Protein 7TB0 (pdb70)

Solvent-accessible surface area: 57836 Å² total; per-residue (Å²): 117,67,8,0,11,0,91,22,72,63,98,0,78,34,70,4,161,20,30,0,2,14,50,0,0,0,3,0,0,0,0,1,0,0,2,50,113,42,89,1,28,0,47,56,0,1,34,4,44,2,0,85,20,0,1,63,0,0,89,101,0,49,4,63,6,93,32,61,76,102,138,39,44,0,42,1,32,1,53,93,135,5,99,33,82,6,16,135,115,56,0,42,98,0,48,15,0,3,2,0,1,0,0,0,2,12,43,44,15,50,0,69,4,16,87,14,20,25,20,71,2,25,83,46,80,6,82,22,4,32,49,0,0,100,31,1,48,8,134,42,54,122,43,147,56,134,13,30,0,56,6,152,105,14,82,17,72,70,3,6,0,16,47,14,23,59,20,0,0,7,0,0,0,0,0,0,0,41,3,139,41,47,0,52,0,25,8,1,0,31,23,18,8,0,50,15,0,2,71,0,0,54,100,0,32,9,69,6,103,31,27,17,63,42,59,0,108,0,42,25,32,115,128,2,78,17,22,101,18,70,4,31,26,6,31,6,2,2,0,0,1,0,0,0,0,0,1,7,81,1,53,0,24,0,5,92,16,66,12,61,44,2,98,13,0,18,15,2,0,88,54,1,32,7,97,28,64,114,71,190,34,6,3,55,0,51,6,23,158,97,8,85,48,13,72,4,64,0,20,24,64,35,3,2,22,18,32,0,0,1,0,0,0,0,1,0,3,20,0,90,12,77,0,40,0,20,5,66,40,39,126,70,9,19,56,2,0,92,18,0,108,139,0,61,10,72,14,144,59,120,68,72,46,0,60,0,49,7,98,70,109,4,62,25,21,87,0,84,1,38,6,5,3,0,0,0,0,0,0,0,0,0,5,77,2,84,36,73,0,68,0,30,56,7,93,72,3,42,24,3,7,70,49,4,33,61,19,0,61,137,3,46,7,56,0,76,57,59,121,128,115,68,7,0,13,0,88,23,71,65,99,0,76,34,68,5,159,19,30,1,2,16,49,0,0,1,3,0,0,0,0,0,0,0,2,48,117,42,90,1,26,0,50,56,0,1,33,4,45,3,0,82,25,0,1,64,0,0,88,100,0,48,4,64,7,93,32,59,76,104,138,38,43,0,44,2,34,1,53,94,142,5,99,32,86,5,16,46,54,57,0,4,68,0,48,15,0,2,2,0,0,0,0,0,2,14,48,50,15,51,0,71,5,17,18,6,13,23,19,39,2,25,66,52,67,3,59,20,4,4,49,0,0,102,31,1,46,8,137,24,55,56,49,62,4,80,2,34,0,62,6,153,98,14,79,17,71,76,4,8,0,17,48,12,23,57,20,0,0,7,0,0,0,0,0,0,0,42,2,135,41,61,0,44,0,25,6,2,0,31,22,16,8,0,51,15,0,2,71,0,0,57,100,1,32,9,72,9,93,32,28,17,62,39,58,0,97,0,42,25,34,74,129,2,76,17,22,104,17,70,5,30,26,6,31,6,2,2,0,0,1,0,0,0,0,1,1,8,81,1,52,0,23,0,6,96,15,67,14,59,42,2,97,10,0,16,14,2,0,87,55,1,32,8,97,28,65,110,69,121,34,6,3,56,0,50,8,23,155,98,8,84,48,12,67,4,64,0,19,25,58,34,2,2,22,18,33,0,0,1,0,0,0,0,0,0,2,20,0,90,12,80,0,40,0,19,5,66,39,41,126,70,9,18,57,3,0,93,18,0,107,138,0,61,9,72,13,142,60,122,67,72,47,0,58,0,50,6,98,70,112,3,62,25,22,88,0,86,1,37,5,4,4,0,0,0,0,0,0,0,0,0,4,79,3,84,38,72,0,67,0,31,58,8,94,31,2,43,24,3,7,69,48,4,33,58,19,0,75,135,3,45,7,56,1,78,59,46,121,124,117,67,8,0,13,0,86,22,71,60,100,0,75,34,69,5,162,19,30,1,2,16,49,0,0,1,4,0,0,0,0,1,0,0,2,50,117,42,90,2,27,0,49,54,0,1,34,4,43,2,0,83,21,0,2,64,0,0,90,102,0,51,4,63,6,94,33,58,78,103,136,40,44,0,43,2,31,1,53,93,134,4,101,31,83,6,16,38,46,49,0,4,79,0,48,16,0,2,2,0,0,0,0,0,2,13,46,46,14,51,1,70,5,8,15,5,9,24,19,40,3,26,67,48,65,0,59,21,4,4,49,0,0,102,32,0,47,8,138,39,57,37,44,46,1,54,2,31,0,58,6,152,100,13,88,17,70,74,4,7,0,17,47,13,23,58,19,0,0,7,0,0,0,0,0,0,0,42,3,142,42,60,0,41,0,23,7,2,0,30,21,15,7,0,52,14,0,2,71,0,0,58,99,0,30,8,70,7,89,30,27,17,62,41,58,0,99,0,42,25,34,118,131,2,75,16,23,102,17,71,4,29,26,6,29,6,3,2,0,0,1,0,0,0,0,0,1,9,84,1,54,0,23,0,7,92,15,70,20,72,44,2,74,10,0,5,11,3,0,85,55,2,32,7,98,27,64,118,68,121,34,6,3,56,0,50,8,23,155,97,8,85,50,13,72,4,64,0,20,24,57,34,3,2,20,19,32,0,0,1,0,0,0,0,1,0,3,20,0,90,12,77,0,38,0,21,5,61,40,42,124,69,10,19,57,3,0,93,20,0,106,137,0,59,10,75,13,158,60,122,68,72,46,0,76,0,50,7,99,69,111,4,63,26,21,87,0,83,1,37,5,4,4,0,0,0,0,0,0,0,0,0,5,79,3,84,37,74,0,66,0,30,59,7,94,34,2,43,24,3,6,70,49,4,30,60,19,0,75,138,3,46,6,55,0,79,61,47,120,127,116,66,8,0,5,0,89,22,74,59,95,0,76,34,63,6,167,19,30,1,2,16,49,0,0,0,3,0,0,0,0,0,0,0,1,48,112,42,91,1,27,0,49,54,0,1,34,4,44,2,0,81,24,0,2,64,0,0,89,101,0,49,5,63,7,94,33,63,78,103,127,40,32,0,42,2,32,2,53,93,138,5,103,32,86,5,15,148,121,65,0,20,118,0,49,16,0,2,2,0,0,0,0,0,2,13,47,45,15,52,0,71,4,17,137,14,22,26,20,72,2,24,168,53,83,16,83,20,4,16,50,0,0,104,32,1,48,7,135,21,56,121,51,150,74,159,21,34,0,58,6,150,96,13,77,18,70,68,4,8,0,18,43,15,24,59,20,0,0,7,0,0,0,0,0,0,0,40,2,130,31,47,0,53,0,16,8,2,0,29,22,15,8,0,53,14,0,2,71,0,0,58,99,0,32,10,69,7,109,30,27,16,62,42,60,0,115,0,51,19,31,116,126,1,79,17,22,103,16,70,4,30,26,6,29,6,2,2,0,0,1,0,0,0,0,1,1,8,90,1,54,0,23,0,6,105,16,66,13,59,41,2,100,13,0,17,14,2,0,87,56,2,31,7,98,28,64,113,70,191,33,5,2,55,0,50,7,26,72,116,8,85,48,13,68,4,65,0,19,22,60,34,3,2,20,19,31,0,0,1,0,0,0,0,1,0,2,20,0,90,12,77,0,39,0,20,5,65,40,39,104,68,8,18,59,2,0,92,19,0,108,141,0,59,9,73,14,158,59,122,66,72,46,0,77,0,50,7,99,72,110,4,63,25,22,87,0,86,1,38,5,4,4,0,0,0,0,0,0,0,0,0,5,79,4,84,37,73,0,71,0,30,56,7,96,73,3,41,24,3,7,70,49,4,31,61,20,0,74,137,4,47,6,55,1,80,60,51,120,127

InterPro domains:
  IPR001986 Enolpyruvate transferase domain [PF00275] (6-408)
  IPR005750 UDP-N-acetylglucosamine 1-carboxyvinyltransferase [MF_00111] (1-418)
  IPR005750 UDP-N-acetylglucosamine 1-carboxyvinyltransferase [PTHR43783] (2-419)
  IPR005750 UDP-N-acetylglucosamine 1-carboxyvinyltransferase [TIGR01072] (1-417)
  IPR005750 UDP-N-acetylglucosamine 1-carboxyvinyltransferase [cd01555] (12-411)
  IPR013792 RNA 3'-terminal phosphate cyclase/enolpyruvate transferase, alpha/beta [SSF55205] (1-419)
  IPR036968 Enolpyruvate transferase domain superfamily [G3DSA:3.65.10.10] (4-417)
  IPR036968 Enolpyruvate transferase domain superfamily [G3DSA:3.65.10.10] (20-232)

Secondary structure (DSSP, 8-state):
-EEEEEE-----EEEE--PBPHHHHHHHHHHGGGBSSS-EEEES----HHHHHHHHHHHTTT-EEEEETTTTEEEEE--SPPP-B--HHHHTT-SGGGGGHHHHHHHHSEEE-PPP----SS----HHHHHHHHHTT-EEE--TT--EEE-SS-B--EEE-SS--HHHHHHHHHHHTTSBSEEEEES----HHHHHHHHHHHHTT--EE-TTSSEEEEE--S-B---EEEPPB-HHHHHHHHHHHHHTT-EEEEET--GGGGHHHHHHHHHTT-EEEEETTEEEEE--SSPPP--EEB-STTSB-GGGHHHHHHHHTTSSSEEEEE--S-SS--HHHHHHGGGT-EEEEETTEEEEE-SS--B--EEE--SHHHHHHHHHHHHTSBSEEEEE-HHHHTTT-SSHHHHHHHTT-EEEEEE-/-EEEEEE-----EEEE--PBPHHHHHHHHHHGGGBSSS-EEEES----HHHHHHHHHHHTTT-EEEEETTTTEEEEE--SPPP-B--HHHHTT-SGGGGGHHHHHHHHSEEE-PPP----SS----HHHHHHHHHTT-EEE--TT--EEE-SS-B--EEE-SS--HHHHHHHHHHHTTSBSEEEEES----HHHHHHHHHHHHTT--EE-TTSSEEEEE--S-B---EEEPPB-HHHHHHHHHHHHHTT-EEEEET--GGGGHHHHHHHHHTT-EEEEETTEEEEE--SSPPP--EEB-STTSB-GGGHHHHHHHHTTSSSEEEEE--S-SS--HHHHHHGGGT-EEEEETTEEEEE-SS--B--EEE--SHHHHHHHHHHHHHSBSEEEEE-HHHHTTT-SSHHHHHHHTT-EEEEEE-/-EEEEEE-----EEEE--PBPHHHHHHHHHHGGGBSSS-EEEES----HHHHHHHHHHHTTT-EEEEETTTTEEEEE--SPPP-B--HHHHTT-SGGGGGHHHHHHHHSEEE-PPP----SS----HHHHHHHHHTT-EEE--TT--EEE-SS-B--EEE-SS--HHHHHHHHHHHTTSBSEEEEES----HHHHHHHHHHHHTT--EE-TTSSEEEEE--S-B---EEEPPB-HHHHHHHHHHHHHTT-EEEEET--GGGGHHHHHHHHHTT-EEEEETTEEEEE--SSPPP--EEB-STTSB-GGGHHHHHHHHTTSSSEEEEE--S-SS--HHHHHHGGGT-EEEEETTEEEEE-SS--B--EEE--SHHHHHHHHHHHHHSBSEEEEE-HHHHTTT-SSHHHHHHHTT-EEEEEE-/-EEEEEE-----EEEE--PBPHHHHHHHHHHGGGEEES-EEEES----HHHHHHHHHHHTTT-EEEEETTTTEEEEE--SPPP-B--HHHHTT-SGGGGGHHHHHHHHSEEE-PPP----SS----HHHHHHHHHTT-EEE--TT--EEE-SS-B--EEE-SS--HHHHHHHHHHHTTSBSEEEEES----HHHHHHHHHHHHTT--EE-TTSSEEEEE--S-EE--EEEPPB-HHHHHHHHHHHHHTT-EEEEET--GGGGHHHHHHHHHTT-EEEEETTEEEEE--SSPPP--EEB-STTSB-GGGHHHHHHHHTTSSSEEEEE--S-SS--HHHHHHGGGT-EEEEETTEEEEE-SS--B--EEE--SHHHHHHHHHHHHHSBSEEEEE-HHHHTTT-SSHHHHHHHTT-EEEEEE-

Organism: Enterococcus faecium (NCBI:txid1352)

Structure (mmCIF, N/CA/C/O backbone):
data_7TB0
#
_entry.id   7TB0
#
_cell.length_a   72.030
_cell.length_b   96.810
_cell.length_c   96.821
_cell.angle_alpha   115.06
_cell.angle_beta   99.15
_cell.angle_gamma   103.88
#
_symmetry.space_group_name_H-M   'P 1'
#
loop_
_entity.id
_entity.type
_entity.pdbx_description
1 polymer 'UDP-N-acetylglucosamine 1-carboxyvinyltransferase'
2 non-polymer URIDINE-DIPHOSPHATE-N-ACETYLGLUCOSAMINE
3 non-polymer '[(1R)-1-hydroxypropyl]phosphonic acid'
4 non-polymer 'POTASSIUM ION'
5 non-polymer 'SODIUM ION'
6 non-polymer 'CHLORIDE ION'
7 water water
#
loop_
_atom_site.group_PDB
_atom_site.id
_atom_site.type_symbol
_atom_site.label_atom_id
_atom_site.label_alt_id
_atom_site.label_comp_id
_atom_site.label_asym_id
_atom_site.label_entity_id
_atom_site.label_seq_id
_atom_site.pdbx_PDB_ins_code
_atom_site.Cartn_x
_atom_site.Cartn_y
_atom_site.Cartn_z
_atom_site.occupancy
_atom_site.B_iso_or_equiv
_atom_site.auth_seq_id
_atom_site.auth_comp_id
_atom_site.auth_asym_id
_atom_site.auth_atom_id
_atom_site.pdbx_PDB_model_num
ATOM 1 N N . MET A 1 1 ? 42.306 -10.908 23.333 1.00 57.65 1 MET A N 1
ATOM 2 C CA . MET A 1 1 ? 41.873 -10.239 22.096 1.00 54.07 1 MET A CA 1
ATOM 3 C C . MET A 1 1 ? 40.820 -9.184 22.491 1.00 35.66 1 MET A C 1
ATOM 4 O O . MET A 1 1 ? 41.039 -8.071 22.189 1.00 37.06 1 MET A O 1
ATOM 6 N N . GLU A 1 2 ? 39.750 -9.521 23.226 1.00 28.91 2 GLU A N 1
ATOM 7 C CA . GLU A 1 2 ? 38.611 -8.617 23.453 1.00 23.15 2 GLU A CA 1
ATOM 8 C C . GLU A 1 2 ? 38.366 -8.348 24.939 1.00 21.02 2 GLU A C 1
ATOM 9 O O . GLU A 1 2 ? 38.740 -9.166 25.801 1.00 24.90 2 GLU A O 1
ATOM 15 N N . GLU A 1 3 ? 37.695 -7.230 25.209 1.00 18.27 3 GLU A N 1
ATOM 16 C CA . GLU A 1 3 ? 37.280 -6.841 26.576 1.00 17.77 3 GLU A CA 1
ATOM 17 C C . GLU A 1 3 ? 35.890 -6.219 26.524 1.00 16.24 3 GLU A C 1
ATOM 18 O O . GLU A 1 3 ? 35.482 -5.660 25.488 1.00 16.53 3 GLU A O 1
ATOM 24 N N . ILE A 1 4 ? 35.174 -6.305 27.624 1.00 13.75 4 ILE A N 1
ATOM 25 C CA . ILE A 1 4 ? 33.934 -5.525 27.794 1.00 13.54 4 ILE A CA 1
ATOM 26 C C . ILE A 1 4 ? 34.285 -4.277 28.590 1.00 15.71 4 ILE A C 1
ATOM 27 O O . ILE A 1 4 ? 34.896 -4.374 29.678 1.00 17.10 4 ILE A O 1
ATOM 32 N N . ILE A 1 5 ? 33.908 -3.128 28.059 1.00 13.11 5 ILE A N 1
ATOM 33 C CA . ILE A 1 5 ? 34.176 -1.850 28.732 1.00 14.85 5 ILE A CA 1
ATOM 34 C C . ILE A 1 5 ? 32.842 -1.273 29.203 1.00 13.92 5 ILE A C 1
ATOM 35 O O . ILE A 1 5 ? 31.870 -1.197 28.418 1.00 14.76 5 ILE A O 1
ATOM 40 N N . VAL A 1 6 ? 32.795 -0.913 30.464 1.00 13.72 6 VAL A N 1
ATOM 41 C CA . VAL A 1 6 ? 31.590 -0.397 31.139 1.00 13.65 6 VAL A CA 1
ATOM 42 C C . VAL A 1 6 ? 31.906 0.991 31.681 1.00 15.19 6 VAL A C 1
ATOM 43 O O . VAL A 1 6 ? 32.985 1.199 32.261 1.00 16.25 6 VAL A O 1
ATOM 47 N N . ARG A 1 7 ? 30.978 1.904 31.513 1.00 16.47 7 ARG A N 1
ATOM 48 C CA . ARG A 1 7 ? 30.909 3.133 32.333 1.00 16.60 7 ARG A CA 1
ATOM 49 C C . ARG A 1 7 ? 29.703 3.026 33.243 1.00 16.12 7 ARG A C 1
ATOM 50 O O . ARG A 1 7 ? 28.604 2.795 32.750 1.00 18.32 7 ARG A O 1
ATOM 58 N N . GLY A 1 8 ? 29.911 3.191 34.536 1.00 16.18 8 GLY A N 1
ATOM 59 C CA . GLY A 1 8 ? 28.806 3.060 35.494 1.00 18.93 8 GLY A CA 1
ATOM 60 C C . GLY A 1 8 ? 27.937 4.291 35.563 1.00 19.91 8 GLY A C 1
ATOM 61 O O . GLY A 1 8 ? 28.298 5.340 35.053 1.00 22.16 8 GLY A O 1
ATOM 62 N N . GLY A 1 9 ? 26.816 4.158 36.270 1.00 21.91 9 GLY A N 1
ATOM 63 C CA . GLY A 1 9 ? 25.954 5.282 36.676 1.00 24.03 9 GLY A CA 1
ATOM 64 C C . GLY A 1 9 ? 24.720 5.433 35.788 1.00 22.87 9 GLY A C 1
ATOM 65 O O . GLY A 1 9 ? 24.099 6.478 35.864 1.00 27.47 9 GLY A O 1
ATOM 66 N N . ASN A 1 10 ? 24.366 4.442 34.967 1.00 20.48 10 ASN A N 1
ATOM 67 C CA . ASN A 1 10 ? 23.148 4.481 34.120 1.00 18.84 10 ASN A CA 1
ATOM 68 C C . ASN A 1 10 ? 22.078 3.588 34.727 1.00 18.78 10 ASN A C 1
ATOM 69 O O . ASN A 1 10 ? 22.414 2.527 35.226 1.00 20.38 10 ASN A O 1
ATOM 74 N N . GLN A 1 11 ? 20.834 4.034 34.700 1.00 18.66 11 GLN A N 1
ATOM 75 C CA . GLN A 1 11 ? 19.665 3.173 35.014 1.00 19.62 11 GLN A CA 1
ATOM 76 C C . GLN A 1 11 ? 19.347 2.311 33.810 1.00 18.93 11 GLN A C 1
ATOM 77 O O . GLN A 1 11 ? 19.321 2.839 32.672 1.00 25.64 11 GLN A O 1
ATOM 83 N N . LEU A 1 12 ? 19.019 1.063 34.054 1.00 16.94 12 LEU A N 1
ATOM 84 C CA . LEU A 1 12 ? 18.585 0.155 32.981 1.00 17.86 12 LEU A CA 1
ATOM 85 C C . LEU A 1 12 ? 17.061 0.211 32.868 1.00 19.91 12 LEU A C 1
ATOM 86 O O . LEU A 1 12 ? 16.365 0.099 33.893 1.00 23.88 12 LEU A O 1
ATOM 91 N N . ASN A 1 13 ? 16.562 0.336 31.648 1.00 18.98 13 ASN A N 1
ATOM 92 C CA . ASN A 1 13 ? 15.103 0.426 31.369 1.00 20.11 13 ASN A CA 1
ATOM 93 C C . ASN A 1 13 ? 14.837 -0.265 30.042 1.00 19.66 13 ASN A C 1
ATOM 94 O O . ASN A 1 13 ? 15.533 0.019 29.075 1.00 20.35 13 ASN A O 1
ATOM 99 N N . GLY A 1 14 ? 13.802 -1.073 29.999 1.00 17.26 14 GLY A N 1
ATOM 100 C CA . GLY A 1 14 ? 13.249 -1.631 28.758 1.00 19.34 14 GLY A CA 1
ATOM 101 C C . GLY A 1 14 ? 12.981 -3.111 28.902 1.00 19.70 14 GLY A C 1
ATOM 102 O O . GLY A 1 14 ? 12.725 -3.568 30.028 1.00 20.25 14 GLY A O 1
ATOM 103 N N . THR A 1 15 ? 12.997 -3.816 27.792 1.00 20.61 15 THR A N 1
ATOM 104 C CA . THR A 1 15 ? 12.647 -5.247 27.731 1.00 18.60 15 THR A CA 1
ATOM 105 C C . THR A 1 15 ? 13.861 -6.015 27.266 1.00 19.36 15 THR A C 1
ATOM 106 O O . THR A 1 15 ? 14.460 -5.610 26.279 1.00 23.77 15 THR A O 1
ATOM 110 N N . VAL A 1 16 ? 14.163 -7.130 27.924 1.00 14.92 16 VAL A N 1
ATOM 111 C CA . VAL A 1 16 ? 15.288 -7.990 27.483 1.00 15.28 16 VAL A CA 1
ATOM 112 C C . VAL A 1 16 ? 14.747 -9.377 27.146 1.00 14.63 16 VAL A C 1
ATOM 113 O O . VAL A 1 16 ? 13.872 -9.906 27.905 1.00 15.73 16 VAL A O 1
ATOM 117 N N . ARG A 1 17 ? 15.223 -9.930 26.034 1.00 15.12 17 ARG A N 1
ATOM 118 C CA . ARG A 1 17 ? 14.868 -11.298 25.549 1.00 15.97 17 ARG A CA 1
ATOM 119 C C . ARG A 1 17 ? 15.960 -12.253 25.989 1.00 15.16 17 ARG A C 1
ATOM 120 O O . ARG A 1 17 ? 17.141 -11.856 25.996 1.00 16.50 17 ARG A O 1
ATOM 128 N N . ILE A 1 18 ? 15.556 -13.442 26.416 1.00 13.19 18 ILE A N 1
ATOM 129 C CA . ILE A 1 18 ? 16.452 -14.465 27.021 1.00 13.90 18 ILE A CA 1
ATOM 130 C C . ILE A 1 18 ? 16.550 -15.678 26.101 1.00 13.16 18 ILE A C 1
ATOM 131 O O . ILE A 1 18 ? 15.539 -16.090 25.508 1.00 15.04 18 ILE A O 1
ATOM 136 N N . GLU A 1 19 ? 17.746 -16.222 25.955 1.00 13.49 19 GLU A N 1
ATOM 137 C CA . GLU A 1 19 ? 18.009 -17.380 25.089 1.00 12.04 19 GLU A CA 1
ATOM 138 C C . GLU A 1 19 ? 17.553 -18.683 25.773 1.00 12.34 19 GLU A C 1
ATOM 139 O O . GLU A 1 19 ? 17.205 -18.693 26.980 1.00 12.36 19 GLU A O 1
ATOM 145 N N . GLY A 1 20 ? 17.527 -19.751 24.997 1.00 11.70 20 GLY A N 1
ATOM 146 C CA . GLY A 1 20 ? 17.384 -21.105 25.531 1.00 10.30 20 GLY A CA 1
ATOM 147 C C . GLY A 1 20 ? 18.480 -21.390 26.540 1.00 10.59 20 GLY A C 1
ATOM 148 O O . GLY A 1 20 ? 19.597 -20.876 26.427 1.00 12.30 20 GLY A O 1
ATOM 149 N N . ALA A 1 21 ? 18.205 -22.274 27.492 1.00 11.15 21 ALA A N 1
ATOM 150 C CA . ALA A 1 21 ? 19.110 -22.524 28.615 1.00 10.56 21 ALA A CA 1
ATOM 151 C C . ALA A 1 21 ? 20.359 -23.288 28.165 1.00 10.62 21 ALA A C 1
ATOM 152 O O . ALA A 1 21 ? 20.272 -24.433 27.637 1.00 11.68 21 ALA A O 1
ATOM 154 N N . LYS A 1 22 ? 21.512 -22.723 28.490 1.00 9.39 22 LYS A N 1
ATOM 155 C CA . LYS A 1 22 ? 22.830 -23.402 28.391 1.00 8.87 22 LYS A CA 1
ATOM 156 C C . LYS A 1 22 ? 22.686 -24.789 29.016 1.00 8.76 22 LYS A C 1
ATOM 157 O O . LYS A 1 22 ? 23.084 -25.818 28.407 1.00 9.27 22 LYS A O 1
ATOM 163 N N . ASN A 1 23 ? 22.171 -24.843 30.225 1.00 8.75 23 ASN A N 1
ATOM 164 C CA . ASN A 1 23 ? 22.270 -26.097 30.982 1.00 8.38 23 ASN A CA 1
ATOM 165 C C . ASN A 1 23 ? 21.107 -27.068 30.692 1.00 9.13 23 ASN A C 1
ATOM 166 O O . ASN A 1 23 ? 21.094 -28.161 31.289 1.00 9.13 23 ASN A O 1
ATOM 171 N N . ALA A 1 24 ? 20.149 -26.717 29.833 1.00 9.31 24 ALA A N 1
ATOM 172 C CA . ALA A 1 24 ? 19.201 -27.668 29.262 1.00 9.49 24 ALA A CA 1
ATOM 173 C C . ALA A 1 24 ? 19.692 -28.156 27.900 1.00 9.42 24 ALA A C 1
ATOM 174 O O . ALA A 1 24 ? 19.607 -29.369 27.607 1.00 10.12 24 ALA A O 1
ATOM 176 N N . VAL A 1 25 ? 20.187 -27.253 27.047 1.00 9.28 25 VAL A N 1
ATOM 177 C CA . VAL A 1 25 ? 20.521 -27.680 25.674 1.00 9.89 25 VAL A CA 1
ATOM 178 C C . VAL A 1 25 ? 21.645 -28.721 25.696 1.00 9.28 25 VAL A C 1
ATOM 179 O O . VAL A 1 25 ? 21.649 -29.626 24.848 1.00 9.67 25 VAL A O 1
ATOM 183 N N . LEU A 1 26 ? 22.597 -28.611 26.618 1.00 9.61 26 LEU A N 1
ATOM 184 C CA . LEU A 1 26 ? 23.768 -29.471 26.574 1.00 8.06 26 LEU A CA 1
ATOM 185 C C . LEU A 1 26 ? 23.378 -30.908 26.893 1.00 6.80 26 LEU A C 1
ATOM 186 O O . LEU A 1 26 ? 23.695 -31.801 26.098 1.00 8.60 26 LEU A O 1
ATOM 191 N N . PRO A 1 27 ? 22.693 -31.217 28.000 1.00 7.15 27 PRO A N 1
ATOM 192 C CA . PRO A 1 27 ? 22.315 -32.613 28.224 1.00 8.32 27 PRO A CA 1
ATOM 193 C C . PRO A 1 27 ? 21.286 -33.081 27.178 1.00 9.60 27 PRO A C 1
ATOM 194 O O . PRO A 1 27 ? 21.233 -34.274 26.860 1.00 9.61 27 PRO A O 1
ATOM 198 N N . ILE A 1 28 ? 20.457 -32.178 26.631 1.00 9.31 28 ILE A N 1
ATOM 199 C CA . ILE A 1 28 ? 19.512 -32.592 25.566 1.00 9.37 28 ILE A CA 1
ATOM 200 C C . ILE A 1 28 ? 20.261 -32.942 24.261 1.00 9.23 28 ILE A C 1
ATOM 201 O O . ILE A 1 28 ? 19.855 -33.890 23.568 1.00 10.63 28 ILE A O 1
ATOM 206 N N . LEU A 1 29 ? 21.344 -32.233 23.923 1.00 10.02 29 LEU A N 1
ATOM 207 C CA . LEU A 1 29 ? 22.216 -32.664 22.800 1.00 9.10 29 LEU A CA 1
ATOM 208 C C . LEU A 1 29 ? 22.739 -34.095 23.074 1.00 9.61 29 LEU A C 1
ATOM 209 O O . LEU A 1 29 ? 22.715 -34.912 22.170 1.00 11.53 29 LEU A O 1
ATOM 214 N N . ALA A 1 30 ? 23.197 -34.389 24.285 1.00 10.09 30 ALA A N 1
ATOM 215 C CA . ALA A 1 30 ? 23.608 -35.742 24.621 1.00 9.07 30 ALA A CA 1
ATOM 216 C C . ALA A 1 30 ? 22.451 -36.719 24.429 1.00 9.72 30 ALA A C 1
ATOM 217 O O . ALA A 1 30 ? 22.660 -37.825 23.883 1.00 10.71 30 ALA A O 1
ATOM 219 N N . ALA A 1 31 ? 21.256 -36.356 24.866 1.00 9.01 31 ALA A N 1
ATOM 220 C CA . ALA A 1 31 ? 20.077 -37.232 24.747 1.00 9.31 31 ALA A CA 1
ATOM 221 C C . ALA A 1 31 ? 19.804 -37.556 23.289 1.00 9.52 31 ALA A C 1
ATOM 222 O O . ALA A 1 31 ? 19.293 -38.617 22.992 1.00 11.27 31 ALA A O 1
ATOM 224 N N . SER A 1 32 ? 20.100 -36.631 22.360 1.00 11.61 32 SER A N 1
ATOM 225 C CA . SER A 1 32 ? 19.858 -36.893 20.909 1.00 11.60 32 SER A CA 1
ATOM 226 C C . SER A 1 32 ? 20.666 -38.119 20.428 1.00 13.65 32 SER A C 1
ATOM 227 O O . SER A 1 32 ? 20.272 -38.729 19.417 1.00 13.86 32 SER A O 1
ATOM 230 N N . LEU A 1 33 ? 21.713 -38.531 21.151 1.00 12.03 33 LEU A N 1
ATOM 231 C CA . LEU A 1 33 ? 22.472 -39.763 20.822 1.00 12.81 33 LEU A CA 1
ATOM 232 C C . LEU A 1 33 ? 21.587 -41.006 20.996 1.00 13.12 33 LEU A C 1
ATOM 233 O O . LEU A 1 33 ? 21.924 -42.036 20.452 1.00 13.12 33 LEU A O 1
ATOM 238 N N . LEU A 1 34 ? 20.530 -40.910 21.771 1.00 13.04 34 LEU A N 1
ATOM 239 C CA . LEU A 1 34 ? 19.667 -42.094 22.031 1.00 12.90 34 LEU A CA 1
ATOM 240 C C . LEU A 1 34 ? 18.713 -42.364 20.872 1.00 13.23 34 LEU A C 1
ATOM 241 O O . LEU A 1 34 ? 18.164 -43.467 20.818 1.00 15.15 34 LEU A O 1
ATOM 246 N N . ALA A 1 35 ? 18.546 -41.422 19.949 1.00 12.81 35 ALA A N 1
ATOM 247 C CA . ALA A 1 35 ? 17.574 -41.560 18.827 1.00 14.14 35 ALA A CA 1
ATOM 248 C C . ALA A 1 35 ? 18.178 -42.435 17.736 1.00 14.15 35 ALA A C 1
ATOM 249 O O . ALA A 1 35 ? 18.935 -41.936 16.892 1.00 16.55 35 ALA A O 1
ATOM 251 N N . GLU A 1 36 ? 17.811 -43.716 17.754 1.00 15.79 36 GLU A N 1
ATOM 252 C CA . GLU A 1 36 ? 18.325 -44.766 16.848 1.00 18.25 36 GLU A CA 1
ATOM 253 C C . GLU A 1 36 ? 17.748 -44.593 15.437 1.00 17.20 36 GLU A C 1
ATOM 254 O O . GLU A 1 36 ? 18.292 -45.172 14.494 1.00 20.28 36 GLU A O 1
ATOM 260 N N . GLU A 1 37 ? 16.659 -43.864 15.297 1.00 18.71 37 GLU A N 1
ATOM 261 C CA . GLU A 1 37 ? 15.997 -43.621 14.001 1.00 18.93 37 GLU A CA 1
ATOM 262 C C . GLU A 1 37 ? 15.482 -42.181 14.030 1.00 19.63 37 GLU A C 1
ATOM 263 O O . GLU A 1 37 ? 15.156 -41.650 15.110 1.00 18.88 37 GLU A O 1
ATOM 269 N N . GLY A 1 38 ? 15.422 -41.585 12.851 1.00 18.63 38 GLY A N 1
ATOM 270 C CA . GLY A 1 38 ? 14.938 -40.212 12.674 1.00 19.57 38 GLY A CA 1
ATOM 271 C C . GLY A 1 38 ? 16.012 -39.181 12.919 1.00 19.20 38 GLY A C 1
ATOM 272 O O . GLY A 1 38 ? 17.165 -39.531 13.253 1.00 19.89 38 GLY A O 1
ATOM 273 N N . ILE A 1 39 ? 15.617 -37.935 12.720 1.00 17.80 39 ILE A N 1
ATOM 274 C CA . ILE A 1 39 ? 16.465 -36.725 12.868 1.00 17.95 39 ILE A CA 1
ATOM 275 C C . ILE A 1 39 ? 15.868 -35.899 13.997 1.00 16.23 39 ILE A C 1
ATOM 276 O O . ILE A 1 39 ? 14.673 -35.559 13.923 1.00 17.08 39 ILE A O 1
ATOM 281 N N . THR A 1 40 ? 16.679 -35.570 14.986 1.00 15.58 40 THR A N 1
ATOM 282 C CA . THR A 1 40 ? 16.259 -34.696 16.086 1.00 14.42 40 THR A CA 1
ATOM 283 C C . THR A 1 40 ? 16.316 -33.254 15.567 1.00 13.45 40 THR A C 1
ATOM 284 O O . THR A 1 40 ? 17.357 -32.875 15.018 1.00 14.65 40 THR A O 1
ATOM 288 N N . THR A 1 41 ? 15.306 -32.458 15.838 1.00 12.43 41 THR A N 1
ATOM 289 C CA . THR A 1 41 ? 15.384 -30.987 15.627 1.00 15.32 41 THR A CA 1
ATOM 290 C C . THR A 1 41 ? 15.173 -30.263 16.960 1.00 15.10 41 THR A C 1
ATOM 291 O O . THR A 1 41 ? 14.086 -30.388 17.575 1.00 16.46 41 THR A O 1
ATOM 295 N N . LEU A 1 42 ? 16.185 -29.538 17.410 1.00 13.69 42 LEU A N 1
ATOM 296 C CA . LEU A 1 42 ? 16.125 -28.724 18.643 1.00 12.06 42 LEU A CA 1
ATOM 297 C C . LEU A 1 42 ? 15.969 -27.273 18.233 1.00 12.71 42 LEU A C 1
ATOM 298 O O . LEU A 1 42 ? 16.772 -26.781 17.434 1.00 15.66 42 LEU A O 1
ATOM 303 N N . ASP A 1 43 ? 14.988 -26.620 18.820 1.00 13.25 43 ASP A N 1
ATOM 304 C CA . ASP A 1 43 ? 14.727 -25.183 18.630 1.00 14.88 43 ASP A CA 1
ATOM 305 C C . ASP A 1 43 ? 15.085 -24.415 19.892 1.00 12.61 43 ASP A C 1
ATOM 306 O O . ASP A 1 43 ? 15.179 -25.002 20.968 1.00 13.02 43 ASP A O 1
ATOM 311 N N . ASN A 1 44 ? 15.288 -23.113 19.745 1.00 11.00 44 ASN A N 1
ATOM 312 C CA . ASN A 1 44 ? 15.642 -22.189 20.837 1.00 11.63 44 ASN A CA 1
ATOM 313 C C . ASN A 1 44 ? 17.020 -22.576 21.384 1.00 11.15 44 ASN A C 1
ATOM 314 O O . ASN A 1 44 ? 17.229 -22.475 22.603 1.00 12.09 44 ASN A O 1
ATOM 319 N N . VAL A 1 45 ? 17.920 -22.997 20.493 1.00 12.71 45 VAL A N 1
ATOM 320 C CA . VAL A 1 45 ? 19.316 -23.323 20.837 1.00 13.20 45 VAL A CA 1
ATOM 321 C C . VAL A 1 45 ? 20.114 -22.031 20.930 1.00 13.24 45 VAL A C 1
ATOM 322 O O . VAL A 1 45 ? 20.224 -21.295 19.940 1.00 13.29 45 VAL A O 1
ATOM 326 N N . PRO A 1 46 ? 20.757 -21.756 22.074 1.00 12.15 46 PRO A N 1
ATOM 327 C CA . PRO A 1 46 ? 21.554 -20.550 22.232 1.00 12.03 46 PRO A CA 1
ATOM 328 C C . PRO A 1 46 ? 22.887 -20.660 21.500 1.00 11.20 46 PRO A C 1
ATOM 329 O O . PRO A 1 46 ? 23.477 -21.722 21.432 1.00 12.02 46 PRO A O 1
ATOM 333 N N . ILE A 1 47 ? 23.354 -19.524 20.986 1.00 10.57 47 ILE A N 1
ATOM 334 C CA . ILE A 1 47 ? 24.666 -19.456 20.287 1.00 12.06 47 ILE A CA 1
ATOM 335 C C . ILE A 1 47 ? 25.745 -19.235 21.348 1.00 12.38 47 ILE A C 1
ATOM 336 O O . ILE A 1 47 ? 26.097 -18.078 21.669 1.00 11.79 47 ILE A O 1
ATOM 341 N N . LEU A 1 48 ? 26.226 -20.349 21.920 1.00 11.34 48 LEU A N 1
ATOM 342 C CA . LEU A 1 48 ? 27.223 -20.380 23.008 1.00 10.07 48 LEU A CA 1
ATOM 343 C C . LEU A 1 48 ? 28.408 -21.237 22.611 1.00 10.99 48 LEU A C 1
ATOM 344 O O . LEU A 1 48 ? 28.213 -22.230 21.859 1.00 11.63 48 LEU A O 1
ATOM 349 N N . SER A 1 49 ? 29.596 -20.904 23.115 1.00 10.61 49 SER A N 1
ATOM 350 C CA . SER A 1 49 ? 30.781 -21.705 22.786 1.00 11.46 49 SER A CA 1
ATOM 351 C C . SER A 1 49 ? 30.540 -23.175 23.229 1.00 10.80 49 SER A C 1
ATOM 352 O O . SER A 1 49 ? 30.983 -24.102 22.510 1.00 12.55 49 SER A O 1
ATOM 355 N N . ASP A 1 50 ? 29.840 -23.402 24.326 1.00 10.72 50 ASP A N 1
ATOM 356 C CA . ASP A 1 50 ? 29.598 -24.787 24.805 1.00 10.56 50 ASP A CA 1
ATOM 357 C C . ASP A 1 50 ? 28.725 -25.574 23.821 1.00 10.75 50 ASP A C 1
ATOM 358 O O . ASP A 1 50 ? 28.877 -26.790 23.732 1.00 9.69 50 ASP A O 1
ATOM 363 N N . VAL A 1 51 ? 27.839 -24.923 23.069 1.00 10.78 51 VAL A N 1
ATOM 364 C CA . VAL A 1 51 ? 27.063 -25.629 22.041 1.00 9.82 51 VAL A CA 1
ATOM 365 C C . VAL A 1 51 ? 27.991 -26.075 20.909 1.00 9.75 51 VAL A C 1
ATOM 366 O O . VAL A 1 51 ? 27.908 -27.245 20.478 1.00 10.14 51 VAL A O 1
ATOM 370 N N . PHE A 1 52 ? 28.887 -25.205 20.439 1.00 9.33 52 PHE A N 1
ATOM 371 C CA . PHE A 1 52 ? 29.808 -25.621 19.381 1.00 10.01 52 PHE A CA 1
ATOM 372 C C . PHE A 1 52 ? 30.689 -26.759 19.912 1.00 10.62 52 PHE A C 1
ATOM 373 O O . PHE A 1 52 ? 30.977 -27.699 19.135 1.00 12.57 52 PHE A O 1
ATOM 381 N N . THR A 1 53 ? 31.161 -26.675 21.172 1.00 9.55 53 THR A N 1
ATOM 382 C CA . THR A 1 53 ? 32.047 -27.723 21.732 1.00 8.76 53 THR A CA 1
ATOM 383 C C . THR A 1 53 ? 31.293 -29.050 21.806 1.00 8.48 53 THR A C 1
ATOM 384 O O . THR A 1 53 ? 31.813 -30.071 21.353 1.00 8.39 53 THR A O 1
ATOM 388 N N . MET A 1 54 ? 30.079 -29.025 22.352 1.00 8.30 54 MET A N 1
ATOM 389 C CA . MET A 1 54 ? 29.259 -30.240 22.507 1.00 9.96 54 MET A CA 1
ATOM 390 C C . MET A 1 54 ? 28.945 -30.841 21.118 1.00 10.95 54 MET A C 1
ATOM 391 O O . MET A 1 54 ? 28.969 -32.070 20.942 1.00 9.96 54 MET A O 1
ATOM 396 N N . ASN A 1 55 ? 28.680 -30.013 20.112 1.00 10.58 55 ASN A N 1
ATOM 397 C CA . ASN A 1 55 ? 28.378 -30.533 18.766 1.00 10.83 55 ASN A CA 1
ATOM 398 C C . ASN A 1 55 ? 29.589 -31.273 18.188 1.00 11.27 55 ASN A C 1
ATOM 399 O O . ASN A 1 55 ? 29.395 -32.318 17.517 1.00 13.16 55 ASN A O 1
ATOM 404 N N . GLN A 1 56 ? 30.805 -30.804 18.477 1.00 11.44 56 GLN A N 1
ATOM 405 C CA . GLN A 1 56 ? 32.049 -31.495 18.047 1.00 11.19 56 GLN A CA 1
ATOM 406 C C . GLN A 1 56 ? 32.229 -32.809 18.834 1.00 10.76 56 GLN A C 1
ATOM 407 O O . GLN A 1 56 ? 32.642 -33.814 18.207 1.00 13.04 56 GLN A O 1
ATOM 413 N N . VAL A 1 57 ? 31.905 -32.831 20.116 1.00 10.28 57 VAL A N 1
ATOM 414 C CA . VAL A 1 57 ? 31.932 -34.087 20.895 1.00 11.11 57 VAL A CA 1
ATOM 415 C C . VAL A 1 57 ? 31.063 -35.104 20.167 1.00 10.57 57 VAL A C 1
ATOM 416 O O . VAL A 1 57 ? 31.523 -36.253 19.893 1.00 12.93 57 VAL A O 1
ATOM 420 N N . ILE A 1 58 ? 29.835 -34.718 19.874 1.00 10.80 58 ILE A N 1
ATOM 421 C CA . ILE A 1 58 ? 28.832 -35.651 19.284 1.00 11.42 58 ILE A CA 1
ATOM 422 C C . ILE A 1 58 ? 29.251 -36.048 17.857 1.00 12.16 58 ILE A C 1
ATOM 423 O O . ILE A 1 58 ? 29.129 -37.232 17.498 1.00 13.32 58 ILE A O 1
ATOM 428 N N . ARG A 1 59 ? 29.704 -35.122 17.017 1.00 12.09 59 ARG A N 1
ATOM 429 C CA . ARG A 1 59 ? 30.057 -35.479 15.636 1.00 13.19 59 ARG A CA 1
ATOM 430 C C . ARG A 1 59 ? 31.107 -36.607 15.617 1.00 14.39 59 ARG A C 1
ATOM 431 O O . ARG A 1 59 ? 31.007 -37.490 14.761 1.00 16.29 59 ARG A O 1
ATOM 439 N N . HIS A 1 60 ? 32.052 -36.582 16.553 1.00 13.45 60 HIS A N 1
ATOM 440 C CA A HIS A 1 60 ? 33.163 -37.565 16.669 0.49 14.10 60 HIS A CA 1
ATOM 441 C CA B HIS A 1 60 ? 33.156 -37.568 16.663 0.51 14.50 60 HIS A CA 1
ATOM 442 C C . HIS A 1 60 ? 32.618 -38.957 17.010 1.00 13.95 60 HIS A C 1
ATOM 443 O O . HIS A 1 60 ? 33.356 -39.909 16.844 1.00 16.19 60 HIS A O 1
ATOM 456 N N . LEU A 1 61 ? 31.370 -39.057 17.462 1.00 11.86 61 LEU A N 1
ATOM 457 C CA . LEU A 1 61 ? 30.718 -40.346 17.776 1.00 13.41 61 LEU A CA 1
ATOM 458 C C . LEU A 1 61 ? 30.013 -40.937 16.564 1.00 14.88 61 LEU A C 1
ATOM 459 O O . LEU A 1 61 ? 29.296 -41.927 16.757 1.00 14.68 61 LEU A O 1
ATOM 464 N N . ASN A 1 62 ? 30.234 -40.361 15.363 1.00 15.61 62 ASN A N 1
ATOM 465 C CA . ASN A 1 62 ? 29.669 -40.835 14.081 1.00 16.47 62 ASN A CA 1
ATOM 466 C C . ASN A 1 62 ? 28.215 -40.364 13.971 1.00 15.53 62 ASN A C 1
ATOM 467 O O . ASN A 1 62 ? 27.304 -41.156 13.700 1.00 15.26 62 ASN A O 1
ATOM 472 N N . VAL A 1 63 ? 28.047 -39.060 14.135 1.00 14.74 63 VAL A N 1
ATOM 473 C CA . VAL A 1 63 ? 26.725 -38.394 14.182 1.00 13.40 63 VAL A CA 1
ATOM 474 C C . VAL A 1 63 ? 26.812 -37.134 13.344 1.00 15.15 63 VAL A C 1
ATOM 475 O O . VAL A 1 63 ? 27.863 -36.475 13.418 1.00 16.25 63 VAL A O 1
ATOM 479 N N . ASP A 1 64 ? 25.769 -36.843 12.581 1.00 15.20 64 ASP A N 1
ATOM 480 C CA . ASP A 1 64 ? 25.701 -35.568 11.811 1.00 14.52 64 ASP A CA 1
ATOM 481 C C . ASP A 1 64 ? 24.994 -34.517 12.665 1.00 15.55 64 ASP A C 1
ATOM 482 O O . ASP A 1 64 ? 23.871 -34.768 13.146 1.00 16.36 64 ASP A O 1
ATOM 487 N N . VAL A 1 65 ? 25.616 -33.350 12.797 1.00 15.60 65 VAL A N 1
ATOM 488 C CA . VAL A 1 65 ? 25.090 -32.240 13.605 1.00 13.56 65 VAL A CA 1
ATOM 489 C C . VAL A 1 65 ? 25.200 -30.970 12.766 1.00 15.04 65 VAL A C 1
ATOM 490 O O . VAL A 1 65 ? 26.309 -30.658 12.346 1.00 14.92 65 VAL A O 1
ATOM 494 N N . ASP A 1 66 ? 24.062 -30.314 12.546 1.00 15.24 66 ASP A N 1
ATOM 495 C CA . ASP A 1 66 ? 23.982 -29.072 11.750 1.00 16.12 66 ASP A CA 1
ATOM 496 C C . ASP A 1 66 ? 23.349 -27.996 12.637 1.00 17.06 66 ASP A C 1
ATOM 497 O O . ASP A 1 66 ? 22.214 -28.195 13.105 1.00 17.31 66 ASP A O 1
ATOM 502 N N . PHE A 1 67 ? 24.073 -26.901 12.859 1.00 15.26 67 PHE A N 1
ATOM 503 C CA . PHE A 1 67 ? 23.616 -25.764 13.681 1.00 14.34 67 PHE A CA 1
ATOM 504 C C . PHE A 1 67 ? 23.314 -24.585 12.761 1.00 15.50 67 PHE A C 1
ATOM 505 O O . PHE A 1 67 ? 24.252 -23.997 12.221 1.00 17.96 67 PHE A O 1
ATOM 513 N N . ASP A 1 68 ? 22.034 -24.311 12.567 1.00 15.42 68 ASP A N 1
ATOM 514 C CA . ASP A 1 68 ? 21.581 -23.101 11.838 1.00 16.95 68 ASP A CA 1
ATOM 515 C C . ASP A 1 68 ? 21.456 -21.970 12.864 1.00 16.02 68 ASP A C 1
ATOM 516 O O . ASP A 1 68 ? 20.441 -21.900 13.571 1.00 18.60 68 ASP A O 1
ATOM 521 N N . GLU A 1 69 ? 22.463 -21.124 12.973 1.00 17.48 69 GLU A N 1
ATOM 522 C CA . GLU A 1 69 ? 22.521 -20.106 14.044 1.00 18.74 69 GLU A CA 1
ATOM 523 C C . GLU A 1 69 ? 21.424 -19.057 13.836 1.00 20.50 69 GLU A C 1
ATOM 524 O O . GLU A 1 69 ? 20.841 -18.625 14.848 1.00 20.28 69 GLU A O 1
ATOM 530 N N . GLN A 1 70 ? 21.113 -18.691 12.594 1.00 21.05 70 GLN A N 1
ATOM 531 C CA . GLN A 1 70 ? 20.047 -17.700 12.265 1.00 22.88 70 GLN A CA 1
ATOM 532 C C . GLN A 1 70 ? 18.698 -18.216 12.798 1.00 20.80 70 GLN A C 1
ATOM 533 O O . GLN A 1 70 ? 17.906 -17.399 13.259 1.00 22.52 70 GLN A O 1
ATOM 535 N N . LYS A 1 71 ? 18.444 -19.531 12.777 1.00 19.18 71 LYS A N 1
ATOM 536 C CA . LYS A 1 71 ? 17.161 -20.121 13.224 1.00 19.88 71 LYS A CA 1
ATOM 537 C C . LYS A 1 71 ? 17.253 -20.624 14.672 1.00 17.48 71 LYS A C 1
ATOM 538 O O . LYS A 1 71 ? 16.209 -21.111 15.198 1.00 17.46 71 LYS A O 1
ATOM 544 N N . ASN A 1 72 ? 18.415 -20.527 15.310 1.00 16.01 72 ASN A N 1
ATOM 545 C CA . ASN A 1 72 ? 18.642 -21.090 16.663 1.00 13.46 72 ASN A CA 1
ATOM 546 C C . ASN A 1 72 ? 18.197 -22.555 16.651 1.00 14.35 72 ASN A C 1
ATOM 547 O O . ASN A 1 72 ? 17.481 -22.979 17.584 1.00 13.31 72 ASN A O 1
ATOM 552 N N . GLN A 1 73 ? 18.629 -23.304 15.648 1.00 15.41 73 GLN A N 1
ATOM 553 C CA . GLN A 1 73 ? 18.113 -24.672 15.430 1.00 14.28 73 GLN A CA 1
ATOM 554 C C . GLN A 1 73 ? 19.266 -25.632 15.156 1.00 13.83 73 GLN A C 1
ATOM 555 O O . GLN A 1 73 ? 20.148 -25.331 14.357 1.00 15.33 73 GLN A O 1
ATOM 561 N N . VAL A 1 74 ? 19.247 -26.779 15.837 1.00 12.71 74 VAL A N 1
ATOM 562 C CA . VAL A 1 74 ? 20.226 -27.855 15.596 1.00 13.52 74 VAL A CA 1
ATOM 563 C C . VAL A 1 74 ? 19.466 -29.106 15.152 1.00 15.13 74 VAL A C 1
ATOM 564 O O . VAL A 1 74 ? 18.447 -29.460 15.759 1.00 15.98 74 VAL A O 1
ATOM 568 N N . THR A 1 75 ? 19.981 -29.752 14.120 1.00 15.92 75 THR A N 1
ATOM 569 C CA . THR A 1 75 ? 19.514 -31.064 13.638 1.00 15.61 75 THR A CA 1
ATOM 570 C C . THR A 1 75 ? 20.601 -32.079 13.938 1.00 13.49 75 THR A C 1
ATOM 571 O O . THR A 1 75 ? 21.767 -31.788 13.716 1.00 15.02 75 THR A O 1
ATOM 575 N N . ILE A 1 76 ? 20.177 -33.239 14.410 1.00 13.45 76 ILE A N 1
ATOM 576 C CA . ILE A 1 76 ? 21.084 -34.344 14.794 1.00 13.67 76 ILE A CA 1
ATOM 577 C C . ILE A 1 76 ? 20.599 -35.623 14.116 1.00 13.77 76 ILE A C 1
ATOM 578 O O . ILE A 1 76 ? 19.430 -35.975 14.285 1.00 15.70 76 ILE A O 1
ATOM 583 N N . ASP A 1 77 ? 21.498 -36.309 13.420 1.00 14.37 77 ASP A N 1
ATOM 584 C CA . ASP A 1 77 ? 21.265 -37.668 12.868 1.00 14.98 77 ASP A CA 1
ATOM 585 C C . ASP A 1 77 ? 22.247 -38.605 13.560 1.00 13.06 77 ASP A C 1
ATOM 586 O O . ASP A 1 77 ? 23.421 -38.686 13.142 1.00 13.88 77 ASP A O 1
ATOM 591 N N . ALA A 1 78 ? 21.763 -39.336 14.547 1.00 14.03 78 ALA A N 1
ATOM 592 C CA . ALA A 1 78 ? 22.524 -40.336 15.332 1.00 13.32 78 ALA A CA 1
ATOM 593 C C . ALA A 1 78 ? 22.089 -41.749 14.947 1.00 13.76 78 ALA A C 1
ATOM 594 O O . ALA A 1 78 ? 22.278 -42.670 15.754 1.00 14.99 78 ALA A O 1
ATOM 596 N N . SER A 1 79 ? 21.487 -41.935 13.763 1.00 15.61 79 SER A N 1
ATOM 597 C CA . SER A 1 79 ? 20.932 -43.243 13.330 1.00 17.44 79 SER A CA 1
ATOM 598 C C . SER A 1 79 ? 22.012 -44.235 12.894 1.00 18.81 79 SER A C 1
ATOM 599 O O . SER A 1 79 ? 21.671 -45.411 12.694 1.00 20.17 79 SER A O 1
ATOM 602 N N . ARG A 1 80 ? 23.263 -43.829 12.728 1.00 17.90 80 ARG A N 1
ATOM 603 C CA . ARG A 1 80 ? 24.333 -44.797 12.364 1.00 17.86 80 ARG A CA 1
ATOM 604 C C . ARG A 1 80 ? 24.846 -45.508 13.629 1.00 18.19 80 ARG A C 1
ATOM 605 O O . ARG A 1 80 ? 24.472 -45.124 14.769 1.00 18.71 80 ARG A O 1
ATOM 613 N N . GLN A 1 81 ? 25.674 -46.530 13.434 1.00 21.24 81 GLN A N 1
ATOM 614 C CA . GLN A 1 81 ? 26.418 -47.199 14.525 1.00 21.91 81 GLN A CA 1
ATOM 615 C C . GLN A 1 81 ? 27.349 -46.180 15.194 1.00 20.73 81 GLN A C 1
ATOM 616 O O . GLN A 1 81 ? 28.288 -45.675 14.531 1.00 20.87 81 GLN A O 1
ATOM 622 N N . LEU A 1 82 ? 27.112 -45.888 16.471 1.00 17.94 82 LEU A N 1
ATOM 623 C CA . LEU A 1 82 ? 27.924 -44.890 17.210 1.00 16.12 82 LEU A CA 1
ATOM 624 C C . LEU A 1 82 ? 29.318 -45.449 17.473 1.00 14.99 82 LEU A C 1
ATOM 625 O O . LEU A 1 82 ? 29.461 -46.677 17.705 1.00 18.54 82 LEU A O 1
ATOM 630 N N . GLU A 1 83 ? 30.297 -44.569 17.425 1.00 15.80 83 GLU A N 1
ATOM 631 C CA . GLU A 1 83 ? 31.663 -44.840 17.929 1.00 20.34 83 GLU A CA 1
ATOM 632 C C . GLU A 1 83 ? 31.574 -44.635 19.409 1.00 22.97 83 GLU A C 1
ATOM 633 O O . GLU A 1 83 ? 30.611 -43.921 19.878 1.00 28.62 83 GLU A O 1
ATOM 639 N N . ILE A 1 84 ? 32.524 -45.161 20.156 1.00 20.77 84 ILE A N 1
ATOM 640 C CA . ILE A 1 84 ? 32.289 -45.087 21.619 1.00 24.12 84 ILE A CA 1
ATOM 641 C C . ILE A 1 84 ? 33.344 -44.269 22.349 1.00 16.96 84 ILE A C 1
ATOM 642 O O . ILE A 1 84 ? 33.162 -44.131 23.561 1.00 14.72 84 ILE A O 1
ATOM 647 N N . GLU A 1 85 ? 34.331 -43.692 21.664 1.00 17.32 85 GLU A N 1
ATOM 648 C CA . GLU A 1 85 ? 35.325 -42.849 22.349 1.00 15.24 85 GLU A CA 1
ATOM 649 C C . GLU A 1 85 ? 35.038 -41.383 22.036 1.00 13.92 85 GLU A C 1
ATOM 650 O O . GLU A 1 85 ? 35.128 -40.979 20.891 1.00 16.05 85 GLU A O 1
ATOM 656 N N . ALA A 1 86 ? 34.716 -40.616 23.053 1.00 11.84 86 ALA A N 1
ATOM 657 C CA . ALA A 1 86 ? 34.525 -39.146 22.944 1.00 12.84 86 ALA A CA 1
ATOM 658 C C . ALA A 1 86 ? 35.888 -38.468 22.859 1.00 13.06 86 ALA A C 1
ATOM 659 O O . ALA A 1 86 ? 36.874 -38.922 23.434 1.00 17.90 86 ALA A O 1
ATOM 661 N N . PRO A 1 87 ? 36.005 -37.388 22.074 1.00 11.91 87 PRO A N 1
ATOM 662 C CA . PRO A 1 87 ? 37.314 -36.766 21.815 1.00 11.95 87 PRO A CA 1
ATOM 663 C C . PRO A 1 87 ? 37.796 -35.851 22.942 1.00 10.66 87 PRO A C 1
ATOM 664 O O . PRO A 1 87 ? 37.105 -34.872 23.257 1.00 10.65 87 PRO A O 1
ATOM 668 N N . TYR A 1 88 ? 38.953 -36.170 23.559 1.00 10.80 88 TYR A N 1
ATOM 669 C CA . TYR A 1 88 ? 39.463 -35.415 24.732 1.00 10.10 88 TYR A CA 1
ATOM 670 C C . TYR A 1 88 ? 39.565 -33.929 24.370 1.00 9.18 88 TYR A C 1
ATOM 671 O O . TYR A 1 88 ? 39.321 -33.072 25.228 1.00 9.20 88 TYR A O 1
ATOM 680 N N . GLU A 1 89 ? 39.977 -33.638 23.135 1.00 11.08 89 GLU A N 1
ATOM 681 C CA . GLU A 1 89 ? 40.172 -32.253 22.698 1.00 11.04 89 GLU A CA 1
ATOM 682 C C . GLU A 1 89 ? 38.961 -31.391 23.053 1.00 11.24 89 GLU A C 1
ATOM 683 O O . GLU A 1 89 ? 39.131 -30.198 23.426 1.00 12.19 89 GLU A O 1
ATOM 689 N N . TYR A 1 90 ? 37.768 -31.925 22.871 1.00 10.01 90 TYR A N 1
ATOM 690 C CA . TYR A 1 90 ? 36.524 -31.189 23.124 1.00 9.33 90 TYR A CA 1
ATOM 691 C C . TYR A 1 90 ? 35.956 -31.505 24.509 1.00 8.74 90 TYR A C 1
ATOM 692 O O . TYR A 1 90 ? 35.413 -30.637 25.154 1.00 8.06 90 TYR A O 1
ATOM 701 N N . VAL A 1 91 ? 36.025 -32.749 24.947 1.00 9.14 91 VAL A N 1
ATOM 702 C CA . VAL A 1 91 ? 35.501 -33.173 26.268 1.00 9.17 91 VAL A CA 1
ATOM 703 C C . VAL A 1 91 ? 36.123 -32.310 27.366 1.00 8.73 91 VAL A C 1
ATOM 704 O O . VAL A 1 91 ? 35.405 -31.861 28.263 1.00 7.76 91 VAL A O 1
ATOM 708 N N . SER A 1 92 ? 37.416 -32.047 27.263 1.00 10.13 92 SER A N 1
ATOM 709 C CA . SER A 1 92 ? 38.207 -31.311 28.269 1.00 10.35 92 SER A CA 1
ATOM 710 C C . SER A 1 92 ? 37.875 -29.810 28.323 1.00 11.15 92 SER A C 1
ATOM 711 O O . SER A 1 92 ? 38.394 -29.153 29.203 1.00 13.01 92 SER A O 1
ATOM 714 N N . GLN A 1 93 ? 37.072 -29.292 27.387 1.00 10.69 93 GLN A N 1
ATOM 715 C CA . GLN A 1 93 ? 36.822 -27.849 27.261 1.00 11.42 93 GLN A CA 1
ATOM 716 C C . GLN A 1 93 ? 35.445 -27.460 27.805 1.00 10.33 93 GLN A C 1
ATOM 717 O O . GLN A 1 93 ? 35.065 -26.291 27.699 1.00 12.59 93 GLN A O 1
ATOM 723 N N . MET A 1 94 ? 34.705 -28.367 28.413 1.00 9.88 94 MET A N 1
ATOM 724 C CA . MET A 1 94 ? 33.388 -28.047 28.993 1.00 8.25 94 MET A CA 1
ATOM 725 C C . MET A 1 94 ? 33.043 -29.122 30.029 1.00 7.63 94 MET A C 1
ATOM 726 O O . MET A 1 94 ? 33.718 -30.145 30.059 1.00 8.60 94 MET A O 1
ATOM 731 N N . ARG A 1 95 ? 31.989 -28.888 30.787 1.00 5.87 95 ARG A N 1
ATOM 732 C CA . ARG A 1 95 ? 31.522 -29.850 31.825 1.00 6.31 95 ARG A CA 1
ATOM 733 C C . ARG A 1 95 ? 30.603 -30.923 31.250 1.00 6.67 95 ARG A C 1
ATOM 734 O O . ARG A 1 95 ? 30.765 -32.098 31.570 1.00 7.75 95 ARG A O 1
ATOM 742 N N . ALA A 1 96 ? 29.550 -30.556 30.510 1.00 6.70 96 ALA A N 1
ATOM 743 C CA . ALA A 1 96 ? 28.448 -31.446 30.113 1.00 7.41 96 ALA A CA 1
ATOM 744 C C . ALA A 1 96 ? 28.898 -32.502 29.105 1.00 8.29 96 ALA A C 1
ATOM 745 O O . ALA A 1 96 ? 28.137 -33.416 28.801 1.00 8.86 96 ALA A O 1
ATOM 747 N N . SER A 1 97 ? 30.097 -32.413 28.554 1.00 7.90 97 SER A N 1
ATOM 748 C CA . SER A 1 97 ? 30.665 -33.425 27.663 1.00 7.62 97 SER A CA 1
ATOM 749 C C . SER A 1 97 ? 30.583 -34.792 28.339 1.00 8.59 97 SER A C 1
ATOM 750 O O . SER A 1 97 ? 30.389 -35.795 27.630 1.00 10.04 97 SER A O 1
ATOM 753 N N . ILE A 1 98 ? 30.699 -34.847 29.676 1.00 9.10 98 ILE A N 1
ATOM 754 C CA . ILE A 1 98 ? 30.696 -36.155 30.362 1.00 7.58 98 ILE A CA 1
ATOM 755 C C . ILE A 1 98 ? 29.343 -36.870 30.217 1.00 8.07 98 ILE A C 1
ATOM 756 O O . ILE A 1 98 ? 29.297 -38.073 30.368 1.00 7.90 98 ILE A O 1
ATOM 761 N N . VAL A 1 99 ? 28.260 -36.153 29.976 1.00 8.06 99 VAL A N 1
ATOM 762 C CA . VAL A 1 99 ? 26.933 -36.817 29.950 1.00 8.63 99 VAL A CA 1
ATOM 763 C C . VAL A 1 99 ? 26.632 -37.448 28.592 1.00 8.65 99 VAL A C 1
ATOM 764 O O . VAL A 1 99 ? 25.509 -37.942 28.423 1.00 10.30 99 VAL A O 1
ATOM 768 N N . VAL A 1 100 ? 27.610 -37.582 27.699 1.00 9.28 100 VAL A N 1
ATOM 769 C CA . VAL A 1 100 ? 27.509 -38.532 26.577 1.00 10.18 100 VAL A CA 1
ATOM 770 C C . VAL A 1 100 ? 27.735 -39.990 27.069 1.00 10.22 100 VAL A C 1
ATOM 771 O O . VAL A 1 100 ? 27.380 -40.902 26.347 1.00 10.68 100 VAL A O 1
ATOM 775 N N . MET A 1 101 ? 28.269 -40.190 28.262 1.00 9.52 101 MET A N 1
ATOM 776 C CA . MET A 1 101 ? 28.607 -41.550 28.745 1.00 9.81 101 MET A CA 1
ATOM 777 C C . MET A 1 101 ? 27.317 -42.374 28.846 1.00 9.47 101 MET A C 1
ATOM 778 O O . MET A 1 101 ? 27.292 -43.524 28.398 1.00 10.36 101 MET A O 1
ATOM 783 N N . GLY A 1 102 ? 26.251 -41.809 29.426 1.00 9.32 102 GLY A N 1
ATOM 784 C CA . GLY A 1 102 ? 25.010 -42.533 29.655 1.00 9.35 102 GLY A CA 1
ATOM 785 C C . GLY A 1 102 ? 24.418 -43.015 28.346 1.00 10.31 102 GLY A C 1
ATOM 786 O O . GLY A 1 102 ? 24.116 -44.220 28.169 1.00 10.72 102 GLY A O 1
ATOM 787 N N . PRO A 1 103 ? 24.199 -42.112 27.396 1.00 10.20 103 PRO A N 1
ATOM 788 C CA . PRO A 1 103 ? 23.683 -42.544 26.103 1.00 10.97 103 PRO A CA 1
ATOM 789 C C . PRO A 1 103 ? 24.565 -43.551 25.350 1.00 11.69 103 PRO A C 1
ATOM 790 O O . PRO A 1 103 ? 24.019 -44.423 24.645 1.00 12.57 103 PRO A O 1
ATOM 794 N N . LEU A 1 104 ? 25.881 -43.428 25.442 1.00 10.64 104 LEU A N 1
ATOM 795 C CA . LEU A 1 104 ? 26.773 -44.405 24.799 1.00 10.33 104 LEU A CA 1
ATOM 796 C C . LEU A 1 104 ? 26.598 -45.783 25.448 1.00 11.66 104 LEU A C 1
ATOM 797 O O . LEU A 1 104 ? 26.562 -46.786 24.710 1.00 13.15 104 LEU A O 1
ATOM 802 N N . LEU A 1 105 ? 26.442 -45.839 26.771 1.00 11.57 105 LEU A N 1
ATOM 803 C CA . LEU A 1 105 ? 26.163 -47.122 27.439 1.00 12.03 105 LEU A CA 1
ATOM 804 C C . LEU A 1 105 ? 24.809 -47.661 26.988 1.00 11.05 105 LEU A C 1
ATOM 805 O O . LEU A 1 105 ? 24.701 -48.864 26.711 1.00 12.49 105 LEU A O 1
ATOM 810 N N . ALA A 1 106 ? 23.797 -46.821 26.921 1.00 11.66 106 ALA A N 1
ATOM 811 C CA . ALA A 1 106 ? 22.458 -47.221 26.482 1.00 12.61 106 ALA A CA 1
ATOM 812 C C . ALA A 1 106 ? 22.499 -47.767 25.036 1.00 14.14 106 ALA A C 1
ATOM 813 O O . ALA A 1 106 ? 21.866 -48.812 24.768 1.00 17.10 106 ALA A O 1
ATOM 815 N N . ARG A 1 107 ? 23.207 -47.126 24.121 1.00 14.03 107 ARG A N 1
ATOM 816 C CA . ARG A 1 107 ? 23.184 -47.514 22.682 1.00 15.79 107 ARG A CA 1
ATOM 817 C C . ARG A 1 107 ? 24.112 -48.701 22.434 1.00 16.48 107 ARG A C 1
ATOM 818 O O . ARG A 1 107 ? 23.759 -49.573 21.687 1.00 20.98 107 ARG A O 1
ATOM 826 N N . ASN A 1 108 ? 25.304 -48.686 23.018 1.00 16.18 108 ASN A N 1
ATOM 827 C CA . ASN A 1 108 ? 26.424 -49.566 22.602 1.00 17.91 108 ASN A CA 1
ATOM 828 C C . ASN A 1 108 ? 26.923 -50.434 23.752 1.00 15.41 108 ASN A C 1
ATOM 829 O O . ASN A 1 108 ? 27.682 -51.374 23.440 1.00 15.97 108 ASN A O 1
ATOM 834 N N . GLY A 1 109 ? 26.517 -50.178 24.992 1.00 13.86 109 GLY A N 1
ATOM 835 C CA . GLY A 1 109 ? 27.082 -50.887 26.146 1.00 13.37 109 GLY A CA 1
ATOM 836 C C . GLY A 1 109 ? 28.558 -50.588 26.347 1.00 12.31 109 GLY A C 1
ATOM 837 O O . GLY A 1 109 ? 29.246 -51.355 26.993 1.00 14.77 109 GLY A O 1
ATOM 838 N N . HIS A 1 110 ? 29.067 -49.480 25.823 1.00 12.18 110 HIS A N 1
ATOM 839 C CA . HIS A 1 110 ? 30.508 -49.204 25.872 1.00 12.71 110 HIS A CA 1
ATOM 840 C C . HIS A 1 110 ? 30.705 -47.709 25.691 1.00 11.46 110 HIS A C 1
ATOM 841 O O . HIS A 1 110 ? 30.074 -47.110 24.780 1.00 13.61 110 HIS A O 1
ATOM 848 N N . ALA A 1 111 ? 31.506 -47.107 26.537 1.00 11.25 111 ALA A N 1
ATOM 849 C CA . ALA A 1 111 ? 31.825 -45.666 26.488 1.00 10.67 111 ALA A CA 1
ATOM 850 C C . ALA A 1 111 ? 33.261 -45.457 26.953 1.00 11.58 111 ALA A C 1
ATOM 851 O O . ALA A 1 111 ? 33.647 -46.014 27.961 1.00 15.71 111 ALA A O 1
ATOM 853 N N . LYS A 1 112 ? 33.979 -44.568 26.256 1.00 10.83 112 LYS A N 1
ATOM 854 C CA . LYS A 1 112 ? 35.301 -44.088 26.685 1.00 12.58 112 LYS A CA 1
ATOM 855 C C . LYS A 1 112 ? 35.270 -42.567 26.702 1.00 12.59 112 LYS A C 1
ATOM 856 O O . LYS A 1 112 ? 35.112 -41.986 25.611 1.00 13.50 112 LYS A O 1
ATOM 862 N N . VAL A 1 113 ? 35.381 -41.961 27.880 1.00 12.72 113 VAL A N 1
ATOM 863 C CA . VAL A 1 113 ? 35.288 -40.495 28.039 1.00 14.76 113 VAL A CA 1
ATOM 864 C C . VAL A 1 113 ? 36.303 -39.982 29.049 1.00 19.49 113 VAL A C 1
ATOM 865 O O . VAL A 1 113 ? 36.395 -40.567 30.083 1.00 31.55 113 VAL A O 1
ATOM 869 N N . ALA A 1 114 ? 36.984 -38.896 28.798 1.00 22.45 114 ALA A N 1
ATOM 870 C CA . ALA A 1 114 ? 37.973 -38.389 29.780 1.00 24.66 114 ALA A CA 1
ATOM 871 C C . ALA A 1 114 ? 37.251 -37.574 30.861 1.00 20.28 114 ALA A C 1
ATOM 872 O O . ALA A 1 114 ? 36.049 -37.263 30.701 1.00 15.79 114 ALA A O 1
ATOM 874 N N A MET A 1 115 ? 37.975 -37.216 31.951 0.58 19.58 115 MET A N 1
ATOM 875 N N B MET A 1 115 ? 37.975 -37.229 31.929 0.42 18.88 115 MET A N 1
ATOM 876 C CA A MET A 1 115 ? 37.442 -36.249 32.943 0.58 13.99 115 MET A CA 1
ATOM 877 C CA B MET A 1 115 ? 37.562 -36.189 32.885 0.42 14.02 115 MET A CA 1
ATOM 878 C C A MET A 1 115 ? 37.160 -34.953 32.163 0.58 10.88 115 MET A C 1
ATOM 879 C C B MET A 1 115 ? 37.167 -34.933 32.106 0.42 11.12 115 MET A C 1
ATOM 880 O O A MET A 1 115 ? 37.988 -34.466 31.395 0.58 12.39 115 MET A O 1
ATOM 881 O O B MET A 1 115 ? 37.940 -34.432 31.286 0.42 11.52 115 MET A O 1
ATOM 890 N N . PRO A 1 116 ? 35.964 -34.383 32.324 1.00 8.77 116 PRO A N 1
ATOM 891 C CA . PRO A 1 116 ? 35.584 -33.145 31.627 1.00 8.34 116 PRO A CA 1
ATOM 892 C C . PRO A 1 116 ? 36.235 -31.903 32.222 1.00 8.96 116 PRO A C 1
ATOM 893 O O . PRO A 1 116 ? 36.868 -31.931 33.304 1.00 8.70 116 PRO A O 1
ATOM 897 N N . GLY A 1 117 ? 36.091 -30.809 31.456 1.00 8.11 117 GLY A N 1
ATOM 898 C CA . GLY A 1 117 ? 36.460 -29.474 31.905 1.00 9.00 117 GLY A CA 1
ATOM 899 C C . GLY A 1 117 ? 35.295 -28.702 32.451 1.00 9.63 117 GLY A C 1
ATOM 900 O O . GLY A 1 117 ? 34.499 -29.223 33.187 1.00 11.28 117 GLY A O 1
ATOM 901 N N . GLY A 1 118 ? 35.220 -27.429 32.080 1.00 9.74 118 GLY A N 1
ATOM 902 C CA . GLY A 1 118 ? 34.223 -26.519 32.627 1.00 10.79 118 GLY A CA 1
ATOM 903 C C . GLY A 1 118 ? 34.769 -25.513 33.615 1.00 9.88 118 GLY A C 1
ATOM 904 O O . GLY A 1 118 ? 35.996 -25.352 33.759 1.00 10.64 118 GLY A O 1
ATOM 905 N N . CYS A 1 119 ? 33.855 -24.825 34.273 1.00 8.51 119 CYS A N 1
ATOM 906 C CA . CYS A 1 119 ? 34.148 -23.773 35.256 1.00 8.79 119 CYS A CA 1
ATOM 907 C C . CYS A 1 119 ? 35.137 -24.306 36.278 1.00 8.34 119 CYS A C 1
ATOM 908 O O . CYS A 1 119 ? 34.842 -25.319 36.920 1.00 8.32 119 CYS A O 1
ATOM 911 N N . ALA A 1 120 ? 36.260 -23.630 36.440 1.00 9.02 120 ALA A N 1
ATOM 912 C CA . ALA A 1 120 ? 37.350 -24.060 37.341 1.00 10.94 120 ALA A CA 1
ATOM 913 C C . ALA A 1 120 ? 37.076 -23.502 38.745 1.00 10.13 120 ALA A C 1
ATOM 914 O O . ALA A 1 120 ? 37.792 -22.622 39.206 1.00 12.65 120 ALA A O 1
ATOM 916 N N . ILE A 1 121 ? 36.055 -24.026 39.403 1.00 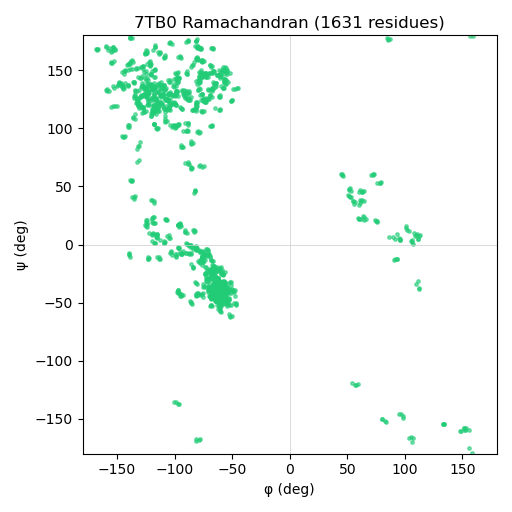10.07 121 ILE A N 1
ATOM 917 C CA . ILE A 1 121 ? 35.465 -23.475 40.628 1.00 10.55 121 ILE A CA 1
ATOM 918 C C . ILE A 1 121 ? 35.448 -24.497 41.765 1.00 13.34 121 ILE A C 1
ATOM 919 O O . ILE A 1 121 ? 34.783 -24.254 42.740 1.00 13.62 121 ILE A O 1
ATOM 924 N N . GLY A 1 122 ? 36.202 -25.567 41.611 1.00 16.90 122 GLY A N 1
ATOM 925 C CA . GLY A 1 122 ? 36.317 -26.618 42.628 1.00 19.83 122 GLY A CA 1
ATOM 926 C C . GLY A 1 122 ? 36.788 -27.904 42.038 1.00 14.35 122 GLY A C 1
ATOM 927 O O . GLY A 1 122 ? 36.955 -27.951 40.861 1.00 14.72 122 GLY A O 1
ATOM 928 N N . LYS A 1 123 ? 36.934 -28.931 42.863 1.00 19.57 123 LYS A N 1
ATOM 929 C CA . LYS A 1 123 ? 37.343 -30.290 42.438 1.00 17.18 123 LYS A CA 1
ATOM 930 C C . LYS A 1 123 ? 36.380 -30.903 41.382 1.00 19.71 123 LYS A C 1
ATOM 931 O O . LYS A 1 123 ? 36.833 -31.634 40.450 1.00 30.58 123 LYS A O 1
ATOM 933 N N . ARG A 1 124 ? 35.107 -30.727 41.522 1.00 17.39 124 ARG A N 1
ATOM 934 C CA . ARG A 1 124 ? 34.156 -31.297 40.517 1.00 11.22 124 ARG A CA 1
ATOM 935 C C . ARG A 1 124 ? 34.378 -32.752 40.097 1.00 10.61 124 ARG A C 1
ATOM 936 O O . ARG A 1 124 ? 34.495 -33.107 38.921 1.00 10.60 124 ARG A O 1
ATOM 944 N N . PRO A 1 125 ? 34.350 -33.694 41.055 1.00 10.24 125 PRO A N 1
ATOM 945 C CA . PRO A 1 125 ? 34.446 -35.106 40.717 1.00 10.64 125 PRO A CA 1
ATOM 946 C C . PRO A 1 125 ? 33.217 -35.587 39.930 1.00 10.11 125 PRO A C 1
ATOM 947 O O . PRO A 1 125 ? 32.149 -34.913 39.864 1.00 10.59 125 PRO A O 1
ATOM 951 N N . ILE A 1 126 ? 33.339 -36.797 39.396 1.00 8.66 126 ILE A N 1
ATOM 952 C CA . ILE A 1 126 ? 32.242 -37.496 38.682 1.00 8.61 126 ILE A CA 1
ATOM 953 C C . ILE A 1 126 ? 32.000 -38.872 39.315 1.00 8.41 126 ILE A C 1
ATOM 954 O O . ILE A 1 126 ? 31.324 -39.719 38.677 1.00 9.98 126 ILE A O 1
ATOM 959 N N . ASP A 1 127 ? 32.419 -39.055 40.550 1.00 8.79 127 ASP A N 1
ATOM 960 C CA . ASP A 1 127 ? 32.281 -40.365 41.239 1.00 9.68 127 ASP A CA 1
ATOM 961 C C . ASP A 1 127 ? 30.823 -40.832 41.256 1.00 9.51 127 ASP A C 1
ATOM 962 O O . ASP A 1 127 ? 30.583 -42.066 41.201 1.00 10.34 127 ASP A O 1
ATOM 967 N N . LEU A 1 128 ? 29.866 -39.914 41.426 1.00 8.80 128 LEU A N 1
ATOM 968 C CA . LEU A 1 128 ? 28.445 -40.345 41.509 1.00 9.25 128 LEU A CA 1
ATOM 969 C C . LEU A 1 128 ? 27.939 -40.838 40.167 1.00 9.11 128 LEU A C 1
ATOM 970 O O . LEU A 1 128 ? 27.056 -41.721 40.179 1.00 10.18 128 LEU A O 1
ATOM 975 N N . HIS A 1 129 ? 28.476 -40.295 39.052 1.00 7.80 129 HIS A N 1
ATOM 976 C CA . HIS A 1 129 ? 28.107 -40.828 37.728 1.00 7.10 129 HIS A CA 1
ATOM 977 C C . HIS A 1 129 ? 28.537 -42.307 37.636 1.00 8.53 129 HIS A C 1
ATOM 978 O O . HIS A 1 129 ? 27.757 -43.174 37.204 1.00 9.20 129 HIS A O 1
ATOM 985 N N . LEU A 1 130 ? 29.774 -42.552 37.982 1.00 8.61 130 LEU A N 1
ATOM 986 C CA . LEU A 1 130 ? 30.404 -43.867 37.846 1.00 10.23 130 LEU A CA 1
ATOM 987 C C . LEU A 1 130 ? 29.751 -44.855 38.805 1.00 11.13 130 LEU A C 1
ATOM 988 O O . LEU A 1 130 ? 29.495 -46.005 38.377 1.00 11.85 130 LEU A O 1
ATOM 993 N N . LYS A 1 131 ? 29.429 -44.414 40.019 1.00 11.53 131 LYS A N 1
ATOM 994 C CA . LYS A 1 131 ? 28.696 -45.271 40.987 1.00 12.71 131 LYS A CA 1
ATOM 995 C C . LYS A 1 131 ? 27.348 -45.691 40.374 1.00 11.06 131 LYS A C 1
ATOM 996 O O . LYS A 1 131 ? 26.935 -46.876 40.474 1.00 11.64 131 LYS A O 1
ATOM 1002 N N . GLY A 1 132 ? 26.651 -44.783 39.743 1.00 10.60 132 GLY A N 1
ATOM 1003 C CA . GLY A 1 132 ? 25.346 -45.120 39.150 1.00 9.80 132 GLY A CA 1
ATOM 1004 C C . GLY A 1 132 ? 25.471 -46.112 38.020 1.00 10.65 132 GLY A C 1
ATOM 1005 O O . GLY A 1 132 ? 24.681 -47.062 37.937 1.00 13.15 132 GLY A O 1
ATOM 1006 N N . PHE A 1 133 ? 26.455 -45.925 37.139 1.00 9.62 133 PHE A N 1
ATOM 1007 C CA . PHE A 1 133 ? 26.648 -46.863 36.015 1.00 9.62 133 PHE A CA 1
ATOM 1008 C C . PHE A 1 133 ? 27.025 -48.258 36.542 1.00 9.17 133 PHE A C 1
ATOM 1009 O O . PHE A 1 133 ? 26.528 -49.237 36.004 1.00 10.92 133 PHE A O 1
ATOM 1017 N N . GLN A 1 134 ? 27.892 -48.327 37.545 1.00 9.70 134 GLN A N 1
ATOM 1018 C CA . GLN A 1 134 ? 28.236 -49.598 38.222 1.00 10.73 134 GLN A CA 1
ATOM 1019 C C . GLN A 1 134 ? 26.945 -50.262 38.730 1.00 11.18 134 GLN A C 1
ATOM 1020 O O . GLN A 1 134 ? 26.825 -51.521 38.614 1.00 12.07 134 GLN A O 1
ATOM 1026 N N . ALA A 1 135 ? 26.047 -49.499 39.355 1.00 10.54 135 ALA A N 1
ATOM 1027 C CA . ALA A 1 135 ? 24.811 -50.063 39.940 1.00 11.43 135 ALA A CA 1
ATOM 1028 C C . ALA A 1 135 ? 23.934 -50.684 38.821 1.00 11.59 135 ALA A C 1
ATOM 1029 O O . ALA A 1 135 ? 23.198 -51.618 39.096 1.00 13.29 135 ALA A O 1
ATOM 1031 N N . LEU A 1 136 ? 24.011 -50.153 37.600 1.00 11.38 136 LEU A N 1
ATOM 1032 C CA . LEU A 1 136 ? 23.263 -50.660 36.431 1.00 12.30 136 LEU A CA 1
ATOM 1033 C C . LEU A 1 136 ? 23.971 -51.839 35.748 1.00 12.82 136 LEU A C 1
ATOM 1034 O O . LEU A 1 136 ? 23.411 -52.365 34.767 1.00 13.68 136 LEU A O 1
ATOM 1039 N N . GLY A 1 137 ? 25.163 -52.230 36.196 1.00 14.17 137 GLY A N 1
ATOM 1040 C CA . GLY A 1 137 ? 25.864 -53.408 35.671 1.00 15.28 137 GLY A CA 1
ATOM 1041 C C . GLY A 1 137 ? 27.110 -53.052 34.889 1.00 15.72 137 GLY A C 1
ATOM 1042 O O . GLY A 1 137 ? 27.733 -53.979 34.360 1.00 19.74 137 GLY A O 1
ATOM 1043 N N . ALA A 1 138 ? 27.526 -51.783 34.822 1.00 13.09 138 ALA A N 1
ATOM 1044 C CA . ALA A 1 138 ? 28.754 -51.438 34.073 1.00 12.12 138 ALA A CA 1
ATOM 1045 C C . ALA A 1 138 ? 29.992 -51.770 34.900 1.00 13.09 138 ALA A C 1
ATOM 1046 O O . ALA A 1 138 ? 29.993 -51.565 36.133 1.00 15.35 138 ALA A O 1
ATOM 1048 N N . LYS A 1 139 ? 31.016 -52.276 34.232 1.00 13.85 139 LYS A N 1
ATOM 1049 C CA . LYS A 1 139 ? 32.380 -52.334 34.780 1.00 14.09 139 LYS A CA 1
ATOM 1050 C C . LYS A 1 139 ? 33.063 -51.009 34.409 1.00 15.15 139 LYS A C 1
ATOM 1051 O O . LYS A 1 139 ? 32.998 -50.608 33.214 1.00 16.23 139 LYS A O 1
ATOM 1057 N N . ILE A 1 140 ? 33.679 -50.349 35.384 1.00 15.15 140 ILE A N 1
ATOM 1058 C CA . ILE A 1 140 ? 34.374 -49.050 35.205 1.00 13.73 140 ILE A CA 1
ATOM 1059 C C . ILE A 1 140 ? 35.870 -49.319 35.297 1.00 15.42 140 ILE A C 1
ATOM 1060 O O . ILE A 1 140 ? 36.327 -49.881 36.300 1.00 15.61 140 ILE A O 1
ATOM 1065 N N . ILE A 1 141 ? 36.597 -48.933 34.277 1.00 17.40 141 ILE A N 1
ATOM 1066 C CA . ILE A 1 141 ? 38.057 -49.134 34.190 1.00 19.94 141 ILE A CA 1
ATOM 1067 C C . ILE A 1 141 ? 38.687 -47.764 34.086 1.00 22.92 141 ILE A C 1
ATOM 1068 O O . ILE A 1 141 ? 38.211 -46.979 33.283 1.00 25.39 141 ILE A O 1
ATOM 1073 N N . GLN A 1 142 ? 39.736 -47.491 34.859 1.00 24.18 142 GLN A N 1
ATOM 1074 C CA . GLN A 1 142 ? 40.638 -46.409 34.433 1.00 27.44 142 GLN A CA 1
ATOM 1075 C C . GLN A 1 142 ? 42.015 -46.891 33.920 1.00 29.76 142 GLN A C 1
ATOM 1076 O O . GLN A 1 142 ? 42.828 -47.342 34.657 1.00 35.34 142 GLN A O 1
ATOM 1082 N N . LYS A 1 143 ? 42.239 -46.748 32.610 1.00 42.64 143 LYS A N 1
ATOM 1083 C CA . LYS A 1 143 ? 43.570 -47.034 32.017 1.00 45.95 143 LYS A CA 1
ATOM 1084 C C . LYS A 1 143 ? 44.262 -45.693 32.031 1.00 47.22 143 LYS A C 1
ATOM 1085 O O . LYS A 1 143 ? 43.964 -44.900 31.172 1.00 45.55 143 LYS A O 1
ATOM 1087 N N . ASN A 1 144 ? 45.095 -45.475 33.046 1.00 55.38 144 ASN A N 1
ATOM 1088 C CA . ASN A 1 144 ? 46.285 -44.572 32.977 1.00 44.99 144 ASN A CA 1
ATOM 1089 C C . ASN A 1 144 ? 45.823 -43.144 32.668 1.00 29.72 144 ASN A C 1
ATOM 1090 O O . ASN A 1 144 ? 46.439 -42.590 31.826 1.00 29.46 144 ASN A O 1
ATOM 1095 N N . GLY A 1 145 ? 44.797 -42.576 33.318 1.00 19.65 145 GLY A N 1
ATOM 1096 C CA . GLY A 1 145 ? 44.197 -41.336 32.697 1.00 29.99 145 GLY A CA 1
ATOM 1097 C C . GLY A 1 145 ? 42.790 -41.418 32.066 1.00 26.72 145 GLY A C 1
ATOM 1098 O O . GLY A 1 145 ? 42.017 -40.487 32.128 1.00 30.81 145 GLY A O 1
ATOM 1099 N N . TYR A 1 146 ? 42.416 -42.547 31.456 1.00 27.91 146 TYR A N 1
ATOM 1100 C CA . TYR A 1 146 ? 41.166 -42.681 30.683 1.00 25.55 146 TYR A CA 1
ATOM 1101 C C . TYR A 1 146 ? 40.083 -43.315 31.584 1.00 25.13 146 TYR A C 1
ATOM 1102 O O . TYR A 1 146 ? 40.410 -43.852 32.625 1.00 33.06 146 TYR A O 1
ATOM 1111 N N . ILE A 1 147 ? 38.819 -43.166 31.215 1.00 18.51 147 ILE A N 1
ATOM 1112 C CA . ILE A 1 147 ? 37.649 -43.725 31.935 1.00 19.17 147 ILE A CA 1
ATOM 1113 C C . ILE A 1 147 ? 36.810 -44.506 30.927 1.00 20.74 147 ILE A C 1
ATOM 1114 O O . ILE A 1 147 ? 36.366 -43.964 29.934 1.00 19.41 147 ILE A O 1
ATOM 1119 N N . GLU A 1 148 ? 36.694 -45.795 31.153 1.00 21.23 148 GLU A N 1
ATOM 1120 C CA . GLU A 1 148 ? 36.005 -46.709 30.221 1.00 21.25 148 GLU A CA 1
ATOM 1121 C C . GLU A 1 148 ? 34.912 -47.403 31.017 1.00 17.85 148 GLU A C 1
ATOM 1122 O O . GLU A 1 148 ? 35.164 -47.774 32.151 1.00 22.54 148 GLU A O 1
ATOM 1128 N N . ALA A 1 149 ? 33.733 -47.456 30.461 1.00 13.97 149 ALA A N 1
ATOM 1129 C CA . ALA A 1 149 ? 32.585 -48.140 31.048 1.00 13.36 149 ALA A CA 1
ATOM 1130 C C . ALA A 1 149 ? 32.106 -49.194 30.054 1.00 14.72 149 ALA A C 1
ATOM 1131 O O . ALA A 1 149 ? 31.939 -48.889 28.868 1.00 16.13 149 ALA A O 1
ATOM 1133 N N . ILE A 1 150 ? 31.914 -50.423 30.542 1.00 13.79 150 ILE A N 1
ATOM 1134 C CA . ILE A 1 150 ? 31.492 -51.562 29.693 1.00 15.13 150 ILE A CA 1
ATOM 1135 C C . ILE A 1 150 ? 30.328 -52.248 30.378 1.00 16.42 150 ILE A C 1
ATOM 1136 O O . ILE A 1 150 ? 30.511 -52.646 31.530 1.00 16.75 150 ILE A O 1
ATOM 1141 N N . ALA A 1 151 ? 29.220 -52.413 29.668 1.00 16.59 151 ALA A N 1
ATOM 1142 C CA . ALA A 1 151 ? 28.051 -53.146 30.184 1.00 17.37 151 ALA A CA 1
ATOM 1143 C C . ALA A 1 151 ? 27.531 -54.065 29.103 1.00 20.57 151 ALA A C 1
ATOM 1144 O O . ALA A 1 151 ? 26.904 -53.568 28.185 1.00 24.94 151 ALA A O 1
ATOM 1146 N N . ASP A 1 152 ? 27.726 -55.373 29.268 1.00 24.14 152 ASP A N 1
ATOM 1147 C CA . ASP A 1 152 ? 27.124 -56.377 28.361 1.00 28.00 152 ASP A CA 1
ATOM 1148 C C . ASP A 1 152 ? 25.610 -56.285 28.470 1.00 24.96 152 ASP A C 1
ATOM 1149 O O . ASP A 1 152 ? 24.960 -56.476 27.459 1.00 27.50 152 ASP A O 1
ATOM 1154 N N . GLU A 1 153 ? 25.070 -55.973 29.642 1.00 23.01 153 GLU A N 1
ATOM 1155 C CA . GLU A 1 153 ? 23.613 -55.764 29.803 1.00 24.51 153 GLU A CA 1
ATOM 1156 C C . GLU A 1 153 ? 23.372 -54.760 30.922 1.00 21.57 153 GLU A C 1
ATOM 1157 O O . GLU A 1 153 ? 23.777 -55.005 32.056 1.00 25.07 153 GLU A O 1
ATOM 1163 N N . LEU A 1 154 ? 22.744 -53.648 30.603 1.00 17.46 154 LEU A N 1
ATOM 1164 C CA . LEU A 1 154 ? 22.304 -52.704 31.660 1.00 14.07 154 LEU A CA 1
ATOM 1165 C C . LEU A 1 154 ? 21.034 -53.277 32.287 1.00 14.90 154 LEU A C 1
ATOM 1166 O O . LEU A 1 154 ? 20.087 -53.630 31.559 1.00 15.26 154 LEU A O 1
ATOM 1171 N N . ILE A 1 155 ? 21.036 -53.359 33.601 1.00 14.25 155 ILE A N 1
ATOM 1172 C CA . ILE A 1 155 ? 19.902 -53.901 34.377 1.00 13.95 155 ILE A CA 1
ATOM 1173 C C . ILE A 1 155 ? 19.494 -52.875 35.442 1.00 13.71 155 ILE A C 1
ATOM 1174 O O . ILE A 1 155 ? 20.356 -52.398 36.230 1.00 13.47 155 ILE A O 1
ATOM 1179 N N . GLY A 1 156 ? 18.213 -52.555 35.484 1.00 13.59 156 GLY A N 1
ATOM 1180 C CA . GLY A 1 156 ? 17.694 -51.591 36.446 1.00 13.33 156 GLY A CA 1
ATOM 1181 C C . GLY A 1 156 ? 18.004 -51.963 37.868 1.00 12.62 156 GLY A C 1
ATOM 1182 O O . GLY A 1 156 ? 17.977 -53.153 38.203 1.00 15.36 156 GLY A O 1
ATOM 1183 N N . ASN A 1 157 ? 18.208 -50.946 38.690 1.00 11.97 157 ASN A N 1
ATOM 1184 C CA . ASN A 1 157 ? 18.577 -51.095 40.105 1.00 12.78 157 ASN A CA 1
ATOM 1185 C C . ASN A 1 157 ? 18.060 -49.900 40.882 1.00 12.77 157 ASN A C 1
ATOM 1186 O O . ASN A 1 157 ? 17.702 -48.863 40.262 1.00 11.74 157 ASN A O 1
ATOM 1191 N N . THR A 1 158 ? 18.096 -49.980 42.196 1.00 12.88 158 THR A N 1
ATOM 1192 C CA . THR A 1 158 ? 17.865 -48.803 43.059 1.00 12.93 158 THR A CA 1
ATOM 1193 C C . THR A 1 158 ? 19.224 -48.162 43.327 1.00 13.67 158 THR A C 1
ATOM 1194 O O . THR A 1 158 ? 20.124 -48.839 43.757 1.00 16.92 158 THR A O 1
ATOM 1198 N N . ILE A 1 159 ? 19.303 -46.850 43.153 1.00 9.90 159 ILE A N 1
ATOM 1199 C CA . ILE A 1 159 ? 20.548 -46.055 43.202 1.00 10.97 159 ILE A CA 1
ATOM 1200 C C . ILE A 1 159 ? 20.292 -44.864 44.086 1.00 11.02 159 ILE A C 1
ATOM 1201 O O . ILE A 1 159 ? 19.411 -44.053 43.741 1.00 16.17 159 ILE A O 1
ATOM 1206 N N . TYR A 1 160 ? 21.017 -44.734 45.169 1.00 9.98 160 TYR A N 1
ATOM 1207 C CA . TYR A 1 160 ? 20.915 -43.574 46.080 1.00 9.94 160 TYR A CA 1
ATOM 1208 C C . TYR A 1 160 ? 22.078 -42.642 45.770 1.00 10.30 160 TYR A C 1
ATOM 1209 O O . TYR A 1 160 ? 23.264 -43.066 45.796 1.00 11.57 160 TYR A O 1
ATOM 1218 N N . LEU A 1 161 ? 21.763 -41.398 45.401 1.00 9.48 161 LEU A N 1
ATOM 1219 C CA . LEU A 1 161 ? 22.803 -40.380 45.165 1.00 9.32 161 LEU A CA 1
ATOM 1220 C C . LEU A 1 161 ? 23.131 -39.673 46.473 1.00 8.80 161 LEU A C 1
ATOM 1221 O O . LEU A 1 161 ? 22.241 -39.090 47.067 1.00 10.91 161 LEU A O 1
ATOM 1226 N N . ASP A 1 162 ? 24.403 -39.670 46.858 1.00 8.95 162 ASP A N 1
ATOM 1227 C CA . ASP A 1 162 ? 24.817 -39.027 48.124 1.00 9.91 162 ASP A CA 1
ATOM 1228 C C . ASP A 1 162 ? 24.592 -37.516 48.080 1.00 10.24 162 ASP A C 1
ATOM 1229 O O . ASP A 1 162 ? 24.344 -36.901 49.110 1.00 10.87 162 ASP A O 1
ATOM 1234 N N . PHE A 1 163 ? 24.720 -36.937 46.909 1.00 8.99 163 PHE A N 1
ATOM 1235 C CA . PHE A 1 163 ? 24.430 -35.514 46.671 1.00 8.95 163 PHE A CA 1
ATOM 1236 C C . PHE A 1 163 ? 23.510 -35.468 45.448 1.00 9.49 163 PHE A C 1
ATOM 1237 O O . PHE A 1 163 ? 23.706 -36.250 44.529 1.00 9.20 163 PHE A O 1
ATOM 1245 N N . PRO A 1 164 ? 22.523 -34.544 45.417 1.00 9.29 164 PRO A N 1
ATOM 1246 C CA . PRO A 1 164 ? 21.611 -34.440 44.282 1.00 8.85 164 PRO A CA 1
ATOM 1247 C C . PRO A 1 164 ? 22.288 -33.788 43.069 1.00 7.71 164 PRO A C 1
ATOM 1248 O O . PRO A 1 164 ? 21.971 -32.648 42.656 1.00 9.77 164 PRO A O 1
ATOM 1252 N N . SER A 1 165 ? 23.251 -34.505 42.518 1.00 7.60 165 SER A N 1
ATOM 1253 C CA . SER A 1 165 ? 24.115 -34.015 41.429 1.00 7.55 165 SER A CA 1
ATOM 1254 C C . SER A 1 165 ? 23.319 -33.873 40.162 1.00 7.22 165 SER A C 1
ATOM 1255 O O . SER A 1 165 ? 22.689 -34.830 39.694 1.00 7.63 165 SER A O 1
ATOM 1258 N N . VAL A 1 166 ? 23.411 -32.682 39.546 1.00 7.24 166 VAL A N 1
ATOM 1259 C CA . VAL A 1 166 ? 22.737 -32.441 38.254 1.00 7.43 166 VAL A CA 1
ATOM 1260 C C . VAL A 1 166 ? 23.279 -33.365 37.178 1.00 6.16 166 VAL A C 1
ATOM 1261 O O . VAL A 1 166 ? 22.509 -34.119 36.566 1.00 7.38 166 VAL A O 1
ATOM 1265 N N . GLY A 1 167 ? 24.603 -33.354 36.940 1.00 6.03 167 GLY A N 1
ATOM 1266 C CA . GLY A 1 167 ? 25.167 -34.188 35.877 1.00 7.92 167 GLY A CA 1
ATOM 1267 C C . GLY A 1 167 ? 24.969 -35.674 36.132 1.00 7.27 167 GLY A C 1
ATOM 1268 O O . GLY A 1 167 ? 24.737 -36.420 35.181 1.00 7.04 167 GLY A O 1
ATOM 1269 N N . ALA A 1 168 ? 25.158 -36.119 37.378 1.00 8.01 168 ALA A N 1
ATOM 1270 C CA . ALA A 1 168 ? 25.001 -37.560 37.641 1.00 7.37 168 ALA A CA 1
ATOM 1271 C C . ALA A 1 168 ? 23.565 -37.973 37.381 1.00 6.65 168 ALA A C 1
ATOM 1272 O O . ALA A 1 168 ? 23.336 -39.043 36.815 1.00 8.46 168 ALA A O 1
ATOM 1274 N N . THR A 1 169 ? 22.601 -37.186 37.813 1.00 7.00 169 THR A N 1
ATOM 1275 C CA . THR A 1 169 ? 21.189 -37.475 37.582 1.00 7.30 169 THR A CA 1
ATOM 1276 C C . THR A 1 169 ? 20.965 -37.634 36.074 1.00 7.06 169 THR A C 1
ATOM 1277 O O . THR A 1 169 ? 20.331 -38.591 35.617 1.00 7.66 169 THR A O 1
ATOM 1281 N N . GLN A 1 170 ? 21.448 -36.674 35.284 1.00 7.53 170 GLN A N 1
ATOM 1282 C CA . GLN A 1 170 ? 21.291 -36.719 33.823 1.00 7.84 170 GLN A CA 1
ATOM 1283 C C . GLN A 1 170 ? 21.962 -37.958 33.220 1.00 8.14 170 GLN A C 1
ATOM 1284 O O . GLN A 1 170 ? 21.361 -38.614 32.341 1.00 9.16 170 GLN A O 1
ATOM 1290 N N . ASN A 1 171 ? 23.207 -38.246 33.608 1.00 8.14 171 ASN A N 1
ATOM 1291 C CA . ASN A 1 171 ? 23.973 -39.347 33.002 1.00 8.09 171 ASN A CA 1
ATOM 1292 C C . ASN A 1 171 ? 23.276 -40.674 33.333 1.00 9.75 171 ASN A C 1
ATOM 1293 O O . ASN A 1 171 ? 23.104 -41.510 32.450 1.00 9.06 171 ASN A O 1
ATOM 1298 N N . ILE A 1 172 ? 22.891 -40.865 34.591 1.00 9.34 172 ILE A N 1
ATOM 1299 C CA . ILE A 1 172 ? 22.254 -42.117 35.040 1.00 7.99 172 ILE A CA 1
ATOM 1300 C C . ILE A 1 172 ? 20.891 -42.277 34.356 1.00 8.70 172 ILE A C 1
ATOM 1301 O O . ILE A 1 172 ? 20.594 -43.398 33.884 1.00 11.30 172 ILE A O 1
ATOM 1306 N N . MET A 1 173 ? 20.107 -41.201 34.259 1.00 8.54 173 MET A N 1
ATOM 1307 C CA . MET A 1 173 ? 18.773 -41.213 33.606 1.00 11.32 173 MET A CA 1
ATOM 1308 C C . MET A 1 173 ? 18.942 -41.760 32.182 1.00 11.50 173 MET A C 1
ATOM 1309 O O . MET A 1 173 ? 18.114 -42.595 31.708 1.00 10.93 173 MET A O 1
ATOM 1314 N N . MET A 1 174 ? 19.942 -41.233 31.459 1.00 11.18 174 MET A N 1
ATOM 1315 C CA . MET A 1 174 ? 20.093 -41.533 30.028 1.00 11.65 174 MET A CA 1
ATOM 1316 C C . MET A 1 174 ? 20.620 -42.965 29.802 1.00 11.72 174 MET A C 1
ATOM 1317 O O . MET A 1 174 ? 20.367 -43.498 28.730 1.00 14.55 174 MET A O 1
ATOM 1322 N N . ALA A 1 175 ? 21.340 -43.573 30.763 1.00 10.24 175 ALA A N 1
ATOM 1323 C CA . ALA A 1 175 ? 21.634 -45.003 30.666 1.00 11.16 175 ALA A CA 1
ATOM 1324 C C . ALA A 1 175 ? 20.382 -45.843 31.005 1.00 11.93 175 ALA A C 1
ATOM 1325 O O . ALA A 1 175 ? 20.076 -46.864 30.294 1.00 12.95 175 ALA A O 1
ATOM 1327 N N . ALA A 1 176 ? 19.654 -45.436 32.026 1.00 9.56 176 ALA A N 1
ATOM 1328 C CA . ALA A 1 176 ? 18.576 -46.243 32.614 1.00 9.70 176 ALA A CA 1
ATOM 1329 C C . ALA A 1 176 ? 17.409 -46.365 31.627 1.00 10.85 176 ALA A C 1
ATOM 1330 O O . ALA A 1 176 ? 16.663 -47.350 31.679 1.00 11.19 176 ALA A O 1
ATOM 1332 N N . VAL A 1 177 ? 17.232 -45.426 30.724 1.00 11.64 177 VAL A N 1
ATOM 1333 C CA . VAL A 1 177 ? 16.067 -45.465 29.786 1.00 11.71 177 VAL A CA 1
ATOM 1334 C C . VAL A 1 177 ? 16.121 -46.726 28.913 1.00 10.04 177 VAL A C 1
ATOM 1335 O O . VAL A 1 177 ? 15.077 -47.097 28.391 1.00 12.61 177 VAL A O 1
ATOM 1339 N N . LYS A 1 178 ? 17.291 -47.350 28.765 1.00 12.12 178 LYS A N 1
ATOM 1340 C CA . LYS A 1 178 ? 17.433 -48.590 27.998 1.00 14.52 178 LYS A CA 1
ATOM 1341 C C . LYS A 1 178 ? 17.948 -49.747 28.870 1.00 14.96 178 LYS A C 1
ATOM 1342 O O . LYS A 1 178 ? 18.362 -50.782 28.314 1.00 18.58 178 LYS A O 1
ATOM 1348 N N . ALA A 1 179 ? 17.831 -49.644 30.181 1.00 13.67 179 ALA A N 1
ATOM 1349 C CA . ALA A 1 179 ? 18.198 -50.754 31.071 1.00 13.62 179 ALA A CA 1
ATOM 1350 C C . ALA A 1 179 ? 17.005 -51.705 31.176 1.00 15.94 179 ALA A C 1
ATOM 1351 O O . ALA A 1 179 ? 15.865 -51.305 30.994 1.00 19.89 179 ALA A O 1
ATOM 1353 N N . LYS A 1 180 ? 17.267 -52.964 31.469 1.00 15.64 180 LYS A N 1
ATOM 1354 C CA . LYS A 1 180 ? 16.186 -53.948 31.606 1.00 18.49 180 LYS A CA 1
ATOM 1355 C C . LYS A 1 180 ? 15.479 -53.701 32.949 1.00 16.79 180 LYS A C 1
ATOM 1356 O O . LYS A 1 180 ? 16.125 -53.672 34.012 1.00 17.82 180 LYS A O 1
ATOM 1362 N N . GLY A 1 181 ? 14.168 -53.508 32.894 1.00 15.87 181 GLY A N 1
ATOM 1363 C CA . GLY A 1 181 ? 13.319 -53.355 34.082 1.00 17.03 181 GLY A CA 1
ATOM 1364 C C . GLY A 1 181 ? 13.378 -51.966 34.665 1.00 14.61 181 GLY A C 1
ATOM 1365 O O . GLY A 1 181 ? 13.548 -50.969 33.927 1.00 14.85 181 GLY A O 1
ATOM 1366 N N . THR A 1 182 ? 13.195 -51.894 35.961 1.00 13.67 182 THR A N 1
ATOM 1367 C CA . THR A 1 182 ? 12.944 -50.635 36.691 1.00 14.74 182 THR A CA 1
ATOM 1368 C C . THR A 1 182 ? 14.228 -50.120 37.333 1.00 13.09 182 THR A C 1
ATOM 1369 O O . THR A 1 182 ? 14.892 -50.874 38.046 1.00 13.20 182 THR A O 1
ATOM 1373 N N . THR A 1 183 ? 14.512 -48.839 37.138 1.00 11.42 183 THR A N 1
ATOM 1374 C CA . THR A 1 183 ? 15.550 -48.125 37.903 1.00 11.32 183 THR A CA 1
ATOM 1375 C C . THR A 1 183 ? 14.854 -47.110 38.812 1.00 12.15 183 THR A C 1
ATOM 1376 O O . THR A 1 183 ? 13.912 -46.408 38.360 1.00 12.12 183 THR A O 1
ATOM 1380 N N . ILE A 1 184 ? 15.258 -47.071 40.073 1.00 11.25 184 ILE A N 1
ATOM 1381 C CA . ILE A 1 184 ? 14.810 -46.042 41.025 1.00 11.94 184 ILE A CA 1
ATOM 1382 C C . ILE A 1 184 ? 16.037 -45.237 41.421 1.00 11.42 184 ILE A C 1
ATOM 1383 O O . ILE A 1 184 ? 16.987 -45.806 41.927 1.00 13.37 184 ILE A O 1
ATOM 1388 N N . ILE A 1 185 ? 16.025 -43.938 41.157 1.00 10.03 185 ILE A N 1
ATOM 1389 C CA . ILE A 1 185 ? 17.125 -43.038 41.555 1.00 9.06 185 ILE A CA 1
ATOM 1390 C C . ILE A 1 185 ? 16.611 -42.167 42.690 1.00 8.97 185 ILE A C 1
ATOM 1391 O O . ILE A 1 185 ? 15.659 -41.406 42.496 1.00 11.25 185 ILE A O 1
ATOM 1396 N N . GLU A 1 186 ? 17.238 -42.322 43.854 1.00 9.95 186 GLU A N 1
ATOM 1397 C CA . GLU A 1 186 ? 16.844 -41.590 45.076 1.00 10.91 186 GLU A CA 1
ATOM 1398 C C . GLU A 1 186 ? 17.764 -40.389 45.278 1.00 10.11 186 GLU A C 1
ATOM 1399 O O . GLU A 1 186 ? 18.972 -40.489 44.996 1.00 10.52 186 GLU A O 1
ATOM 1405 N N . ASN A 1 187 ? 17.211 -39.288 45.755 1.00 9.92 187 ASN A N 1
ATOM 1406 C CA . ASN A 1 187 ? 17.927 -38.037 46.053 1.00 10.28 187 ASN A CA 1
ATOM 1407 C C . ASN A 1 187 ? 18.497 -37.443 44.743 1.00 9.83 187 ASN A C 1
ATOM 1408 O O . ASN A 1 187 ? 19.660 -36.990 44.712 1.00 10.97 187 ASN A O 1
ATOM 1413 N N . VAL A 1 188 ? 17.680 -37.406 43.718 1.00 8.61 188 VAL A N 1
ATOM 1414 C CA . VAL A 1 188 ? 18.078 -36.820 42.393 1.00 8.14 188 VAL A CA 1
ATOM 1415 C C . VAL A 1 188 ? 18.069 -35.285 42.463 1.00 7.93 188 VAL A C 1
ATOM 1416 O O . VAL A 1 188 ? 17.371 -34.656 43.296 1.00 8.71 188 VAL A O 1
ATOM 1420 N N . ALA A 1 189 ? 18.824 -34.695 41.553 1.00 8.19 189 ALA A N 1
ATOM 1421 C CA . ALA A 1 189 ? 18.691 -33.267 41.247 1.00 7.44 189 ALA A CA 1
ATOM 1422 C C . ALA A 1 189 ? 17.239 -32.943 40.856 1.00 8.51 189 ALA A C 1
ATOM 1423 O O . ALA A 1 189 ? 16.641 -33.671 40.043 1.00 9.95 189 ALA A O 1
ATOM 1425 N N . ARG A 1 190 ? 16.735 -31.815 41.369 1.00 9.80 190 ARG A N 1
ATOM 1426 C CA . ARG A 1 190 ? 15.347 -31.370 41.100 1.00 10.42 190 ARG A CA 1
ATOM 1427 C C . ARG A 1 190 ? 15.315 -30.133 40.186 1.00 10.83 190 ARG A C 1
ATOM 1428 O O . ARG A 1 190 ? 14.216 -29.640 39.931 1.00 10.95 190 ARG A O 1
ATOM 1436 N N . GLU A 1 191 ? 16.472 -29.683 39.720 1.00 9.75 191 GLU A N 1
ATOM 1437 C CA . GLU A 1 191 ? 16.577 -28.471 38.855 1.00 9.72 191 GLU A CA 1
ATOM 1438 C C . GLU A 1 191 ? 15.663 -28.625 37.628 1.00 9.66 191 GLU A C 1
ATOM 1439 O O . GLU A 1 191 ? 15.443 -29.725 37.110 1.00 11.15 191 GLU A O 1
ATOM 1445 N N . PRO A 1 192 ? 15.132 -27.518 37.083 1.00 9.77 192 PRO A N 1
ATOM 1446 C CA . PRO A 1 192 ? 14.180 -27.616 35.980 1.00 10.63 192 PRO A CA 1
ATOM 1447 C C . PRO A 1 192 ? 14.772 -28.143 34.674 1.00 9.88 192 PRO A C 1
ATOM 1448 O O . PRO A 1 192 ? 14.002 -28.623 33.841 1.00 11.85 192 PRO A O 1
ATOM 1452 N N . GLU A 1 193 ? 16.099 -28.130 34.527 1.00 9.44 193 GLU A N 1
ATOM 1453 C CA . GLU A 1 193 ? 16.718 -28.772 33.344 1.00 9.55 193 GLU A CA 1
ATOM 1454 C C . GLU A 1 193 ? 16.525 -30.291 33.398 1.00 9.16 193 GLU A C 1
ATOM 1455 O O . GLU A 1 193 ? 16.503 -30.899 32.341 1.00 10.41 193 GLU A O 1
ATOM 1461 N N . ILE A 1 194 ? 16.418 -30.875 34.602 1.00 9.79 194 ILE A N 1
ATOM 1462 C CA . ILE A 1 194 ? 16.135 -32.323 34.725 1.00 9.95 194 ILE A CA 1
ATOM 1463 C C . ILE A 1 194 ? 14.751 -32.600 34.148 1.00 10.45 194 ILE A C 1
ATOM 1464 O O . ILE A 1 194 ? 14.558 -33.630 33.459 1.00 11.89 194 ILE A O 1
ATOM 1469 N N . VAL A 1 195 ? 13.801 -31.699 34.390 1.00 10.30 195 VAL A N 1
ATOM 1470 C CA . VAL A 1 195 ? 12.429 -31.835 33.875 1.00 10.18 195 VAL A CA 1
ATOM 1471 C C . VAL A 1 195 ? 12.455 -31.704 32.346 1.00 10.78 195 VAL A C 1
ATOM 1472 O O . VAL A 1 195 ? 11.807 -32.483 31.647 1.00 11.25 195 VAL A O 1
ATOM 1476 N N . ASP A 1 196 ? 13.169 -30.721 31.818 1.00 10.79 196 ASP A N 1
ATOM 1477 C CA . ASP A 1 196 ? 13.235 -30.538 30.343 1.00 10.43 196 ASP A CA 1
ATOM 1478 C C . ASP A 1 196 ? 13.831 -31.810 29.699 1.00 10.06 196 ASP A C 1
ATOM 1479 O O . ASP A 1 196 ? 13.310 -32.273 28.670 1.00 10.00 196 ASP A O 1
ATOM 1484 N N . LEU A 1 197 ? 14.875 -32.356 30.295 1.00 10.49 197 LEU A N 1
ATOM 1485 C CA . LEU A 1 197 ? 15.498 -33.589 29.799 1.00 10.42 197 LEU A CA 1
ATOM 1486 C C . LEU A 1 197 ? 14.500 -34.750 29.839 1.00 9.99 197 LEU A C 1
ATOM 1487 O O . LEU A 1 197 ? 14.353 -35.493 28.860 1.00 9.79 197 LEU A O 1
ATOM 1492 N N . ALA A 1 198 ? 13.849 -34.964 30.966 1.00 10.43 198 ALA A N 1
ATOM 1493 C CA . ALA A 1 198 ? 12.877 -36.045 31.099 1.00 11.38 198 ALA A CA 1
ATOM 1494 C C . ALA A 1 198 ? 11.774 -35.871 30.044 1.00 10.83 198 ALA A C 1
ATOM 1495 O O . ALA A 1 198 ? 11.301 -36.864 29.470 1.00 11.80 198 ALA A O 1
ATOM 1497 N N . ASN A 1 199 ? 11.345 -34.640 29.801 1.00 10.06 199 ASN A N 1
ATOM 1498 C CA . ASN A 1 199 ? 10.253 -34.405 28.853 1.00 12.24 199 ASN A CA 1
ATOM 1499 C C . ASN A 1 199 ? 10.679 -34.817 27.448 1.00 11.45 199 ASN A C 1
ATOM 1500 O O . ASN A 1 199 ? 9.890 -35.474 26.785 1.00 11.75 199 ASN A O 1
ATOM 1505 N N . ILE A 1 200 ? 11.885 -34.495 27.000 1.00 10.52 200 ILE A N 1
ATOM 1506 C CA . ILE A 1 200 ? 12.317 -34.919 25.654 1.00 10.97 200 ILE A CA 1
ATOM 1507 C C . ILE A 1 200 ? 12.479 -36.439 25.639 1.00 11.61 200 ILE A C 1
ATOM 1508 O O . ILE A 1 200 ? 12.058 -37.078 24.672 1.00 12.45 200 ILE A O 1
ATOM 1513 N N . LEU A 1 201 ? 13.039 -37.026 26.694 1.00 11.50 201 LEU A N 1
ATOM 1514 C CA . LEU A 1 201 ? 13.211 -38.497 26.716 1.00 11.24 201 LEU A CA 1
ATOM 1515 C C . LEU A 1 201 ? 11.870 -39.188 26.551 1.00 10.61 201 LEU A C 1
ATOM 1516 O O . LEU A 1 201 ? 11.784 -40.150 25.786 1.00 13.03 201 LEU A O 1
ATOM 1521 N N . ASN A 1 202 ? 10.862 -38.734 27.274 1.00 10.16 202 ASN A N 1
ATOM 1522 C CA . ASN A 1 202 ? 9.531 -39.330 27.223 1.00 9.79 202 ASN A CA 1
ATOM 1523 C C . ASN A 1 202 ? 8.961 -39.162 25.799 1.00 10.77 202 ASN A C 1
ATOM 1524 O O . ASN A 1 202 ? 8.335 -40.069 25.291 1.00 12.13 202 ASN A O 1
ATOM 1529 N N . LYS A 1 203 ? 9.131 -37.982 25.183 1.00 11.85 203 LYS A N 1
ATOM 1530 C CA . LYS A 1 203 ? 8.657 -37.786 23.801 1.00 12.96 203 LYS A CA 1
ATOM 1531 C C . LYS A 1 203 ? 9.349 -38.792 22.864 1.00 13.74 203 LYS A C 1
ATOM 1532 O O . LYS A 1 203 ? 8.683 -39.267 21.897 1.00 14.39 203 LYS A O 1
ATOM 1538 N N . MET A 1 204 ? 10.607 -39.135 23.142 1.00 10.32 204 MET A N 1
ATOM 1539 C CA . MET A 1 204 ? 11.423 -40.030 22.306 1.00 11.95 204 MET A CA 1
ATOM 1540 C C . MET A 1 204 ? 11.043 -41.500 22.546 1.00 12.71 204 MET A C 1
ATOM 1541 O O . MET A 1 204 ? 11.596 -42.366 21.858 1.00 14.58 204 MET A O 1
ATOM 1546 N N . GLY A 1 205 ? 10.142 -41.787 23.495 1.00 12.75 205 GLY A N 1
ATOM 1547 C CA . GLY A 1 205 ? 9.671 -43.157 23.765 1.00 12.91 205 GLY A CA 1
ATOM 1548 C C . GLY A 1 205 ? 10.126 -43.711 25.091 1.00 13.29 205 GLY A C 1
ATOM 1549 O O . GLY A 1 205 ? 9.786 -44.892 25.375 1.00 13.64 205 GLY A O 1
ATOM 1550 N N . ALA A 1 206 ? 10.812 -42.896 25.913 1.00 14.46 206 ALA A N 1
ATOM 1551 C CA . ALA A 1 206 ? 11.264 -43.390 27.215 1.00 11.94 206 ALA A CA 1
ATOM 1552 C C . ALA A 1 206 ? 10.115 -43.331 28.217 1.00 10.71 206 ALA A C 1
ATOM 1553 O O . ALA A 1 206 ? 8.984 -42.913 27.885 1.00 12.06 206 ALA A O 1
ATOM 1555 N N . GLN A 1 207 ? 10.394 -43.859 29.410 1.00 12.69 207 GLN A N 1
ATOM 1556 C CA . GLN A 1 207 ? 9.425 -43.926 30.534 1.00 11.31 207 GLN A CA 1
ATOM 1557 C C . GLN A 1 207 ? 10.173 -43.424 31.763 1.00 10.91 207 GLN A C 1
ATOM 1558 O O . GLN A 1 207 ? 10.639 -44.253 32.599 1.00 11.95 207 GLN A O 1
ATOM 1564 N N . VAL A 1 208 ? 10.243 -42.116 31.903 1.00 10.00 208 VAL A N 1
ATOM 1565 C CA . VAL A 1 208 ? 10.946 -41.428 32.986 1.00 9.28 208 VAL A CA 1
ATOM 1566 C C . VAL A 1 208 ? 9.935 -40.688 33.857 1.00 9.79 208 VAL A C 1
ATOM 1567 O O . VAL A 1 208 ? 9.299 -39.714 33.397 1.00 12.05 208 VAL A O 1
ATOM 1571 N N . TYR A 1 209 ? 9.802 -41.109 35.116 1.00 9.52 209 TYR A N 1
ATOM 1572 C CA . TYR A 1 209 ? 8.758 -40.620 36.025 1.00 9.51 209 TYR A CA 1
ATOM 1573 C C . TYR A 1 209 ? 9.379 -39.930 37.227 1.00 10.45 209 TYR A C 1
ATOM 1574 O O . TYR A 1 209 ? 10.383 -40.421 37.754 1.00 12.84 209 TYR A O 1
ATOM 1583 N N . GLY A 1 210 ? 8.785 -38.815 37.640 1.00 10.84 210 GLY A N 1
ATOM 1584 C CA . GLY A 1 210 ? 9.179 -38.128 38.875 1.00 11.55 210 GLY A CA 1
ATOM 1585 C C . GLY A 1 210 ? 10.198 -37.027 38.700 1.00 10.32 210 GLY A C 1
ATOM 1586 O O . GLY A 1 210 ? 10.650 -36.497 39.716 1.00 11.03 210 GLY A O 1
ATOM 1587 N N . ALA A 1 211 ? 10.525 -36.638 37.452 1.00 9.93 211 ALA A N 1
ATOM 1588 C CA . ALA A 1 211 ? 11.456 -35.515 37.246 1.00 10.12 211 ALA A CA 1
ATOM 1589 C C . ALA A 1 211 ? 10.912 -34.257 37.931 1.00 9.82 211 ALA A C 1
ATOM 1590 O O . ALA A 1 211 ? 9.702 -33.946 37.804 1.00 11.51 211 ALA A O 1
ATOM 1592 N N . GLY A 1 212 ? 11.800 -33.559 38.655 1.00 10.74 212 GLY A N 1
ATOM 1593 C CA . GLY A 1 212 ? 11.449 -32.394 39.475 1.00 10.55 212 GLY A CA 1
ATOM 1594 C C . GLY A 1 212 ? 11.147 -32.761 40.916 1.00 10.59 212 GLY A C 1
ATOM 1595 O O . GLY A 1 212 ? 11.124 -31.848 41.754 1.00 11.70 212 GLY A O 1
ATOM 1596 N N . THR A 1 213 ? 10.976 -34.065 41.198 1.00 10.82 213 THR A N 1
ATOM 1597 C CA . THR A 1 213 ? 10.846 -34.555 42.590 1.00 11.30 213 THR A CA 1
ATOM 1598 C C . THR A 1 213 ? 12.164 -35.206 43.013 1.00 11.65 213 THR A C 1
ATOM 1599 O O . THR A 1 213 ? 13.077 -35.393 42.187 1.00 11.21 213 THR A O 1
ATOM 1603 N N . GLU A 1 214 ? 12.235 -35.596 44.285 1.00 11.47 214 GLU A N 1
ATOM 1604 C CA . GLU A 1 214 ? 13.474 -36.180 44.836 1.00 13.57 214 GLU A CA 1
ATOM 1605 C C . GLU A 1 214 ? 13.687 -37.634 44.405 1.00 11.86 214 GLU A C 1
ATOM 1606 O O . GLU A 1 214 ? 14.761 -38.164 44.695 1.00 12.66 214 GLU A O 1
ATOM 1612 N N . THR A 1 215 ? 12.711 -38.285 43.791 1.00 11.33 215 THR A N 1
ATOM 1613 C CA . THR A 1 215 ? 12.797 -39.723 43.419 1.00 11.50 215 THR A CA 1
ATOM 1614 C C . THR A 1 215 ? 12.349 -39.916 41.967 1.00 11.58 215 THR A C 1
ATOM 1615 O O . THR A 1 215 ? 11.242 -39.486 41.586 1.00 12.30 215 THR A O 1
ATOM 1619 N N . MET A 1 216 ? 13.217 -40.506 41.161 1.00 10.77 216 MET A N 1
ATOM 1620 C CA . MET A 1 216 ? 12.916 -40.803 39.762 1.00 11.78 216 MET A CA 1
ATOM 1621 C C . MET A 1 216 ? 12.754 -42.309 39.581 1.00 12.35 216 MET A C 1
ATOM 1622 O O . MET A 1 216 ? 13.509 -43.104 40.151 1.00 11.99 216 MET A O 1
ATOM 1627 N N . ARG A 1 217 ? 11.759 -42.684 38.817 1.00 11.49 217 ARG A N 1
ATOM 1628 C CA . ARG A 1 217 ? 11.479 -44.068 38.429 1.00 10.97 217 ARG A CA 1
ATOM 1629 C C . ARG A 1 217 ? 11.582 -44.139 36.918 1.00 10.37 217 ARG A C 1
ATOM 1630 O O . ARG A 1 217 ? 10.854 -43.399 36.233 1.00 12.35 217 ARG A O 1
ATOM 1638 N N . ILE A 1 218 ? 12.423 -45.022 36.405 1.00 10.38 218 ILE A N 1
ATOM 1639 C CA . ILE A 1 218 ? 12.599 -45.240 34.964 1.00 10.25 218 ILE A CA 1
ATOM 1640 C C . ILE A 1 218 ? 12.301 -46.704 34.617 1.00 11.10 218 ILE A C 1
ATOM 1641 O O . ILE A 1 218 ? 12.856 -47.597 35.237 1.00 12.97 218 ILE A O 1
ATOM 1646 N N . GLU A 1 219 ? 11.419 -46.917 33.674 1.00 11.27 219 GLU A N 1
ATOM 1647 C CA . GLU A 1 219 ? 11.124 -48.265 33.136 1.00 12.46 219 GLU A CA 1
ATOM 1648 C C . GLU A 1 219 ? 11.797 -48.392 31.781 1.00 11.97 219 GLU A C 1
ATOM 1649 O O . GLU A 1 219 ? 11.482 -47.637 30.860 1.00 13.71 219 GLU A O 1
ATOM 1655 N N . GLY A 1 220 ? 12.756 -49.294 31.667 1.00 13.18 220 GLY A N 1
ATOM 1656 C CA . GLY A 1 220 ? 13.566 -49.428 30.442 1.00 13.42 220 GLY A CA 1
ATOM 1657 C C . GLY A 1 220 ? 12.697 -49.784 29.251 1.00 13.86 220 GLY A C 1
ATOM 1658 O O . GLY A 1 220 ? 11.670 -50.530 29.398 1.00 14.86 220 GLY A O 1
ATOM 1659 N N . VAL A 1 221 ? 13.076 -49.263 28.095 1.00 13.47 221 VAL A N 1
ATOM 1660 C CA . VAL A 1 221 ? 12.447 -49.552 26.797 1.00 16.23 221 VAL A CA 1
ATOM 1661 C C . VAL A 1 221 ? 13.493 -50.067 25.798 1.00 17.65 221 VAL A C 1
ATOM 1662 O O . VAL A 1 221 ? 14.695 -49.916 26.024 1.00 18.40 221 VAL A O 1
ATOM 1666 N N . ASP A 1 222 ? 13.018 -50.632 24.678 1.00 21.63 222 ASP A N 1
ATOM 1667 C CA . ASP A 1 222 ? 13.917 -51.295 23.694 1.00 24.61 222 ASP A CA 1
ATOM 1668 C C . ASP A 1 222 ? 14.537 -50.274 22.738 1.00 20.88 222 ASP A C 1
ATOM 1669 O O . ASP A 1 222 ? 15.632 -50.513 22.291 1.00 23.76 222 ASP A O 1
ATOM 1674 N N A HIS A 1 223 ? 13.836 -49.185 22.430 0.56 20.36 223 HIS A N 1
ATOM 1675 N N B HIS A 1 223 ? 13.842 -49.174 22.448 0.44 21.18 223 HIS A N 1
ATOM 1676 C CA A HIS A 1 223 ? 14.188 -48.277 21.303 0.56 23.07 223 HIS A CA 1
ATOM 1677 C CA B HIS A 1 223 ? 14.135 -48.289 21.291 0.44 24.42 223 HIS A CA 1
ATOM 1678 C C A HIS A 1 223 ? 13.691 -46.867 21.623 0.56 19.80 223 HIS A C 1
ATOM 1679 C C B HIS A 1 223 ? 13.679 -46.866 21.619 0.44 20.40 223 HIS A C 1
ATOM 1680 O O A HIS A 1 223 ? 12.557 -46.716 22.093 0.56 19.68 223 HIS A O 1
ATOM 1681 O O B HIS A 1 223 ? 12.548 -46.708 22.101 0.44 20.38 223 HIS A O 1
ATOM 1694 N N . LEU A 1 224 ? 14.518 -45.862 21.351 1.00 20.02 224 LEU A N 1
ATOM 1695 C CA . LEU A 1 224 ? 14.077 -44.445 21.351 1.00 18.18 224 LEU A CA 1
ATOM 1696 C C . LEU A 1 224 ? 14.173 -43.916 19.919 1.00 16.68 224 LEU A C 1
ATOM 1697 O O . LEU A 1 224 ? 15.008 -44.390 19.144 1.00 18.27 224 LEU A O 1
ATOM 1702 N N . HIS A 1 225 ? 13.344 -42.936 19.616 1.00 14.22 225 HIS A N 1
ATOM 1703 C CA . HIS A 1 225 ? 13.305 -42.304 18.280 1.00 14.46 225 HIS A CA 1
ATOM 1704 C C . HIS A 1 225 ? 13.465 -40.788 18.425 1.00 14.44 225 HIS A C 1
ATOM 1705 O O . HIS A 1 225 ? 13.278 -40.260 19.516 1.00 15.43 225 HIS A O 1
ATOM 1712 N N . ALA A 1 226 ? 13.765 -40.130 17.312 1.00 14.63 226 ALA A N 1
ATOM 1713 C CA . ALA A 1 226 ? 14.032 -38.685 17.272 1.00 14.47 226 ALA A CA 1
ATOM 1714 C C . ALA A 1 226 ? 12.733 -37.897 17.354 1.00 14.73 226 ALA A C 1
ATOM 1715 O O . ALA A 1 226 ? 11.697 -38.312 16.748 1.00 17.43 226 ALA A O 1
ATOM 1717 N N . VAL A 1 227 ? 12.801 -36.723 17.956 1.00 13.71 227 VAL A N 1
ATOM 1718 C CA . VAL A 1 227 ? 11.635 -35.806 18.041 1.00 13.42 227 VAL A CA 1
ATOM 1719 C C . VAL A 1 227 ? 12.111 -34.375 17.793 1.00 13.97 227 VAL A C 1
ATOM 1720 O O . VAL A 1 227 ? 13.325 -34.105 17.621 1.00 15.58 227 VAL A O 1
ATOM 1724 N N . ASN A 1 228 ? 11.166 -33.475 17.806 1.00 15.00 228 ASN A N 1
ATOM 1725 C CA . ASN A 1 228 ? 11.365 -32.023 17.821 1.00 16.63 228 ASN A CA 1
ATOM 1726 C C . ASN A 1 228 ? 11.144 -31.534 19.245 1.00 15.31 228 ASN A C 1
ATOM 1727 O O . ASN A 1 228 ? 10.200 -32.006 19.918 1.00 17.31 228 ASN A O 1
ATOM 1732 N N . HIS A 1 229 ? 12.016 -30.657 19.712 1.00 13.17 229 HIS A N 1
ATOM 1733 C CA . HIS A 1 229 ? 11.954 -30.077 21.069 1.00 13.27 229 HIS A CA 1
ATOM 1734 C C . HIS A 1 229 ? 12.504 -28.649 21.079 1.00 13.67 229 HIS A C 1
ATOM 1735 O O . HIS A 1 229 ? 13.506 -28.398 20.428 1.00 15.04 229 HIS A O 1
ATOM 1742 N N . SER A 1 230 ? 11.829 -27.799 21.834 1.00 12.70 230 SER A N 1
ATOM 1743 C CA A SER A 1 230 ? 12.213 -26.393 22.093 0.51 13.29 230 SER A CA 1
ATOM 1744 C CA B SER A 1 230 ? 12.216 -26.393 22.096 0.49 12.93 230 SER A CA 1
ATOM 1745 C C . SER A 1 230 ? 12.823 -26.267 23.485 1.00 12.24 230 SER A C 1
ATOM 1746 O O . SER A 1 230 ? 12.154 -26.610 24.454 1.00 15.04 230 SER A O 1
ATOM 1751 N N . ILE A 1 231 ? 14.069 -25.814 23.574 1.00 12.00 231 ILE A N 1
ATOM 1752 C CA . ILE A 1 231 ? 14.790 -25.719 24.873 1.00 11.04 231 ILE A CA 1
ATOM 1753 C C . ILE A 1 231 ? 14.088 -24.704 25.775 1.00 11.59 231 ILE A C 1
ATOM 1754 O O . ILE A 1 231 ? 13.734 -23.569 25.299 1.00 12.86 231 ILE A O 1
ATOM 1759 N N . VAL A 1 232 ? 13.935 -25.047 27.044 1.00 11.46 232 VAL A N 1
ATOM 1760 C CA . VAL A 1 232 ? 13.423 -24.099 28.072 1.00 12.06 232 VAL A CA 1
ATOM 1761 C C . VAL A 1 232 ? 14.301 -22.828 28.137 1.00 12.09 232 VAL A C 1
ATOM 1762 O O . VAL A 1 232 ? 15.550 -22.899 27.896 1.00 12.05 232 VAL A O 1
ATOM 1766 N N . GLN A 1 233 ? 13.671 -21.704 28.491 1.00 11.30 233 GLN A N 1
ATOM 1767 C CA . GLN A 1 233 ? 14.391 -20.434 28.705 1.00 12.17 233 GLN A CA 1
ATOM 1768 C C . GLN A 1 233 ? 15.481 -20.569 29.774 1.00 10.26 233 GLN A C 1
ATOM 1769 O O . GLN A 1 233 ? 15.332 -21.324 30.770 1.00 11.41 233 GLN A O 1
ATOM 1775 N N . ASP A 1 234 ? 16.605 -19.904 29.554 1.00 9.25 234 ASP A N 1
ATOM 1776 C CA . ASP A 1 234 ? 17.774 -19.823 30.468 1.00 9.06 234 ASP A CA 1
ATOM 1777 C C . ASP A 1 234 ? 17.422 -19.033 31.734 1.00 9.06 234 ASP A C 1
ATOM 1778 O O . ASP A 1 234 ? 17.450 -17.782 31.732 1.00 11.26 234 ASP A O 1
ATOM 1783 N N . ARG A 1 235 ? 17.180 -19.744 32.850 1.00 8.99 235 ARG A N 1
ATOM 1784 C CA . ARG A 1 235 ? 16.846 -19.070 34.104 1.00 9.45 235 ARG A CA 1
ATOM 1785 C C . ARG A 1 235 ? 18.019 -18.272 34.676 1.00 9.48 235 ARG A C 1
ATOM 1786 O O . ARG A 1 235 ? 17.789 -17.346 35.447 1.00 10.09 235 ARG A O 1
ATOM 1794 N N . ILE A 1 236 ? 19.250 -18.660 34.371 1.00 8.55 236 ILE A N 1
ATOM 1795 C CA . ILE A 1 236 ? 20.429 -17.964 34.933 1.00 9.18 236 ILE A CA 1
ATOM 1796 C C . ILE A 1 236 ? 20.659 -16.676 34.132 1.00 9.79 236 ILE A C 1
ATOM 1797 O O . ILE A 1 236 ? 20.959 -15.619 34.750 1.00 12.45 236 ILE A O 1
ATOM 1802 N N . GLU A 1 237 ? 20.533 -16.720 32.821 1.00 9.76 237 GLU A N 1
ATOM 1803 C CA . GLU A 1 237 ? 20.616 -15.453 32.049 1.00 9.63 237 GLU A CA 1
ATOM 1804 C C . GLU A 1 237 ? 19.476 -14.544 32.523 1.00 9.67 237 GLU A C 1
ATOM 1805 O O . GLU A 1 237 ? 19.697 -13.355 32.765 1.00 10.67 237 GLU A O 1
ATOM 1811 N N . ALA A 1 238 ? 18.263 -15.053 32.635 1.00 10.19 238 ALA A N 1
ATOM 1812 C CA . ALA A 1 238 ? 17.118 -14.286 33.158 1.00 10.77 238 ALA A CA 1
ATOM 1813 C C . ALA A 1 238 ? 17.499 -13.655 34.490 1.00 11.40 238 ALA A C 1
ATOM 1814 O O . ALA A 1 238 ? 17.283 -12.433 34.695 1.00 11.46 238 ALA A O 1
ATOM 1816 N N . GLY A 1 239 ? 18.004 -14.455 35.422 1.00 9.71 239 GLY A N 1
ATOM 1817 C CA . GLY A 1 239 ? 18.342 -13.952 36.752 1.00 9.57 239 GLY A CA 1
ATOM 1818 C C . GLY A 1 239 ? 19.432 -12.875 36.720 1.00 10.17 239 GLY A C 1
ATOM 1819 O O . GLY A 1 239 ? 19.398 -11.933 37.536 1.00 10.64 239 GLY A O 1
ATOM 1820 N N . THR A 1 240 ? 20.421 -13.029 35.855 1.00 9.74 240 THR A N 1
ATOM 1821 C CA . THR A 1 240 ? 21.505 -12.051 35.699 1.00 9.93 240 THR A CA 1
ATOM 1822 C C . THR A 1 240 ? 20.882 -10.686 35.361 1.00 10.56 240 THR A C 1
ATOM 1823 O O . THR A 1 240 ? 21.317 -9.659 35.930 1.00 11.06 240 THR A O 1
ATOM 1827 N N . PHE A 1 241 ? 19.906 -10.642 34.462 1.00 10.74 241 PHE A N 1
ATOM 1828 C CA . PHE A 1 241 ? 19.265 -9.348 34.111 1.00 12.38 241 PHE A CA 1
ATOM 1829 C C . PHE A 1 241 ? 18.369 -8.858 35.241 1.00 11.52 241 PHE A C 1
ATOM 1830 O O . PHE A 1 241 ? 18.245 -7.645 35.461 1.00 11.40 241 PHE A O 1
ATOM 1838 N N . MET A 1 242 ? 17.753 -9.751 36.021 1.00 11.95 242 MET A N 1
ATOM 1839 C CA . MET A 1 242 ? 17.009 -9.324 37.213 1.00 11.41 242 MET A CA 1
ATOM 1840 C C . MET A 1 242 ? 17.955 -8.575 38.180 1.00 12.20 242 MET A C 1
ATOM 1841 O O . MET A 1 242 ? 17.565 -7.533 38.707 1.00 12.63 242 MET A O 1
ATOM 1846 N N . VAL A 1 243 ? 19.147 -9.122 38.417 1.00 10.04 243 VAL A N 1
ATOM 1847 C CA . VAL A 1 243 ? 20.117 -8.494 39.331 1.00 10.62 243 VAL A CA 1
ATOM 1848 C C . VAL A 1 243 ? 20.521 -7.124 38.737 1.00 12.68 243 VAL A C 1
ATOM 1849 O O . VAL A 1 243 ? 20.561 -6.111 39.484 1.00 13.22 243 VAL A O 1
ATOM 1853 N N . ALA A 1 244 ? 20.808 -7.081 37.434 1.00 12.05 244 ALA A N 1
ATOM 1854 C CA . ALA A 1 244 ? 21.249 -5.841 36.773 1.00 13.09 244 ALA A CA 1
ATOM 1855 C C . ALA A 1 244 ? 20.197 -4.735 36.992 1.00 13.79 244 ALA A C 1
ATOM 1856 O O . ALA A 1 244 ? 20.559 -3.587 37.292 1.00 15.45 244 ALA A O 1
ATOM 1858 N N . ALA A 1 245 ? 18.937 -5.062 36.773 1.00 12.68 245 ALA A N 1
ATOM 1859 C CA . ALA A 1 245 ? 17.815 -4.132 36.980 1.00 13.94 245 ALA A CA 1
ATOM 1860 C C . ALA A 1 245 ? 17.734 -3.700 38.446 1.00 14.29 245 ALA A C 1
ATOM 1861 O O . ALA A 1 245 ? 17.584 -2.494 38.740 1.00 16.31 245 ALA A O 1
ATOM 1863 N N . ALA A 1 246 ? 17.811 -4.653 39.362 1.00 14.59 246 ALA A N 1
ATOM 1864 C CA . ALA A 1 246 ? 17.658 -4.387 40.796 1.00 14.47 246 ALA A CA 1
ATOM 1865 C C . ALA A 1 246 ? 18.768 -3.460 41.302 1.00 16.08 246 ALA A C 1
ATOM 1866 O O . ALA A 1 246 ? 18.495 -2.713 42.253 1.00 15.69 246 ALA A O 1
ATOM 1868 N N . MET A 1 247 ? 19.969 -3.501 40.704 1.00 13.80 247 MET A N 1
ATOM 1869 C CA . MET A 1 247 ? 21.124 -2.771 41.268 1.00 16.12 247 MET A CA 1
ATOM 1870 C C . MET A 1 247 ? 21.293 -1.375 40.653 1.00 15.12 247 MET A C 1
ATOM 1871 O O . MET A 1 247 ? 22.124 -0.623 41.160 1.00 16.20 247 MET A O 1
ATOM 1876 N N . THR A 1 248 ? 20.539 -1.044 39.611 1.00 14.98 248 THR A N 1
ATOM 1877 C CA . THR A 1 248 ? 20.717 0.205 38.841 1.00 15.41 248 THR A CA 1
ATOM 1878 C C . THR A 1 248 ? 19.475 1.088 38.916 1.00 17.00 248 THR A C 1
ATOM 1879 O O . THR A 1 248 ? 19.292 1.914 38.000 1.00 19.05 248 THR A O 1
ATOM 1883 N N . GLN A 1 249 ? 18.641 0.949 39.947 1.00 17.68 249 GLN A N 1
ATOM 1884 C CA . GLN A 1 249 ? 17.362 1.685 40.020 1.00 19.37 249 GLN A CA 1
ATOM 1885 C C . GLN A 1 249 ? 16.604 1.495 38.700 1.00 18.00 249 GLN A C 1
ATOM 1886 O O . GLN A 1 249 ? 15.974 2.435 38.191 1.00 20.43 249 GLN A O 1
ATOM 1892 N N . GLY A 1 250 ? 16.614 0.279 38.191 1.00 17.64 250 GLY A N 1
ATOM 1893 C CA . GLY A 1 250 ? 16.112 -0.003 36.837 1.00 17.67 250 GLY A CA 1
ATOM 1894 C C . GLY A 1 250 ? 14.641 -0.340 36.811 1.00 16.87 250 GLY A C 1
ATOM 1895 O O . GLY A 1 250 ? 13.997 -0.405 37.870 1.00 16.86 250 GLY A O 1
ATOM 1896 N N . ASN A 1 251 ? 14.122 -0.480 35.598 1.00 17.50 251 ASN A N 1
ATOM 1897 C CA . ASN A 1 251 ? 12.751 -0.940 35.322 1.00 17.84 251 ASN A CA 1
ATOM 1898 C C . ASN A 1 251 ? 12.822 -1.801 34.078 1.00 18.39 251 ASN A C 1
ATOM 1899 O O . ASN A 1 251 ? 12.778 -1.252 32.969 1.00 18.01 251 ASN A O 1
ATOM 1904 N N . VAL A 1 252 ? 12.971 -3.107 34.268 1.00 15.98 252 VAL A N 1
ATOM 1905 C CA . VAL A 1 252 ? 13.280 -4.042 33.169 1.00 15.48 252 VAL A CA 1
ATOM 1906 C C . VAL A 1 252 ? 12.256 -5.161 33.172 1.00 15.76 252 VAL A C 1
ATOM 1907 O O . VAL A 1 252 ? 12.052 -5.801 34.248 1.00 16.63 252 VAL A O 1
ATOM 1911 N N . LEU A 1 253 ? 11.680 -5.402 32.007 1.00 15.39 253 LEU A N 1
ATOM 1912 C CA . LEU A 1 253 ? 10.811 -6.548 31.773 1.00 17.14 253 LEU A CA 1
ATOM 1913 C C . LEU A 1 253 ? 11.683 -7.665 31.182 1.00 17.21 253 LEU A C 1
ATOM 1914 O O . LEU A 1 253 ? 12.257 -7.489 30.091 1.00 15.71 253 LEU A O 1
ATOM 1919 N N . ILE A 1 254 ? 11.781 -8.782 31.917 1.00 16.61 254 ILE A N 1
ATOM 1920 C CA . ILE A 1 254 ? 12.467 -9.993 31.409 1.00 15.25 254 ILE A CA 1
ATOM 1921 C C . ILE A 1 254 ? 11.406 -10.790 30.672 1.00 15.54 254 ILE A C 1
ATOM 1922 O O . ILE A 1 254 ? 10.514 -11.356 31.327 1.00 17.92 254 ILE A O 1
ATOM 1927 N N . ALA A 1 255 ? 11.459 -10.749 29.348 1.00 14.78 255 ALA A N 1
ATOM 1928 C CA . ALA A 1 255 ? 10.399 -11.255 28.468 1.00 14.98 255 ALA A CA 1
ATOM 1929 C C . ALA A 1 255 ? 10.214 -12.762 28.691 1.00 15.07 255 ALA A C 1
ATOM 1930 O O . ALA A 1 255 ? 11.191 -13.512 28.608 1.00 14.87 255 ALA A O 1
ATOM 1932 N N . ASP A 1 256 ? 8.973 -13.149 28.964 1.00 15.86 256 ASP A N 1
ATOM 1933 C CA . ASP A 1 256 ? 8.523 -14.552 29.077 1.00 16.84 256 ASP A CA 1
ATOM 1934 C C . ASP A 1 256 ? 9.288 -15.268 30.197 1.00 16.43 256 ASP A C 1
ATOM 1935 O O . ASP A 1 256 ? 9.327 -16.527 30.193 1.00 16.30 256 ASP A O 1
ATOM 1940 N N . ALA A 1 257 ? 9.849 -14.543 31.161 1.00 15.15 257 ALA A N 1
ATOM 1941 C CA . ALA A 1 257 ? 10.578 -15.194 32.273 1.00 16.09 257 ALA A CA 1
ATOM 1942 C C . ALA A 1 257 ? 9.628 -16.138 33.035 1.00 16.45 257 ALA A C 1
ATOM 1943 O O . ALA A 1 257 ? 8.384 -15.866 33.130 1.00 17.02 257 ALA A O 1
ATOM 1945 N N . ILE A 1 258 ? 10.187 -17.235 33.516 1.00 14.38 258 ILE A N 1
ATOM 1946 C CA . ILE A 1 258 ? 9.454 -18.236 34.305 1.00 14.47 258 ILE A CA 1
ATOM 1947 C C . ILE A 1 258 ? 9.745 -17.976 35.792 1.00 13.82 258 ILE A C 1
ATOM 1948 O O . ILE A 1 258 ? 10.813 -18.316 36.256 1.00 13.78 258 ILE A O 1
ATOM 1953 N N . SER A 1 259 ? 8.817 -17.344 36.495 1.00 14.19 259 SER A N 1
ATOM 1954 C CA . SER A 1 259 ? 9.038 -16.944 37.901 1.00 16.22 259 SER A CA 1
ATOM 1955 C C . SER A 1 259 ? 9.267 -18.191 38.753 1.00 15.65 259 SER A C 1
ATOM 1956 O O . SER A 1 259 ? 10.072 -18.106 39.698 1.00 15.89 259 SER A O 1
ATOM 1959 N N . GLU A 1 260 ? 8.621 -19.321 38.424 1.00 14.75 260 GLU A N 1
ATOM 1960 C CA . GLU A 1 260 ? 8.759 -20.618 39.184 1.00 15.00 260 GLU A CA 1
ATOM 1961 C C . GLU A 1 260 ? 10.237 -21.026 39.178 1.00 13.27 260 GLU A C 1
ATOM 1962 O O . GLU A 1 260 ? 10.665 -21.824 40.102 1.00 12.89 260 GLU A O 1
ATOM 1964 N N . HIS A 1 261 ? 11.025 -20.608 38.189 1.00 12.31 261 HIS A N 1
ATOM 1965 C CA . HIS A 1 261 ? 12.440 -21.045 38.073 1.00 10.26 261 HIS A CA 1
ATOM 1966 C C . HIS A 1 261 ? 13.383 -20.141 38.861 1.00 10.07 261 HIS A C 1
ATOM 1967 O O . HIS A 1 261 ? 14.590 -20.439 38.885 1.00 12.08 261 HIS A O 1
ATOM 1974 N N . ASN A 1 262 ? 12.898 -19.033 39.408 1.00 10.53 262 ASN A N 1
ATOM 1975 C CA . ASN A 1 262 ? 13.775 -18.078 40.160 1.00 10.13 262 ASN A CA 1
ATOM 1976 C C . ASN A 1 262 ? 13.090 -17.657 41.470 1.00 12.08 262 ASN A C 1
ATOM 1977 O O . ASN A 1 262 ? 13.241 -16.502 41.885 1.00 13.76 262 ASN A O 1
ATOM 1982 N N . ARG A 1 263 ? 12.454 -18.583 42.185 1.00 12.98 263 ARG A N 1
ATOM 1983 C CA . ARG A 1 263 ? 11.762 -18.197 43.446 1.00 14.12 263 ARG A CA 1
ATOM 1984 C C . ARG A 1 263 ? 12.781 -17.681 44.475 1.00 12.62 263 ARG A C 1
ATOM 1985 O O . ARG A 1 263 ? 12.546 -16.640 45.092 1.00 12.61 263 ARG A O 1
ATOM 1993 N N . PRO A 1 264 ? 13.943 -18.327 44.714 1.00 10.17 264 PRO A N 1
ATOM 1994 C CA . PRO A 1 264 ? 14.879 -17.793 45.695 1.00 11.08 264 PRO A CA 1
ATOM 1995 C C . PRO A 1 264 ? 15.434 -16.421 45.319 1.00 12.19 264 PRO A C 1
ATOM 1996 O O . PRO A 1 264 ? 15.451 -15.514 46.160 1.00 12.33 264 PRO A O 1
ATOM 2000 N N . LEU A 1 265 ? 15.834 -16.280 44.063 1.00 12.65 265 LEU A N 1
ATOM 2001 C CA . LEU A 1 265 ? 16.408 -15.009 43.593 1.00 11.81 265 LEU A CA 1
ATOM 2002 C C . LEU A 1 265 ? 15.366 -13.907 43.754 1.00 12.29 265 LEU A C 1
ATOM 2003 O O . LEU A 1 265 ? 15.708 -12.801 44.213 1.00 12.95 265 LEU A O 1
ATOM 2008 N N . ILE A 1 266 ? 14.151 -14.145 43.302 1.00 12.32 266 ILE A N 1
ATOM 2009 C CA . ILE A 1 266 ? 13.086 -13.127 43.404 1.00 13.91 266 ILE A CA 1
ATOM 2010 C C . ILE A 1 266 ? 12.893 -12.751 44.872 1.00 14.11 266 ILE A C 1
ATOM 2011 O O . ILE A 1 266 ? 12.793 -11.546 45.194 1.00 14.88 266 ILE A O 1
ATOM 2016 N N . SER A 1 267 ? 12.798 -13.736 45.755 1.00 13.80 267 SER A N 1
ATOM 2017 C CA . SER A 1 267 ? 12.610 -13.444 47.183 1.00 14.16 267 SER A CA 1
ATOM 2018 C C . SER A 1 267 ? 13.777 -12.602 47.728 1.00 13.92 267 SER A C 1
ATOM 2019 O O . SER A 1 267 ? 13.532 -11.660 48.534 1.00 15.81 267 SER A O 1
ATOM 2022 N N . LYS A 1 268 ? 15.008 -12.933 47.354 1.00 12.50 268 LYS A N 1
ATOM 2023 C CA . LYS A 1 268 ? 16.175 -12.240 47.921 1.00 13.16 268 LYS A CA 1
ATOM 2024 C C . LYS A 1 268 ? 16.221 -10.816 47.371 1.00 13.93 268 LYS A C 1
ATOM 2025 O O . LYS A 1 268 ? 16.603 -9.886 48.117 1.00 14.93 268 LYS A O 1
ATOM 2031 N N . LEU A 1 269 ? 15.907 -10.628 46.100 1.00 13.25 269 LEU A N 1
ATOM 2032 C CA . LEU A 1 269 ? 15.944 -9.259 45.536 1.00 14.52 269 LEU A CA 1
ATOM 2033 C C . LEU A 1 269 ? 14.847 -8.399 46.164 1.00 13.49 269 LEU A C 1
ATOM 2034 O O . LEU A 1 269 ? 15.093 -7.212 46.438 1.00 16.11 269 LEU A O 1
ATOM 2039 N N . ILE A 1 270 ? 13.682 -8.977 46.456 1.00 14.24 270 ILE A N 1
ATOM 2040 C CA . ILE A 1 270 ? 12.655 -8.252 47.246 1.00 15.69 270 ILE A CA 1
ATOM 2041 C C . ILE A 1 270 ? 13.209 -7.887 48.628 1.00 16.43 270 ILE A C 1
ATOM 2042 O O . ILE A 1 270 ? 12.980 -6.765 49.066 1.00 17.40 270 ILE A O 1
ATOM 2047 N N . GLU A 1 271 ? 13.938 -8.776 49.307 1.00 16.75 271 GLU A N 1
ATOM 2048 C CA . GLU A 1 271 ? 14.547 -8.418 50.620 1.00 17.35 271 GLU A CA 1
ATOM 2049 C C . GLU A 1 271 ? 15.465 -7.195 50.457 1.00 17.45 271 GLU A C 1
ATOM 2050 O O . GLU A 1 271 ? 15.588 -6.420 51.405 1.00 19.31 271 GLU A O 1
ATOM 2056 N N . MET A 1 272 ? 16.116 -7.064 49.308 1.00 17.76 272 MET A N 1
ATOM 2057 C CA . MET A 1 272 ? 17.049 -5.940 49.032 1.00 17.66 272 MET A CA 1
ATOM 2058 C C . MET A 1 272 ? 16.288 -4.677 48.613 1.00 18.99 272 MET A C 1
ATOM 2059 O O . MET A 1 272 ? 16.945 -3.624 48.465 1.00 20.45 272 MET A O 1
ATOM 2064 N N . GLY A 1 273 ? 14.970 -4.762 48.454 1.00 18.42 273 GLY A N 1
ATOM 2065 C CA . GLY A 1 273 ? 14.096 -3.606 48.178 1.00 20.92 273 GLY A CA 1
ATOM 2066 C C . GLY A 1 273 ? 13.593 -3.556 46.732 1.00 17.94 273 GLY A C 1
ATOM 2067 O O . GLY A 1 273 ? 12.855 -2.618 46.379 1.00 20.49 273 GLY A O 1
ATOM 2068 N N . ALA A 1 274 ? 13.901 -4.539 45.904 1.00 17.11 274 ALA A N 1
ATOM 2069 C CA . ALA A 1 274 ? 13.344 -4.592 44.542 1.00 17.51 274 ALA A CA 1
ATOM 2070 C C . ALA A 1 274 ? 11.847 -4.811 44.613 1.00 17.99 274 ALA A C 1
ATOM 2071 O O . ALA A 1 274 ? 11.344 -5.443 45.569 1.00 17.33 274 ALA A O 1
ATOM 2073 N N . GLU A 1 275 ? 11.137 -4.264 43.652 1.00 18.05 275 GLU A N 1
ATOM 2074 C CA . GLU A 1 275 ? 9.705 -4.547 43.396 1.00 18.82 275 GLU A CA 1
ATOM 2075 C C . GLU A 1 275 ? 9.677 -5.452 42.168 1.00 17.85 275 GLU A C 1
ATOM 2076 O O . GLU A 1 275 ? 10.239 -5.057 41.119 1.00 18.84 275 GLU A O 1
ATOM 2082 N N . ILE A 1 276 ? 9.123 -6.649 42.307 1.00 16.35 276 ILE A N 1
ATOM 2083 C CA . ILE A 1 276 ? 9.123 -7.670 41.228 1.00 17.45 276 ILE A CA 1
ATOM 2084 C C . ILE A 1 276 ? 7.677 -8.052 40.942 1.00 18.61 276 ILE A C 1
ATOM 2085 O O . ILE A 1 276 ? 6.954 -8.478 41.844 1.00 20.84 276 ILE A O 1
ATOM 2090 N N . ILE A 1 277 ? 7.268 -7.898 39.703 1.00 18.30 277 ILE A N 1
ATOM 2091 C CA . ILE A 1 277 ? 5.852 -8.041 39.281 1.00 20.20 277 ILE A CA 1
ATOM 2092 C C . ILE A 1 277 ? 5.779 -9.087 38.160 1.00 18.53 277 ILE A C 1
ATOM 2093 O O . ILE A 1 277 ? 6.506 -8.982 37.164 1.00 20.56 277 ILE A O 1
ATOM 2098 N N . GLU A 1 278 ? 4.907 -10.054 38.321 1.00 20.78 278 GLU A N 1
ATOM 2099 C CA . GLU A 1 278 ? 4.585 -11.061 37.287 1.00 21.83 278 GLU A CA 1
ATOM 2100 C C . GLU A 1 278 ? 3.539 -10.409 36.383 1.00 21.13 278 GLU A C 1
ATOM 2101 O O . GLU A 1 278 ? 2.451 -10.087 36.868 1.00 25.45 278 GLU A O 1
ATOM 2107 N N . GLU A 1 279 ? 3.892 -10.190 35.126 1.00 23.75 279 GLU A N 1
ATOM 2108 C CA . GLU A 1 279 ? 3.032 -9.562 34.113 1.00 24.16 279 GLU A CA 1
ATOM 2109 C C . GLU A 1 279 ? 2.752 -10.538 32.976 1.00 21.05 279 GLU A C 1
ATOM 2110 O O . GLU A 1 279 ? 3.406 -11.575 32.886 1.00 22.03 279 GLU A O 1
ATOM 2116 N N . GLU A 1 280 ? 1.843 -10.155 32.084 1.00 23.66 280 GLU A N 1
ATOM 2117 C CA . GLU A 1 280 ? 1.496 -10.973 30.902 1.00 24.90 280 GLU A CA 1
ATOM 2118 C C . GLU A 1 280 ? 2.737 -11.200 30.057 1.00 22.30 280 GLU A C 1
ATOM 2119 O O . GLU A 1 280 ? 2.851 -12.294 29.514 1.00 24.46 280 GLU A O 1
ATOM 2125 N N . GLY A 1 281 ? 3.647 -10.230 29.971 1.00 20.58 281 GLY A N 1
ATOM 2126 C CA . GLY A 1 281 ? 4.784 -10.310 29.040 1.00 21.52 281 GLY A CA 1
ATOM 2127 C C . GLY A 1 281 ? 6.035 -10.852 29.675 1.00 19.27 281 GLY A C 1
ATOM 2128 O O . GLY A 1 281 ? 7.047 -11.004 28.942 1.00 20.48 281 GLY A O 1
ATOM 2129 N N . GLY A 1 282 ? 6.034 -11.074 30.978 1.00 19.88 282 GLY A N 1
ATOM 2130 C CA . GLY A 1 282 ? 7.249 -11.508 31.669 1.00 20.05 282 GLY A CA 1
ATOM 2131 C C . GLY A 1 282 ? 7.294 -11.096 33.130 1.00 18.71 282 GLY A C 1
ATOM 2132 O O . GLY A 1 282 ? 6.262 -10.802 33.732 1.00 23.67 282 GLY A O 1
ATOM 2133 N N . VAL A 1 283 ? 8.486 -11.080 33.671 1.00 15.34 283 VAL A N 1
ATOM 2134 C CA . VAL A 1 283 ? 8.735 -10.623 35.060 1.00 15.20 283 VAL A CA 1
ATOM 2135 C C . VAL A 1 283 ? 9.395 -9.249 34.985 1.00 15.78 283 VAL A C 1
ATOM 2136 O O . VAL A 1 283 ? 10.466 -9.125 34.342 1.00 15.26 283 VAL A O 1
ATOM 2140 N N . ARG A 1 284 ? 8.783 -8.274 35.648 1.00 15.28 284 ARG A N 1
ATOM 2141 C CA . ARG A 1 284 ? 9.337 -6.904 35.715 1.00 15.99 284 ARG A CA 1
ATOM 2142 C C . ARG A 1 284 ? 10.069 -6.720 37.037 1.00 16.03 284 ARG A C 1
ATOM 2143 O O . ARG A 1 284 ? 9.532 -7.093 38.096 1.00 17.52 284 ARG A O 1
ATOM 2151 N N . VAL A 1 285 ? 11.268 -6.190 36.965 1.00 15.48 285 VAL A N 1
ATOM 2152 C CA . VAL A 1 285 ? 12.093 -5.859 38.147 1.00 15.47 285 VAL A CA 1
ATOM 2153 C C . VAL A 1 285 ? 12.308 -4.350 38.178 1.00 17.60 285 VAL A C 1
ATOM 2154 O O . VAL A 1 285 ? 12.820 -3.788 37.177 1.00 15.82 285 VAL A O 1
ATOM 2158 N N . ILE A 1 286 ? 11.963 -3.746 39.320 1.00 17.38 286 ILE A N 1
ATOM 2159 C CA . ILE A 1 286 ? 12.136 -2.298 39.597 1.00 18.15 286 ILE A CA 1
ATOM 2160 C C . ILE A 1 286 ? 13.130 -2.182 40.751 1.00 19.19 286 ILE A C 1
ATOM 2161 O O . ILE A 1 286 ? 12.817 -2.611 41.864 1.00 19.93 286 ILE A O 1
ATOM 2166 N N . GLY A 1 287 ? 14.308 -1.653 40.471 1.00 17.89 287 GLY A N 1
ATOM 2167 C CA . GLY A 1 287 ? 15.340 -1.501 41.503 1.00 19.66 287 GLY A CA 1
ATOM 2168 C C . GLY A 1 287 ? 15.041 -0.343 42.444 1.00 18.64 287 GLY A C 1
ATOM 2169 O O . GLY A 1 287 ? 14.524 0.706 42.054 1.00 20.36 287 GLY A O 1
ATOM 2170 N N . PRO A 1 288 ? 15.390 -0.479 43.731 1.00 19.53 288 PRO A N 1
ATOM 2171 C CA . PRO A 1 288 ? 15.112 0.572 44.697 1.00 20.77 288 PRO A CA 1
ATOM 2172 C C . PRO A 1 288 ? 16.136 1.724 44.654 1.00 20.56 288 PRO A C 1
ATOM 2173 O O . PRO A 1 288 ? 17.250 1.541 44.218 1.00 21.32 288 PRO A O 1
ATOM 2177 N N . LYS A 1 289 ? 15.741 2.871 45.175 1.00 22.32 289 LYS A N 1
ATOM 2178 C CA . LYS A 1 289 ? 16.671 3.995 45.421 1.00 24.55 289 LYS A CA 1
ATOM 2179 C C . LYS A 1 289 ? 17.700 3.551 46.477 1.00 24.24 289 LYS A C 1
ATOM 2180 O O . LYS A 1 289 ? 18.857 3.919 46.350 1.00 26.40 289 LYS A O 1
ATOM 2186 N N . HIS A 1 290 ? 17.284 2.790 47.494 1.00 22.38 290 HIS A N 1
ATOM 2187 C CA . HIS A 1 290 ? 18.154 2.354 48.603 1.00 23.01 290 HIS A CA 1
ATOM 2188 C C . HIS A 1 290 ? 18.204 0.826 48.570 1.00 22.04 290 HIS A C 1
ATOM 2189 O O . HIS A 1 290 ? 17.193 0.155 48.926 1.00 22.73 290 HIS A O 1
ATOM 2196 N N . ILE A 1 291 ? 19.312 0.283 48.078 1.00 21.09 291 ILE A N 1
ATOM 2197 C CA . ILE A 1 291 ? 19.548 -1.180 48.062 1.00 19.68 291 ILE A CA 1
ATOM 2198 C C . ILE A 1 291 ? 19.850 -1.630 49.494 1.00 20.08 291 ILE A C 1
ATOM 2199 O O . ILE A 1 291 ? 20.814 -1.134 50.069 1.00 20.35 291 ILE A O 1
ATOM 2204 N N . LEU A 1 292 ? 19.066 -2.580 50.016 1.00 18.49 292 LEU A N 1
ATOM 2205 C CA . LEU A 1 292 ? 19.223 -3.056 51.421 1.00 19.37 292 LEU A CA 1
ATOM 2206 C C . LEU A 1 292 ? 20.059 -4.329 51.431 1.00 19.04 292 LEU A C 1
ATOM 2207 O O . LEU A 1 292 ? 19.951 -5.168 50.537 1.00 17.41 292 LEU A O 1
ATOM 2212 N N . PRO A 1 293 ? 20.912 -4.513 52.465 1.00 19.56 293 PRO A N 1
ATOM 2213 C CA . PRO A 1 293 ? 21.765 -5.699 52.519 1.00 19.87 293 PRO A CA 1
ATOM 2214 C C . PRO A 1 293 ? 20.941 -6.958 52.761 1.00 18.92 293 PRO A C 1
ATOM 2215 O O . PRO A 1 293 ? 19.870 -6.879 53.318 1.00 19.66 293 PRO A O 1
ATOM 2219 N N . THR A 1 294 ? 21.461 -8.095 52.322 1.00 18.57 294 THR A N 1
ATOM 2220 C CA . THR A 1 294 ? 20.845 -9.408 52.624 1.00 17.70 294 THR A CA 1
ATOM 2221 C C . THR A 1 294 ? 21.920 -10.483 52.538 1.00 18.22 294 THR A C 1
ATOM 2222 O O . THR A 1 294 ? 22.962 -10.279 51.856 1.00 21.00 294 THR A O 1
ATOM 2226 N N . ASP A 1 295 ? 21.655 -11.587 53.219 1.00 16.90 295 ASP A N 1
ATOM 2227 C CA . ASP A 1 295 ? 22.573 -12.743 53.265 1.00 18.29 295 ASP A CA 1
ATOM 2228 C C . ASP A 1 295 ? 22.077 -13.795 52.269 1.00 18.76 295 ASP A C 1
ATOM 2229 O O . ASP A 1 295 ? 20.860 -13.922 52.055 1.00 21.84 295 ASP A O 1
ATOM 2234 N N . VAL A 1 296 ? 23.019 -14.512 51.693 1.00 15.85 296 VAL A N 1
ATOM 2235 C CA . VAL A 1 296 ? 22.753 -15.565 50.675 1.00 16.45 296 VAL A CA 1
ATOM 2236 C C . VAL A 1 296 ? 23.453 -16.828 51.129 1.00 14.53 296 VAL A C 1
ATOM 2237 O O . VAL A 1 296 ? 24.644 -16.759 51.535 1.00 16.67 296 VAL A O 1
ATOM 2241 N N . LYS A 1 297 ? 22.758 -17.946 50.992 1.00 12.71 297 LYS A N 1
ATOM 2242 C CA . LYS A 1 297 ? 23.364 -19.279 51.182 1.00 12.05 297 LYS A CA 1
ATOM 2243 C C . LYS A 1 297 ? 23.033 -20.114 49.936 1.00 10.28 297 LYS A C 1
ATOM 2244 O O . LYS A 1 297 ? 21.854 -20.353 49.652 1.00 11.62 297 LYS A O 1
ATOM 2250 N N . THR A 1 298 ? 24.033 -20.554 49.205 1.00 10.96 298 THR A N 1
ATOM 2251 C CA . THR A 1 298 ? 23.779 -21.388 48.028 1.00 10.97 298 THR A CA 1
ATOM 2252 C C . THR A 1 298 ? 23.443 -22.791 48.515 1.00 11.92 298 THR A C 1
ATOM 2253 O O . THR A 1 298 ? 23.977 -23.234 49.545 1.00 11.68 298 THR A O 1
ATOM 2257 N N A MET A 1 299 ? 22.572 -23.445 47.768 0.54 11.88 299 MET A N 1
ATOM 2258 N N B MET A 1 299 ? 22.564 -23.445 47.778 0.46 11.94 299 MET A N 1
ATOM 2259 C CA A MET A 1 299 ? 22.081 -24.801 48.053 0.54 12.08 299 MET A CA 1
ATOM 2260 C CA B MET A 1 299 ? 22.068 -24.801 48.068 0.46 12.25 299 MET A CA 1
ATOM 2261 C C A MET A 1 299 ? 21.630 -25.417 46.737 0.54 10.56 299 MET A C 1
ATOM 2262 C C B MET A 1 299 ? 21.625 -25.416 46.747 0.46 10.69 299 MET A C 1
ATOM 2263 O O A MET A 1 299 ? 21.244 -24.702 45.798 0.54 11.06 299 MET A O 1
ATOM 2264 O O B MET A 1 299 ? 21.238 -24.702 45.808 0.46 11.18 299 MET A O 1
ATOM 2273 N N . PRO A 1 300 ? 21.559 -26.753 46.685 1.00 10.04 300 PRO A N 1
ATOM 2274 C CA . PRO A 1 300 ? 20.845 -27.403 45.601 1.00 9.98 300 PRO A CA 1
ATOM 2275 C C . PRO A 1 300 ? 19.383 -26.968 45.608 1.00 10.56 300 PRO A C 1
ATOM 2276 O O . PRO A 1 300 ? 18.858 -26.542 46.636 1.00 11.45 300 PRO A O 1
ATOM 2280 N N . HIS A 1 301 ? 18.728 -27.095 44.447 1.00 10.54 301 HIS A N 1
ATOM 2281 C CA . HIS A 1 301 ? 17.285 -26.839 44.343 1.00 12.35 301 HIS A CA 1
ATOM 2282 C C . HIS A 1 301 ? 16.640 -27.532 45.534 1.00 14.89 301 HIS A C 1
ATOM 2283 O O . HIS A 1 301 ? 16.902 -28.736 45.747 1.00 16.23 301 HIS A O 1
ATOM 2290 N N . PRO A 1 302 ? 15.709 -26.920 46.282 1.00 14.02 302 PRO A N 1
ATOM 2291 C CA . PRO A 1 302 ? 15.029 -25.663 45.970 1.00 13.47 302 PRO A CA 1
ATOM 2292 C C . PRO A 1 302 ? 15.572 -24.379 46.606 1.00 13.52 302 PRO A C 1
ATOM 2293 O O . PRO A 1 302 ? 14.881 -23.353 46.607 1.00 16.30 302 PRO A O 1
ATOM 2297 N N . GLY A 1 303 ? 16.789 -24.441 47.110 1.00 12.82 303 GLY A N 1
ATOM 2298 C CA . GLY A 1 303 ? 17.450 -23.284 47.702 1.00 11.28 303 GLY A CA 1
ATOM 2299 C C . GLY A 1 303 ? 18.061 -22.391 46.626 1.00 11.85 303 GLY A C 1
ATOM 2300 O O . GLY A 1 303 ? 17.809 -22.571 45.418 1.00 12.71 303 GLY A O 1
ATOM 2301 N N . PHE A 1 304 ? 18.896 -21.470 47.073 1.00 11.39 304 PHE A N 1
ATOM 2302 C CA . PHE A 1 304 ? 19.430 -20.408 46.218 1.00 10.20 304 PHE A CA 1
ATOM 2303 C C . PHE A 1 304 ? 20.506 -20.994 45.308 1.00 10.38 304 PHE A C 1
ATOM 2304 O O . PHE A 1 304 ? 21.476 -21.596 45.776 1.00 9.61 304 PHE A O 1
ATOM 2312 N N . PRO A 1 305 ? 20.389 -20.833 43.970 1.00 10.45 305 PRO A N 1
ATOM 2313 C CA . PRO A 1 305 ? 21.308 -21.481 43.040 1.00 10.09 305 PRO A CA 1
ATOM 2314 C C . PRO A 1 305 ? 22.725 -20.928 43.080 1.00 9.30 305 PRO A C 1
ATOM 2315 O O . PRO A 1 305 ? 22.946 -19.684 43.052 1.00 9.63 305 PRO A O 1
ATOM 2319 N N . THR A 1 306 ? 23.700 -21.819 43.137 1.00 7.67 306 THR A N 1
ATOM 2320 C CA . THR A 1 306 ? 25.119 -21.391 43.036 1.00 9.25 306 THR A CA 1
ATOM 2321 C C . THR A 1 306 ? 25.361 -20.603 41.746 1.00 8.15 306 THR A C 1
ATOM 2322 O O . THR A 1 306 ? 26.203 -19.685 41.777 1.00 9.16 306 THR A O 1
ATOM 2326 N N . ASP A 1 307 ? 24.657 -20.916 40.664 1.00 7.23 307 ASP A N 1
ATOM 2327 C CA . ASP A 1 307 ? 24.888 -20.168 39.393 1.00 8.91 307 ASP A CA 1
ATOM 2328 C C . ASP A 1 307 ? 24.374 -18.737 39.453 1.00 8.86 307 ASP A C 1
ATOM 2329 O O . ASP A 1 307 ? 24.688 -18.019 38.485 1.00 8.14 307 ASP A O 1
ATOM 2334 N N . MET A 1 308 ? 23.707 -18.307 40.519 1.00 8.90 308 MET A N 1
ATOM 2335 C CA . MET A 1 308 ? 23.344 -16.875 40.702 1.00 9.10 308 MET A CA 1
ATOM 2336 C C . MET A 1 308 ? 24.264 -16.206 41.719 1.00 9.55 308 MET A C 1
ATOM 2337 O O . MET A 1 308 ? 24.121 -14.979 41.906 1.00 11.01 308 MET A O 1
ATOM 2342 N N . GLN A 1 309 ? 25.151 -16.934 42.385 1.00 9.44 309 GLN A N 1
ATOM 2343 C CA . GLN A 1 309 ? 25.919 -16.405 43.541 1.00 10.13 309 GLN A CA 1
ATOM 2344 C C . GLN A 1 309 ? 26.797 -15.214 43.158 1.00 10.58 309 GLN A C 1
ATOM 2345 O O . GLN A 1 309 ? 26.760 -14.186 43.836 1.00 11.51 309 GLN A O 1
ATOM 2351 N N . ALA A 1 310 ? 27.602 -15.358 42.131 1.00 8.53 310 ALA A N 1
ATOM 2352 C CA . ALA A 1 310 ? 28.599 -14.342 41.783 1.00 8.91 310 ALA A CA 1
ATOM 2353 C C . ALA A 1 310 ? 27.834 -13.065 41.464 1.00 9.45 310 ALA A C 1
ATOM 2354 O O . ALA A 1 310 ? 28.219 -11.946 41.921 1.00 11.44 310 ALA A O 1
ATOM 2356 N N . GLN A 1 311 ? 26.824 -13.189 40.623 1.00 9.89 311 GLN A N 1
ATOM 2357 C CA . GLN A 1 311 ? 26.021 -12.039 40.211 1.00 11.42 311 GLN A CA 1
ATOM 2358 C C . GLN A 1 311 ? 25.417 -11.370 41.436 1.00 11.24 311 GLN A C 1
ATOM 2359 O O . GLN A 1 311 ? 25.388 -10.138 41.555 1.00 10.47 311 GLN A O 1
ATOM 2365 N N . MET A 1 312 ? 24.903 -12.164 42.363 1.00 11.80 312 MET A N 1
ATOM 2366 C CA . MET A 1 312 ? 24.288 -11.640 43.585 1.00 12.19 312 MET A CA 1
ATOM 2367 C C . MET A 1 312 ? 25.341 -10.873 44.442 1.00 11.66 312 MET A C 1
ATOM 2368 O O . MET A 1 312 ? 24.984 -9.873 45.071 1.00 12.94 312 MET A O 1
ATOM 2373 N N . THR A 1 313 ? 26.604 -11.275 44.448 1.00 11.62 313 THR A N 1
ATOM 2374 C CA . THR A 1 313 ? 27.616 -10.561 45.249 1.00 11.34 313 THR A CA 1
ATOM 2375 C C . THR A 1 313 ? 27.791 -9.157 44.672 1.00 13.02 313 THR A C 1
ATOM 2376 O O . THR A 1 313 ? 28.133 -8.255 45.437 1.00 14.78 313 THR A O 1
ATOM 2380 N N . ALA A 1 314 ? 27.584 -8.964 43.371 1.00 13.65 314 ALA A N 1
ATOM 2381 C CA . ALA A 1 314 ? 27.713 -7.607 42.777 1.00 13.39 314 ALA A CA 1
ATOM 2382 C C . ALA A 1 314 ? 26.668 -6.671 43.388 1.00 14.03 314 ALA A C 1
ATOM 2383 O O . ALA A 1 314 ? 26.996 -5.488 43.692 1.00 15.09 314 ALA A O 1
ATOM 2385 N N . ILE A 1 315 ? 25.428 -7.110 43.557 1.00 12.24 315 ILE A N 1
ATOM 2386 C CA . ILE A 1 315 ? 24.419 -6.217 44.184 1.00 12.48 315 ILE A CA 1
ATOM 2387 C C . ILE A 1 315 ? 24.671 -6.151 45.694 1.00 13.56 315 ILE A C 1
ATOM 2388 O O . ILE A 1 315 ? 24.523 -5.078 46.283 1.00 14.28 315 ILE A O 1
ATOM 2393 N N . GLN A 1 316 ? 25.086 -7.239 46.339 1.00 13.27 316 GLN A N 1
ATOM 2394 C CA . GLN A 1 316 ? 25.424 -7.174 47.782 1.00 13.70 316 GLN A CA 1
ATOM 2395 C C . GLN A 1 316 ? 26.517 -6.121 48.013 1.00 16.02 316 GLN A C 1
ATOM 2396 O O . GLN A 1 316 ? 26.452 -5.411 49.035 1.00 17.10 316 GLN A O 1
ATOM 2402 N N . LEU A 1 317 ? 27.489 -6.023 47.113 1.00 16.11 317 LEU A N 1
ATOM 2403 C CA . LEU A 1 317 ? 28.635 -5.127 47.336 1.00 15.66 317 LEU A CA 1
ATOM 2404 C C . LEU A 1 317 ? 28.261 -3.654 47.124 1.00 17.41 317 LEU A C 1
ATOM 2405 O O . LEU A 1 317 ? 29.119 -2.811 47.411 1.00 19.13 317 LEU A O 1
ATOM 2410 N N . VAL A 1 318 ? 27.045 -3.356 46.663 1.00 16.66 318 VAL A N 1
ATOM 2411 C CA . VAL A 1 318 ? 26.585 -1.940 46.562 1.00 17.72 318 VAL A CA 1
ATOM 2412 C C . VAL A 1 318 ? 25.367 -1.691 47.458 1.00 18.11 318 VAL A C 1
ATOM 2413 O O . VAL A 1 318 ? 24.812 -0.579 47.426 1.00 20.53 318 VAL A O 1
ATOM 2417 N N . ALA A 1 319 ? 24.999 -2.645 48.304 1.00 17.56 319 ALA A N 1
ATOM 2418 C CA . ALA A 1 319 ? 23.901 -2.470 49.282 1.00 17.74 319 ALA A CA 1
ATOM 2419 C C . ALA A 1 319 ? 24.359 -1.602 50.454 1.00 19.41 319 ALA A C 1
ATOM 2420 O O . ALA A 1 319 ? 25.579 -1.508 50.720 1.00 21.15 319 ALA A O 1
ATOM 2422 N N . GLU A 1 320 ? 23.399 -0.998 51.144 1.00 20.41 320 GLU A N 1
ATOM 2423 C CA . GLU A 1 320 ? 23.634 0.007 52.216 1.00 23.20 320 GLU A CA 1
ATOM 2424 C C . GLU A 1 320 ? 23.851 -0.720 53.537 1.00 23.30 320 GLU A C 1
ATOM 2425 O O . GLU A 1 320 ? 23.079 -0.529 54.457 1.00 27.37 320 GLU A O 1
ATOM 2431 N N . GLY A 1 321 ? 24.947 -1.454 53.627 1.00 22.29 321 GLY A N 1
ATOM 2432 C CA . GLY A 1 321 ? 25.314 -2.198 54.843 1.00 21.27 321 GLY A CA 1
ATOM 2433 C C . GLY A 1 321 ? 26.133 -3.421 54.548 1.00 20.80 321 GLY A C 1
ATOM 2434 O O . GLY A 1 321 ? 26.791 -3.494 53.502 1.00 21.90 321 GLY A O 1
ATOM 2435 N N . THR A 1 322 ? 26.109 -4.358 55.487 1.00 19.82 322 THR A N 1
ATOM 2436 C CA . THR A 1 322 ? 26.954 -5.554 55.420 1.00 20.46 322 THR A CA 1
ATOM 2437 C C . THR A 1 322 ? 26.101 -6.758 55.021 1.00 21.44 322 THR A C 1
ATOM 2438 O O . THR A 1 322 ? 25.069 -6.993 55.639 1.00 22.15 322 THR A O 1
ATOM 2442 N N . SER A 1 323 ? 26.570 -7.495 54.028 1.00 19.18 323 SER A N 1
ATOM 2443 C CA . SER A 1 323 ? 25.942 -8.734 53.520 1.00 18.08 323 SER A CA 1
ATOM 2444 C C . SER A 1 323 ? 26.925 -9.893 53.649 1.00 17.68 323 SER A C 1
ATOM 2445 O O . SER A 1 323 ? 28.126 -9.682 53.558 1.00 20.27 323 SER A O 1
ATOM 2448 N N . VAL A 1 324 ? 26.374 -11.086 53.733 1.00 17.48 324 VAL A N 1
ATOM 2449 C CA . VAL A 1 324 ? 27.163 -12.327 53.850 1.00 17.65 324 VAL A CA 1
ATOM 2450 C C . VAL A 1 324 ? 26.732 -13.246 52.722 1.00 16.65 324 VAL A C 1
ATOM 2451 O O . VAL A 1 324 ? 25.531 -13.348 52.446 1.00 18.31 324 VAL A O 1
ATOM 2455 N N . VAL A 1 325 ? 27.676 -13.957 52.143 1.00 12.92 325 VAL A N 1
ATOM 2456 C CA . VAL A 1 325 ? 27.378 -15.085 51.237 1.00 13.70 325 VAL A CA 1
ATOM 2457 C C . VAL A 1 325 ? 28.097 -16.321 51.766 1.00 14.23 325 VAL A C 1
ATOM 2458 O O . VAL A 1 325 ? 29.317 -16.234 52.140 1.00 14.60 325 VAL A O 1
ATOM 2462 N N . THR A 1 326 ? 27.372 -17.433 51.767 1.00 13.19 326 THR A N 1
ATOM 2463 C CA . THR A 1 326 ? 27.925 -18.769 52.082 1.00 14.09 326 THR A CA 1
ATOM 2464 C C . THR A 1 326 ? 27.734 -19.653 50.853 1.00 12.44 326 THR A C 1
ATOM 2465 O O . THR A 1 326 ? 26.593 -19.826 50.417 1.00 13.32 326 THR A O 1
ATOM 2469 N N . GLU A 1 327 ? 28.824 -20.136 50.304 1.00 12.29 327 GLU A N 1
ATOM 2470 C CA . GLU A 1 327 ? 28.865 -20.952 49.086 1.00 12.17 327 GLU A CA 1
ATOM 2471 C C . GLU A 1 327 ? 29.052 -22.394 49.533 1.00 13.39 327 GLU A C 1
ATOM 2472 O O . GLU A 1 327 ? 30.187 -22.777 49.883 1.00 14.08 327 GLU A O 1
ATOM 2478 N N . THR A 1 328 ? 27.984 -23.165 49.545 1.00 11.35 328 THR A N 1
ATOM 2479 C CA . THR A 1 328 ? 28.050 -24.558 50.052 1.00 12.46 328 THR A CA 1
ATOM 2480 C C . THR A 1 328 ? 28.199 -25.590 48.937 1.00 11.60 328 THR A C 1
ATOM 2481 O O . THR A 1 328 ? 28.443 -26.798 49.287 1.00 13.47 328 THR A O 1
ATOM 2485 N N . VAL A 1 329 ? 28.088 -25.220 47.672 1.00 10.71 329 VAL A N 1
ATOM 2486 C CA . VAL A 1 329 ? 28.039 -26.214 46.579 1.00 9.72 329 VAL A CA 1
ATOM 2487 C C . VAL A 1 329 ? 29.432 -26.437 45.994 1.00 11.12 329 VAL A C 1
ATOM 2488 O O . VAL A 1 329 ? 29.768 -27.604 45.753 1.00 13.53 329 VAL A O 1
ATOM 2492 N N . PHE A 1 330 ? 30.186 -25.365 45.755 1.00 10.49 330 PHE A N 1
ATOM 2493 C CA . PHE A 1 330 ? 31.531 -25.446 45.129 1.00 10.60 330 PHE A CA 1
ATOM 2494 C C . PHE A 1 330 ? 32.572 -24.843 46.084 1.00 12.86 330 PHE A C 1
ATOM 2495 O O . PHE A 1 330 ? 32.252 -23.886 46.791 1.00 15.92 330 PHE A O 1
ATOM 2503 N N . GLU A 1 331 ? 33.795 -25.369 46.078 1.00 13.70 331 GLU A N 1
ATOM 2504 C CA . GLU A 1 331 ? 34.858 -25.019 47.041 1.00 15.92 331 GLU A CA 1
ATOM 2505 C C . GLU A 1 331 ? 35.626 -23.759 46.651 1.00 13.66 331 GLU A C 1
ATOM 2506 O O . GLU A 1 331 ? 36.267 -23.203 47.498 1.00 17.72 331 GLU A O 1
ATOM 2512 N N . ASN A 1 332 ? 35.597 -23.347 45.395 1.00 13.12 332 ASN A N 1
ATOM 2513 C CA . ASN A 1 332 ? 36.489 -22.300 44.867 1.00 13.26 332 ASN A CA 1
ATOM 2514 C C . ASN A 1 332 ? 35.693 -21.362 43.965 1.00 10.94 332 ASN A C 1
ATOM 2515 O O . ASN A 1 332 ? 36.101 -21.166 42.823 1.00 12.77 332 ASN A O 1
ATOM 2520 N N . ARG A 1 333 ? 34.607 -20.787 44.473 1.00 9.83 333 ARG A N 1
ATOM 2521 C CA . ARG A 1 333 ? 33.741 -19.924 43.654 1.00 10.07 333 ARG A CA 1
ATOM 2522 C C . ARG A 1 333 ? 33.695 -18.494 44.210 1.00 10.50 333 ARG A C 1
ATOM 2523 O O . ARG A 1 333 ? 32.646 -17.836 44.087 1.00 12.40 333 ARG A O 1
ATOM 2531 N N . PHE A 1 334 ? 34.798 -18.000 44.753 1.00 10.50 334 PHE A N 1
ATOM 2532 C CA . PHE A 1 334 ? 34.887 -16.594 45.221 1.00 13.14 334 PHE A CA 1
ATOM 2533 C C . PHE A 1 334 ? 35.964 -15.774 44.484 1.00 14.18 334 PHE A C 1
ATOM 2534 O O . PHE A 1 334 ? 36.226 -14.647 44.927 1.00 14.32 334 PHE A O 1
ATOM 2542 N N . GLN A 1 335 ? 36.562 -16.268 43.404 1.00 14.08 335 GLN A N 1
ATOM 2543 C CA . GLN A 1 335 ? 37.691 -15.514 42.812 1.00 15.51 335 GLN A CA 1
ATOM 2544 C C . GLN A 1 335 ? 37.243 -14.161 42.241 1.00 15.10 335 GLN A C 1
ATOM 2545 O O . GLN A 1 335 ? 38.074 -13.235 42.202 1.00 17.65 335 GLN A O 1
ATOM 2551 N N . HIS A 1 336 ? 35.991 -14.014 41.852 1.00 13.89 336 HIS A N 1
ATOM 2552 C CA . HIS A 1 336 ? 35.494 -12.696 41.373 1.00 12.53 336 HIS A CA 1
ATOM 2553 C C . HIS A 1 336 ? 35.574 -11.674 42.502 1.00 13.46 336 HIS A C 1
ATOM 2554 O O . HIS A 1 336 ? 35.708 -10.452 42.198 1.00 14.29 336 HIS A O 1
ATOM 2561 N N . LEU A 1 337 ? 35.418 -12.098 43.776 1.00 13.32 337 LEU A N 1
ATOM 2562 C CA . LEU A 1 337 ? 35.484 -11.119 44.910 1.00 13.72 337 LEU A CA 1
ATOM 2563 C C . LEU A 1 337 ? 36.902 -10.589 45.024 1.00 15.43 337 LEU A C 1
ATOM 2564 O O . LEU A 1 337 ? 37.050 -9.393 45.358 1.00 16.98 337 LEU A O 1
ATOM 2569 N N . GLU A 1 338 ? 37.900 -11.436 44.780 1.00 16.57 338 GLU A N 1
ATOM 2570 C CA . GLU A 1 338 ? 39.321 -10.993 44.804 1.00 21.06 338 GLU A CA 1
ATOM 2571 C C . GLU A 1 338 ? 39.504 -9.934 43.707 1.00 21.34 338 GLU A C 1
ATOM 2572 O O . GLU A 1 338 ? 40.184 -8.905 43.957 1.00 22.81 338 GLU A O 1
ATOM 2578 N N . GLU A 1 339 ? 38.933 -10.155 42.529 1.00 19.77 339 GLU A N 1
ATOM 2579 C CA . GLU A 1 339 ? 39.046 -9.168 41.437 1.00 19.89 339 GLU A CA 1
ATOM 2580 C C . GLU A 1 339 ? 38.314 -7.875 41.793 1.00 20.61 339 GLU A C 1
ATOM 2581 O O . GLU A 1 339 ? 38.842 -6.793 41.470 1.00 22.01 339 GLU A O 1
ATOM 2587 N N . MET A 1 340 ? 37.141 -7.969 42.415 1.00 15.83 340 MET A N 1
ATOM 2588 C CA . MET A 1 340 ? 36.375 -6.773 42.783 1.00 16.56 340 MET A CA 1
ATOM 2589 C C . MET A 1 340 ? 37.146 -5.937 43.828 1.00 17.23 340 MET A C 1
ATOM 2590 O O . MET A 1 340 ? 36.886 -4.717 43.920 1.00 18.18 340 MET A O 1
ATOM 2595 N N . ARG A 1 341 ? 38.088 -6.515 44.587 1.00 18.62 341 ARG A N 1
ATOM 2596 C CA . ARG A 1 341 ? 38.947 -5.686 45.461 1.00 21.58 341 ARG A CA 1
ATOM 2597 C C . ARG A 1 341 ? 39.662 -4.613 44.641 1.00 22.27 341 ARG A C 1
ATOM 2598 O O . ARG A 1 341 ? 39.917 -3.531 45.182 1.00 22.88 341 ARG A O 1
ATOM 2606 N N . ARG A 1 342 ? 40.027 -4.904 43.384 1.00 22.00 342 ARG A N 1
ATOM 2607 C CA . ARG A 1 342 ? 40.720 -3.924 42.507 1.00 24.86 342 ARG A CA 1
ATOM 2608 C C . ARG A 1 342 ? 39.776 -2.752 42.256 1.00 20.96 342 ARG A C 1
ATOM 2609 O O . ARG A 1 342 ? 40.258 -1.672 41.886 1.00 22.90 342 ARG A O 1
ATOM 2617 N N . MET A 1 343 ? 38.470 -2.959 42.394 1.00 19.22 343 MET A N 1
ATOM 2618 C CA . MET A 1 343 ? 37.409 -1.945 42.181 1.00 20.42 343 MET A CA 1
ATOM 2619 C C . MET A 1 343 ? 36.992 -1.310 43.518 1.00 21.86 343 MET A C 1
ATOM 2620 O O . MET A 1 343 ? 35.937 -0.678 43.570 1.00 22.12 343 MET A O 1
ATOM 2625 N N . ASN A 1 344 ? 37.810 -1.451 44.558 1.00 21.97 344 ASN A N 1
ATOM 2626 C CA . ASN A 1 344 ? 37.587 -0.879 45.908 1.00 23.61 344 ASN A CA 1
ATOM 2627 C C . ASN A 1 344 ? 36.510 -1.666 46.670 1.00 22.53 344 ASN A C 1
ATOM 2628 O O . ASN A 1 344 ? 35.965 -1.106 47.641 1.00 24.91 344 ASN A O 1
ATOM 2633 N N . ALA A 1 345 ? 36.202 -2.912 46.290 1.00 20.07 345 ALA A N 1
ATOM 2634 C CA . ALA A 1 345 ? 35.257 -3.731 47.076 1.00 19.95 345 ALA A CA 1
ATOM 2635 C C . ALA A 1 345 ? 35.881 -4.066 48.431 1.00 21.69 345 ALA A C 1
ATOM 2636 O O . ALA A 1 345 ? 37.064 -4.434 48.478 1.00 22.42 345 ALA A O 1
ATOM 2638 N N . HIS A 1 346 ? 35.101 -3.922 49.495 1.00 22.46 346 HIS A N 1
ATOM 2639 C CA . HIS A 1 346 ? 35.500 -4.257 50.885 1.00 23.75 346 HIS A CA 1
ATOM 2640 C C . HIS A 1 346 ? 34.902 -5.607 51.244 1.00 23.35 346 HIS A C 1
ATOM 2641 O O . HIS A 1 346 ? 33.688 -5.670 51.484 1.00 23.23 346 HIS A O 1
ATOM 2648 N N . VAL A 1 347 ? 35.716 -6.664 51.204 1.00 21.14 347 VAL A N 1
ATOM 2649 C CA . VAL A 1 347 ? 35.184 -8.035 51.403 1.00 21.23 347 VAL A CA 1
ATOM 2650 C C . VAL A 1 347 ? 36.201 -8.881 52.166 1.00 23.98 347 VAL A C 1
ATOM 2651 O O . VAL A 1 347 ? 37.397 -8.809 51.850 1.00 23.24 347 VAL A O 1
ATOM 2655 N N . LYS A 1 348 ? 35.734 -9.622 53.167 1.00 21.61 348 LYS A N 1
ATOM 2656 C CA . LYS A 1 348 ? 36.574 -10.531 53.978 1.00 24.24 348 LYS A CA 1
ATOM 2657 C C . LYS A 1 348 ? 36.133 -11.951 53.637 1.00 22.35 348 LYS A C 1
ATOM 2658 O O . LYS A 1 348 ? 34.946 -12.206 53.616 1.00 23.75 348 LYS A O 1
ATOM 2664 N N . ILE A 1 349 ? 37.070 -12.801 53.288 1.00 21.98 349 ILE A N 1
ATOM 2665 C CA . ILE A 1 349 ? 36.776 -14.202 52.899 1.00 21.99 349 ILE A CA 1
ATOM 2666 C C . ILE A 1 349 ? 37.398 -15.113 53.946 1.00 24.48 349 ILE A C 1
ATOM 2667 O O . ILE A 1 349 ? 38.569 -14.946 54.261 1.00 26.67 349 ILE A O 1
ATOM 2672 N N . ASP A 1 350 ? 36.621 -16.057 54.444 1.00 23.84 350 ASP A N 1
ATOM 2673 C CA . ASP A 1 350 ? 37.080 -17.082 55.416 1.00 26.37 350 ASP A CA 1
ATOM 2674 C C . ASP A 1 350 ? 36.431 -18.406 54.999 1.00 23.25 350 ASP A C 1
ATOM 2675 O O . ASP A 1 350 ? 35.223 -18.573 55.218 1.00 23.87 350 ASP A O 1
ATOM 2680 N N . GLY A 1 351 ? 37.193 -19.291 54.351 1.00 24.79 351 GLY A N 1
ATOM 2681 C CA . GLY A 1 351 ? 36.637 -20.562 53.827 1.00 25.62 351 GLY A CA 1
ATOM 2682 C C . GLY A 1 351 ? 35.470 -20.305 52.883 1.00 21.44 351 GLY A C 1
ATOM 2683 O O . GLY A 1 351 ? 35.627 -19.532 51.910 1.00 19.37 351 GLY A O 1
ATOM 2684 N N . ASN A 1 352 ? 34.304 -20.832 53.203 1.00 18.40 352 ASN A N 1
ATOM 2685 C CA . ASN A 1 352 ? 33.151 -20.744 52.275 1.00 17.57 352 ASN A CA 1
ATOM 2686 C C . ASN A 1 352 ? 32.239 -19.550 52.598 1.00 15.91 352 ASN A C 1
ATOM 2687 O O . ASN A 1 352 ? 31.134 -19.507 52.043 1.00 14.24 352 ASN A O 1
ATOM 2692 N N . VAL A 1 353 ? 32.728 -18.574 53.375 1.00 15.16 353 VAL A N 1
ATOM 2693 C CA . VAL A 1 353 ? 31.907 -17.397 53.784 1.00 15.31 353 VAL A CA 1
ATOM 2694 C C . VAL A 1 353 ? 32.629 -16.124 53.374 1.00 14.98 353 VAL A C 1
ATOM 2695 O O . VAL A 1 353 ? 33.843 -16.001 53.626 1.00 17.60 353 VAL A O 1
ATOM 2699 N N . ALA A 1 354 ? 31.927 -15.235 52.720 1.00 13.24 354 ALA A N 1
ATOM 2700 C CA . ALA A 1 354 ? 32.429 -13.881 52.390 1.00 16.22 354 ALA A CA 1
ATOM 2701 C C . ALA A 1 354 ? 31.521 -12.843 53.048 1.00 16.62 354 ALA A C 1
ATOM 2702 O O . ALA A 1 354 ? 30.297 -12.956 52.972 1.00 16.41 354 ALA A O 1
ATOM 2704 N N . ILE A 1 355 ? 32.144 -11.854 53.683 1.00 17.62 355 ILE A N 1
ATOM 2705 C CA . ILE A 1 355 ? 31.443 -10.724 54.344 1.00 18.49 355 ILE A CA 1
ATOM 2706 C C . ILE A 1 355 ? 31.756 -9.464 53.538 1.00 18.76 355 ILE A C 1
ATOM 2707 O O . ILE A 1 355 ? 32.937 -9.113 53.388 1.00 20.55 355 ILE A O 1
ATOM 2712 N N . MET A 1 356 ? 30.711 -8.826 53.054 1.00 18.66 356 MET A N 1
ATOM 2713 C CA . MET A 1 356 ? 30.800 -7.690 52.096 1.00 18.11 356 MET A CA 1
ATOM 2714 C C . MET A 1 356 ? 30.277 -6.420 52.766 1.00 20.60 356 MET A C 1
ATOM 2715 O O . MET A 1 356 ? 29.131 -6.404 53.264 1.00 23.71 356 MET A O 1
ATOM 2720 N N . ASP A 1 357 ? 31.120 -5.406 52.818 1.00 21.53 357 ASP A N 1
ATOM 2721 C CA . ASP A 1 357 ? 30.739 -4.061 53.314 1.00 23.36 357 ASP A CA 1
ATOM 2722 C C . ASP A 1 357 ? 30.406 -3.218 52.089 1.00 21.83 357 ASP A C 1
ATOM 2723 O O . ASP A 1 357 ? 31.337 -2.729 51.415 1.00 20.97 357 ASP A O 1
ATOM 2728 N N . GLY A 1 358 ? 29.113 -3.014 51.840 1.00 23.75 358 GLY A N 1
ATOM 2729 C CA . GLY A 1 358 ? 28.625 -2.251 50.678 1.00 23.67 358 GLY A CA 1
ATOM 2730 C C . GLY A 1 358 ? 28.664 -0.747 50.849 1.00 23.86 358 GLY A C 1
ATOM 2731 O O . GLY A 1 358 ? 28.381 -0.065 49.843 1.00 26.00 358 GLY A O 1
ATOM 2732 N N . ASN A 1 359 ? 29.060 -0.220 52.015 1.00 26.21 359 ASN A N 1
ATOM 2733 C CA . ASN A 1 359 ? 29.101 1.251 52.264 1.00 32.24 359 ASN A CA 1
ATOM 2734 C C . ASN A 1 359 ? 30.375 1.895 51.711 1.00 30.81 359 ASN A C 1
ATOM 2735 O O . ASN A 1 359 ? 31.014 2.724 52.403 1.00 34.08 359 ASN A O 1
ATOM 2740 N N . HIS A 1 360 ? 30.734 1.550 50.486 1.00 29.09 360 HIS A N 1
ATOM 2741 C CA . HIS A 1 360 ? 31.912 2.103 49.785 1.00 28.81 360 HIS A CA 1
ATOM 2742 C C . HIS A 1 360 ? 31.530 2.246 48.315 1.00 26.80 360 HIS A C 1
ATOM 2743 O O . HIS A 1 360 ? 30.705 1.472 47.845 1.00 29.80 360 HIS A O 1
ATOM 2750 N N . GLU A 1 361 ? 32.086 3.211 47.615 1.00 27.12 361 GLU A N 1
ATOM 2751 C CA . GLU A 1 361 ? 31.822 3.410 46.179 1.00 27.17 361 GLU A CA 1
ATOM 2752 C C . GLU A 1 361 ? 32.804 2.526 45.401 1.00 24.56 361 GLU A C 1
ATOM 2753 O O . GLU A 1 361 ? 34.019 2.641 45.583 1.00 26.99 361 GLU A O 1
ATOM 2759 N N . LEU A 1 362 ? 32.318 1.674 44.542 1.00 22.91 362 LEU A N 1
ATOM 2760 C CA . LEU A 1 362 ? 33.188 0.901 43.627 1.00 21.56 362 LEU A CA 1
ATOM 2761 C C . LEU A 1 362 ? 33.813 1.844 42.617 1.00 22.74 362 LEU A C 1
ATOM 2762 O O . LEU A 1 362 ? 33.167 2.855 42.253 1.00 22.19 362 LEU A O 1
ATOM 2767 N N . GLN A 1 363 ? 35.026 1.515 42.205 1.00 23.49 363 GLN A N 1
ATOM 2768 C CA . GLN A 1 363 ? 35.824 2.335 41.252 1.00 21.08 363 GLN A CA 1
ATOM 2769 C C . GLN A 1 363 ? 36.163 1.455 40.059 1.00 19.71 363 GLN A C 1
ATOM 2770 O O . GLN A 1 363 ? 36.559 0.298 40.251 1.00 23.25 363 GLN A O 1
ATOM 2776 N N . GLY A 1 364 ? 36.047 1.992 38.861 1.00 21.17 364 GLY A N 1
ATOM 2777 C CA . GLY A 1 364 ? 36.420 1.263 37.640 1.00 19.43 364 GLY A CA 1
ATOM 2778 C C . GLY A 1 364 ? 37.840 0.738 37.712 1.00 17.19 364 GLY A C 1
ATOM 2779 O O . GLY A 1 364 ? 38.734 1.423 38.174 1.00 20.24 364 GLY A O 1
ATOM 2780 N N . ALA A 1 365 ? 38.058 -0.468 37.229 1.00 16.02 365 ALA A N 1
ATOM 2781 C CA . ALA A 1 365 ? 39.392 -1.080 37.139 1.00 17.83 365 ALA A CA 1
ATOM 2782 C C . ALA A 1 365 ? 39.391 -2.105 36.023 1.00 18.51 365 ALA A C 1
ATOM 2783 O O . ALA A 1 365 ? 38.311 -2.438 35.511 1.00 18.16 365 ALA A O 1
ATOM 2785 N N . GLU A 1 366 ? 40.583 -2.536 35.640 1.00 17.59 366 GLU A N 1
ATOM 2786 C CA . GLU A 1 366 ? 40.805 -3.666 34.734 1.00 17.54 366 GLU A CA 1
ATOM 2787 C C . GLU A 1 366 ? 40.707 -4.939 35.566 1.00 16.00 366 GLU A C 1
ATOM 2788 O O . GLU A 1 366 ? 41.522 -5.112 36.510 1.00 18.97 366 GLU A O 1
ATOM 2794 N N . VAL A 1 367 ? 39.722 -5.775 35.263 1.00 15.31 367 VAL A N 1
ATOM 2795 C CA . VAL A 1 367 ? 39.472 -7.014 36.054 1.00 15.54 367 VAL A CA 1
ATOM 2796 C C . VAL A 1 367 ? 39.411 -8.213 35.113 1.00 15.45 367 VAL A C 1
ATOM 2797 O O . VAL A 1 367 ? 39.085 -8.086 33.920 1.00 16.16 367 VAL A O 1
ATOM 2801 N N . TYR A 1 368 ? 39.732 -9.372 35.651 1.00 14.46 368 TYR A N 1
ATOM 2802 C CA . TYR A 1 368 ? 39.990 -10.615 34.895 1.00 14.41 368 TYR A CA 1
ATOM 2803 C C . TYR A 1 368 ? 39.007 -11.662 35.355 1.00 13.65 368 TYR A C 1
ATOM 2804 O O . TYR A 1 368 ? 39.115 -12.079 36.491 1.00 15.24 368 TYR A O 1
ATOM 2813 N N . ALA A 1 369 ? 38.062 -12.041 34.505 1.00 12.17 369 ALA A N 1
ATOM 2814 C CA . ALA A 1 369 ? 37.168 -13.187 34.798 1.00 12.25 369 ALA A CA 1
ATOM 2815 C C . ALA A 1 369 ? 37.986 -14.455 34.942 1.00 11.23 369 ALA A C 1
ATOM 2816 O O . ALA A 1 369 ? 38.965 -14.661 34.213 1.00 13.15 369 ALA A O 1
ATOM 2818 N N . THR A 1 370 ? 37.533 -15.329 35.825 1.00 11.78 370 THR A N 1
ATOM 2819 C CA . THR A 1 370 ? 38.134 -16.661 36.018 1.00 12.00 370 THR A CA 1
ATOM 2820 C C . THR A 1 370 ? 37.188 -17.778 35.576 1.00 10.41 370 THR A C 1
ATOM 2821 O O . THR A 1 370 ? 37.626 -18.940 35.462 1.00 9.34 370 THR A O 1
ATOM 2825 N N . ASP A 1 371 ? 35.932 -17.469 35.340 1.00 10.81 371 ASP A N 1
ATOM 2826 C CA . ASP A 1 371 ? 34.895 -18.461 35.020 1.00 9.44 371 ASP A CA 1
ATOM 2827 C C . ASP A 1 371 ? 33.657 -17.718 34.516 1.00 9.74 371 ASP A C 1
ATOM 2828 O O . ASP A 1 371 ? 33.579 -16.467 34.654 1.00 10.24 371 ASP A O 1
ATOM 2833 N N . LEU A 1 372 ? 32.720 -18.462 33.956 1.00 9.87 372 LEU A N 1
ATOM 2834 C CA . LEU A 1 372 ? 31.522 -17.931 33.248 1.00 10.01 372 LEU A CA 1
ATOM 2835 C C . LEU A 1 372 ? 30.759 -16.911 34.126 1.00 9.46 372 LEU A C 1
ATOM 2836 O O . LEU A 1 372 ? 30.539 -15.766 33.683 1.00 10.50 372 LEU A O 1
ATOM 2841 N N . ARG A 1 373 ? 30.227 -17.303 35.270 1.00 8.91 373 ARG A N 1
ATOM 2842 C CA . ARG A 1 373 ? 29.379 -16.375 36.063 1.00 8.85 373 ARG A CA 1
ATOM 2843 C C . ARG A 1 373 ? 30.206 -15.236 36.674 1.00 8.33 373 ARG A C 1
ATOM 2844 O O . ARG A 1 373 ? 29.654 -14.153 36.908 1.00 10.82 373 ARG A O 1
ATOM 2852 N N . ALA A 1 374 ? 31.490 -15.461 36.959 1.00 8.71 374 ALA A N 1
ATOM 2853 C CA . ALA A 1 374 ? 32.382 -14.398 37.460 1.00 9.42 374 ALA A CA 1
ATOM 2854 C C . ALA A 1 374 ? 32.431 -13.291 36.393 1.00 11.53 374 ALA A C 1
ATOM 2855 O O . ALA A 1 374 ? 32.395 -12.099 36.758 1.00 11.94 374 ALA A O 1
ATOM 2857 N N . ALA A 1 375 ? 32.545 -13.660 35.123 1.00 11.10 375 ALA A N 1
ATOM 2858 C CA . ALA A 1 375 ? 32.586 -12.649 34.035 1.00 10.94 375 ALA A CA 1
ATOM 2859 C C . ALA A 1 375 ? 31.330 -11.769 34.099 1.00 11.66 375 ALA A C 1
ATO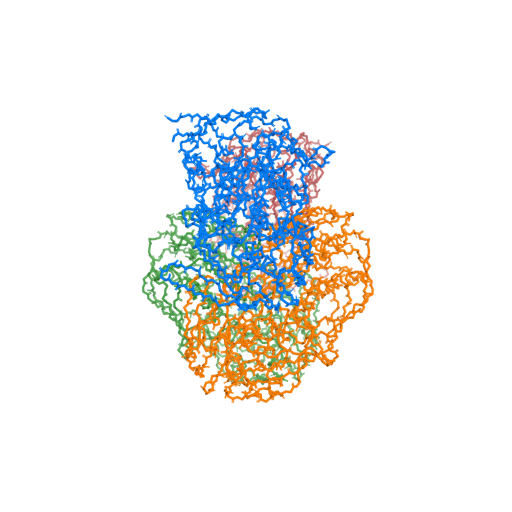M 2860 O O . ALA A 1 375 ? 31.412 -10.501 33.996 1.00 11.51 375 ALA A O 1
ATOM 2862 N N . ALA A 1 376 ? 30.165 -12.382 34.171 1.00 10.97 376 ALA A N 1
ATOM 2863 C CA . ALA A 1 376 ? 28.893 -11.632 34.237 1.00 10.48 376 ALA A CA 1
ATOM 2864 C C . ALA A 1 376 ? 28.867 -10.754 35.489 1.00 10.39 376 ALA A C 1
ATOM 2865 O O . ALA A 1 376 ? 28.421 -9.582 35.426 1.00 12.33 376 ALA A O 1
ATOM 2867 N N . ALA A 1 377 ? 29.334 -11.286 36.618 1.00 9.59 377 ALA A N 1
ATOM 2868 C CA . ALA A 1 377 ? 29.341 -10.544 37.889 1.00 9.78 377 ALA A CA 1
ATOM 2869 C C . ALA A 1 377 ? 30.233 -9.291 37.782 1.00 10.60 377 ALA A C 1
ATOM 2870 O O . ALA A 1 377 ? 29.854 -8.249 38.364 1.00 11.84 377 ALA A O 1
ATOM 2872 N N . LEU A 1 378 ? 31.371 -9.394 37.100 1.00 11.07 378 LEU A N 1
ATOM 2873 C CA . LEU A 1 378 ? 32.273 -8.243 36.972 1.00 11.82 378 LEU A CA 1
ATOM 2874 C C . LEU A 1 378 ? 31.621 -7.185 36.092 1.00 12.60 378 LEU A C 1
ATOM 2875 O O . LEU A 1 378 ? 31.780 -5.959 36.414 1.00 13.63 378 LEU A O 1
ATOM 2880 N N . VAL A 1 379 ? 30.907 -7.590 35.052 1.00 11.41 379 VAL A N 1
ATOM 2881 C CA . VAL A 1 379 ? 30.222 -6.587 34.180 1.00 11.02 379 VAL A CA 1
ATOM 2882 C C . VAL A 1 379 ? 29.157 -5.885 35.031 1.00 11.36 379 VAL A C 1
ATOM 2883 O O . VAL A 1 379 ? 29.034 -4.647 34.982 1.00 11.99 379 VAL A O 1
ATOM 2887 N N . LEU A 1 380 ? 28.398 -6.641 35.826 1.00 11.52 380 LEU A N 1
ATOM 2888 C CA . LEU A 1 380 ? 27.365 -6.047 36.707 1.00 12.12 380 LEU A CA 1
ATOM 2889 C C . LEU A 1 380 ? 28.005 -5.070 37.692 1.00 13.22 380 LEU A C 1
ATOM 2890 O O . LEU A 1 380 ? 27.483 -3.962 37.858 1.00 13.33 380 LEU A O 1
ATOM 2895 N N . ALA A 1 381 ? 29.125 -5.434 38.317 1.00 12.34 381 ALA A N 1
ATOM 2896 C CA . ALA A 1 381 ? 29.798 -4.502 39.245 1.00 13.50 381 ALA A CA 1
ATOM 2897 C C . ALA A 1 381 ? 30.161 -3.221 38.481 1.00 13.77 381 ALA A C 1
ATOM 2898 O O . ALA A 1 381 ? 30.002 -2.101 39.036 1.00 14.56 381 ALA A O 1
ATOM 2900 N N . GLY A 1 382 ? 30.618 -3.368 37.242 1.00 14.07 382 GLY A N 1
ATOM 2901 C CA . GLY A 1 382 ? 30.909 -2.201 36.393 1.00 14.71 382 GLY A CA 1
ATOM 2902 C C . GLY A 1 382 ? 29.750 -1.241 36.266 1.00 13.80 382 GLY A C 1
ATOM 2903 O O . GLY A 1 382 ? 29.981 0.023 36.118 1.00 15.73 382 GLY A O 1
ATOM 2904 N N . LEU A 1 383 ? 28.546 -1.755 36.184 1.00 13.51 383 LEU A N 1
ATOM 2905 C CA . LEU A 1 383 ? 27.318 -0.910 36.045 1.00 14.30 383 LEU A CA 1
ATOM 2906 C C . LEU A 1 383 ? 27.186 0.086 37.216 1.00 16.08 383 LEU A C 1
ATOM 2907 O O . LEU A 1 383 ? 26.538 1.119 37.029 1.00 17.29 383 LEU A O 1
ATOM 2912 N N . LYS A 1 384 ? 27.769 -0.214 38.383 1.00 14.42 384 LYS A N 1
ATOM 2913 C CA . LYS A 1 384 ? 27.671 0.621 39.576 1.00 15.64 384 LYS A CA 1
ATOM 2914 C C . LYS A 1 384 ? 29.013 1.262 39.966 1.00 18.61 384 LYS A C 1
ATOM 2915 O O . LYS A 1 384 ? 29.064 1.939 40.994 1.00 24.45 384 LYS A O 1
ATOM 2921 N N . ALA A 1 385 ? 30.055 1.089 39.202 1.00 18.00 385 ALA A N 1
ATOM 2922 C CA . ALA A 1 385 ? 31.394 1.602 39.552 1.00 16.85 385 ALA A CA 1
ATOM 2923 C C . ALA A 1 385 ? 31.545 3.016 38.993 1.00 19.65 385 ALA A C 1
ATOM 2924 O O . ALA A 1 385 ? 30.983 3.315 37.907 1.00 20.30 385 ALA A O 1
ATOM 2926 N N . ASN A 1 386 ? 32.277 3.844 39.708 1.00 18.41 386 ASN A N 1
ATOM 2927 C CA . ASN A 1 386 ? 32.653 5.198 39.276 1.00 21.05 386 ASN A CA 1
ATOM 2928 C C . ASN A 1 386 ? 33.740 5.055 38.198 1.00 22.92 386 ASN A C 1
ATOM 2929 O O . ASN A 1 386 ? 34.833 4.547 38.502 1.00 29.98 386 ASN A O 1
ATOM 2934 N N . GLY A 1 387 ? 33.430 5.459 36.963 1.00 23.37 387 GLY A N 1
ATOM 2935 C CA . GLY A 1 387 ? 34.396 5.446 35.864 1.00 22.97 387 GLY A CA 1
ATOM 2936 C C . GLY A 1 387 ? 34.338 4.204 35.002 1.00 21.19 387 GLY A C 1
ATOM 2937 O O . GLY A 1 387 ? 33.259 3.636 34.832 1.00 21.63 387 GLY A O 1
ATOM 2938 N N . ILE A 1 388 ? 35.490 3.782 34.510 1.00 20.43 388 ILE A N 1
ATOM 2939 C CA . ILE A 1 388 ? 35.612 2.786 33.435 1.00 19.33 388 ILE A CA 1
ATOM 2940 C C . ILE A 1 388 ? 36.079 1.459 34.037 1.00 17.04 388 ILE A C 1
ATOM 2941 O O . ILE A 1 388 ? 37.155 1.416 34.626 1.00 18.18 388 ILE A O 1
ATOM 2946 N N . THR A 1 389 ? 35.294 0.417 33.810 1.00 14.59 389 THR A N 1
ATOM 2947 C CA . THR A 1 389 ? 35.633 -0.985 34.154 1.00 16.82 389 THR A CA 1
ATOM 2948 C C . THR A 1 389 ? 35.912 -1.725 32.857 1.00 15.83 389 THR A C 1
ATOM 2949 O O . THR A 1 389 ? 35.134 -1.575 31.885 1.00 18.10 389 THR A O 1
ATOM 2953 N N . ARG A 1 390 ? 36.991 -2.472 32.823 1.00 15.34 390 ARG A N 1
ATOM 2954 C CA . ARG A 1 390 ? 37.361 -3.292 31.650 1.00 15.48 390 ARG A CA 1
ATOM 2955 C C . ARG A 1 390 ? 37.383 -4.743 32.142 1.00 14.52 390 ARG A C 1
ATOM 2956 O O . ARG A 1 390 ? 38.236 -5.061 32.979 1.00 16.04 390 ARG A O 1
ATOM 2964 N N . VAL A 1 391 ? 36.466 -5.539 31.631 1.00 13.37 391 VAL A N 1
ATOM 2965 C CA . VAL A 1 391 ? 36.351 -6.979 31.977 1.00 13.07 391 VAL A CA 1
ATOM 2966 C C . VAL A 1 391 ? 37.015 -7.823 30.901 1.00 14.11 391 VAL A C 1
ATOM 2967 O O . VAL A 1 391 ? 36.614 -7.765 29.729 1.00 14.04 391 VAL A O 1
ATOM 2971 N N . ARG A 1 392 ? 38.021 -8.599 31.302 1.00 14.51 392 ARG A N 1
ATOM 2972 C CA . ARG A 1 392 ? 38.840 -9.416 30.395 1.00 14.36 392 ARG A CA 1
ATOM 2973 C C . ARG A 1 392 ? 38.594 -10.911 30.641 1.00 13.63 392 ARG A C 1
ATOM 2974 O O . ARG A 1 392 ? 38.002 -11.278 31.674 1.00 13.55 392 ARG A O 1
ATOM 2982 N N . ASN A 1 393 ? 39.061 -11.709 29.680 1.00 12.28 393 ASN A N 1
ATOM 2983 C CA . ASN A 1 393 ? 38.878 -13.168 29.589 1.00 12.06 393 ASN A CA 1
ATOM 2984 C C . ASN A 1 393 ? 37.426 -13.479 29.247 1.00 12.32 393 ASN A C 1
ATOM 2985 O O . ASN A 1 393 ? 36.745 -14.227 29.973 1.00 12.43 393 ASN A O 1
ATOM 2990 N N . LEU A 1 394 ? 36.970 -12.988 28.102 1.00 13.01 394 LEU A N 1
ATOM 2991 C CA . LEU A 1 394 ? 35.578 -13.163 27.668 1.00 12.64 394 LEU A CA 1
ATOM 2992 C C . LEU A 1 394 ? 35.333 -14.590 27.146 1.00 11.92 394 LEU A C 1
ATOM 2993 O O . LEU A 1 394 ? 34.158 -14.937 26.932 1.00 13.13 394 LEU A O 1
ATOM 2998 N N . ASN A 1 395 ? 36.377 -15.377 26.886 1.00 11.93 395 ASN A N 1
ATOM 2999 C CA . ASN A 1 395 ? 36.208 -16.828 26.591 1.00 11.67 395 ASN A CA 1
ATOM 3000 C C . ASN A 1 395 ? 35.282 -17.445 27.644 1.00 11.38 395 ASN A C 1
ATOM 3001 O O . ASN A 1 395 ? 34.455 -18.316 27.288 1.00 11.77 395 ASN A O 1
ATOM 3006 N N . TYR A 1 396 ? 35.398 -17.049 28.903 1.00 10.30 396 TYR A N 1
ATOM 3007 C CA . TYR A 1 396 ? 34.565 -17.668 29.958 1.00 10.00 396 TYR A CA 1
ATOM 3008 C C . TYR A 1 396 ? 33.102 -17.250 29.758 1.00 10.66 396 TYR A C 1
ATOM 3009 O O . TYR A 1 396 ? 32.186 -18.060 29.870 1.00 10.67 396 TYR A O 1
ATOM 3018 N N . LEU A 1 397 ? 32.881 -15.949 29.473 1.00 9.07 397 LEU A N 1
ATOM 3019 C CA . LEU A 1 397 ? 31.526 -15.383 29.306 1.00 9.68 397 LEU A CA 1
ATOM 3020 C C . LEU A 1 397 ? 30.809 -16.100 28.162 1.00 10.30 397 LEU A C 1
ATOM 3021 O O . LEU A 1 397 ? 29.584 -16.346 28.272 1.00 9.86 397 LEU A O 1
ATOM 3026 N N . ASP A 1 398 ? 31.518 -16.349 27.063 1.00 10.53 398 ASP A N 1
ATOM 3027 C CA . ASP A 1 398 ? 30.944 -16.830 25.797 1.00 10.71 398 ASP A CA 1
ATOM 3028 C C . ASP A 1 398 ? 30.420 -18.275 25.962 1.00 11.22 398 ASP A C 1
ATOM 3029 O O . ASP A 1 398 ? 29.661 -18.727 25.114 1.00 12.30 398 ASP A O 1
ATOM 3034 N N . ARG A 1 399 ? 30.773 -18.962 27.053 1.00 10.53 399 ARG A N 1
ATOM 3035 C CA . ARG A 1 399 ? 30.235 -20.304 27.326 1.00 9.85 399 ARG A CA 1
ATOM 3036 C C . ARG A 1 399 ? 28.751 -20.259 27.696 1.00 10.67 399 ARG A C 1
ATOM 3037 O O . ARG A 1 399 ? 28.077 -21.290 27.542 1.00 11.94 399 ARG A O 1
ATOM 3045 N N . GLY A 1 400 ? 28.235 -19.114 28.167 1.00 9.41 400 GLY A N 1
ATOM 3046 C CA . GLY A 1 400 ? 26.891 -19.063 28.713 1.00 9.52 400 GLY A CA 1
ATOM 3047 C C . GLY A 1 400 ? 26.067 -17.865 28.375 1.00 9.85 400 GLY A C 1
ATOM 3048 O O . GLY A 1 400 ? 24.887 -17.903 28.734 1.00 11.31 400 GLY A O 1
ATOM 3049 N N . TYR A 1 401 ? 26.631 -16.818 27.751 1.00 9.97 401 TYR A N 1
ATOM 3050 C CA . TYR A 1 401 ? 25.857 -15.620 27.373 1.00 11.17 401 TYR A CA 1
ATOM 3051 C C . TYR A 1 401 ? 26.064 -15.357 25.886 1.00 11.64 401 TYR A C 1
ATOM 3052 O O . TYR A 1 401 ? 27.209 -15.385 25.406 1.00 12.23 401 TYR A O 1
ATOM 3061 N N . TYR A 1 402 ? 24.972 -15.079 25.190 1.00 12.38 402 TYR A N 1
ATOM 3062 C CA . TYR A 1 402 ? 24.978 -14.571 23.806 1.00 12.90 402 TYR A CA 1
ATOM 3063 C C . TYR A 1 402 ? 24.620 -13.095 23.829 1.00 12.99 402 TYR A C 1
ATOM 3064 O O . TYR A 1 402 ? 23.593 -12.716 24.367 1.00 12.79 402 TYR A O 1
ATOM 3073 N N . ASN A 1 403 ? 25.448 -12.280 23.150 1.00 12.13 403 ASN A N 1
ATOM 3074 C CA . ASN A 1 403 ? 25.164 -10.850 22.922 1.00 13.83 403 ASN A CA 1
ATOM 3075 C C . ASN A 1 403 ? 24.918 -10.111 24.234 1.00 12.14 403 ASN A C 1
ATOM 3076 O O . ASN A 1 403 ? 24.088 -9.198 24.251 1.00 14.01 403 ASN A O 1
ATOM 3081 N N . PHE A 1 404 ? 25.606 -10.485 25.329 1.00 12.69 404 PHE A N 1
ATOM 3082 C CA . PHE A 1 404 ? 25.424 -9.860 26.630 1.00 11.94 404 PHE A CA 1
ATOM 3083 C C . PHE A 1 404 ? 25.570 -8.339 26.551 1.00 12.05 404 PHE A C 1
ATOM 3084 O O . PHE A 1 404 ? 24.727 -7.624 27.131 1.00 13.00 404 PHE A O 1
ATOM 3092 N N . HIS A 1 405 ? 26.598 -7.855 25.872 1.00 12.55 405 HIS A N 1
ATOM 3093 C CA . HIS A 1 405 ? 26.862 -6.395 25.775 1.00 13.91 405 HIS A CA 1
ATOM 3094 C C . HIS A 1 405 ? 25.748 -5.696 24.988 1.00 14.59 405 HIS A C 1
ATOM 3095 O O . HIS A 1 405 ? 25.364 -4.565 25.372 1.00 15.38 405 HIS A O 1
ATOM 3102 N N . ILE A 1 406 ? 25.221 -6.348 23.960 1.00 13.52 406 ILE A N 1
ATOM 3103 C CA . ILE A 1 406 ? 24.148 -5.740 23.125 1.00 13.94 406 ILE A CA 1
ATOM 3104 C C . ILE A 1 406 ? 22.865 -5.660 23.956 1.00 12.90 406 ILE A C 1
ATOM 3105 O O . ILE A 1 406 ? 22.169 -4.650 23.911 1.00 15.75 406 ILE A O 1
ATOM 3110 N N . LYS A 1 407 ? 22.534 -6.708 24.681 1.00 13.65 407 LYS A N 1
ATOM 3111 C CA . LYS A 1 407 ? 21.292 -6.722 25.479 1.00 12.72 407 LYS A CA 1
ATOM 3112 C C . LYS A 1 407 ? 21.374 -5.631 26.549 1.00 13.33 407 LYS A C 1
ATOM 3113 O O . LYS A 1 407 ? 20.362 -4.948 26.800 1.00 14.63 407 LYS A O 1
ATOM 3119 N N . LEU A 1 408 ? 22.537 -5.442 27.169 1.00 13.57 408 LEU A N 1
ATOM 3120 C CA . LEU A 1 408 ? 22.708 -4.401 28.192 1.00 14.23 408 LEU A CA 1
ATOM 3121 C C . LEU A 1 408 ? 22.601 -3.026 27.539 1.00 15.30 408 LEU A C 1
ATOM 3122 O O . LEU A 1 408 ? 21.921 -2.143 28.111 1.00 14.27 408 LEU A O 1
ATOM 3127 N N . GLN A 1 409 ? 23.224 -2.848 26.384 1.00 14.96 409 GLN A N 1
ATOM 3128 C CA . GLN A 1 409 ? 23.201 -1.548 25.644 1.00 16.68 409 GLN A CA 1
ATOM 3129 C C . GLN A 1 409 ? 21.744 -1.169 25.375 1.00 16.65 409 GLN A C 1
ATOM 3130 O O . GLN A 1 409 ? 21.374 0.049 25.502 1.00 18.16 409 GLN A O 1
ATOM 3136 N N . GLN A 1 410 ? 20.947 -2.147 24.950 1.00 16.25 410 GLN A N 1
ATOM 3137 C CA . GLN A 1 410 ? 19.528 -1.925 24.589 1.00 18.37 410 GLN A CA 1
ATOM 3138 C C . GLN A 1 410 ? 18.690 -1.508 25.802 1.00 17.54 410 GLN A C 1
ATOM 3139 O O . GLN A 1 410 ? 17.647 -0.882 25.575 1.00 22.09 410 GLN A O 1
ATOM 3145 N N . LEU A 1 411 ? 19.152 -1.788 27.024 1.00 15.85 411 LEU A N 1
ATOM 3146 C CA . LEU A 1 411 ? 18.482 -1.352 28.269 1.00 16.29 411 LEU A CA 1
ATOM 3147 C C . LEU A 1 411 ? 19.014 0.019 28.717 1.00 17.82 411 LEU A C 1
ATOM 3148 O O . LEU A 1 411 ? 18.614 0.488 29.797 1.00 21.16 411 LEU A O 1
ATOM 3153 N N . GLY A 1 412 ? 19.930 0.627 27.969 1.00 17.97 412 GLY A N 1
ATOM 3154 C CA . GLY A 1 412 ? 20.516 1.914 28.332 1.00 18.06 412 GLY A CA 1
ATOM 3155 C C . GLY A 1 412 ? 21.847 1.840 29.070 1.00 16.81 412 GLY A C 1
ATOM 3156 O O . GLY A 1 412 ? 22.365 2.929 29.464 1.00 18.88 412 GLY A O 1
ATOM 3157 N N . ALA A 1 413 ? 22.418 0.652 29.271 1.00 15.78 413 ALA A N 1
ATOM 3158 C CA . ALA A 1 413 ? 23.714 0.514 29.955 1.00 16.48 413 ALA A CA 1
ATOM 3159 C C . ALA A 1 413 ? 24.794 0.993 28.967 1.00 17.21 413 ALA A C 1
ATOM 3160 O O . ALA A 1 413 ? 24.651 0.797 27.754 1.00 20.12 413 ALA A O 1
ATOM 3162 N N . ASP A 1 414 ? 25.852 1.574 29.503 1.00 16.59 414 ASP A N 1
ATOM 3163 C CA . ASP A 1 414 ? 27.012 1.993 28.707 1.00 16.19 414 ASP A CA 1
ATOM 3164 C C . ASP A 1 414 ? 28.014 0.843 28.754 1.00 15.34 414 ASP A C 1
ATOM 3165 O O . ASP A 1 414 ? 28.899 0.858 29.610 1.00 16.53 414 ASP A O 1
ATOM 3170 N N . VAL A 1 415 ? 27.808 -0.124 27.857 1.00 15.89 415 VAL A N 1
ATOM 3171 C CA . VAL A 1 415 ? 28.577 -1.391 27.796 1.00 17.01 415 VAL A CA 1
ATOM 3172 C C . VAL A 1 415 ? 28.961 -1.642 26.349 1.00 17.44 415 VAL A C 1
ATOM 3173 O O . VAL A 1 415 ? 28.076 -1.614 25.489 1.00 20.72 415 VAL A O 1
ATOM 3177 N N A GLU A 1 416 ? 30.244 -1.881 26.085 0.46 16.39 416 GLU A N 1
ATOM 3178 N N B GLU A 1 416 ? 30.241 -1.891 26.091 0.54 16.06 416 GLU A N 1
ATOM 3179 C CA A GLU A 1 416 ? 30.743 -2.145 24.716 0.46 17.61 416 GLU A CA 1
ATOM 3180 C CA B GLU A 1 416 ? 30.752 -2.136 24.725 0.54 17.31 416 GLU A CA 1
ATOM 3181 C C A GLU A 1 416 ? 31.660 -3.362 24.780 0.46 15.39 416 GLU A C 1
ATOM 3182 C C B GLU A 1 416 ? 31.655 -3.366 24.782 0.54 14.96 416 GLU A C 1
ATOM 3183 O O A GLU A 1 416 ? 32.267 -3.607 25.817 0.46 16.99 416 GLU A O 1
ATOM 3184 O O B GLU A 1 416 ? 32.261 -3.616 25.819 0.54 16.52 416 GLU A O 1
ATOM 3195 N N . ARG A 1 417 ? 31.734 -4.098 23.684 1.00 14.89 417 ARG A N 1
ATOM 3196 C CA . ARG A 1 417 ? 32.708 -5.183 23.520 1.00 15.49 417 ARG A CA 1
ATOM 3197 C C . ARG A 1 417 ? 33.672 -4.772 22.417 1.00 16.87 417 ARG A C 1
ATOM 3198 O O . ARG A 1 417 ? 33.207 -4.517 21.298 1.00 18.38 417 ARG A O 1
ATOM 3206 N N . VAL A 1 418 ? 34.955 -4.649 22.738 1.00 17.36 418 VAL A N 1
ATOM 3207 C CA . VAL A 1 418 ? 35.966 -4.085 21.808 1.00 19.67 418 VAL A CA 1
ATOM 3208 C C . VAL A 1 418 ? 37.247 -4.889 21.849 1.00 20.61 418 VAL A C 1
ATOM 3209 O O . VAL A 1 418 ? 37.507 -5.563 22.835 1.00 22.52 418 VAL A O 1
ATOM 3213 N N . ASP A 1 419 ? 38.030 -4.779 20.787 1.00 25.93 419 ASP A N 1
ATOM 3214 C CA . ASP A 1 419 ? 39.377 -5.400 20.733 1.00 31.22 419 ASP A CA 1
ATOM 3215 C C . ASP A 1 419 ? 40.264 -4.686 21.760 1.00 33.73 419 ASP A C 1
ATOM 3216 O O . ASP A 1 419 ? 40.153 -3.476 21.914 1.00 33.40 419 ASP A O 1
ATOM 3221 N N . MET A 1 420 ? 41.103 -5.416 22.476 1.00 35.87 420 MET A N 1
ATOM 3222 C CA . MET A 1 420 ? 42.274 -4.822 23.168 1.00 42.38 420 MET A CA 1
ATOM 3223 C C . MET A 1 420 ? 43.367 -4.619 22.118 1.00 43.87 420 MET A C 1
ATOM 3224 O O . MET A 1 420 ? 44.072 -3.685 22.395 1.00 52.37 420 MET A O 1
ATOM 3229 N N . MET B 1 1 ? 28.745 -40.353 87.475 1.00 49.31 1 MET B N 1
ATOM 3230 C CA . MET B 1 1 ? 27.957 -41.270 88.310 1.00 45.07 1 MET B CA 1
ATOM 3231 C C . MET B 1 1 ? 27.795 -42.591 87.545 1.00 37.24 1 MET B C 1
ATOM 3232 O O . MET B 1 1 ? 28.202 -43.570 88.088 1.00 39.54 1 MET B O 1
ATOM 3234 N N . GLU B 1 2 ? 27.313 -42.614 86.294 1.00 30.90 2 GLU B N 1
ATOM 3235 C CA . GLU B 1 2 ? 27.020 -43.887 85.585 1.00 26.57 2 GLU B CA 1
ATOM 3236 C C . GLU B 1 2 ? 27.804 -44.014 84.270 1.00 22.59 2 GLU B C 1
ATOM 3237 O O . GLU B 1 2 ? 28.178 -43.010 83.666 1.00 26.11 2 GLU B O 1
ATOM 3243 N N . GLU B 1 3 ? 27.981 -45.254 83.830 1.00 19.06 3 GLU B N 1
ATOM 3244 C CA . GLU B 1 3 ? 28.603 -45.597 82.543 1.00 16.37 3 GLU B CA 1
ATOM 3245 C C . GLU B 1 3 ? 27.858 -46.769 81.909 1.00 15.80 3 GLU B C 1
ATOM 3246 O O . GLU B 1 3 ? 27.232 -47.593 82.612 1.00 19.50 3 GLU B O 1
ATOM 3252 N N . ILE B 1 4 ? 27.948 -46.855 80.603 1.00 16.09 4 ILE B N 1
ATOM 3253 C CA . ILE B 1 4 ? 27.455 -48.059 79.892 1.00 15.31 4 ILE B CA 1
ATOM 3254 C C . ILE B 1 4 ? 28.681 -48.905 79.601 1.00 16.97 4 ILE B C 1
ATOM 3255 O O . ILE B 1 4 ? 29.668 -48.391 79.027 1.00 18.54 4 ILE B O 1
ATOM 3260 N N . ILE B 1 5 ? 28.613 -50.167 79.986 1.00 17.17 5 ILE B N 1
ATOM 3261 C CA . ILE B 1 5 ? 29.720 -51.113 79.780 1.00 18.02 5 ILE B CA 1
ATOM 3262 C C . ILE B 1 5 ? 29.280 -52.109 78.713 1.00 16.60 5 ILE B C 1
ATOM 3263 O O . ILE B 1 5 ? 28.195 -52.680 78.819 1.00 16.87 5 ILE B O 1
ATOM 3268 N N . VAL B 1 6 ? 30.136 -52.290 77.721 1.00 16.51 6 VAL B N 1
ATOM 3269 C CA . VAL B 1 6 ? 29.868 -53.166 76.570 1.00 16.93 6 VAL B CA 1
ATOM 3270 C C . VAL B 1 6 ? 30.996 -54.183 76.485 1.00 18.43 6 VAL B C 1
ATOM 3271 O O . VAL B 1 6 ? 32.178 -53.808 76.647 1.00 19.82 6 VAL B O 1
ATOM 3275 N N . ARG B 1 7 ? 30.642 -55.420 76.195 1.00 18.42 7 ARG B N 1
ATOM 3276 C CA . ARG B 1 7 ? 31.601 -56.415 75.677 1.00 18.10 7 ARG B CA 1
ATOM 3277 C C . ARG B 1 7 ? 31.189 -56.696 74.238 1.00 20.12 7 ARG B C 1
ATOM 3278 O O . ARG B 1 7 ? 29.990 -57.003 73.979 1.00 23.77 7 ARG B O 1
ATOM 3286 N N . GLY B 1 8 ? 32.142 -56.617 73.328 1.00 21.02 8 GLY B N 1
ATOM 3287 C CA . GLY B 1 8 ? 31.850 -56.832 71.914 1.00 23.61 8 GLY B CA 1
ATOM 3288 C C . GLY B 1 8 ? 31.740 -58.295 71.547 1.00 22.69 8 GLY B C 1
ATOM 3289 O O . GLY B 1 8 ? 32.140 -59.166 72.328 1.00 26.64 8 GLY B O 1
ATOM 3290 N N . GLY B 1 9 ? 31.267 -58.570 70.343 1.00 25.64 9 GLY B N 1
ATOM 3291 C CA . GLY B 1 9 ? 31.366 -59.909 69.720 1.00 29.89 9 GLY B CA 1
ATOM 3292 C C . GLY B 1 9 ? 30.076 -60.718 69.770 1.00 28.59 9 GLY B C 1
ATOM 3293 O O . GLY B 1 9 ? 30.153 -61.899 69.516 1.00 30.10 9 GLY B O 1
ATOM 3294 N N . ASN B 1 10 ? 28.936 -60.137 70.108 1.00 26.94 10 ASN B N 1
ATOM 3295 C CA . ASN B 1 10 ? 27.612 -60.818 70.145 1.00 27.36 10 ASN B CA 1
ATOM 3296 C C . ASN B 1 10 ? 26.797 -60.363 68.919 1.00 23.97 10 ASN B C 1
ATOM 3297 O O . ASN B 1 10 ? 26.836 -59.176 68.573 1.00 22.84 10 ASN B O 1
ATOM 3302 N N . GLN B 1 11 ? 26.086 -61.292 68.298 1.00 25.05 11 GLN B N 1
ATOM 3303 C CA . GLN B 1 11 ? 25.071 -60.990 67.265 1.00 23.68 11 GLN B CA 1
ATOM 3304 C C . GLN B 1 11 ? 23.796 -60.513 67.931 1.00 24.81 11 GLN B C 1
ATOM 3305 O O . GLN B 1 11 ? 23.346 -61.149 68.893 1.00 30.37 11 GLN B O 1
ATOM 3311 N N . LEU B 1 12 ? 23.165 -59.508 67.347 1.00 23.45 12 LEU B N 1
ATOM 3312 C CA . LEU B 1 12 ? 21.871 -59.014 67.863 1.00 21.88 12 LEU B CA 1
ATOM 3313 C C . LEU B 1 12 ? 20.753 -59.712 67.120 1.00 23.85 12 LEU B C 1
ATOM 3314 O O . LEU B 1 12 ? 20.806 -59.783 65.871 1.00 27.79 12 LEU B O 1
ATOM 3319 N N . ASN B 1 13 ? 19.775 -60.217 67.850 1.00 23.44 13 ASN B N 1
ATOM 3320 C CA . ASN B 1 13 ? 18.633 -60.959 67.264 1.00 26.30 13 ASN B CA 1
ATOM 3321 C C . ASN B 1 13 ? 17.409 -60.657 68.100 1.00 24.55 13 ASN B C 1
ATOM 3322 O O . ASN B 1 13 ? 17.495 -60.733 69.323 1.00 25.37 13 ASN B O 1
ATOM 3327 N N . GLY B 1 14 ? 16.293 -60.416 67.430 1.00 25.58 14 GLY B N 1
ATOM 3328 C CA . GLY B 1 14 ? 14.978 -60.321 68.084 1.00 24.25 14 GLY B CA 1
ATOM 3329 C C . GLY B 1 14 ? 14.229 -59.106 67.575 1.00 25.74 14 GLY B C 1
ATOM 3330 O O . GLY B 1 14 ? 14.484 -58.652 66.434 1.00 26.25 14 GLY B O 1
ATOM 3331 N N . THR B 1 15 ? 13.326 -58.607 68.397 1.00 26.79 15 THR B N 1
ATOM 3332 C CA . THR B 1 15 ? 12.423 -57.510 68.043 1.00 26.38 15 THR B CA 1
ATOM 3333 C C . THR B 1 15 ? 12.693 -56.359 68.992 1.00 25.97 15 THR B C 1
ATOM 3334 O O . THR B 1 15 ? 12.733 -56.582 70.155 1.00 37.44 15 THR B O 1
ATOM 3338 N N . VAL B 1 16 ? 12.803 -55.144 68.470 1.00 21.49 16 VAL B N 1
ATOM 3339 C CA . VAL B 1 16 ? 12.967 -53.940 69.328 1.00 21.61 16 VAL B CA 1
ATOM 3340 C C . VAL B 1 16 ? 11.796 -52.985 69.101 1.00 20.67 16 VAL B C 1
ATOM 3341 O O . VAL B 1 16 ? 11.364 -52.819 67.931 1.00 20.69 16 VAL B O 1
ATOM 3345 N N . ARG B 1 17 ? 11.275 -52.437 70.200 1.00 20.24 17 ARG B N 1
ATOM 3346 C CA . ARG B 1 17 ? 10.183 -51.427 70.186 1.00 21.97 17 ARG B CA 1
ATOM 3347 C C . ARG B 1 17 ? 10.807 -50.053 70.319 1.00 18.91 17 ARG B C 1
ATOM 3348 O O . ARG B 1 17 ? 11.819 -49.912 71.023 1.00 21.08 17 ARG B O 1
ATOM 3356 N N . ILE B 1 18 ? 10.279 -49.104 69.554 1.00 17.35 18 ILE B N 1
ATOM 3357 C CA . ILE B 1 18 ? 10.807 -47.733 69.433 1.00 17.39 18 ILE B CA 1
ATOM 3358 C C . ILE B 1 18 ? 9.823 -46.758 70.072 1.00 16.80 18 ILE B C 1
ATOM 3359 O O . ILE B 1 18 ? 8.610 -46.901 69.901 1.00 19.08 18 ILE B O 1
ATOM 3364 N N . GLU B 1 19 ? 10.353 -45.768 70.776 1.00 16.96 19 GLU B N 1
ATOM 3365 C CA . GLU B 1 19 ? 9.546 -44.739 71.460 1.00 16.43 19 GLU B CA 1
ATOM 3366 C C . GLU B 1 19 ? 9.047 -43.699 70.441 1.00 16.25 19 GLU B C 1
ATOM 3367 O O . GLU B 1 19 ? 9.473 -43.683 69.298 1.00 16.22 19 GLU B O 1
ATOM 3373 N N . GLY B 1 20 ? 8.139 -42.858 70.888 1.00 16.60 20 GLY B N 1
ATOM 3374 C CA . GLY B 1 20 ? 7.762 -41.635 70.176 1.00 16.85 20 GLY B CA 1
ATOM 3375 C C . GLY B 1 20 ? 8.982 -40.758 69.962 1.00 15.18 20 GLY B C 1
ATOM 3376 O O . GLY B 1 20 ? 9.903 -40.748 70.786 1.00 16.21 20 GLY B O 1
ATOM 3377 N N . ALA B 1 21 ? 8.945 -39.958 68.907 1.00 15.50 21 ALA B N 1
ATOM 3378 C CA . ALA B 1 21 ? 10.100 -39.176 68.462 1.00 14.83 21 ALA B CA 1
ATOM 3379 C C . ALA B 1 21 ? 10.394 -38.016 69.430 1.00 16.51 21 ALA B C 1
ATOM 3380 O O . ALA B 1 21 ? 9.538 -37.125 69.651 1.00 15.47 21 ALA B O 1
ATOM 3382 N N . LYS B 1 22 ? 11.638 -37.974 69.907 1.00 12.60 22 LYS B N 1
ATOM 3383 C CA . LYS B 1 22 ? 12.203 -36.815 70.623 1.00 11.60 22 LYS B CA 1
ATOM 3384 C C . LYS B 1 22 ? 11.875 -35.548 69.851 1.00 11.48 22 LYS B C 1
ATOM 3385 O O . LYS B 1 22 ? 11.351 -34.553 70.414 1.00 13.97 22 LYS B O 1
ATOM 3391 N N . ASN B 1 23 ? 12.171 -35.546 68.580 1.00 10.52 23 ASN B N 1
ATOM 3392 C CA . ASN B 1 23 ? 12.118 -34.279 67.809 1.00 11.05 23 ASN B CA 1
ATOM 3393 C C . ASN B 1 23 ? 10.729 -33.984 67.250 1.00 12.84 23 ASN B C 1
ATOM 3394 O O . ASN B 1 23 ? 10.599 -32.926 66.590 1.00 11.91 23 ASN B O 1
ATOM 3399 N N . ALA B 1 24 ? 9.727 -34.832 67.476 1.00 12.66 24 ALA B N 1
ATOM 3400 C CA . ALA B 1 24 ? 8.320 -34.466 67.241 1.00 13.16 24 ALA B CA 1
ATOM 3401 C C . ALA B 1 24 ? 7.670 -34.046 68.552 1.00 13.17 24 ALA B C 1
ATOM 3402 O O . ALA B 1 24 ? 6.913 -33.053 68.572 1.00 16.23 24 ALA B O 1
ATOM 3404 N N . VAL B 1 25 ? 7.943 -34.734 69.663 1.00 11.57 25 VAL B N 1
ATOM 3405 C CA . VAL B 1 25 ? 7.198 -34.412 70.908 1.00 13.63 25 VAL B CA 1
ATOM 3406 C C . VAL B 1 25 ? 7.548 -32.984 71.368 1.00 13.59 25 VAL B C 1
ATOM 3407 O O . VAL B 1 25 ? 6.689 -32.303 71.901 1.00 14.37 25 VAL B O 1
ATOM 3411 N N . LEU B 1 26 ? 8.787 -32.548 71.182 1.00 12.95 26 LEU B N 1
ATOM 3412 C CA . LEU B 1 26 ? 9.225 -31.256 71.753 1.00 11.65 26 LEU B CA 1
ATOM 3413 C C . LEU B 1 26 ? 8.495 -30.102 71.061 1.00 12.39 26 LEU B C 1
ATOM 3414 O O . LEU B 1 26 ? 7.874 -29.285 71.755 1.00 13.67 26 LEU B O 1
ATOM 3419 N N . PRO B 1 27 ? 8.499 -29.992 69.711 1.00 11.93 27 PRO B N 1
ATOM 3420 C CA . PRO B 1 27 ? 7.725 -28.903 69.117 1.00 12.03 27 PRO B CA 1
ATOM 3421 C C . PRO B 1 27 ? 6.215 -29.081 69.322 1.00 14.14 27 PRO B C 1
ATOM 3422 O O . PRO B 1 27 ? 5.489 -28.097 69.360 1.00 14.20 27 PRO B O 1
ATOM 3426 N N . ILE B 1 28 ? 5.727 -30.312 69.443 1.00 12.74 28 ILE B N 1
ATOM 3427 C CA . ILE B 1 28 ? 4.277 -30.522 69.684 1.00 14.55 28 ILE B CA 1
ATOM 3428 C C . ILE B 1 28 ? 3.904 -30.078 71.125 1.00 15.49 28 ILE B C 1
ATOM 3429 O O . ILE B 1 28 ? 2.821 -29.511 71.313 1.00 17.76 28 ILE B O 1
ATOM 3434 N N . LEU B 1 29 ? 4.777 -30.271 72.119 1.00 15.21 29 LEU B N 1
ATOM 3435 C CA . LEU B 1 29 ? 4.574 -29.666 73.453 1.00 15.43 29 LEU B CA 1
ATOM 3436 C C . LEU B 1 29 ? 4.482 -28.133 73.323 1.00 16.08 29 LEU B C 1
ATOM 3437 O O . LEU B 1 29 ? 3.627 -27.548 73.948 1.00 17.38 29 LEU B O 1
ATOM 3442 N N . ALA B 1 30 ? 5.360 -27.514 72.565 1.00 16.47 30 ALA B N 1
ATOM 3443 C CA . ALA B 1 30 ? 5.259 -26.059 72.312 1.00 14.16 30 ALA B CA 1
ATOM 3444 C C . ALA B 1 30 ? 3.914 -25.737 71.666 1.00 16.90 30 ALA B C 1
ATOM 3445 O O . ALA B 1 30 ? 3.284 -24.734 72.077 1.00 18.20 30 ALA B O 1
ATOM 3447 N N . ALA B 1 31 ? 3.477 -26.536 70.686 1.00 15.37 31 ALA B N 1
ATOM 3448 C CA . ALA B 1 31 ? 2.207 -26.292 69.982 1.00 15.82 31 ALA B CA 1
ATOM 3449 C C . ALA B 1 31 ? 1.063 -26.319 70.975 1.00 16.91 31 ALA B C 1
ATOM 3450 O O . ALA B 1 31 ? 0.046 -25.637 70.739 1.00 20.20 31 ALA B O 1
ATOM 3452 N N . SER B 1 32 ? 1.143 -27.127 72.031 1.00 17.31 32 SER B N 1
ATOM 3453 C CA . SER B 1 32 ? 0.051 -27.203 73.030 1.00 18.54 32 SER B CA 1
ATOM 3454 C C . SER B 1 32 ? -0.199 -25.828 73.669 1.00 19.07 32 SER B C 1
ATOM 3455 O O . SER B 1 32 ? -1.301 -25.623 74.162 1.00 22.33 32 SER B O 1
ATOM 3458 N N . LEU B 1 33 ? 0.767 -24.907 73.646 1.00 19.03 33 LEU B N 1
ATOM 3459 C CA . LEU B 1 33 ? 0.581 -23.529 74.146 1.00 19.36 33 LEU B CA 1
ATOM 3460 C C . LEU B 1 33 ? -0.472 -22.790 73.320 1.00 20.09 33 LEU B C 1
ATOM 3461 O O . LEU B 1 33 ? -0.995 -21.791 73.814 1.00 19.15 33 LEU B O 1
ATOM 3466 N N . LEU B 1 34 ? -0.754 -23.224 72.096 1.00 20.52 34 LEU B N 1
ATOM 3467 C CA . LEU B 1 34 ? -1.718 -22.508 71.237 1.00 21.38 34 LEU B CA 1
ATOM 3468 C C . LEU B 1 34 ? -3.160 -22.831 71.641 1.00 23.34 34 LEU B C 1
ATOM 3469 O O . LEU B 1 34 ? -4.064 -22.080 71.198 1.00 25.96 34 LEU B O 1
ATOM 3474 N N . ALA B 1 35 ? -3.394 -23.878 72.447 1.00 20.56 35 ALA B N 1
ATOM 3475 C CA . ALA B 1 35 ? -4.757 -24.335 72.761 1.00 24.99 35 ALA B CA 1
ATOM 3476 C C . ALA B 1 35 ? -5.366 -23.451 73.852 1.00 28.87 35 ALA B C 1
ATOM 3477 O O . ALA B 1 35 ? -5.119 -23.697 75.050 1.00 29.17 35 ALA B O 1
ATOM 3479 N N . GLU B 1 36 ? -6.157 -22.464 73.426 1.00 29.73 36 GLU B N 1
ATOM 3480 C CA . GLU B 1 36 ? -6.788 -21.453 74.305 1.00 33.43 36 GLU B CA 1
ATOM 3481 C C . GLU B 1 36 ? -7.922 -22.089 75.126 1.00 33.84 36 GLU B C 1
ATOM 3482 O O . GLU B 1 36 ? -8.315 -21.502 76.152 1.00 37.96 36 GLU B O 1
ATOM 3488 N N . GLU B 1 37 ? -8.487 -23.198 74.652 1.00 31.96 37 GLU B N 1
ATOM 3489 C CA . GLU B 1 37 ? -9.550 -23.922 75.394 1.00 37.41 37 GLU B CA 1
ATOM 3490 C C . GLU B 1 37 ? -9.288 -25.424 75.271 1.00 34.84 37 GLU B C 1
ATOM 3491 O O . GLU B 1 37 ? -8.663 -25.869 74.282 1.00 35.01 37 GLU B O 1
ATOM 3497 N N . GLY B 1 38 ? -9.715 -26.169 76.273 1.00 32.96 38 GLY B N 1
ATOM 3498 C CA . GLY B 1 38 ? -9.528 -27.626 76.342 1.00 36.33 38 GLY B CA 1
ATOM 3499 C C . GLY B 1 38 ? -8.185 -28.016 76.917 1.00 31.49 38 GLY B C 1
ATOM 3500 O O . GLY B 1 38 ? -7.342 -27.161 77.219 1.00 32.66 38 GLY B O 1
ATOM 3501 N N . ILE B 1 39 ? -8.017 -29.313 77.053 1.00 34.15 39 ILE B N 1
ATOM 3502 C CA . ILE B 1 39 ? -6.821 -29.994 77.619 1.00 33.04 39 ILE B CA 1
ATOM 3503 C C . ILE B 1 39 ? -6.215 -30.829 76.508 1.00 30.13 39 ILE B C 1
ATOM 3504 O O . ILE B 1 39 ? -6.936 -31.662 75.935 1.00 30.36 39 ILE B O 1
ATOM 3509 N N . THR B 1 40 ? -4.943 -30.614 76.227 1.00 24.72 40 THR B N 1
ATOM 3510 C CA . THR B 1 40 ? -4.220 -31.419 75.212 1.00 22.80 40 THR B CA 1
ATOM 3511 C C . THR B 1 40 ? -3.842 -32.742 75.879 1.00 23.60 40 THR B C 1
ATOM 3512 O O . THR B 1 40 ? -3.292 -32.702 76.986 1.00 24.05 40 THR B O 1
ATOM 3516 N N . THR B 1 41 ? -4.081 -33.861 75.212 1.00 22.88 41 THR B N 1
ATOM 3517 C CA . THR B 1 41 ? -3.518 -35.160 75.633 1.00 24.45 41 THR B CA 1
ATOM 3518 C C . THR B 1 41 ? -2.587 -35.689 74.542 1.00 21.30 41 THR B C 1
ATOM 3519 O O . THR B 1 41 ? -3.055 -35.976 73.438 1.00 23.08 41 THR B O 1
ATOM 3523 N N . LEU B 1 42 ? -1.300 -35.805 74.870 1.00 19.86 42 LEU B N 1
ATOM 3524 C CA . LEU B 1 42 ? -0.279 -36.394 73.976 1.00 19.48 42 LEU B CA 1
ATOM 3525 C C . LEU B 1 42 ? -0.013 -37.822 74.432 1.00 21.04 42 LEU B C 1
ATOM 3526 O O . LEU B 1 42 ? 0.272 -38.041 75.632 1.00 21.96 42 LEU B O 1
ATOM 3531 N N . ASP B 1 43 ? -0.092 -38.751 73.495 1.00 23.02 43 ASP B N 1
ATOM 3532 C CA . ASP B 1 43 ? 0.253 -40.165 73.720 1.00 23.39 43 ASP B CA 1
ATOM 3533 C C . ASP B 1 43 ? 1.541 -40.510 72.993 1.00 22.06 43 ASP B C 1
ATOM 3534 O O . ASP B 1 43 ? 1.966 -39.773 72.099 1.00 19.94 43 ASP B O 1
ATOM 3539 N N . ASN B 1 44 ? 2.152 -41.606 73.404 1.00 19.24 44 ASN B N 1
ATOM 3540 C CA . ASN B 1 44 ? 3.434 -42.117 72.878 1.00 18.80 44 ASN B CA 1
ATOM 3541 C C . ASN B 1 44 ? 4.550 -41.093 73.151 1.00 19.15 44 ASN B C 1
ATOM 3542 O O . ASN B 1 44 ? 5.453 -40.919 72.296 1.00 18.85 44 ASN B O 1
ATOM 3547 N N . VAL B 1 45 ? 4.493 -40.458 74.320 1.00 18.66 45 VAL B N 1
ATOM 3548 C CA . VAL B 1 45 ? 5.538 -39.510 74.779 1.00 18.77 45 VAL B CA 1
ATOM 3549 C C . VAL B 1 45 ? 6.706 -40.294 75.355 1.00 17.86 45 VAL B C 1
ATOM 3550 O O . VAL B 1 45 ? 6.550 -41.060 76.314 1.00 19.47 45 VAL B O 1
ATOM 3554 N N . PRO B 1 46 ? 7.928 -40.123 74.817 1.00 16.89 46 PRO B N 1
ATOM 3555 C CA . PRO B 1 46 ? 9.089 -40.853 75.325 1.00 16.61 46 PRO B CA 1
ATOM 3556 C C . PRO B 1 46 ? 9.580 -40.256 76.658 1.00 16.76 46 PRO B C 1
ATOM 3557 O O . PRO B 1 46 ? 9.507 -39.044 76.903 1.00 15.62 46 PRO B O 1
ATOM 3561 N N . ILE B 1 47 ? 10.082 -41.125 77.527 1.00 16.36 47 ILE B N 1
ATOM 3562 C CA . ILE B 1 47 ? 10.660 -40.701 78.840 1.00 14.99 47 ILE B CA 1
ATOM 3563 C C . ILE B 1 47 ? 12.116 -40.281 78.603 1.00 14.98 47 ILE B C 1
ATOM 3564 O O . ILE B 1 47 ? 13.029 -41.095 78.675 1.00 17.22 47 ILE B O 1
ATOM 3569 N N . LEU B 1 48 ? 12.276 -38.996 78.257 1.00 13.94 48 LEU B N 1
ATOM 3570 C CA . LEU B 1 48 ? 13.564 -38.366 77.890 1.00 13.04 48 LEU B CA 1
ATOM 3571 C C . LEU B 1 48 ? 13.818 -37.145 78.769 1.00 14.45 48 LEU B C 1
ATOM 3572 O O . LEU B 1 48 ? 12.855 -36.465 79.138 1.00 16.20 48 LEU B O 1
ATOM 3577 N N . SER B 1 49 ? 15.084 -36.864 79.083 1.00 14.91 49 SER B N 1
ATOM 3578 C CA . SER B 1 49 ? 15.387 -35.659 79.906 1.00 15.66 49 SER B CA 1
ATOM 3579 C C . SER B 1 49 ? 14.850 -34.399 79.191 1.00 14.66 49 SER B C 1
ATOM 3580 O O . SER B 1 49 ? 14.323 -33.513 79.884 1.00 16.99 49 SER B O 1
ATOM 3583 N N . ASP B 1 50 ? 14.870 -34.351 77.851 1.00 13.73 50 ASP B N 1
ATOM 3584 C CA . ASP B 1 50 ? 14.358 -33.165 77.134 1.00 13.25 50 ASP B CA 1
ATOM 3585 C C . ASP B 1 50 ? 12.852 -32.978 77.347 1.00 13.95 50 ASP B C 1
ATOM 3586 O O . ASP B 1 50 ? 12.389 -31.854 77.333 1.00 14.66 50 ASP B O 1
ATOM 3591 N N . VAL B 1 51 ? 12.087 -34.047 77.548 1.00 14.54 51 VAL B N 1
ATOM 3592 C CA . VAL B 1 51 ? 10.648 -33.892 77.839 1.00 15.27 51 VAL B CA 1
ATOM 3593 C C . VAL B 1 51 ? 10.480 -33.261 79.217 1.00 15.06 51 VAL B C 1
ATOM 3594 O O . VAL B 1 51 ? 9.684 -32.334 79.351 1.00 17.05 51 VAL B O 1
ATOM 3598 N N . PHE B 1 52 ? 11.210 -33.738 80.232 1.00 16.89 52 PHE B N 1
ATOM 3599 C CA . PHE B 1 52 ? 11.126 -33.113 81.574 1.00 16.07 52 PHE B CA 1
ATOM 3600 C C . PHE B 1 52 ? 11.528 -31.643 81.490 1.00 15.60 52 PHE B C 1
ATOM 3601 O O . PHE B 1 52 ? 10.892 -30.822 82.131 1.00 17.13 52 PHE B O 1
ATOM 3609 N N . THR B 1 53 ? 12.591 -31.334 80.730 1.00 15.72 53 THR B N 1
ATOM 3610 C CA . THR B 1 53 ? 13.088 -29.946 80.614 1.00 15.58 53 THR B CA 1
ATOM 3611 C C . THR B 1 53 ? 12.032 -29.078 79.932 1.00 15.17 53 THR B C 1
ATOM 3612 O O . THR B 1 53 ? 11.706 -27.968 80.439 1.00 14.75 53 THR B O 1
ATOM 3616 N N . MET B 1 54 ? 11.499 -29.543 78.817 1.00 15.32 54 MET B N 1
ATOM 3617 C CA . MET B 1 54 ? 10.481 -28.796 78.038 1.00 15.08 54 MET B CA 1
ATOM 3618 C C . MET B 1 54 ? 9.236 -28.572 78.907 1.00 15.60 54 MET B C 1
ATOM 3619 O O . MET B 1 54 ? 8.627 -27.489 78.878 1.00 15.27 54 MET B O 1
ATOM 3624 N N . ASN B 1 55 ? 8.828 -29.579 79.678 1.00 14.65 55 ASN B N 1
ATOM 3625 C CA . ASN B 1 55 ? 7.644 -29.436 80.546 1.00 17.59 55 ASN B CA 1
ATOM 3626 C C . ASN B 1 55 ? 7.852 -28.333 81.602 1.00 15.96 55 ASN B C 1
ATOM 3627 O O . ASN B 1 55 ? 6.909 -27.612 81.886 1.00 17.90 55 ASN B O 1
ATOM 3632 N N . GLN B 1 56 ? 9.070 -28.169 82.118 1.00 16.45 56 GLN B N 1
ATOM 3633 C CA . GLN B 1 56 ? 9.401 -27.098 83.077 1.00 18.12 56 GLN B CA 1
ATOM 3634 C C . GLN B 1 56 ? 9.399 -25.733 82.361 1.00 16.42 56 GLN B C 1
ATOM 3635 O O . GLN B 1 56 ? 8.891 -24.764 82.953 1.00 20.39 56 GLN B O 1
ATOM 3641 N N . VAL B 1 57 ? 9.898 -25.650 81.126 1.00 13.90 57 VAL B N 1
ATOM 3642 C CA . VAL B 1 57 ? 9.800 -24.386 80.342 1.00 15.11 57 VAL B CA 1
ATOM 3643 C C . VAL B 1 57 ? 8.329 -23.996 80.280 1.00 15.95 57 VAL B C 1
ATOM 3644 O O . VAL B 1 57 ? 7.987 -22.836 80.570 1.00 18.09 57 VAL B O 1
ATOM 3648 N N . ILE B 1 58 ? 7.472 -24.924 79.904 1.00 17.22 58 ILE B N 1
ATOM 3649 C CA . ILE B 1 58 ? 6.036 -24.640 79.657 1.00 18.12 58 ILE B CA 1
ATOM 3650 C C . ILE B 1 58 ? 5.332 -24.318 80.980 1.00 19.09 58 ILE B C 1
ATOM 3651 O O . ILE B 1 58 ? 4.528 -23.358 81.021 1.00 19.13 58 ILE B O 1
ATOM 3656 N N . ARG B 1 59 ? 5.577 -25.065 82.056 1.00 18.11 59 ARG B N 1
ATOM 3657 C CA . ARG B 1 59 ? 4.878 -24.761 83.321 1.00 18.48 59 ARG B CA 1
ATOM 3658 C C . ARG B 1 59 ? 5.135 -23.313 83.755 1.00 19.67 59 ARG B C 1
ATOM 3659 O O . ARG B 1 59 ? 4.199 -22.692 84.283 1.00 22.00 59 ARG B O 1
ATOM 3667 N N . HIS B 1 60 ? 6.351 -22.795 83.525 1.00 19.35 60 HIS B N 1
ATOM 3668 C CA A HIS B 1 60 ? 6.767 -21.421 83.930 0.45 23.73 60 HIS B CA 1
ATOM 3669 C CA B HIS B 1 60 ? 6.752 -21.424 83.934 0.55 23.11 60 HIS B CA 1
ATOM 3670 C C . HIS B 1 60 ? 5.979 -20.378 83.132 1.00 24.70 60 HIS B C 1
ATOM 3671 O O . HIS B 1 60 ? 6.009 -19.222 83.539 1.00 27.14 60 HIS B O 1
ATOM 3684 N N . LEU B 1 61 ? 5.294 -20.781 82.052 1.00 20.73 61 LEU B N 1
ATOM 3685 C CA . LEU B 1 61 ? 4.464 -19.861 81.235 1.00 23.44 61 LEU B CA 1
ATOM 3686 C C . LEU B 1 61 ? 3.022 -19.826 81.728 1.00 24.93 61 LEU B C 1
ATOM 3687 O O . LEU B 1 61 ? 2.192 -19.237 81.002 1.00 27.76 61 LEU B O 1
ATOM 3692 N N . ASN B 1 62 ? 2.744 -20.376 82.918 1.00 25.26 62 ASN B N 1
ATOM 3693 C CA . ASN B 1 62 ? 1.405 -20.409 83.560 1.00 25.03 62 ASN B CA 1
ATOM 3694 C C . ASN B 1 62 ? 0.537 -21.473 82.886 1.00 26.06 62 ASN B C 1
ATOM 3695 O O . ASN B 1 62 ? -0.612 -21.195 82.484 1.00 27.33 62 ASN B O 1
ATOM 3700 N N . VAL B 1 63 ? 1.068 -22.677 82.819 1.00 25.03 63 VAL B N 1
ATOM 3701 C CA . VAL B 1 63 ? 0.450 -23.830 82.127 1.00 23.84 63 VAL B CA 1
ATOM 3702 C C . VAL B 1 63 ? 0.589 -25.038 83.049 1.00 23.59 63 VAL B C 1
ATOM 3703 O O . VAL B 1 63 ? 1.654 -25.178 83.693 1.00 25.50 63 VAL B O 1
ATOM 3707 N N . ASP B 1 64 ? -0.444 -25.856 83.125 1.00 24.73 64 ASP B N 1
ATOM 3708 C CA . ASP B 1 64 ? -0.390 -27.124 83.897 1.00 23.72 64 ASP B CA 1
ATOM 3709 C C . ASP B 1 64 ? 0.058 -28.248 82.969 1.00 24.02 64 ASP B C 1
ATOM 3710 O O . ASP B 1 64 ? -0.544 -28.415 81.894 1.00 23.86 64 ASP B O 1
ATOM 3715 N N . VAL B 1 65 ? 1.084 -28.987 83.393 1.00 21.99 65 VAL B N 1
ATOM 3716 C CA . VAL B 1 65 ? 1.663 -30.096 82.602 1.00 21.58 65 VAL B CA 1
ATOM 3717 C C . VAL B 1 65 ? 1.805 -31.298 83.506 1.00 23.72 65 VAL B C 1
ATOM 3718 O O . VAL B 1 65 ? 2.499 -31.169 84.540 1.00 23.91 65 VAL B O 1
ATOM 3722 N N . ASP B 1 66 ? 1.149 -32.404 83.152 1.00 24.55 66 ASP B N 1
ATOM 3723 C CA . ASP B 1 66 ? 1.183 -33.652 83.958 1.00 27.21 66 ASP B CA 1
ATOM 3724 C C . ASP B 1 66 ? 1.697 -34.767 83.044 1.00 26.62 66 ASP B C 1
ATOM 3725 O O . ASP B 1 66 ? 1.088 -35.014 81.989 1.00 29.04 66 ASP B O 1
ATOM 3730 N N . PHE B 1 67 ? 2.807 -35.385 83.436 1.00 25.48 67 PHE B N 1
ATOM 3731 C CA . PHE B 1 67 ? 3.451 -36.474 82.665 1.00 22.39 67 PHE B CA 1
ATOM 3732 C C . PHE B 1 67 ? 3.228 -37.787 83.415 1.00 24.12 67 PHE B C 1
ATOM 3733 O O . PHE B 1 67 ? 3.847 -37.997 84.500 1.00 25.80 67 PHE B O 1
ATOM 3741 N N . ASP B 1 68 ? 2.327 -38.623 82.891 1.00 23.20 68 ASP B N 1
ATOM 3742 C CA . ASP B 1 68 ? 2.113 -39.987 83.430 1.00 25.07 68 ASP B CA 1
ATOM 3743 C C . ASP B 1 68 ? 3.084 -40.916 82.692 1.00 26.08 68 ASP B C 1
ATOM 3744 O O . ASP B 1 68 ? 2.788 -41.317 81.539 1.00 26.90 68 ASP B O 1
ATOM 3749 N N . GLU B 1 69 ? 4.227 -41.210 83.296 1.00 26.16 69 GLU B N 1
ATOM 3750 C CA . GLU B 1 69 ? 5.306 -41.959 82.596 1.00 28.32 69 GLU B CA 1
ATOM 3751 C C . GLU B 1 69 ? 4.862 -43.394 82.292 1.00 26.91 69 GLU B C 1
ATOM 3752 O O . GLU B 1 69 ? 5.222 -43.892 81.232 1.00 27.19 69 GLU B O 1
ATOM 3758 N N . GLN B 1 70 ? 4.090 -44.018 83.172 1.00 31.03 70 GLN B N 1
ATOM 3759 C CA . GLN B 1 70 ? 3.596 -45.420 82.996 1.00 32.36 70 GLN B CA 1
ATOM 3760 C C . GLN B 1 70 ? 2.737 -45.475 81.715 1.00 32.26 70 GLN B C 1
ATOM 3761 O O . GLN B 1 70 ? 2.801 -46.477 80.994 1.00 32.05 70 GLN B O 1
ATOM 3763 N N . LYS B 1 71 ? 1.986 -44.422 81.399 1.00 29.56 71 LYS B N 1
ATOM 3764 C CA . LYS B 1 71 ? 1.092 -44.382 80.217 1.00 29.96 71 LYS B CA 1
ATOM 3765 C C . LYS B 1 71 ? 1.764 -43.694 79.017 1.00 25.92 71 LYS B C 1
ATOM 3766 O O . LYS B 1 71 ? 1.127 -43.620 77.956 1.00 25.50 71 LYS B O 1
ATOM 3772 N N . ASN B 1 72 ? 2.978 -43.179 79.172 1.00 26.41 72 ASN B N 1
ATOM 3773 C CA . ASN B 1 72 ? 3.676 -42.375 78.131 1.00 23.03 72 ASN B CA 1
ATOM 3774 C C . ASN B 1 72 ? 2.729 -41.265 77.684 1.00 23.58 72 ASN B C 1
ATOM 3775 O O . ASN B 1 72 ? 2.569 -41.051 76.442 1.00 21.64 72 ASN B O 1
ATOM 3780 N N . GLN B 1 73 ? 2.111 -40.586 78.650 1.00 22.85 73 GLN B N 1
ATOM 3781 C CA . GLN B 1 73 ? 1.050 -39.607 78.322 1.00 24.32 73 GLN B CA 1
ATOM 3782 C C . GLN B 1 73 ? 1.298 -38.273 79.032 1.00 24.07 73 GLN B C 1
ATOM 3783 O O . GLN B 1 73 ? 1.609 -38.252 80.226 1.00 25.70 73 GLN B O 1
ATOM 3789 N N . VAL B 1 74 ? 1.184 -37.180 78.285 1.00 21.58 74 VAL B N 1
ATOM 3790 C CA . VAL B 1 74 ? 1.245 -35.813 78.866 1.00 21.12 74 VAL B CA 1
ATOM 3791 C C . VAL B 1 74 ? -0.106 -35.121 78.648 1.00 23.58 74 VAL B C 1
ATOM 3792 O O . VAL B 1 74 ? -0.634 -35.193 77.533 1.00 24.52 74 VAL B O 1
ATOM 3796 N N . THR B 1 75 ? -0.610 -34.464 79.681 1.00 22.95 75 THR B N 1
ATOM 3797 C CA . THR B 1 75 ? -1.803 -33.589 79.610 1.00 24.02 75 THR B CA 1
ATOM 3798 C C . THR B 1 75 ? -1.326 -32.156 79.833 1.00 24.74 75 THR B C 1
ATOM 3799 O O . THR B 1 75 ? -0.484 -31.920 80.724 1.00 25.38 75 THR B O 1
ATOM 3803 N N . ILE B 1 76 ? -1.836 -31.236 79.025 1.00 24.94 76 ILE B N 1
ATOM 3804 C CA . ILE B 1 76 ? -1.452 -29.803 79.084 1.00 24.26 76 ILE B CA 1
ATOM 3805 C C . ILE B 1 76 ? -2.724 -28.969 79.171 1.00 25.47 76 ILE B C 1
ATOM 3806 O O . ILE B 1 76 ? -3.621 -29.135 78.292 1.00 26.75 76 ILE B O 1
ATOM 3811 N N . ASP B 1 77 ? -2.780 -28.087 80.167 1.00 25.99 77 ASP B N 1
ATOM 3812 C CA . ASP B 1 77 ? -3.837 -27.041 80.261 1.00 25.60 77 ASP B CA 1
ATOM 3813 C C . ASP B 1 77 ? -3.175 -25.675 80.109 1.00 26.83 77 ASP B C 1
ATOM 3814 O O . ASP B 1 77 ? -2.593 -25.166 81.088 1.00 26.57 77 ASP B O 1
ATOM 3819 N N . ALA B 1 78 ? -3.270 -25.105 78.911 1.00 26.28 78 ALA B N 1
ATOM 3820 C CA . ALA B 1 78 ? -2.722 -23.776 78.559 1.00 26.84 78 ALA B CA 1
ATOM 3821 C C . ALA B 1 78 ? -3.838 -22.754 78.417 1.00 25.86 78 ALA B C 1
ATOM 3822 O O . ALA B 1 78 ? -3.632 -21.752 77.697 1.00 27.34 78 ALA B O 1
ATOM 3824 N N . SER B 1 79 ? -5.001 -22.990 79.006 1.00 28.30 79 SER B N 1
ATOM 3825 C CA . SER B 1 79 ? -6.198 -22.121 78.835 1.00 31.27 79 SER B CA 1
ATOM 3826 C C . SER B 1 79 ? -6.094 -20.816 79.633 1.00 29.47 79 SER B C 1
ATOM 3827 O O . SER B 1 79 ? -6.906 -19.952 79.396 1.00 34.18 79 SER B O 1
ATOM 3830 N N . ARG B 1 80 ? -5.152 -20.676 80.556 1.00 30.04 80 ARG B N 1
ATOM 3831 C CA . ARG B 1 80 ? -5.006 -19.422 81.329 1.00 32.75 80 ARG B CA 1
ATOM 3832 C C . ARG B 1 80 ? -4.236 -18.385 80.502 1.00 34.36 80 ARG B C 1
ATOM 3833 O O . ARG B 1 80 ? -3.698 -18.734 79.438 1.00 33.70 80 ARG B O 1
ATOM 3841 N N . GLN B 1 81 ? -4.214 -17.135 80.976 1.00 34.57 81 GLN B N 1
ATOM 3842 C CA . GLN B 1 81 ? -3.352 -16.062 80.429 1.00 36.15 81 GLN B CA 1
ATOM 3843 C C . GLN B 1 81 ? -1.885 -16.489 80.572 1.00 34.51 81 GLN B C 1
ATOM 3844 O O . GLN B 1 81 ? -1.394 -16.640 81.711 1.00 37.67 81 GLN B O 1
ATOM 3850 N N . LEU B 1 82 ? -1.190 -16.667 79.445 1.00 30.99 82 LEU B N 1
ATOM 3851 C CA . LEU B 1 82 ? 0.217 -17.121 79.459 1.00 29.84 82 LEU B CA 1
ATOM 3852 C C . LEU B 1 82 ? 1.104 -15.979 79.939 1.00 30.60 82 LEU B C 1
ATOM 3853 O O . LEU B 1 82 ? 0.824 -14.800 79.632 1.00 27.46 82 LEU B O 1
ATOM 3858 N N . GLU B 1 83 ? 2.139 -16.348 80.678 1.00 30.91 83 GLU B N 1
ATOM 3859 C CA . GLU B 1 83 ? 3.269 -15.453 81.005 1.00 33.80 83 GLU B CA 1
ATOM 3860 C C . GLU B 1 83 ? 4.140 -15.463 79.768 1.00 34.12 83 GLU B C 1
ATOM 3861 O O . GLU B 1 83 ? 4.044 -16.443 78.975 1.00 41.97 83 GLU B O 1
ATOM 3867 N N . ILE B 1 84 ? 4.987 -14.469 79.607 1.00 27.99 84 ILE B N 1
ATOM 3868 C CA . ILE B 1 84 ? 5.716 -14.435 78.325 1.00 29.70 84 ILE B CA 1
ATOM 3869 C C . ILE B 1 84 ? 7.228 -14.592 78.462 1.00 24.92 84 ILE B C 1
ATOM 3870 O O . ILE B 1 84 ? 7.862 -14.601 77.423 1.00 24.68 84 ILE B O 1
ATOM 3875 N N . GLU B 1 85 ? 7.772 -14.763 79.655 1.00 24.25 85 GLU B N 1
ATOM 3876 C CA . GLU B 1 85 ? 9.225 -14.992 79.792 1.00 21.35 85 GLU B CA 1
ATOM 3877 C C . GLU B 1 85 ? 9.491 -16.464 80.107 1.00 20.84 85 GLU B C 1
ATOM 3878 O O . GLU B 1 85 ? 9.078 -16.950 81.161 1.00 22.96 85 GLU B O 1
ATOM 3884 N N . ALA B 1 86 ? 10.201 -17.145 79.217 1.00 16.97 86 ALA B N 1
ATOM 3885 C CA . ALA B 1 86 ? 10.627 -18.551 79.441 1.00 17.39 86 ALA B CA 1
ATOM 3886 C C . ALA B 1 86 ? 11.847 -18.553 80.371 1.00 17.62 86 ALA B C 1
ATOM 3887 O O . ALA B 1 86 ? 12.662 -17.627 80.384 1.00 22.27 86 ALA B O 1
ATOM 3889 N N . PRO B 1 87 ? 11.969 -19.552 81.250 1.00 16.55 87 PRO B N 1
ATOM 3890 C CA . PRO B 1 87 ? 13.018 -19.554 82.287 1.00 18.13 87 PRO B CA 1
ATOM 3891 C C . PRO B 1 87 ? 14.380 -20.038 81.751 1.00 15.67 87 PRO B C 1
ATOM 3892 O O . PRO B 1 87 ? 14.514 -21.177 81.275 1.00 15.25 87 PRO B O 1
ATOM 3896 N N . TYR B 1 88 ? 15.383 -19.191 81.818 1.00 14.64 88 TYR B N 1
ATOM 3897 C CA . TYR B 1 88 ? 16.753 -19.453 81.306 1.00 15.12 88 TYR B CA 1
ATOM 3898 C C . TYR B 1 88 ? 17.275 -20.797 81.833 1.00 14.42 88 TYR B C 1
ATOM 3899 O O . TYR B 1 88 ? 17.961 -21.527 81.112 1.00 13.58 88 TYR B O 1
ATOM 3908 N N . GLU B 1 89 ? 17.023 -21.081 83.093 1.00 15.83 89 GLU B N 1
ATOM 3909 C CA . GLU B 1 89 ? 17.572 -22.288 83.743 1.00 15.27 89 GLU B CA 1
ATOM 3910 C C . GLU B 1 89 ? 17.245 -23.525 82.902 1.00 14.15 89 GLU B C 1
ATOM 3911 O O . GLU B 1 89 ? 18.030 -24.509 82.894 1.00 16.79 89 GLU B O 1
ATOM 3917 N N . TYR B 1 90 ? 16.056 -23.571 82.320 1.00 12.78 90 TYR B N 1
ATOM 3918 C CA . TYR B 1 90 ? 15.612 -24.718 81.519 1.00 12.58 90 TYR B CA 1
ATOM 3919 C C . TYR B 1 90 ? 15.854 -24.464 80.019 1.00 11.28 90 TYR B C 1
ATOM 3920 O O . TYR B 1 90 ? 16.260 -25.373 79.309 1.00 12.21 90 TYR B O 1
ATOM 3929 N N . VAL B 1 91 ? 15.584 -23.251 79.532 1.00 12.52 91 VAL B N 1
ATOM 3930 C CA . VAL B 1 91 ? 15.748 -22.938 78.104 1.00 9.98 91 VAL B CA 1
ATOM 3931 C C . VAL B 1 91 ? 17.181 -23.259 77.655 1.00 11.44 91 VAL B C 1
ATOM 3932 O O . VAL B 1 91 ? 17.368 -23.842 76.565 1.00 11.84 91 VAL B O 1
ATOM 3936 N N . SER B 1 92 ? 18.176 -22.948 78.506 1.00 13.09 92 SER B N 1
ATOM 3937 C CA . SER B 1 92 ? 19.608 -23.053 78.176 1.00 12.01 92 SER B CA 1
ATOM 3938 C C . SER B 1 92 ? 20.085 -24.507 78.129 1.00 14.12 92 SER B C 1
ATOM 3939 O O . SER B 1 92 ? 21.234 -24.715 77.729 1.00 16.28 92 SER B O 1
ATOM 3942 N N . GLN B 1 93 ? 19.264 -25.472 78.544 1.00 13.80 93 GLN B N 1
ATOM 3943 C CA . GLN B 1 93 ? 19.710 -26.873 78.721 1.00 15.46 93 GLN B CA 1
ATOM 3944 C C . GLN B 1 93 ? 19.149 -27.749 77.587 1.00 13.20 93 GLN B C 1
ATOM 3945 O O . GLN B 1 93 ? 19.316 -28.951 77.640 1.00 16.18 93 GLN B O 1
ATOM 3951 N N . MET B 1 94 ? 18.509 -27.191 76.559 1.00 11.36 94 MET B N 1
ATOM 3952 C CA . MET B 1 94 ? 18.017 -27.997 75.421 1.00 11.95 94 MET B CA 1
ATOM 3953 C C . MET B 1 94 ? 17.865 -27.066 74.212 1.00 10.34 94 MET B C 1
ATOM 3954 O O . MET B 1 94 ? 17.904 -25.855 74.389 1.00 13.04 94 MET B O 1
ATOM 3959 N N . ARG B 1 95 ? 17.643 -27.630 73.045 1.00 9.10 95 ARG B N 1
ATOM 3960 C CA . ARG B 1 95 ? 17.484 -26.827 71.793 1.00 9.21 95 ARG B CA 1
ATOM 3961 C C . ARG B 1 95 ? 16.039 -26.364 71.569 1.00 10.60 95 ARG B C 1
ATOM 3962 O O . ARG B 1 95 ? 15.826 -25.176 71.247 1.00 10.89 95 ARG B O 1
ATOM 3970 N N . ALA B 1 96 ? 15.057 -27.251 71.684 1.00 10.49 96 ALA B N 1
ATOM 3971 C CA . ALA B 1 96 ? 13.676 -26.995 71.239 1.00 10.79 96 ALA B CA 1
ATOM 3972 C C . ALA B 1 96 ? 12.978 -25.995 72.162 1.00 11.78 96 ALA B C 1
ATOM 3973 O O . ALA B 1 96 ? 11.852 -25.588 71.855 1.00 12.65 96 ALA B O 1
ATOM 3975 N N . SER B 1 97 ? 13.560 -25.641 73.314 1.00 11.11 97 SER B N 1
ATOM 3976 C CA . SER B 1 97 ? 13.004 -24.607 74.193 1.00 11.04 97 SER B CA 1
ATOM 3977 C C . SER B 1 97 ? 12.713 -23.334 73.388 1.00 11.71 97 SER B C 1
ATOM 3978 O O . SER B 1 97 ? 11.767 -22.599 73.733 1.00 12.39 97 SER B O 1
ATOM 3981 N N . ILE B 1 98 ? 13.508 -23.050 72.363 1.00 12.54 98 ILE B N 1
ATOM 3982 C CA . ILE B 1 98 ? 13.324 -21.772 71.619 1.00 11.22 98 ILE B CA 1
ATOM 3983 C C . ILE B 1 98 ? 11.996 -21.772 70.858 1.00 11.45 98 ILE B C 1
ATOM 3984 O O . ILE B 1 98 ? 11.526 -20.682 70.505 1.00 12.82 98 ILE B O 1
ATOM 3989 N N . VAL B 1 99 ? 11.403 -22.919 70.558 1.00 10.58 99 VAL B N 1
ATOM 3990 C CA . VAL B 1 99 ? 10.169 -22.934 69.748 1.00 12.24 99 VAL B CA 1
ATOM 3991 C C . VAL B 1 99 ? 8.925 -22.669 70.590 1.00 11.65 99 VAL B C 1
ATOM 3992 O O . VAL B 1 99 ? 7.821 -22.766 70.021 1.00 13.15 99 VAL B O 1
ATOM 3996 N N . VAL B 1 100 ? 9.067 -22.224 71.844 1.00 13.94 100 VAL B N 1
ATOM 3997 C CA . VAL B 1 100 ? 7.918 -21.604 72.552 1.00 14.90 100 VAL B CA 1
ATOM 3998 C C . VAL B 1 100 ? 7.729 -20.151 72.064 1.00 15.90 100 VAL B C 1
ATOM 3999 O O . VAL B 1 100 ? 6.663 -19.593 72.332 1.00 17.27 100 VAL B O 1
ATOM 4003 N N . MET B 1 101 ? 8.705 -19.575 71.346 1.00 14.35 101 MET B N 1
ATOM 4004 C CA . MET B 1 101 ? 8.604 -18.146 70.941 1.00 14.12 101 MET B CA 1
ATOM 4005 C C . MET B 1 101 ? 7.408 -17.980 70.007 1.00 14.35 101 MET B C 1
ATOM 4006 O O . MET B 1 101 ? 6.629 -17.009 70.190 1.00 15.87 101 MET B O 1
ATOM 4011 N N . GLY B 1 102 ? 7.228 -18.879 69.043 1.00 14.25 102 GLY B N 1
ATOM 4012 C CA . GLY B 1 102 ? 6.162 -18.709 68.034 1.00 14.72 102 GLY B CA 1
ATOM 4013 C C . GLY B 1 102 ? 4.798 -18.730 68.686 1.00 14.85 102 GLY B C 1
ATOM 4014 O O . GLY B 1 102 ? 3.982 -17.831 68.498 1.00 15.04 102 GLY B O 1
ATOM 4015 N N . PRO B 1 103 ? 4.502 -19.769 69.498 1.00 16.58 103 PRO B N 1
ATOM 4016 C CA . PRO B 1 103 ? 3.225 -19.791 70.190 1.00 17.13 103 PRO B CA 1
ATOM 4017 C C . PRO B 1 103 ? 2.964 -18.610 71.129 1.00 18.75 103 PRO B C 1
ATOM 4018 O O . PRO B 1 103 ? 1.810 -18.173 71.239 1.00 20.19 103 PRO B O 1
ATOM 4022 N N . LEU B 1 104 ? 3.987 -18.138 71.821 1.00 19.22 104 LEU B N 1
ATOM 4023 C CA . LEU B 1 104 ? 3.830 -16.968 72.721 1.00 19.07 104 LEU B CA 1
ATOM 4024 C C . LEU B 1 104 ? 3.493 -15.738 71.883 1.00 18.45 104 LEU B C 1
ATOM 4025 O O . LEU B 1 104 ? 2.636 -14.952 72.296 1.00 19.02 104 LEU B O 1
ATOM 4030 N N . LEU B 1 105 ? 4.121 -15.573 70.729 1.00 16.63 105 LEU B N 1
ATOM 4031 C CA . LEU B 1 105 ? 3.742 -14.456 69.823 1.00 17.16 105 LEU B CA 1
ATOM 4032 C C . LEU B 1 105 ? 2.301 -14.628 69.344 1.00 17.62 105 LEU B C 1
ATOM 4033 O O . LEU B 1 105 ? 1.570 -13.632 69.296 1.00 20.95 105 LEU B O 1
ATOM 4038 N N . ALA B 1 106 ? 1.911 -15.825 68.955 1.00 17.52 106 ALA B N 1
ATOM 4039 C CA . ALA B 1 106 ? 0.540 -16.100 68.492 1.00 18.96 106 ALA B CA 1
ATOM 4040 C C . ALA B 1 106 ? -0.473 -15.788 69.603 1.00 21.11 106 ALA B C 1
ATOM 4041 O O . ALA B 1 106 ? -1.515 -15.195 69.316 1.00 23.29 106 ALA B O 1
ATOM 4043 N N . ARG B 1 107 ? -0.214 -16.172 70.839 1.00 23.26 107 ARG B N 1
ATOM 4044 C CA . ARG B 1 107 ? -1.204 -16.053 71.948 1.00 23.68 107 ARG B CA 1
ATOM 4045 C C . ARG B 1 107 ? -1.195 -14.631 72.500 1.00 24.07 107 ARG B C 1
ATOM 4046 O O . ARG B 1 107 ? -2.249 -14.084 72.755 1.00 27.33 107 ARG B O 1
ATOM 4054 N N . ASN B 1 108 ? -0.020 -14.058 72.702 1.00 23.77 108 ASN B N 1
ATOM 4055 C CA . ASN B 1 108 ? 0.146 -12.835 73.527 1.00 26.33 108 ASN B CA 1
ATOM 4056 C C . ASN B 1 108 ? 0.808 -11.695 72.756 1.00 23.26 108 ASN B C 1
ATOM 4057 O O . ASN B 1 108 ? 0.778 -10.600 73.285 1.00 25.24 108 ASN B O 1
ATOM 4062 N N . GLY B 1 109 ? 1.358 -11.930 71.563 1.00 23.97 109 GLY B N 1
ATOM 4063 C CA . GLY B 1 109 ? 2.119 -10.881 70.855 1.00 20.23 109 GLY B CA 1
ATOM 4064 C C . GLY B 1 109 ? 3.378 -10.463 71.602 1.00 19.11 109 GLY B C 1
ATOM 4065 O O . GLY B 1 109 ? 3.919 -9.387 71.354 1.00 20.49 109 GLY B O 1
ATOM 4066 N N . HIS B 1 110 ? 3.909 -11.321 72.464 1.00 20.48 110 HIS B N 1
ATOM 4067 C CA . HIS B 1 110 ? 5.091 -10.957 73.291 1.00 22.15 110 HIS B CA 1
ATOM 4068 C C . HIS B 1 110 ? 5.779 -12.231 73.715 1.00 20.04 110 HIS B C 1
ATOM 4069 O O . HIS B 1 110 ? 5.072 -13.158 74.152 1.00 21.17 110 HIS B O 1
ATOM 4076 N N . ALA B 1 111 ? 7.097 -12.289 73.561 1.00 19.23 111 ALA B N 1
ATOM 4077 C CA . ALA B 1 111 ? 7.908 -13.445 73.998 1.00 17.01 111 ALA B CA 1
ATOM 4078 C C . ALA B 1 111 ? 9.275 -12.948 74.469 1.00 17.85 111 ALA B C 1
ATOM 4079 O O . ALA B 1 111 ? 9.873 -12.133 73.775 1.00 20.02 111 ALA B O 1
ATOM 4081 N N . LYS B 1 112 ? 9.767 -13.494 75.575 1.00 18.96 112 LYS B N 1
ATOM 4082 C CA . LYS B 1 112 ? 11.148 -13.272 76.059 1.00 18.80 112 LYS B CA 1
ATOM 4083 C C . LYS B 1 112 ? 11.782 -14.642 76.260 1.00 17.32 112 LYS B C 1
ATOM 4084 O O . LYS B 1 112 ? 11.299 -15.390 77.156 1.00 19.41 112 LYS B O 1
ATOM 4090 N N . VAL B 1 113 ? 12.810 -14.976 75.464 1.00 14.97 113 VAL B N 1
ATOM 4091 C CA . VAL B 1 113 ? 13.425 -16.323 75.528 1.00 17.77 113 VAL B CA 1
ATOM 4092 C C . VAL B 1 113 ? 14.941 -16.226 75.384 1.00 20.02 113 VAL B C 1
ATOM 4093 O O . VAL B 1 113 ? 15.387 -15.591 74.471 1.00 29.95 113 VAL B O 1
ATOM 4097 N N . ALA B 1 114 ? 15.694 -16.945 76.183 1.00 21.89 114 ALA B N 1
ATOM 4098 C CA . ALA B 1 114 ? 17.168 -16.887 76.074 1.00 22.99 114 ALA B CA 1
ATOM 4099 C C . ALA B 1 114 ? 17.646 -17.704 74.852 1.00 19.10 114 ALA B C 1
ATOM 4100 O O . ALA B 1 114 ? 16.847 -18.487 74.270 1.00 18.85 114 ALA B O 1
ATOM 4102 N N A MET B 1 115 ? 18.919 -17.561 74.508 0.50 19.60 115 MET B N 1
ATOM 4103 N N B MET B 1 115 ? 18.925 -17.557 74.463 0.50 21.31 115 MET B N 1
ATOM 4104 C CA A MET B 1 115 ? 19.584 -18.450 73.520 0.50 15.18 115 MET B CA 1
ATOM 4105 C CA B MET B 1 115 ? 19.526 -18.448 73.407 0.50 17.81 115 MET B CA 1
ATOM 4106 C C A MET B 1 115 ? 19.439 -19.868 74.050 0.50 13.02 115 MET B C 1
ATOM 4107 C C B MET B 1 115 ? 19.459 -19.851 74.001 0.50 13.52 115 MET B C 1
ATOM 4108 O O A MET B 1 115 ? 19.734 -20.118 75.214 0.50 13.62 115 MET B O 1
ATOM 4109 O O B MET B 1 115 ? 19.770 -20.067 75.161 0.50 14.45 115 MET B O 1
ATOM 4118 N N . PRO B 1 116 ? 18.936 -20.818 73.252 1.00 11.45 116 PRO B N 1
ATOM 4119 C CA . PRO B 1 116 ? 18.816 -22.194 73.737 1.00 11.38 116 PRO B CA 1
ATOM 4120 C C . PRO B 1 116 ? 20.139 -22.933 73.771 1.00 10.30 116 PRO B C 1
ATOM 4121 O O . PRO B 1 116 ? 21.159 -22.489 73.262 1.00 10.19 116 PRO B O 1
ATOM 4125 N N . GLY B 1 117 ? 20.105 -24.055 74.469 1.00 10.70 117 GLY B N 1
ATOM 4126 C CA . GLY B 1 117 ? 21.224 -24.993 74.479 1.00 11.21 117 GLY B CA 1
ATOM 4127 C C . GLY B 1 117 ? 21.024 -26.144 73.536 1.00 11.51 117 GLY B C 1
ATOM 4128 O O . GLY B 1 117 ? 20.628 -25.953 72.402 1.00 12.68 117 GLY B O 1
ATOM 4129 N N . GLY B 1 118 ? 21.320 -27.331 74.012 1.00 11.91 118 GLY B N 1
ATOM 4130 C CA . GLY B 1 118 ? 21.301 -28.541 73.204 1.00 11.50 118 GLY B CA 1
ATOM 4131 C C . GLY B 1 118 ? 22.674 -29.049 72.802 1.00 11.31 118 GLY B C 1
ATOM 4132 O O . GLY B 1 118 ? 23.719 -28.629 73.360 1.00 10.82 118 GLY B O 1
ATOM 4133 N N . CYS B 1 119 ? 22.669 -29.962 71.846 1.00 10.34 119 CYS B N 1
ATOM 4134 C CA . CYS B 1 119 ? 23.880 -30.638 71.341 1.00 10.32 119 CYS B CA 1
ATOM 4135 C C . CYS B 1 119 ? 24.931 -29.578 71.000 1.00 10.78 119 CYS B C 1
ATOM 4136 O O . CYS B 1 119 ? 24.646 -28.695 70.154 1.00 10.43 119 CYS B O 1
ATOM 4139 N N . ALA B 1 120 ? 26.120 -29.683 71.574 1.00 9.18 120 ALA B N 1
ATOM 4140 C CA . ALA B 1 120 ? 27.212 -28.705 71.383 1.00 10.93 120 ALA B CA 1
ATOM 4141 C C . ALA B 1 120 ? 28.030 -29.120 70.156 1.00 12.26 120 ALA B C 1
ATOM 4142 O O . ALA B 1 120 ? 29.196 -29.563 70.303 1.00 15.54 120 ALA B O 1
ATOM 4144 N N . ILE B 1 121 ? 27.432 -29.001 68.970 1.00 10.45 121 ILE B N 1
ATOM 4145 C CA . ILE B 1 121 ? 27.978 -29.579 67.720 1.00 11.03 121 ILE B CA 1
ATOM 4146 C C . ILE B 1 121 ? 28.143 -28.502 66.650 1.00 12.75 121 ILE B C 1
ATOM 4147 O O . ILE B 1 121 ? 28.313 -28.834 65.473 1.00 13.71 121 ILE B O 1
ATOM 4152 N N . GLY B 1 122 ? 28.114 -27.257 67.053 1.00 16.64 122 GLY B N 1
ATOM 4153 C CA . GLY B 1 122 ? 28.320 -26.132 66.130 1.00 19.23 122 GLY B CA 1
ATOM 4154 C C . GLY B 1 122 ? 27.742 -24.856 66.674 1.00 14.97 122 GLY B C 1
ATOM 4155 O O . GLY B 1 122 ? 27.176 -24.900 67.736 1.00 15.13 122 GLY B O 1
ATOM 4156 N N . LYS B 1 123 ? 27.849 -23.767 65.919 1.00 19.16 123 LYS B N 1
ATOM 4157 C CA . LYS B 1 123 ? 27.338 -22.433 66.316 1.00 19.10 123 LYS B CA 1
ATOM 4158 C C . LYS B 1 123 ? 25.807 -22.439 66.576 1.00 19.61 123 LYS B C 1
ATOM 4159 O O . LYS B 1 123 ? 25.291 -21.719 67.462 1.00 28.51 123 LYS B O 1
ATOM 4161 N N . ARG B 1 124 ? 25.058 -23.144 65.809 1.00 16.65 124 ARG B N 1
ATOM 4162 C CA . ARG B 1 124 ? 23.569 -23.217 65.975 1.00 12.41 124 ARG B CA 1
ATOM 4163 C C . ARG B 1 124 ? 22.883 -21.868 66.226 1.00 11.42 124 ARG B C 1
ATOM 4164 O O . ARG B 1 124 ? 22.128 -21.676 67.178 1.00 11.84 124 ARG B O 1
ATOM 4172 N N . PRO B 1 125 ? 22.995 -20.911 65.289 1.00 11.55 125 PRO B N 1
ATOM 4173 C CA . PRO B 1 125 ? 22.253 -19.658 65.412 1.00 12.28 125 PRO B CA 1
ATOM 4174 C C . PRO B 1 125 ? 20.742 -19.848 65.272 1.00 12.41 125 PRO B C 1
ATOM 4175 O O . PRO B 1 125 ? 20.257 -20.921 64.848 1.00 12.13 125 PRO B O 1
ATOM 4179 N N . ILE B 1 126 ? 20.000 -18.785 65.601 1.00 10.81 126 ILE B N 1
ATOM 4180 C CA . ILE B 1 126 ? 18.523 -18.753 65.492 1.00 11.34 126 ILE B CA 1
ATOM 4181 C C . ILE B 1 126 ? 18.093 -17.554 64.623 1.00 10.90 126 ILE B C 1
ATOM 4182 O O . ILE B 1 126 ? 16.926 -17.146 64.676 1.00 13.10 126 ILE B O 1
ATOM 4187 N N . ASP B 1 127 ? 19.013 -17.035 63.822 1.00 12.32 127 ASP B N 1
ATOM 4188 C CA . ASP B 1 127 ? 18.754 -15.817 62.999 1.00 13.65 127 ASP B CA 1
ATOM 4189 C C . ASP B 1 127 ? 17.519 -16.043 62.121 1.00 12.44 127 ASP B C 1
ATOM 4190 O O . ASP B 1 127 ? 16.779 -15.068 61.855 1.00 14.55 127 ASP B O 1
ATOM 4195 N N . LEU B 1 128 ? 17.322 -17.246 61.583 1.00 11.51 128 LEU B N 1
ATOM 4196 C CA . LEU B 1 128 ? 16.194 -17.473 60.658 1.00 11.51 128 LEU B CA 1
ATOM 4197 C C . LEU B 1 128 ? 14.869 -17.457 61.397 1.00 10.41 128 LEU B C 1
ATOM 4198 O O . LEU B 1 128 ? 13.844 -17.070 60.769 1.00 11.68 128 LEU B O 1
ATOM 4203 N N . HIS B 1 129 ? 14.839 -17.852 62.665 1.00 9.94 129 HIS B N 1
ATOM 4204 C CA . HIS B 1 129 ? 13.610 -17.738 63.473 1.00 9.87 129 HIS B CA 1
ATOM 4205 C C . HIS B 1 129 ? 13.245 -16.249 63.589 1.00 11.36 129 HIS B C 1
ATOM 4206 O O . HIS B 1 129 ? 12.094 -15.862 63.376 1.00 13.23 129 HIS B O 1
ATOM 4213 N N . LEU B 1 130 ? 14.219 -15.427 63.964 1.00 11.93 130 LEU B N 1
ATOM 4214 C CA . LEU B 1 130 ? 14.002 -13.976 64.204 1.00 12.96 130 LEU B CA 1
ATOM 4215 C C . LEU B 1 130 ? 13.647 -13.289 62.893 1.00 13.46 130 LEU B C 1
ATOM 4216 O O . LEU B 1 130 ? 12.741 -12.471 62.915 1.00 14.82 130 LEU B O 1
ATOM 4221 N N . LYS B 1 131 ? 14.276 -13.674 61.778 1.00 13.98 131 LYS B N 1
ATOM 4222 C CA . LYS B 1 131 ? 13.932 -13.123 60.445 1.00 14.68 131 LYS B CA 1
ATOM 4223 C C . LYS B 1 131 ? 12.456 -13.410 60.141 1.00 13.27 131 LYS B C 1
ATOM 4224 O O . LYS B 1 131 ? 11.724 -12.520 59.670 1.00 14.17 131 LYS B O 1
ATOM 4230 N N . GLY B 1 132 ? 11.995 -14.621 60.406 1.00 13.87 132 GLY B N 1
ATOM 4231 C CA . GLY B 1 132 ? 10.603 -14.947 60.115 1.00 13.53 132 GLY B CA 1
ATOM 4232 C C . GLY B 1 132 ? 9.635 -14.183 60.986 1.00 13.09 132 GLY B C 1
ATOM 4233 O O . GLY B 1 132 ? 8.609 -13.694 60.473 1.00 14.35 132 GLY B O 1
ATOM 4234 N N . PHE B 1 133 ? 9.931 -14.024 62.267 1.00 13.18 133 PHE B N 1
ATOM 4235 C CA . PHE B 1 133 ? 9.027 -13.273 63.163 1.00 13.61 133 PHE B CA 1
ATOM 4236 C C . PHE B 1 133 ? 8.991 -11.802 62.756 1.00 15.08 133 PHE B C 1
ATOM 4237 O O . PHE B 1 133 ? 7.917 -11.215 62.771 1.00 15.37 133 PHE B O 1
ATOM 4245 N N . GLN B 1 134 ? 10.134 -11.220 62.412 1.00 14.07 134 GLN B N 1
ATOM 4246 C CA . GLN B 1 134 ? 10.193 -9.843 61.880 1.00 15.07 134 GLN B CA 1
ATOM 4247 C C . GLN B 1 134 ? 9.302 -9.736 60.631 1.00 15.84 134 GLN B C 1
ATOM 4248 O O . GLN B 1 134 ? 8.595 -8.690 60.482 1.00 17.76 134 GLN B O 1
ATOM 4254 N N . ALA B 1 135 ? 9.329 -10.732 59.742 1.00 15.72 135 ALA B N 1
ATOM 4255 C CA . ALA B 1 135 ? 8.536 -10.685 58.487 1.00 17.35 135 ALA B CA 1
ATOM 4256 C C . ALA B 1 135 ? 7.036 -10.677 58.824 1.00 15.92 135 ALA B C 1
ATOM 4257 O O . ALA B 1 135 ? 6.270 -10.112 58.040 1.00 16.86 135 ALA B O 1
ATOM 4259 N N . LEU B 1 136 ? 6.639 -11.280 59.955 1.00 16.44 136 LEU B N 1
ATOM 4260 C CA . LEU B 1 136 ? 5.227 -11.347 60.392 1.00 17.62 136 LEU B CA 1
ATOM 4261 C C . LEU B 1 136 ? 4.838 -10.076 61.172 1.00 19.82 136 LEU B C 1
ATOM 4262 O O . LEU B 1 136 ? 3.670 -9.994 61.594 1.00 21.57 136 LEU B O 1
ATOM 4267 N N . GLY B 1 137 ? 5.764 -9.146 61.395 1.00 21.18 137 GLY B N 1
ATOM 4268 C CA . GLY B 1 137 ? 5.483 -7.866 62.057 1.00 20.81 137 GLY B CA 1
ATOM 4269 C C . GLY B 1 137 ? 6.047 -7.752 63.457 1.00 21.11 137 GLY B C 1
ATOM 4270 O O . GLY B 1 137 ? 5.754 -6.767 64.108 1.00 23.89 137 GLY B O 1
ATOM 4271 N N . ALA B 1 138 ? 6.845 -8.698 63.929 1.00 18.70 138 ALA B N 1
ATOM 4272 C CA . ALA B 1 138 ? 7.459 -8.577 65.264 1.00 18.12 138 ALA B CA 1
ATOM 4273 C C . ALA B 1 138 ? 8.655 -7.607 65.223 1.00 19.63 138 ALA B C 1
ATOM 4274 O O . ALA B 1 138 ? 9.436 -7.615 64.265 1.00 21.79 138 ALA B O 1
ATOM 4276 N N . LYS B 1 139 ? 8.786 -6.822 66.279 1.00 18.83 139 LYS B N 1
ATOM 4277 C CA . LYS B 1 139 ? 10.037 -6.118 66.607 1.00 22.15 139 LYS B CA 1
ATOM 4278 C C . LYS B 1 139 ? 10.880 -7.075 67.455 1.00 20.84 139 LYS B C 1
ATOM 4279 O O . LYS B 1 139 ? 10.359 -7.621 68.421 1.00 21.03 139 LYS B O 1
ATOM 4285 N N . ILE B 1 140 ? 12.145 -7.241 67.080 1.00 22.60 140 ILE B N 1
ATOM 4286 C CA . ILE B 1 140 ? 13.124 -8.091 67.789 1.00 22.33 140 ILE B CA 1
ATOM 4287 C C . ILE B 1 140 ? 14.079 -7.177 68.536 1.00 20.01 140 ILE B C 1
ATOM 4288 O O . ILE B 1 140 ? 14.713 -6.324 67.917 1.00 21.02 140 ILE B O 1
ATOM 4293 N N . ILE B 1 141 ? 14.216 -7.391 69.828 1.00 20.66 141 ILE B N 1
ATOM 4294 C CA . ILE B 1 141 ? 15.131 -6.599 70.684 1.00 24.00 141 ILE B CA 1
ATOM 4295 C C . ILE B 1 141 ? 16.138 -7.562 71.262 1.00 27.86 141 ILE B C 1
ATOM 4296 O O . ILE B 1 141 ? 15.715 -8.583 71.794 1.00 31.40 141 ILE B O 1
ATOM 4301 N N . GLN B 1 142 ? 17.415 -7.251 71.097 1.00 31.19 142 GLN B N 1
ATOM 4302 C CA . GLN B 1 142 ? 18.533 -8.174 71.451 1.00 36.00 142 GLN B CA 1
ATOM 4303 C C . GLN B 1 142 ? 19.479 -7.317 72.262 1.00 44.16 142 GLN B C 1
ATOM 4304 O O . GLN B 1 142 ? 20.446 -6.792 71.620 1.00 52.03 142 GLN B O 1
ATOM 4310 N N . LYS B 1 143 ? 19.100 -6.997 73.503 1.00 48.45 143 LYS B N 1
ATOM 4311 C CA . LYS B 1 143 ? 19.818 -6.022 74.367 1.00 57.92 143 LYS B CA 1
ATOM 4312 C C . LYS B 1 143 ? 20.550 -6.808 75.479 1.00 56.03 143 LYS B C 1
ATOM 4313 O O . LYS B 1 143 ? 19.868 -7.614 76.256 1.00 39.36 143 LYS B O 1
ATOM 4315 N N . ASN B 1 144 ? 21.898 -6.673 75.485 1.00 40.71 144 ASN B N 1
ATOM 4316 C CA . ASN B 1 144 ? 22.752 -7.081 76.623 1.00 34.07 144 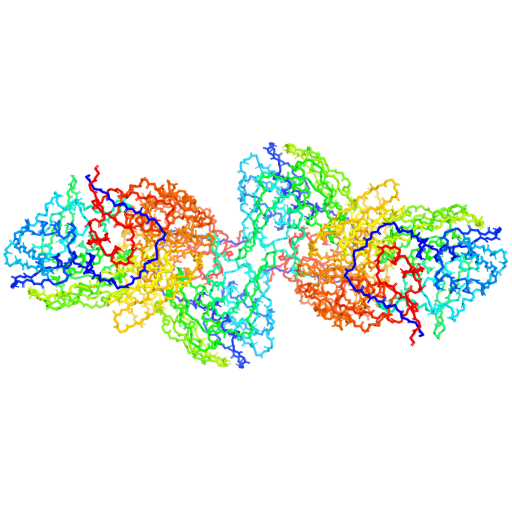ASN B CA 1
ATOM 4317 C C . ASN B 1 144 ? 22.609 -8.600 76.905 1.00 27.90 144 ASN B C 1
ATOM 4318 O O . ASN B 1 144 ? 22.626 -8.917 78.105 1.00 30.07 144 ASN B O 1
ATOM 4323 N N . GLY B 1 145 ? 22.412 -9.510 75.932 1.00 21.22 145 GLY B N 1
ATOM 4324 C CA . GLY B 1 145 ? 22.184 -10.934 76.344 1.00 28.88 145 GLY B CA 1
ATOM 4325 C C . GLY B 1 145 ? 20.789 -11.538 76.125 1.00 27.49 145 GLY B C 1
ATOM 4326 O O . GLY B 1 145 ? 20.650 -12.734 75.939 1.00 31.00 145 GLY B O 1
ATOM 4327 N N . TYR B 1 146 ? 19.724 -10.754 76.206 1.00 32.57 146 TYR B N 1
ATOM 4328 C CA . TYR B 1 146 ? 18.332 -11.240 76.180 1.00 30.49 146 TYR B CA 1
ATOM 4329 C C . TYR B 1 146 ? 17.792 -11.153 74.744 1.00 30.06 146 TYR B C 1
ATOM 4330 O O . TYR B 1 146 ? 18.419 -10.436 73.882 1.00 37.44 146 TYR B O 1
ATOM 4339 N N . ILE B 1 147 ? 16.713 -11.885 74.466 1.00 25.73 147 ILE B N 1
ATOM 4340 C CA . ILE B 1 147 ? 16.004 -11.874 73.155 1.00 27.48 147 ILE B CA 1
ATOM 4341 C C . ILE B 1 147 ? 14.511 -11.677 73.411 1.00 25.77 147 ILE B C 1
ATOM 4342 O O . ILE B 1 147 ? 13.872 -12.493 74.096 1.00 25.53 147 ILE B O 1
ATOM 4347 N N . GLU B 1 148 ? 13.966 -10.596 72.891 1.00 26.41 148 GLU B N 1
ATOM 4348 C CA . GLU B 1 148 ? 12.557 -10.220 73.135 1.00 25.79 148 GLU B CA 1
ATOM 4349 C C . GLU B 1 148 ? 11.917 -9.977 71.777 1.00 24.14 148 GLU B C 1
ATOM 4350 O O . GLU B 1 148 ? 12.564 -9.376 70.911 1.00 28.36 148 GLU B O 1
ATOM 4356 N N . ALA B 1 149 ? 10.716 -10.482 71.584 1.00 21.20 149 ALA B N 1
ATOM 4357 C CA . ALA B 1 149 ? 9.929 -10.290 70.356 1.00 20.01 149 ALA B CA 1
ATOM 4358 C C . ALA B 1 149 ? 8.581 -9.691 70.752 1.00 21.16 149 ALA B C 1
ATOM 4359 O O . ALA B 1 149 ? 7.952 -10.193 71.663 1.00 19.65 149 ALA B O 1
ATOM 4361 N N . ILE B 1 150 ? 8.178 -8.621 70.089 1.00 21.83 150 ILE B N 1
ATOM 4362 C CA . ILE B 1 150 ? 6.903 -7.906 70.358 1.00 23.38 150 ILE B CA 1
ATOM 4363 C C . ILE B 1 150 ? 6.186 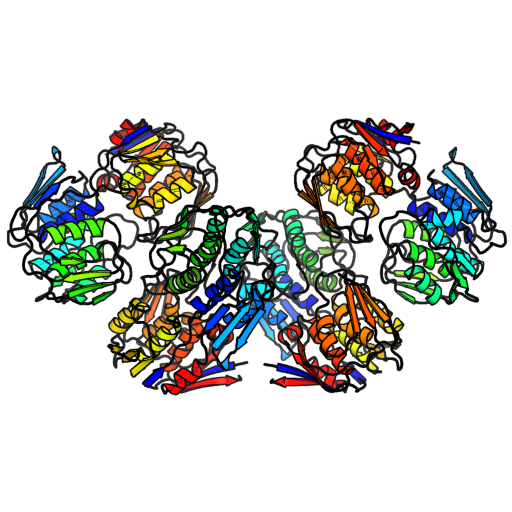-7.721 69.039 1.00 23.09 150 ILE B C 1
ATOM 4364 O O . ILE B 1 150 ? 6.773 -7.097 68.149 1.00 22.63 150 ILE B O 1
ATOM 4369 N N . ALA B 1 151 ? 4.931 -8.142 68.951 1.00 24.78 151 ALA B N 1
ATOM 4370 C CA . ALA B 1 151 ? 4.091 -7.935 67.755 1.00 25.32 151 ALA B CA 1
ATOM 4371 C C . ALA B 1 151 ? 2.717 -7.447 68.189 1.00 29.45 151 ALA B C 1
ATOM 4372 O O . ALA B 1 151 ? 1.975 -8.267 68.734 1.00 30.01 151 ALA B O 1
ATOM 4374 N N . ASP B 1 152 ? 2.379 -6.191 67.874 1.00 31.60 152 ASP B N 1
ATOM 4375 C CA . ASP B 1 152 ? 1.015 -5.656 68.117 1.00 37.58 152 ASP B CA 1
ATOM 4376 C C . ASP B 1 152 ? 0.010 -6.477 67.307 1.00 33.65 152 ASP B C 1
ATOM 4377 O O . ASP B 1 152 ? -1.072 -6.731 67.784 1.00 33.76 152 ASP B O 1
ATOM 4382 N N . GLU B 1 153 ? 0.386 -6.894 66.107 1.00 31.15 153 GLU B N 1
ATOM 4383 C CA . GLU B 1 153 ? -0.493 -7.666 65.213 1.00 32.57 153 GLU B CA 1
ATOM 4384 C C . GLU B 1 153 ? 0.386 -8.470 64.264 1.00 29.36 153 GLU B C 1
ATOM 4385 O O . GLU B 1 153 ? 1.184 -7.886 63.539 1.00 34.58 153 GLU B O 1
ATOM 4391 N N . LEU B 1 154 ? 0.269 -9.794 64.334 1.00 24.39 154 LEU B N 1
ATOM 4392 C CA . LEU B 1 154 ? 0.956 -10.668 63.377 1.00 21.43 154 LEU B CA 1
ATOM 4393 C C . LEU B 1 154 ? 0.198 -10.616 62.057 1.00 20.84 154 LEU B C 1
ATOM 4394 O O . LEU B 1 154 ? -1.028 -10.803 62.048 1.00 22.32 154 LEU B O 1
ATOM 4399 N N . ILE B 1 155 ? 0.921 -10.372 60.981 1.00 22.16 155 ILE B N 1
ATOM 4400 C CA . ILE B 1 155 ? 0.323 -10.238 59.626 1.00 22.83 155 ILE B CA 1
ATOM 4401 C C . ILE B 1 155 ? 1.086 -11.160 58.670 1.00 21.95 155 ILE B C 1
ATOM 4402 O O . ILE B 1 155 ? 2.342 -11.115 58.605 1.00 21.78 155 ILE B O 1
ATOM 4407 N N . GLY B 1 156 ? 0.342 -11.989 57.946 1.00 20.59 156 GLY B N 1
ATOM 4408 C CA . GLY B 1 156 ? 0.959 -12.966 57.042 1.00 19.84 156 GLY B CA 1
ATOM 4409 C C . GLY B 1 156 ? 1.823 -12.269 56.013 1.00 19.50 156 GLY B C 1
ATOM 4410 O O . GLY B 1 156 ? 1.470 -11.184 55.558 1.00 20.81 156 GLY B O 1
ATOM 4411 N N . ASN B 1 157 ? 2.858 -12.974 55.579 1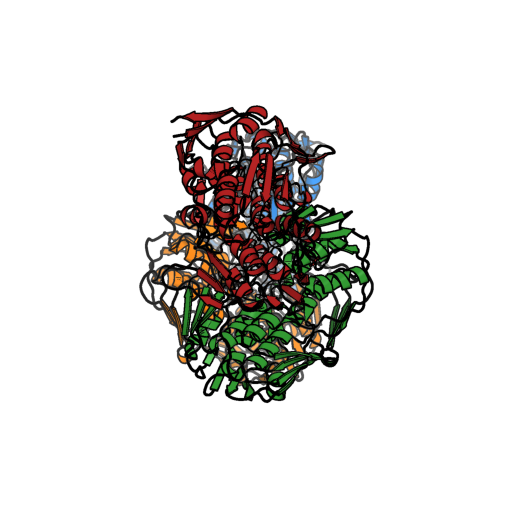.00 20.83 157 ASN B N 1
ATOM 4412 C CA . ASN B 1 157 ? 3.836 -12.468 54.618 1.00 20.22 157 ASN B CA 1
ATOM 4413 C C . ASN B 1 157 ? 4.436 -13.667 53.877 1.00 19.30 157 ASN B C 1
ATOM 4414 O O . ASN B 1 157 ? 4.275 -14.818 54.298 1.00 16.24 157 ASN B O 1
ATOM 4419 N N . THR B 1 158 ? 5.177 -13.400 52.832 1.00 18.43 158 THR B N 1
ATOM 4420 C CA . THR B 1 158 ? 6.008 -14.407 52.153 1.00 18.76 158 THR B CA 1
ATOM 4421 C C . THR B 1 158 ? 7.391 -14.327 52.793 1.00 17.16 158 THR B C 1
ATOM 4422 O O . THR B 1 158 ? 7.969 -13.257 52.854 1.00 22.44 158 THR B O 1
ATOM 4426 N N . ILE B 1 159 ? 7.921 -15.462 53.200 1.00 14.53 159 ILE B N 1
ATOM 4427 C CA . ILE B 1 159 ? 9.180 -15.582 53.977 1.00 15.54 159 ILE B CA 1
ATOM 4428 C C . ILE B 1 159 ? 10.029 -16.634 53.269 1.00 13.93 159 ILE B C 1
ATOM 4429 O O . ILE B 1 159 ? 9.577 -17.773 53.139 1.00 16.88 159 ILE B O 1
ATOM 4434 N N . TYR B 1 160 ? 11.207 -16.272 52.859 1.00 11.88 160 TYR B N 1
ATOM 4435 C CA . TYR B 1 160 ? 12.176 -17.208 52.252 1.00 11.78 160 TYR B CA 1
ATOM 4436 C C . TYR B 1 160 ? 13.210 -17.579 53.309 1.00 11.42 160 TYR B C 1
ATOM 4437 O O . TYR B 1 160 ? 13.857 -16.715 53.874 1.00 11.99 160 TYR B O 1
ATOM 4446 N N . LEU B 1 161 ? 13.333 -18.869 53.592 1.00 9.69 161 LEU B N 1
ATOM 4447 C CA . LEU B 1 161 ? 14.377 -19.368 54.517 1.00 10.33 161 LEU B CA 1
ATOM 4448 C C . LEU B 1 161 ? 15.650 -19.676 53.735 1.00 10.93 161 LEU B C 1
ATOM 4449 O O . LEU B 1 161 ? 15.624 -20.490 52.816 1.00 13.46 161 LEU B O 1
ATOM 4454 N N . ASP B 1 162 ? 16.766 -19.084 54.146 1.00 12.13 162 ASP B N 1
ATOM 4455 C CA . ASP B 1 162 ? 18.057 -19.266 53.448 1.00 10.50 162 ASP B CA 1
ATOM 4456 C C . ASP B 1 162 ? 18.523 -20.711 53.571 1.00 11.63 162 ASP B C 1
ATOM 4457 O O . ASP B 1 162 ? 19.182 -21.224 52.664 1.00 13.91 162 ASP B O 1
ATOM 4462 N N . PHE B 1 163 ? 18.198 -21.337 54.690 1.00 11.12 163 PHE B N 1
ATOM 4463 C CA . PHE B 1 163 ? 18.465 -22.773 54.935 1.00 9.09 163 PHE B CA 1
ATOM 4464 C C . PHE B 1 163 ? 17.148 -23.385 55.388 1.00 9.21 163 PHE B C 1
ATOM 4465 O O . PHE B 1 163 ? 16.417 -22.734 56.135 1.00 10.57 163 PHE B O 1
ATOM 4473 N N . PRO B 1 164 ? 16.854 -24.653 55.014 1.00 9.61 164 PRO B N 1
ATOM 4474 C CA . PRO B 1 164 ? 15.615 -25.291 55.421 1.00 9.54 164 PRO B CA 1
ATOM 4475 C C . PRO B 1 164 ? 15.679 -25.778 56.887 1.00 9.55 164 PRO B C 1
ATOM 4476 O O . PRO B 1 164 ? 15.723 -26.980 57.223 1.00 10.66 164 PRO B O 1
ATOM 4480 N N . SER B 1 165 ? 15.721 -24.822 57.784 1.00 9.73 165 SER B N 1
ATOM 4481 C CA . SER B 1 165 ? 15.914 -25.027 59.226 1.00 10.18 165 SER B CA 1
ATOM 4482 C C . SER B 1 165 ? 14.686 -25.690 59.831 1.00 9.91 165 SER B C 1
ATOM 4483 O O . SER B 1 165 ? 13.558 -25.158 59.707 1.00 10.10 165 SER B O 1
ATOM 4486 N N . VAL B 1 166 ? 14.914 -26.782 60.550 1.00 9.77 166 VAL B N 1
ATOM 4487 C CA . VAL B 1 166 ? 13.826 -27.477 61.271 1.00 9.36 166 VAL B CA 1
ATOM 4488 C C . VAL B 1 166 ? 13.179 -26.567 62.307 1.00 9.85 166 VAL B C 1
ATOM 4489 O O . VAL B 1 166 ? 11.965 -26.317 62.235 1.00 9.66 166 VAL B O 1
ATOM 4493 N N . GLY B 1 167 ? 13.952 -26.047 63.234 1.00 10.09 167 GLY B N 1
ATOM 4494 C CA . GLY B 1 167 ? 13.412 -25.183 64.288 1.00 10.63 167 GLY B CA 1
ATOM 4495 C C . GLY B 1 167 ? 12.790 -23.911 63.751 1.00 10.07 167 GLY B C 1
ATOM 4496 O O . GLY B 1 167 ? 11.737 -23.479 64.258 1.00 10.18 167 GLY B O 1
ATOM 4497 N N . ALA B 1 168 ? 13.409 -23.291 62.768 1.00 10.46 168 ALA B N 1
ATOM 4498 C CA . ALA B 1 168 ? 12.849 -22.017 62.246 1.00 10.13 168 ALA B CA 1
ATOM 4499 C C . ALA B 1 168 ? 11.502 -22.316 61.577 1.00 9.77 168 ALA B C 1
ATOM 4500 O O . ALA B 1 168 ? 10.536 -21.519 61.756 1.00 10.34 168 ALA B O 1
ATOM 4502 N N . THR B 1 169 ? 11.393 -23.413 60.838 1.00 9.17 169 THR B N 1
ATOM 4503 C CA . THR B 1 169 ? 10.134 -23.787 60.173 1.00 9.38 169 THR B CA 1
ATOM 4504 C C . THR B 1 169 ? 9.071 -23.945 61.246 1.00 9.99 169 THR B C 1
ATOM 4505 O O . THR B 1 169 ? 7.963 -23.424 61.112 1.00 11.27 169 THR B O 1
ATOM 4509 N N . GLN B 1 170 ? 9.386 -24.700 62.320 1.00 10.31 170 GLN B N 1
ATOM 4510 C CA . GLN B 1 170 ? 8.439 -24.945 63.408 1.00 10.44 170 GLN B CA 1
ATOM 4511 C C . GLN B 1 170 ? 8.030 -23.635 64.091 1.00 11.52 170 GLN B C 1
ATOM 4512 O O . GLN B 1 170 ? 6.819 -23.412 64.339 1.00 12.41 170 GLN B O 1
ATOM 4518 N N . ASN B 1 171 ? 8.992 -22.802 64.455 1.00 10.31 171 ASN B N 1
ATOM 4519 C CA . ASN B 1 171 ? 8.731 -21.551 65.184 1.00 10.90 171 ASN B CA 1
ATOM 4520 C C . ASN B 1 171 ? 7.857 -20.638 64.335 1.00 13.56 171 ASN B C 1
ATOM 4521 O O . ASN B 1 171 ? 6.842 -20.095 64.863 1.00 14.31 171 ASN B O 1
ATOM 4526 N N . ILE B 1 172 ? 8.209 -20.475 63.055 1.00 12.04 172 ILE B N 1
ATOM 4527 C CA . ILE B 1 172 ? 7.452 -19.546 62.173 1.00 12.68 172 ILE B CA 1
ATOM 4528 C C . ILE B 1 172 ? 6.050 -20.097 61.922 1.00 14.43 172 ILE B C 1
ATOM 4529 O O . ILE B 1 172 ? 5.089 -19.294 62.004 1.00 16.44 172 ILE B O 1
ATOM 4534 N N . MET B 1 173 ? 5.906 -21.415 61.699 1.00 12.80 173 MET B N 1
ATOM 4535 C CA . MET B 1 173 ? 4.581 -22.068 61.491 1.00 14.41 173 MET B CA 1
ATOM 4536 C C . MET B 1 173 ? 3.668 -21.705 62.661 1.00 14.64 173 MET B C 1
ATOM 4537 O O . MET B 1 173 ? 2.481 -21.411 62.466 1.00 15.38 173 MET B O 1
ATOM 4542 N N . MET B 1 174 ? 4.180 -21.847 63.885 1.00 15.38 174 MET B N 1
ATOM 4543 C CA . MET B 1 174 ? 3.377 -21.716 65.097 1.00 15.97 174 MET B CA 1
ATOM 4544 C C . MET B 1 174 ? 2.990 -20.255 65.379 1.00 16.76 174 MET B C 1
ATOM 4545 O O . MET B 1 174 ? 1.970 -20.064 66.031 1.00 18.90 174 MET B O 1
ATOM 4550 N N . ALA B 1 175 ? 3.760 -19.257 64.903 1.00 16.38 175 ALA B N 1
ATOM 4551 C CA . ALA B 1 175 ? 3.258 -17.868 64.934 1.00 17.20 175 ALA B CA 1
ATOM 4552 C C . ALA B 1 175 ? 2.229 -17.666 63.798 1.00 18.22 175 ALA B C 1
ATOM 4553 O O . ALA B 1 175 ? 1.184 -17.017 64.015 1.00 18.94 175 ALA B O 1
ATOM 4555 N N . ALA B 1 176 ? 2.511 -18.187 62.608 1.00 16.97 176 ALA B N 1
ATOM 4556 C CA . ALA B 1 176 ? 1.730 -17.871 61.390 1.00 17.57 176 ALA B CA 1
ATOM 4557 C C . ALA B 1 176 ? 0.307 -18.414 61.483 1.00 17.61 176 ALA B C 1
ATOM 4558 O O . ALA B 1 176 ? -0.589 -17.826 60.872 1.00 18.95 176 ALA B O 1
ATOM 4560 N N . VAL B 1 177 ? 0.065 -19.484 62.247 1.00 18.51 177 VAL B N 1
ATOM 4561 C CA . VAL B 1 177 ? -1.300 -20.071 62.301 1.00 18.21 177 VAL B CA 1
ATOM 4562 C C . VAL B 1 177 ? -2.291 -19.062 62.888 1.00 19.28 177 VAL B C 1
ATOM 4563 O O . VAL B 1 177 ? -3.503 -19.239 62.655 1.00 22.76 177 VAL B O 1
ATOM 4567 N N . LYS B 1 178 ? -1.815 -18.041 63.597 1.00 22.03 178 LYS B N 1
ATOM 4568 C CA . LYS B 1 178 ? -2.687 -16.967 64.131 1.00 23.95 178 LYS B CA 1
ATOM 4569 C C . LYS B 1 178 ? -2.343 -15.597 63.557 1.00 22.88 178 LYS B C 1
ATOM 4570 O O . LYS B 1 178 ? -2.818 -14.595 64.105 1.00 27.15 178 LYS B O 1
ATOM 4576 N N . ALA B 1 179 ? -1.633 -15.536 62.451 1.00 21.94 179 ALA B N 1
ATOM 4577 C CA . ALA B 1 179 ? -1.381 -14.252 61.781 1.00 21.80 179 ALA B CA 1
ATOM 4578 C C . ALA B 1 179 ? -2.569 -13.925 60.878 1.00 23.51 179 ALA B C 1
ATOM 4579 O O . ALA B 1 179 ? -3.284 -14.833 60.409 1.00 26.99 179 ALA B O 1
ATOM 4581 N N . LYS B 1 180 ? -2.765 -12.658 60.625 1.00 20.64 180 LYS B N 1
ATOM 4582 C CA . LYS B 1 180 ? -3.869 -12.217 59.748 1.00 24.73 180 LYS B CA 1
ATOM 4583 C C . LYS B 1 180 ? -3.496 -12.545 58.292 1.00 24.94 180 LYS B C 1
ATOM 4584 O O . LYS B 1 180 ? -2.453 -12.080 57.808 1.00 25.14 180 LYS B O 1
ATOM 4590 N N . GLY B 1 181 ? -4.347 -13.308 57.607 1.00 21.93 181 GLY B N 1
ATOM 4591 C CA . GLY B 1 181 ? -4.154 -13.615 56.196 1.00 22.69 181 GLY B CA 1
ATOM 4592 C C . GLY B 1 181 ? -3.204 -14.763 55.953 1.00 21.24 181 GLY B C 1
ATOM 4593 O O . GLY B 1 181 ? -3.081 -15.694 56.789 1.00 22.90 181 GLY B O 1
ATOM 4594 N N . THR B 1 182 ? -2.563 -14.721 54.798 1.00 22.66 182 THR B N 1
ATOM 4595 C CA . THR B 1 182 ? -1.810 -15.838 54.224 1.00 18.60 182 THR B CA 1
ATOM 4596 C C . THR B 1 182 ? -0.330 -15.659 54.525 1.00 16.52 182 THR B C 1
ATOM 4597 O O . THR B 1 182 ? 0.225 -14.582 54.243 1.00 19.55 182 THR B O 1
ATOM 4601 N N . THR B 1 183 ? 0.298 -16.711 55.024 1.00 15.53 183 THR B N 1
ATOM 4602 C CA . THR B 1 183 ? 1.764 -16.767 55.105 1.00 16.24 183 THR B CA 1
ATOM 4603 C C . THR B 1 183 ? 2.247 -17.846 54.129 1.00 17.29 183 THR B C 1
ATOM 4604 O O . THR B 1 183 ? 1.638 -18.962 54.060 1.00 18.96 183 THR B O 1
ATOM 4608 N N . ILE B 1 184 ? 3.273 -17.527 53.370 1.00 15.27 184 ILE B N 1
ATOM 4609 C CA . ILE B 1 184 ? 3.982 -18.501 52.508 1.00 15.95 184 ILE B CA 1
ATOM 4610 C C . ILE B 1 184 ? 5.396 -18.590 53.021 1.00 14.43 184 ILE B C 1
ATOM 4611 O O . ILE B 1 184 ? 6.072 -17.578 53.083 1.00 14.99 184 ILE B O 1
ATOM 4616 N N . ILE B 1 185 ? 5.802 -19.794 53.435 1.00 12.82 185 ILE B N 1
ATOM 4617 C CA . ILE B 1 185 ? 7.191 -20.021 53.866 1.00 13.32 185 ILE B CA 1
ATOM 4618 C C . ILE B 1 185 ? 7.866 -20.871 52.793 1.00 11.78 185 ILE B C 1
ATOM 4619 O O . ILE B 1 185 ? 7.433 -22.003 52.518 1.00 13.66 185 ILE B O 1
ATOM 4624 N N . GLU B 1 186 ? 8.885 -20.311 52.180 1.00 11.98 186 GLU B N 1
ATOM 4625 C CA . GLU B 1 186 ? 9.617 -20.934 51.060 1.00 12.00 186 GLU B CA 1
ATOM 4626 C C . GLU B 1 186 ? 10.918 -21.548 51.589 1.00 10.97 186 GLU B C 1
ATOM 4627 O O . GLU B 1 186 ? 11.532 -20.986 52.515 1.00 12.63 186 GLU B O 1
ATOM 4633 N N . ASN B 1 187 ? 11.282 -22.698 51.034 1.00 11.57 187 ASN B N 1
ATOM 4634 C CA . ASN B 1 187 ? 12.487 -23.473 51.389 1.00 10.55 187 ASN B CA 1
ATOM 4635 C C . ASN B 1 187 ? 12.413 -23.939 52.852 1.00 10.64 187 ASN B C 1
ATOM 4636 O O . ASN B 1 187 ? 13.413 -23.831 53.603 1.00 11.31 187 ASN B O 1
ATOM 4641 N N . VAL B 1 188 ? 11.276 -24.468 53.248 1.00 11.74 188 VAL B N 1
ATOM 4642 C CA . VAL B 1 188 ? 11.062 -25.005 54.625 1.00 11.00 188 VAL B CA 1
ATOM 4643 C C . VAL B 1 188 ? 11.751 -26.370 54.786 1.00 11.00 188 VAL B C 1
ATOM 4644 O O . VAL B 1 188 ? 11.984 -27.091 53.801 1.00 12.02 188 VAL B O 1
ATOM 4648 N N . ALA B 1 189 ? 12.002 -26.709 56.057 1.00 9.67 189 ALA B N 1
ATOM 4649 C CA . ALA B 1 189 ? 12.368 -28.084 56.401 1.00 9.20 189 ALA B CA 1
ATOM 4650 C C . ALA B 1 189 ? 11.270 -29.050 55.936 1.00 10.56 189 ALA B C 1
ATOM 4651 O O . ALA B 1 189 ? 10.088 -28.790 56.175 1.00 12.87 189 ALA B O 1
ATOM 4653 N N . ARG B 1 190 ? 11.689 -30.198 55.411 1.00 11.45 190 ARG B N 1
ATOM 4654 C CA . ARG B 1 190 ? 10.768 -31.250 54.900 1.00 11.99 190 ARG B CA 1
ATOM 4655 C C . ARG B 1 190 ? 10.752 -32.471 55.810 1.00 13.44 190 ARG B C 1
ATOM 4656 O O . ARG B 1 190 ? 9.980 -33.400 55.500 1.00 14.35 190 ARG B O 1
ATOM 4664 N N . GLU B 1 191 ? 11.501 -32.445 56.920 1.00 12.74 191 GLU B N 1
ATOM 4665 C CA . GLU B 1 191 ? 11.573 -33.551 57.893 1.00 12.24 191 GLU B CA 1
ATOM 4666 C C . GLU B 1 191 ? 10.177 -33.981 58.332 1.00 11.98 191 GLU B C 1
ATOM 4667 O O . GLU B 1 191 ? 9.264 -33.183 58.457 1.00 13.99 191 GLU B O 1
ATOM 4673 N N . PRO B 1 192 ? 9.975 -35.288 58.638 1.00 12.12 192 PRO B N 1
ATOM 4674 C CA . PRO B 1 192 ? 8.649 -35.778 58.974 1.00 14.75 192 PRO B CA 1
ATOM 4675 C C . PRO B 1 192 ? 8.088 -35.225 60.291 1.00 15.63 192 PRO B C 1
ATOM 4676 O O . PRO B 1 192 ? 6.876 -35.294 60.491 1.00 16.99 192 PRO B O 1
ATOM 4680 N N . GLU B 1 193 ? 8.936 -34.685 61.161 1.00 13.77 193 GLU B N 1
ATOM 4681 C CA . GLU B 1 193 ? 8.450 -33.993 62.368 1.00 13.91 193 GLU B CA 1
ATOM 4682 C C . GLU B 1 193 ? 7.677 -32.738 61.999 1.00 13.75 193 GLU B C 1
ATOM 4683 O O . GLU B 1 193 ? 6.744 -32.365 62.767 1.00 15.29 193 GLU B O 1
ATOM 4689 N N . ILE B 1 194 ? 8.035 -32.114 60.889 1.00 12.70 194 ILE B N 1
ATOM 4690 C CA . ILE B 1 194 ? 7.264 -30.935 60.385 1.00 13.22 194 ILE B CA 1
ATOM 4691 C C . ILE B 1 194 ? 5.836 -31.400 60.032 1.00 12.84 194 ILE B C 1
ATOM 4692 O O . ILE B 1 194 ? 4.880 -30.695 60.345 1.00 14.70 194 ILE B O 1
ATOM 4697 N N . VAL B 1 195 ? 5.701 -32.580 59.430 1.00 13.48 195 VAL B N 1
ATOM 4698 C CA . VAL B 1 195 ? 4.395 -33.159 59.048 1.00 15.07 195 VAL B CA 1
ATOM 4699 C C . VAL B 1 195 ? 3.596 -33.472 60.319 1.00 15.80 195 VAL B C 1
ATOM 4700 O O . VAL B 1 195 ? 2.395 -33.136 60.378 1.00 16.45 195 VAL B O 1
ATOM 4704 N N . ASP B 1 196 ? 4.232 -34.080 61.337 1.00 14.88 196 ASP B N 1
ATOM 4705 C CA . ASP B 1 196 ? 3.494 -34.424 62.574 1.00 15.74 196 ASP B CA 1
ATOM 4706 C C . ASP B 1 196 ? 3.001 -33.137 63.249 1.00 15.61 196 ASP B C 1
ATOM 4707 O O . ASP B 1 196 ? 1.862 -33.098 63.718 1.00 16.51 196 ASP B O 1
ATOM 4712 N N . LEU B 1 197 ? 3.825 -32.093 63.268 1.00 15.47 197 LEU B N 1
ATOM 4713 C CA . LEU B 1 197 ? 3.445 -30.795 63.860 1.00 12.85 197 LEU B CA 1
ATOM 4714 C C . LEU B 1 197 ? 2.291 -30.198 63.057 1.00 13.34 197 LEU B C 1
ATOM 4715 O O . LEU B 1 197 ? 1.296 -29.739 63.657 1.00 14.90 197 LEU B O 1
ATOM 4720 N N . ALA B 1 198 ? 2.393 -30.153 61.728 1.00 11.68 198 ALA B N 1
ATOM 4721 C CA . ALA B 1 198 ? 1.287 -29.604 60.914 1.00 14.20 198 ALA B CA 1
ATOM 4722 C C . ALA B 1 198 ? 0.000 -30.376 61.177 1.00 16.16 198 ALA B C 1
ATOM 4723 O O . ALA B 1 198 ? -1.094 -29.777 61.235 1.00 18.84 198 ALA B O 1
ATOM 4725 N N . ASN B 1 199 ? 0.103 -31.689 61.315 1.00 16.42 199 ASN B N 1
ATOM 4726 C CA . ASN B 1 199 ? -1.096 -32.521 61.500 1.00 18.82 199 ASN B CA 1
ATOM 4727 C C . ASN B 1 199 ? -1.763 -32.156 62.828 1.00 17.51 199 ASN B C 1
ATOM 4728 O O . ASN B 1 199 ? -2.991 -32.041 62.824 1.00 19.37 199 ASN B O 1
ATOM 4733 N N . ILE B 1 200 ? -1.024 -31.961 63.922 1.00 18.08 200 ILE B N 1
ATOM 4734 C CA . ILE B 1 200 ? -1.682 -31.595 65.200 1.00 18.77 200 ILE B CA 1
ATOM 4735 C C . ILE B 1 200 ? -2.246 -30.173 65.062 1.00 21.05 200 ILE B C 1
ATOM 4736 O O . ILE B 1 200 ? -3.373 -29.935 65.498 1.00 21.88 200 ILE B O 1
ATOM 4741 N N . LEU B 1 201 ? -1.528 -29.261 64.429 1.00 19.53 201 LEU B N 1
ATOM 4742 C CA . LEU B 1 201 ? -2.035 -27.875 64.305 1.00 17.60 201 LEU B CA 1
ATOM 4743 C C . LEU B 1 201 ? -3.361 -27.884 63.543 1.00 18.02 201 LEU B C 1
ATOM 4744 O O . LEU B 1 201 ? -4.284 -27.175 63.948 1.00 22.80 201 LEU B O 1
ATOM 4749 N N . ASN B 1 202 ? -3.451 -28.648 62.465 1.00 19.33 202 ASN B N 1
ATOM 4750 C CA . ASN B 1 202 ? -4.695 -28.723 61.651 1.00 21.57 202 ASN B CA 1
ATOM 4751 C C . ASN B 1 202 ? -5.809 -29.332 62.524 1.00 22.31 202 ASN B C 1
ATOM 4752 O O . ASN B 1 202 ? -6.951 -28.882 62.461 1.00 22.90 202 ASN B O 1
ATOM 4757 N N . LYS B 1 203 ? -5.500 -30.368 63.317 1.00 20.36 203 LYS B N 1
ATOM 4758 C CA . LYS B 1 203 ? -6.536 -30.938 64.215 1.00 23.37 203 LYS B CA 1
ATOM 4759 C C . LYS B 1 203 ? -7.028 -29.865 65.201 1.00 22.75 203 LYS B C 1
ATOM 4760 O O . LYS B 1 203 ? -8.213 -29.854 65.539 1.00 23.17 203 LYS B O 1
ATOM 4766 N N . MET B 1 204 ? -6.146 -28.976 65.630 1.00 20.80 204 MET B N 1
ATOM 4767 C CA . MET B 1 204 ? -6.432 -27.922 66.626 1.00 21.48 204 MET B CA 1
ATOM 4768 C C . MET B 1 204 ? -7.210 -26.761 65.994 1.00 23.23 204 MET B C 1
ATOM 4769 O O . MET B 1 204 ? -7.619 -25.868 66.751 1.00 26.18 204 MET B O 1
ATOM 4774 N N . GLY B 1 205 ? -7.427 -26.771 64.661 1.00 23.75 205 GLY B N 1
ATOM 4775 C CA . GLY B 1 205 ? -8.235 -25.764 63.943 1.00 23.66 205 GLY B CA 1
ATOM 4776 C C . GLY B 1 205 ? -7.404 -24.869 63.047 1.00 22.40 205 GLY B C 1
ATOM 4777 O O . GLY B 1 205 ? -7.962 -23.916 62.455 1.00 24.80 205 GLY B O 1
ATOM 4778 N N . ALA B 1 206 ? -6.127 -25.181 62.849 1.00 21.45 206 ALA B N 1
ATOM 4779 C CA . ALA B 1 206 ? -5.280 -24.347 61.967 1.00 21.30 206 ALA B CA 1
ATOM 4780 C C . ALA B 1 206 ? -5.523 -24.743 60.507 1.00 20.84 206 ALA B C 1
ATOM 4781 O O . ALA B 1 206 ? -6.278 -25.710 60.225 1.00 22.56 206 ALA B O 1
ATOM 4783 N N . GLN B 1 207 ? -4.895 -23.995 59.615 1.00 20.58 207 GLN B N 1
ATOM 4784 C CA . GLN B 1 207 ? -4.946 -24.235 58.148 1.00 22.43 207 GLN B CA 1
ATOM 4785 C C . GLN B 1 207 ? -3.520 -24.204 57.621 1.00 20.50 207 GLN B C 1
ATOM 4786 O O . GLN B 1 207 ? -3.059 -23.154 57.141 1.00 22.11 207 GLN B O 1
ATOM 4792 N N . VAL B 1 208 ? -2.857 -25.353 57.717 1.00 19.48 208 VAL B N 1
ATOM 4793 C CA . VAL B 1 208 ? -1.463 -25.534 57.289 1.00 17.22 208 VAL B CA 1
ATOM 4794 C C . VAL B 1 208 ? -1.398 -26.482 56.110 1.00 18.60 208 VAL B C 1
ATOM 4795 O O . VAL B 1 208 ? -1.786 -27.659 56.261 1.00 18.56 208 VAL B O 1
ATOM 4799 N N . TYR B 1 209 ? -0.894 -25.983 54.978 1.00 18.49 209 TYR B N 1
ATOM 4800 C CA . TYR B 1 209 ? -0.801 -26.750 53.723 1.00 18.73 209 TYR B CA 1
ATOM 4801 C C . TYR B 1 209 ? 0.658 -26.904 53.319 1.00 18.73 209 TYR B C 1
ATOM 4802 O O . TYR B 1 209 ? 1.460 -25.951 53.484 1.00 19.42 209 TYR B O 1
ATOM 4811 N N . GLY B 1 210 ? 1.004 -28.054 52.752 1.00 18.52 210 GLY B N 1
ATOM 4812 C CA . GLY B 1 210 ? 2.336 -28.246 52.128 1.00 16.90 210 GLY B CA 1
ATOM 4813 C C . GLY B 1 210 ? 3.384 -28.810 53.070 1.00 15.31 210 GLY B C 1
ATOM 4814 O O . GLY B 1 210 ? 4.548 -28.894 52.652 1.00 16.50 210 GLY B O 1
ATOM 4815 N N . ALA B 1 211 ? 3.045 -29.172 54.305 1.00 15.30 211 ALA B N 1
ATOM 4816 C CA . ALA B 1 211 ? 4.044 -29.779 55.211 1.00 14.74 211 ALA B CA 1
ATOM 4817 C C . ALA B 1 211 ? 4.619 -31.045 54.549 1.00 15.70 211 ALA B C 1
ATOM 4818 O O . ALA B 1 211 ? 3.871 -31.875 54.015 1.00 15.52 211 ALA B O 1
ATOM 4820 N N . GLY B 1 212 ? 5.933 -31.176 54.616 1.00 14.23 212 GLY B N 1
ATOM 4821 C CA . GLY B 1 212 ? 6.704 -32.217 53.946 1.00 14.26 212 GLY B CA 1
ATOM 4822 C C . GLY B 1 212 ? 7.185 -31.823 52.576 1.00 14.85 212 GLY B C 1
ATOM 4823 O O . GLY B 1 212 ? 8.032 -32.531 52.037 1.00 14.92 212 GLY B O 1
ATOM 4824 N N . THR B 1 213 ? 6.663 -30.732 52.025 1.00 15.10 213 THR B N 1
ATOM 4825 C CA . THR B 1 213 ? 7.154 -30.147 50.769 1.00 15.62 213 THR B CA 1
ATOM 4826 C C . THR B 1 213 ? 8.024 -28.922 51.070 1.00 14.92 213 THR B C 1
ATOM 4827 O O . THR B 1 213 ? 8.088 -28.467 52.200 1.00 12.94 213 THR B O 1
ATOM 4831 N N . GLU B 1 214 ? 8.643 -28.394 50.031 1.00 14.49 214 GLU B N 1
ATOM 4832 C CA . GLU B 1 214 ? 9.549 -27.241 50.151 1.00 15.68 214 GLU B CA 1
ATOM 4833 C C . GLU B 1 214 ? 8.808 -25.932 50.387 1.00 13.93 214 GLU B C 1
ATOM 4834 O O . GLU B 1 214 ? 9.493 -24.951 50.712 1.00 14.74 214 GLU B O 1
ATOM 4840 N N . THR B 1 215 ? 7.483 -25.887 50.266 1.00 13.39 215 THR B N 1
ATOM 4841 C CA . THR B 1 215 ? 6.713 -24.635 50.417 1.00 14.18 215 THR B CA 1
ATOM 4842 C C . THR B 1 215 ? 5.484 -24.877 51.279 1.00 14.24 215 THR B C 1
ATOM 4843 O O . THR B 1 215 ? 4.717 -25.778 50.985 1.00 17.09 215 THR B O 1
ATOM 4847 N N . MET B 1 216 ? 5.344 -24.083 52.328 1.00 14.61 216 MET B N 1
ATOM 4848 C CA . MET B 1 216 ? 4.219 -24.188 53.260 1.00 15.11 216 MET B CA 1
ATOM 4849 C C . MET B 1 216 ? 3.340 -22.959 53.088 1.00 16.87 216 MET B C 1
ATOM 4850 O O . MET B 1 216 ? 3.862 -21.814 52.973 1.00 17.50 216 MET B O 1
ATOM 4855 N N . ARG B 1 217 ? 2.037 -23.196 53.056 1.00 17.29 217 ARG B N 1
ATOM 4856 C CA . ARG B 1 217 ? 1.049 -22.114 53.002 1.00 16.91 217 ARG B CA 1
ATOM 4857 C C . ARG B 1 217 ? 0.205 -22.211 54.272 1.00 19.53 217 ARG B C 1
ATOM 4858 O O . ARG B 1 217 ? -0.334 -23.296 54.539 1.00 18.85 217 ARG B O 1
ATOM 4866 N N . ILE B 1 218 ? 0.069 -21.093 54.980 1.00 18.48 218 ILE B N 1
ATOM 4867 C CA . ILE B 1 218 ? -0.724 -21.042 56.230 1.00 17.03 218 ILE B CA 1
ATOM 4868 C C . ILE B 1 218 ? -1.784 -19.953 56.080 1.00 18.49 218 ILE B C 1
ATOM 4869 O O . ILE B 1 218 ? -1.417 -18.807 55.779 1.00 20.45 218 ILE B O 1
ATOM 4874 N N . GLU B 1 219 ? -3.035 -20.302 56.351 1.00 19.52 219 GLU B N 1
ATOM 4875 C CA . GLU B 1 219 ? -4.116 -19.291 56.389 1.00 23.21 219 GLU B CA 1
ATOM 4876 C C . GLU B 1 219 ? -4.483 -19.069 57.858 1.00 23.06 219 GLU B C 1
ATOM 4877 O O . GLU B 1 219 ? -4.914 -20.013 58.531 1.00 20.88 219 GLU B O 1
ATOM 4883 N N . GLY B 1 220 ? -4.261 -17.860 58.353 1.00 23.88 220 GLY B N 1
ATOM 4884 C CA . GLY B 1 220 ? -4.416 -17.579 59.785 1.00 22.95 220 GLY B CA 1
ATOM 4885 C C . GLY B 1 220 ? -5.850 -17.775 60.221 1.00 23.43 220 GLY B C 1
ATOM 4886 O O . GLY B 1 220 ? -6.819 -17.506 59.418 1.00 25.13 220 GLY B O 1
ATOM 4887 N N . VAL B 1 221 ? -6.007 -18.236 61.456 1.00 22.82 221 VAL B N 1
ATOM 4888 C CA . VAL B 1 221 ? -7.330 -18.421 62.112 1.00 25.44 221 VAL B CA 1
ATOM 4889 C C . VAL B 1 221 ? -7.358 -17.658 63.437 1.00 27.71 221 VAL B C 1
ATOM 4890 O O . VAL B 1 221 ? -6.281 -17.261 63.971 1.00 28.56 221 VAL B O 1
ATOM 4894 N N . ASP B 1 222 ? -8.558 -17.482 63.971 1.00 30.92 222 ASP B N 1
ATOM 4895 C CA . ASP B 1 222 ? -8.822 -16.662 65.173 1.00 35.72 222 ASP B CA 1
ATOM 4896 C C . ASP B 1 222 ? -8.486 -17.453 66.441 1.00 33.62 222 ASP B C 1
ATOM 4897 O O . ASP B 1 222 ? -8.062 -16.821 67.382 1.00 34.41 222 ASP B O 1
ATOM 4899 N N . HIS B 1 223 ? -8.691 -18.769 66.469 1.00 32.83 223 HIS B N 1
ATOM 4900 C CA . HIS B 1 223 ? -8.729 -19.569 67.728 1.00 35.73 223 HIS B CA 1
ATOM 4901 C C . HIS B 1 223 ? -8.306 -21.012 67.439 1.00 32.24 223 HIS B C 1
ATOM 4902 O O . HIS B 1 223 ? -8.742 -21.565 66.432 1.00 30.88 223 HIS B O 1
ATOM 4909 N N . LEU B 1 224 ? -7.445 -21.572 68.272 1.00 33.00 224 LEU B N 1
ATOM 4910 C CA . LEU B 1 224 ? -7.099 -22.999 68.229 1.00 28.44 224 LEU B CA 1
ATOM 4911 C C . LEU B 1 224 ? -7.543 -23.636 69.545 1.00 31.57 224 LEU B C 1
ATOM 4912 O O . LEU B 1 224 ? -7.578 -22.941 70.589 1.00 31.32 224 LEU B O 1
ATOM 4917 N N . HIS B 1 225 ? -7.871 -24.922 69.485 1.00 30.13 225 HIS B N 1
ATOM 4918 C CA . HIS B 1 225 ? -8.370 -25.680 70.638 1.00 31.01 225 HIS B CA 1
ATOM 4919 C C . HIS B 1 225 ? -7.510 -26.931 70.831 1.00 26.44 225 HIS B C 1
ATOM 4920 O O . HIS B 1 225 ? -6.801 -27.349 69.917 1.00 27.28 225 HIS B O 1
ATOM 4927 N N . ALA B 1 226 ? -7.638 -27.540 71.999 1.00 24.93 226 ALA B N 1
ATOM 4928 C CA . ALA B 1 226 ? -6.841 -28.713 72.398 1.00 23.84 226 ALA B CA 1
ATOM 4929 C C . ALA B 1 226 ? -7.408 -29.965 71.733 1.00 24.03 226 ALA B C 1
ATOM 4930 O O . ALA B 1 226 ? -8.645 -30.100 71.563 1.00 27.66 226 ALA B O 1
ATOM 4932 N N . VAL B 1 227 ? -6.533 -30.901 71.442 1.00 24.19 227 VAL B N 1
ATOM 4933 C CA . VAL B 1 227 ? -6.903 -32.207 70.845 1.00 26.27 227 VAL B CA 1
ATOM 4934 C C . VAL B 1 227 ? -6.085 -33.307 71.524 1.00 24.63 227 VAL B C 1
ATOM 4935 O O . VAL B 1 227 ? -5.219 -33.028 72.383 1.00 27.64 227 VAL B O 1
ATOM 4939 N N . ASN B 1 228 ? -6.353 -34.529 71.111 1.00 25.09 228 ASN B N 1
ATOM 4940 C CA . ASN B 1 228 ? -5.550 -35.722 71.437 1.00 24.96 228 ASN B CA 1
ATOM 4941 C C . ASN B 1 228 ? -4.673 -36.022 70.229 1.00 23.55 228 ASN B C 1
ATOM 4942 O O . ASN B 1 228 ? -5.155 -35.906 69.066 1.00 23.91 228 ASN B O 1
ATOM 4947 N N . HIS B 1 229 ? -3.418 -36.360 70.485 1.00 23.24 229 HIS B N 1
ATOM 4948 C CA . HIS B 1 229 ? -2.433 -36.675 69.437 1.00 22.06 229 HIS B CA 1
ATOM 4949 C C . HIS B 1 229 ? -1.439 -37.709 69.948 1.00 22.19 229 HIS B C 1
ATOM 4950 O O . HIS B 1 229 ? -0.980 -37.578 71.089 1.00 23.45 229 HIS B O 1
ATOM 4957 N N . SER B 1 230 ? -1.111 -38.644 69.069 1.00 21.89 230 SER B N 1
ATOM 4958 C CA A SER B 1 230 ? -0.086 -39.689 69.285 0.54 21.80 230 SER B CA 1
ATOM 4959 C CA B SER B 1 230 ? -0.085 -39.693 69.278 0.46 21.86 230 SER B CA 1
ATOM 4960 C C . SER B 1 230 ? 1.185 -39.316 68.519 1.00 20.83 230 SER B C 1
ATOM 4961 O O . SER B 1 230 ? 1.114 -39.154 67.283 1.00 22.62 230 SER B O 1
ATOM 4966 N N . ILE B 1 231 ? 2.292 -39.186 69.222 1.00 19.49 231 ILE B N 1
ATOM 4967 C CA . ILE B 1 231 ? 3.572 -38.756 68.605 1.00 17.44 231 ILE B CA 1
ATOM 4968 C C . ILE B 1 231 ? 4.025 -39.855 67.634 1.00 16.04 231 ILE B C 1
ATOM 4969 O O . ILE B 1 231 ? 3.982 -41.063 67.962 1.00 16.95 231 ILE B O 1
ATOM 4974 N N . VAL B 1 232 ? 4.518 -39.439 66.474 1.00 16.10 232 VAL B N 1
ATOM 4975 C CA . VAL B 1 232 ? 5.098 -40.363 65.468 1.00 14.92 232 VAL B CA 1
ATOM 4976 C C . VAL B 1 232 ? 6.314 -41.073 66.086 1.00 16.30 232 VAL B C 1
ATOM 4977 O O . VAL B 1 232 ? 7.027 -40.500 66.974 1.00 17.03 232 VAL B O 1
ATOM 4981 N N . GLN B 1 233 ? 6.554 -42.300 65.629 1.00 17.48 233 GLN B N 1
ATOM 4982 C CA . GLN B 1 233 ? 7.739 -43.087 66.038 1.00 16.62 233 GLN B CA 1
ATOM 4983 C C . GLN B 1 233 ? 9.038 -42.322 65.757 1.00 13.20 233 GLN B C 1
ATOM 4984 O O . GLN B 1 233 ? 9.153 -41.600 64.728 1.00 13.99 233 GLN B O 1
ATOM 4990 N N . ASP B 1 234 ? 9.990 -42.462 66.664 1.00 12.76 234 ASP B N 1
ATOM 4991 C CA . ASP B 1 234 ? 11.356 -41.901 66.587 1.00 12.79 234 ASP B CA 1
ATOM 4992 C C . ASP B 1 234 ? 12.160 -42.593 65.464 1.00 12.46 234 ASP B C 1
ATOM 4993 O O . ASP B 1 234 ? 12.723 -43.701 65.671 1.00 13.03 234 ASP B O 1
ATOM 4998 N N . ARG B 1 235 ? 12.307 -41.925 64.319 1.00 11.41 235 ARG B N 1
ATOM 4999 C CA . ARG B 1 235 ? 13.064 -42.518 63.199 1.00 11.56 235 ARG B CA 1
ATOM 5000 C C . ARG B 1 235 ? 14.564 -42.597 63.519 1.00 11.81 235 ARG B C 1
ATOM 5001 O O . ARG B 1 235 ? 15.270 -43.416 62.890 1.00 13.13 235 ARG B O 1
ATOM 5009 N N . ILE B 1 236 ? 15.082 -41.780 64.413 1.00 12.46 236 ILE B N 1
ATOM 5010 C CA . ILE B 1 236 ? 16.540 -41.803 64.716 1.00 12.58 236 ILE B CA 1
ATOM 5011 C C . ILE B 1 236 ? 16.814 -42.957 65.686 1.00 11.55 236 ILE B C 1
ATOM 5012 O O . ILE B 1 236 ? 17.827 -43.668 65.512 1.00 11.95 236 ILE B O 1
ATOM 5017 N N . GLU B 1 237 ? 15.964 -43.157 66.677 1.00 11.90 237 GLU B N 1
ATOM 5018 C CA . GLU B 1 237 ? 16.119 -44.364 67.532 1.00 12.52 237 GLU B CA 1
ATOM 5019 C C . GLU B 1 237 ? 15.969 -45.596 66.640 1.00 13.77 237 GLU B C 1
ATOM 5020 O O . GLU B 1 237 ? 16.775 -46.536 66.750 1.00 15.08 237 GLU B O 1
ATOM 5026 N N . ALA B 1 238 ? 14.964 -45.644 65.778 1.00 14.47 238 ALA B N 1
ATOM 5027 C CA . ALA B 1 238 ? 14.789 -46.769 64.841 1.00 14.46 238 ALA B CA 1
ATOM 5028 C C . ALA B 1 238 ? 16.084 -46.974 64.065 1.00 14.78 238 ALA B C 1
ATOM 5029 O O . ALA B 1 238 ? 16.571 -48.114 63.942 1.00 17.05 238 ALA B O 1
ATOM 5031 N N . GLY B 1 239 ? 16.599 -45.901 63.470 1.00 13.16 239 GLY B N 1
ATOM 5032 C CA . GLY B 1 239 ? 17.814 -46.006 62.648 1.00 12.46 239 GLY B CA 1
ATOM 5033 C C . GLY B 1 239 ? 19.017 -46.512 63.447 1.00 11.41 239 GLY B C 1
ATOM 5034 O O . GLY B 1 239 ? 19.874 -47.226 62.897 1.00 12.06 239 GLY B O 1
ATOM 5035 N N . THR B 1 240 ? 19.136 -46.095 64.702 1.00 12.65 240 THR B N 1
ATOM 5036 C CA . THR B 1 240 ? 20.235 -46.539 65.586 1.00 13.00 240 THR B CA 1
ATOM 5037 C C . THR B 1 240 ? 20.221 -48.067 65.684 1.00 13.52 240 THR B C 1
ATOM 5038 O O . THR B 1 240 ? 21.273 -48.710 65.579 1.00 14.06 240 THR B O 1
ATOM 5042 N N . PHE B 1 241 ? 19.070 -48.649 65.884 1.00 14.32 241 PHE B N 1
ATOM 5043 C CA . PHE B 1 241 ? 18.945 -50.128 65.965 1.00 14.95 241 PHE B CA 1
ATOM 5044 C C . PHE B 1 241 ? 19.156 -50.786 64.601 1.00 15.45 241 PHE B C 1
ATOM 5045 O O . PHE B 1 241 ? 19.711 -51.901 64.555 1.00 16.51 241 PHE B O 1
ATOM 5053 N N . MET B 1 242 ? 18.808 -50.123 63.504 1.00 15.79 242 MET B N 1
ATOM 5054 C CA . MET B 1 242 ? 19.123 -50.640 62.160 1.00 15.75 242 MET B CA 1
ATOM 5055 C C . MET B 1 242 ? 20.637 -50.777 62.010 1.00 15.83 242 MET B C 1
ATOM 5056 O O . MET B 1 242 ? 21.105 -51.829 61.527 1.00 17.90 242 MET B O 1
ATOM 5061 N N . VAL B 1 243 ? 21.383 -49.749 62.412 1.00 14.27 243 VAL B N 1
ATOM 5062 C CA . VAL B 1 243 ? 22.861 -49.777 62.310 1.00 14.16 243 VAL B CA 1
ATOM 5063 C C . VAL B 1 243 ? 23.385 -50.901 63.211 1.00 14.92 243 VAL B C 1
ATOM 5064 O O . VAL B 1 243 ? 24.293 -51.664 62.766 1.00 16.29 243 VAL B O 1
ATOM 5068 N N . ALA B 1 244 ? 22.862 -51.006 64.432 1.00 14.52 244 ALA B N 1
ATOM 5069 C CA . ALA B 1 244 ? 23.351 -52.009 65.399 1.00 15.83 244 ALA B CA 1
ATOM 5070 C C . ALA B 1 244 ? 23.201 -53.425 64.802 1.00 16.53 244 ALA B C 1
ATOM 5071 O O . ALA B 1 244 ? 24.105 -54.251 64.928 1.00 17.78 244 ALA B O 1
ATOM 5073 N N . ALA B 1 245 ? 22.049 -53.719 64.230 1.00 16.97 245 ALA B N 1
ATOM 5074 C CA . ALA B 1 245 ? 21.766 -55.014 63.583 1.00 18.45 245 ALA B CA 1
ATOM 5075 C C . ALA B 1 245 ? 22.714 -55.215 62.387 1.00 19.05 245 ALA B C 1
ATOM 5076 O O . ALA B 1 245 ? 23.297 -56.320 62.241 1.00 21.32 245 ALA B O 1
ATOM 5078 N N . ALA B 1 246 ? 22.880 -54.197 61.553 1.00 17.81 246 ALA B N 1
ATOM 5079 C CA . ALA B 1 246 ? 23.690 -54.318 60.341 1.00 16.00 246 ALA B CA 1
ATOM 5080 C C . ALA B 1 246 ? 25.160 -54.566 60.686 1.00 18.57 246 ALA B C 1
ATOM 5081 O O . ALA B 1 246 ? 25.848 -55.200 59.855 1.00 21.78 246 ALA B O 1
ATOM 5083 N N . MET B 1 247 ? 25.647 -54.099 61.837 1.00 18.62 247 MET B N 1
ATOM 5084 C CA . MET B 1 247 ? 27.112 -54.179 62.126 1.00 18.00 247 MET B CA 1
ATOM 5085 C C . MET B 1 247 ? 27.462 -55.436 62.927 1.00 19.27 247 MET B C 1
ATOM 5086 O O . MET B 1 247 ? 28.680 -55.686 63.095 1.00 21.91 247 MET B O 1
ATOM 5091 N N . THR B 1 248 ? 26.472 -56.194 63.399 1.00 17.64 248 THR B N 1
ATOM 5092 C CA . THR B 1 248 ? 26.715 -57.348 64.317 1.00 20.34 248 THR B CA 1
ATOM 5093 C C . THR B 1 248 ? 26.247 -58.661 63.684 1.00 21.49 248 THR B C 1
ATOM 5094 O O . THR B 1 248 ? 25.941 -59.603 64.433 1.00 22.34 248 THR B O 1
ATOM 5098 N N . GLN B 1 249 ? 26.158 -58.745 62.353 1.00 20.73 249 GLN B N 1
ATOM 5099 C CA . GLN B 1 249 ? 25.603 -59.969 61.699 1.00 23.76 249 GLN B CA 1
ATOM 5100 C C . GLN B 1 249 ? 24.261 -60.299 62.340 1.00 22.50 249 GLN B C 1
ATOM 5101 O O . GLN B 1 249 ? 23.935 -61.480 62.555 1.00 24.89 249 GLN B O 1
ATOM 5107 N N . GLY B 1 250 ? 23.463 -59.269 62.581 1.00 22.23 250 GLY B N 1
ATOM 5108 C CA . GLY B 1 250 ? 22.219 -59.418 63.343 1.00 23.20 250 GLY B CA 1
ATOM 5109 C C . GLY B 1 250 ? 21.039 -59.775 62.476 1.00 23.41 250 GLY B C 1
ATOM 5110 O O . GLY B 1 250 ? 21.168 -59.862 61.225 1.00 25.08 250 GLY B O 1
ATOM 5111 N N . ASN B 1 251 ? 19.924 -59.993 63.145 1.00 23.05 251 ASN B N 1
ATOM 5112 C CA . ASN B 1 251 ? 18.618 -60.220 62.512 1.00 23.96 251 ASN B CA 1
ATOM 5113 C C . ASN B 1 251 ? 17.597 -59.598 63.445 1.00 22.42 251 ASN B C 1
ATOM 5114 O O . ASN B 1 251 ? 17.179 -60.243 64.399 1.00 22.80 251 ASN B O 1
ATOM 5119 N N . VAL B 1 252 ? 17.249 -58.342 63.186 1.00 22.61 252 VAL B N 1
ATOM 5120 C CA . VAL B 1 252 ? 16.439 -57.537 64.118 1.00 20.99 252 VAL B CA 1
ATOM 5121 C C . VAL B 1 252 ? 15.235 -56.995 63.373 1.00 20.88 252 VAL B C 1
ATOM 5122 O O . VAL B 1 252 ? 15.410 -56.388 62.286 1.00 23.03 252 VAL B O 1
ATOM 5126 N N . LEU B 1 253 ? 14.076 -57.189 63.973 1.00 21.15 253 LEU B N 1
ATOM 5127 C CA . LEU B 1 253 ? 12.826 -56.561 63.539 1.00 21.21 253 LEU B CA 1
ATOM 5128 C C . LEU B 1 253 ? 12.654 -55.278 64.343 1.00 21.46 253 LEU B C 1
ATOM 5129 O O . LEU B 1 253 ? 12.531 -55.337 65.569 1.00 23.26 253 LEU B O 1
ATOM 5134 N N . ILE B 1 254 ? 12.663 -54.142 63.645 1.00 20.14 254 ILE B N 1
ATOM 5135 C CA . ILE B 1 254 ? 12.346 -52.831 64.273 1.00 21.02 254 ILE B CA 1
ATOM 5136 C C . ILE B 1 254 ? 10.833 -52.682 64.146 1.00 22.27 254 ILE B C 1
ATOM 5137 O O . ILE B 1 254 ? 10.350 -52.468 63.021 1.00 22.36 254 ILE B O 1
ATOM 5142 N N . ALA B 1 255 ? 10.129 -52.888 65.260 1.00 21.82 255 ALA B N 1
ATOM 5143 C CA . ALA B 1 255 ? 8.660 -53.003 65.282 1.00 23.36 255 ALA B CA 1
ATOM 5144 C C . ALA B 1 255 ? 8.034 -51.707 64.762 1.00 23.98 255 ALA B C 1
ATOM 5145 O O . ALA B 1 255 ? 8.382 -50.630 65.254 1.00 22.57 255 ALA B O 1
ATOM 5147 N N . ASP B 1 256 ? 7.129 -51.844 63.801 1.00 23.89 256 ASP B N 1
ATOM 5148 C CA . ASP B 1 256 ? 6.275 -50.769 63.269 1.00 23.98 256 ASP B CA 1
ATOM 5149 C C . ASP B 1 256 ? 7.138 -49.629 62.692 1.00 21.86 256 ASP B C 1
ATOM 5150 O O . ASP B 1 256 ? 6.627 -48.518 62.537 1.00 24.40 256 ASP B O 1
ATOM 5155 N N . ALA B 1 257 ? 8.385 -49.896 62.304 1.00 20.96 257 ALA B N 1
ATOM 5156 C CA . ALA B 1 257 ? 9.252 -48.864 61.716 1.00 20.41 257 ALA B CA 1
ATOM 5157 C C . ALA B 1 257 ? 8.615 -48.324 60.435 1.00 20.32 257 ALA B C 1
ATOM 5158 O O . ALA B 1 257 ? 7.919 -49.088 59.711 1.00 23.11 257 ALA B O 1
ATOM 5160 N N . ILE B 1 258 ? 8.819 -47.029 60.190 1.00 19.26 258 ILE B N 1
ATOM 5161 C CA . ILE B 1 258 ? 8.299 -46.360 58.985 1.00 19.71 258 ILE B CA 1
ATOM 5162 C C . ILE B 1 258 ? 9.447 -46.258 57.982 1.00 20.16 258 ILE B C 1
ATOM 5163 O O . ILE B 1 258 ? 10.331 -45.434 58.140 1.00 19.62 258 ILE B O 1
ATOM 5168 N N . SER B 1 259 ? 9.454 -47.127 56.986 1.00 19.47 259 SER B N 1
ATOM 5169 C CA . SER B 1 259 ? 10.590 -47.199 56.025 1.00 20.71 259 SER B CA 1
ATOM 5170 C C . SER B 1 259 ? 10.704 -45.871 55.272 1.00 18.91 259 SER B C 1
ATOM 5171 O O . SER B 1 259 ? 11.842 -45.488 54.977 1.00 19.18 259 SER B O 1
ATOM 5174 N N . GLU B 1 260 ? 9.593 -45.178 55.016 1.00 18.55 260 GLU B N 1
ATOM 5175 C CA . GLU B 1 260 ? 9.609 -43.857 54.281 1.00 18.30 260 GLU B CA 1
ATOM 5176 C C . GLU B 1 260 ? 10.440 -42.841 55.072 1.00 16.00 260 GLU B C 1
ATOM 5177 O O . GLU B 1 260 ? 10.933 -41.835 54.454 1.00 18.44 260 GLU B O 1
ATOM 5179 N N . HIS B 1 261 ? 10.612 -43.025 56.380 1.00 15.46 261 HIS B N 1
ATOM 5180 C CA . HIS B 1 261 ? 11.351 -42.055 57.231 1.00 13.86 261 HIS B CA 1
ATOM 5181 C C . HIS B 1 261 ? 12.842 -42.344 57.238 1.00 13.17 261 HIS B C 1
ATOM 5182 O O . HIS B 1 261 ? 13.568 -41.543 57.821 1.00 15.91 261 HIS B O 1
ATOM 5189 N N . ASN B 1 262 ? 13.277 -43.464 56.664 1.00 13.47 262 ASN B N 1
ATOM 5190 C CA . ASN B 1 262 ? 14.709 -43.849 56.689 1.00 13.34 262 ASN B CA 1
ATOM 5191 C C . ASN B 1 262 ? 15.170 -44.327 55.307 1.00 14.21 262 ASN B C 1
ATOM 5192 O O . ASN B 1 262 ? 16.008 -45.238 55.238 1.00 12.77 262 ASN B O 1
ATOM 5197 N N . ARG B 1 263 ? 14.754 -43.667 54.226 1.00 15.80 263 ARG B N 1
ATOM 5198 C CA . ARG B 1 263 ? 15.139 -44.165 52.878 1.00 15.56 263 ARG B CA 1
ATOM 5199 C C . ARG B 1 263 ? 16.643 -44.041 52.694 1.00 15.02 263 ARG B C 1
ATOM 5200 O O . ARG B 1 263 ? 17.279 -44.990 52.222 1.00 16.99 263 ARG B O 1
ATOM 5208 N N . PRO B 1 264 ? 17.298 -42.918 53.050 1.00 13.76 264 PRO B N 1
ATOM 5209 C CA . PRO B 1 264 ? 18.749 -42.843 52.873 1.00 13.78 264 PRO B CA 1
ATOM 5210 C C . PRO B 1 264 ? 19.503 -43.901 53.679 1.00 13.09 264 PRO B C 1
ATOM 5211 O O . PRO B 1 264 ? 20.380 -44.573 53.138 1.00 13.73 264 PRO B O 1
ATOM 5215 N N . LEU B 1 265 ? 19.150 -44.028 54.943 1.00 12.08 265 LEU B N 1
ATOM 5216 C CA . LEU B 1 265 ? 19.846 -44.976 55.831 1.00 12.94 265 LEU B CA 1
ATOM 5217 C C . LEU B 1 265 ? 19.678 -46.399 55.298 1.00 14.69 265 LEU B C 1
ATOM 5218 O O . LEU B 1 265 ? 20.657 -47.149 55.243 1.00 14.96 265 LEU B O 1
ATOM 5223 N N . ILE B 1 266 ? 18.450 -46.781 54.954 1.00 14.19 266 ILE B N 1
ATOM 5224 C CA . ILE B 1 266 ? 18.186 -48.131 54.406 1.00 15.81 266 ILE B CA 1
ATOM 5225 C C . ILE B 1 266 ? 19.047 -48.343 53.158 1.00 15.79 266 ILE B C 1
ATOM 5226 O O . ILE B 1 266 ? 19.682 -49.410 53.010 1.00 15.71 266 ILE B O 1
ATOM 5231 N N . SER B 1 267 ? 19.060 -47.380 52.244 1.00 14.46 267 SER B N 1
ATOM 5232 C CA . SER B 1 267 ? 19.846 -47.532 51.012 1.00 14.55 267 SER B CA 1
ATOM 5233 C C . SER B 1 267 ? 21.326 -47.700 51.336 1.00 15.84 267 SER B C 1
ATOM 5234 O O . SER B 1 267 ? 22.024 -48.527 50.665 1.00 16.69 267 SER B O 1
ATOM 5237 N N . LYS B 1 268 ? 21.846 -46.899 52.263 1.00 15.91 268 LYS B N 1
ATOM 5238 C CA . LYS B 1 268 ? 23.296 -46.937 52.556 1.00 14.98 268 LYS B CA 1
ATOM 5239 C C . LYS B 1 268 ? 23.620 -48.267 53.240 1.00 15.99 268 LYS B C 1
ATOM 5240 O O . LYS B 1 268 ? 24.716 -48.830 52.947 1.00 19.01 268 LYS B O 1
ATOM 5246 N N . LEU B 1 269 ? 22.762 -48.751 54.127 1.00 14.89 269 LEU B N 1
ATOM 5247 C CA . LEU B 1 269 ? 23.077 -50.032 54.808 1.00 16.80 269 LEU B CA 1
ATOM 5248 C C . LEU B 1 269 ? 23.048 -51.177 53.795 1.00 20.34 269 LEU B C 1
ATOM 5249 O O . LEU B 1 269 ? 23.884 -52.098 53.909 1.00 20.59 269 LEU B O 1
ATOM 5254 N N . ILE B 1 270 ? 22.136 -51.129 52.805 1.00 19.86 270 ILE B N 1
ATOM 5255 C CA . ILE B 1 270 ? 22.148 -52.113 51.698 1.00 20.01 270 ILE B CA 1
ATOM 5256 C C . ILE B 1 270 ? 23.470 -52.006 50.924 1.00 20.18 270 ILE B C 1
ATOM 5257 O O . ILE B 1 270 ? 24.037 -53.044 50.581 1.00 20.47 270 ILE B O 1
ATOM 5262 N N . GLU B 1 271 ? 23.993 -50.806 50.656 1.00 19.85 271 GLU B N 1
ATOM 5263 C CA . GLU B 1 271 ? 25.321 -50.680 49.975 1.00 20.65 271 GLU B CA 1
ATOM 5264 C C . GLU B 1 271 ? 26.388 -51.406 50.813 1.00 20.76 271 GLU B C 1
ATOM 5265 O O . GLU B 1 271 ? 27.362 -51.909 50.212 1.00 23.69 271 GLU B O 1
ATOM 5271 N N . MET B 1 272 ? 26.258 -51.398 52.140 1.00 19.68 272 MET B N 1
ATOM 5272 C CA . MET B 1 272 ? 27.252 -52.039 53.033 1.00 19.70 272 MET B CA 1
ATOM 5273 C C . MET B 1 272 ? 27.012 -53.552 53.133 1.00 22.14 272 MET B C 1
ATOM 5274 O O . MET B 1 272 ? 27.834 -54.246 53.809 1.00 22.58 272 MET B O 1
ATOM 5279 N N . GLY B 1 273 ? 2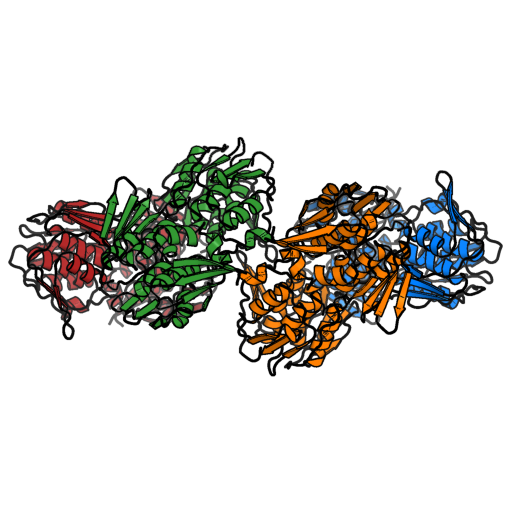5.953 -54.072 52.498 1.00 20.80 273 GLY B N 1
ATOM 5280 C CA . GLY B 1 273 ? 25.672 -55.516 52.442 1.00 21.82 273 GLY B CA 1
ATOM 5281 C C . GLY B 1 273 ? 24.519 -55.960 53.325 1.00 21.38 273 GLY B C 1
ATOM 5282 O O . GLY B 1 273 ? 24.227 -57.163 53.336 1.00 25.74 273 GLY B O 1
ATOM 5283 N N . ALA B 1 274 ? 23.845 -55.069 54.023 1.00 21.04 274 ALA B N 1
ATOM 5284 C CA . ALA B 1 274 ? 22.660 -55.460 54.818 1.00 21.77 274 ALA B CA 1
ATOM 5285 C C . ALA B 1 274 ? 21.553 -55.916 53.875 1.00 21.73 274 ALA B C 1
ATOM 5286 O O . ALA B 1 274 ? 21.459 -55.434 52.726 1.00 22.86 274 ALA B O 1
ATOM 5288 N N . GLU B 1 275 ? 20.742 -56.837 54.355 1.00 23.66 275 GLU B N 1
ATOM 5289 C CA . GLU B 1 275 ? 19.458 -57.231 53.731 1.00 25.60 275 GLU B CA 1
ATOM 5290 C C . GLU B 1 275 ? 18.362 -56.594 54.578 1.00 24.69 275 GLU B C 1
ATOM 5291 O O . GLU B 1 275 ? 18.335 -56.835 55.797 1.00 24.80 275 GLU B O 1
ATOM 5297 N N . ILE B 1 276 ? 17.524 -55.765 53.968 1.00 26.36 276 ILE B N 1
ATOM 5298 C CA . ILE B 1 276 ? 16.470 -55.017 54.698 1.00 24.11 276 ILE B CA 1
ATOM 5299 C C . ILE B 1 276 ? 15.120 -55.353 54.077 1.00 25.64 276 ILE B C 1
ATOM 5300 O O . ILE B 1 276 ? 14.931 -55.172 52.856 1.00 29.75 276 ILE B O 1
ATOM 5305 N N . ILE B 1 277 ? 14.195 -55.814 54.907 1.00 25.62 277 ILE B N 1
ATOM 5306 C CA . ILE B 1 277 ? 12.889 -56.354 54.438 1.00 26.89 277 ILE B CA 1
ATOM 5307 C C . ILE B 1 277 ? 11.758 -55.610 55.137 1.00 26.27 277 ILE B C 1
ATOM 5308 O O . ILE B 1 277 ? 11.772 -55.516 56.361 1.00 26.89 277 ILE B O 1
ATOM 5313 N N . GLU B 1 278 ? 10.824 -55.076 54.358 1.00 28.79 278 GLU B N 1
ATOM 5314 C CA . GLU B 1 278 ? 9.588 -54.448 54.888 1.00 31.73 278 GLU B CA 1
ATOM 5315 C C . GLU B 1 278 ? 8.593 -55.565 55.121 1.00 31.00 278 GLU B C 1
ATOM 5316 O O . GLU B 1 278 ? 8.223 -56.229 54.144 1.00 33.07 278 GLU B O 1
ATOM 5322 N N . GLU B 1 279 ? 8.217 -55.780 56.380 1.00 33.24 279 GLU B N 1
ATOM 5323 C CA . GLU B 1 279 ? 7.294 -56.859 56.784 1.00 34.62 279 GLU B CA 1
ATOM 5324 C C . GLU B 1 279 ? 6.033 -56.252 57.389 1.00 32.46 279 GLU B C 1
ATOM 5325 O O . GLU B 1 279 ? 6.036 -55.079 57.697 1.00 31.36 279 GLU B O 1
ATOM 5331 N N . GLU B 1 280 ? 5.020 -57.084 57.618 1.00 34.03 280 GLU B N 1
ATOM 5332 C CA . GLU B 1 280 ? 3.767 -56.696 58.321 1.00 35.83 280 GLU B CA 1
ATOM 5333 C C . GLU B 1 280 ? 4.124 -56.048 59.664 1.00 38.63 280 GLU B C 1
ATOM 5334 O O . GLU B 1 280 ? 3.484 -55.057 60.001 1.00 41.74 280 GLU B O 1
ATOM 5336 N N . GLY B 1 281 ? 5.100 -56.592 60.401 1.00 34.62 281 GLY B N 1
ATOM 5337 C CA . GLY B 1 281 ? 5.379 -56.207 61.797 1.00 34.11 281 GLY B CA 1
ATOM 5338 C C . GLY B 1 281 ? 6.394 -55.068 61.920 1.00 30.99 281 GLY B C 1
ATOM 5339 O O . GLY B 1 281 ? 6.619 -54.587 63.048 1.00 29.74 281 GLY B O 1
ATOM 5340 N N . GLY B 1 282 ? 7.024 -54.652 60.815 1.00 29.08 282 GLY B N 1
ATOM 5341 C CA . GLY B 1 282 ? 8.097 -53.658 60.870 1.00 29.29 282 GLY B CA 1
ATOM 5342 C C . GLY B 1 282 ? 9.136 -53.844 59.787 1.00 25.56 282 GLY B C 1
ATOM 5343 O O . GLY B 1 282 ? 8.870 -54.481 58.779 1.00 29.65 282 GLY B O 1
ATOM 5344 N N . VAL B 1 283 ? 10.299 -53.268 60.011 1.00 23.31 283 VAL B N 1
ATOM 5345 C CA . VAL B 1 283 ? 11.446 -53.375 59.089 1.00 22.76 283 VAL B CA 1
ATOM 5346 C C . VAL B 1 283 ? 12.468 -54.307 59.721 1.00 24.61 283 VAL B C 1
ATOM 5347 O O . VAL B 1 283 ? 12.899 -54.056 60.872 1.00 23.34 283 VAL B O 1
ATOM 5351 N N . ARG B 1 284 ? 12.843 -55.341 58.982 1.00 22.16 284 ARG B N 1
ATOM 5352 C CA . ARG B 1 284 ? 13.849 -56.314 59.405 1.00 23.33 284 ARG B CA 1
ATOM 5353 C C . ARG B 1 284 ? 15.191 -55.961 58.785 1.00 21.73 284 ARG B C 1
ATOM 5354 O O . ARG B 1 284 ? 15.255 -55.735 57.582 1.00 21.65 284 ARG B O 1
ATOM 5362 N N . VAL B 1 285 ? 16.228 -55.943 59.604 1.00 20.90 285 VAL B N 1
ATOM 5363 C CA . VAL B 1 285 ? 17.617 -55.716 59.149 1.00 19.94 285 VAL B CA 1
ATOM 5364 C C . VAL B 1 285 ? 18.431 -56.962 59.457 1.00 22.31 285 VAL B C 1
ATOM 5365 O O . VAL B 1 285 ? 18.486 -57.360 60.650 1.00 24.45 285 VAL B O 1
ATOM 5369 N N . ILE B 1 286 ? 19.085 -57.501 58.429 1.00 22.23 286 ILE B N 1
ATOM 5370 C CA . ILE B 1 286 ? 19.999 -58.666 58.527 1.00 21.75 286 ILE B CA 1
ATOM 5371 C C . ILE B 1 286 ? 21.401 -58.189 58.163 1.00 22.11 286 ILE B C 1
ATOM 5372 O O . ILE B 1 286 ? 21.619 -57.774 57.011 1.00 22.80 286 ILE B O 1
ATOM 5377 N N . GLY B 1 287 ? 22.318 -58.241 59.127 1.00 22.21 287 GLY B N 1
ATOM 5378 C CA . GLY B 1 287 ? 23.695 -57.787 58.901 1.00 22.67 287 GLY B CA 1
ATOM 5379 C C . GLY B 1 287 ? 24.492 -58.798 58.103 1.00 22.97 287 GLY B C 1
ATOM 5380 O O . GLY B 1 287 ? 24.360 -60.002 58.290 1.00 24.52 287 GLY B O 1
ATOM 5381 N N . PRO B 1 288 ? 25.397 -58.342 57.219 1.00 22.96 288 PRO B N 1
ATOM 5382 C CA . PRO B 1 288 ? 26.195 -59.276 56.424 1.00 24.72 288 PRO B CA 1
ATOM 5383 C C . PRO B 1 288 ? 27.377 -59.868 57.204 1.00 26.51 288 PRO B C 1
ATOM 5384 O O . PRO B 1 288 ? 27.845 -59.272 58.177 1.00 26.11 288 PRO B O 1
ATOM 5388 N N . LYS B 1 289 ? 27.878 -61.014 56.733 1.00 28.11 289 LYS B N 1
ATOM 5389 C CA . LYS B 1 289 ? 29.155 -61.571 57.190 1.00 30.20 289 LYS B CA 1
ATOM 5390 C C . LYS B 1 289 ? 30.282 -60.587 56.870 1.00 31.04 289 LYS B C 1
ATOM 5391 O O . LYS B 1 289 ? 31.199 -60.464 57.683 1.00 30.67 289 LYS B O 1
ATOM 5397 N N . HIS B 1 290 ? 30.246 -59.942 55.708 1.00 28.10 290 HIS B N 1
ATOM 5398 C CA . HIS B 1 290 ? 31.303 -59.021 55.238 1.00 27.78 290 HIS B CA 1
ATOM 5399 C C . HIS B 1 290 ? 30.694 -57.628 55.079 1.00 28.07 290 HIS B C 1
ATOM 5400 O O . HIS B 1 290 ? 29.899 -57.424 54.132 1.00 27.28 290 HIS B O 1
ATOM 5407 N N . ILE B 1 291 ? 30.975 -56.740 56.020 1.00 25.88 291 ILE B N 1
ATOM 5408 C CA . ILE B 1 291 ? 30.501 -55.323 55.945 1.00 22.79 291 ILE B CA 1
ATOM 5409 C C . ILE B 1 291 ? 31.328 -54.591 54.904 1.00 21.18 291 ILE B C 1
ATOM 5410 O O . ILE B 1 291 ? 32.565 -54.542 55.065 1.00 23.55 291 ILE B O 1
ATOM 5415 N N . LEU B 1 292 ? 30.661 -54.008 53.900 1.00 20.16 292 LEU B N 1
ATOM 5416 C CA . LEU B 1 292 ? 31.344 -53.308 52.782 1.00 20.62 292 LEU B CA 1
ATOM 5417 C C . LEU B 1 292 ? 31.401 -51.817 53.044 1.00 21.92 292 LEU B C 1
ATOM 5418 O O . LEU B 1 292 ? 30.465 -51.243 53.587 1.00 21.38 292 LEU B O 1
ATOM 5423 N N . PRO B 1 293 ? 32.506 -51.138 52.664 1.00 22.33 293 PRO B N 1
ATOM 5424 C CA . PRO B 1 293 ? 32.620 -49.710 52.921 1.00 22.71 293 PRO B CA 1
ATOM 5425 C C . PRO B 1 293 ? 31.624 -48.913 52.081 1.00 22.12 293 PRO B C 1
ATOM 5426 O O . PRO B 1 293 ? 31.237 -49.361 50.999 1.00 23.68 293 PRO B O 1
ATOM 5430 N N . THR B 1 294 ? 31.223 -47.745 52.588 1.00 22.12 294 THR B N 1
ATOM 5431 C CA . THR B 1 294 ? 30.427 -46.795 51.795 1.00 21.44 294 THR B CA 1
ATOM 5432 C C . THR B 1 294 ? 30.687 -45.385 52.302 1.00 21.05 294 THR B C 1
ATOM 5433 O O . THR B 1 294 ? 31.103 -45.213 53.467 1.00 24.47 294 THR B O 1
ATOM 5437 N N . ASP B 1 295 ? 30.418 -44.422 51.426 1.00 20.55 295 ASP B N 1
ATOM 5438 C CA . ASP B 1 295 ? 30.575 -42.989 51.755 1.00 21.95 295 ASP B CA 1
ATOM 5439 C C . ASP B 1 295 ? 29.215 -42.407 52.164 1.00 20.40 295 ASP B C 1
ATOM 5440 O O . ASP B 1 295 ? 28.169 -42.836 51.634 1.00 24.88 295 ASP B O 1
ATOM 5445 N N . VAL B 1 296 ? 29.244 -41.437 53.054 1.00 18.36 296 VAL B N 1
ATOM 5446 C CA . VAL B 1 296 ? 28.040 -40.737 53.578 1.00 17.80 296 VAL B CA 1
ATOM 5447 C C . VAL B 1 296 ? 28.259 -39.246 53.422 1.00 16.21 296 VAL B C 1
ATOM 5448 O O . VAL B 1 296 ? 29.382 -38.742 53.737 1.00 18.35 296 VAL B O 1
ATOM 5452 N N . LYS B 1 297 ? 27.216 -38.561 52.957 1.00 12.90 297 LYS B N 1
ATOM 5453 C CA . LYS B 1 297 ? 27.184 -37.094 52.960 1.00 12.32 297 LYS B CA 1
ATOM 5454 C C . LYS B 1 297 ? 25.890 -36.652 53.646 1.00 12.20 297 LYS B C 1
ATOM 5455 O O . LYS B 1 297 ? 24.797 -36.958 53.151 1.00 13.23 297 LYS B O 1
ATOM 5461 N N . THR B 1 298 ? 25.995 -35.948 54.757 1.00 11.54 298 THR B N 1
ATOM 5462 C CA . THR B 1 298 ? 24.789 -35.448 55.450 1.00 10.07 298 THR B CA 1
ATOM 5463 C C . THR B 1 298 ? 24.213 -34.281 54.654 1.00 10.71 298 THR B C 1
ATOM 5464 O O . THR B 1 298 ? 24.972 -33.521 54.049 1.00 12.42 298 THR B O 1
ATOM 5468 N N A MET B 1 299 ? 22.892 -34.189 54.673 0.65 10.73 299 MET B N 1
ATOM 5469 N N B MET B 1 299 ? 22.890 -34.187 54.664 0.35 10.76 299 MET B N 1
ATOM 5470 C CA A MET B 1 299 ? 22.122 -33.148 53.957 0.65 11.82 299 MET B CA 1
ATOM 5471 C CA B MET B 1 299 ? 22.123 -33.153 53.932 0.35 11.07 299 MET B CA 1
ATOM 5472 C C A MET B 1 299 ? 20.792 -32.981 54.659 0.65 10.91 299 MET B C 1
ATOM 5473 C C B MET B 1 299 ? 20.796 -32.983 54.647 0.35 10.92 299 MET B C 1
ATOM 5474 O O A MET B 1 299 ? 20.303 -33.921 55.302 0.65 11.88 299 MET B O 1
ATOM 5475 O O B MET B 1 299 ? 20.308 -33.920 55.286 0.35 11.47 299 MET B O 1
ATOM 5484 N N . PRO B 1 300 ? 20.148 -31.818 54.506 1.00 11.01 300 PRO B N 1
ATOM 5485 C CA . PRO B 1 300 ? 18.743 -31.699 54.883 1.00 10.86 300 PRO B CA 1
ATOM 5486 C C . PRO B 1 300 ? 17.894 -32.730 54.141 1.00 11.77 300 PRO B C 1
ATOM 5487 O O . PRO B 1 300 ? 18.282 -33.188 53.087 1.00 11.38 300 PRO B O 1
ATOM 5491 N N . HIS B 1 301 ? 16.744 -33.059 54.706 1.00 11.24 301 HIS B N 1
ATOM 5492 C CA . HIS B 1 301 ? 15.795 -33.961 54.047 1.00 14.47 301 HIS B CA 1
ATOM 5493 C C . HIS B 1 301 ? 15.630 -33.441 52.629 1.00 16.50 301 HIS B C 1
ATOM 5494 O O . HIS B 1 301 ? 15.382 -32.250 52.456 1.00 19.20 301 HIS B O 1
ATOM 5501 N N . PRO B 1 302 ? 15.671 -34.270 51.570 1.00 15.92 302 PRO B N 1
ATOM 5502 C CA . PRO B 1 302 ? 15.613 -35.745 51.614 1.00 16.94 302 PRO B CA 1
ATOM 5503 C C . PRO B 1 302 ? 16.928 -36.528 51.571 1.00 15.49 302 PRO B C 1
ATOM 5504 O O . PRO B 1 302 ? 16.910 -37.736 51.307 1.00 18.28 302 PRO B O 1
ATOM 5508 N N . GLY B 1 303 ? 18.038 -35.847 51.807 1.00 13.48 303 GLY B N 1
ATOM 5509 C CA . GLY B 1 303 ? 19.339 -36.513 51.862 1.00 13.68 303 GLY B CA 1
ATOM 5510 C C . GLY B 1 303 ? 19.553 -37.235 53.202 1.00 12.45 303 GLY B C 1
ATOM 5511 O O . GLY B 1 303 ? 18.628 -37.326 54.032 1.00 13.91 303 GLY B O 1
ATOM 5512 N N . PHE B 1 304 ? 20.781 -37.641 53.436 1.00 11.88 304 PHE B N 1
ATOM 5513 C CA . PHE B 1 304 ? 21.125 -38.483 54.612 1.00 10.77 304 PHE B CA 1
ATOM 5514 C C . PHE B 1 304 ? 21.110 -37.616 55.867 1.00 10.80 304 PHE B C 1
ATOM 5515 O O . PHE B 1 304 ? 21.791 -36.577 55.958 1.00 10.60 304 PHE B O 1
ATOM 5523 N N . PRO B 1 305 ? 20.357 -38.009 56.910 1.00 9.91 305 PRO B N 1
ATOM 5524 C CA . PRO B 1 305 ? 20.194 -37.160 58.094 1.00 10.48 305 PRO B CA 1
ATOM 5525 C C . PRO B 1 305 ? 21.476 -37.059 58.939 1.00 10.23 305 PRO B C 1
ATOM 5526 O O . PRO B 1 305 ? 22.137 -38.053 59.254 1.00 10.07 305 PRO B O 1
ATOM 5530 N N . THR B 1 306 ? 21.806 -35.846 59.325 1.00 8.97 306 THR B N 1
ATOM 5531 C CA . THR B 1 306 ? 22.927 -35.590 60.246 1.00 9.79 306 THR B CA 1
ATOM 5532 C C . THR B 1 306 ? 22.718 -36.386 61.562 1.00 9.52 306 THR B C 1
ATOM 5533 O O . THR B 1 306 ? 23.711 -36.837 62.126 1.00 9.92 306 THR B O 1
ATOM 5537 N N . ASP B 1 307 ? 21.493 -36.564 62.003 1.00 9.09 307 ASP B N 1
ATOM 5538 C CA . ASP B 1 307 ? 21.250 -37.278 63.279 1.00 10.12 307 ASP B CA 1
ATOM 5539 C C . ASP B 1 307 ? 21.512 -38.779 63.140 1.00 9.63 307 ASP B C 1
ATOM 5540 O O . ASP B 1 307 ? 21.510 -39.421 64.207 1.00 11.74 307 ASP B O 1
ATOM 5545 N N . MET B 1 308 ? 21.825 -39.316 61.974 1.00 9.64 308 MET B N 1
ATOM 5546 C CA . MET B 1 308 ? 22.303 -40.709 61.828 1.00 10.52 308 MET B CA 1
ATOM 5547 C C . MET B 1 308 ? 23.808 -40.774 61.599 1.00 10.49 308 MET B C 1
ATOM 5548 O O . MET B 1 308 ? 24.349 -41.891 61.535 1.00 11.93 308 MET B O 1
ATOM 5553 N N . GLN B 1 309 ? 24.482 -39.655 61.422 1.00 11.33 309 GLN B N 1
ATOM 5554 C CA . GLN B 1 309 ? 25.905 -39.618 61.003 1.00 11.24 309 GLN B CA 1
ATOM 5555 C C . GLN B 1 309 ? 26.812 -40.346 61.996 1.00 12.15 309 GLN B C 1
ATOM 5556 O O . GLN B 1 309 ? 27.660 -41.158 61.537 1.00 12.82 309 GLN B O 1
ATOM 5562 N N . ALA B 1 310 ? 26.722 -39.996 63.280 1.00 11.67 310 ALA B N 1
ATOM 5563 C CA . ALA B 1 310 ? 27.683 -40.529 64.261 1.00 10.84 310 ALA B CA 1
ATOM 5564 C C . ALA B 1 310 ? 27.520 -42.063 64.289 1.00 11.11 310 ALA B C 1
ATOM 5565 O O . ALA B 1 310 ? 28.516 -42.812 64.263 1.00 12.86 310 ALA B O 1
ATOM 5567 N N . GLN B 1 311 ? 26.285 -42.505 64.341 1.00 10.18 311 GLN B N 1
ATOM 5568 C CA . GLN B 1 311 ? 25.984 -43.939 64.430 1.00 11.37 311 GLN B CA 1
ATOM 5569 C C . GLN B 1 311 ? 26.542 -44.621 63.181 1.00 11.31 311 GLN B C 1
ATOM 5570 O O . GLN B 1 311 ? 27.138 -45.722 63.261 1.00 12.99 311 GLN B O 1
ATOM 5576 N N . MET B 1 312 ? 26.380 -44.008 62.014 1.00 12.88 312 MET B N 1
ATOM 5577 C CA . MET B 1 312 ? 26.866 -44.589 60.765 1.00 13.09 312 MET B CA 1
ATOM 5578 C C . MET B 1 312 ? 28.395 -44.677 60.763 1.00 14.00 312 MET B C 1
ATOM 5579 O O . MET B 1 312 ? 28.939 -45.650 60.200 1.00 15.60 312 MET B O 1
ATOM 5584 N N . THR B 1 313 ? 29.115 -43.744 61.368 1.00 13.01 313 THR B N 1
ATOM 5585 C CA . THR B 1 313 ? 30.596 -43.872 61.419 1.00 12.73 313 THR B CA 1
ATOM 5586 C C . THR B 1 313 ? 30.991 -45.125 62.194 1.00 13.97 313 THR B C 1
ATOM 5587 O O . THR B 1 313 ? 32.069 -45.687 61.885 1.00 15.46 313 THR B O 1
ATOM 5591 N N . ALA B 1 314 ? 30.197 -45.577 63.147 1.00 14.06 314 ALA B N 1
ATOM 5592 C CA . ALA B 1 314 ? 30.557 -46.798 63.893 1.00 14.88 314 ALA B CA 1
ATOM 5593 C C . ALA B 1 314 ? 30.569 -48.003 62.949 1.00 16.00 314 ALA B C 1
ATOM 5594 O O . ALA B 1 314 ? 31.488 -48.843 63.049 1.00 17.30 314 ALA B O 1
ATOM 5596 N N . ILE B 1 315 ? 29.582 -48.132 62.060 1.00 14.45 315 ILE B N 1
ATOM 5597 C CA . ILE B 1 315 ? 29.619 -49.266 61.096 1.00 15.89 315 ILE B CA 1
ATOM 5598 C C . ILE B 1 315 ? 30.672 -49.008 60.002 1.00 15.48 315 ILE B C 1
ATOM 5599 O O . ILE B 1 315 ? 31.361 -49.922 59.595 1.00 16.56 315 ILE B O 1
ATOM 5604 N N . GLN B 1 316 ? 30.859 -47.754 59.573 1.00 15.59 316 GLN B N 1
ATOM 5605 C CA . GLN B 1 316 ? 31.918 -47.466 58.589 1.00 17.22 316 GLN B CA 1
ATOM 5606 C C . GLN B 1 316 ? 33.277 -47.902 59.167 1.00 17.32 316 GLN B C 1
ATOM 5607 O O . GLN B 1 316 ? 34.118 -48.416 58.409 1.00 17.88 316 GLN B O 1
ATOM 5613 N N . LEU B 1 317 ? 33.508 -47.697 60.456 1.00 17.88 317 LEU B N 1
ATOM 5614 C CA . LEU B 1 317 ? 34.841 -47.991 61.050 1.00 17.73 317 LEU B CA 1
ATOM 5615 C C . LEU B 1 317 ? 35.082 -49.485 61.227 1.00 18.62 317 LEU B C 1
ATOM 5616 O O . LEU B 1 317 ? 36.237 -49.844 61.579 1.00 21.07 317 LEU B O 1
ATOM 5621 N N . VAL B 1 318 ? 34.091 -50.335 60.997 1.00 17.71 318 VAL B N 1
ATOM 5622 C CA . VAL B 1 318 ? 34.330 -51.809 60.999 1.00 20.29 318 VAL B CA 1
ATOM 5623 C C . VAL B 1 318 ? 34.087 -52.427 59.620 1.00 20.74 318 VAL B C 1
ATOM 5624 O O . VAL B 1 318 ? 34.157 -53.672 59.514 1.00 24.21 318 VAL B O 1
ATOM 5628 N N . ALA B 1 319 ? 33.883 -51.605 58.580 1.00 20.85 319 ALA B N 1
ATOM 5629 C CA . ALA B 1 319 ? 33.712 -52.102 57.204 1.00 21.08 319 ALA B CA 1
ATOM 5630 C C . ALA B 1 319 ? 35.080 -52.513 56.629 1.00 21.77 319 ALA B C 1
ATOM 5631 O O . ALA B 1 319 ? 36.102 -52.019 57.085 1.00 24.20 319 ALA B O 1
ATOM 5633 N N . GLU B 1 320 ? 35.062 -53.380 55.627 1.00 23.89 320 GLU B N 1
ATOM 5634 C CA . GLU B 1 320 ? 36.261 -54.018 55.025 1.00 25.29 320 GLU B CA 1
ATOM 5635 C C . GLU B 1 320 ? 36.827 -53.098 53.946 1.00 25.30 320 GLU B C 1
ATOM 5636 O O . GLU B 1 320 ? 36.881 -53.488 52.805 1.00 30.11 320 GLU B O 1
ATOM 5642 N N . GLY B 1 321 ? 37.317 -51.940 54.357 1.00 26.28 321 GLY B N 1
ATOM 5643 C CA . GLY B 1 321 ? 37.918 -50.952 53.450 1.00 25.58 321 GLY B CA 1
ATOM 5644 C C . GLY B 1 321 ? 37.813 -49.547 53.971 1.00 26.52 321 GLY B C 1
ATOM 5645 O O . GLY B 1 321 ? 37.662 -49.352 55.194 1.00 27.27 321 GLY B O 1
ATOM 5646 N N . THR B 1 322 ? 37.904 -48.589 53.055 1.00 25.04 322 THR B N 1
ATOM 5647 C CA . THR B 1 322 ? 37.957 -47.161 53.393 1.00 23.12 322 THR B CA 1
ATOM 5648 C C . THR B 1 322 ? 36.605 -46.524 53.071 1.00 22.54 322 THR B C 1
ATOM 5649 O O . THR B 1 322 ? 36.113 -46.655 51.970 1.00 24.87 322 THR B O 1
ATOM 5653 N N . SER B 1 323 ? 36.067 -45.805 54.028 1.00 23.54 323 SER B N 1
ATOM 5654 C CA . SER B 1 323 ? 34.796 -45.047 53.946 1.00 20.63 323 SER B CA 1
ATOM 5655 C C . SER B 1 323 ? 35.076 -43.580 54.240 1.00 21.68 323 SER B C 1
ATOM 5656 O O . SER B 1 323 ? 35.992 -43.260 55.008 1.00 22.49 323 SER B O 1
ATOM 5659 N N . VAL B 1 324 ? 34.218 -42.732 53.703 1.00 18.17 324 VAL B N 1
ATOM 5660 C CA . VAL B 1 324 ? 34.337 -41.267 53.890 1.00 16.93 324 VAL B CA 1
ATOM 5661 C C . VAL B 1 324 ? 33.004 -40.778 54.441 1.00 17.20 324 VAL B C 1
ATOM 5662 O O . VAL B 1 324 ? 31.951 -41.266 54.006 1.00 18.58 324 VAL B O 1
ATOM 5666 N N . VAL B 1 325 ? 33.063 -39.807 55.332 1.00 14.75 325 VAL B N 1
ATOM 5667 C CA . VAL B 1 325 ? 31.850 -39.075 55.773 1.00 14.20 325 VAL B CA 1
ATOM 5668 C C . VAL B 1 325 ? 32.126 -37.590 55.575 1.00 15.23 325 VAL B C 1
ATOM 5669 O O . VAL B 1 325 ? 33.219 -37.094 55.952 1.00 14.44 325 VAL B O 1
ATOM 5673 N N . THR B 1 326 ? 31.144 -36.904 54.995 1.00 11.66 326 THR B N 1
ATOM 5674 C CA . THR B 1 326 ? 31.138 -35.443 54.847 1.00 11.91 326 THR B CA 1
ATOM 5675 C C . THR B 1 326 ? 29.940 -34.906 55.618 1.00 11.82 326 THR B C 1
ATOM 5676 O O . THR B 1 326 ? 28.806 -35.312 55.308 1.00 14.80 326 THR B O 1
ATOM 5680 N N . GLU B 1 327 ? 30.201 -34.073 56.613 1.00 11.78 327 GLU B N 1
ATOM 5681 C CA . GLU B 1 327 ? 29.156 -33.489 57.492 1.00 11.77 327 GLU B CA 1
ATOM 5682 C C . GLU B 1 327 ? 28.915 -32.074 57.019 1.00 12.59 327 GLU B C 1
ATOM 5683 O O . GLU B 1 327 ? 29.733 -31.216 57.338 1.00 14.05 327 GLU B O 1
ATOM 5689 N N . THR B 1 328 ? 27.825 -31.840 56.291 1.00 11.91 328 THR B N 1
ATOM 5690 C CA . THR B 1 328 ? 27.570 -30.493 55.711 1.00 11.26 328 THR B CA 1
ATOM 5691 C C . THR B 1 328 ? 26.592 -29.661 56.564 1.00 10.99 328 THR B C 1
ATOM 5692 O O . THR B 1 328 ? 26.453 -28.476 56.265 1.00 12.91 328 THR B O 1
ATOM 5696 N N . VAL B 1 329 ? 25.927 -30.246 57.571 1.00 11.81 329 VAL B N 1
ATOM 5697 C CA . VAL B 1 329 ? 24.856 -29.552 58.305 1.00 10.28 329 VAL B CA 1
ATOM 5698 C C . VAL B 1 329 ? 25.379 -28.832 59.539 1.00 10.51 329 VAL B C 1
ATOM 5699 O O . VAL B 1 329 ? 25.001 -27.683 59.759 1.00 13.91 329 VAL B O 1
ATOM 5703 N N . PHE B 1 330 ? 26.252 -29.469 60.310 1.00 12.14 330 PHE B N 1
ATOM 5704 C CA . PHE B 1 330 ? 26.837 -28.918 61.554 1.00 11.71 330 PHE B CA 1
ATOM 5705 C C . PHE B 1 330 ? 28.361 -28.864 61.421 1.00 14.28 330 PHE B C 1
ATOM 5706 O O . PHE B 1 330 ? 28.954 -29.715 60.772 1.00 14.63 330 PHE B O 1
ATOM 5714 N N . GLU B 1 331 ? 28.996 -27.850 62.025 1.00 14.90 331 GLU B N 1
ATOM 5715 C CA . GLU B 1 331 ? 30.437 -27.586 61.878 1.00 16.34 331 GLU B CA 1
ATOM 5716 C C . GLU B 1 331 ? 31.296 -28.422 62.830 1.00 15.09 331 GLU B C 1
ATOM 5717 O O . GLU B 1 331 ? 32.483 -28.501 62.597 1.00 19.31 331 GLU B O 1
ATOM 5723 N N . ASN B 1 332 ? 30.743 -28.969 63.902 1.00 12.43 332 ASN B N 1
ATOM 5724 C CA . ASN B 1 332 ? 31.552 -29.573 64.989 1.00 13.13 332 ASN B CA 1
ATOM 5725 C C . ASN B 1 332 ? 30.908 -30.887 65.418 1.00 11.73 332 ASN B C 1
ATOM 5726 O O . ASN B 1 332 ? 30.643 -31.049 66.607 1.00 15.26 332 ASN B O 1
ATOM 5731 N N . ARG B 1 333 ? 30.693 -31.809 64.494 1.00 11.52 333 ARG B N 1
ATOM 5732 C CA . ARG B 1 333 ? 30.011 -33.077 64.798 1.00 11.00 333 ARG B CA 1
ATOM 5733 C C . ARG B 1 333 ? 30.896 -34.271 64.480 1.00 11.82 333 ARG B C 1
ATOM 5734 O O . ARG B 1 333 ? 30.343 -35.347 64.103 1.00 12.48 333 ARG B O 1
ATOM 5742 N N . PHE B 1 334 ? 32.191 -34.174 64.755 1.00 10.92 334 PHE B N 1
ATOM 5743 C CA . PHE B 1 334 ? 33.122 -35.323 64.641 1.00 14.01 334 PHE B CA 1
ATOM 5744 C C . PHE B 1 334 ? 33.797 -35.686 65.971 1.00 15.02 334 PHE B C 1
ATOM 5745 O O . PHE B 1 334 ? 34.741 -36.505 65.915 1.00 15.59 334 PHE B O 1
ATOM 5753 N N . GLN B 1 335 ? 33.412 -35.126 67.111 1.00 15.76 335 GLN B N 1
ATOM 5754 C CA . GLN B 1 335 ? 34.190 -35.420 68.359 1.00 15.22 335 GLN B CA 1
ATOM 5755 C C . GLN B 1 335 ? 34.152 -36.897 68.723 1.00 16.25 335 GLN B C 1
ATOM 5756 O O . GLN B 1 335 ? 35.129 -37.362 69.350 1.00 17.43 335 GLN B O 1
ATOM 5762 N N . HIS B 1 336 ? 33.103 -37.626 68.381 1.00 12.80 336 HIS B N 1
ATOM 5763 C CA . HIS B 1 336 ? 33.046 -39.071 68.649 1.00 13.81 336 HIS B CA 1
ATOM 5764 C C . HIS B 1 336 ? 34.193 -39.786 67.929 1.00 14.74 336 HIS B C 1
ATOM 5765 O O . HIS B 1 336 ? 34.633 -40.843 68.414 1.00 16.04 336 HIS B O 1
ATOM 5772 N N . LEU B 1 337 ? 34.608 -39.307 66.755 1.00 15.84 337 LEU B N 1
ATOM 5773 C CA . LEU B 1 337 ? 35.706 -39.959 66.000 1.00 15.00 337 LEU B CA 1
ATOM 5774 C C . LEU B 1 337 ? 37.009 -39.798 66.768 1.00 17.18 337 LEU B C 1
ATOM 5775 O O . LEU B 1 337 ? 37.818 -40.756 66.732 1.00 18.24 337 LEU B O 1
ATOM 5780 N N . GLU B 1 338 ? 37.224 -38.641 67.406 1.00 18.55 338 GLU B N 1
ATOM 5781 C CA . GLU B 1 338 ? 38.436 -38.434 68.238 1.00 21.45 338 GLU B CA 1
ATOM 5782 C C . GLU B 1 338 ? 38.404 -39.444 69.390 1.00 22.15 338 GLU B C 1
ATOM 5783 O O . GLU B 1 338 ? 39.462 -40.036 69.693 1.00 22.46 338 GLU B O 1
ATOM 5789 N N . GLU B 1 339 ? 37.238 -39.660 70.000 1.00 18.61 339 GLU B N 1
ATOM 5790 C CA . GLU B 1 339 ? 37.123 -40.650 71.087 1.00 19.24 339 GLU B CA 1
ATOM 5791 C C . GLU B 1 339 ? 37.381 -42.065 70.566 1.00 19.52 339 GLU B C 1
ATOM 5792 O O . GLU B 1 339 ? 38.031 -42.850 71.272 1.00 22.01 339 GLU B O 1
ATOM 5798 N N . MET B 1 340 ? 36.878 -42.395 69.389 1.00 18.91 340 MET B N 1
ATOM 5799 C CA . MET B 1 340 ? 37.035 -43.751 68.833 1.00 19.50 340 MET B CA 1
ATOM 5800 C C . MET B 1 340 ? 38.514 -44.015 68.519 1.00 20.37 340 MET B C 1
ATOM 5801 O O . MET B 1 340 ? 38.904 -45.210 68.478 1.00 21.52 340 MET B O 1
ATOM 5806 N N . ARG B 1 341 ? 39.346 -42.982 68.342 1.00 19.46 341 ARG B N 1
ATOM 5807 C CA . ARG B 1 341 ? 40.805 -43.235 68.220 1.00 21.98 341 ARG B CA 1
ATOM 5808 C C . ARG B 1 341 ? 41.324 -43.984 69.456 1.00 22.52 341 ARG B C 1
ATOM 5809 O O . ARG B 1 341 ? 42.280 -44.766 69.304 1.00 24.09 341 ARG B O 1
ATOM 5817 N N . ARG B 1 342 ? 40.755 -43.747 70.640 1.00 20.55 342 ARG B N 1
ATOM 5818 C CA . ARG B 1 342 ? 41.187 -44.454 71.879 1.00 22.39 342 ARG B CA 1
ATOM 5819 C C . ARG B 1 342 ? 40.882 -45.946 71.738 1.00 21.16 342 ARG B C 1
ATOM 5820 O O . ARG B 1 342 ? 41.494 -46.745 72.478 1.00 19.93 342 ARG B O 1
ATOM 5828 N N . MET B 1 343 ? 39.937 -46.310 70.876 1.00 21.57 343 MET B N 1
ATOM 5829 C CA . MET B 1 343 ? 39.520 -47.698 70.599 1.00 21.17 343 MET B CA 1
ATOM 5830 C C . MET B 1 343 ? 40.250 -48.247 69.354 1.00 23.12 343 MET B C 1
ATOM 5831 O O . MET B 1 343 ? 39.806 -49.262 68.789 1.00 25.20 343 MET B O 1
ATOM 5836 N N . ASN B 1 344 ? 41.344 -47.614 68.947 1.00 23.19 344 ASN B N 1
ATOM 5837 C CA . ASN B 1 344 ? 42.194 -48.035 67.805 1.00 24.36 344 ASN B CA 1
ATOM 5838 C C . ASN B 1 344 ? 41.520 -47.685 66.462 1.00 24.83 344 ASN B C 1
ATOM 5839 O O . ASN B 1 344 ? 41.933 -48.273 65.442 1.00 27.10 344 ASN B O 1
ATOM 5844 N N . ALA B 1 345 ? 40.546 -46.770 66.419 1.00 22.46 345 ALA B N 1
ATOM 5845 C CA . ALA B 1 345 ? 39.963 -46.324 65.132 1.00 21.25 345 ALA B CA 1
ATOM 5846 C C . ALA B 1 345 ? 41.019 -45.572 64.338 1.00 21.06 345 ALA B C 1
ATOM 5847 O O . ALA B 1 345 ? 41.717 -44.736 64.912 1.00 26.90 345 ALA B O 1
ATOM 5849 N N . HIS B 1 346 ? 41.136 -45.901 63.067 1.00 22.92 346 HIS B N 1
ATOM 5850 C CA . HIS B 1 346 ? 42.061 -45.253 62.101 1.00 24.36 346 HIS B CA 1
ATOM 5851 C C . HIS B 1 346 ? 41.237 -44.278 61.270 1.00 23.62 346 HIS B C 1
ATOM 5852 O O . HIS B 1 346 ? 40.486 -44.719 60.381 1.00 26.06 346 HIS B O 1
ATOM 5859 N N . VAL B 1 347 ? 41.338 -42.999 61.597 1.00 23.00 347 VAL B N 1
ATOM 5860 C CA . VAL B 1 347 ? 40.500 -41.965 60.940 1.00 22.95 347 VAL B CA 1
ATOM 5861 C C . VAL B 1 347 ? 41.304 -40.675 60.804 1.00 25.34 347 VAL B C 1
ATOM 5862 O O . VAL B 1 347 ? 42.024 -40.304 61.738 1.00 26.63 347 VAL B O 1
ATOM 5866 N N . LYS B 1 348 ? 41.198 -40.041 59.638 1.00 21.63 348 LYS B N 1
ATOM 5867 C CA . LYS B 1 348 ? 41.863 -38.771 59.290 1.00 25.09 348 LYS B CA 1
ATOM 5868 C C . LYS B 1 348 ? 40.741 -37.746 59.152 1.00 24.46 348 LYS B C 1
ATOM 5869 O O . LYS B 1 348 ? 39.754 -38.034 58.459 1.00 26.28 348 LYS B O 1
ATOM 5875 N N . ILE B 1 349 ? 40.856 -36.618 59.833 1.00 25.04 349 ILE B N 1
ATOM 5876 C CA . ILE B 1 349 ? 39.813 -35.562 59.771 1.00 23.79 349 ILE B CA 1
ATOM 5877 C C . ILE B 1 349 ? 40.427 -34.335 59.127 1.00 24.03 349 ILE B C 1
ATOM 5878 O O . ILE B 1 349 ? 41.537 -33.946 59.535 1.00 25.95 349 ILE B O 1
ATOM 5883 N N . ASP B 1 350 ? 39.750 -33.762 58.144 1.00 21.78 350 ASP B N 1
ATOM 5884 C CA . ASP B 1 350 ? 40.197 -32.507 57.465 1.00 24.37 350 ASP B CA 1
ATOM 5885 C C . ASP B 1 350 ? 38.926 -31.664 57.232 1.00 23.13 350 ASP B C 1
ATO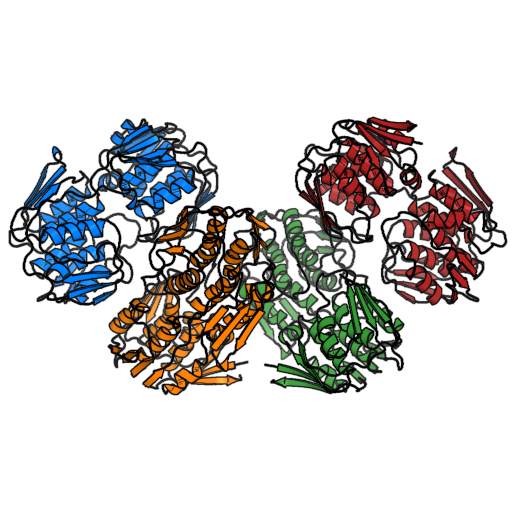M 5886 O O . ASP B 1 350 ? 38.126 -32.012 56.349 1.00 21.20 350 ASP B O 1
ATOM 5891 N N . GLY B 1 351 ? 38.719 -30.640 58.060 1.00 25.06 351 GLY B N 1
ATOM 5892 C CA . GLY B 1 351 ? 37.492 -29.831 58.050 1.00 24.90 351 GLY B CA 1
ATOM 5893 C C . GLY B 1 351 ? 36.254 -30.708 58.191 1.00 21.82 351 GLY B C 1
ATOM 5894 O O . GLY B 1 351 ? 36.148 -31.402 59.187 1.00 23.55 351 GLY B O 1
ATOM 5895 N N . ASN B 1 352 ? 35.371 -30.695 57.204 1.00 17.80 352 ASN B N 1
ATOM 5896 C CA . ASN B 1 352 ? 34.079 -31.398 57.322 1.00 16.46 352 ASN B CA 1
ATOM 5897 C C . ASN B 1 352 ? 34.129 -32.808 56.722 1.00 14.74 352 ASN B C 1
ATOM 5898 O O . ASN B 1 352 ? 33.052 -33.402 56.558 1.00 15.68 352 ASN B O 1
ATOM 5903 N N . VAL B 1 353 ? 35.316 -33.358 56.471 1.00 16.32 353 VAL B N 1
ATOM 5904 C CA . VAL B 1 353 ? 35.471 -34.704 55.858 1.00 15.69 353 VAL B CA 1
ATOM 5905 C C . VAL B 1 353 ? 36.305 -35.574 56.783 1.00 16.32 353 VAL B C 1
ATOM 5906 O O . VAL B 1 353 ? 37.385 -35.121 57.225 1.00 19.14 353 VAL B O 1
ATOM 5910 N N . ALA B 1 354 ? 35.822 -36.772 57.054 1.00 14.83 354 ALA B N 1
ATOM 5911 C CA . ALA B 1 354 ? 36.582 -37.807 57.766 1.00 15.89 354 ALA B CA 1
ATOM 5912 C C . ALA B 1 354 ? 36.761 -39.027 56.870 1.00 16.27 354 ALA B C 1
ATOM 5913 O O . ALA B 1 354 ? 35.795 -39.494 56.284 1.00 15.44 354 ALA B O 1
ATOM 5915 N N . ILE B 1 355 ? 37.989 -39.555 56.838 1.00 18.67 355 ILE B N 1
ATOM 5916 C CA . ILE B 1 355 ? 38.325 -40.793 56.085 1.00 20.43 355 ILE B CA 1
ATOM 5917 C C . ILE B 1 355 ? 38.639 -41.884 57.087 1.00 20.49 355 ILE B C 1
ATOM 5918 O O . ILE B 1 355 ? 39.566 -41.707 57.906 1.00 23.43 355 ILE B O 1
ATOM 5923 N N . MET B 1 356 ? 37.872 -42.959 57.004 1.00 19.28 356 MET B N 1
ATOM 5924 C CA . MET B 1 356 ? 37.918 -44.072 57.976 1.00 19.02 356 MET B CA 1
ATOM 5925 C C . MET B 1 356 ? 38.472 -45.340 57.300 1.00 20.74 356 MET B C 1
ATOM 5926 O O . MET B 1 356 ? 37.942 -45.778 56.262 1.00 23.35 356 MET B O 1
ATOM 5931 N N . ASP B 1 357 ? 39.545 -45.876 57.877 1.00 23.43 357 ASP B N 1
ATOM 5932 C CA . ASP B 1 357 ? 40.117 -47.175 57.447 1.00 23.98 357 ASP B CA 1
ATOM 5933 C C . ASP B 1 357 ? 39.570 -48.252 58.382 1.00 23.90 357 ASP B C 1
ATOM 5934 O O . ASP B 1 357 ? 40.051 -48.375 59.529 1.00 26.14 357 ASP B O 1
ATOM 5939 N N . GLY B 1 358 ? 38.603 -49.026 57.918 1.00 23.74 358 GLY B N 1
ATOM 5940 C CA . GLY B 1 358 ? 37.940 -50.070 58.721 1.00 24.55 358 GLY B CA 1
ATOM 5941 C C . GLY B 1 358 ? 38.701 -51.383 58.803 1.00 25.47 358 GLY B C 1
ATOM 5942 O O . GLY B 1 358 ? 38.222 -52.267 59.539 1.00 29.37 358 GLY B O 1
ATOM 5943 N N . ASN B 1 359 ? 39.863 -51.514 58.155 1.00 28.09 359 ASN B N 1
ATOM 5944 C CA . ASN B 1 359 ? 40.664 -52.782 58.161 1.00 31.50 359 ASN B CA 1
ATOM 5945 C C . ASN B 1 359 ? 41.542 -52.891 59.425 1.00 33.75 359 ASN B C 1
ATOM 5946 O O . ASN B 1 359 ? 42.738 -53.239 59.345 1.00 39.40 359 ASN B O 1
ATOM 5951 N N . HIS B 1 360 ? 40.965 -52.576 60.556 1.00 30.38 360 HIS B N 1
ATOM 5952 C CA . HIS B 1 360 ? 41.635 -52.640 61.872 1.00 33.22 360 HIS B CA 1
ATOM 5953 C C . HIS B 1 360 ? 40.578 -53.083 62.871 1.00 31.68 360 HIS B C 1
ATOM 5954 O O . HIS B 1 360 ? 39.421 -52.737 62.691 1.00 34.69 360 HIS B O 1
ATOM 5961 N N . GLU B 1 361 ? 40.975 -53.832 63.878 1.00 31.70 361 GLU B N 1
ATOM 5962 C CA . GLU B 1 361 ? 40.053 -54.314 64.924 1.00 33.66 361 GLU B CA 1
ATOM 5963 C C . GLU B 1 361 ? 39.942 -53.209 65.984 1.00 27.50 361 GLU B C 1
ATOM 5964 O O . GLU B 1 361 ? 40.970 -52.736 66.516 1.00 30.14 361 GLU B O 1
ATOM 5970 N N . LEU B 1 362 ? 38.743 -52.799 66.301 1.00 25.50 362 LEU B N 1
ATOM 5971 C CA . LEU B 1 362 ? 38.531 -51.854 67.419 1.00 24.10 362 LEU B CA 1
ATOM 5972 C C . LEU B 1 362 ? 38.833 -52.563 68.730 1.00 24.26 362 LEU B C 1
ATOM 5973 O O . LEU B 1 362 ? 38.595 -53.784 68.812 1.00 25.80 362 LEU B O 1
ATOM 5978 N N . GLN B 1 363 ? 39.342 -51.806 69.699 1.00 23.83 363 GLN B N 1
ATOM 5979 C CA . GLN B 1 363 ? 39.724 -52.314 71.037 1.00 23.97 363 GLN B CA 1
ATOM 5980 C C . GLN B 1 363 ? 38.916 -51.568 72.089 1.00 22.36 363 GLN B C 1
ATOM 5981 O O . GLN B 1 363 ? 38.808 -50.355 72.010 1.00 23.12 363 GLN B O 1
ATOM 5987 N N . GLY B 1 364 ? 38.418 -52.284 73.099 1.00 21.15 364 GLY B N 1
ATOM 5988 C CA . GLY B 1 364 ? 37.657 -51.636 74.176 1.00 20.46 364 GLY B CA 1
ATOM 5989 C C . GLY B 1 364 ? 38.477 -50.552 74.860 1.00 20.08 364 GLY B C 1
ATOM 5990 O O . GLY B 1 364 ? 39.699 -50.740 75.083 1.00 21.14 364 GLY B O 1
ATOM 5991 N N . ALA B 1 365 ? 37.839 -49.436 75.196 1.00 18.25 365 ALA B N 1
ATOM 5992 C CA . ALA B 1 365 ? 38.478 -48.335 75.929 1.00 17.82 365 ALA B CA 1
ATOM 5993 C C . ALA B 1 365 ? 37.410 -47.567 76.709 1.00 18.75 365 ALA B C 1
ATOM 5994 O O . ALA B 1 365 ? 36.214 -47.797 76.491 1.00 19.06 365 ALA B O 1
ATOM 5996 N N . GLU B 1 366 ? 37.870 -46.710 77.609 1.00 18.67 366 GLU B N 1
ATOM 5997 C CA . GLU B 1 366 ? 37.044 -45.717 78.320 1.00 19.28 366 GLU B CA 1
ATOM 5998 C C . GLU B 1 366 ? 36.882 -44.529 77.382 1.00 17.69 366 GLU B C 1
ATOM 5999 O O . GLU B 1 366 ? 37.882 -43.930 77.035 1.00 19.69 366 GLU B O 1
ATOM 6005 N N . VAL B 1 367 ? 35.646 -44.243 76.981 1.00 14.49 367 VAL B N 1
ATOM 6006 C CA . VAL B 1 367 ? 35.360 -43.163 76.003 1.00 15.02 367 VAL B CA 1
ATOM 6007 C C . VAL B 1 367 ? 34.260 -42.260 76.568 1.00 15.85 367 VAL B C 1
ATOM 6008 O O . VAL B 1 367 ? 33.433 -42.682 77.387 1.00 15.51 367 VAL B O 1
ATOM 6012 N N . TYR B 1 368 ? 34.284 -41.001 76.144 1.00 15.73 368 TYR B N 1
ATOM 6013 C CA . TYR B 1 368 ? 33.493 -39.906 76.736 1.00 14.62 368 TYR B CA 1
ATOM 6014 C C . TYR B 1 368 ? 32.607 -39.352 75.636 1.00 14.49 368 TYR B C 1
ATOM 6015 O O . TYR B 1 368 ? 33.121 -38.738 74.700 1.00 18.23 368 TYR B O 1
ATOM 6024 N N . ALA B 1 369 ? 31.310 -39.530 75.775 1.00 13.58 369 ALA B N 1
ATOM 6025 C CA . ALA B 1 369 ? 30.331 -38.880 74.891 1.00 12.55 369 ALA B CA 1
ATOM 6026 C C . ALA B 1 369 ? 30.438 -37.374 75.056 1.00 11.86 369 ALA B C 1
ATOM 6027 O O . ALA B 1 369 ? 30.594 -36.871 76.164 1.00 12.68 369 ALA B O 1
ATOM 6029 N N . THR B 1 370 ? 30.209 -36.668 73.946 1.00 12.09 370 THR B N 1
ATOM 6030 C CA . THR B 1 370 ? 30.186 -35.191 73.951 1.00 13.15 370 THR B CA 1
ATOM 6031 C C . THR B 1 370 ? 28.803 -34.662 73.613 1.00 12.72 370 THR B C 1
ATOM 6032 O O . THR B 1 370 ? 28.587 -33.444 73.788 1.00 13.50 370 THR B O 1
ATOM 6036 N N . ASP B 1 371 ? 27.909 -35.520 73.156 1.00 11.89 371 ASP B N 1
ATOM 6037 C CA . ASP B 1 371 ? 26.571 -35.128 72.691 1.00 11.59 371 ASP B CA 1
ATOM 6038 C C . ASP B 1 371 ? 25.740 -36.399 72.529 1.00 12.10 371 ASP B C 1
ATOM 6039 O O . ASP B 1 371 ? 26.291 -37.523 72.567 1.00 13.33 371 ASP B O 1
ATOM 6044 N N . LEU B 1 372 ? 24.445 -36.207 72.347 1.00 11.34 372 LEU B N 1
ATOM 6045 C CA . LEU B 1 372 ? 23.433 -37.296 72.321 1.00 12.13 372 LEU B CA 1
ATOM 6046 C C . LEU B 1 372 ? 23.816 -38.423 71.344 1.00 12.15 372 LEU B C 1
ATOM 6047 O O . LEU B 1 372 ? 23.902 -39.594 71.764 1.00 13.34 372 LEU B O 1
ATOM 6052 N N . ARG B 1 373 ? 23.951 -38.151 70.059 1.00 11.66 373 ARG B N 1
ATOM 6053 C CA . ARG B 1 373 ? 24.170 -39.206 69.057 1.00 11.26 373 ARG B CA 1
ATOM 6054 C C . ARG B 1 373 ? 25.581 -39.781 69.184 1.00 11.16 373 ARG B C 1
ATOM 6055 O O . ARG B 1 373 ? 25.783 -40.959 68.818 1.00 12.24 373 ARG B O 1
ATOM 6063 N N . ALA B 1 374 ? 26.547 -38.989 69.636 1.00 11.04 374 ALA B N 1
ATOM 6064 C CA . ALA B 1 374 ? 27.909 -39.476 69.886 1.00 10.54 374 ALA B CA 1
ATOM 6065 C C . ALA B 1 374 ? 27.828 -40.599 70.943 1.00 11.06 374 ALA B C 1
ATOM 6066 O O . ALA B 1 374 ? 28.549 -41.608 70.796 1.00 12.34 374 ALA B O 1
ATOM 6068 N N . ALA B 1 375 ? 27.019 -40.426 71.979 1.00 10.84 375 ALA B N 1
ATOM 6069 C CA . ALA B 1 375 ? 26.900 -41.432 73.043 1.00 10.80 375 ALA B CA 1
ATOM 6070 C C . ALA B 1 375 ? 26.435 -42.760 72.428 1.00 11.86 375 ALA B C 1
ATOM 6071 O O . ALA B 1 375 ? 27.027 -43.824 72.708 1.00 13.76 375 ALA B O 1
ATOM 6073 N N . ALA B 1 376 ? 25.389 -42.716 71.626 1.00 13.71 376 ALA B N 1
ATOM 6074 C CA . ALA B 1 376 ? 24.850 -43.924 70.963 1.00 13.07 376 ALA B CA 1
ATOM 6075 C C . ALA B 1 376 ? 25.912 -44.531 70.046 1.00 11.99 376 ALA B C 1
ATOM 6076 O O . ALA B 1 376 ? 26.070 -45.759 69.997 1.00 13.66 376 ALA B O 1
ATOM 6078 N N . ALA B 1 377 ? 26.642 -43.700 69.310 1.00 11.78 377 ALA B N 1
ATOM 6079 C CA . ALA B 1 377 ? 27.683 -44.176 68.385 1.00 12.07 377 ALA B CA 1
ATOM 6080 C C . ALA B 1 377 ? 28.798 -44.905 69.135 1.00 12.79 377 ALA B C 1
ATOM 6081 O O . ALA B 1 377 ? 29.300 -45.922 68.594 1.00 14.25 377 ALA B O 1
ATOM 6083 N N . LEU B 1 378 ? 29.171 -44.422 70.298 1.00 12.69 378 LEU B N 1
ATOM 6084 C CA . LEU B 1 378 ? 30.251 -45.075 71.073 1.00 13.66 378 LEU B CA 1
ATOM 6085 C C . LEU B 1 378 ? 29.756 -46.436 71.584 1.00 14.29 378 LEU B C 1
ATOM 6086 O O . LEU B 1 378 ? 30.568 -47.395 71.591 1.00 14.11 378 LEU B O 1
ATOM 6091 N N . VAL B 1 379 ? 28.491 -46.525 71.985 1.00 13.23 379 VAL B N 1
ATOM 6092 C CA . VAL B 1 379 ? 27.920 -47.806 72.441 1.00 13.49 379 VAL B CA 1
ATOM 6093 C C . VAL B 1 379 ? 27.957 -48.779 71.263 1.00 14.10 379 VAL B C 1
ATOM 6094 O O . VAL B 1 379 ? 28.355 -49.960 71.432 1.00 14.77 379 VAL B O 1
ATOM 6098 N N . LEU B 1 380 ? 27.528 -48.334 70.088 1.00 15.22 380 LEU B N 1
ATOM 6099 C CA . LEU B 1 380 ? 27.533 -49.186 68.866 1.00 14.56 380 LEU B CA 1
ATOM 6100 C C . LEU B 1 380 ? 28.958 -49.639 68.549 1.00 14.05 380 LEU B C 1
ATOM 6101 O O . LEU B 1 380 ? 29.156 -50.828 68.270 1.00 15.89 380 LEU B O 1
ATOM 6106 N N . ALA B 1 381 ? 29.948 -48.751 68.616 1.00 13.54 381 ALA B N 1
ATOM 6107 C CA . ALA B 1 381 ? 31.362 -49.148 68.377 1.00 14.40 381 ALA B CA 1
ATOM 6108 C C . ALA B 1 381 ? 31.735 -50.241 69.377 1.00 15.04 381 ALA B C 1
ATOM 6109 O O . ALA B 1 381 ? 32.425 -51.221 68.976 1.00 16.92 381 ALA B O 1
ATOM 6111 N N . GLY B 1 382 ? 31.290 -50.107 70.618 1.00 14.75 382 GLY B N 1
ATOM 6112 C CA . GLY B 1 382 ? 31.571 -51.130 71.644 1.00 16.15 382 GLY B CA 1
ATOM 6113 C C . GLY B 1 382 ? 31.065 -52.506 71.242 1.00 15.29 382 GLY B C 1
ATOM 6114 O O . GLY B 1 382 ? 31.688 -53.525 71.637 1.00 16.69 382 GLY B O 1
ATOM 6115 N N . LEU B 1 383 ? 29.944 -52.588 70.550 1.00 15.70 383 LEU B N 1
ATOM 6116 C CA . LEU B 1 383 ? 29.361 -53.860 70.087 1.00 16.98 383 LEU B CA 1
ATOM 6117 C C . LEU B 1 383 ? 30.347 -54.636 69.199 1.00 17.93 383 LEU B C 1
ATOM 6118 O O . LEU B 1 383 ? 30.214 -55.873 69.123 1.00 19.89 383 LEU B O 1
ATOM 6123 N N . LYS B 1 384 ? 31.293 -53.965 68.545 1.00 18.41 384 LYS B N 1
ATOM 6124 C CA . LYS B 1 384 ? 32.251 -54.606 67.638 1.00 18.02 384 LYS B CA 1
ATOM 6125 C C . LYS B 1 384 ? 33.686 -54.500 68.146 1.00 20.51 384 LYS B C 1
ATOM 6126 O O . LYS B 1 384 ? 34.594 -54.956 67.439 1.00 28.06 384 LYS B O 1
ATOM 6132 N N . ALA B 1 385 ? 33.927 -53.999 69.332 1.00 19.10 385 ALA B N 1
ATOM 6133 C CA . ALA B 1 385 ? 35.301 -53.838 69.849 1.00 21.27 385 ALA B CA 1
ATOM 6134 C C . ALA B 1 385 ? 35.702 -55.106 70.591 1.00 20.79 385 ALA B C 1
ATOM 6135 O O . ALA B 1 385 ? 34.838 -55.775 71.192 1.00 24.14 385 ALA B O 1
ATOM 6137 N N . ASN B 1 386 ? 36.984 -55.420 70.521 1.00 22.75 386 ASN B N 1
ATOM 6138 C CA . ASN B 1 386 ? 37.590 -56.537 71.267 1.00 23.23 386 ASN B CA 1
ATOM 6139 C C . ASN B 1 386 ? 37.730 -56.081 72.724 1.00 23.05 386 ASN B C 1
ATOM 6140 O O . ASN B 1 386 ? 38.445 -55.125 72.997 1.00 28.67 386 ASN B O 1
ATOM 6145 N N . GLY B 1 387 ? 37.027 -56.704 73.636 1.00 23.78 387 GLY B N 1
ATOM 6146 C CA . GLY B 1 387 ? 37.146 -56.404 75.068 1.00 24.27 387 GLY B CA 1
ATOM 6147 C C . GLY B 1 387 ? 36.041 -55.476 75.548 1.00 22.62 387 GLY B C 1
ATOM 6148 O O . GLY B 1 387 ? 34.895 -55.522 75.015 1.00 24.93 387 GLY B O 1
ATOM 6149 N N . ILE B 1 388 ? 36.375 -54.672 76.547 1.00 19.74 388 ILE B N 1
ATOM 6150 C CA . ILE B 1 388 ? 35.386 -53.941 77.349 1.00 17.95 388 ILE B CA 1
ATOM 6151 C C . ILE B 1 388 ? 35.464 -52.464 76.968 1.00 16.97 388 ILE B C 1
ATOM 6152 O O . ILE B 1 388 ? 36.559 -51.854 77.106 1.00 19.29 388 ILE B O 1
ATOM 6157 N N . THR B 1 389 ? 34.333 -51.917 76.564 1.00 16.45 389 THR B N 1
ATOM 6158 C CA . THR B 1 389 ? 34.178 -50.465 76.289 1.00 16.73 389 THR B CA 1
ATOM 6159 C C . THR B 1 389 ? 33.307 -49.861 77.379 1.00 15.00 389 THR B C 1
ATOM 6160 O O . THR B 1 389 ? 32.254 -50.447 77.743 1.00 15.99 389 THR B O 1
ATOM 6164 N N . ARG B 1 390 ? 33.740 -48.741 77.924 1.00 14.95 390 ARG B N 1
ATOM 6165 C CA . ARG B 1 390 ? 32.989 -47.994 78.955 1.00 15.14 390 ARG B CA 1
ATOM 6166 C C . ARG B 1 390 ? 32.681 -46.625 78.376 1.00 14.83 390 ARG B C 1
ATOM 6167 O O . ARG B 1 390 ? 33.612 -45.860 78.115 1.00 18.51 390 ARG B O 1
ATOM 6175 N N . VAL B 1 391 ? 31.410 -46.383 78.169 1.00 13.86 391 VAL B N 1
ATOM 6176 C CA . VAL B 1 391 ? 30.898 -45.105 77.603 1.00 14.48 391 VAL B CA 1
ATOM 6177 C C . VAL B 1 391 ? 30.388 -44.232 78.743 1.00 13.56 391 VAL B C 1
ATOM 6178 O O . VAL B 1 391 ? 29.483 -44.626 79.482 1.00 15.02 391 VAL B O 1
ATOM 6182 N N . ARG B 1 392 ? 30.958 -43.052 78.856 1.00 14.02 392 ARG B N 1
ATOM 6183 C CA . ARG B 1 392 ? 30.692 -42.090 79.914 1.00 15.24 392 ARG B CA 1
ATOM 6184 C C . ARG B 1 392 ? 30.011 -40.841 79.384 1.00 14.48 392 ARG B C 1
ATOM 6185 O O . ARG B 1 392 ? 29.991 -40.632 78.164 1.00 14.65 392 ARG B O 1
ATOM 6193 N N . ASN B 1 393 ? 29.446 -40.084 80.324 1.00 16.84 393 ASN B N 1
ATOM 6194 C CA . ASN B 1 393 ? 28.633 -38.861 80.100 1.00 15.59 393 ASN B CA 1
ATOM 6195 C C . ASN B 1 393 ? 27.274 -39.261 79.542 1.00 15.23 393 ASN B C 1
ATOM 6196 O O . ASN B 1 393 ? 26.872 -38.807 78.449 1.00 15.20 393 ASN B O 1
ATOM 6201 N N . LEU B 1 394 ? 26.536 -40.051 80.304 1.00 14.25 394 LEU B N 1
ATOM 6202 C CA . LEU B 1 394 ? 25.218 -40.551 79.851 1.00 14.99 394 LEU B CA 1
ATOM 6203 C C . LEU B 1 394 ? 24.132 -39.460 79.939 1.00 15.53 394 LEU B C 1
ATOM 6204 O O . LEU B 1 394 ? 23.023 -39.697 79.415 1.00 15.15 394 LEU B O 1
ATOM 6209 N N . ASN B 1 395 ? 24.406 -38.336 80.606 1.00 15.52 395 ASN B N 1
ATOM 6210 C CA . ASN B 1 395 ? 23.483 -37.165 80.566 1.00 15.81 395 ASN B CA 1
ATOM 6211 C C . ASN B 1 395 ? 23.140 -36.870 79.089 1.00 13.47 395 ASN B C 1
ATOM 6212 O O . ASN B 1 395 ? 21.981 -36.531 78.784 1.00 15.63 395 ASN B O 1
ATOM 6217 N N . TYR B 1 396 ? 24.113 -36.974 78.182 1.00 12.63 396 TYR B N 1
ATOM 6218 C CA . TYR B 1 396 ? 23.848 -36.667 76.762 1.00 11.72 396 TYR B CA 1
ATOM 6219 C C . TYR B 1 396 ? 22.875 -37.707 76.181 1.00 11.68 396 TYR B C 1
ATOM 6220 O O . TYR B 1 396 ? 21.931 -37.352 75.451 1.00 12.76 396 TYR B O 1
ATOM 6229 N N . LEU B 1 397 ? 23.124 -38.997 76.463 1.00 11.19 397 LEU B N 1
ATOM 6230 C CA . LEU B 1 397 ? 22.297 -40.097 75.903 1.00 12.61 397 LEU B CA 1
ATOM 6231 C C . LEU B 1 397 ? 20.844 -39.956 76.359 1.00 13.77 397 LEU B C 1
ATOM 6232 O O . LEU B 1 397 ? 19.922 -40.236 75.550 1.00 14.66 397 LEU B O 1
ATOM 6237 N N . ASP B 1 398 ? 20.631 -39.578 77.609 1.00 13.93 398 ASP B N 1
ATOM 6238 C CA . ASP B 1 398 ? 19.295 -39.553 78.254 1.00 14.91 398 ASP B CA 1
ATOM 6239 C C . ASP B 1 398 ? 18.397 -38.468 77.605 1.00 14.16 398 ASP B C 1
ATOM 6240 O O . ASP B 1 398 ? 17.186 -38.483 77.828 1.00 13.73 398 ASP B O 1
ATOM 6245 N N . ARG B 1 399 ? 18.960 -37.556 76.835 1.00 12.71 399 ARG B N 1
ATOM 6246 C CA . ARG B 1 399 ? 18.164 -36.546 76.118 1.00 12.93 399 ARG B CA 1
ATOM 6247 C C . ARG B 1 399 ? 17.343 -37.179 74.983 1.00 14.99 399 ARG B C 1
ATOM 6248 O O . ARG B 1 399 ? 16.315 -36.565 74.575 1.00 15.93 399 ARG B O 1
ATOM 6256 N N . GLY B 1 400 ? 17.756 -38.348 74.467 1.00 12.73 400 GLY B N 1
ATOM 6257 C CA . GLY B 1 400 ? 17.122 -38.907 73.279 1.00 10.86 400 GLY B CA 1
ATOM 6258 C C . GLY B 1 400 ? 16.872 -40.367 73.239 1.00 12.83 400 GLY B C 1
ATOM 6259 O O . GLY B 1 400 ? 16.201 -40.764 72.296 1.00 14.40 400 GLY B O 1
ATOM 6260 N N . TYR B 1 401 ? 17.361 -41.150 74.214 1.00 13.47 401 TYR B N 1
ATOM 6261 C CA . TYR B 1 401 ? 17.116 -42.606 74.234 1.00 14.21 401 TYR B CA 1
ATOM 6262 C C . TYR B 1 401 ? 16.527 -42.971 75.589 1.00 16.37 401 TYR B C 1
ATOM 6263 O O . TYR B 1 401 ? 17.059 -42.530 76.654 1.00 17.25 401 TYR B O 1
ATOM 6272 N N . TYR B 1 402 ? 15.477 -43.792 75.575 1.00 15.64 402 TYR B N 1
ATOM 6273 C CA . TYR B 1 402 ? 14.937 -44.398 76.798 1.00 17.11 402 TYR B CA 1
ATOM 6274 C C . TYR B 1 402 ? 15.340 -45.878 76.834 1.00 18.13 402 TYR B C 1
ATOM 6275 O O . TYR B 1 402 ? 15.093 -46.593 75.875 1.00 16.96 402 TYR B O 1
ATOM 6284 N N . ASN B 1 403 ? 15.910 -46.328 77.958 1.00 17.77 403 ASN B N 1
ATOM 6285 C CA . ASN B 1 403 ? 16.190 -47.759 78.203 1.00 19.12 403 ASN B CA 1
ATOM 6286 C C . ASN B 1 403 ? 17.072 -48.344 77.094 1.00 18.40 403 ASN B C 1
ATOM 6287 O O . ASN B 1 403 ? 16.896 -49.515 76.730 1.00 18.87 403 ASN B O 1
ATOM 6292 N N . PHE B 1 404 ? 18.022 -47.571 76.579 1.00 16.08 404 PHE B N 1
ATOM 6293 C CA . PHE B 1 404 ? 18.883 -48.011 75.460 1.00 16.20 404 PHE B CA 1
ATOM 6294 C C . PHE B 1 404 ? 19.567 -49.340 75.794 1.00 15.74 404 PHE B C 1
ATOM 6295 O O . PHE B 1 404 ? 19.580 -50.228 74.963 1.00 17.75 404 PHE B O 1
ATOM 6303 N N . HIS B 1 405 ? 20.136 -49.444 77.007 1.00 17.34 405 HIS B N 1
ATOM 6304 C CA . HIS B 1 405 ? 20.934 -50.621 77.438 1.00 16.85 405 HIS B CA 1
ATOM 6305 C C . HIS B 1 405 ? 20.002 -51.829 77.570 1.00 17.57 405 HIS B C 1
ATOM 6306 O O . HIS B 1 405 ? 20.415 -52.932 77.196 1.00 19.11 405 HIS B O 1
ATOM 6313 N N . ILE B 1 406 ? 18.772 -51.615 78.024 1.00 17.09 406 ILE B N 1
ATOM 6314 C CA . ILE B 1 406 ? 17.790 -52.715 78.185 1.00 19.66 406 ILE B CA 1
ATOM 6315 C C . ILE B 1 406 ? 17.384 -53.234 76.809 1.00 19.63 406 ILE B C 1
ATOM 6316 O O . ILE B 1 406 ? 17.320 -54.444 76.615 1.00 20.98 406 ILE B O 1
ATOM 6321 N N . LYS B 1 407 ? 17.073 -52.338 75.867 1.00 18.02 407 LYS B N 1
ATOM 6322 C CA . LYS B 1 407 ? 16.644 -52.784 74.536 1.00 17.68 407 LYS B CA 1
ATOM 6323 C C . LYS B 1 407 ? 17.791 -53.556 73.873 1.00 17.39 407 LYS B C 1
ATOM 6324 O O . LYS B 1 407 ? 17.519 -54.563 73.202 1.00 18.95 407 LYS B O 1
ATOM 6330 N N . LEU B 1 408 ? 19.037 -53.107 74.027 1.00 16.78 408 LEU B N 1
ATOM 6331 C CA . LEU B 1 408 ? 20.204 -53.835 73.448 1.00 17.56 408 LEU B CA 1
ATOM 6332 C C . LEU B 1 408 ? 20.345 -55.203 74.106 1.00 18.33 408 LEU B C 1
ATOM 6333 O O . LEU B 1 408 ? 20.575 -56.182 73.392 1.00 19.28 408 LEU B O 1
ATOM 6338 N N . GLN B 1 409 ? 20.207 -55.265 75.424 1.00 19.73 409 GLN B N 1
ATOM 6339 C CA . GLN B 1 409 ? 20.353 -56.530 76.190 1.00 20.81 409 GLN B CA 1
ATOM 6340 C C . GLN B 1 409 ? 19.332 -57.530 75.664 1.00 21.96 409 GLN B C 1
ATOM 6341 O O . GLN B 1 409 ? 19.657 -58.737 75.540 1.00 24.93 409 GLN B O 1
ATOM 6347 N N . GLN B 1 410 ? 18.099 -57.067 75.425 1.00 21.76 410 GLN B N 1
ATOM 6348 C CA . GLN B 1 410 ? 16.992 -57.951 74.974 1.00 24.19 410 GLN B CA 1
ATOM 6349 C C . GLN B 1 410 ? 17.259 -58.499 73.565 1.00 19.88 410 GLN B C 1
ATOM 6350 O O . GLN B 1 410 ? 16.672 -59.545 73.236 1.00 24.34 410 GLN B O 1
ATOM 6356 N N . LEU B 1 411 ? 18.133 -57.863 72.790 1.00 20.40 411 LEU B N 1
ATOM 6357 C CA . LEU B 1 411 ? 18.568 -58.366 71.469 1.00 21.21 411 LEU B CA 1
ATOM 6358 C C . LEU B 1 411 ? 19.777 -59.301 71.588 1.00 20.39 411 LEU B C 1
ATOM 6359 O O . LEU B 1 411 ? 20.275 -59.755 70.553 1.00 23.97 411 LEU B O 1
ATOM 6364 N N . GLY B 1 412 ? 20.271 -59.528 72.797 1.00 22.00 412 GLY B N 1
ATOM 6365 C CA . GLY B 1 412 ? 21.433 -60.396 73.060 1.00 21.43 412 GLY B CA 1
ATOM 6366 C C . GLY B 1 412 ? 22.750 -59.642 73.154 1.00 22.47 412 GLY B C 1
ATOM 6367 O O . GLY B 1 412 ? 23.788 -60.307 73.194 1.00 22.09 412 GLY B O 1
ATOM 6368 N N . ALA B 1 413 ? 22.753 -58.299 73.120 1.00 20.76 413 ALA B N 1
ATOM 6369 C CA . ALA B 1 413 ? 24.006 -57.529 73.294 1.00 17.70 413 ALA B CA 1
ATOM 6370 C C . ALA B 1 413 ? 24.435 -57.627 74.751 1.00 17.25 413 ALA B C 1
ATOM 6371 O O . ALA B 1 413 ? 23.571 -57.665 75.626 1.00 20.92 413 ALA B O 1
ATOM 6373 N N . ASP B 1 414 ? 25.738 -57.631 74.982 1.00 16.92 414 ASP B N 1
ATOM 6374 C CA . ASP B 1 414 ? 26.302 -57.591 76.345 1.00 19.00 414 ASP B CA 1
ATOM 6375 C C . ASP B 1 414 ? 26.561 -56.130 76.695 1.00 18.73 414 ASP B C 1
ATOM 6376 O O . ASP B 1 414 ? 27.683 -55.658 76.527 1.00 19.04 414 ASP B O 1
ATOM 6381 N N . VAL B 1 415 ? 25.508 -55.470 77.165 1.00 19.15 415 VAL B N 1
ATOM 6382 C CA . VAL B 1 415 ? 25.482 -54.028 77.478 1.00 19.27 415 VAL B CA 1
ATOM 6383 C C . VAL B 1 415 ? 24.808 -53.864 78.836 1.00 20.67 415 VAL B C 1
ATOM 6384 O O . VAL B 1 415 ? 23.698 -54.381 79.038 1.00 25.14 415 VAL B O 1
ATOM 6388 N N . GLU B 1 416 ? 25.452 -53.130 79.728 1.00 18.92 416 GLU B N 1
ATOM 6389 C CA . GLU B 1 416 ? 24.943 -52.884 81.096 1.00 20.47 416 GLU B CA 1
ATOM 6390 C C . GLU B 1 416 ? 25.089 -51.385 81.371 1.00 17.31 416 GLU B C 1
ATOM 6391 O O . GLU B 1 416 ? 25.979 -50.749 80.833 1.00 18.51 416 GLU B O 1
ATOM 6397 N N . ARG B 1 417 ? 24.227 -50.851 82.212 1.00 18.57 417 ARG B N 1
ATOM 6398 C CA . ARG B 1 417 ? 24.360 -49.484 82.730 1.00 17.06 417 ARG B CA 1
ATOM 6399 C C . ARG B 1 417 ? 24.607 -49.580 84.231 1.00 17.90 417 ARG B C 1
ATOM 6400 O O . ARG B 1 417 ? 23.760 -50.183 84.945 1.00 20.15 417 ARG B O 1
ATOM 6408 N N . VAL B 1 418 ? 25.768 -49.111 84.688 1.00 18.85 418 VAL B N 1
ATOM 6409 C CA . VAL B 1 418 ? 26.204 -49.321 86.095 1.00 23.68 418 VAL B CA 1
ATOM 6410 C C . VAL B 1 418 ? 26.792 -48.042 86.674 1.00 25.92 418 VAL B C 1
ATOM 6411 O O . VAL B 1 418 ? 27.226 -47.147 85.925 1.00 25.29 418 VAL B O 1
ATOM 6415 N N . ASP B 1 419 ? 26.765 -47.965 87.991 1.00 30.16 419 ASP B N 1
ATOM 6416 C CA . ASP B 1 419 ? 27.433 -46.874 88.737 1.00 36.22 419 ASP B CA 1
ATOM 6417 C C . ASP B 1 419 ? 28.941 -46.968 88.501 1.00 37.02 419 ASP B C 1
ATOM 6418 O O . ASP B 1 419 ? 29.470 -48.086 88.463 1.00 38.16 419 ASP B O 1
ATOM 6423 N N . MET B 1 420 ? 29.603 -45.832 88.309 1.00 39.99 420 MET B N 1
ATOM 6424 C CA . MET B 1 420 ? 31.075 -45.757 88.431 1.00 50.96 420 MET B CA 1
ATOM 6425 C C . MET B 1 420 ? 31.424 -45.684 89.927 1.00 52.84 420 MET B C 1
ATOM 6426 O O . MET B 1 420 ? 32.508 -46.135 90.145 1.00 55.72 420 MET B O 1
ATOM 6431 N N . MET C 1 1 ? 18.039 -38.206 92.146 1.00 54.67 1 MET C N 1
ATOM 6432 C CA . MET C 1 1 ? 18.919 -39.298 92.575 1.00 46.96 1 MET C CA 1
ATOM 6433 C C . MET C 1 1 ? 19.070 -39.209 94.105 1.00 34.96 1 MET C C 1
ATOM 6434 O O . MET C 1 1 ? 18.733 -40.150 94.728 1.00 36.48 1 MET C O 1
ATOM 6436 N N . GLU C 1 2 ? 19.507 -38.096 94.693 1.00 27.77 2 GLU C N 1
ATOM 6437 C CA . GLU C 1 2 ? 19.887 -38.034 96.120 1.00 24.17 2 GLU C CA 1
ATOM 6438 C C . GLU C 1 2 ? 19.062 -36.988 96.888 1.00 20.96 2 GLU C C 1
ATOM 6439 O O . GLU C 1 2 ? 18.579 -36.004 96.299 1.00 24.53 2 GLU C O 1
ATOM 6445 N N . GLU C 1 3 ? 18.979 -37.193 98.198 1.00 17.85 3 GLU C N 1
ATOM 6446 C CA . GLU C 1 3 ? 18.347 -36.248 99.148 1.00 17.02 3 GLU C CA 1
ATOM 6447 C C . GLU C 1 3 ? 19.184 -36.171 100.428 1.00 17.16 3 GLU C C 1
ATOM 6448 O O . GLU C 1 3 ? 19.922 -37.118 100.768 1.00 18.00 3 GLU C O 1
ATOM 6454 N N . ILE C 1 4 ? 19.062 -35.062 101.126 1.00 15.24 4 ILE C N 1
ATOM 6455 C CA . ILE C 1 4 ? 19.609 -34.955 102.494 1.00 15.36 4 ILE C CA 1
ATOM 6456 C C . ILE C 1 4 ? 18.448 -35.195 103.448 1.00 15.76 4 ILE C C 1
ATOM 6457 O O . ILE C 1 4 ? 17.382 -34.531 103.333 1.00 18.34 4 ILE C O 1
ATOM 6462 N N . ILE C 1 5 ? 18.653 -36.113 104.385 1.00 14.31 5 ILE C N 1
ATOM 6463 C CA . ILE C 1 5 ? 17.622 -36.468 105.370 1.00 15.59 5 ILE C CA 1
ATOM 6464 C C . ILE C 1 5 ? 18.085 -35.966 106.726 1.00 13.84 5 ILE C C 1
ATOM 6465 O O . ILE C 1 5 ? 19.244 -36.245 107.137 1.00 16.82 5 ILE C O 1
ATOM 6470 N N . VAL C 1 6 ? 17.211 -35.237 107.390 1.00 13.18 6 VAL C N 1
ATOM 6471 C CA . VAL C 1 6 ? 17.517 -34.616 108.685 1.00 14.30 6 VAL C CA 1
ATOM 6472 C C . VAL C 1 6 ? 16.490 -35.104 109.696 1.00 15.93 6 VAL C C 1
ATOM 6473 O O . VAL C 1 6 ? 15.283 -35.171 109.376 1.00 17.57 6 VAL C O 1
ATOM 6477 N N . ARG C 1 7 ? 16.959 -35.420 110.892 1.00 15.92 7 ARG C N 1
ATOM 6478 C CA . ARG C 1 7 ? 16.071 -35.496 112.073 1.00 16.42 7 ARG C CA 1
ATOM 6479 C C . ARG C 1 7 ? 16.425 -34.319 112.966 1.00 17.03 7 ARG C C 1
ATOM 6480 O O . ARG C 1 7 ? 17.610 -34.143 113.297 1.00 19.50 7 ARG C O 1
ATOM 6488 N N . GLY C 1 8 ? 15.420 -33.569 113.367 1.00 18.45 8 GLY C N 1
ATOM 6489 C CA . GLY C 1 8 ? 15.643 -32.395 114.215 1.00 20.79 8 GLY C CA 1
ATOM 6490 C C . GLY C 1 8 ? 15.876 -32.744 115.672 1.00 20.11 8 GLY C C 1
ATOM 6491 O O . GLY C 1 8 ? 15.596 -33.841 116.098 1.00 23.07 8 GLY C O 1
ATOM 6492 N N . GLY C 1 9 ? 16.324 -31.759 116.438 1.00 22.31 9 GLY C N 1
ATOM 6493 C CA . GLY C 1 9 ? 16.326 -31.764 117.905 1.00 25.48 9 GLY C CA 1
ATOM 6494 C C . GLY C 1 9 ? 17.686 -32.088 118.508 1.00 24.78 9 GLY C C 1
ATOM 6495 O O . GLY C 1 9 ? 17.709 -32.384 119.700 1.00 28.51 9 GLY C O 1
ATOM 6496 N N . ASN C 1 10 ? 18.788 -32.024 117.756 1.00 21.10 10 ASN C N 1
ATOM 6497 C CA . ASN C 1 10 ? 20.153 -32.256 118.294 1.00 19.58 10 ASN C CA 1
ATOM 6498 C C . ASN C 1 10 ? 20.884 -30.932 118.452 1.00 18.34 10 ASN C C 1
ATOM 6499 O O . ASN C 1 10 ? 20.709 -30.062 117.606 1.00 20.20 10 ASN C O 1
ATOM 6504 N N . GLN C 1 11 ? 21.655 -30.795 119.517 1.00 20.31 11 GLN C N 1
ATOM 6505 C CA . GLN C 1 11 ? 22.607 -29.656 119.664 1.00 21.41 11 GLN C CA 1
ATOM 6506 C C . GLN C 1 11 ? 23.852 -29.924 118.832 1.00 21.36 11 GLN C C 1
ATOM 6507 O O . GLN C 1 11 ? 24.376 -31.052 118.877 1.00 27.68 11 GLN C O 1
ATOM 6513 N N . LEU C 1 12 ? 24.368 -28.890 118.184 1.00 19.19 12 LEU C N 1
ATOM 6514 C CA . LEU C 1 12 ? 25.625 -29.026 117.436 1.00 19.15 12 LEU C CA 1
ATOM 6515 C C . LEU C 1 12 ? 26.774 -28.604 118.345 1.00 20.83 12 LEU C C 1
ATOM 6516 O O . LEU C 1 12 ? 26.687 -27.551 118.991 1.00 23.83 12 LEU C O 1
ATOM 6521 N N . ASN C 1 13 ? 27.818 -29.410 118.390 1.00 20.61 13 ASN C N 1
ATOM 6522 C CA . ASN C 1 13 ? 29.007 -29.155 119.247 1.00 22.07 13 ASN C CA 1
ATOM 6523 C C . ASN C 1 13 ? 30.234 -29.652 118.503 1.00 21.09 13 ASN C C 1
ATOM 6524 O O . ASN C 1 13 ? 30.218 -30.791 118.016 1.00 23.06 13 ASN C O 1
ATOM 6529 N N . GLY C 1 14 ? 31.280 -28.851 118.519 1.00 20.29 14 GLY C N 1
ATOM 6530 C CA . GLY C 1 14 ? 32.624 -29.250 118.079 1.00 23.04 14 GLY C CA 1
ATOM 6531 C C . GLY C 1 14 ? 33.225 -28.202 117.165 1.00 21.37 14 GLY C C 1
ATOM 6532 O O . GLY C 1 14 ? 32.896 -27.019 117.321 1.00 21.83 14 GLY C O 1
ATOM 6533 N N . THR C 1 15 ? 34.139 -28.624 116.311 1.00 21.77 15 THR C N 1
ATOM 6534 C CA . THR C 1 15 ? 34.914 -27.716 115.449 1.00 22.17 15 THR C CA 1
ATOM 6535 C C . THR C 1 15 ? 34.598 -28.052 114.010 1.00 21.67 15 THR C C 1
ATOM 6536 O O . THR C 1 15 ? 34.638 -29.213 113.679 1.00 24.49 15 THR C O 1
ATOM 6540 N N . VAL C 1 16 ? 34.333 -27.041 113.194 1.00 17.31 16 VAL C N 1
ATOM 6541 C CA . VAL C 1 16 ? 34.080 -27.267 111.745 1.00 18.04 16 VAL C CA 1
ATOM 6542 C C . VAL C 1 16 ? 35.130 -26.528 110.921 1.00 17.26 16 VAL C C 1
ATOM 6543 O O . VAL C 1 16 ? 35.496 -25.367 111.279 1.00 18.98 16 VAL C O 1
ATOM 6547 N N . ARG C 1 17 ? 35.648 -27.207 109.900 1.00 18.01 17 ARG C N 1
ATOM 6548 C CA . ARG C 1 17 ? 36.642 -26.648 108.947 1.00 18.76 17 ARG C CA 1
ATOM 6549 C C . ARG C 1 17 ? 35.893 -26.167 107.717 1.00 17.26 17 ARG C C 1
ATOM 6550 O O . ARG C 1 17 ? 34.899 -26.805 107.316 1.00 16.06 17 ARG C O 1
ATOM 6558 N N . ILE C 1 18 ? 36.328 -25.039 107.195 1.00 16.32 18 ILE C N 1
ATOM 6559 C CA . ILE C 1 18 ? 35.672 -24.302 106.090 1.00 16.61 18 ILE C CA 1
ATOM 6560 C C . ILE C 1 18 ? 36.578 -24.317 104.859 1.00 16.14 18 ILE C C 1
ATOM 6561 O O . ILE C 1 18 ? 37.799 -24.159 104.999 1.00 17.57 18 ILE C O 1
ATOM 6566 N N . GLU C 1 19 ? 35.990 -24.521 103.692 1.00 15.92 19 GLU C N 1
ATOM 6567 C CA . GLU C 1 19 ? 36.719 -24.585 102.417 1.00 14.37 19 GLU C CA 1
ATOM 6568 C C . GLU C 1 19 ? 37.082 -23.170 101.946 1.00 13.54 19 GLU C C 1
ATOM 6569 O O . GLU C 1 19 ? 36.607 -22.178 102.486 1.00 13.89 19 GLU C O 1
ATOM 6575 N N . GLY C 1 20 ? 37.925 -23.106 100.941 1.00 13.80 20 GLY C N 1
ATOM 6576 C CA . GLY C 1 20 ? 38.141 -21.884 100.158 1.00 13.05 20 GLY C CA 1
ATOM 6577 C C . GLY C 1 20 ? 36.838 -21.371 99.595 1.00 13.53 20 GLY C C 1
ATOM 6578 O O . GLY C 1 20 ? 35.950 -22.161 99.263 1.00 14.73 20 GLY C O 1
ATOM 6579 N N . ALA C 1 21 ? 36.777 -20.066 99.392 1.00 12.39 21 ALA C N 1
ATOM 6580 C CA . ALA C 1 21 ? 35.538 -19.392 98.977 1.00 12.93 21 ALA C CA 1
ATOM 6581 C C . ALA C 1 21 ? 35.164 -19.724 97.526 1.00 13.64 21 ALA C C 1
ATOM 6582 O O . ALA C 1 21 ? 35.960 -19.480 96.570 1.00 14.00 21 ALA C O 1
ATOM 6584 N N . LYS C 1 22 ? 33.941 -20.215 97.343 1.00 11.99 22 LYS C N 1
ATOM 6585 C CA . LYS C 1 22 ? 33.318 -20.385 96.019 1.00 11.01 22 LYS C CA 1
ATOM 6586 C C . LYS C 1 22 ? 33.505 -19.084 95.241 1.00 10.25 22 LYS C C 1
ATOM 6587 O O . LYS C 1 22 ? 33.974 -19.078 94.075 1.00 11.24 22 LYS C O 1
ATOM 6593 N N . ASN C 1 23 ? 33.159 -17.978 95.870 1.00 9.72 23 ASN C N 1
ATOM 6594 C CA . ASN C 1 23 ? 33.060 -16.728 95.105 1.00 9.79 23 ASN C CA 1
ATOM 6595 C C . ASN C 1 23 ? 34.393 -15.991 95.020 1.00 11.37 23 ASN C C 1
ATOM 6596 O O . ASN C 1 23 ? 34.400 -14.910 94.391 1.00 12.56 23 ASN C O 1
ATOM 6601 N N . ALA C 1 24 ? 35.480 -16.487 95.599 1.00 11.48 24 ALA C N 1
ATOM 6602 C CA . ALA C 1 24 ? 36.832 -16.009 95.283 1.00 11.16 24 ALA C CA 1
ATOM 6603 C C . ALA C 1 24 ? 37.490 -16.914 94.250 1.00 11.99 24 ALA C C 1
ATOM 6604 O O . ALA C 1 24 ? 38.160 -16.397 93.327 1.00 12.36 24 ALA C O 1
ATOM 6606 N N . VAL C 1 25 ? 37.350 -18.231 94.361 1.00 12.41 25 VAL C N 1
ATOM 6607 C CA . VAL C 1 25 ? 38.098 -19.123 93.447 1.00 12.59 25 VAL C CA 1
ATOM 6608 C C . VAL C 1 25 ? 37.635 -18.911 91.994 1.00 11.98 25 VAL C C 1
ATOM 6609 O O . VAL C 1 25 ? 38.459 -19.010 91.094 1.00 12.57 25 VAL C O 1
ATOM 6613 N N . LEU C 1 26 ? 36.353 -18.630 91.772 1.00 12.23 26 LEU C N 1
ATOM 6614 C CA . LEU C 1 26 ? 35.835 -18.563 90.402 1.00 11.08 26 LEU C CA 1
ATOM 6615 C C . LEU C 1 26 ? 36.417 -17.353 89.678 1.00 10.62 26 LEU C C 1
ATOM 6616 O O . LEU C 1 26 ? 36.988 -17.525 88.596 1.00 11.99 26 LEU C O 1
ATOM 6621 N N . PRO C 1 27 ? 36.359 -16.129 90.219 1.00 11.05 27 PRO C N 1
ATOM 6622 C CA . PRO C 1 27 ? 36.976 -15.002 89.487 1.00 11.28 27 PRO C CA 1
ATOM 6623 C C . PRO C 1 27 ? 38.502 -15.156 89.448 1.00 12.77 27 PRO C C 1
ATOM 6624 O O . PRO C 1 27 ? 39.134 -14.691 88.496 1.00 12.52 27 PRO C O 1
ATOM 6628 N N . ILE C 1 28 ? 39.111 -15.813 90.458 1.00 11.84 28 ILE C N 1
ATOM 6629 C CA . ILE C 1 28 ? 40.583 -16.017 90.419 1.00 12.81 28 ILE C CA 1
ATOM 6630 C C . ILE C 1 28 ? 40.964 -17.022 89.315 1.00 13.56 28 ILE C C 1
ATOM 6631 O O . ILE C 1 28 ? 41.998 -16.834 88.657 1.00 13.99 28 ILE C O 1
ATOM 6636 N N . LEU C 1 29 ? 40.166 -18.065 89.085 1.00 13.67 29 LEU C N 1
ATOM 6637 C CA . LEU C 1 29 ? 40.368 -18.950 87.918 1.00 13.36 29 LEU C CA 1
ATOM 6638 C C . LEU C 1 29 ? 40.312 -18.106 86.619 1.00 14.17 29 LEU C C 1
ATOM 6639 O O . LEU C 1 29 ? 41.174 -18.294 85.746 1.00 16.66 29 LEU C O 1
ATOM 6644 N N . ALA C 1 30 ? 39.340 -17.214 86.488 1.00 11.86 30 ALA C N 1
ATOM 6645 C CA . ALA C 1 30 ? 39.334 -16.311 85.311 1.00 12.20 30 ALA C CA 1
ATOM 6646 C C . ALA C 1 30 ? 40.624 -15.483 85.258 1.00 14.07 30 ALA C C 1
ATOM 6647 O O . ALA C 1 30 ? 41.198 -15.325 84.146 1.00 14.71 30 ALA C O 1
ATOM 6649 N N . ALA C 1 31 ? 41.073 -14.939 86.391 1.00 14.70 31 ALA C N 1
ATOM 6650 C CA . ALA C 1 31 ? 42.300 -14.117 86.431 1.00 15.26 31 ALA C CA 1
ATOM 6651 C C . ALA C 1 31 ? 43.491 -14.920 85.916 1.00 15.64 31 ALA C C 1
ATOM 6652 O O . ALA C 1 31 ? 44.441 -14.319 85.368 1.00 15.96 31 ALA C O 1
ATOM 6654 N N . SER C 1 32 ? 43.512 -16.234 86.116 1.00 15.05 32 SER C N 1
ATOM 6655 C CA . SER C 1 32 ? 44.665 -17.064 85.664 1.00 16.93 32 SER C CA 1
ATOM 6656 C C . SER C 1 32 ? 44.817 -16.987 84.136 1.00 16.71 32 SER C C 1
ATOM 6657 O O . SER C 1 32 ? 45.911 -17.253 83.653 1.00 19.15 32 SER C O 1
ATOM 6660 N N . LEU C 1 33 ? 43.773 -16.611 83.391 1.00 16.25 33 LEU C N 1
ATOM 6661 C CA . LEU C 1 33 ? 43.837 -16.378 81.933 1.00 15.93 33 LEU C CA 1
ATOM 6662 C C . LEU C 1 33 ? 44.790 -15.225 81.614 1.00 16.77 33 LEU C C 1
ATOM 6663 O O . LEU C 1 33 ? 45.252 -15.174 80.454 1.00 18.90 33 LEU C O 1
ATOM 6668 N N . LEU C 1 34 ? 45.055 -14.330 82.558 1.00 16.20 34 LEU C N 1
ATOM 6669 C CA . LEU C 1 34 ? 45.928 -13.162 82.277 1.00 15.99 34 LEU C CA 1
ATOM 6670 C C . LEU C 1 34 ? 47.407 -13.551 82.270 1.00 18.36 34 LEU C C 1
ATOM 6671 O O . LEU C 1 34 ? 48.225 -12.743 81.784 1.00 20.62 34 LEU C O 1
ATOM 6676 N N . ALA C 1 35 ? 47.756 -14.717 82.802 1.00 17.74 35 ALA C N 1
ATOM 6677 C CA . ALA C 1 35 ? 49.176 -15.129 82.975 1.00 19.78 35 ALA C CA 1
ATOM 6678 C C . ALA C 1 35 ? 49.759 -15.616 81.647 1.00 21.60 35 ALA C C 1
ATOM 6679 O O . ALA C 1 35 ? 49.570 -16.788 81.303 1.00 23.16 35 ALA C O 1
ATOM 6681 N N . GLU C 1 36 ? 50.440 -14.709 80.935 1.00 22.14 36 GLU C N 1
ATOM 6682 C CA . GLU C 1 36 ? 51.022 -14.965 79.598 1.00 27.40 36 GLU C CA 1
ATOM 6683 C C . GLU C 1 36 ? 52.238 -15.886 79.701 1.00 27.70 36 GLU C C 1
ATOM 6684 O O . GLU C 1 36 ? 52.617 -16.459 78.670 1.00 30.55 36 GLU C O 1
ATOM 6690 N N . GLU C 1 37 ? 52.882 -15.954 80.874 1.00 28.56 37 GLU C N 1
ATOM 6691 C CA . GLU C 1 37 ? 54.018 -16.876 81.092 1.00 30.62 37 GLU C CA 1
ATOM 6692 C C . GLU C 1 37 ? 53.846 -17.521 82.474 1.00 27.04 37 GLU C C 1
ATOM 6693 O O . GLU C 1 37 ? 53.248 -16.906 83.376 1.00 30.18 37 GLU C O 1
ATOM 6699 N N . GLY C 1 38 ? 54.354 -18.729 82.617 1.00 26.98 38 GLY C N 1
ATOM 6700 C CA . GLY C 1 38 ? 54.342 -19.462 83.887 1.00 26.30 38 GLY C CA 1
ATOM 6701 C C . GLY C 1 38 ? 53.072 -20.252 84.068 1.00 24.83 38 GLY C C 1
ATOM 6702 O O . GLY C 1 38 ? 52.160 -20.183 83.224 1.00 25.38 38 GLY C O 1
ATOM 6703 N N . ILE C 1 39 ? 53.038 -20.993 85.166 1.00 24.85 39 ILE C N 1
ATOM 6704 C CA . ILE C 1 39 ? 51.924 -21.886 85.563 1.00 24.69 39 ILE C CA 1
ATOM 6705 C C . ILE C 1 39 ? 51.361 -21.350 86.865 1.00 21.09 39 ILE C C 1
ATOM 6706 O O . ILE C 1 39 ? 52.127 -21.172 87.827 1.00 22.03 39 ILE C O 1
ATOM 6711 N N . THR C 1 40 ? 50.072 -21.077 86.887 1.00 18.36 40 THR C N 1
ATOM 6712 C CA . THR C 1 40 ? 49.382 -20.635 88.110 1.00 18.14 40 THR C CA 1
ATOM 6713 C C . THR C 1 40 ? 49.146 -21.884 88.971 1.00 19.70 40 THR C C 1
ATOM 6714 O O . THR C 1 40 ? 48.631 -22.878 88.452 1.00 19.71 40 THR C O 1
ATOM 6718 N N . THR C 1 41 ? 49.437 -21.806 90.258 1.00 18.95 41 THR C N 1
ATOM 6719 C CA . THR C 1 41 ? 48.996 -22.834 91.232 1.00 21.20 41 THR C CA 1
ATOM 6720 C C . THR C 1 41 ? 48.093 -22.170 92.270 1.00 19.48 41 THR C C 1
ATOM 6721 O O . THR C 1 41 ? 48.550 -21.273 93.016 1.00 20.23 41 THR C O 1
ATOM 6725 N N . LEU C 1 42 ? 46.846 -22.595 92.311 1.00 17.84 42 LEU C N 1
ATOM 6726 C CA . LEU C 1 42 ? 45.851 -22.162 93.313 1.00 17.62 42 LEU C CA 1
ATOM 6727 C C . LEU C 1 42 ? 45.711 -23.264 94.362 1.00 18.05 42 LEU C C 1
ATOM 6728 O O . LEU C 1 42 ? 45.501 -24.434 94.010 1.00 20.63 42 LEU C O 1
ATOM 6733 N N . ASP C 1 43 ? 45.833 -22.882 95.610 1.00 18.04 43 ASP C N 1
ATOM 6734 C CA . ASP C 1 43 ? 45.647 -23.761 96.784 1.00 18.54 43 ASP C CA 1
ATOM 6735 C C . ASP C 1 43 ? 44.355 -23.388 97.492 1.00 15.57 43 ASP C C 1
ATOM 6736 O O . ASP C 1 43 ? 43.830 -22.295 97.290 1.00 17.59 43 ASP C O 1
ATOM 6741 N N . ASN C 1 44 ? 43.868 -24.312 98.318 1.00 15.18 44 ASN C N 1
ATOM 6742 C CA . ASN C 1 44 ? 42.603 -24.167 99.077 1.00 16.15 44 ASN C CA 1
ATOM 6743 C C . ASN C 1 44 ? 41.426 -24.026 98.116 1.00 17.07 44 ASN C C 1
ATOM 6744 O O . ASN C 1 44 ? 40.477 -23.247 98.419 1.00 16.47 44 ASN C O 1
ATOM 6749 N N . VAL C 1 45 ? 41.463 -24.748 97.005 1.00 16.91 45 VAL C N 1
ATOM 6750 C CA . VAL C 1 45 ? 40.360 -24.774 96.008 1.00 16.65 45 VAL C CA 1
ATOM 6751 C C . VAL C 1 45 ? 39.280 -25.736 96.489 1.00 14.79 45 VAL C C 1
ATOM 6752 O O . VAL C 1 45 ? 39.541 -26.937 96.678 1.00 16.22 45 VAL C O 1
ATOM 6756 N N . PRO C 1 46 ? 38.030 -25.254 96.661 1.00 13.88 46 PRO C N 1
ATOM 6757 C CA . PRO C 1 46 ? 36.955 -26.119 97.121 1.00 15.29 46 PRO C CA 1
ATOM 6758 C C . PRO C 1 46 ? 36.466 -27.059 96.014 1.00 14.58 46 PRO C C 1
ATOM 6759 O O . PRO C 1 46 ? 36.472 -26.721 94.822 1.00 16.36 46 PRO C O 1
ATOM 6763 N N . ILE C 1 47 ? 36.057 -28.254 96.424 1.00 13.55 47 ILE C N 1
ATOM 6764 C CA . ILE C 1 47 ? 35.524 -29.264 95.484 1.00 15.21 47 ILE C CA 1
ATOM 6765 C C . ILE C 1 47 ? 34.034 -28.986 95.304 1.00 16.12 47 ILE C C 1
ATOM 6766 O O . ILE C 1 47 ? 33.206 -29.544 96.027 1.00 16.46 47 ILE C O 1
ATOM 6771 N N . LEU C 1 48 ? 33.722 -28.127 94.326 1.00 12.71 48 LEU C N 1
ATOM 6772 C CA . LEU C 1 48 ? 32.360 -27.631 94.033 1.00 12.99 48 LEU C CA 1
ATOM 6773 C C . LEU C 1 48 ? 32.048 -27.855 92.561 1.00 13.43 48 LEU C C 1
ATOM 6774 O O . LEU C 1 48 ? 32.992 -27.737 91.719 1.00 14.40 48 LEU C O 1
ATOM 6779 N N . SER C 1 49 ? 30.773 -28.032 92.238 1.00 13.24 49 SER C N 1
ATOM 6780 C CA . SER C 1 49 ? 30.411 -28.246 90.811 1.00 13.98 49 SER C CA 1
ATOM 6781 C C . SER C 1 49 ? 30.817 -26.981 90.007 1.00 14.44 49 SER C C 1
ATOM 6782 O O . SER C 1 49 ? 31.300 -27.122 88.848 1.00 15.50 49 SER C O 1
ATOM 6785 N N . ASP C 1 50 ? 30.718 -25.798 90.589 1.00 13.53 50 ASP C N 1
ATOM 6786 C CA . ASP C 1 50 ? 31.100 -24.556 89.852 1.00 12.08 50 ASP C CA 1
ATOM 6787 C C . ASP C 1 50 ? 32.586 -24.540 89.503 1.00 11.64 50 ASP C C 1
ATOM 6788 O O . ASP C 1 50 ? 32.945 -23.960 88.483 1.00 12.29 50 ASP C O 1
ATOM 6793 N N . VAL C 1 51 ? 33.449 -25.153 90.308 1.00 12.61 51 VAL C N 1
ATOM 6794 C CA . VAL C 1 51 ? 34.892 -25.216 89.939 1.00 12.60 51 VAL C CA 1
ATOM 6795 C C . VAL C 1 51 ? 35.057 -26.130 88.716 1.00 13.69 51 VAL C C 1
ATOM 6796 O O . VAL C 1 51 ? 35.772 -25.767 87.789 1.00 13.58 51 VAL C O 1
ATOM 6800 N N . PHE C 1 52 ? 34.419 -27.304 88.686 1.00 12.81 52 PHE C N 1
ATOM 6801 C CA . PHE C 1 52 ? 34.501 -28.178 87.502 1.00 13.16 52 PHE C CA 1
ATOM 6802 C C . PHE C 1 52 ? 33.950 -27.435 86.282 1.00 14.21 52 PHE C C 1
ATOM 6803 O O . PHE C 1 52 ? 34.525 -27.559 85.204 1.00 16.15 52 PHE C O 1
ATOM 6811 N N . THR C 1 53 ? 32.829 -26.716 86.423 1.00 12.73 53 THR C N 1
ATOM 6812 C CA . THR C 1 53 ? 32.211 -26.007 85.270 1.00 12.66 53 THR C CA 1
ATOM 6813 C C . THR C 1 53 ? 33.158 -24.913 84.778 1.00 12.14 53 THR C C 1
ATOM 6814 O O . THR C 1 53 ? 33.398 -24.823 83.577 1.00 12.31 53 THR C O 1
ATOM 6818 N N . MET C 1 54 ? 33.690 -24.111 85.691 1.00 13.61 54 MET C N 1
ATOM 6819 C CA . MET C 1 54 ? 34.614 -23.000 85.350 1.00 13.47 54 MET C CA 1
ATOM 6820 C C . MET C 1 54 ? 35.873 -23.583 84.673 1.00 13.19 54 MET C C 1
ATOM 6821 O O . MET C 1 54 ? 36.393 -22.998 83.686 1.00 13.57 54 MET C O 1
ATOM 6826 N N . ASN C 1 55 ? 36.392 -24.704 85.162 1.00 12.46 55 ASN C N 1
ATOM 6827 C CA . ASN C 1 55 ? 37.588 -25.311 84.550 1.00 14.05 55 ASN C CA 1
ATOM 6828 C C . ASN C 1 55 ? 37.317 -25.731 83.095 1.00 15.91 55 ASN C C 1
ATOM 6829 O O . ASN C 1 55 ? 38.215 -25.570 82.265 1.00 17.41 55 ASN C O 1
ATOM 6834 N N . GLN C 1 56 ? 36.113 -26.216 82.795 1.00 15.30 56 GLN C N 1
ATOM 6835 C CA . GLN C 1 56 ? 35.700 -26.562 81.414 1.00 16.11 56 GLN C CA 1
ATOM 6836 C C . GLN C 1 56 ? 35.561 -25.288 80.560 1.00 16.22 56 GLN C C 1
ATOM 6837 O O . GLN C 1 56 ? 36.019 -25.324 79.390 1.00 18.64 56 GLN C O 1
ATOM 6843 N N . VAL C 1 57 ? 35.012 -24.205 81.101 1.00 15.09 57 VAL C N 1
ATOM 6844 C CA . VAL C 1 57 ? 34.967 -22.919 80.363 1.00 14.80 57 VAL C CA 1
ATOM 6845 C C . VAL C 1 57 ? 36.392 -22.560 79.948 1.00 15.77 57 VAL C C 1
ATOM 6846 O O . VAL C 1 57 ? 36.623 -22.262 78.760 1.00 17.80 57 VAL C O 1
ATOM 6850 N N . ILE C 1 58 ? 37.318 -22.585 80.895 1.00 14.58 58 ILE C N 1
ATOM 6851 C CA . ILE C 1 58 ? 38.717 -22.141 80.652 1.00 15.13 58 ILE C CA 1
ATOM 6852 C C . ILE C 1 58 ? 39.438 -23.097 79.699 1.00 15.70 58 ILE C C 1
ATOM 6853 O O . ILE C 1 58 ? 40.151 -22.624 78.790 1.00 16.77 58 ILE C O 1
ATOM 6858 N N . ARG C 1 59 ? 39.292 -24.397 79.858 1.00 15.73 59 ARG C N 1
ATOM 6859 C CA . ARG C 1 59 ? 40.013 -25.337 78.946 1.00 17.45 59 ARG C CA 1
ATOM 6860 C C . ARG C 1 59 ? 39.655 -25.055 77.482 1.00 17.58 59 ARG C C 1
ATOM 6861 O O . ARG C 1 59 ? 40.548 -25.159 76.643 1.00 19.94 59 ARG C O 1
ATOM 6869 N N . HIS C 1 60 ? 38.395 -24.672 77.208 1.00 17.55 60 HIS C N 1
ATOM 6870 C CA A HIS C 1 60 ? 37.867 -24.422 75.841 0.46 19.02 60 HIS C CA 1
ATOM 6871 C CA B HIS C 1 60 ? 37.891 -24.439 75.833 0.54 18.72 60 HIS C CA 1
ATOM 6872 C C . HIS C 1 60 ? 38.540 -23.182 75.253 1.00 18.73 60 HIS C C 1
ATOM 6873 O O . HIS C 1 60 ? 38.434 -23.005 74.051 1.00 21.03 60 HIS C O 1
ATOM 6886 N N . LEU C 1 61 ? 39.214 -22.374 76.069 1.00 16.81 61 LEU C N 1
ATOM 6887 C CA . LEU C 1 61 ? 39.934 -21.160 75.619 1.00 19.01 61 LEU C CA 1
ATOM 6888 C C . LEU C 1 61 ? 41.386 -21.468 75.259 1.00 19.77 61 LEU C C 1
ATOM 6889 O O . LEU C 1 61 ? 42.146 -20.495 75.034 1.00 21.14 61 LEU C O 1
ATOM 6894 N N . ASN C 1 62 ? 41.764 -22.747 75.175 1.00 21.49 62 ASN C N 1
ATOM 6895 C CA . ASN C 1 62 ? 43.118 -23.231 74.810 1.00 20.90 62 ASN C CA 1
ATOM 6896 C C . ASN C 1 62 ? 44.049 -23.094 76.014 1.00 21.59 62 ASN C C 1
ATOM 6897 O O . ASN C 1 62 ? 45.141 -22.531 75.903 1.00 20.68 62 ASN C O 1
ATOM 6902 N N . VAL C 1 63 ? 43.601 -23.651 77.141 1.00 21.47 63 VAL C N 1
ATOM 6903 C CA . VAL C 1 63 ? 44.291 -23.540 78.447 1.00 19.08 63 VAL C CA 1
ATOM 6904 C C . VAL C 1 63 ? 44.295 -24.920 79.082 1.00 20.95 63 VAL C C 1
ATOM 6905 O O . VAL C 1 63 ? 43.283 -25.605 78.964 1.00 22.12 63 VAL C O 1
ATOM 6909 N N . ASP C 1 64 ? 45.406 -25.293 79.695 1.00 21.33 64 ASP C N 1
ATOM 6910 C CA . ASP C 1 64 ? 45.502 -26.562 80.451 1.00 21.27 64 ASP C CA 1
ATOM 6911 C C . ASP C 1 64 ? 45.130 -26.299 81.903 1.00 21.44 64 ASP C C 1
ATOM 6912 O O . ASP C 1 64 ? 45.726 -25.397 82.539 1.00 21.89 64 ASP C O 1
ATOM 6917 N N . VAL C 1 65 ? 44.177 -27.069 82.415 1.00 19.24 65 VAL C N 1
ATOM 6918 C CA . VAL C 1 65 ? 43.683 -26.940 83.802 1.00 17.68 65 VAL C CA 1
ATOM 6919 C C . VAL C 1 65 ? 43.690 -28.336 84.430 1.00 19.99 65 VAL C C 1
ATOM 6920 O O . VAL C 1 65 ? 43.037 -29.245 83.869 1.00 21.90 65 VAL C O 1
ATOM 6924 N N . ASP C 1 66 ? 44.437 -28.486 85.523 1.00 19.88 66 ASP C N 1
ATOM 6925 C CA . ASP C 1 66 ? 44.549 -29.777 86.255 1.00 21.82 66 ASP C CA 1
ATOM 6926 C C . ASP C 1 66 ? 44.094 -29.528 87.694 1.00 20.74 66 ASP C C 1
ATOM 6927 O O . ASP C 1 66 ? 44.683 -28.669 88.363 1.00 24.17 66 ASP C O 1
ATOM 6932 N N . PHE C 1 67 ? 43.059 -30.238 88.129 1.00 19.51 67 PHE C N 1
ATOM 6933 C CA . PHE C 1 67 ? 42.513 -30.132 89.497 1.00 19.53 67 PHE C CA 1
ATOM 6934 C C . PHE C 1 67 ? 42.879 -31.394 90.271 1.00 20.14 67 PHE C C 1
ATOM 6935 O O . PHE C 1 67 ? 42.338 -32.480 89.985 1.00 21.20 67 PHE C O 1
ATOM 6943 N N . ASP C 1 68 ? 43.804 -31.250 91.209 1.00 20.37 68 ASP C N 1
ATOM 6944 C CA . ASP C 1 68 ? 44.157 -32.347 92.144 1.00 23.16 68 ASP C CA 1
ATOM 6945 C C . ASP C 1 68 ? 43.241 -32.198 93.358 1.00 22.47 68 ASP C C 1
ATOM 6946 O O . ASP C 1 68 ? 43.513 -31.353 94.239 1.00 21.35 68 ASP C O 1
ATOM 6951 N N . GLU C 1 69 ? 42.157 -32.966 93.392 1.00 23.45 69 GLU C N 1
ATOM 6952 C CA . GLU C 1 69 ? 41.104 -32.793 94.422 1.00 22.33 69 GLU C CA 1
ATOM 6953 C C . GLU C 1 69 ? 41.654 -33.154 95.806 1.00 22.56 69 GLU C C 1
ATOM 6954 O O . GLU C 1 69 ? 41.305 -32.450 96.763 1.00 24.40 69 GLU C O 1
ATOM 6960 N N . GLN C 1 70 ? 42.512 -34.169 95.905 1.00 23.84 70 GLN C N 1
ATOM 6961 C CA . GLN C 1 70 ? 43.108 -34.620 97.199 1.00 26.38 70 GLN C CA 1
ATOM 6962 C C . GLN C 1 70 ? 43.922 -33.457 97.795 1.00 24.94 70 GLN C C 1
ATOM 6963 O O . GLN C 1 70 ? 43.924 -33.315 99.007 1.00 26.79 70 GLN C O 1
ATOM 6965 N N . LYS C 1 71 ? 44.565 -32.626 96.980 1.00 25.13 71 LYS C N 1
ATOM 6966 C CA . LYS C 1 71 ? 45.414 -31.514 97.455 1.00 24.23 71 LYS C CA 1
ATOM 6967 C C . LYS C 1 71 ? 44.644 -30.180 97.456 1.00 21.81 71 LYS C C 1
ATOM 6968 O O . LYS C 1 71 ? 45.220 -29.172 97.894 1.00 22.26 71 LYS C O 1
ATOM 6974 N N . ASN C 1 72 ? 43.389 -30.158 96.988 1.00 19.04 72 ASN C N 1
ATOM 6975 C CA . ASN C 1 72 ? 42.610 -28.914 96.845 1.00 17.93 72 ASN C CA 1
ATOM 6976 C C . ASN C 1 72 ? 43.443 -27.923 96.030 1.00 18.50 72 ASN C C 1
ATOM 6977 O O . ASN C 1 72 ? 43.529 -26.744 96.415 1.00 17.03 72 ASN C O 1
ATOM 6982 N N . GLN C 1 73 ? 44.019 -28.388 94.933 1.00 19.18 73 GLN C N 1
ATOM 6983 C CA . GLN C 1 73 ? 44.979 -27.586 94.161 1.00 20.50 73 GLN C CA 1
ATOM 6984 C C . GLN C 1 73 ? 44.669 -27.627 92.670 1.00 20.80 73 GLN C C 1
ATOM 6985 O O . GLN C 1 73 ? 44.419 -28.696 92.117 1.00 23.51 73 GLN C O 1
ATOM 6991 N N . VAL C 1 74 ? 44.665 -26.448 92.049 1.00 19.37 74 VAL C N 1
ATOM 6992 C CA . VAL C 1 74 ? 44.491 -26.320 90.574 1.00 17.58 74 VAL C CA 1
ATOM 6993 C C . VAL C 1 74 ? 45.739 -25.692 89.979 1.00 19.62 74 VAL C C 1
ATOM 6994 O O . VAL C 1 74 ? 46.205 -24.663 90.521 1.00 21.12 74 VAL C O 1
ATOM 6998 N N . THR C 1 75 ? 46.228 -26.273 88.896 1.00 20.20 75 THR C N 1
ATOM 6999 C CA . THR C 1 75 ? 47.302 -25.696 88.064 1.00 20.15 75 THR C CA 1
ATOM 7000 C C . THR C 1 75 ? 46.688 -25.257 86.732 1.00 19.35 75 THR C C 1
ATOM 7001 O O . THR C 1 75 ? 45.867 -25.980 86.161 1.00 20.12 75 THR C O 1
ATOM 7005 N N . ILE C 1 76 ? 47.097 -24.086 86.283 1.00 19.05 76 ILE C N 1
ATOM 7006 C CA . ILE C 1 76 ? 46.612 -23.478 85.031 1.00 19.99 76 ILE C CA 1
ATOM 7007 C C . ILE C 1 76 ? 47.815 -23.067 84.187 1.00 19.90 76 ILE C C 1
ATOM 7008 O O . ILE C 1 76 ? 48.681 -22.343 84.702 1.00 22.21 76 ILE C O 1
ATOM 7013 N N . ASP C 1 77 ? 47.825 -23.512 82.932 1.00 21.34 77 ASP C N 1
ATOM 7014 C CA . ASP C 1 77 ? 48.793 -23.057 81.909 1.00 22.30 77 ASP C CA 1
ATOM 7015 C C . ASP C 1 77 ? 48.005 -22.318 80.815 1.00 21.93 77 ASP C C 1
ATOM 7016 O O . ASP C 1 77 ? 47.413 -22.987 79.908 1.00 22.11 77 ASP C O 1
ATOM 7021 N N . ALA C 1 78 ? 48.021 -20.990 80.870 1.00 23.45 78 ALA C N 1
ATOM 7022 C CA . ALA C 1 78 ? 47.339 -20.119 79.878 1.00 21.72 78 ALA C CA 1
ATOM 7023 C C . ALA C 1 78 ? 48.368 -19.423 78.978 1.00 21.83 78 ALA C C 1
ATOM 7024 O O . ALA C 1 78 ? 48.042 -18.342 78.421 1.00 22.47 78 ALA C O 1
ATOM 7026 N N . SER C 1 79 ? 49.583 -19.960 78.852 1.00 23.59 79 SER C N 1
ATOM 7027 C CA . SER C 1 79 ? 50.691 -19.306 78.100 1.00 26.01 79 SER C CA 1
ATOM 7028 C C . SER C 1 79 ? 50.517 -19.418 76.582 1.00 27.08 79 SER C C 1
ATOM 7029 O O . SER C 1 79 ? 51.266 -18.732 75.876 1.00 29.91 79 SER C O 1
ATOM 7032 N N . ARG C 1 80 ? 49.608 -20.245 76.076 1.00 28.03 80 ARG C N 1
ATOM 7033 C CA . ARG C 1 80 ? 49.374 -20.353 74.612 1.00 27.98 80 ARG C CA 1
ATOM 7034 C C . ARG C 1 80 ? 48.480 -19.193 74.143 1.00 29.22 80 ARG C C 1
ATOM 7035 O O . ARG C 1 80 ? 47.948 -18.439 74.976 1.00 28.35 80 ARG C O 1
ATOM 7043 N N . GLN C 1 81 ? 48.347 -19.041 72.829 1.00 30.47 81 GLN C N 1
ATOM 7044 C CA . GLN C 1 81 ? 47.377 -18.118 72.195 1.00 32.68 81 GLN C CA 1
ATOM 7045 C C . GLN C 1 81 ? 45.955 -18.527 72.606 1.00 27.81 81 GLN C C 1
ATOM 7046 O O . GLN C 1 81 ? 45.505 -19.641 72.234 1.00 28.21 81 GLN C O 1
ATOM 7052 N N . LEU C 1 82 ? 45.246 -17.661 73.321 1.00 26.93 82 LEU C N 1
ATOM 7053 C CA . LEU C 1 82 ? 43.883 -17.990 73.786 1.00 25.15 82 LEU C CA 1
ATOM 7054 C C . LEU C 1 82 ? 42.920 -17.954 72.604 1.00 25.47 82 LEU C C 1
ATOM 7055 O O . LEU C 1 82 ? 43.085 -17.118 71.691 1.00 25.99 82 LEU C O 1
ATOM 7060 N N . GLU C 1 83 ? 41.949 -18.857 72.641 1.00 26.89 83 GLU C N 1
ATOM 7061 C CA . GLU C 1 83 ? 40.752 -18.818 71.777 1.00 29.49 83 GLU C CA 1
ATOM 7062 C C . GLU C 1 83 ? 39.836 -17.829 72.453 1.00 27.70 83 GLU C C 1
ATOM 7063 O O . GLU C 1 83 ? 40.008 -17.574 73.676 1.00 34.47 83 GLU C O 1
ATOM 7069 N N . ILE C 1 84 ? 38.877 -17.289 71.736 1.00 26.62 84 ILE C N 1
ATOM 7070 C CA . ILE C 1 84 ? 38.127 -16.183 72.378 1.00 29.72 84 ILE C CA 1
ATOM 7071 C C . ILE C 1 84 ? 36.638 -16.474 72.537 1.00 23.98 84 ILE C C 1
ATOM 7072 O O . ILE C 1 84 ? 35.963 -15.600 73.066 1.00 21.41 84 ILE C O 1
ATOM 7077 N N . GLU C 1 85 ? 36.164 -17.658 72.170 1.00 22.74 85 GLU C N 1
ATOM 7078 C CA . GLU C 1 85 ? 34.741 -17.990 72.368 1.00 19.95 85 GLU C CA 1
ATOM 7079 C C . GLU C 1 85 ? 34.604 -18.955 73.532 1.00 19.62 85 GLU C C 1
ATOM 7080 O O . GLU C 1 85 ? 35.100 -20.087 73.444 1.00 20.23 85 GLU C O 1
ATOM 7086 N N . ALA C 1 86 ? 33.915 -18.531 74.572 1.00 15.68 86 ALA C N 1
ATOM 7087 C CA . ALA C 1 86 ? 33.605 -19.409 75.723 1.00 14.71 86 ALA C CA 1
ATOM 7088 C C . ALA C 1 86 ? 32.427 -20.323 75.357 1.00 16.59 86 ALA C C 1
ATOM 7089 O O . ALA C 1 86 ? 31.529 -19.955 74.586 1.00 19.55 86 ALA C O 1
ATOM 7091 N N . PRO C 1 87 ? 32.428 -21.572 75.827 1.00 14.10 87 PRO C N 1
ATOM 7092 C CA . PRO C 1 87 ? 31.418 -22.567 75.394 1.00 15.44 87 PRO C CA 1
ATOM 7093 C C . PRO C 1 87 ? 30.065 -22.449 76.144 1.00 14.51 87 PRO C C 1
ATOM 7094 O O . PRO C 1 87 ? 30.017 -22.557 77.378 1.00 13.81 87 PRO C O 1
ATOM 7098 N N . TYR C 1 88 ? 28.981 -22.209 75.423 1.00 14.07 88 TYR C N 1
ATOM 7099 C CA . TYR C 1 88 ? 27.640 -21.963 76.008 1.00 14.34 88 TYR C CA 1
ATOM 7100 C C . TYR C 1 88 ? 27.256 -23.098 76.945 1.00 11.95 88 TYR C C 1
ATOM 7101 O O . TYR C 1 88 ? 26.618 -22.845 77.985 1.00 13.02 88 TYR C O 1
ATOM 7110 N N . GLU C 1 89 ? 27.611 -24.335 76.569 1.00 14.14 89 GLU C N 1
ATOM 7111 C CA . GLU C 1 89 ? 27.218 -25.513 77.351 1.00 14.84 89 GLU C CA 1
ATOM 7112 C C . GLU C 1 89 ? 27.610 -25.330 78.820 1.00 14.05 89 GLU C C 1
ATOM 7113 O O . GLU C 1 89 ? 26.858 -25.797 79.739 1.00 15.13 89 GLU C O 1
ATOM 7119 N N . TYR C 1 90 ? 28.761 -24.744 79.066 1.00 12.25 90 TYR C N 1
ATOM 7120 C CA . TYR C 1 90 ? 29.282 -24.543 80.430 1.00 11.00 90 TYR C CA 1
ATOM 7121 C C . TYR C 1 90 ? 28.970 -23.134 80.936 1.00 9.92 90 TYR C C 1
ATOM 7122 O O . TYR C 1 90 ? 28.657 -22.976 82.114 1.00 11.09 90 TYR C O 1
ATOM 7131 N N . VAL C 1 91 ? 29.085 -22.113 80.094 1.00 11.54 91 VAL C N 1
ATOM 7132 C CA . VAL C 1 91 ? 28.794 -20.725 80.505 1.00 10.88 91 VAL C CA 1
ATOM 7133 C C . VAL C 1 91 ? 27.395 -20.621 81.103 1.00 11.00 91 VAL C C 1
ATOM 7134 O O . VAL C 1 91 ? 27.221 -19.965 82.119 1.00 9.92 91 VAL C O 1
ATOM 7138 N N . SER C 1 92 ? 26.417 -21.291 80.497 1.00 12.30 92 SER C N 1
ATOM 7139 C CA . SER C 1 92 ? 24.992 -21.245 80.877 1.00 12.69 92 SER C CA 1
ATOM 7140 C C . SER C 1 92 ? 24.712 -21.953 82.199 1.00 13.77 92 SER C C 1
ATOM 7141 O O . SER C 1 92 ? 23.596 -21.855 82.650 1.00 16.78 92 SER C O 1
ATOM 7144 N N . GLN C 1 93 ? 25.668 -22.652 82.776 1.00 14.84 93 GLN C N 1
ATOM 7145 C CA . GLN C 1 93 ? 25.405 -23.526 83.963 1.00 15.97 93 GLN C CA 1
ATOM 7146 C C . GLN C 1 93 ? 25.945 -22.851 85.240 1.00 14.30 93 GLN C C 1
ATOM 7147 O O . GLN C 1 93 ? 25.851 -23.454 86.305 1.00 15.92 93 GLN C O 1
ATOM 7153 N N . MET C 1 94 ? 26.439 -21.606 85.183 1.00 10.51 94 MET C N 1
ATOM 7154 C CA . MET C 1 94 ? 26.944 -20.918 86.380 1.00 9.94 94 MET C CA 1
ATOM 7155 C C . MET C 1 94 ? 26.944 -19.418 86.099 1.00 8.65 94 MET C C 1
ATOM 7156 O O . MET C 1 94 ? 26.782 -19.028 84.940 1.00 12.45 94 MET C O 1
ATOM 7161 N N . ARG C 1 95 ? 27.167 -18.624 87.122 1.00 8.39 95 ARG C N 1
ATOM 7162 C CA . ARG C 1 95 ? 27.197 -17.144 87.010 1.00 7.99 95 ARG C CA 1
ATOM 7163 C C . ARG C 1 95 ? 28.584 -16.641 86.603 1.00 8.95 95 ARG C C 1
ATOM 7164 O O . ARG C 1 95 ? 28.668 -15.766 85.722 1.00 10.71 95 ARG C O 1
ATOM 7172 N N . ALA C 1 96 ? 29.640 -17.060 87.277 1.00 10.20 96 ALA C N 1
ATOM 7173 C CA . ALA C 1 96 ? 30.974 -16.444 87.152 1.00 10.22 96 ALA C CA 1
ATOM 7174 C C . ALA C 1 96 ? 31.632 -16.731 85.806 1.00 11.74 96 ALA C C 1
ATOM 7175 O O . ALA C 1 96 ? 32.697 -16.181 85.526 1.00 10.93 96 ALA C O 1
ATOM 7177 N N . SER C 1 97 ? 31.068 -17.598 84.985 1.00 12.30 97 SER C N 1
ATOM 7178 C CA . SER C 1 97 ? 31.548 -17.865 83.626 1.00 11.47 97 SER C CA 1
ATOM 7179 C C . SER C 1 97 ? 31.713 -16.549 82.863 1.00 11.13 97 SER C C 1
ATOM 7180 O O . SER C 1 97 ? 32.642 -16.432 82.047 1.00 12.60 97 SER C O 1
ATOM 7183 N N . ILE C 1 98 ? 30.844 -15.587 83.128 1.00 9.94 98 ILE C N 1
ATOM 7184 C CA . ILE C 1 98 ? 30.905 -14.304 82.388 1.00 10.39 98 ILE C CA 1
ATOM 7185 C C . ILE C 1 98 ? 32.197 -13.537 82.661 1.00 10.18 98 ILE C C 1
ATOM 7186 O O . ILE C 1 98 ? 32.539 -12.662 81.837 1.00 10.47 98 ILE C O 1
ATOM 7191 N N . VAL C 1 99 ? 32.881 -13.764 83.770 1.00 10.79 99 VAL C N 1
ATOM 7192 C CA . VAL C 1 99 ? 34.080 -12.952 84.094 1.00 12.31 99 VAL C CA 1
ATOM 7193 C C . VAL C 1 99 ? 35.317 -13.485 83.392 1.00 11.90 99 VAL C C 1
ATOM 7194 O O . VAL C 1 99 ? 36.417 -12.934 83.660 1.00 13.12 99 VAL C O 1
ATOM 7198 N N . VAL C 1 100 ? 35.187 -14.391 82.414 1.00 12.75 100 VAL C N 1
ATOM 7199 C CA . VAL C 1 100 ? 36.291 -14.621 81.455 1.00 13.42 100 VAL C CA 1
ATOM 7200 C C . VAL C 1 100 ? 36.331 -13.493 80.421 1.00 12.36 100 VAL C C 1
ATOM 7201 O O . VAL C 1 100 ? 37.358 -13.381 79.750 1.00 14.79 100 VAL C O 1
ATOM 7205 N N . MET C 1 101 ? 35.278 -12.679 80.298 1.00 11.97 101 MET C N 1
ATOM 7206 C CA . MET C 1 101 ? 35.243 -11.637 79.224 1.00 13.22 101 MET C CA 1
ATOM 7207 C C . MET C 1 101 ? 36.399 -10.656 79.455 1.00 12.94 101 MET C C 1
ATOM 7208 O O . MET C 1 101 ? 37.082 -10.284 78.479 1.00 13.43 101 MET C O 1
ATOM 7213 N N . GLY C 1 102 ? 36.618 -10.212 80.694 1.00 12.03 102 GLY C N 1
ATOM 7214 C CA . GLY C 1 102 ? 37.620 -9.170 80.979 1.00 12.70 102 GLY C CA 1
ATOM 7215 C C . GLY C 1 102 ? 39.005 -9.650 80.582 1.00 14.43 102 GLY C C 1
ATOM 7216 O O . GLY C 1 102 ? 39.749 -8.993 79.844 1.00 15.31 102 GLY C O 1
ATOM 7217 N N . PRO C 1 103 ? 39.423 -10.813 81.086 1.00 14.66 103 PRO C N 1
ATOM 7218 C CA . PRO C 1 103 ? 40.732 -11.333 80.705 1.00 15.24 103 PRO C CA 1
ATOM 7219 C C . PRO C 1 103 ? 40.902 -11.599 79.211 1.00 17.35 103 PRO C C 1
ATOM 7220 O O . PRO C 1 103 ? 42.008 -11.409 78.691 1.00 18.47 103 PRO C O 1
ATOM 7224 N N . LEU C 1 104 ? 39.863 -12.069 78.538 1.00 16.45 104 LEU C N 1
ATOM 7225 C CA . LEU C 1 104 ? 39.946 -12.273 77.067 1.00 15.72 104 LEU C CA 1
ATOM 7226 C C . LEU C 1 104 ? 40.148 -10.936 76.365 1.00 16.15 104 LEU C C 1
ATOM 7227 O O . LEU C 1 104 ? 40.978 -10.872 75.439 1.00 16.48 104 LEU C O 1
ATOM 7232 N N . LEU C 1 105 ? 39.459 -9.884 76.802 1.00 15.30 105 LEU C N 1
ATOM 7233 C CA . LEU C 1 105 ? 39.710 -8.523 76.244 1.00 16.64 105 LEU C CA 1
ATOM 7234 C C . LEU C 1 105 ? 41.142 -8.091 76.526 1.00 15.24 105 LEU C C 1
ATOM 7235 O O . LEU C 1 105 ? 41.795 -7.557 75.618 1.00 18.47 105 LEU C O 1
ATOM 7240 N N . ALA C 1 106 ? 41.621 -8.296 77.733 1.00 16.96 106 ALA C N 1
ATOM 7241 C CA . ALA C 1 106 ? 42.992 -7.918 78.119 1.00 16.15 106 ALA C CA 1
ATOM 7242 C C . ALA C 1 106 ? 44.019 -8.658 77.254 1.00 17.69 106 ALA C C 1
ATOM 7243 O O . ALA C 1 106 ? 44.986 -8.012 76.793 1.00 20.00 106 ALA C O 1
ATOM 7245 N N . ARG C 1 107 ? 43.849 -9.963 77.027 1.00 18.07 107 ARG C N 1
ATOM 7246 C CA . ARG C 1 107 ? 44.878 -10.789 76.350 1.00 20.87 107 ARG C CA 1
ATOM 7247 C C . ARG C 1 107 ? 44.785 -10.614 74.840 1.00 21.65 107 ARG C C 1
ATOM 7248 O O . ARG C 1 107 ? 45.813 -10.556 74.195 1.00 26.44 107 ARG C O 1
ATOM 7256 N N . ASN C 1 108 ? 43.571 -10.602 74.301 1.00 20.20 108 ASN C N 1
ATOM 7257 C CA . ASN C 1 108 ? 43.330 -10.776 72.856 1.00 22.42 108 ASN C CA 1
ATOM 7258 C C . ASN C 1 108 ? 42.557 -9.607 72.256 1.00 19.94 108 ASN C C 1
ATOM 7259 O O . ASN C 1 108 ? 42.499 -9.564 71.025 1.00 22.40 108 ASN C O 1
ATOM 7264 N N . GLY C 1 109 ? 41.977 -8.713 73.062 1.00 19.96 109 GLY C N 1
ATOM 7265 C CA . GLY C 1 109 ? 41.117 -7.648 72.522 1.00 19.75 109 GLY C CA 1
ATOM 7266 C C . GLY C 1 109 ? 39.844 -8.192 71.906 1.00 19.74 109 GLY C C 1
ATOM 7267 O O . GLY C 1 109 ? 39.226 -7.501 71.085 1.00 20.00 109 GLY C O 1
ATOM 7268 N N . HIS C 1 110 ? 39.414 -9.386 72.283 1.00 17.61 110 HIS C N 1
ATOM 7269 C CA . HIS C 1 110 ? 38.253 -10.034 71.635 1.00 18.26 110 HIS C CA 1
ATOM 7270 C C . HIS C 1 110 ? 37.688 -11.078 72.580 1.00 17.90 110 HIS C C 1
ATOM 7271 O O . HIS C 1 110 ? 38.480 -11.832 73.151 1.00 18.93 110 HIS C O 1
ATOM 7278 N N . ALA C 1 111 ? 36.377 -11.110 72.746 1.00 16.38 111 ALA C N 1
ATOM 7279 C CA . ALA C 1 111 ? 35.678 -12.085 73.611 1.00 14.68 111 ALA C CA 1
ATOM 7280 C C . ALA C 1 111 ? 34.290 -12.349 73.040 1.00 16.51 111 ALA C C 1
ATOM 7281 O O . ALA C 1 111 ? 33.607 -11.404 72.652 1.00 17.74 111 ALA C O 1
ATOM 7283 N N . LYS C 1 112 ? 33.892 -13.610 73.015 1.00 17.21 112 LYS C N 1
ATOM 7284 C CA . LYS C 1 112 ? 32.521 -14.054 72.669 1.00 17.72 112 LYS C CA 1
ATOM 7285 C C . LYS C 1 112 ? 32.008 -14.898 73.821 1.00 16.41 112 LYS C C 1
ATOM 7286 O O . LYS C 1 112 ? 32.565 -15.990 74.023 1.00 16.82 112 LYS C O 1
ATOM 7292 N N . VAL C 1 113 ? 30.967 -14.443 74.517 1.00 15.57 113 VAL C N 1
ATOM 7293 C CA . VAL C 1 113 ? 30.433 -15.139 75.718 1.00 17.53 113 VAL C CA 1
ATOM 7294 C C . VAL C 1 113 ? 28.913 -15.032 75.771 1.00 20.00 113 VAL C C 1
ATOM 7295 O O . VAL C 1 113 ? 28.427 -13.975 75.506 1.00 32.49 113 VAL C O 1
ATOM 7299 N N . ALA C 1 114 ? 28.198 -16.057 76.129 1.00 23.85 114 ALA C N 1
ATOM 7300 C CA . ALA C 1 114 ? 26.724 -15.948 76.203 1.00 27.37 114 ALA C CA 1
ATOM 7301 C C . ALA C 1 114 ? 26.312 -15.356 77.563 1.00 23.94 114 ALA C C 1
ATOM 7302 O O . ALA C 1 114 ? 27.158 -15.261 78.482 1.00 18.10 114 ALA C O 1
ATOM 7304 N N A MET C 1 115 ? 25.025 -14.992 77.705 0.54 20.74 115 MET C N 1
ATOM 7305 N N B MET C 1 115 ? 25.031 -15.012 77.690 0.46 21.45 115 MET C N 1
ATOM 7306 C CA A MET C 1 115 ? 24.458 -14.659 79.042 0.54 16.08 115 MET C CA 1
ATOM 7307 C CA B MET C 1 115 ? 24.363 -14.785 78.988 0.46 17.75 115 MET C CA 1
ATOM 7308 C C A MET C 1 115 ? 24.670 -15.880 79.942 0.54 13.91 115 MET C C 1
ATOM 7309 C C B MET C 1 115 ? 24.693 -15.934 79.937 0.46 14.71 115 MET C C 1
ATOM 7310 O O A MET C 1 115 ? 24.408 -17.017 79.577 0.54 16.25 115 MET C O 1
ATOM 7311 O O B MET C 1 115 ? 24.481 -17.091 79.596 0.46 16.15 115 MET C O 1
ATOM 7320 N N . PRO C 1 116 ? 25.263 -15.680 81.132 1.00 11.59 116 PRO C N 1
ATOM 7321 C CA . PRO C 1 116 ? 25.525 -16.778 82.052 1.00 10.54 116 PRO C CA 1
ATOM 7322 C C . PRO C 1 116 ? 24.274 -17.262 82.773 1.00 10.71 116 PRO C C 1
ATOM 7323 O O . PRO C 1 116 ? 23.197 -16.633 82.712 1.00 11.10 116 PRO C O 1
ATOM 7327 N N . GLY C 1 117 ? 24.455 -18.414 83.438 1.00 12.23 117 GLY C N 1
ATOM 7328 C CA . GLY C 1 117 ? 23.450 -18.965 84.333 1.00 13.14 117 GLY C CA 1
ATOM 7329 C C . GLY C 1 117 ? 23.697 -18.627 85.775 1.00 12.97 117 GLY C C 1
ATOM 7330 O O . GLY C 1 117 ? 24.036 -17.497 86.111 1.00 12.42 117 GLY C O 1
ATOM 7331 N N . GLY C 1 118 ? 23.508 -19.625 86.628 1.00 11.42 118 GLY C N 1
ATOM 7332 C CA . GLY C 1 118 ? 23.609 -19.481 88.074 1.00 12.31 118 GLY C CA 1
ATOM 7333 C C . GLY C 1 118 ? 22.277 -19.471 88.795 1.00 11.38 118 GLY C C 1
ATOM 7334 O O . GLY C 1 118 ? 21.207 -19.825 88.195 1.00 11.55 118 GLY C O 1
ATOM 7335 N N . CYS C 1 119 ? 22.326 -19.042 90.048 1.00 9.24 119 CYS C N 1
ATOM 7336 C CA . CYS C 1 119 ? 21.156 -19.004 90.946 1.00 10.14 119 CYS C CA 1
ATOM 7337 C C . CYS C 1 119 ? 19.994 -18.294 90.261 1.00 8.85 119 CYS C C 1
ATOM 7338 O O . CYS C 1 119 ? 20.151 -17.096 89.873 1.00 9.91 119 CYS C O 1
ATOM 7341 N N . ALA C 1 120 ? 18.860 -18.950 90.155 1.00 9.42 120 ALA C N 1
ATOM 7342 C CA . ALA C 1 120 ? 17.671 -18.420 89.458 1.00 11.95 120 ALA C CA 1
ATOM 7343 C C . ALA C 1 120 ? 16.847 -17.611 90.465 1.00 11.18 120 ALA C C 1
ATOM 7344 O O . ALA C 1 120 ? 15.760 -18.039 90.842 1.00 14.71 120 ALA C O 1
ATOM 7346 N N . ILE C 1 121 ? 17.362 -16.446 90.860 1.00 10.95 121 ILE C N 1
ATOM 7347 C CA . ILE C 1 121 ? 16.823 -15.650 91.992 1.00 10.98 121 ILE C CA 1
ATOM 7348 C C . ILE C 1 121 ? 16.504 -14.227 91.562 1.00 12.70 121 ILE C C 1
ATOM 7349 O O . ILE C 1 121 ? 16.332 -13.381 92.414 1.00 13.25 121 ILE C O 1
ATOM 7354 N N . GLY C 1 122 ? 16.418 -13.998 90.269 1.00 15.21 122 GLY C N 1
ATOM 7355 C CA . GLY C 1 122 ? 16.046 -12.685 89.718 1.00 19.54 122 GLY C CA 1
ATOM 7356 C C . GLY C 1 122 ? 16.575 -12.506 88.315 1.00 16.62 122 GLY C C 1
ATOM 7357 O O . GLY C 1 122 ? 17.194 -13.404 87.839 1.00 16.14 122 GLY C O 1
ATOM 7358 N N . LYS C 1 123 ? 16.391 -11.324 87.750 1.00 21.52 123 LYS C N 1
ATOM 7359 C CA . LYS C 1 123 ? 16.779 -10.978 86.371 1.00 19.11 123 LYS C CA 1
ATOM 7360 C C . LYS C 1 123 ? 18.300 -11.129 86.138 1.00 21.36 123 LYS C C 1
ATOM 7361 O O . LYS C 1 123 ? 18.755 -11.539 85.035 1.00 31.88 123 LYS C O 1
ATOM 7363 N N . ARG C 1 124 ? 19.093 -10.722 87.057 1.00 17.55 124 ARG C N 1
ATOM 7364 C CA . ARG C 1 124 ? 20.593 -10.807 86.920 1.00 13.18 124 ARG C CA 1
ATOM 7365 C C . ARG C 1 124 ? 21.156 -10.349 85.575 1.00 12.95 124 ARG C C 1
ATOM 7366 O O . ARG C 1 124 ? 21.910 -11.056 84.913 1.00 11.35 124 ARG C O 1
ATOM 7374 N N . PRO C 1 125 ? 20.928 -9.079 85.186 1.00 12.95 125 PRO C N 1
ATOM 7375 C CA . PRO C 1 125 ? 21.545 -8.551 83.981 1.00 13.86 125 PRO C CA 1
ATOM 7376 C C . PRO C 1 125 ? 23.064 -8.430 84.108 1.00 12.37 125 PRO C C 1
ATOM 7377 O O . PRO C 1 125 ? 23.631 -8.487 85.235 1.00 12.61 125 PRO C O 1
ATOM 7381 N N . ILE C 1 126 ? 23.709 -8.184 82.974 1.00 10.27 126 ILE C N 1
ATOM 7382 C CA . ILE C 1 126 ? 25.181 -7.936 82.923 1.00 11.74 126 ILE C CA 1
ATOM 7383 C C . ILE C 1 126 ? 25.449 -6.571 82.251 1.00 10.93 126 ILE C C 1
ATOM 7384 O O . ILE C 1 126 ? 26.602 -6.322 81.822 1.00 12.68 126 ILE C O 1
ATOM 7389 N N . ASP C 1 127 ? 24.475 -5.695 82.234 1.00 11.40 127 ASP C N 1
ATOM 7390 C CA . ASP C 1 127 ? 24.612 -4.383 81.558 1.00 13.24 127 ASP C CA 1
ATOM 7391 C C . ASP C 1 127 ? 25.805 -3.607 82.112 1.00 11.65 127 ASP C C 1
ATOM 7392 O O . ASP C 1 127 ? 26.462 -2.834 81.322 1.00 11.76 127 ASP C O 1
ATOM 7397 N N . LEU C 1 128 ? 26.069 -3.672 83.404 1.00 10.59 128 LEU C N 1
ATOM 7398 C CA . LEU C 1 128 ? 27.178 -2.861 83.966 1.00 11.05 128 LEU C CA 1
ATOM 7399 C C . LEU C 1 128 ? 28.540 -3.414 83.525 1.00 11.48 128 LEU C C 1
ATOM 7400 O O . LEU C 1 128 ? 29.480 -2.602 83.415 1.00 11.97 128 LEU C O 1
ATOM 7405 N N . HIS C 1 129 ? 28.644 -4.726 83.259 1.00 10.69 129 HIS C N 1
ATOM 7406 C CA . HIS C 1 129 ? 29.885 -5.290 82.699 1.00 10.36 129 HIS C CA 1
ATOM 7407 C C . HIS C 1 129 ? 30.139 -4.646 81.328 1.00 11.50 129 HIS C C 1
ATOM 7408 O O . HIS C 1 129 ? 31.261 -4.173 81.046 1.00 11.93 129 HIS C O 1
ATOM 7415 N N . LEU C 1 130 ? 29.109 -4.678 80.480 1.00 12.18 130 LEU C N 1
ATOM 7416 C CA . LEU C 1 130 ? 29.222 -4.211 79.076 1.00 12.02 130 LEU C CA 1
ATOM 7417 C C . LEU C 1 130 ? 29.440 -2.702 79.073 1.00 12.69 130 LEU C C 1
ATOM 7418 O O . LEU C 1 130 ? 30.269 -2.249 78.247 1.00 14.25 130 LEU C O 1
ATOM 7423 N N . LYS C 1 131 ? 28.797 -1.950 79.978 1.00 14.04 131 LYS C N 1
ATOM 7424 C CA . LYS C 1 131 ? 29.037 -0.476 80.076 1.00 17.25 131 LYS C CA 1
ATOM 7425 C C . LYS C 1 131 ? 30.521 -0.236 80.365 1.00 13.96 131 LYS C C 1
ATOM 7426 O O . LYS C 1 131 ? 31.154 0.661 79.747 1.00 14.04 131 LYS C O 1
ATOM 7432 N N . GLY C 1 132 ? 31.097 -0.990 81.302 1.00 13.23 132 GLY C N 1
ATOM 7433 C CA . GLY C 1 132 ? 32.499 -0.744 81.646 1.00 13.80 132 GLY C CA 1
ATOM 7434 C C . GLY C 1 132 ? 33.433 -1.077 80.493 1.00 11.62 132 GLY C C 1
ATOM 7435 O O . GLY C 1 132 ? 34.398 -0.337 80.247 1.00 14.75 132 GLY C O 1
ATOM 7436 N N . PHE C 1 133 ? 33.203 -2.166 79.777 1.00 11.60 133 PHE C N 1
ATOM 7437 C CA . PHE C 1 133 ? 34.076 -2.534 78.649 1.00 11.70 133 PHE C CA 1
ATOM 7438 C C . PHE C 1 133 ? 33.949 -1.485 77.533 1.00 12.86 133 PHE C C 1
ATOM 7439 O O . PHE C 1 133 ? 34.975 -1.131 76.945 1.00 14.76 133 PHE C O 1
ATOM 7447 N N . GLN C 1 134 ? 32.739 -1.013 77.247 1.00 14.08 134 GLN C N 1
ATOM 7448 C CA . GLN C 1 134 ? 32.533 0.095 76.284 1.00 14.84 134 GLN C CA 1
ATOM 7449 C C . GLN C 1 134 ? 33.366 1.319 76.724 1.00 13.97 134 GLN C C 1
ATOM 7450 O O . GLN C 1 134 ? 33.995 1.986 75.843 1.00 16.23 134 GLN C O 1
ATOM 7456 N N . ALA C 1 135 ? 33.395 1.638 78.012 1.00 14.96 135 ALA C N 1
ATOM 7457 C CA . ALA C 1 135 ? 34.119 2.816 78.530 1.00 14.55 135 ALA C CA 1
ATOM 7458 C C . ALA C 1 135 ? 35.623 2.646 78.300 1.00 15.11 135 ALA C C 1
ATOM 7459 O O . ALA C 1 135 ? 36.298 3.654 78.150 1.00 16.47 135 ALA C O 1
ATOM 7461 N N . LEU C 1 136 ? 36.128 1.410 78.289 1.00 14.40 136 LEU C N 1
ATOM 7462 C CA . LEU C 1 136 ? 37.567 1.117 78.043 1.00 14.45 136 LEU C CA 1
ATOM 7463 C C . LEU C 1 136 ? 37.873 1.025 76.542 1.00 15.73 136 LEU C C 1
ATOM 7464 O O . LEU C 1 136 ? 39.052 0.808 76.179 1.00 17.02 136 LEU C O 1
ATOM 7469 N N . GLY C 1 137 ? 36.885 1.192 75.668 1.00 17.76 137 GLY C N 1
ATOM 7470 C CA . GLY C 1 137 ? 37.106 1.249 74.207 1.00 20.90 137 GLY C CA 1
ATOM 7471 C C . GLY C 1 137 ? 36.585 0.019 73.479 1.00 20.36 137 GLY C C 1
ATOM 7472 O O . GLY C 1 137 ? 36.836 -0.077 72.290 1.00 22.54 137 GLY C O 1
ATOM 7473 N N . ALA C 1 138 ? 35.862 -0.896 74.133 1.00 17.71 138 ALA C N 1
ATOM 7474 C CA . ALA C 1 138 ? 35.314 -2.074 73.434 1.00 16.53 138 ALA C CA 1
ATOM 7475 C C . ALA C 1 138 ? 34.048 -1.694 72.664 1.00 16.71 138 ALA C C 1
ATOM 7476 O O . ALA C 1 138 ? 33.213 -0.904 73.149 1.00 19.26 138 ALA C O 1
ATOM 7478 N N . LYS C 1 139 ? 33.910 -2.266 71.499 1.00 17.05 139 LYS C N 1
ATOM 7479 C CA . LYS C 1 139 ? 32.617 -2.303 70.774 1.00 19.99 139 LYS C CA 1
ATOM 7480 C C . LYS C 1 139 ? 31.893 -3.576 71.232 1.00 19.93 139 LYS C C 1
ATOM 7481 O O . LYS C 1 139 ? 32.519 -4.654 71.204 1.00 20.28 139 LYS C O 1
ATOM 7487 N N . ILE C 1 140 ? 30.629 -3.430 71.625 1.00 18.48 140 ILE C N 1
ATOM 7488 C CA . ILE C 1 140 ? 29.770 -4.548 72.084 1.00 19.01 140 ILE C CA 1
ATOM 7489 C C . ILE C 1 140 ? 28.749 -4.833 70.994 1.00 19.29 140 ILE C C 1
ATOM 7490 O O . ILE C 1 140 ? 28.033 -3.926 70.607 1.00 18.99 140 ILE C O 1
ATOM 7495 N N . ILE C 1 141 ? 28.686 -6.068 70.554 1.00 21.54 141 ILE C N 1
ATOM 7496 C CA . ILE C 1 141 ? 27.799 -6.502 69.456 1.00 26.06 141 ILE C CA 1
ATOM 7497 C C . ILE C 1 141 ? 26.957 -7.623 70.012 1.00 29.37 141 ILE C C 1
ATOM 7498 O O . ILE C 1 141 ? 27.499 -8.521 70.623 1.00 32.15 141 ILE C O 1
ATOM 7503 N N A GLN C 1 142 ? 25.646 -7.603 69.785 0.50 32.23 142 GLN C N 1
ATOM 7504 N N B GLN C 1 142 ? 25.663 -7.603 69.756 0.50 32.16 142 GLN C N 1
ATOM 7505 C CA A GLN C 1 142 ? 24.858 -8.843 69.956 0.50 35.26 142 GLN C CA 1
ATOM 7506 C CA B GLN C 1 142 ? 24.894 -8.842 69.951 0.50 34.57 142 GLN C CA 1
ATOM 7507 C C A GLN C 1 142 ? 24.368 -9.443 68.623 0.50 39.58 142 GLN C C 1
ATOM 7508 C C B GLN C 1 142 ? 24.398 -9.426 68.622 0.50 39.39 142 GLN C C 1
ATOM 7509 O O A GLN C 1 142 ? 23.466 -8.896 68.002 0.50 43.66 142 GLN C O 1
ATOM 7510 O O B GLN C 1 142 ? 23.547 -8.802 67.985 0.50 44.69 142 GLN C O 1
ATOM 7521 N N . LYS C 1 143 ? 24.916 -10.609 68.260 1.00 43.51 143 LYS C N 1
ATOM 7522 C CA . LYS C 1 143 ? 24.443 -11.368 67.074 1.00 47.27 143 LYS C CA 1
ATOM 7523 C C . LYS C 1 143 ? 23.459 -12.367 67.645 1.00 48.29 143 LYS C C 1
ATOM 7524 O O . LYS C 1 143 ? 23.895 -13.351 68.198 1.00 42.57 143 LYS C O 1
ATOM 7526 N N . ASN C 1 144 ? 22.187 -11.997 67.594 1.00 61.01 144 ASN C N 1
ATOM 7527 C CA . ASN C 1 144 ? 21.021 -12.932 67.539 1.00 54.95 144 ASN C CA 1
ATOM 7528 C C . ASN C 1 144 ? 21.011 -13.820 68.792 1.00 33.03 144 ASN C C 1
ATOM 7529 O O . ASN C 1 144 ? 20.766 -14.963 68.600 1.00 42.52 144 ASN C O 1
ATOM 7534 N N . GLY C 1 145 ? 21.212 -13.310 70.031 1.00 29.43 145 GLY C N 1
ATOM 7535 C CA . GLY C 1 145 ? 21.561 -14.262 71.131 1.00 34.13 145 GLY C CA 1
ATOM 7536 C C . GLY C 1 145 ? 22.978 -14.174 71.726 1.00 34.87 145 GLY C C 1
ATOM 7537 O O . GLY C 1 145 ? 23.147 -14.322 72.934 1.00 38.64 145 GLY C O 1
ATOM 7538 N N . TYR C 1 146 ? 24.020 -13.936 70.923 1.00 35.05 146 TYR C N 1
ATOM 7539 C CA . TYR C 1 146 ? 25.429 -13.995 71.384 1.00 30.84 146 TYR C CA 1
ATOM 7540 C C . TYR C 1 146 ? 25.912 -12.584 71.773 1.00 28.65 146 TYR C C 1
ATOM 7541 O O . TYR C 1 146 ? 25.270 -11.623 71.420 1.00 35.98 146 TYR C O 1
ATOM 7550 N N . ILE C 1 147 ? 26.995 -12.487 72.532 1.00 24.06 147 ILE C N 1
ATOM 7551 C CA . ILE C 1 147 ? 27.593 -11.212 73.011 1.00 24.34 147 ILE C CA 1
ATOM 7552 C C . ILE C 1 147 ? 29.074 -11.201 72.652 1.00 24.17 147 ILE C C 1
ATOM 7553 O O . ILE C 1 147 ? 29.812 -12.074 73.078 1.00 23.83 147 ILE C O 1
ATOM 7558 N N . GLU C 1 148 ? 29.458 -10.237 71.833 1.00 26.95 148 GLU C N 1
ATOM 7559 C CA . GLU C 1 148 ? 30.829 -10.141 71.319 1.00 24.79 148 GLU C CA 1
ATOM 7560 C C . GLU C 1 148 ? 31.359 -8.774 71.722 1.00 23.71 148 GLU C C 1
ATOM 7561 O O . GLU C 1 148 ? 30.630 -7.794 71.629 1.00 27.79 148 GLU C O 1
ATOM 7567 N N . ALA C 1 149 ? 32.564 -8.755 72.239 1.00 20.31 149 ALA C N 1
ATOM 7568 C CA . ALA C 1 149 ? 33.266 -7.535 72.624 1.00 17.52 149 ALA C CA 1
ATOM 7569 C C . ALA C 1 149 ? 34.584 -7.511 71.853 1.00 18.18 149 ALA C C 1
ATOM 7570 O O . ALA C 1 149 ? 35.289 -8.514 71.825 1.00 19.39 149 ALA C O 1
ATOM 7572 N N . ILE C 1 150 ? 34.878 -6.377 71.231 1.00 18.77 150 ILE C N 1
ATOM 7573 C CA . ILE C 1 150 ? 36.091 -6.198 70.389 1.00 21.17 150 ILE C CA 1
ATOM 7574 C C . ILE C 1 150 ? 36.729 -4.879 70.793 1.00 22.04 150 ILE C C 1
ATOM 7575 O O . ILE C 1 150 ? 36.033 -3.866 70.730 1.00 22.83 150 ILE C O 1
ATOM 7580 N N . ALA C 1 151 ? 38.011 -4.904 71.139 1.00 23.35 151 ALA C N 1
ATOM 7581 C CA . ALA C 1 151 ? 38.779 -3.690 71.479 1.00 23.28 151 ALA C CA 1
ATOM 7582 C C . ALA C 1 151 ? 40.129 -3.772 70.791 1.00 27.26 151 ALA C C 1
ATOM 7583 O O . ALA C 1 151 ? 40.954 -4.558 71.221 1.00 28.76 151 ALA C O 1
ATOM 7585 N N . ASP C 1 152 ? 40.356 -2.946 69.781 1.00 29.04 152 ASP C N 1
ATOM 7586 C CA . ASP C 1 152 ? 41.678 -2.814 69.123 1.00 35.05 152 ASP C CA 1
ATOM 7587 C C . ASP C 1 152 ? 42.690 -2.341 70.166 1.00 31.56 152 ASP C C 1
ATOM 7588 O O . ASP C 1 152 ? 43.833 -2.751 70.090 1.00 33.82 152 ASP C O 1
ATOM 7593 N N . GLU C 1 153 ? 42.280 -1.482 71.091 1.00 30.92 153 GLU C N 1
ATOM 7594 C CA . GLU C 1 153 ? 43.160 -0.988 72.174 1.00 31.43 153 GLU C CA 1
ATOM 7595 C C . GLU C 1 153 ? 42.298 -0.631 73.375 1.00 27.16 153 GLU C C 1
ATOM 7596 O O . GLU C 1 153 ? 41.399 0.192 73.253 1.00 29.17 153 GLU C O 1
ATOM 7602 N N . LEU C 1 154 ? 42.527 -1.285 74.497 1.00 22.70 154 LEU C N 1
ATOM 7603 C CA . LEU C 1 154 ? 41.882 -0.892 75.755 1.00 19.27 154 LEU C CA 1
ATOM 7604 C C . LEU C 1 154 ? 42.586 0.354 76.277 1.00 17.79 154 LEU C C 1
ATOM 7605 O O . LEU C 1 154 ? 43.859 0.378 76.353 1.00 17.92 154 LEU C O 1
ATOM 7610 N N . ILE C 1 155 ? 41.805 1.366 76.613 1.00 18.73 155 ILE C N 1
ATOM 7611 C CA . ILE C 1 155 ? 42.339 2.661 77.113 1.00 19.45 155 ILE C CA 1
ATOM 7612 C C . ILE C 1 155 ? 41.630 2.992 78.428 1.00 16.42 155 ILE C C 1
ATOM 7613 O O . ILE C 1 155 ? 40.379 2.996 78.474 1.00 17.77 155 ILE C O 1
ATOM 7618 N N . GLY C 1 156 ? 42.411 3.303 79.461 1.00 16.94 156 GLY C N 1
ATOM 7619 C CA . GLY C 1 156 ? 41.856 3.577 80.792 1.00 16.61 156 GLY C CA 1
ATOM 7620 C C . GLY C 1 156 ? 40.913 4.755 80.733 1.00 18.06 156 GLY C C 1
ATOM 7621 O O . GLY C 1 156 ? 41.138 5.695 79.958 1.00 21.49 156 GLY C O 1
ATOM 7622 N N . ASN C 1 157 ? 39.910 4.715 81.596 1.00 16.05 157 ASN C N 1
ATOM 7623 C CA . ASN C 1 157 ? 38.849 5.728 81.635 1.00 18.07 157 ASN C CA 1
ATOM 7624 C C . ASN C 1 157 ? 38.304 5.767 83.069 1.00 16.71 157 ASN C C 1
ATOM 7625 O O . ASN C 1 157 ? 38.597 4.869 83.896 1.00 15.82 157 ASN C O 1
ATOM 7630 N N . THR C 1 158 ? 37.503 6.777 83.351 1.00 17.25 158 THR C N 1
ATOM 7631 C CA . THR C 1 158 ? 36.740 6.847 84.604 1.00 17.28 158 THR C CA 1
ATOM 7632 C C . THR C 1 158 ? 35.386 6.214 84.346 1.00 16.83 158 THR C C 1
ATOM 7633 O O . THR C 1 158 ? 34.698 6.636 83.426 1.00 21.99 158 THR C O 1
ATOM 7637 N N . ILE C 1 159 ? 34.984 5.285 85.207 1.00 13.39 159 ILE C N 1
ATOM 7638 C CA . ILE C 1 159 ? 33.779 4.453 85.024 1.00 13.58 159 ILE C CA 1
ATOM 7639 C C . ILE C 1 159 ? 33.010 4.490 86.334 1.00 15.04 159 ILE C C 1
ATOM 7640 O O . ILE C 1 159 ? 33.559 4.091 87.361 1.00 17.88 159 ILE C O 1
ATOM 7645 N N . TYR C 1 160 ? 31.786 4.949 86.299 1.00 11.83 160 TYR C N 1
ATOM 7646 C CA . TYR C 1 160 ? 30.885 4.953 87.469 1.00 10.56 160 TYR C CA 1
ATOM 7647 C C . TYR C 1 160 ? 29.935 3.786 87.341 1.00 11.63 160 TYR C C 1
ATOM 7648 O O . TYR C 1 160 ? 29.216 3.673 86.339 1.00 13.55 160 TYR C O 1
ATOM 7657 N N . LEU C 1 161 ? 29.930 2.919 88.353 1.00 11.14 161 LEU C N 1
ATOM 7658 C CA . LEU C 1 161 ? 28.978 1.803 88.413 1.00 11.42 161 LEU C CA 1
ATOM 7659 C C . LEU C 1 161 ? 27.705 2.261 89.127 1.00 11.14 161 LEU C C 1
ATOM 7660 O O . LEU C 1 161 ? 27.762 2.693 90.265 1.00 11.19 161 LEU C O 1
ATOM 7665 N N . ASP C 1 162 ? 26.560 2.081 88.472 1.00 11.04 162 ASP C N 1
ATOM 7666 C CA . ASP C 1 162 ? 25.270 2.500 89.049 1.00 10.97 162 ASP C CA 1
ATOM 7667 C C . ASP C 1 162 ? 24.939 1.692 90.303 1.00 10.34 162 ASP C C 1
ATOM 7668 O O . ASP C 1 162 ? 24.243 2.187 91.193 1.00 11.41 162 ASP C O 1
ATOM 7673 N N . PHE C 1 163 ? 25.367 0.442 90.315 1.00 10.09 163 PHE C N 1
ATOM 7674 C CA . PHE C 1 163 ? 25.221 -0.486 91.453 1.00 9.48 163 PHE C CA 1
ATOM 7675 C C . PHE C 1 163 ? 26.604 -1.056 91.687 1.00 9.07 163 PHE C C 1
ATOM 7676 O O . PHE C 1 163 ? 27.300 -1.342 90.714 1.00 9.68 163 PHE C O 1
ATOM 7684 N N . PRO C 1 164 ? 27.004 -1.301 92.969 1.00 10.05 164 PRO C N 1
ATOM 7685 C CA . PRO C 1 164 ? 28.333 -1.831 93.238 1.00 11.02 164 PRO C CA 1
ATOM 7686 C C . PRO C 1 164 ? 28.357 -3.361 92.958 1.00 10.05 164 PRO C C 1
ATOM 7687 O O . PRO C 1 164 ? 28.437 -4.217 93.870 1.00 9.99 164 PRO C O 1
ATOM 7691 N N . SER C 1 165 ? 28.222 -3.705 91.691 1.00 9.84 165 SER C N 1
ATOM 7692 C CA . SER C 1 165 ? 28.114 -5.085 91.211 1.00 9.41 165 SER C CA 1
ATOM 7693 C C . SER C 1 165 ? 29.416 -5.836 91.429 1.00 8.55 165 SER C C 1
ATOM 7694 O O . SER C 1 165 ? 30.479 -5.402 90.982 1.00 9.25 165 SER C O 1
ATOM 7697 N N . VAL C 1 166 ? 29.315 -6.995 92.084 1.00 8.39 166 VAL C N 1
ATOM 7698 C CA . VAL C 1 166 ? 30.487 -7.868 92.287 1.00 8.74 166 VAL C CA 1
ATOM 7699 C C . VAL C 1 166 ? 31.091 -8.315 90.969 1.00 9.47 166 VAL C C 1
ATOM 7700 O O . VAL C 1 166 ? 32.301 -8.063 90.724 1.00 8.96 166 VAL C O 1
ATOM 7704 N N . GLY C 1 167 ? 30.301 -8.953 90.109 1.00 9.72 167 GLY C N 1
ATOM 7705 C CA . GLY C 1 167 ? 30.819 -9.449 88.832 1.00 10.01 167 GLY C CA 1
ATOM 7706 C C . GLY C 1 167 ? 31.319 -8.339 87.943 1.00 9.32 167 GLY C C 1
ATOM 7707 O O . GLY C 1 167 ? 32.333 -8.518 87.249 1.00 9.28 167 GLY C O 1
ATOM 7708 N N . ALA C 1 168 ? 30.593 -7.234 87.883 1.00 8.54 168 ALA C N 1
ATOM 7709 C CA . ALA C 1 168 ? 31.015 -6.139 86.969 1.00 9.06 168 ALA C CA 1
ATOM 7710 C C . ALA C 1 168 ? 32.349 -5.581 87.460 1.00 8.62 168 ALA C C 1
ATOM 7711 O O . ALA C 1 168 ? 33.240 -5.290 86.622 1.00 10.09 168 ALA C O 1
ATOM 7713 N N . THR C 1 169 ? 32.515 -5.425 88.772 1.00 9.70 169 THR C N 1
ATOM 7714 C CA . THR C 1 169 ? 33.782 -4.917 89.335 1.00 9.55 169 THR C CA 1
ATOM 7715 C C . THR C 1 169 ? 34.903 -5.860 88.892 1.00 10.25 169 THR C C 1
ATOM 7716 O O . THR C 1 169 ? 35.968 -5.424 88.428 1.00 11.36 169 THR C O 1
ATOM 7720 N N . GLN C 1 170 ? 34.704 -7.162 89.058 1.00 10.17 170 GLN C N 1
ATOM 7721 C CA . GLN C 1 170 ? 35.711 -8.176 88.724 1.00 10.43 170 GLN C CA 1
ATOM 7722 C C . GLN C 1 170 ? 36.033 -8.150 87.222 1.00 10.94 170 GLN C C 1
ATOM 7723 O O . GLN C 1 170 ? 37.233 -8.166 86.845 1.00 11.99 170 GLN C O 1
ATOM 7729 N N . ASN C 1 171 ? 35.006 -8.121 86.375 1.00 11.05 171 ASN C N 1
ATOM 7730 C CA . ASN C 1 171 ? 35.192 -8.179 84.913 1.00 10.19 171 ASN C CA 1
ATOM 7731 C C . ASN C 1 171 ? 35.953 -6.936 84.483 1.00 10.05 171 ASN C C 1
ATOM 7732 O O . ASN C 1 171 ? 36.916 -7.062 83.683 1.00 11.41 171 ASN C O 1
ATOM 7737 N N . ILE C 1 172 ? 35.535 -5.763 84.944 1.00 10.76 172 ILE C N 1
ATOM 7738 C CA . ILE C 1 172 ? 36.159 -4.486 84.487 1.00 11.79 172 ILE C CA 1
ATOM 7739 C C . ILE C 1 172 ? 37.608 -4.428 84.991 1.00 12.76 172 ILE C C 1
ATOM 7740 O O . ILE C 1 172 ? 38.482 -4.065 84.171 1.00 13.89 172 ILE C O 1
ATOM 7745 N N . MET C 1 173 ? 37.867 -4.807 86.257 1.00 12.97 173 MET C N 1
ATOM 7746 C CA . MET C 1 173 ? 39.224 -4.833 86.853 1.00 14.95 173 MET C CA 1
ATOM 7747 C C . MET C 1 173 ? 40.149 -5.647 85.945 1.00 13.95 173 MET C C 1
ATOM 7748 O O . MET C 1 173 ? 41.313 -5.226 85.697 1.00 14.22 173 MET C O 1
ATOM 7753 N N . MET C 1 174 ? 39.686 -6.817 85.509 1.00 14.07 174 MET C N 1
ATOM 7754 C CA . MET C 1 174 ? 40.531 -7.771 84.784 1.00 14.44 174 MET C CA 1
ATOM 7755 C C . MET C 1 174 ? 40.812 -7.318 83.348 1.00 15.71 174 MET C C 1
ATOM 7756 O O . MET C 1 174 ? 41.863 -7.707 82.836 1.00 19.03 174 MET C O 1
ATOM 7761 N N . ALA C 1 175 ? 39.962 -6.490 82.740 1.00 15.19 175 ALA C N 1
ATOM 7762 C CA . ALA C 1 175 ? 40.332 -5.833 81.478 1.00 13.68 175 ALA C CA 1
ATOM 7763 C C . ALA C 1 175 ? 41.294 -4.674 81.760 1.00 13.95 175 ALA C C 1
ATOM 7764 O O . ALA C 1 175 ? 42.295 -4.488 81.033 1.00 16.64 175 ALA C O 1
ATOM 7766 N N . ALA C 1 176 ? 41.004 -3.882 82.781 1.00 13.90 176 ALA C N 1
ATOM 7767 C CA . ALA C 1 176 ? 41.688 -2.595 83.021 1.00 14.28 176 ALA C CA 1
ATOM 7768 C C . ALA C 1 176 ? 43.163 -2.812 83.400 1.00 14.38 176 ALA C C 1
ATOM 7769 O O . ALA C 1 176 ? 43.977 -1.956 83.134 1.00 15.67 176 ALA C O 1
ATOM 7771 N N . VAL C 1 177 ? 43.523 -3.954 83.990 1.00 14.64 177 VAL C N 1
ATOM 7772 C CA . VAL C 1 177 ? 44.945 -4.199 84.366 1.00 15.02 177 VAL C CA 1
ATOM 7773 C C . VAL C 1 177 ? 45.859 -4.171 83.144 1.00 15.45 177 VAL C C 1
ATOM 7774 O O . VAL C 1 177 ? 47.073 -3.945 83.332 1.00 17.73 177 VAL C O 1
ATOM 7778 N N . LYS C 1 178 ? 45.329 -4.356 81.941 1.00 17.37 178 LYS C N 1
ATOM 7779 C CA . LYS C 1 178 ? 46.133 -4.251 80.700 1.00 21.09 178 LYS C CA 1
ATOM 7780 C C . LYS C 1 178 ? 45.649 -3.117 79.788 1.00 20.15 178 LYS C C 1
ATOM 7781 O O . LYS C 1 178 ? 46.066 -3.082 78.619 1.00 23.15 178 LYS C O 1
ATOM 7787 N N . ALA C 1 179 ? 44.887 -2.167 80.304 1.00 16.67 179 ALA C N 1
ATOM 7788 C CA . ALA C 1 179 ? 44.503 -0.998 79.493 1.00 16.83 179 ALA C CA 1
ATOM 7789 C C . ALA C 1 179 ? 45.636 0.035 79.543 1.00 19.26 179 ALA C C 1
ATOM 7790 O O . ALA C 1 179 ? 46.418 0.073 80.521 1.00 23.31 179 ALA C O 1
ATOM 7792 N N . LYS C 1 180 ? 45.685 0.894 78.554 1.00 21.50 180 LYS C N 1
ATOM 7793 C CA . LYS C 1 180 ? 46.680 1.978 78.532 1.00 22.78 180 LYS C CA 1
ATOM 7794 C C . LYS C 1 180 ? 46.290 3.038 79.560 1.00 20.93 180 LYS C C 1
ATOM 7795 O O . LYS C 1 180 ? 45.169 3.560 79.503 1.00 24.44 180 LYS C O 1
ATOM 7801 N N . GLY C 1 181 ? 47.206 3.333 80.485 1.00 19.84 181 GLY C N 1
ATOM 7802 C CA . GLY C 1 181 ? 47.030 4.434 81.452 1.00 19.74 181 GLY C CA 1
ATOM 7803 C C . GLY C 1 181 ? 46.145 4.045 82.620 1.00 15.98 181 GLY C C 1
ATOM 7804 O O . GLY C 1 181 ? 46.097 2.877 83.011 1.00 19.05 181 GLY C O 1
ATOM 7805 N N . THR C 1 182 ? 45.450 5.017 83.161 1.00 18.77 182 THR C N 1
ATOM 7806 C CA . THR C 1 182 ? 44.763 4.942 84.465 1.00 17.91 182 THR C CA 1
ATOM 7807 C C . THR C 1 182 ? 43.277 4.647 84.251 1.00 16.51 182 THR C C 1
ATOM 7808 O O . THR C 1 182 ? 42.615 5.360 83.464 1.00 15.62 182 THR C O 1
ATOM 7812 N N . THR C 1 183 ? 42.774 3.663 84.972 1.00 15.13 183 THR C N 1
ATOM 7813 C CA . THR C 1 183 ? 41.329 3.433 85.087 1.00 14.21 183 THR C CA 1
ATOM 7814 C C . THR C 1 183 ? 40.892 3.780 86.511 1.00 14.32 183 THR C C 1
ATOM 7815 O O . THR C 1 183 ? 41.579 3.375 87.454 1.00 16.08 183 THR C O 1
ATOM 7819 N N . ILE C 1 184 ? 39.789 4.504 86.647 1.00 12.13 184 ILE C N 1
ATOM 7820 C CA . ILE C 1 184 ? 39.151 4.768 87.951 1.00 13.29 184 ILE C CA 1
ATOM 7821 C C . ILE C 1 184 ? 37.775 4.160 87.880 1.00 13.31 184 ILE C C 1
ATOM 7822 O O . ILE C 1 184 ? 37.007 4.543 86.994 1.00 15.06 184 ILE C O 1
ATOM 7827 N N . ILE C 1 185 ? 37.487 3.206 88.773 1.00 11.85 185 ILE C N 1
ATOM 7828 C CA . ILE C 1 185 ? 36.139 2.637 88.841 1.00 12.16 185 ILE C CA 1
ATOM 7829 C C . ILE C 1 185 ? 35.517 3.133 90.143 1.00 11.82 185 ILE C C 1
ATOM 7830 O O . ILE C 1 185 ? 36.026 2.842 91.250 1.00 12.96 185 ILE C O 1
ATOM 7835 N N . GLU C 1 186 ? 34.440 3.867 90.012 1.00 12.14 186 GLU C N 1
ATOM 7836 C CA . GLU C 1 186 ? 33.700 4.485 91.129 1.00 13.30 186 GLU C CA 1
ATOM 7837 C C . GLU C 1 186 ? 32.511 3.607 91.500 1.00 11.50 186 GLU C C 1
ATOM 7838 O O . GLU C 1 186 ? 31.872 3.041 90.610 1.00 11.66 186 GLU C O 1
ATOM 7844 N N . ASN C 1 187 ? 32.217 3.532 92.795 1.00 12.02 187 ASN C N 1
ATOM 7845 C CA . ASN C 1 187 ? 31.098 2.782 93.372 1.00 11.06 187 ASN C CA 1
ATOM 7846 C C . ASN C 1 187 ? 31.279 1.285 93.078 1.00 10.51 187 ASN C C 1
ATOM 7847 O O . ASN C 1 187 ? 30.312 0.602 92.696 1.00 11.80 187 ASN C O 1
ATOM 7852 N N . VAL C 1 188 ? 32.495 0.776 93.280 1.00 9.29 188 VAL C N 1
ATOM 7853 C CA . VAL C 1 188 ? 32.788 -0.673 93.084 1.00 9.43 188 VAL C CA 1
ATOM 7854 C C . VAL C 1 188 ? 32.234 -1.491 94.274 1.00 9.09 188 VAL C C 1
ATOM 7855 O O . VAL C 1 188 ? 32.035 -0.997 95.378 1.00 11.19 188 VAL C O 1
ATOM 7859 N N . ALA C 1 189 ? 32.043 -2.780 93.981 1.00 9.01 189 ALA C N 1
ATOM 7860 C CA . ALA C 1 189 ? 31.826 -3.775 95.025 1.00 8.63 189 ALA C CA 1
ATOM 7861 C C . ALA C 1 189 ? 32.985 -3.745 96.016 1.00 10.38 189 ALA C C 1
ATOM 7862 O O . ALA C 1 189 ? 34.169 -3.732 95.597 1.00 12.19 189 ALA C O 1
ATOM 7864 N N . ARG C 1 190 ? 32.659 -3.842 97.294 1.00 10.25 190 ARG C N 1
ATOM 7865 C CA . ARG C 1 190 ? 33.650 -3.789 98.393 1.00 10.45 190 ARG C CA 1
ATOM 7866 C C . ARG C 1 190 ? 33.824 -5.172 99.047 1.00 11.18 190 ARG C C 1
ATOM 7867 O O . ARG C 1 190 ? 34.605 -5.261 99.990 1.00 11.33 190 ARG C O 1
ATOM 7875 N N . GLU C 1 191 ? 33.126 -6.190 98.562 1.00 10.86 191 GLU C N 1
ATOM 7876 C CA . GLU C 1 191 ? 33.173 -7.559 99.130 1.00 10.61 191 GLU C CA 1
ATOM 7877 C C . GLU C 1 191 ? 34.619 -8.061 99.199 1.00 10.88 191 GLU C C 1
ATOM 7878 O O . GLU C 1 191 ? 35.474 -7.723 98.388 1.00 12.74 191 GLU C O 1
ATOM 7884 N N . PRO C 1 192 ? 34.945 -8.918 100.194 1.00 11.42 192 PRO C N 1
ATOM 7885 C CA . PRO C 1 192 ? 36.313 -9.366 100.358 1.00 11.63 192 PRO C CA 1
ATOM 7886 C C . PRO C 1 192 ? 36.851 -10.231 99.216 1.00 13.14 192 PRO C C 1
ATOM 7887 O O . PRO C 1 192 ? 38.064 -10.352 99.091 1.00 14.95 192 PRO C O 1
ATOM 7891 N N . GLU C 1 193 ? 35.973 -10.804 98.390 1.00 11.63 193 GLU C N 1
ATOM 7892 C CA . GLU C 1 193 ? 36.466 -11.515 97.203 1.00 11.92 193 GLU C CA 1
ATOM 7893 C C . GLU C 1 193 ? 37.110 -10.537 96.201 1.00 11.92 193 GLU C C 1
ATOM 7894 O O . GLU C 1 193 ? 38.028 -10.968 95.444 1.00 13.74 193 GLU C O 1
ATOM 7900 N N . ILE C 1 194 ? 36.678 -9.289 96.201 1.00 11.73 194 ILE C N 1
ATOM 7901 C CA . ILE C 1 194 ? 37.307 -8.250 95.367 1.00 11.59 194 ILE C CA 1
ATOM 7902 C C . ILE C 1 194 ? 38.758 -8.050 95.829 1.00 11.53 194 ILE C C 1
ATOM 7903 O O . ILE C 1 194 ? 39.663 -7.928 94.982 1.00 13.33 194 ILE C O 1
ATOM 7908 N N . VAL C 1 195 ? 38.982 -8.054 97.133 1.00 11.11 195 VAL C N 1
ATOM 7909 C CA . VAL C 1 195 ? 40.316 -7.882 97.736 1.00 12.28 195 VAL C CA 1
ATOM 7910 C C . VAL C 1 195 ? 41.177 -9.102 97.382 1.00 13.57 195 VAL C C 1
ATOM 7911 O O . VAL C 1 195 ? 42.364 -8.922 96.990 1.00 14.33 195 VAL C O 1
ATOM 7915 N N . ASP C 1 196 ? 40.638 -10.328 97.485 1.00 12.13 196 ASP C N 1
ATOM 7916 C CA . ASP C 1 196 ? 41.449 -11.517 97.163 1.00 12.62 196 ASP C CA 1
ATOM 7917 C C . ASP C 1 196 ? 41.863 -11.477 95.682 1.00 12.79 196 ASP C C 1
ATOM 7918 O O . ASP C 1 196 ? 43.032 -11.781 95.359 1.00 13.90 196 ASP C O 1
ATOM 7923 N N . LEU C 1 197 ? 40.946 -11.080 94.798 1.00 12.09 197 LEU C N 1
ATOM 7924 C CA . LEU C 1 197 ? 41.244 -10.972 93.356 1.00 12.49 197 LEU C CA 1
ATOM 7925 C C . LEU C 1 197 ? 42.301 -9.900 93.146 1.00 12.54 197 LEU C C 1
ATOM 7926 O O . LEU C 1 197 ? 43.280 -10.150 92.383 1.00 13.15 197 LEU C O 1
ATOM 7931 N N . ALA C 1 198 ? 42.134 -8.719 93.733 1.00 11.45 198 ALA C N 1
ATOM 7932 C CA . ALA C 1 198 ? 43.146 -7.654 93.551 1.00 13.08 198 ALA C CA 1
ATOM 7933 C C . ALA C 1 198 ? 44.515 -8.142 94.040 1.00 14.08 198 ALA C C 1
ATOM 7934 O O . ALA C 1 198 ? 45.554 -7.820 93.439 1.00 16.32 198 ALA C O 1
ATOM 7936 N N . ASN C 1 199 ? 44.536 -8.889 95.138 1.00 14.19 199 ASN C N 1
ATOM 7937 C CA . ASN C 1 199 ? 45.814 -9.358 95.710 1.00 16.44 199 ASN C CA 1
ATOM 7938 C C . ASN C 1 199 ? 46.505 -10.289 94.713 1.00 14.99 199 ASN C C 1
ATOM 7939 O O . ASN C 1 199 ? 47.698 -10.143 94.546 1.00 16.18 199 ASN C O 1
ATOM 7944 N N . ILE C 1 200 ? 45.800 -11.246 94.094 1.00 13.17 200 ILE C N 1
ATOM 7945 C CA . ILE C 1 200 ? 46.487 -12.134 93.123 1.00 14.71 200 ILE C CA 1
ATOM 7946 C C . ILE C 1 200 ? 46.904 -11.290 91.900 1.00 15.03 200 ILE C C 1
ATOM 7947 O O . ILE C 1 200 ? 48.012 -11.457 91.402 1.00 16.42 200 ILE C O 1
ATOM 7952 N N . LEU C 1 201 ? 46.073 -10.377 91.448 1.00 13.00 201 LEU C N 1
ATOM 7953 C CA . LEU C 1 201 ? 46.449 -9.571 90.253 1.00 14.68 201 LEU C CA 1
ATOM 7954 C C . LEU C 1 201 ? 47.744 -8.805 90.550 1.00 14.39 201 LEU C C 1
ATOM 7955 O O . LEU C 1 201 ? 48.607 -8.757 89.677 1.00 15.45 201 LEU C O 1
ATOM 7960 N N . ASN C 1 202 ? 47.854 -8.188 91.704 1.00 13.33 202 ASN C N 1
ATOM 7961 C CA . ASN C 1 202 ? 49.068 -7.432 92.089 1.00 14.62 202 ASN C CA 1
ATOM 7962 C C . ASN C 1 202 ? 50.280 -8.376 92.133 1.00 16.33 202 ASN C C 1
ATOM 7963 O O . ASN C 1 202 ? 51.352 -8.003 91.681 1.00 18.67 202 ASN C O 1
ATOM 7968 N N . LYS C 1 203 ? 50.119 -9.558 92.680 1.00 16.64 203 LYS C N 1
ATOM 7969 C CA . LYS C 1 203 ? 51.205 -10.559 92.705 1.00 18.43 203 LYS C CA 1
ATOM 7970 C C . LYS C 1 203 ? 51.634 -10.887 91.269 1.00 20.24 203 LYS C C 1
ATOM 7971 O O . LYS C 1 203 ? 52.840 -11.063 91.035 1.00 21.00 203 LYS C O 1
ATOM 7977 N N . MET C 1 204 ? 50.687 -10.914 90.334 1.00 16.86 204 MET C N 1
ATOM 7978 C CA . MET C 1 204 ? 50.915 -11.285 88.925 1.00 17.92 204 MET C CA 1
ATOM 7979 C C . MET C 1 204 ? 51.558 -10.122 88.155 1.00 19.47 204 MET C C 1
ATOM 7980 O O . MET C 1 204 ? 51.924 -10.334 86.993 1.00 22.16 204 MET C O 1
ATOM 7985 N N . GLY C 1 205 ? 51.705 -8.942 88.766 1.00 19.25 205 GLY C N 1
ATOM 7986 C CA . GLY C 1 205 ? 52.383 -7.791 88.151 1.00 20.63 205 GLY C CA 1
ATOM 7987 C C . GLY C 1 205 ? 51.455 -6.639 87.858 1.00 19.37 205 GLY C C 1
ATOM 7988 O O . GLY C 1 205 ? 51.930 -5.627 87.263 1.00 20.84 205 GLY C O 1
ATOM 7989 N N . ALA C 1 206 ? 50.206 -6.708 88.316 1.00 18.88 206 ALA C N 1
ATOM 7990 C CA . ALA C 1 206 ? 49.249 -5.618 88.065 1.00 18.62 206 ALA C CA 1
ATOM 7991 C C . ALA C 1 206 ? 49.475 -4.501 89.074 1.00 17.90 206 ALA C C 1
ATOM 7992 O O . ALA C 1 206 ? 50.340 -4.626 89.980 1.00 19.23 206 ALA C O 1
ATOM 7994 N N . GLN C 1 207 ? 48.730 -3.418 88.873 1.00 15.90 207 GLN C N 1
ATOM 7995 C CA . GLN C 1 207 ? 48.754 -2.232 89.769 1.00 15.67 207 GLN C CA 1
ATOM 7996 C C . GLN C 1 207 ? 47.304 -1.870 90.082 1.00 14.88 207 GLN C C 1
ATOM 7997 O O . GLN C 1 207 ? 46.721 -1.015 89.398 1.00 16.16 207 GLN C O 1
ATOM 8003 N N . VAL C 1 208 ? 46.752 -2.535 91.092 1.00 14.12 208 VAL C N 1
ATOM 8004 C CA . VAL C 1 208 ? 45.357 -2.365 91.512 1.00 13.70 208 VAL C CA 1
ATOM 8005 C C . VAL C 1 208 ? 45.311 -1.774 92.912 1.00 14.51 208 VAL C C 1
ATOM 8006 O O . VAL C 1 208 ? 45.756 -2.436 93.876 1.00 15.99 208 VAL C O 1
ATOM 8010 N N . TYR C 1 209 ? 44.722 -0.581 93.030 1.00 14.62 209 TYR C N 1
ATOM 8011 C CA . TYR C 1 209 ? 44.667 0.156 94.305 1.00 15.24 209 TYR C CA 1
ATOM 8012 C C . TYR C 1 209 ? 43.215 0.344 94.719 1.00 15.36 209 TYR C C 1
ATOM 8013 O O . TYR C 1 209 ? 42.333 0.592 93.847 1.00 15.33 209 TYR C O 1
ATOM 8022 N N . GLY C 1 210 ? 42.971 0.285 96.036 1.00 13.79 210 GLY C N 1
ATOM 8023 C CA . GLY C 1 210 ? 41.655 0.645 96.579 1.00 14.66 210 GLY C CA 1
ATOM 8024 C C . GLY C 1 210 ? 40.682 -0.518 96.671 1.00 13.16 210 GLY C C 1
ATOM 8025 O O . GLY C 1 210 ? 39.527 -0.267 97.023 1.00 14.38 210 GLY C O 1
ATOM 8026 N N . ALA C 1 211 ? 41.097 -1.759 96.391 1.00 12.96 211 ALA C N 1
ATOM 8027 C CA . ALA C 1 211 ? 40.193 -2.902 96.569 1.00 13.61 211 ALA C CA 1
ATOM 8028 C C . ALA C 1 211 ? 39.705 -2.948 98.016 1.00 12.93 211 ALA C C 1
ATOM 8029 O O . ALA C 1 211 ? 40.518 -2.817 98.951 1.00 13.73 211 ALA C O 1
ATOM 8031 N N . GLY C 1 212 ? 38.397 -3.154 98.181 1.00 13.44 212 GLY C N 1
ATOM 8032 C CA . GLY C 1 212 ? 37.742 -3.129 99.489 1.00 14.94 212 GLY C CA 1
ATOM 8033 C C . GLY C 1 212 ? 37.189 -1.757 99.829 1.00 16.09 212 GLY C C 1
ATOM 8034 O O . GLY C 1 212 ? 36.379 -1.673 100.779 1.00 14.24 212 GLY C O 1
ATOM 8035 N N . THR C 1 213 ? 37.575 -0.724 99.069 1.00 13.53 213 THR C N 1
ATOM 8036 C CA . THR C 1 213 ? 37.036 0.630 99.217 1.00 14.58 213 THR C CA 1
ATOM 8037 C C . THR C 1 213 ? 36.056 0.887 98.061 1.00 13.21 213 THR C C 1
ATOM 8038 O O . THR C 1 213 ? 35.981 0.077 97.104 1.00 13.73 213 THR C O 1
ATOM 8042 N N . GLU C 1 214 ? 35.368 2.016 98.119 1.00 13.71 214 GLU C N 1
ATOM 8043 C CA . GLU C 1 214 ? 34.351 2.339 97.106 1.00 13.48 214 GLU C CA 1
ATOM 8044 C C . GLU C 1 214 ? 34.965 2.796 95.775 1.00 12.91 214 GLU C C 1
ATOM 8045 O O . GLU C 1 214 ? 34.208 2.917 94.813 1.00 13.33 214 GLU C O 1
ATOM 8051 N N . THR C 1 215 ? 36.257 3.047 95.704 1.00 12.89 215 THR C N 1
ATOM 8052 C CA . THR C 1 215 ? 36.920 3.542 94.491 1.00 12.57 215 THR C CA 1
ATOM 8053 C C . THR C 1 215 ? 38.186 2.746 94.196 1.00 14.18 215 THR C C 1
ATOM 8054 O O . THR C 1 215 ? 39.055 2.630 95.064 1.00 15.08 215 THR C O 1
ATOM 8058 N N . MET C 1 216 ? 38.276 2.207 92.991 1.00 13.69 216 MET C N 1
ATOM 8059 C CA . MET C 1 216 ? 39.446 1.435 92.560 1.00 13.91 216 MET C CA 1
ATOM 8060 C C . MET C 1 216 ? 40.192 2.232 91.510 1.00 14.79 216 MET C C 1
ATOM 8061 O O . MET C 1 216 ? 39.580 2.808 90.603 1.00 15.72 216 MET C O 1
ATOM 8066 N N . ARG C 1 217 ? 41.492 2.243 91.646 1.00 13.62 217 ARG C N 1
ATOM 8067 C CA . ARG C 1 217 ? 42.392 2.836 90.652 1.00 13.50 217 ARG C CA 1
ATOM 8068 C C . ARG C 1 217 ? 43.273 1.731 90.109 1.00 14.37 217 ARG C C 1
ATOM 8069 O O . ARG C 1 217 ? 43.919 1.021 90.932 1.00 16.18 217 ARG C O 1
ATOM 8077 N N . ILE C 1 218 ? 43.345 1.631 88.797 1.00 14.66 218 ILE C N 1
ATOM 8078 C CA . ILE C 1 218 ? 44.192 0.645 88.101 1.00 13.76 218 ILE C CA 1
ATOM 8079 C C . ILE C 1 218 ? 45.151 1.358 87.161 1.00 15.89 218 ILE C C 1
ATOM 8080 O O . ILE C 1 218 ? 44.691 2.156 86.343 1.00 16.91 218 ILE C O 1
ATOM 8085 N N . GLU C 1 219 ? 46.435 1.032 87.250 1.00 16.36 219 GLU C N 1
ATOM 8086 C CA . GLU C 1 219 ? 47.419 1.573 86.304 1.00 17.75 219 GLU C CA 1
ATOM 8087 C C . GLU C 1 219 ? 47.827 0.419 85.395 1.00 18.11 219 GLU C C 1
ATOM 8088 O O . GLU C 1 219 ? 48.390 -0.560 85.880 1.00 19.04 219 GLU C O 1
ATOM 8094 N N . GLY C 1 220 ? 47.498 0.518 84.126 1.00 19.07 220 GLY C N 1
ATOM 8095 C CA . GLY C 1 220 ? 47.703 -0.597 83.186 1.00 19.63 220 GLY C CA 1
ATOM 8096 C C . GLY C 1 220 ? 49.171 -0.960 83.068 1.00 19.74 220 GLY C C 1
ATOM 8097 O O . GLY C 1 220 ? 50.027 -0.069 83.155 1.00 20.56 220 GLY C O 1
ATOM 8098 N N . VAL C 1 221 ? 49.432 -2.244 82.884 1.00 19.71 221 VAL C N 1
ATOM 8099 C CA . VAL C 1 221 ? 50.800 -2.796 82.654 1.00 21.40 221 VAL C CA 1
ATOM 8100 C C . VAL C 1 221 ? 50.828 -3.604 81.358 1.00 21.91 221 VAL C C 1
ATOM 8101 O O . VAL C 1 221 ? 49.765 -3.972 80.822 1.00 25.43 221 VAL C O 1
ATOM 8105 N N . ASP C 1 222 ? 52.031 -3.922 80.911 1.00 26.19 222 ASP C N 1
ATOM 8106 C CA . ASP C 1 222 ? 52.270 -4.562 79.594 1.00 30.94 222 ASP C CA 1
ATOM 8107 C C . ASP C 1 222 ? 52.041 -6.073 79.687 1.00 30.84 222 ASP C C 1
ATOM 8108 O O . ASP C 1 222 ? 51.608 -6.649 78.686 1.00 32.26 222 ASP C O 1
ATOM 8113 N N . HIS C 1 223 ? 52.333 -6.698 80.831 1.00 28.84 223 HIS C N 1
ATOM 8114 C CA . HIS C 1 223 ? 52.499 -8.173 80.938 1.00 31.83 223 HIS C CA 1
ATOM 8115 C C . HIS C 1 223 ? 52.167 -8.609 82.366 1.00 27.99 223 HIS C C 1
ATOM 8116 O O . HIS C 1 223 ? 52.601 -7.956 83.324 1.00 29.17 223 HIS C O 1
ATOM 8123 N N . LEU C 1 224 ? 51.425 -9.694 82.507 1.00 27.87 224 LEU C N 1
ATOM 8124 C CA . LEU C 1 224 ? 51.190 -10.350 83.810 1.00 24.30 224 LEU C CA 1
ATOM 8125 C C . LEU C 1 224 ? 51.778 -11.747 83.716 1.00 23.50 224 LEU C C 1
ATOM 8126 O O . LEU C 1 224 ? 51.801 -12.322 82.611 1.00 21.67 224 LEU C O 1
ATOM 8131 N N . HIS C 1 225 ? 52.238 -12.263 84.854 1.00 23.06 225 HIS C N 1
ATOM 8132 C CA . HIS C 1 225 ? 52.836 -13.601 84.944 1.00 22.49 225 HIS C CA 1
ATOM 8133 C C . HIS C 1 225 ? 52.089 -14.416 86.006 1.00 21.29 225 HIS C C 1
ATOM 8134 O O . HIS C 1 225 ? 51.393 -13.846 86.851 1.00 22.75 225 HIS C O 1
ATOM 8141 N N . ALA C 1 226 ? 52.297 -15.722 85.977 1.00 19.38 226 ALA C N 1
ATOM 8142 C CA . ALA C 1 226 ? 51.628 -16.672 86.869 1.00 18.36 226 ALA C CA 1
ATOM 8143 C C . ALA C 1 226 ? 52.269 -16.648 88.258 1.00 19.24 226 ALA C C 1
ATOM 8144 O O . ALA C 1 226 ? 53.503 -16.497 88.390 1.00 22.23 226 ALA C O 1
ATOM 8146 N N . VAL C 1 227 ? 51.454 -16.883 89.267 1.00 20.96 227 VAL C N 1
ATOM 8147 C CA . VAL C 1 227 ? 51.925 -16.958 90.675 1.00 19.54 227 VAL C CA 1
ATOM 8148 C C . VAL C 1 227 ? 51.254 -18.139 91.377 1.00 20.74 227 VAL C C 1
ATOM 8149 O O . VAL C 1 227 ? 50.375 -18.819 90.786 1.00 21.61 227 VAL C O 1
ATOM 8153 N N . ASN C 1 228 ? 51.639 -18.334 92.627 1.00 19.81 228 ASN C N 1
ATOM 8154 C CA . ASN C 1 228 ? 50.942 -19.228 93.579 1.00 21.23 228 ASN C CA 1
ATOM 8155 C C . ASN C 1 228 ? 50.049 -18.361 94.462 1.00 19.85 228 ASN C C 1
ATOM 8156 O O . ASN C 1 228 ? 50.481 -17.251 94.892 1.00 20.82 228 ASN C O 1
ATOM 8161 N N . HIS C 1 229 ? 48.836 -18.815 94.695 1.00 19.31 229 HIS C N 1
ATOM 8162 C CA . HIS C 1 229 ? 47.836 -18.138 95.538 1.00 17.77 229 HIS C CA 1
ATOM 8163 C C . HIS C 1 229 ? 46.957 -19.159 96.249 1.00 17.61 229 HIS C C 1
ATOM 8164 O O . HIS C 1 229 ? 46.534 -20.117 95.637 1.00 20.10 229 HIS C O 1
ATOM 8171 N N . SER C 1 230 ? 46.678 -18.860 97.507 1.00 18.19 230 SER C N 1
ATOM 8172 C CA A SER C 1 230 ? 45.766 -19.623 98.392 0.53 18.28 230 SER C CA 1
ATOM 8173 C CA B SER C 1 230 ? 45.759 -19.620 98.390 0.47 17.94 230 SER C CA 1
ATOM 8174 C C . SER C 1 230 ? 44.442 -18.860 98.511 1.00 15.80 230 SER C C 1
ATOM 8175 O O . SER C 1 230 ? 44.468 -17.701 98.971 1.00 19.68 230 SER C O 1
ATOM 8180 N N . ILE C 1 231 ? 43.348 -19.499 98.145 1.00 13.85 231 ILE C N 1
ATOM 8181 C CA . ILE C 1 231 ? 42.024 -18.855 98.143 1.00 12.70 231 ILE C CA 1
ATOM 8182 C C . ILE C 1 231 ? 41.630 -18.524 99.574 1.00 13.62 231 ILE C C 1
ATOM 8183 O O . ILE C 1 231 ? 41.809 -19.359 100.499 1.00 15.61 231 ILE C O 1
ATOM 8188 N N . VAL C 1 232 ? 41.065 -17.334 99.777 1.00 15.28 232 VAL C N 1
ATOM 8189 C CA . VAL C 1 232 ? 40.495 -16.929 101.090 1.00 14.17 232 VAL C CA 1
ATOM 8190 C C . VAL C 1 232 ? 39.380 -17.915 101.496 1.00 14.48 232 VAL C C 1
ATOM 8191 O O . VAL C 1 232 ? 38.675 -18.469 100.635 1.00 14.32 232 VAL C O 1
ATOM 8195 N N . GLN C 1 233 ? 39.225 -18.111 102.800 1.00 15.02 233 GLN C N 1
ATOM 8196 C CA . GLN C 1 233 ? 38.144 -18.909 103.394 1.00 13.56 233 GLN C CA 1
ATOM 8197 C C . GLN C 1 233 ? 36.779 -18.411 102.934 1.00 12.31 233 GLN C C 1
ATOM 8198 O O . GLN C 1 233 ? 36.561 -17.188 102.796 1.00 13.61 233 GLN C O 1
ATOM 8204 N N . ASP C 1 234 ? 35.861 -19.349 102.701 1.00 11.81 234 ASP C N 1
ATOM 8205 C CA . ASP C 1 234 ? 34.447 -19.114 102.334 1.00 10.66 234 ASP C CA 1
ATOM 8206 C C . ASP C 1 234 ? 33.672 -18.517 103.502 1.00 10.63 234 ASP C C 1
ATOM 8207 O O . ASP C 1 234 ? 33.223 -19.259 104.408 1.00 11.86 234 ASP C O 1
ATOM 8212 N N . ARG C 1 235 ? 33.429 -17.207 103.470 1.00 10.26 235 ARG C N 1
ATOM 8213 C CA . ARG C 1 235 ? 32.683 -16.546 104.557 1.00 9.97 235 ARG C CA 1
ATOM 8214 C C . ARG C 1 235 ? 31.215 -16.981 104.582 1.00 10.23 235 ARG C C 1
ATOM 8215 O O . ARG C 1 235 ? 30.575 -16.888 105.646 1.00 10.91 235 ARG C O 1
ATOM 8223 N N . ILE C 1 236 ? 30.653 -17.419 103.473 1.00 10.70 236 ILE C N 1
ATOM 8224 C CA . ILE C 1 236 ? 29.219 -17.822 103.440 1.00 10.62 236 ILE C CA 1
ATOM 8225 C C . ILE C 1 236 ? 29.099 -19.231 104.040 1.00 10.78 236 ILE C C 1
ATOM 8226 O O . ILE C 1 236 ? 28.141 -19.474 104.800 1.00 12.89 236 ILE C O 1
ATOM 8231 N N . GLU C 1 237 ? 29.995 -20.142 103.711 1.00 11.19 237 GLU C N 1
ATOM 8232 C CA . GLU C 1 237 ? 29.970 -21.476 104.367 1.00 10.99 237 GLU C CA 1
ATOM 8233 C C . GLU C 1 237 ? 30.202 -21.254 105.868 1.00 11.92 237 GLU C C 1
ATOM 8234 O O . GLU C 1 237 ? 29.509 -21.829 106.675 1.00 13.53 237 GLU C O 1
ATOM 8240 N N . ALA C 1 238 ? 31.180 -20.428 106.250 1.00 12.01 238 ALA C N 1
ATOM 8241 C CA . ALA C 1 238 ? 31.442 -20.124 107.652 1.00 11.44 238 ALA C CA 1
ATOM 8242 C C . ALA C 1 238 ? 30.149 -19.605 108.294 1.00 13.02 238 ALA C C 1
ATOM 8243 O O . ALA C 1 238 ? 29.768 -20.089 109.394 1.00 14.22 238 ALA C O 1
ATOM 8245 N N . GLY C 1 239 ? 29.512 -18.633 107.665 1.00 10.49 239 GLY C N 1
ATOM 8246 C CA . GLY C 1 239 ? 28.273 -18.060 108.210 1.00 11.12 239 GLY C CA 1
ATOM 8247 C C . GLY C 1 239 ? 27.149 -19.087 108.348 1.00 11.72 239 GLY C C 1
ATOM 8248 O O . GLY C 1 239 ? 26.327 -18.997 109.287 1.00 11.47 239 GLY C O 1
ATOM 8249 N N . THR C 1 240 ? 27.035 -19.988 107.397 1.00 10.56 240 THR C N 1
ATOM 8250 C CA . THR C 1 240 ? 26.017 -21.065 107.436 1.00 11.42 240 THR C CA 1
ATOM 8251 C C . THR C 1 240 ? 26.175 -21.871 108.722 1.00 12.35 240 THR C C 1
ATOM 8252 O O . THR C 1 240 ? 25.176 -22.169 109.402 1.00 11.52 240 THR C O 1
ATOM 8256 N N . PHE C 1 241 ? 27.408 -22.206 109.086 1.00 13.01 241 PHE C N 1
ATOM 8257 C CA . PHE C 1 241 ? 27.635 -22.968 110.330 1.00 12.89 241 PHE C CA 1
ATOM 8258 C C . PHE C 1 241 ? 27.396 -22.099 111.554 1.00 13.11 241 PHE C C 1
ATOM 8259 O O . PHE C 1 241 ? 26.962 -22.619 112.584 1.00 13.06 241 PHE C O 1
ATOM 8267 N N . MET C 1 242 ? 27.677 -20.792 111.494 1.00 12.92 242 MET C N 1
ATOM 8268 C CA . MET C 1 242 ? 27.362 -19.893 112.605 1.00 13.88 242 MET C CA 1
ATOM 8269 C C . MET C 1 242 ? 25.845 -19.931 112.866 1.00 14.68 242 MET C C 1
ATOM 8270 O O . MET C 1 242 ? 25.433 -20.018 114.040 1.00 13.77 242 MET C O 1
ATOM 8275 N N . VAL C 1 243 ? 25.028 -19.853 111.823 1.00 11.82 243 VAL C N 1
ATOM 8276 C CA . VAL C 1 243 ? 23.565 -19.900 111.982 1.00 11.91 243 VAL C CA 1
ATOM 8277 C C . VAL C 1 243 ? 23.184 -21.273 112.574 1.00 13.46 243 VAL C C 1
ATOM 8278 O O . VAL C 1 243 ? 22.352 -21.313 113.515 1.00 14.07 243 VAL C O 1
ATOM 8282 N N . ALA C 1 244 ? 23.746 -22.361 112.036 1.00 12.87 244 ALA C N 1
ATOM 8283 C CA . ALA C 1 244 ? 23.415 -23.718 112.526 1.00 14.13 244 ALA C CA 1
ATOM 8284 C C . ALA C 1 244 ? 23.653 -23.815 114.040 1.00 14.24 244 ALA C C 1
ATOM 8285 O O . ALA C 1 244 ? 22.827 -24.378 114.756 1.00 15.44 244 ALA C O 1
ATOM 8287 N N . ALA C 1 245 ? 24.801 -23.351 114.501 1.00 15.50 245 ALA C N 1
ATOM 8288 C CA . ALA C 1 245 ? 25.175 -23.353 115.925 1.00 14.29 245 ALA C CA 1
ATOM 8289 C C . ALA C 1 245 ? 24.205 -22.478 116.724 1.00 15.24 245 ALA C C 1
ATOM 8290 O O . ALA C 1 245 ? 23.740 -22.893 117.785 1.00 17.56 245 ALA C O 1
ATOM 8292 N N . ALA C 1 246 ? 23.899 -21.278 116.220 1.00 15.39 246 ALA C N 1
ATOM 8293 C CA . ALA C 1 246 ? 23.067 -20.333 116.954 1.00 13.74 246 ALA C CA 1
ATOM 8294 C C . ALA C 1 246 ? 21.650 -20.877 117.120 1.00 15.36 246 ALA C C 1
ATOM 8295 O O . ALA C 1 246 ? 21.004 -20.482 118.121 1.00 15.95 246 ALA C O 1
ATOM 8297 N N . MET C 1 247 ? 21.164 -21.707 116.184 1.00 16.67 247 MET C N 1
ATOM 8298 C CA . MET C 1 247 ? 19.735 -22.113 116.206 1.00 16.55 247 MET C CA 1
ATOM 8299 C C . MET C 1 247 ? 19.518 -23.438 116.968 1.00 17.81 247 MET C C 1
ATOM 8300 O O . MET C 1 247 ? 18.364 -23.783 117.178 1.00 18.54 247 MET C O 1
ATOM 8305 N N . THR C 1 248 ? 20.587 -24.123 117.366 1.00 15.93 248 THR C N 1
ATOM 8306 C CA . THR C 1 248 ? 20.505 -25.488 117.956 1.00 17.98 248 THR C CA 1
ATOM 8307 C C . THR C 1 248 ? 21.067 -25.503 119.376 1.00 18.15 248 THR C C 1
ATOM 8308 O O . THR C 1 248 ? 21.474 -26.600 119.838 1.00 18.42 248 THR C O 1
ATOM 8312 N N . GLN C 1 249 ? 21.127 -24.361 120.066 1.00 19.23 249 GLN C N 1
ATOM 8313 C CA . GLN C 1 249 ? 21.761 -24.313 121.417 1.00 20.01 249 GLN C CA 1
ATOM 8314 C C . GLN C 1 249 ? 23.161 -24.912 121.321 1.00 18.50 249 GLN C C 1
ATOM 8315 O O . GLN C 1 249 ? 23.600 -25.632 122.224 1.00 23.16 249 GLN C O 1
ATOM 8321 N N . GLY C 1 250 ? 23.859 -24.581 120.250 1.00 17.75 250 GLY C N 1
ATOM 8322 C CA . GLY C 1 250 ? 25.144 -25.238 119.942 1.00 17.43 250 GLY C CA 1
ATOM 8323 C C . GLY C 1 250 ? 26.320 -24.555 120.583 1.00 18.42 250 GLY C C 1
ATOM 8324 O O . GLY C 1 250 ? 26.155 -23.503 121.257 1.00 21.62 250 GLY C O 1
ATOM 8325 N N . ASN C 1 251 ? 27.477 -25.175 120.420 1.00 19.13 251 ASN C N 1
ATOM 8326 C CA . ASN C 1 251 ? 28.780 -24.631 120.830 1.00 21.09 251 ASN C CA 1
ATOM 8327 C C . ASN C 1 251 ? 29.768 -25.081 119.771 1.00 19.93 251 ASN C C 1
ATOM 8328 O O . ASN C 1 251 ? 30.275 -26.182 119.875 1.00 19.86 251 ASN C O 1
ATOM 8333 N N . VAL C 1 252 ? 29.972 -24.243 118.755 1.00 18.78 252 VAL C N 1
ATOM 8334 C CA . VAL C 1 252 ? 30.742 -24.615 117.559 1.00 17.10 252 VAL C CA 1
ATOM 8335 C C . VAL C 1 252 ? 31.870 -23.600 117.361 1.00 18.81 252 VAL C C 1
ATOM 8336 O O . VAL C 1 252 ? 31.597 -22.372 117.334 1.00 18.86 252 VAL C O 1
ATOM 8340 N N . LEU C 1 253 ? 33.060 -24.128 117.154 1.00 17.86 253 LEU C N 1
ATOM 8341 C CA . LEU C 1 253 ? 34.224 -23.349 116.738 1.00 19.61 253 LEU C CA 1
ATOM 8342 C C . LEU C 1 253 ? 34.320 -23.446 115.225 1.00 18.57 253 LEU C C 1
ATOM 8343 O O . LEU C 1 253 ? 34.504 -24.550 114.696 1.00 20.08 253 LEU C O 1
ATOM 8348 N N . ILE C 1 254 ? 34.207 -22.295 114.549 1.00 18.44 254 ILE C N 1
ATOM 8349 C CA . ILE C 1 254 ? 34.403 -22.223 113.078 1.00 16.89 254 ILE C CA 1
ATOM 8350 C C . ILE C 1 254 ? 35.882 -21.928 112.901 1.00 17.05 254 ILE C C 1
ATOM 8351 O O . ILE C 1 254 ? 36.323 -20.811 113.223 1.00 17.86 254 ILE C O 1
ATOM 8356 N N . ALA C 1 255 ? 36.638 -22.947 112.512 1.00 16.39 255 ALA C N 1
ATOM 8357 C CA . ALA C 1 255 ? 38.112 -22.931 112.537 1.00 17.00 255 ALA C CA 1
ATOM 8358 C C . ALA C 1 255 ? 38.615 -21.828 111.611 1.00 17.66 255 ALA C C 1
ATOM 8359 O O . ALA C 1 255 ? 38.198 -21.771 110.427 1.00 18.14 255 ALA C O 1
ATOM 8361 N N . ASP C 1 256 ? 39.473 -20.977 112.139 1.00 19.43 256 ASP C N 1
ATOM 8362 C CA . ASP C 1 256 ? 40.211 -19.935 111.392 1.00 18.83 256 ASP C CA 1
ATOM 8363 C C . ASP C 1 256 ? 39.238 -18.954 110.716 1.00 17.66 256 ASP C C 1
ATOM 8364 O O . ASP C 1 256 ? 39.647 -18.262 109.750 1.00 19.52 256 ASP C O 1
ATOM 8369 N N . ALA C 1 257 ? 38.003 -18.842 111.201 1.00 17.72 257 ALA C N 1
ATOM 8370 C CA . ALA C 1 257 ? 37.034 -17.900 110.629 1.00 15.68 257 ALA C CA 1
ATOM 8371 C C . ALA C 1 257 ? 37.577 -16.471 110.721 1.00 16.04 257 ALA C C 1
ATOM 8372 O O . ALA C 1 257 ? 38.280 -16.122 111.680 1.00 19.19 257 ALA C O 1
ATOM 8374 N N . ILE C 1 258 ? 37.252 -15.664 109.702 1.00 14.52 258 ILE C N 1
ATOM 8375 C CA . ILE C 1 258 ? 37.642 -14.244 109.649 1.00 17.10 258 ILE C CA 1
ATOM 8376 C C . ILE C 1 258 ? 36.435 -13.411 110.100 1.00 16.21 258 ILE C C 1
ATOM 8377 O O . ILE C 1 258 ? 35.483 -13.237 109.327 1.00 15.50 258 ILE C O 1
ATOM 8382 N N . SER C 1 259 ? 36.433 -12.969 111.335 1.00 16.80 259 SER C N 1
ATOM 8383 C CA . SER C 1 259 ? 35.282 -12.230 111.912 1.00 19.84 259 SER C CA 1
ATOM 8384 C C . SER C 1 259 ? 35.018 -10.953 111.102 1.00 17.94 259 SER C C 1
ATOM 8385 O O . SER C 1 259 ? 33.844 -10.594 110.980 1.00 18.32 259 SER C O 1
ATOM 8388 N N . GLU C 1 260 ? 36.054 -10.309 110.551 1.00 16.20 260 GLU C N 1
ATOM 8389 C CA . GLU C 1 260 ? 35.898 -9.047 109.740 1.00 16.45 260 GLU C CA 1
ATOM 8390 C C . GLU C 1 260 ? 34.984 -9.329 108.512 1.00 14.41 260 GLU C C 1
ATOM 8391 O O . GLU C 1 260 ? 34.372 -8.370 107.980 1.00 17.19 260 GLU C O 1
ATOM 8393 N N . HIS C 1 261 ? 34.902 -10.579 108.060 1.00 12.69 261 HIS C N 1
ATOM 8394 C CA . HIS C 1 261 ? 34.111 -10.951 106.865 1.00 11.35 261 HIS C CA 1
ATOM 8395 C C . HIS C 1 261 ? 32.647 -11.213 107.207 1.00 12.73 261 HIS C C 1
ATOM 8396 O O . HIS C 1 261 ? 31.876 -11.444 106.271 1.00 13.93 261 HIS C O 1
ATOM 8403 N N . ASN C 1 262 ? 32.288 -11.254 108.494 1.00 11.99 262 ASN C N 1
ATOM 8404 C CA . ASN C 1 262 ? 30.900 -11.568 108.909 1.00 11.61 262 ASN C CA 1
ATOM 8405 C C . ASN C 1 262 ? 30.438 -10.597 109.997 1.00 12.40 262 ASN C C 1
ATOM 8406 O O . ASN C 1 262 ? 29.686 -11.023 110.896 1.00 12.69 262 ASN C O 1
ATOM 8411 N N . ARG C 1 263 ? 30.781 -9.312 109.917 1.00 14.02 263 ARG C N 1
ATOM 8412 C CA . ARG C 1 263 ? 30.376 -8.356 110.967 1.00 14.41 263 ARG C CA 1
ATOM 8413 C C . ARG C 1 263 ? 28.855 -8.265 111.044 1.00 13.99 263 ARG C C 1
ATOM 8414 O O . ARG C 1 263 ? 28.300 -8.340 112.146 1.00 15.70 263 ARG C O 1
ATOM 8422 N N . PRO C 1 264 ? 28.102 -8.117 109.943 1.00 12.23 264 PRO C N 1
ATOM 8423 C CA . PRO C 1 264 ? 26.636 -8.039 110.071 1.00 12.72 264 PRO C CA 1
ATOM 8424 C C . PRO C 1 264 ? 26.019 -9.296 110.667 1.00 12.96 264 PRO C C 1
ATOM 8425 O O . PRO C 1 264 ? 25.181 -9.192 111.575 1.00 12.45 264 PRO C O 1
ATOM 8429 N N . LEU C 1 265 ? 26.430 -10.440 110.162 1.00 13.62 265 LEU C N 1
ATOM 8430 C CA . LEU C 1 265 ? 25.866 -11.726 110.622 1.00 12.46 265 LEU C CA 1
ATOM 8431 C C . LEU C 1 265 ? 26.137 -11.879 112.111 1.00 13.24 265 LEU C C 1
ATOM 8432 O O . LEU C 1 265 ? 25.229 -12.279 112.858 1.00 13.21 265 LEU C O 1
ATOM 8437 N N . ILE C 1 266 ? 27.373 -11.658 112.522 1.00 12.54 266 ILE C N 1
ATOM 8438 C CA . ILE C 1 266 ? 27.746 -11.812 113.950 1.00 14.01 266 ILE C CA 1
ATOM 8439 C C . ILE C 1 266 ? 26.887 -10.863 114.798 1.00 12.78 266 ILE C C 1
ATOM 8440 O O . ILE C 1 266 ? 26.359 -11.288 115.837 1.00 14.95 266 ILE C O 1
ATOM 8445 N N . SER C 1 267 ? 26.748 -9.611 114.379 1.00 12.53 267 SER C N 1
ATOM 8446 C CA . SER C 1 267 ? 25.938 -8.641 115.112 1.00 13.35 267 SER C CA 1
ATOM 8447 C C . SER C 1 267 ? 24.478 -9.113 115.197 1.00 14.08 267 SER C C 1
ATOM 8448 O O . SER C 1 267 ? 23.844 -8.983 116.292 1.00 14.34 267 SER C O 1
ATOM 8451 N N . LYS C 1 268 ? 23.921 -9.617 114.108 1.00 14.10 268 LYS C N 1
ATOM 8452 C CA . LYS C 1 268 ? 22.491 -10.008 114.096 1.00 14.95 268 LYS C CA 1
ATOM 8453 C C . LYS C 1 268 ? 22.317 -11.256 114.964 1.00 14.27 268 LYS C C 1
ATOM 8454 O O . LYS C 1 268 ? 21.291 -11.360 115.655 1.00 15.99 268 LYS C O 1
ATOM 8460 N N . LEU C 1 269 ? 23.247 -12.191 114.931 1.00 12.33 269 LEU C N 1
ATOM 8461 C CA . LEU C 1 269 ? 23.061 -13.410 115.759 1.00 14.35 269 LEU C CA 1
ATOM 8462 C C . LEU C 1 269 ? 23.199 -13.055 117.245 1.00 15.50 269 LEU C C 1
ATOM 8463 O O . LEU C 1 269 ? 22.474 -13.620 118.048 1.00 15.75 269 LEU C O 1
ATOM 8468 N N . ILE C 1 270 ? 24.061 -12.098 117.607 1.00 15.08 270 ILE C N 1
ATOM 8469 C CA . ILE C 1 270 ? 24.098 -11.564 118.983 1.00 17.74 270 ILE C CA 1
ATOM 8470 C C . ILE C 1 270 ? 22.743 -10.931 119.337 1.00 16.06 270 ILE C C 1
ATOM 8471 O O . ILE C 1 270 ? 22.264 -11.160 120.446 1.00 16.95 270 ILE C O 1
ATOM 8476 N N . GLU C 1 271 ? 22.112 -10.188 118.439 1.00 16.77 271 GLU C N 1
ATOM 8477 C CA . GLU C 1 271 ? 20.750 -9.628 118.724 1.00 16.69 271 GLU C CA 1
ATOM 8478 C C . GLU C 1 271 ? 19.772 -10.781 119.031 1.00 17.67 271 GLU C C 1
ATOM 8479 O O . GLU C 1 271 ? 18.830 -10.569 119.815 1.00 17.11 271 GLU C O 1
ATOM 8485 N N . MET C 1 272 ? 19.957 -11.930 118.394 1.00 17.06 272 MET C N 1
ATOM 8486 C CA . MET C 1 272 ? 19.070 -13.104 118.586 1.00 18.00 272 MET C CA 1
ATOM 8487 C C . MET C 1 272 ? 19.436 -13.871 119.865 1.00 18.36 272 MET C C 1
ATOM 8488 O O . MET C 1 272 ? 18.704 -14.859 120.196 1.00 18.89 272 MET C O 1
ATOM 8493 N N . GLY C 1 273 ? 20.510 -13.470 120.551 1.00 17.64 273 GLY C N 1
ATOM 8494 C CA . GLY C 1 273 ? 20.910 -14.073 121.833 1.00 19.78 273 GLY C CA 1
ATOM 8495 C C . GLY C 1 273 ? 22.131 -14.956 121.753 1.00 18.56 273 GLY C C 1
ATOM 8496 O O . GLY C 1 273 ? 22.537 -15.498 122.806 1.00 21.57 273 GLY C O 1
ATOM 8497 N N . ALA C 1 274 ? 22.750 -15.116 120.588 1.00 17.89 274 ALA C N 1
ATOM 8498 C CA . ALA C 1 274 ? 23.992 -15.923 120.504 1.00 17.63 274 ALA C CA 1
ATOM 8499 C C . ALA C 1 274 ? 25.109 -15.225 121.268 1.00 18.78 274 ALA C C 1
ATOM 8500 O O . ALA C 1 274 ? 25.111 -13.986 121.386 1.00 20.34 274 ALA C O 1
ATOM 8502 N N . GLU C 1 275 ? 26.016 -16.007 121.814 1.00 19.66 275 GLU C N 1
ATOM 8503 C CA . GLU C 1 275 ? 27.308 -15.546 122.357 1.00 21.95 275 GLU C CA 1
ATOM 8504 C C . GLU C 1 275 ? 28.380 -15.911 121.336 1.00 21.25 275 GLU C C 1
ATOM 8505 O O . GLU C 1 275 ? 28.472 -17.097 120.972 1.00 19.67 275 GLU C O 1
ATOM 8511 N N . ILE C 1 276 ? 29.100 -14.903 120.823 1.00 20.00 276 ILE C N 1
ATOM 8512 C CA . ILE C 1 276 ? 30.106 -15.101 119.761 1.00 18.94 276 ILE C CA 1
ATOM 8513 C C . ILE C 1 276 ? 31.457 -14.611 120.250 1.00 21.98 276 ILE C C 1
ATOM 8514 O O . ILE C 1 276 ? 31.580 -13.446 120.643 1.00 23.92 276 ILE C O 1
ATOM 8519 N N . ILE C 1 277 ? 32.447 -15.486 120.227 1.00 20.48 277 ILE C N 1
ATOM 8520 C CA . ILE C 1 277 ? 33.777 -15.235 120.844 1.00 23.99 277 ILE C CA 1
ATOM 8521 C C . ILE C 1 277 ? 34.859 -15.437 119.787 1.00 22.04 277 ILE C C 1
ATOM 8522 O O . ILE C 1 277 ? 34.887 -16.462 119.144 1.00 23.03 277 ILE C O 1
ATOM 8527 N N . GLU C 1 278 ? 35.730 -14.450 119.631 1.00 24.76 278 GLU C N 1
ATOM 8528 C CA . GLU C 1 278 ? 36.920 -14.527 118.756 1.00 26.22 278 GLU C CA 1
ATOM 8529 C C . GLU C 1 278 ? 38.014 -15.183 119.578 1.00 25.42 278 GLU C C 1
ATOM 8530 O O . GLU C 1 278 ? 38.398 -14.621 120.606 1.00 29.70 278 GLU C O 1
ATOM 8536 N N . GLU C 1 279 ? 38.454 -16.366 119.161 1.00 24.80 279 GLU C N 1
ATOM 8537 C CA . GLU C 1 279 ? 39.493 -17.156 119.859 1.00 27.99 279 GLU C CA 1
ATOM 8538 C C . GLU C 1 279 ? 40.715 -17.309 118.963 1.00 25.34 279 GLU C C 1
ATOM 8539 O O . GLU C 1 279 ? 40.609 -17.047 117.797 1.00 23.86 279 GLU C O 1
ATOM 8545 N N . GLU C 1 280 ? 41.808 -17.819 119.506 1.00 29.73 280 GLU C N 1
ATOM 8546 C CA . GLU C 1 280 ? 43.047 -18.122 118.734 1.00 31.11 280 GLU C CA 1
ATOM 8547 C C . GLU C 1 280 ? 42.688 -19.045 117.559 1.00 31.49 280 GLU C C 1
ATOM 8548 O O . GLU C 1 280 ? 43.233 -18.843 116.484 1.00 31.16 280 GLU C O 1
ATOM 8550 N N . GLY C 1 281 ? 41.807 -20.025 117.763 1.00 28.43 281 GLY C N 1
ATOM 8551 C CA . GLY C 1 281 ? 41.523 -21.087 116.783 1.00 28.65 281 GLY C CA 1
ATOM 8552 C C . GLY C 1 281 ? 40.406 -20.747 115.809 1.00 27.59 281 GLY C C 1
ATOM 8553 O O . GLY C 1 281 ? 40.173 -21.559 114.891 1.00 25.98 281 GLY C O 1
ATOM 8554 N N . GLY C 1 282 ? 39.701 -19.626 115.998 1.00 25.15 282 GLY C N 1
ATOM 8555 C CA . GLY C 1 282 ? 38.546 -19.286 115.153 1.00 22.43 282 GLY C CA 1
ATOM 8556 C C . GLY C 1 282 ? 37.479 -18.522 115.894 1.00 21.62 282 GLY C C 1
ATOM 8557 O O . GLY C 1 282 ? 37.772 -17.897 116.924 1.00 25.45 282 GLY C O 1
ATOM 8558 N N . VAL C 1 283 ? 36.284 -18.529 115.345 1.00 17.11 283 VAL C N 1
ATOM 8559 C CA . VAL C 1 283 ? 35.124 -17.851 115.951 1.00 17.61 283 VAL C CA 1
ATOM 8560 C C . VAL C 1 283 ? 34.208 -18.913 116.549 1.00 18.86 283 VAL C C 1
ATOM 8561 O O . VAL C 1 283 ? 33.773 -19.836 115.791 1.00 19.33 283 VAL C O 1
ATOM 8565 N N . ARG C 1 284 ? 33.917 -18.776 117.841 1.00 19.68 284 ARG C N 1
ATOM 8566 C CA . ARG C 1 284 ? 33.016 -19.686 118.551 1.00 18.31 284 ARG C CA 1
ATOM 8567 C C . ARG C 1 284 ? 31.623 -19.074 118.628 1.00 17.19 284 ARG C C 1
ATOM 8568 O O . ARG C 1 284 ? 31.489 -17.900 118.983 1.00 20.02 284 ARG C O 1
ATOM 8576 N N . VAL C 1 285 ? 30.624 -19.858 118.294 1.00 16.02 285 VAL C N 1
ATOM 8577 C CA . VAL C 1 285 ? 29.203 -19.463 118.388 1.00 17.32 285 VAL C CA 1
ATOM 8578 C C . VAL C 1 285 ? 28.515 -20.391 119.378 1.00 18.72 285 VAL C C 1
ATOM 8579 O O . VAL C 1 285 ? 28.568 -21.644 119.183 1.00 20.28 285 VAL C O 1
ATOM 8583 N N . ILE C 1 286 ? 27.846 -19.782 120.355 1.00 16.88 286 ILE C N 1
ATOM 8584 C CA . ILE C 1 286 ? 27.079 -20.482 121.415 1.00 18.88 286 ILE C CA 1
ATOM 8585 C C . ILE C 1 286 ? 25.621 -20.049 121.269 1.00 19.19 286 ILE C C 1
ATOM 8586 O O . ILE C 1 286 ? 25.321 -18.863 121.477 1.00 19.43 286 ILE C O 1
ATOM 8591 N N . GLY C 1 287 ? 24.754 -20.987 120.916 1.00 18.03 287 GLY C N 1
ATOM 8592 C CA . GLY C 1 287 ? 23.331 -20.683 120.701 1.00 19.30 287 GLY C CA 1
ATOM 8593 C C . GLY C 1 287 ? 22.590 -20.542 122.020 1.00 19.16 287 GLY C C 1
ATOM 8594 O O . GLY C 1 287 ? 22.849 -21.243 123.001 1.00 20.73 287 GLY C O 1
ATOM 8595 N N . PRO C 1 288 ? 21.611 -19.631 122.099 1.00 20.96 288 PRO C N 1
ATOM 8596 C CA . PRO C 1 288 ? 20.875 -19.421 123.340 1.00 21.70 288 PRO C CA 1
ATOM 8597 C C . PRO C 1 288 ? 19.760 -20.450 123.558 1.00 23.20 288 PRO C C 1
ATOM 8598 O O . PRO C 1 288 ? 19.260 -21.058 122.607 1.00 22.42 288 PRO C O 1
ATOM 8602 N N . LYS C 1 289 ? 19.347 -20.592 124.814 1.00 24.60 289 LYS C N 1
ATOM 8603 C CA . LYS C 1 289 ? 18.138 -21.360 125.167 1.00 25.79 289 LYS C CA 1
ATOM 8604 C C . LYS C 1 289 ? 16.919 -20.691 124.528 1.00 27.12 289 LYS C C 1
ATOM 8605 O O . LYS C 1 289 ? 16.017 -21.425 124.096 1.00 26.51 289 LYS C O 1
ATOM 8611 N N . HIS C 1 290 ? 16.877 -19.353 124.494 1.00 25.35 290 HIS C N 1
ATOM 8612 C CA . HIS C 1 290 ? 15.733 -18.591 123.975 1.00 22.43 290 HIS C CA 1
ATOM 8613 C C . HIS C 1 290 ? 16.212 -17.770 122.781 1.00 21.56 290 HIS C C 1
ATOM 8614 O O . HIS C 1 290 ? 16.957 -16.776 122.981 1.00 24.54 290 HIS C O 1
ATOM 8621 N N . ILE C 1 291 ? 15.881 -18.217 121.579 1.00 19.71 291 ILE C N 1
ATOM 8622 C CA . ILE C 1 291 ? 16.216 -17.464 120.332 1.00 18.99 291 ILE C CA 1
ATOM 8623 C C . ILE C 1 291 ? 15.291 -16.258 120.240 1.00 19.86 291 ILE C C 1
ATOM 8624 O O . ILE C 1 291 ? 14.089 -16.464 120.192 1.00 19.84 291 ILE C O 1
ATOM 8629 N N . LEU C 1 292 ? 15.860 -15.051 120.159 1.00 19.42 292 LEU C N 1
ATOM 8630 C CA . LEU C 1 292 ? 15.069 -13.787 120.112 1.00 18.61 292 LEU C CA 1
ATOM 8631 C C . LEU C 1 292 ? 14.892 -13.333 118.674 1.00 17.57 292 LEU C C 1
ATOM 8632 O O . LEU C 1 292 ? 15.798 -13.462 117.857 1.00 18.62 292 LEU C O 1
ATOM 8637 N N . PRO C 1 293 ? 13.717 -12.761 118.332 1.00 18.06 293 PRO C N 1
ATOM 8638 C CA . PRO C 1 293 ? 13.473 -12.346 116.960 1.00 18.10 293 PRO C CA 1
ATOM 8639 C C . PRO C 1 293 ? 14.350 -11.151 116.595 1.00 17.57 293 PRO C C 1
ATOM 8640 O O . PRO C 1 293 ? 14.767 -10.398 117.466 1.00 17.92 293 PRO C O 1
ATOM 8644 N N . THR C 1 294 ? 14.628 -11.011 115.298 1.00 16.63 294 THR C N 1
ATOM 8645 C CA . THR C 1 294 ? 15.351 -9.826 114.798 1.00 16.85 294 THR C CA 1
ATOM 8646 C C . THR C 1 294 ? 14.976 -9.625 113.335 1.00 19.01 294 THR C C 1
ATOM 8647 O O . THR C 1 294 ? 14.573 -10.618 112.656 1.00 19.92 294 THR C O 1
ATOM 8651 N N . ASP C 1 295 ? 15.128 -8.388 112.894 1.00 18.41 295 ASP C N 1
ATOM 8652 C CA . ASP C 1 295 ? 14.839 -8.010 111.488 1.00 19.98 295 ASP C CA 1
ATOM 8653 C C . ASP C 1 295 ? 16.149 -7.954 110.697 1.00 18.57 295 ASP C C 1
ATOM 8654 O O . ASP C 1 295 ? 17.184 -7.584 111.258 1.00 22.98 295 ASP C O 1
ATOM 8659 N N . VAL C 1 296 ? 16.069 -8.300 109.424 1.00 16.30 296 VAL C N 1
ATOM 8660 C CA . VAL C 1 296 ? 17.240 -8.352 108.509 1.00 14.70 296 VAL C CA 1
ATOM 8661 C C . VAL C 1 296 ? 16.903 -7.546 107.274 1.00 12.82 296 VAL C C 1
ATOM 8662 O O . VAL C 1 296 ? 15.771 -7.675 106.735 1.00 16.42 296 VAL C O 1
ATOM 8666 N N . LYS C 1 297 ? 17.867 -6.753 106.835 1.00 11.46 297 LYS C N 1
ATOM 8667 C CA . LYS C 1 297 ? 17.780 -6.072 105.532 1.00 12.16 297 LYS C CA 1
ATOM 8668 C C . LYS C 1 297 ? 19.050 -6.383 104.734 1.00 11.47 297 LYS C C 1
ATOM 8669 O O . LYS C 1 297 ? 20.134 -6.031 105.167 1.00 11.95 297 LYS C O 1
ATOM 8675 N N . THR C 1 298 ? 18.922 -7.021 103.596 1.00 10.66 298 THR C N 1
ATOM 8676 C CA . THR C 1 298 ? 20.094 -7.314 102.756 1.00 10.27 298 THR C CA 1
ATOM 8677 C C . THR C 1 298 ? 20.524 -6.028 102.065 1.00 10.71 298 THR C C 1
ATOM 8678 O O . THR C 1 298 ? 19.680 -5.187 101.717 1.00 11.99 298 THR C O 1
ATOM 8682 N N A MET C 1 299 ? 21.829 -5.891 101.895 0.47 11.07 299 MET C N 1
ATOM 8683 N N B MET C 1 299 ? 21.823 -5.909 101.877 0.53 10.19 299 MET C N 1
ATOM 8684 C CA A MET C 1 299 ? 22.469 -4.709 101.278 0.47 11.86 299 MET C CA 1
ATOM 8685 C CA B MET C 1 299 ? 22.455 -4.728 101.255 0.53 10.66 299 MET C CA 1
ATOM 8686 C C A MET C 1 299 ? 23.794 -5.170 100.698 0.47 10.60 299 MET C C 1
ATOM 8687 C C B MET C 1 299 ? 23.785 -5.176 100.684 0.53 10.14 299 MET C C 1
ATOM 8688 O O A MET C 1 299 ? 24.373 -6.150 101.162 0.47 10.66 299 MET C O 1
ATOM 8689 O O B MET C 1 299 ? 24.363 -6.149 101.158 0.53 10.03 299 MET C O 1
ATOM 8698 N N . PRO C 1 300 ? 24.337 -4.435 99.714 1.00 10.80 300 PRO C N 1
ATOM 8699 C CA . PRO C 1 300 ? 25.735 -4.630 99.337 1.00 11.66 300 PRO C CA 1
ATOM 8700 C C . PRO C 1 300 ? 26.645 -4.393 100.542 1.00 11.69 300 PRO C C 1
ATOM 8701 O O . PRO C 1 300 ? 26.256 -3.703 101.476 1.00 12.09 300 PRO C O 1
ATOM 8705 N N . HIS C 1 301 ? 27.849 -4.960 100.503 1.00 11.16 301 HIS C N 1
ATOM 8706 C CA . HIS C 1 301 ? 28.855 -4.715 101.548 1.00 13.53 301 HIS C CA 1
ATOM 8707 C C . HIS C 1 301 ? 28.898 -3.208 101.753 1.00 14.85 301 HIS C C 1
ATOM 8708 O O . HIS C 1 301 ? 29.020 -2.466 100.762 1.00 15.56 301 HIS C O 1
ATOM 8715 N N . PRO C 1 302 ? 28.896 -2.671 102.984 1.00 15.35 302 PRO C N 1
ATOM 8716 C CA . PRO C 1 302 ? 29.113 -3.395 104.252 1.00 16.16 302 PRO C CA 1
ATOM 8717 C C . PRO C 1 302 ? 27.881 -3.824 105.047 1.00 14.24 302 PRO C C 1
ATOM 8718 O O . PRO C 1 302 ? 27.997 -4.170 106.214 1.00 15.57 302 PRO C O 1
ATOM 8722 N N . GLY C 1 303 ? 26.725 -3.820 104.401 1.00 12.77 303 GLY C N 1
ATOM 8723 C CA . GLY C 1 303 ? 25.487 -4.250 105.031 1.00 10.93 303 GLY C CA 1
ATOM 8724 C C . GLY C 1 303 ? 25.366 -5.776 105.007 1.00 10.80 303 GLY C C 1
ATOM 8725 O O . GLY C 1 303 ? 26.338 -6.489 104.641 1.00 11.78 303 GLY C O 1
ATOM 8726 N N . PHE C 1 304 ? 24.192 -6.252 105.345 1.00 11.88 304 PHE C N 1
ATOM 8727 C CA . PHE C 1 304 ? 23.966 -7.698 105.582 1.00 10.81 304 PHE C CA 1
ATOM 8728 C C . PHE C 1 304 ? 23.934 -8.427 104.228 1.00 11.00 304 PHE C C 1
ATOM 8729 O O . PHE C 1 304 ? 23.175 -8.075 103.327 1.00 10.13 304 PHE C O 1
ATOM 8737 N N . PRO C 1 305 ? 24.776 -9.457 104.027 1.00 10.12 305 PRO C N 1
ATOM 8738 C CA . PRO C 1 305 ? 24.933 -10.075 102.707 1.00 10.24 305 PRO C CA 1
ATOM 8739 C C . PRO C 1 305 ? 23.705 -10.882 102.279 1.00 10.52 305 PRO C C 1
ATOM 8740 O O . PRO C 1 305 ? 23.131 -11.695 103.078 1.00 9.58 305 PRO C O 1
ATOM 8744 N N . THR C 1 306 ? 23.271 -10.667 101.043 1.00 8.84 306 THR C N 1
ATOM 8745 C CA . THR C 1 306 ? 22.156 -11.464 100.490 1.00 9.98 306 THR C CA 1
ATOM 8746 C C . THR C 1 306 ? 22.485 -12.970 100.550 1.00 9.51 306 THR C C 1
ATOM 8747 O O . THR C 1 306 ? 21.548 -13.772 100.732 1.00 10.42 306 THR C O 1
ATOM 8751 N N . ASP C 1 307 ? 23.755 -13.350 100.429 1.00 8.32 307 ASP C N 1
ATOM 8752 C CA . ASP C 1 307 ? 24.093 -14.796 100.432 1.00 9.11 307 ASP C CA 1
ATOM 8753 C C . ASP C 1 307 ? 23.930 -15.407 101.833 1.00 9.65 307 ASP C C 1
ATOM 8754 O O . ASP C 1 307 ? 24.034 -16.656 101.893 1.00 9.99 307 ASP C O 1
ATOM 8759 N N . MET C 1 308 ? 23.612 -14.644 102.877 1.00 9.66 308 MET C N 1
ATOM 8760 C CA . MET C 1 308 ? 23.280 -15.210 104.207 1.00 10.63 308 MET C CA 1
ATOM 8761 C C . MET C 1 308 ? 21.778 -15.163 104.466 1.00 9.98 308 MET C C 1
ATOM 8762 O O . MET C 1 308 ? 21.351 -15.659 105.526 1.00 10.83 308 MET C O 1
ATOM 8767 N N . GLN C 1 309 ? 20.993 -14.528 103.599 1.00 9.10 309 GLN C N 1
ATOM 8768 C CA . GLN C 1 309 ? 19.557 -14.248 103.872 1.00 10.24 309 GLN C CA 1
ATOM 8769 C C . GLN C 1 309 ? 18.752 -15.550 104.093 1.00 10.85 309 GLN C C 1
ATOM 8770 O O . GLN C 1 309 ? 18.004 -15.620 105.070 1.00 11.08 309 GLN C O 1
ATOM 8776 N N . ALA C 1 310 ? 18.858 -16.502 103.177 1.00 10.27 310 ALA C N 1
ATOM 8777 C CA . ALA C 1 310 ? 17.996 -17.708 103.236 1.00 11.18 310 ALA C CA 1
ATOM 8778 C C . ALA C 1 310 ? 18.308 -18.418 104.564 1.00 11.71 310 ALA C C 1
ATOM 8779 O O . ALA C 1 310 ? 17.382 -18.831 105.306 1.00 11.21 310 ALA C O 1
ATOM 8781 N N . GLN C 1 311 ? 19.586 -18.580 104.840 1.00 12.10 311 GLN C N 1
ATOM 8782 C CA . GLN C 1 311 ? 20.036 -19.288 106.057 1.00 11.96 311 GLN C CA 1
ATOM 8783 C C . GLN C 1 311 ? 19.497 -18.559 107.288 1.00 11.78 311 GLN C C 1
ATOM 8784 O O . GLN C 1 311 ? 19.030 -19.161 108.238 1.00 12.84 311 GLN C O 1
ATOM 8790 N N . MET C 1 312 ? 19.531 -17.243 107.269 1.00 12.01 312 MET C N 1
ATOM 8791 C CA . MET C 1 312 ? 19.079 -16.427 108.413 1.00 10.58 312 MET C CA 1
ATOM 8792 C C . MET C 1 312 ? 17.562 -16.595 108.592 1.00 10.64 312 MET C C 1
ATOM 8793 O O . MET C 1 312 ? 17.090 -16.591 109.737 1.00 12.98 312 MET C O 1
ATOM 8798 N N . THR C 1 313 ? 16.786 -16.764 107.526 1.00 11.05 313 THR C N 1
ATOM 8799 C CA . THR C 1 313 ? 15.334 -16.949 107.700 1.00 11.59 313 THR C CA 1
ATOM 8800 C C . THR C 1 313 ? 15.064 -18.254 108.456 1.00 12.74 313 THR C C 1
ATOM 8801 O O . THR C 1 313 ? 14.039 -18.312 109.150 1.00 14.36 313 THR C O 1
ATOM 8805 N N . ALA C 1 314 ? 15.936 -19.250 108.340 1.00 12.52 314 ALA C N 1
ATOM 8806 C CA . ALA C 1 314 ? 15.740 -20.508 109.084 1.00 12.89 314 ALA C CA 1
ATOM 8807 C C . ALA C 1 314 ? 15.799 -20.240 110.591 1.00 14.36 314 ALA C C 1
ATOM 8808 O O . ALA C 1 314 ? 14.967 -20.817 111.349 1.00 16.78 314 ALA C O 1
ATOM 8810 N N . ILE C 1 315 ? 16.755 -19.430 111.063 1.00 12.48 315 ILE C N 1
ATOM 8811 C CA . ILE C 1 315 ? 16.778 -19.131 112.519 1.00 13.09 315 ILE C CA 1
ATOM 8812 C C . ILE C 1 315 ? 15.664 -18.130 112.878 1.00 13.33 315 ILE C C 1
ATOM 8813 O O . ILE C 1 315 ? 15.052 -18.253 113.957 1.00 14.78 315 ILE C O 1
ATOM 8818 N N . GLN C 1 316 ? 15.329 -17.199 112.016 1.00 12.53 316 GLN C N 1
ATOM 8819 C CA . GLN C 1 316 ? 14.213 -16.266 112.287 1.00 12.95 316 GLN C CA 1
ATOM 8820 C C . GLN C 1 316 ? 12.919 -17.072 112.462 1.00 14.20 316 GLN C C 1
ATOM 8821 O O . GLN C 1 316 ? 12.117 -16.707 113.327 1.00 15.22 316 GLN C O 1
ATOM 8827 N N . LEU C 1 317 ? 12.727 -18.129 111.688 1.00 15.08 317 LEU C N 1
ATOM 8828 C CA . LEU C 1 317 ? 11.463 -18.908 111.745 1.00 16.52 317 LEU C CA 1
ATOM 8829 C C . LEU C 1 317 ? 11.373 -19.768 113.007 1.00 18.50 317 LEU C C 1
ATOM 8830 O O . LEU C 1 317 ? 10.296 -20.358 113.226 1.00 19.66 317 LEU C O 1
ATOM 8835 N N . VAL C 1 318 ? 12.432 -19.867 113.798 1.00 17.26 318 VAL C N 1
ATOM 8836 C CA . VAL C 1 318 ? 12.343 -20.573 115.113 1.00 18.72 318 VAL C CA 1
ATOM 8837 C C . VAL C 1 318 ? 12.571 -19.621 116.292 1.00 18.77 318 VAL C C 1
ATOM 8838 O O . VAL C 1 318 ? 12.628 -20.108 117.445 1.00 21.29 318 VAL C O 1
ATOM 8842 N N . ALA C 1 319 ? 12.625 -18.306 116.043 1.00 17.49 319 ALA C N 1
ATOM 8843 C CA . ALA C 1 319 ? 12.792 -17.312 117.114 1.00 16.94 319 ALA C CA 1
ATOM 8844 C C . ALA C 1 319 ? 11.456 -17.128 117.842 1.00 18.87 319 ALA C C 1
ATOM 8845 O O . ALA C 1 319 ? 10.392 -17.395 117.246 1.00 21.91 319 ALA C O 1
ATOM 8847 N N . GLU C 1 320 ? 11.517 -16.644 119.084 1.00 19.29 320 GLU C N 1
ATOM 8848 C CA . GLU C 1 320 ? 10.353 -16.518 119.999 1.00 21.79 320 GLU C CA 1
ATOM 8849 C C . GLU C 1 320 ? 9.648 -15.194 119.721 1.00 23.09 320 GLU C C 1
ATOM 8850 O O . GLU C 1 320 ? 9.597 -14.343 120.598 1.00 26.26 320 GLU C O 1
ATOM 8856 N N . GLY C 1 321 ? 9.078 -15.056 118.528 1.00 22.65 321 GLY C N 1
ATOM 8857 C CA . GLY C 1 321 ? 8.358 -13.831 118.146 1.00 21.72 321 GLY C CA 1
ATOM 8858 C C . GLY C 1 321 ? 8.316 -13.627 116.660 1.00 20.39 321 GLY C C 1
ATOM 8859 O O . GLY C 1 321 ? 8.511 -14.605 115.897 1.00 22.26 321 GLY C O 1
ATOM 8860 N N . THR C 1 322 ? 8.083 -12.384 116.251 1.00 21.45 322 THR C N 1
ATOM 8861 C CA . THR C 1 322 ? 7.936 -12.047 114.833 1.00 21.61 322 THR C CA 1
ATOM 8862 C C . THR C 1 322 ? 9.213 -11.364 114.344 1.00 20.43 322 THR C C 1
ATOM 8863 O O . THR C 1 322 ? 9.649 -10.377 114.964 1.00 20.76 322 THR C O 1
ATOM 8867 N N . SER C 1 323 ? 9.722 -11.829 113.223 1.00 19.34 323 SER C N 1
ATOM 8868 C CA . SER C 1 323 ? 10.909 -11.295 112.519 1.00 17.62 323 SER C CA 1
ATOM 8869 C C . SER C 1 323 ? 10.515 -10.880 111.108 1.00 17.92 323 SER C C 1
ATOM 8870 O O . SER C 1 323 ? 9.643 -11.481 110.504 1.00 18.64 323 SER C O 1
ATOM 8873 N N . VAL C 1 324 ? 11.277 -9.950 110.571 1.00 20.28 324 VAL C N 1
ATOM 8874 C CA . VAL C 1 324 ? 11.072 -9.420 109.202 1.00 16.95 324 VAL C CA 1
ATOM 8875 C C . VAL C 1 324 ? 12.363 -9.599 108.443 1.00 15.39 324 VAL C C 1
ATOM 8876 O O . VAL C 1 324 ? 13.423 -9.345 109.015 1.00 17.28 324 VAL C O 1
ATOM 8880 N N . VAL C 1 325 ? 12.267 -9.921 107.169 1.00 13.15 325 VAL C N 1
ATOM 8881 C CA . VAL C 1 325 ? 13.427 -9.829 106.245 1.00 13.69 325 VAL C CA 1
ATOM 8882 C C . VAL C 1 325 ? 13.001 -8.974 105.055 1.00 12.30 325 VAL C C 1
ATOM 8883 O O . VAL C 1 325 ? 11.863 -9.159 104.495 1.00 12.27 325 VAL C O 1
ATOM 8887 N N . THR C 1 326 ? 13.887 -8.068 104.677 1.00 11.87 326 THR C N 1
ATOM 8888 C CA . THR C 1 326 ? 13.758 -7.250 103.455 1.00 12.69 326 THR C CA 1
ATOM 8889 C C . THR C 1 326 ? 14.940 -7.599 102.546 1.00 12.07 326 THR C C 1
ATOM 8890 O O . THR C 1 326 ? 16.078 -7.440 102.961 1.00 13.71 326 THR C O 1
ATOM 8894 N N . GLU C 1 327 ? 14.642 -8.094 101.360 1.00 12.35 327 GLU C N 1
ATOM 8895 C CA . GLU C 1 327 ? 15.646 -8.543 100.376 1.00 11.98 327 GLU C CA 1
ATOM 8896 C C . GLU C 1 327 ? 15.722 -7.458 99.323 1.00 12.69 327 GLU C C 1
ATOM 8897 O O . GLU C 1 327 ? 14.835 -7.403 98.458 1.00 13.87 327 GLU C O 1
ATOM 8903 N N . THR C 1 328 ? 16.751 -6.632 99.373 1.00 11.88 328 THR C N 1
ATOM 8904 C CA . THR C 1 328 ? 16.882 -5.478 98.448 1.00 12.49 328 THR C CA 1
ATOM 8905 C C . THR C 1 328 ? 17.803 -5.773 97.262 1.00 11.67 328 THR C C 1
ATOM 8906 O O . THR C 1 328 ? 17.874 -4.918 96.331 1.00 13.25 328 THR C O 1
ATOM 8910 N N . VAL C 1 329 ? 18.547 -6.882 97.253 1.00 11.09 329 VAL C N 1
ATOM 8911 C CA . VAL C 1 329 ? 19.595 -7.100 96.225 1.00 10.95 329 VAL C CA 1
ATOM 8912 C C . VAL C 1 329 ? 19.046 -7.910 95.052 1.00 11.00 329 VAL C C 1
ATOM 8913 O O . VAL C 1 329 ? 19.310 -7.530 93.910 1.00 14.26 329 VAL C O 1
ATOM 8917 N N . PHE C 1 330 ? 18.264 -8.953 95.300 1.00 11.59 330 PHE C N 1
ATOM 8918 C CA . PHE C 1 330 ? 17.678 -9.824 94.255 1.00 10.99 330 PHE C CA 1
ATOM 8919 C C . PHE C 1 330 ? 16.149 -9.803 94.347 1.00 12.89 330 PHE C C 1
ATOM 8920 O O . PHE C 1 330 ? 15.618 -9.679 95.463 1.00 15.66 330 PHE C O 1
ATOM 8928 N N . GLU C 1 331 ? 15.454 -9.919 93.212 1.00 14.18 331 GLU C N 1
ATOM 8929 C CA . GLU C 1 331 ? 13.979 -9.777 93.143 1.00 15.68 331 GLU C CA 1
ATOM 8930 C C . GLU C 1 331 ? 13.232 -11.064 93.488 1.00 15.10 331 GLU C C 1
ATOM 8931 O O . GLU C 1 331 ? 12.049 -10.969 93.752 1.00 18.10 331 GLU C O 1
ATOM 8937 N N . ASN C 1 332 ? 13.867 -12.223 93.431 1.00 13.78 332 ASN C N 1
ATOM 8938 C CA . ASN C 1 332 ? 13.145 -13.516 93.505 1.00 13.92 332 ASN C CA 1
ATOM 8939 C C . ASN C 1 332 ? 13.924 -14.468 94.426 1.00 12.92 332 ASN C C 1
ATOM 8940 O O . ASN C 1 332 ? 14.259 -15.549 94.001 1.00 13.12 332 ASN C O 1
ATOM 8945 N N . ARG C 1 333 ? 14.208 -14.046 95.645 1.00 11.61 333 ARG C N 1
ATOM 8946 C CA . ARG C 1 333 ? 15.018 -14.850 96.575 1.00 10.65 333 ARG C CA 1
ATOM 8947 C C . ARG C 1 333 ? 14.240 -15.238 97.828 1.00 11.20 333 ARG C C 1
ATOM 8948 O O . ARG C 1 333 ? 14.857 -15.360 98.897 1.00 13.25 333 ARG C O 1
ATOM 8956 N N . PHE C 1 334 ? 12.960 -15.530 97.688 1.00 11.73 334 PHE C N 1
ATOM 8957 C CA . PHE C 1 334 ? 12.125 -16.015 98.811 1.00 13.19 334 PHE C CA 1
ATOM 8958 C C . PHE C 1 334 ? 11.530 -17.409 98.565 1.00 13.22 334 PHE C C 1
ATOM 8959 O O . PHE C 1 334 ? 10.668 -17.827 99.356 1.00 13.67 334 PHE C O 1
ATOM 8967 N N . GLN C 1 335 ? 11.912 -18.111 97.516 1.00 15.55 335 GLN C N 1
ATOM 8968 C CA . GLN C 1 335 ? 11.221 -19.404 97.212 1.00 15.02 335 GLN C CA 1
ATOM 8969 C C . GLN C 1 335 ? 11.411 -20.415 98.342 1.00 13.14 335 GLN C C 1
ATOM 8970 O O . GLN C 1 335 ? 10.526 -21.278 98.514 1.00 16.77 335 GLN C O 1
ATOM 8976 N N . HIS C 1 336 ? 12.512 -20.348 99.074 1.00 11.46 336 HIS C N 1
ATOM 8977 C CA . HIS C 1 336 ? 12.720 -21.294 100.200 1.00 12.55 336 HIS C CA 1
ATOM 8978 C C . HIS C 1 336 ? 11.628 -21.101 101.258 1.00 13.56 336 HIS C C 1
ATOM 8979 O O . HIS C 1 336 ? 11.300 -22.079 101.968 1.00 14.81 336 HIS C O 1
ATOM 8986 N N . LEU C 1 337 ? 11.109 -19.883 101.419 1.00 13.87 337 LEU C N 1
ATOM 8987 C CA . LEU C 1 337 ? 10.052 -19.618 102.426 1.00 14.61 337 LEU C CA 1
ATOM 8988 C C . LEU C 1 337 ? 8.772 -20.326 102.010 1.00 15.76 337 LEU C C 1
ATOM 8989 O O . LEU C 1 337 ? 8.062 -20.819 102.909 1.00 16.36 337 LEU C O 1
ATOM 8994 N N . GLU C 1 338 ? 8.470 -20.364 100.709 1.00 17.09 338 GLU C N 1
ATOM 8995 C CA . GLU C 1 338 ? 7.276 -21.088 100.207 1.00 18.81 338 GLU C CA 1
ATOM 8996 C C . GLU C 1 338 ? 7.464 -22.575 100.545 1.00 19.15 338 GLU C C 1
ATOM 8997 O O . GLU C 1 338 ? 6.483 -23.206 100.990 1.00 22.48 338 GLU C O 1
ATOM 9003 N N . GLU C 1 339 ? 8.666 -23.112 100.361 1.00 17.61 339 GLU C N 1
ATOM 9004 C CA . GLU C 1 339 ? 8.904 -24.530 100.707 1.00 18.50 339 GLU C CA 1
ATOM 9005 C C . GLU C 1 339 ? 8.773 -24.752 102.210 1.00 19.91 339 GLU C C 1
ATOM 9006 O O . GLU C 1 339 ? 8.213 -25.816 102.614 1.00 21.44 339 GLU C O 1
ATOM 9012 N N . MET C 1 340 ? 9.277 -23.833 103.020 1.00 17.63 340 MET C N 1
ATOM 9013 C CA . MET C 1 340 ? 9.222 -24.011 104.488 1.00 17.86 340 MET C CA 1
ATOM 9014 C C . MET C 1 340 ? 7.754 -23.979 104.968 1.00 18.05 340 MET C C 1
ATOM 9015 O O . MET C 1 340 ? 7.469 -24.509 106.055 1.00 18.73 340 MET C O 1
ATOM 9020 N N . ARG C 1 341 ? 6.814 -23.426 104.202 1.00 20.26 341 ARG C N 1
ATOM 9021 C CA . ARG C 1 341 ? 5.383 -23.529 104.581 1.00 21.53 341 ARG C CA 1
ATOM 9022 C C . ARG C 1 341 ? 4.984 -24.996 104.691 1.00 21.20 341 ARG C C 1
ATOM 9023 O O . ARG C 1 341 ? 4.076 -25.302 105.520 1.00 24.13 341 ARG C O 1
ATOM 9031 N N . ARG C 1 342 ? 5.575 -25.891 103.893 1.00 19.45 342 ARG C N 1
ATOM 9032 C CA . ARG C 1 342 ? 5.250 -27.346 103.956 1.00 22.30 342 ARG C CA 1
ATOM 9033 C C . ARG C 1 342 ? 5.694 -27.878 105.315 1.00 20.05 342 ARG C C 1
ATOM 9034 O O . ARG C 1 342 ? 5.211 -28.951 105.708 1.00 21.67 342 ARG C O 1
ATOM 9042 N N . MET C 1 343 ? 6.650 -27.201 105.967 1.00 19.74 343 MET C N 1
ATOM 9043 C CA . MET C 1 343 ? 7.201 -27.573 107.300 1.00 19.50 343 MET C CA 1
ATOM 9044 C C . MET C 1 343 ? 6.473 -26.793 108.410 1.00 21.15 343 MET C C 1
ATOM 9045 O O . MET C 1 343 ? 6.976 -26.748 109.531 1.00 22.27 343 MET C O 1
ATOM 9050 N N . ASN C 1 344 ? 5.293 -26.240 108.117 1.00 21.22 344 ASN C N 1
ATOM 9051 C CA . ASN C 1 344 ? 4.450 -25.488 109.077 1.00 23.82 344 ASN C CA 1
ATOM 9052 C C . ASN C 1 344 ? 5.039 -24.090 109.357 1.00 22.78 344 ASN C C 1
ATOM 9053 O O . ASN C 1 344 ? 4.643 -23.491 110.387 1.00 24.68 344 ASN C O 1
ATOM 9058 N N . ALA C 1 345 ? 5.890 -23.537 108.488 1.00 21.14 345 ALA C N 1
ATOM 9059 C CA . ALA C 1 345 ? 6.364 -22.146 108.665 1.00 21.65 345 ALA C CA 1
ATOM 9060 C C . ALA C 1 345 ? 5.195 -21.185 108.465 1.00 20.42 345 ALA C C 1
ATOM 9061 O O . ALA C 1 345 ? 4.449 -21.347 107.502 1.00 23.27 345 ALA C O 1
ATOM 9063 N N . HIS C 1 346 ? 5.057 -20.230 109.361 1.00 19.67 346 HIS C N 1
ATOM 9064 C CA . HIS C 1 346 ? 4.057 -19.132 109.299 1.00 21.58 346 HIS C CA 1
ATOM 9065 C C . HIS C 1 346 ? 4.766 -17.885 108.789 1.00 22.86 346 HIS C C 1
ATOM 9066 O O . HIS C 1 346 ? 5.494 -17.243 109.540 1.00 21.08 346 HIS C O 1
ATOM 9073 N N . VAL C 1 347 ? 4.566 -17.579 107.512 1.00 21.31 347 VAL C N 1
ATOM 9074 C CA . VAL C 1 347 ? 5.277 -16.461 106.860 1.00 20.43 347 VAL C CA 1
ATOM 9075 C C . VAL C 1 347 ? 4.355 -15.802 105.847 1.00 21.35 347 VAL C C 1
ATOM 9076 O O . VAL C 1 347 ? 3.661 -16.517 105.114 1.00 22.47 347 VAL C O 1
ATOM 9080 N N . LYS C 1 348 ? 4.350 -14.462 105.843 1.00 20.39 348 LYS C N 1
ATOM 9081 C CA . LYS C 1 348 ? 3.563 -13.630 104.913 1.00 22.36 348 LYS C CA 1
ATOM 9082 C C . LYS C 1 348 ? 4.568 -12.922 104.015 1.00 21.26 348 LYS C C 1
ATOM 9083 O O . LYS C 1 348 ? 5.533 -12.338 104.544 1.00 23.94 348 LYS C O 1
ATOM 9089 N N . ILE C 1 349 ? 4.390 -13.022 102.718 1.00 22.26 349 ILE C N 1
ATOM 9090 C CA . ILE C 1 349 ? 5.332 -12.391 101.758 1.00 23.33 349 ILE C CA 1
ATOM 9091 C C . ILE C 1 349 ? 4.586 -11.297 101.007 1.00 23.75 349 ILE C C 1
ATOM 9092 O O . ILE C 1 349 ? 3.499 -11.562 100.505 1.00 22.21 349 ILE C O 1
ATOM 9097 N N . ASP C 1 350 ? 5.178 -10.116 100.919 1.00 25.75 350 ASP C N 1
ATOM 9098 C CA . ASP C 1 350 ? 4.608 -8.955 100.186 1.00 27.25 350 ASP C CA 1
ATOM 9099 C C . ASP C 1 350 ? 5.770 -8.262 99.466 1.00 23.71 350 ASP C C 1
ATOM 9100 O O . ASP C 1 350 ? 6.557 -7.587 100.132 1.00 21.62 350 ASP C O 1
ATOM 9105 N N . GLY C 1 351 ? 5.928 -8.488 98.160 1.00 23.70 351 GLY C N 1
ATOM 9106 C CA . GLY C 1 351 ? 7.058 -7.919 97.394 1.00 22.63 351 GLY C CA 1
ATOM 9107 C C . GLY C 1 351 ? 8.370 -8.396 97.986 1.00 20.13 351 GLY C C 1
ATOM 9108 O O . GLY C 1 351 ? 8.564 -9.623 98.151 1.00 22.47 351 GLY C O 1
ATOM 9109 N N . ASN C 1 352 ? 9.199 -7.471 98.428 1.00 17.80 352 ASN C N 1
ATOM 9110 C CA . ASN C 1 352 ? 10.554 -7.813 98.897 1.00 16.18 352 ASN C CA 1
ATOM 9111 C C . ASN C 1 352 ? 10.602 -7.944 100.420 1.00 14.08 352 ASN C C 1
ATOM 9112 O O . ASN C 1 352 ? 11.734 -7.975 100.970 1.00 13.81 352 ASN C O 1
ATOM 9117 N N . VAL C 1 353 ? 9.461 -8.087 101.089 1.00 15.93 353 VAL C N 1
ATOM 9118 C CA . VAL C 1 353 ? 9.401 -8.191 102.570 1.00 15.93 353 VAL C CA 1
ATOM 9119 C C . VAL C 1 353 ? 8.702 -9.485 102.960 1.00 16.74 353 VAL C C 1
ATOM 9120 O O . VAL C 1 353 ? 7.625 -9.775 102.408 1.00 19.21 353 VAL C O 1
ATOM 9124 N N . ALA C 1 354 ? 9.298 -10.228 103.865 1.00 16.01 354 ALA C N 1
ATOM 9125 C CA . ALA C 1 354 ? 8.658 -11.411 104.473 1.00 16.67 354 ALA C CA 1
ATOM 9126 C C . ALA C 1 354 ? 8.563 -11.207 105.978 1.00 16.43 354 ALA C C 1
ATOM 9127 O O . ALA C 1 354 ? 9.557 -10.818 106.605 1.00 17.01 354 ALA C O 1
ATOM 9129 N N . ILE C 1 355 ? 7.390 -11.508 106.530 1.00 17.08 355 ILE C N 1
ATOM 9130 C CA . ILE C 1 355 ? 7.128 -11.432 107.988 1.00 19.08 355 ILE C CA 1
ATOM 9131 C C . ILE C 1 355 ? 6.939 -12.858 108.501 1.00 20.35 355 ILE C C 1
ATOM 9132 O O . ILE C 1 355 ? 6.047 -13.580 108.004 1.00 22.01 355 ILE C O 1
ATOM 9137 N N . MET C 1 356 ? 7.770 -13.222 109.458 1.00 17.32 356 MET C N 1
ATOM 9138 C CA . MET C 1 356 ? 7.903 -14.622 109.948 1.00 19.15 356 MET C CA 1
ATOM 9139 C C . MET C 1 356 ? 7.452 -14.684 111.413 1.00 20.61 356 MET C C 1
ATOM 9140 O O . MET C 1 356 ? 7.972 -13.936 112.252 1.00 21.37 356 MET C O 1
ATOM 9145 N N . ASP C 1 357 ? 6.462 -15.519 111.681 1.00 21.28 357 ASP C N 1
ATOM 9146 C CA . ASP C 1 357 ? 5.966 -15.788 113.053 1.00 23.17 357 ASP C CA 1
ATOM 9147 C C . ASP C 1 357 ? 6.651 -17.071 113.525 1.00 22.32 357 ASP C C 1
ATOM 9148 O O . ASP C 1 357 ? 6.244 -18.170 113.111 1.00 21.58 357 ASP C O 1
ATOM 9153 N N . GLY C 1 358 ? 7.648 -16.929 114.390 1.00 22.89 358 GLY C N 1
ATOM 9154 C CA . GLY C 1 358 ? 8.470 -18.056 114.866 1.00 25.19 358 GLY C CA 1
ATOM 9155 C C . GLY C 1 358 ? 7.825 -18.821 116.022 1.00 25.15 358 GLY C C 1
ATOM 9156 O O . GLY C 1 358 ? 8.403 -19.838 116.412 1.00 28.02 358 GLY C O 1
ATOM 9157 N N . ASN C 1 359 ? 6.646 -18.401 116.523 1.00 27.58 359 ASN C N 1
ATOM 9158 C CA . ASN C 1 359 ? 5.959 -19.071 117.666 1.00 30.03 359 ASN C CA 1
ATOM 9159 C C . ASN C 1 359 ? 5.153 -20.292 117.201 1.00 29.49 359 ASN C C 1
ATOM 9160 O O . ASN C 1 359 ? 3.988 -20.484 117.618 1.00 31.96 359 ASN C O 1
ATOM 9165 N N . HIS C 1 360 ? 5.759 -21.108 116.370 1.00 29.19 360 HIS C N 1
ATOM 9166 C CA . HIS C 1 360 ? 5.158 -22.353 115.847 1.00 30.73 360 HIS C CA 1
ATOM 9167 C C . HIS C 1 360 ? 6.289 -23.355 115.707 1.00 29.01 360 HIS C C 1
ATOM 9168 O O . HIS C 1 360 ? 7.410 -22.951 115.448 1.00 34.89 360 HIS C O 1
ATOM 9175 N N . GLU C 1 361 ? 5.989 -24.624 115.885 1.00 26.75 361 GLU C N 1
ATOM 9176 C CA . GLU C 1 361 ? 6.987 -25.699 115.787 1.00 26.63 361 GLU C CA 1
ATOM 9177 C C . GLU C 1 361 ? 7.044 -26.127 114.324 1.00 22.97 361 GLU C C 1
ATOM 9178 O O . GLU C 1 361 ? 6.003 -26.488 113.741 1.00 24.95 361 GLU C O 1
ATOM 9184 N N . LEU C 1 362 ? 8.214 -26.085 113.725 1.00 21.46 362 LEU C N 1
ATOM 9185 C CA . LEU C 1 362 ? 8.388 -26.637 112.370 1.00 22.76 362 LEU C CA 1
ATOM 9186 C C . LEU C 1 362 ? 8.213 -28.154 112.415 1.00 22.77 362 LEU C C 1
ATOM 9187 O O . LEU C 1 362 ? 8.556 -28.779 113.449 1.00 22.41 362 LEU C O 1
ATOM 9192 N N . GLN C 1 363 ? 7.689 -28.707 111.331 1.00 21.36 363 GLN C N 1
ATOM 9193 C CA . GLN C 1 363 ? 7.407 -30.156 111.173 1.00 20.99 363 GLN C CA 1
ATOM 9194 C C . GLN C 1 363 ? 8.176 -30.659 109.958 1.00 20.53 363 GLN C C 1
ATOM 9195 O O . GLN C 1 363 ? 8.196 -29.999 108.939 1.00 21.71 363 GLN C O 1
ATOM 9201 N N . GLY C 1 364 ? 8.793 -31.823 110.071 1.00 21.75 364 GLY C N 1
ATOM 9202 C CA . GLY C 1 364 ? 9.537 -32.433 108.956 1.00 18.43 364 GLY C CA 1
ATOM 9203 C C . GLY C 1 364 ? 8.644 -32.578 107.743 1.00 19.67 364 GLY C C 1
ATOM 9204 O O . GLY C 1 364 ? 7.488 -32.963 107.873 1.00 20.45 364 GLY C O 1
ATOM 9205 N N . ALA C 1 365 ? 9.188 -32.334 106.567 1.00 18.47 365 ALA C N 1
ATOM 9206 C CA . ALA C 1 365 ? 8.483 -32.490 105.286 1.00 18.51 365 ALA C CA 1
ATOM 9207 C C . ALA C 1 365 ? 9.505 -32.725 104.186 1.00 18.75 365 ALA C C 1
ATOM 9208 O O . ALA C 1 365 ? 10.722 -32.552 104.419 1.00 19.62 365 ALA C O 1
ATOM 9210 N N . GLU C 1 366 ? 9.011 -33.167 103.040 1.00 18.52 366 GLU C N 1
ATOM 9211 C CA . GLU C 1 366 ? 9.789 -33.272 101.787 1.00 16.42 366 GLU C CA 1
ATOM 9212 C C . GLU C 1 366 ? 9.789 -31.891 101.161 1.00 15.37 366 GLU C C 1
ATOM 9213 O O . GLU C 1 366 ? 8.702 -31.411 100.827 1.00 18.38 366 GLU C O 1
ATOM 9219 N N . VAL C 1 367 ? 10.967 -31.285 101.036 1.00 14.76 367 VAL C N 1
ATOM 9220 C CA . VAL C 1 367 ? 11.099 -29.909 100.492 1.00 13.09 367 VAL C CA 1
ATOM 9221 C C . VAL C 1 367 ? 12.121 -29.900 99.360 1.00 15.19 367 VAL C C 1
ATOM 9222 O O . VAL C 1 367 ? 13.030 -30.722 99.311 1.00 15.56 367 VAL C O 1
ATOM 9226 N N . TYR C 1 368 ? 11.948 -28.946 98.452 1.00 15.40 368 TYR C N 1
ATOM 9227 C CA . TYR C 1 368 ? 12.653 -28.879 97.154 1.00 16.63 368 TYR C CA 1
ATOM 9228 C C . TYR C 1 368 ? 13.443 -27.581 97.107 1.00 14.17 368 TYR C C 1
ATOM 9229 O O . TYR C 1 368 ? 12.839 -26.545 97.049 1.00 16.01 368 TYR C O 1
ATOM 9238 N N . ALA C 1 369 ? 14.765 -27.671 97.112 1.00 11.90 369 ALA C N 1
ATOM 9239 C CA . ALA C 1 369 ? 15.633 -26.515 96.896 1.00 12.25 369 ALA C CA 1
ATOM 9240 C C . ALA C 1 369 ? 15.388 -25.940 95.508 1.00 12.19 369 ALA C C 1
ATOM 9241 O O . ALA C 1 369 ? 15.199 -26.682 94.542 1.00 12.85 369 ALA C O 1
ATOM 9243 N N . THR C 1 370 ? 15.499 -24.616 95.406 1.00 13.28 370 THR C N 1
ATOM 9244 C CA . THR C 1 370 ? 15.406 -23.924 94.106 1.00 13.40 370 THR C CA 1
ATOM 9245 C C . THR C 1 370 ? 16.728 -23.279 93.713 1.00 12.37 370 THR C C 1
ATOM 9246 O O . THR C 1 370 ? 16.844 -22.844 92.574 1.00 12.99 370 THR C O 1
ATOM 9250 N N . ASP C 1 371 ? 17.672 -23.189 94.627 1.00 11.12 371 ASP C N 1
ATOM 9251 C CA . ASP C 1 371 ? 18.949 -22.480 94.401 1.00 10.54 371 ASP C CA 1
ATOM 9252 C C . ASP C 1 371 ? 19.878 -22.870 95.562 1.00 10.56 371 ASP C C 1
ATOM 9253 O O . ASP C 1 371 ? 19.412 -23.473 96.579 1.00 11.10 371 ASP C O 1
ATOM 9258 N N . LEU C 1 372 ? 21.143 -22.546 95.401 1.00 11.12 372 LEU C N 1
ATOM 9259 C CA . LEU C 1 372 ? 22.247 -22.939 96.296 1.00 10.33 372 LEU C CA 1
ATOM 9260 C C . LEU C 1 372 ? 21.927 -22.636 97.780 1.00 9.68 372 LEU C C 1
ATOM 9261 O O . LEU C 1 372 ? 21.958 -23.540 98.607 1.00 12.20 372 LEU C O 1
ATOM 9266 N N . ARG C 1 373 ? 21.707 -21.372 98.144 1.00 9.55 373 ARG C N 1
ATOM 9267 C CA . ARG C 1 373 ? 21.551 -21.007 99.564 1.00 9.98 373 ARG C CA 1
ATOM 9268 C C . ARG C 1 373 ? 20.203 -21.506 100.097 1.00 8.55 373 ARG C C 1
ATOM 9269 O O . ARG C 1 373 ? 20.103 -21.764 101.320 1.00 11.34 373 ARG C O 1
ATOM 9277 N N . ALA C 1 374 ? 19.181 -21.590 99.257 1.00 9.29 374 ALA C N 1
ATOM 9278 C CA . ALA C 1 374 ? 17.887 -22.172 99.656 1.00 11.01 374 ALA C CA 1
ATOM 9279 C C . ALA C 1 374 ? 18.105 -23.614 100.128 1.00 11.86 374 ALA C C 1
ATOM 9280 O O . ALA C 1 374 ? 17.496 -24.007 101.138 1.00 13.52 374 ALA C O 1
ATOM 9282 N N . ALA C 1 375 ? 18.949 -24.389 99.429 1.00 10.84 375 ALA C N 1
ATOM 9283 C CA . ALA C 1 375 ? 19.193 -25.788 99.829 1.00 9.75 375 ALA C CA 1
ATOM 9284 C C . ALA C 1 375 ? 19.771 -25.805 101.253 1.00 11.49 375 ALA C C 1
ATOM 9285 O O . ALA C 1 375 ? 19.332 -26.603 102.124 1.00 13.89 375 ALA C O 1
ATOM 9287 N N . ALA C 1 376 ? 20.777 -24.986 101.520 1.00 11.76 376 ALA C N 1
ATOM 9288 C CA . ALA C 1 376 ? 21.412 -24.918 102.864 1.00 11.82 376 ALA C CA 1
ATOM 9289 C C . ALA C 1 376 ? 20.371 -24.494 103.898 1.00 11.28 376 ALA C C 1
ATOM 9290 O O . ALA C 1 376 ? 20.340 -25.062 105.029 1.00 12.02 376 ALA C O 1
ATOM 9292 N N . ALA C 1 377 ? 19.526 -23.518 103.561 1.00 10.73 377 ALA C N 1
ATOM 9293 C CA . ALA C 1 377 ? 18.514 -23.011 104.490 1.00 10.65 377 ALA C CA 1
ATOM 9294 C C . ALA C 1 377 ? 17.518 -24.111 104.846 1.00 11.72 377 ALA C C 1
ATOM 9295 O O . ALA C 1 377 ? 17.080 -24.154 106.030 1.00 13.45 377 ALA C O 1
ATOM 9297 N N . LEU C 1 378 ? 17.133 -24.950 103.882 1.00 12.45 378 LEU C N 1
ATOM 9298 C CA . LEU C 1 378 ? 16.157 -26.014 104.164 1.00 11.81 378 LEU C CA 1
ATOM 9299 C C . LEU C 1 378 ? 16.808 -27.051 105.088 1.00 12.24 378 LEU C C 1
ATOM 9300 O O . LEU C 1 378 ? 16.084 -27.582 105.995 1.00 11.91 378 LEU C O 1
ATOM 9305 N N . VAL C 1 379 ? 18.083 -27.359 104.894 1.00 11.41 379 VAL C N 1
ATOM 9306 C CA . VAL C 1 379 ? 18.761 -28.325 105.803 1.00 12.13 379 VAL C CA 1
ATOM 9307 C C . VAL C 1 379 ? 18.773 -27.735 107.218 1.00 11.96 379 VAL C C 1
ATOM 9308 O O . VAL C 1 379 ? 18.501 -28.447 108.192 1.00 13.09 379 VAL C O 1
ATOM 9312 N N . LEU C 1 380 ? 19.109 -26.467 107.352 1.00 12.75 380 LEU C N 1
ATOM 9313 C CA . LEU C 1 380 ? 19.137 -25.777 108.669 1.00 13.44 380 LEU C CA 1
ATOM 9314 C C . LEU C 1 380 ? 17.748 -25.810 109.296 1.00 12.88 380 LEU C C 1
ATOM 9315 O O . LEU C 1 380 ? 17.654 -26.163 110.497 1.00 14.99 380 LEU C O 1
ATOM 9320 N N . ALA C 1 381 ? 16.684 -25.539 108.546 1.00 13.72 381 ALA C N 1
ATOM 9321 C CA . ALA C 1 381 ? 15.317 -25.641 109.113 1.00 14.16 381 ALA C CA 1
ATOM 9322 C C . ALA C 1 381 ? 15.089 -27.058 109.614 1.00 14.35 381 ALA C C 1
ATOM 9323 O O . ALA C 1 381 ? 14.467 -27.216 110.712 1.00 15.85 381 ALA C O 1
ATOM 9325 N N . GLY C 1 382 ? 15.567 -28.048 108.868 1.00 14.86 382 GLY C N 1
ATOM 9326 C CA . GLY C 1 382 ? 15.447 -29.459 109.299 1.00 14.62 382 GLY C CA 1
ATOM 9327 C C . GLY C 1 382 ? 16.030 -29.702 110.690 1.00 14.10 382 GLY C C 1
ATOM 9328 O O . GLY C 1 382 ? 15.515 -30.588 111.422 1.00 14.97 382 GLY C O 1
ATOM 9329 N N . LEU C 1 383 ? 17.127 -29.028 111.023 1.00 14.58 383 LEU C N 1
ATOM 9330 C CA . LEU C 1 383 ? 17.795 -29.189 112.334 1.00 14.51 383 LEU C CA 1
ATOM 9331 C C . LEU C 1 383 ? 16.851 -28.846 113.486 1.00 15.43 383 LEU C C 1
ATOM 9332 O O . LEU C 1 383 ? 17.065 -29.348 114.604 1.00 17.16 383 LEU C O 1
ATOM 9337 N N . LYS C 1 384 ? 15.819 -28.039 113.255 1.00 16.65 384 LYS C N 1
ATOM 9338 C CA . LYS C 1 384 ? 14.887 -27.609 114.303 1.00 16.81 384 LYS C CA 1
ATOM 9339 C C . LYS C 1 384 ? 13.466 -28.117 114.063 1.00 20.50 384 LYS C C 1
ATOM 9340 O O . LYS C 1 384 ? 12.589 -27.776 114.849 1.00 28.16 384 LYS C O 1
ATOM 9346 N N . ALA C 1 385 ? 13.232 -28.945 113.089 1.00 18.31 385 ALA C N 1
ATOM 9347 C CA . ALA C 1 385 ? 11.873 -29.449 112.776 1.00 17.88 385 ALA C CA 1
ATOM 9348 C C . ALA C 1 385 ? 11.629 -30.723 113.575 1.00 19.89 385 ALA C C 1
ATOM 9349 O O . ALA C 1 385 ? 12.572 -31.495 113.787 1.00 22.34 385 ALA C O 1
ATOM 9351 N N . ASN C 1 386 ? 10.385 -30.927 113.962 1.00 20.06 386 ASN C N 1
ATOM 9352 C CA . ASN C 1 386 ? 9.917 -32.138 114.631 1.00 21.32 386 ASN C CA 1
ATOM 9353 C C . ASN C 1 386 ? 9.808 -33.234 113.551 1.00 23.10 386 ASN C C 1
ATOM 9354 O O . ASN C 1 386 ? 9.007 -33.098 112.617 1.00 28.16 386 ASN C O 1
ATOM 9359 N N . GLY C 1 387 ? 10.636 -34.264 113.640 1.00 22.15 387 GLY C N 1
ATOM 9360 C CA . GLY C 1 387 ? 10.569 -35.415 112.731 1.00 22.41 387 GLY C CA 1
ATOM 9361 C C . GLY C 1 387 ? 11.581 -35.322 111.604 1.00 21.00 387 GLY C C 1
ATOM 9362 O O . GLY C 1 387 ? 12.674 -34.755 111.788 1.00 23.84 387 GLY C O 1
ATOM 9363 N N . ILE C 1 388 ? 11.216 -35.854 110.457 1.00 19.24 388 ILE C N 1
ATOM 9364 C CA . ILE C 1 388 ? 12.141 -36.119 109.333 1.00 18.57 388 ILE C CA 1
ATOM 9365 C C . ILE C 1 388 ? 11.900 -35.086 108.242 1.00 16.85 388 ILE C C 1
ATOM 9366 O O . ILE C 1 388 ? 10.789 -35.019 107.723 1.00 18.17 388 ILE C O 1
ATOM 9371 N N . THR C 1 389 ? 12.962 -34.385 107.874 1.00 15.22 389 THR C N 1
ATOM 9372 C CA . THR C 1 389 ? 12.985 -33.468 106.712 1.00 16.98 389 THR C CA 1
ATOM 9373 C C . THR C 1 389 ? 13.812 -34.103 105.605 1.00 16.51 389 THR C C 1
ATOM 9374 O O . THR C 1 389 ? 14.896 -34.625 105.899 1.00 17.94 389 THR C O 1
ATOM 9378 N N . ARG C 1 390 ? 13.299 -34.059 104.380 1.00 15.76 390 ARG C N 1
ATOM 9379 C CA . ARG C 1 390 ? 14.026 -34.574 103.199 1.00 16.26 390 ARG C CA 1
ATOM 9380 C C . ARG C 1 390 ? 14.207 -33.387 102.258 1.00 17.07 390 ARG C C 1
ATOM 9381 O O . ARG C 1 390 ? 13.205 -32.847 101.769 1.00 18.20 390 ARG C O 1
ATOM 9389 N N . VAL C 1 391 ? 15.450 -32.998 102.049 1.00 16.01 391 VAL C N 1
ATOM 9390 C CA . VAL C 1 391 ? 15.796 -31.866 101.165 1.00 14.83 391 VAL C CA 1
ATOM 9391 C C . VAL C 1 391 ? 16.272 -32.405 99.822 1.00 14.62 391 VAL C C 1
ATOM 9392 O O . VAL C 1 391 ? 17.231 -33.187 99.779 1.00 14.60 391 VAL C O 1
ATOM 9396 N N . ARG C 1 392 ? 15.590 -31.998 98.763 1.00 14.74 392 ARG C N 1
ATOM 9397 C CA . ARG C 1 392 ? 15.799 -32.498 97.409 1.00 14.94 392 ARG C CA 1
ATOM 9398 C C . ARG C 1 392 ? 16.332 -31.381 96.515 1.00 14.28 392 ARG C C 1
ATOM 9399 O O . ARG C 1 392 ? 16.269 -30.196 96.894 1.00 15.34 392 ARG C O 1
ATOM 9407 N N . ASN C 1 393 ? 16.844 -31.788 95.353 1.00 15.71 393 ASN C N 1
ATOM 9408 C CA . ASN C 1 393 ? 17.531 -30.923 94.359 1.00 14.84 393 ASN C CA 1
ATOM 9409 C C . ASN C 1 393 ? 18.895 -30.523 94.895 1.00 14.51 393 ASN C C 1
ATOM 9410 O O . ASN C 1 393 ? 19.211 -29.294 94.946 1.00 14.11 393 ASN C O 1
ATOM 9415 N N . LEU C 1 394 ? 19.742 -31.495 95.170 1.00 14.56 394 LEU C N 1
ATOM 9416 C CA . LEU C 1 394 ? 21.070 -31.238 95.752 1.00 14.90 394 LEU C CA 1
ATOM 9417 C C . LEU C 1 394 ? 22.049 -30.723 94.685 1.00 14.60 394 LEU C C 1
ATOM 9418 O O . LEU C 1 394 ? 23.161 -30.290 95.060 1.00 14.69 394 LEU C O 1
ATOM 9423 N N . ASN C 1 395 ? 21.706 -30.812 93.396 1.00 13.49 395 ASN C N 1
ATOM 9424 C CA . ASN C 1 395 ? 22.520 -30.145 92.336 1.00 13.46 395 ASN C CA 1
ATOM 9425 C C . ASN C 1 395 ? 22.774 -28.687 92.742 1.00 13.31 395 ASN C C 1
ATOM 9426 O O . ASN C 1 395 ? 23.880 -28.175 92.507 1.00 14.81 395 ASN C O 1
ATOM 9431 N N . TYR C 1 396 ? 21.785 -28.023 93.333 1.00 12.10 396 TYR C N 1
ATOM 9432 C CA . TYR C 1 396 ? 21.959 -26.602 93.694 1.00 11.28 396 TYR C CA 1
ATOM 9433 C C . TYR C 1 396 ? 22.990 -26.498 94.820 1.00 11.75 396 TYR C C 1
ATOM 9434 O O . TYR C 1 396 ? 23.855 -25.626 94.802 1.00 11.11 396 TYR C O 1
ATOM 9443 N N . LEU C 1 397 ? 22.874 -27.367 95.831 1.00 11.17 397 LEU C N 1
ATOM 9444 C CA . LEU C 1 397 ? 23.754 -27.340 97.007 1.00 10.93 397 LEU C CA 1
ATOM 9445 C C . LEU C 1 397 ? 25.206 -27.537 96.577 1.00 12.47 397 LEU C C 1
ATOM 9446 O O . LEU C 1 397 ? 26.121 -26.883 97.159 1.00 12.65 397 LEU C O 1
ATOM 9451 N N . ASP C 1 398 ? 25.446 -28.453 95.664 1.00 13.49 398 ASP C N 1
ATOM 9452 C CA . ASP C 1 398 ? 26.795 -28.890 95.263 1.00 13.93 398 ASP C CA 1
ATOM 9453 C C . ASP C 1 398 ? 27.557 -27.760 94.553 1.00 12.18 398 ASP C C 1
ATOM 9454 O O . ASP C 1 398 ? 28.760 -27.866 94.396 1.00 14.12 398 ASP C O 1
ATOM 9459 N N . ARG C 1 399 ? 26.862 -26.683 94.134 1.00 10.77 399 ARG C N 1
ATOM 9460 C CA . ARG C 1 399 ? 27.571 -25.524 93.537 1.00 10.76 399 ARG C CA 1
ATOM 9461 C C . ARG C 1 399 ? 28.392 -24.763 94.583 1.00 12.15 399 ARG C C 1
ATOM 9462 O O . ARG C 1 399 ? 29.332 -24.016 94.160 1.00 14.00 399 ARG C O 1
ATOM 9470 N N . GLY C 1 400 ? 28.086 -24.887 95.884 1.00 11.45 400 GLY C N 1
ATOM 9471 C CA . GLY C 1 400 ? 28.706 -24.051 96.892 1.00 10.07 400 GLY C CA 1
ATOM 9472 C C . GLY C 1 400 ? 29.117 -24.709 98.177 1.00 11.24 400 GLY C C 1
ATOM 9473 O O . GLY C 1 400 ? 29.784 -24.009 98.965 1.00 13.27 400 GLY C O 1
ATOM 9474 N N . TYR C 1 401 ? 28.719 -25.959 98.443 1.00 11.13 401 TYR C N 1
ATOM 9475 C CA . TYR C 1 401 ? 29.096 -26.641 99.697 1.00 12.91 401 TYR C CA 1
ATOM 9476 C C . TYR C 1 401 ? 29.779 -27.952 99.327 1.00 14.99 401 TYR C C 1
ATOM 9477 O O . TYR C 1 401 ? 29.254 -28.701 98.469 1.00 17.73 401 TYR C O 1
ATOM 9486 N N . TYR C 1 402 ? 30.911 -28.239 99.990 1.00 14.33 402 TYR C N 1
ATOM 9487 C CA . TYR C 1 402 ? 31.538 -29.557 99.955 1.00 15.87 402 TYR C CA 1
ATOM 9488 C C . TYR C 1 402 ? 31.266 -30.284 101.267 1.00 16.22 402 TYR C C 1
ATOM 9489 O O . TYR C 1 402 ? 31.550 -29.747 102.317 1.00 15.64 402 TYR C O 1
ATOM 9498 N N . ASN C 1 403 ? 30.784 -31.544 101.163 1.00 16.44 403 ASN C N 1
ATOM 9499 C CA . ASN C 1 403 ? 30.637 -32.437 102.340 1.00 16.64 403 ASN C CA 1
ATOM 9500 C C . ASN C 1 403 ? 29.789 -31.794 103.435 1.00 16.38 403 ASN C C 1
ATOM 9501 O O . ASN C 1 403 ? 30.053 -32.039 104.616 1.00 17.22 403 ASN C O 1
ATOM 9506 N N . PHE C 1 404 ? 28.744 -31.046 103.060 1.00 14.75 404 PHE C N 1
ATOM 9507 C CA . PHE C 1 404 ? 27.889 -30.348 104.039 1.00 14.93 404 PHE C CA 1
ATOM 9508 C C . PHE C 1 404 ? 27.331 -31.321 105.074 1.00 14.91 404 PHE C C 1
ATOM 9509 O O . PHE C 1 404 ? 27.358 -31.000 106.264 1.00 16.28 404 PHE C O 1
ATOM 9517 N N . HIS C 1 405 ? 26.834 -32.489 104.623 1.00 15.09 405 HIS C N 1
ATOM 9518 C CA . HIS C 1 405 ? 26.168 -33.471 105.500 1.00 15.71 405 HIS C CA 1
ATOM 9519 C C . HIS C 1 405 ? 27.208 -34.076 106.457 1.00 15.24 405 HIS C C 1
ATOM 9520 O O . HIS C 1 405 ? 26.876 -34.284 107.634 1.00 17.90 405 HIS C O 1
ATOM 9527 N N . ILE C 1 406 ? 28.428 -34.305 105.987 1.00 15.34 406 ILE C N 1
ATOM 9528 C CA . ILE C 1 406 ? 29.499 -34.882 106.841 1.00 17.72 406 ILE C CA 1
ATOM 9529 C C . ILE C 1 406 ? 29.915 -33.865 107.900 1.00 15.91 406 ILE C C 1
ATOM 9530 O O . ILE C 1 406 ? 30.093 -34.222 109.039 1.00 15.87 406 ILE C O 1
ATOM 9535 N N . LYS C 1 407 ? 30.104 -32.605 107.525 1.00 15.25 407 LYS C N 1
ATOM 9536 C CA . LYS C 1 407 ? 30.514 -31.573 108.494 1.00 15.98 407 LYS C CA 1
ATOM 9537 C C . LYS C 1 407 ? 29.433 -31.442 109.571 1.00 17.71 407 LYS C C 1
ATOM 9538 O O . LYS C 1 407 ? 29.797 -31.311 110.760 1.00 17.99 407 LYS C O 1
ATOM 9544 N N . LEU C 1 408 ? 28.147 -31.461 109.180 1.00 16.78 408 LEU C N 1
ATOM 9545 C CA . LEU C 1 408 ? 27.048 -31.379 110.177 1.00 16.77 408 LEU C CA 1
ATOM 9546 C C . LEU C 1 408 ? 27.069 -32.621 111.084 1.00 16.53 408 LEU C C 1
ATOM 9547 O O . LEU C 1 408 ? 26.891 -32.483 112.295 1.00 15.66 408 LEU C O 1
ATOM 9552 N N . GLN C 1 409 ? 27.255 -33.803 110.512 1.00 16.98 409 GLN C N 1
ATOM 9553 C CA . GLN C 1 409 ? 27.253 -35.081 111.252 1.00 20.23 409 GLN C CA 1
ATOM 9554 C C . GLN C 1 409 ? 28.337 -35.017 112.333 1.00 19.64 409 GLN C C 1
ATOM 9555 O O . GLN C 1 409 ? 28.115 -35.497 113.470 1.00 20.11 409 GLN C O 1
ATOM 9561 N N . GLN C 1 410 ? 29.514 -34.486 111.963 1.00 19.47 410 GLN C N 1
ATOM 9562 C CA . GLN C 1 410 ? 30.684 -34.408 112.864 1.00 21.68 410 GLN C CA 1
ATOM 9563 C C . GLN C 1 410 ? 30.413 -33.460 114.033 1.00 20.04 410 GLN C C 1
ATOM 9564 O O . GLN C 1 410 ? 31.081 -33.608 115.061 1.00 22.47 410 GLN C O 1
ATOM 9570 N N . LEU C 1 411 ? 29.455 -32.551 113.909 1.00 18.50 411 LEU C N 1
ATOM 9571 C CA . LEU C 1 411 ? 29.033 -31.638 114.990 1.00 18.06 411 LEU C CA 1
ATOM 9572 C C . LEU C 1 411 ? 27.915 -32.276 115.833 1.00 19.70 411 LEU C C 1
ATOM 9573 O O . LEU C 1 411 ? 27.400 -31.608 116.747 1.00 22.97 411 LEU C O 1
ATOM 9578 N N . GLY C 1 412 ? 27.500 -33.483 115.517 1.00 18.30 412 GLY C N 1
ATOM 9579 C CA . GLY C 1 412 ? 26.413 -34.164 116.233 1.00 18.92 412 GLY C CA 1
ATOM 9580 C C . GLY C 1 412 ? 25.036 -34.036 115.599 1.00 18.80 412 GLY C C 1
ATOM 9581 O O . GLY C 1 412 ? 24.060 -34.523 116.216 1.00 20.40 412 GLY C O 1
ATOM 9582 N N . ALA C 1 413 ? 24.913 -33.399 114.430 1.00 18.55 413 ALA C N 1
ATOM 9583 C CA . ALA C 1 413 ? 23.601 -33.281 113.750 1.00 16.71 413 ALA C CA 1
ATOM 9584 C C . ALA C 1 413 ? 23.246 -34.655 113.176 1.00 17.26 413 ALA C C 1
ATOM 9585 O O . ALA C 1 413 ? 24.144 -35.389 112.762 1.00 19.45 413 ALA C O 1
ATOM 9587 N N . ASP C 1 414 ? 21.946 -34.961 113.129 1.00 15.41 414 ASP C N 1
ATOM 9588 C CA . ASP C 1 414 ? 21.453 -36.200 112.511 1.00 16.84 414 ASP C CA 1
ATOM 9589 C C . ASP C 1 414 ? 21.093 -35.844 111.066 1.00 17.55 414 ASP C C 1
ATOM 9590 O O . ASP C 1 414 ? 19.917 -35.539 110.791 1.00 16.80 414 ASP C O 1
ATOM 9595 N N . VAL C 1 415 ? 22.087 -35.891 110.198 1.00 16.38 415 VAL C N 1
ATOM 9596 C CA . VAL C 1 415 ? 22.029 -35.472 108.780 1.00 16.48 415 VAL C CA 1
ATOM 9597 C C . VAL C 1 415 ? 22.709 -36.536 107.937 1.00 18.17 415 VAL C C 1
ATOM 9598 O O . VAL C 1 415 ? 23.855 -36.871 108.237 1.00 22.89 415 VAL C O 1
ATOM 9602 N N . GLU C 1 416 ? 22.040 -37.023 106.896 1.00 17.01 416 GLU C N 1
ATOM 9603 C CA . GLU C 1 416 ? 22.584 -38.063 106.004 1.00 19.17 416 GLU C CA 1
ATOM 9604 C C . GLU C 1 416 ? 22.321 -37.622 104.572 1.00 18.11 416 GLU C C 1
ATOM 9605 O O . GLU C 1 416 ? 21.350 -36.909 104.332 1.00 18.84 416 GLU C O 1
ATOM 9611 N N . ARG C 1 417 ? 23.168 -38.050 103.653 1.00 18.02 417 ARG C N 1
ATOM 9612 C CA . ARG C 1 417 ? 22.930 -37.889 102.216 1.00 17.06 417 ARG C CA 1
ATOM 9613 C C . ARG C 1 417 ? 22.755 -39.271 101.617 1.00 17.81 417 ARG C C 1
ATOM 9614 O O . ARG C 1 417 ? 23.694 -40.103 101.738 1.00 18.09 417 ARG C O 1
ATOM 9622 N N . VAL C 1 418 ? 21.593 -39.540 101.024 1.00 18.74 418 VAL C N 1
ATOM 9623 C CA . VAL C 1 418 ? 21.232 -40.921 100.580 1.00 23.48 418 VAL C CA 1
ATOM 9624 C C . VAL C 1 418 ? 20.562 -40.879 99.219 1.00 25.23 418 VAL C C 1
ATOM 9625 O O . VAL C 1 418 ? 19.992 -39.839 98.831 1.00 24.65 418 VAL C O 1
ATOM 9629 N N . ASP C 1 419 ? 20.622 -41.991 98.523 1.00 28.39 419 ASP C N 1
ATOM 9630 C CA . ASP C 1 419 ? 19.876 -42.173 97.254 1.00 32.64 419 ASP C CA 1
ATOM 9631 C C . ASP C 1 419 ? 18.377 -42.136 97.569 1.00 34.18 419 ASP C C 1
ATOM 9632 O O . ASP C 1 419 ? 17.971 -42.702 98.591 1.00 36.53 419 ASP C O 1
ATOM 9637 N N . MET C 1 420 ? 17.586 -41.486 96.732 1.00 37.86 420 MET C N 1
ATOM 9638 C CA . MET C 1 420 ? 16.117 -41.663 96.730 1.00 42.70 420 MET C CA 1
ATOM 9639 C C . MET C 1 420 ? 15.741 -42.970 96.031 1.00 48.32 420 MET C C 1
ATOM 9640 O O . MET C 1 420 ? 14.625 -43.413 96.309 1.00 54.36 420 MET C O 1
ATOM 9645 N N . MET D 1 1 ? -0.610 31.332 97.687 1.00 57.04 1 MET D N 1
ATOM 9646 C CA . MET D 1 1 ? -0.217 32.752 97.610 1.00 49.62 1 MET D CA 1
ATOM 9647 C C . MET D 1 1 ? 0.733 32.909 96.413 1.00 36.13 1 MET D C 1
ATOM 9648 O O . MET D 1 1 ? 0.428 33.708 95.592 1.00 39.76 1 MET D O 1
ATOM 9650 N N . GLU D 1 2 ? 1.827 32.164 96.291 1.00 29.05 2 GLU D N 1
ATOM 9651 C CA . GLU D 1 2 ? 2.907 32.475 95.314 1.00 23.00 2 GLU D CA 1
ATOM 9652 C C . GLU D 1 2 ? 3.182 31.291 94.375 1.00 22.24 2 GLU D C 1
ATOM 9653 O O . GLU D 1 2 ? 2.939 30.114 94.740 1.00 24.31 2 GLU D O 1
ATOM 9659 N N . GLU D 1 3 ? 3.720 31.617 93.203 1.00 17.44 3 GLU D N 1
ATOM 9660 C CA . GLU D 1 3 ? 4.157 30.635 92.203 1.00 16.37 3 GLU D CA 1
ATOM 9661 C C . GLU D 1 3 ? 5.479 31.065 91.586 1.00 16.02 3 GLU D C 1
ATOM 9662 O O . GLU D 1 3 ? 5.794 32.283 91.548 1.00 16.58 3 GLU D O 1
ATOM 9668 N N . ILE D 1 4 ? 6.220 30.094 91.074 1.00 15.40 4 ILE D N 1
ATOM 9669 C CA . ILE D 1 4 ? 7.392 30.424 90.233 1.00 15.45 4 ILE D CA 1
ATOM 9670 C C . ILE D 1 4 ? 6.938 30.269 88.783 1.00 16.13 4 ILE D C 1
ATOM 9671 O O . ILE D 1 4 ? 6.405 29.207 88.402 1.00 18.46 4 ILE D O 1
ATOM 9676 N N . ILE D 1 5 ? 7.184 31.288 87.980 1.00 15.77 5 ILE D N 1
ATOM 9677 C CA . ILE D 1 5 ? 6.839 31.273 86.546 1.00 14.93 5 ILE D CA 1
ATOM 9678 C C . ILE D 1 5 ? 8.126 31.211 85.745 1.00 14.80 5 ILE D C 1
ATOM 9679 O O . ILE D 1 5 ? 9.040 32.018 85.985 1.00 15.73 5 ILE D O 1
ATOM 9684 N N . VAL D 1 6 ? 8.171 30.277 84.825 1.00 15.65 6 VAL D N 1
ATOM 9685 C CA . VAL D 1 6 ? 9.347 29.998 83.977 1.00 15.14 6 VAL D CA 1
ATOM 9686 C C . VAL D 1 6 ? 8.921 30.159 82.520 1.00 17.13 6 VAL D C 1
ATOM 9687 O O . VAL D 1 6 ? 7.841 29.680 82.149 1.00 18.70 6 VAL D O 1
ATOM 9691 N N . ARG D 1 7 ? 9.774 30.793 81.729 1.00 18.01 7 ARG D N 1
ATOM 9692 C CA . ARG D 1 7 ? 9.764 30.643 80.272 1.00 18.55 7 ARG D CA 1
ATOM 9693 C C . ARG D 1 7 ? 11.011 29.869 79.877 1.00 18.79 7 ARG D C 1
ATOM 9694 O O . ARG D 1 7 ? 12.103 30.257 80.251 1.00 21.30 7 ARG D O 1
ATOM 9702 N N . GLY D 1 8 ? 10.835 28.812 79.110 1.00 19.46 8 GLY D N 1
ATOM 9703 C CA . GLY D 1 8 ? 11.939 27.978 78.658 1.00 21.24 8 GLY D CA 1
ATOM 9704 C C . GLY D 1 8 ? 12.719 28.597 77.518 1.00 20.93 8 GLY D C 1
ATOM 9705 O O . GLY D 1 8 ? 12.280 29.587 76.915 1.00 26.38 8 GLY D O 1
ATOM 9706 N N . GLY D 1 9 ? 13.870 28.013 77.210 1.00 22.51 9 GLY D N 1
ATOM 9707 C CA . GLY D 1 9 ? 14.607 28.311 75.968 1.00 24.52 9 GLY D CA 1
ATOM 9708 C C . GLY D 1 9 ? 15.817 29.207 76.185 1.00 26.20 9 GLY D C 1
ATOM 9709 O O . GLY D 1 9 ? 16.315 29.699 75.179 1.00 30.48 9 GLY D O 1
ATOM 9710 N N . ASN D 1 10 ? 16.261 29.463 77.424 1.00 23.42 10 ASN D N 1
ATOM 9711 C CA . ASN D 1 10 ? 17.446 30.315 77.701 1.00 23.72 10 ASN D CA 1
ATOM 9712 C C . ASN D 1 10 ? 18.622 29.448 78.116 1.00 22.33 10 ASN D C 1
ATOM 9713 O O . ASN D 1 10 ? 18.403 28.471 78.827 1.00 24.19 10 ASN D O 1
ATOM 9718 N N . GLN D 1 11 ? 19.821 29.800 77.670 1.00 23.37 11 GLN D N 1
ATOM 9719 C CA . GLN D 1 11 ? 21.071 29.188 78.194 1.00 24.53 11 GLN D CA 1
ATOM 9720 C C . GLN D 1 11 ? 21.428 29.857 79.507 1.00 23.96 11 GLN D C 1
ATOM 9721 O O . GLN D 1 11 ? 21.377 31.097 79.590 1.00 28.01 11 GLN D O 1
ATOM 9727 N N . LEU D 1 12 ? 21.846 29.072 80.478 1.00 20.49 12 LEU D N 1
ATOM 9728 C CA . LEU D 1 12 ? 22.355 29.615 81.748 1.00 19.83 12 LEU D CA 1
ATOM 9729 C C . LEU D 1 12 ? 23.855 29.852 81.654 1.00 21.53 12 LEU D C 1
ATOM 9730 O O . LEU D 1 12 ? 24.576 28.961 81.187 1.00 22.35 12 LEU D O 1
ATOM 9735 N N . ASN D 1 13 ? 24.293 31.023 82.082 1.00 20.68 13 ASN D N 1
ATOM 9736 C CA . ASN D 1 13 ? 25.724 31.413 82.045 1.00 23.07 13 ASN D CA 1
ATOM 9737 C C . ASN D 1 13 ? 26.015 32.274 83.251 1.00 22.19 13 ASN D C 1
ATOM 9738 O O . ASN D 1 13 ? 25.248 33.209 83.512 1.00 22.55 13 ASN D O 1
ATOM 9743 N N . GLY D 1 14 ? 27.141 32.013 83.884 1.00 22.01 14 GLY D N 1
ATOM 9744 C CA . GLY D 1 14 ? 27.694 32.870 84.930 1.00 21.83 14 GLY D CA 1
ATOM 9745 C C . GLY D 1 14 ? 28.126 32.082 86.129 1.00 21.32 14 GLY D C 1
ATOM 9746 O O . GLY D 1 14 ? 28.460 30.897 85.981 1.00 22.92 14 GLY D O 1
ATOM 9747 N N . THR D 1 15 ? 28.139 32.748 87.268 1.00 20.53 15 THR D N 1
ATOM 9748 C CA . THR D 1 15 ? 28.623 32.136 88.529 1.00 19.67 15 THR D CA 1
ATOM 9749 C C . THR D 1 15 ? 27.471 32.109 89.503 1.00 21.03 15 THR D C 1
ATOM 9750 O O . THR D 1 15 ? 26.818 33.110 89.654 1.00 26.64 15 THR D O 1
ATOM 9754 N N . VAL D 1 16 ? 27.281 30.985 90.204 1.00 16.56 16 VAL D N 1
ATOM 9755 C CA . VAL D 1 16 ? 26.233 30.884 91.236 1.00 17.22 16 VAL D CA 1
ATOM 9756 C C . VAL D 1 16 ? 26.890 30.575 92.588 1.00 17.60 16 VAL D C 1
ATOM 9757 O O . VAL D 1 16 ? 27.852 29.786 92.633 1.00 17.87 16 VAL D O 1
ATOM 9761 N N . ARG D 1 17 ? 26.410 31.252 93.640 1.00 16.92 17 ARG D N 1
ATOM 9762 C CA . ARG D 1 17 ? 26.877 31.054 95.031 1.00 18.47 17 ARG D CA 1
ATOM 9763 C C . ARG D 1 17 ? 25.875 30.148 95.712 1.00 16.51 17 ARG D C 1
ATOM 9764 O O . ARG D 1 17 ? 24.665 30.256 95.442 1.00 16.71 17 ARG D O 1
ATOM 9772 N N . ILE D 1 18 ? 26.385 29.259 96.537 1.00 14.46 18 ILE D N 1
ATOM 9773 C CA . ILE D 1 18 ? 25.619 28.182 97.197 1.00 12.38 18 ILE D CA 1
ATOM 9774 C C . ILE D 1 18 ? 25.618 28.408 98.703 1.00 11.66 18 ILE D C 1
ATOM 9775 O O . ILE D 1 18 ? 26.623 28.810 99.255 1.00 14.44 18 ILE D O 1
ATOM 9780 N N . GLU D 1 19 ? 24.473 28.207 99.332 1.00 11.29 19 GLU D N 1
ATOM 9781 C CA . GLU D 1 19 ? 24.297 28.425 100.780 1.00 12.73 19 GLU D CA 1
ATOM 9782 C C . GLU D 1 19 ? 24.916 27.246 101.561 1.00 13.04 19 GLU D C 1
ATOM 9783 O O . GLU D 1 19 ? 25.275 26.196 100.964 1.00 12.45 19 GLU D O 1
ATOM 9789 N N . GLY D 1 20 ? 25.026 27.418 102.868 1.00 11.82 20 GLY D N 1
ATOM 9790 C CA . GLY D 1 20 ? 25.320 26.321 103.790 1.00 11.37 20 GLY D CA 1
ATOM 9791 C C . GLY D 1 20 ? 24.268 25.226 103.665 1.00 11.34 20 GLY D C 1
ATOM 9792 O O . GLY D 1 20 ? 23.100 25.507 103.370 1.00 13.66 20 GLY D O 1
ATOM 9793 N N . ALA D 1 21 ? 24.651 24.004 103.942 1.00 12.63 21 ALA D N 1
ATOM 9794 C CA . ALA D 1 21 ? 23.799 22.825 103.726 1.00 11.68 21 ALA D CA 1
ATOM 9795 C C . ALA D 1 21 ? 22.621 22.772 104.698 1.00 11.20 21 ALA D C 1
ATOM 9796 O O . ALA D 1 21 ? 22.796 22.734 105.954 1.00 10.47 21 ALA D O 1
ATOM 9798 N N . LYS D 1 22 ? 21.419 22.668 104.125 1.00 9.93 22 LYS D N 1
ATOM 9799 C CA . LYS D 1 22 ? 20.191 22.359 104.872 1.00 8.95 22 LYS D CA 1
ATOM 9800 C C . LYS D 1 22 ? 20.462 21.174 105.804 1.00 9.02 22 LYS D C 1
ATOM 9801 O O . LYS D 1 22 ? 20.151 21.222 106.992 1.00 9.53 22 LYS D O 1
ATOM 9807 N N . ASN D 1 23 ? 21.021 20.121 105.247 1.00 9.21 23 ASN D N 1
ATOM 9808 C CA . ASN D 1 23 ? 21.077 18.845 105.986 1.00 7.97 23 ASN D CA 1
ATOM 9809 C C . ASN D 1 23 ? 22.311 18.746 106.889 1.00 8.02 23 ASN D C 1
ATOM 9810 O O . ASN D 1 23 ? 22.452 17.667 107.560 1.00 9.84 23 ASN D O 1
ATOM 9815 N N . ALA D 1 24 ? 23.197 19.733 106.900 1.00 8.75 24 ALA D N 1
ATOM 9816 C CA . ALA D 1 24 ? 24.220 19.831 107.955 1.00 9.82 24 ALA D CA 1
ATOM 9817 C C . ALA D 1 24 ? 23.750 20.790 109.045 1.00 9.74 24 ALA D C 1
ATOM 9818 O O . ALA D 1 24 ? 23.968 20.486 110.249 1.00 9.58 24 ALA D O 1
ATOM 9820 N N . VAL D 1 25 ? 23.144 21.920 108.701 1.00 8.94 25 VAL D N 1
ATOM 9821 C CA . VAL D 1 25 ? 22.835 22.917 109.756 1.00 9.66 25 VAL D CA 1
ATOM 9822 C C . VAL D 1 25 ? 21.813 22.332 110.765 1.00 9.45 25 VAL D C 1
ATOM 9823 O O . VAL D 1 25 ? 21.876 22.643 111.933 1.00 10.76 25 VAL D O 1
ATOM 9827 N N . LEU D 1 26 ? 20.885 21.512 110.313 1.00 9.10 26 LEU D N 1
ATOM 9828 C CA . LEU D 1 26 ? 19.803 21.058 111.149 1.00 8.36 26 LEU D CA 1
ATOM 9829 C C . LEU D 1 26 ? 20.324 20.124 112.251 1.00 8.22 26 LEU D C 1
ATOM 9830 O O . LEU D 1 26 ? 20.075 20.405 113.438 1.00 8.97 26 LEU D O 1
ATOM 9835 N N . PRO D 1 27 ? 21.098 19.061 111.943 1.00 7.81 27 PRO D N 1
ATOM 9836 C CA . PRO D 1 27 ? 21.656 18.252 113.028 1.00 8.88 27 PRO D CA 1
ATOM 9837 C C . PRO D 1 27 ? 22.677 19.033 113.863 1.00 9.73 27 PRO D C 1
ATOM 9838 O O . PRO D 1 27 ? 22.840 18.768 115.044 1.00 10.06 27 PRO D O 1
ATOM 9842 N N . ILE D 1 28 ? 23.373 20.004 113.259 1.00 9.27 28 ILE D N 1
ATOM 9843 C CA . ILE D 1 28 ? 24.360 20.809 114.040 1.00 9.65 28 ILE D CA 1
ATOM 9844 C C . ILE D 1 28 ? 23.619 21.737 115.024 1.00 10.24 28 ILE D C 1
ATOM 9845 O O . ILE D 1 28 ? 24.094 21.924 116.176 1.00 10.82 28 ILE D O 1
ATOM 9850 N N . LEU D 1 29 ? 22.457 22.284 114.643 1.00 9.56 29 LEU D N 1
ATOM 9851 C CA . LEU D 1 29 ? 21.626 23.009 115.623 1.00 8.93 29 LEU D CA 1
ATOM 9852 C C . LEU D 1 29 ? 21.241 22.073 116.792 1.00 9.27 29 LEU D C 1
ATOM 9853 O O . LEU D 1 29 ? 21.301 22.501 117.935 1.00 11.83 29 LEU D O 1
ATOM 9858 N N . ALA D 1 30 ? 20.859 20.838 116.517 1.00 9.72 30 ALA D N 1
ATOM 9859 C CA . ALA D 1 30 ? 20.566 19.885 117.604 1.00 8.60 30 ALA D CA 1
ATOM 9860 C C . ALA D 1 30 ? 21.818 19.656 118.438 1.00 8.88 30 ALA D C 1
ATOM 9861 O O . ALA D 1 30 ? 21.715 19.608 119.677 1.00 9.80 30 ALA D O 1
ATOM 9863 N N . ALA D 1 31 ? 22.987 19.517 117.817 1.00 8.96 31 ALA D N 1
ATOM 9864 C CA . ALA D 1 31 ? 24.244 19.315 118.534 1.00 9.49 31 ALA D CA 1
ATOM 9865 C C . ALA D 1 31 ? 24.511 20.461 119.494 1.00 10.28 31 ALA D C 1
ATOM 9866 O O . ALA D 1 31 ? 25.149 20.244 120.529 1.00 10.53 31 ALA D O 1
ATOM 9868 N N . SER D 1 32 ? 24.120 21.693 119.155 1.00 12.48 32 SER D N 1
ATOM 9869 C CA . SER D 1 32 ? 24.312 22.850 120.054 1.00 13.12 32 SER D CA 1
ATOM 9870 C C . SER D 1 32 ? 23.663 22.620 121.419 1.00 12.36 32 SER D C 1
ATOM 9871 O O . SER D 1 32 ? 24.104 23.264 122.384 1.00 13.37 32 SER D O 1
ATOM 9874 N N . LEU D 1 33 ? 22.662 21.737 121.517 1.00 10.92 33 LEU D N 1
ATOM 9875 C CA . LEU D 1 33 ? 22.027 21.390 122.807 1.00 11.70 33 LEU D CA 1
ATOM 9876 C C . LEU D 1 33 ? 23.035 20.738 123.744 1.00 11.96 33 LEU D C 1
ATOM 9877 O O . LEU D 1 33 ? 22.777 20.710 124.952 1.00 12.94 33 LEU D O 1
ATOM 9882 N N . LEU D 1 34 ? 24.109 20.166 123.219 1.00 11.82 34 LEU D N 1
ATOM 9883 C CA . LEU D 1 34 ? 25.087 19.460 124.080 1.00 11.57 34 LEU D CA 1
ATOM 9884 C C . LEU D 1 34 ? 25.983 20.431 124.850 1.00 12.46 34 LEU D C 1
ATOM 9885 O O . LEU D 1 34 ? 26.678 19.999 125.793 1.00 14.79 34 LEU D O 1
ATOM 9890 N N . ALA D 1 35 ? 26.067 21.688 124.430 1.00 12.84 35 ALA D N 1
ATOM 9891 C CA . ALA D 1 35 ? 27.016 22.677 124.991 1.00 13.54 35 ALA D CA 1
ATOM 9892 C C . ALA D 1 35 ? 26.510 23.209 126.328 1.00 15.46 35 ALA D C 1
ATOM 9893 O O . ALA D 1 35 ? 25.681 24.141 126.346 1.00 17.69 35 ALA D O 1
ATOM 9895 N N . GLU D 1 36 ? 26.999 22.630 127.417 1.00 17.39 36 GLU D N 1
ATOM 9896 C CA . GLU D 1 36 ? 26.578 22.961 128.805 1.00 20.67 36 GLU D CA 1
ATOM 9897 C C . GLU D 1 36 ? 27.142 24.318 129.249 1.00 18.34 36 GLU D C 1
ATOM 9898 O O . GLU D 1 36 ? 26.634 24.892 130.206 1.00 21.40 36 GLU D O 1
ATOM 9904 N N . GLU D 1 37 ? 28.172 24.812 128.590 1.00 18.26 37 GLU D N 1
ATOM 9905 C CA . GLU D 1 37 ? 28.792 26.126 128.893 1.00 20.56 37 GLU D CA 1
ATOM 9906 C C . GLU D 1 37 ? 29.138 26.789 127.561 1.00 19.90 37 GLU D C 1
ATOM 9907 O O . GLU D 1 37 ? 29.404 26.086 126.568 1.00 20.75 37 GLU D O 1
ATOM 9913 N N . GLY D 1 38 ? 29.122 28.108 127.549 1.00 20.39 38 GLY D N 1
ATOM 9914 C CA . GLY D 1 38 ? 29.436 28.901 126.353 1.00 20.95 38 GLY D CA 1
ATOM 9915 C C . GLY D 1 38 ? 28.237 29.097 125.464 1.00 18.53 38 GLY D C 1
ATOM 9916 O O . GLY D 1 38 ? 27.172 28.558 125.731 1.00 17.40 38 GLY D O 1
ATOM 9917 N N . ILE D 1 39 ? 28.459 29.873 124.416 1.00 18.64 39 ILE D N 1
ATOM 9918 C CA . ILE D 1 39 ? 27.466 30.252 123.381 1.00 19.12 39 ILE D CA 1
ATOM 9919 C C . ILE D 1 39 ? 27.980 29.708 122.063 1.00 16.06 39 ILE D C 1
ATOM 9920 O O . ILE D 1 39 ? 29.146 30.019 121.689 1.00 17.36 39 ILE D O 1
ATOM 9925 N N . THR D 1 40 ? 27.153 28.937 121.375 1.00 14.24 40 THR D N 1
ATOM 9926 C CA . THR D 1 40 ? 27.510 28.384 120.059 1.00 13.95 40 THR D CA 1
ATOM 9927 C C . THR D 1 40 ? 27.290 29.499 119.042 1.00 13.65 40 THR D C 1
ATOM 9928 O O . THR D 1 40 ? 26.225 30.090 119.068 1.00 14.21 40 THR D O 1
ATOM 9932 N N . THR D 1 41 ? 28.252 29.716 118.147 1.00 14.22 41 THR D N 1
ATOM 9933 C CA . THR D 1 41 ? 28.032 30.564 116.955 1.00 14.95 41 THR D CA 1
ATOM 9934 C C . THR D 1 41 ? 28.185 29.732 115.688 1.00 13.59 41 THR D C 1
ATOM 9935 O O . THR D 1 41 ? 29.273 29.239 115.437 1.00 14.32 41 THR D O 1
ATOM 9939 N N . LEU D 1 42 ? 27.100 29.613 114.933 1.00 13.20 42 LEU D N 1
ATOM 9940 C CA . LEU D 1 42 ? 27.076 28.932 113.625 1.00 13.05 42 LEU D CA 1
ATOM 9941 C C . LEU D 1 42 ? 27.091 29.992 112.541 1.00 12.94 42 LEU D C 1
ATOM 9942 O O . LEU D 1 42 ? 26.225 30.875 112.550 1.00 13.50 42 LEU D O 1
ATOM 9947 N N . ASP D 1 43 ? 28.023 29.858 111.610 1.00 14.02 43 ASP D N 1
ATOM 9948 C CA . ASP D 1 43 ? 28.124 30.703 110.408 1.00 14.35 43 ASP D CA 1
ATOM 9949 C C . ASP D 1 43 ? 27.717 29.909 109.175 1.00 12.31 43 ASP D C 1
ATOM 9950 O O . ASP D 1 43 ? 27.703 28.686 109.188 1.00 13.47 43 ASP D O 1
ATOM 9955 N N . ASN D 1 44 ? 27.434 30.612 108.099 1.00 12.60 44 ASN D N 1
ATOM 9956 C CA . ASN D 1 44 ? 26.990 30.079 106.800 1.00 13.09 44 ASN D CA 1
ATOM 9957 C C . ASN D 1 44 ? 25.668 29.329 106.967 1.00 12.82 44 ASN D C 1
ATOM 9958 O O . ASN D 1 44 ? 25.487 28.274 106.337 1.00 13.21 44 ASN D O 1
ATOM 9963 N N . VAL D 1 45 ? 24.790 29.854 107.814 1.00 13.35 45 VAL D N 1
ATOM 9964 C CA . VAL D 1 45 ? 23.444 29.290 108.063 1.00 12.61 45 VAL D CA 1
ATOM 9965 C C . VAL D 1 45 ? 22.526 29.754 106.952 1.00 12.34 45 VAL D C 1
ATOM 9966 O O . VAL D 1 45 ? 22.318 30.968 106.790 1.00 13.31 45 VAL D O 1
ATOM 9970 N N . PRO D 1 46 ? 21.894 28.825 106.206 1.00 13.50 46 PRO D N 1
ATOM 9971 C CA . PRO D 1 46 ? 20.982 29.212 105.124 1.00 12.62 46 PRO D CA 1
ATOM 9972 C C . PRO D 1 46 ? 19.647 29.685 105.706 1.00 11.73 46 PRO D C 1
ATOM 9973 O O . PRO D 1 46 ? 19.165 29.213 106.725 1.00 12.02 46 PRO D O 1
ATOM 9977 N N . ILE D 1 47 ? 19.039 30.634 105.004 1.00 11.54 47 ILE D N 1
ATOM 9978 C CA . ILE D 1 47 ? 17.705 31.185 105.360 1.00 11.19 47 ILE D CA 1
ATOM 9979 C C . ILE D 1 47 ? 16.649 30.279 104.734 1.00 11.31 47 ILE D C 1
ATOM 9980 O O . ILE D 1 47 ? 16.207 30.497 103.610 1.00 12.57 47 ILE D O 1
ATOM 9985 N N . LEU D 1 48 ? 16.280 29.242 105.479 1.00 11.74 48 LEU D N 1
ATOM 9986 C CA . LEU D 1 48 ? 15.352 28.171 105.080 1.00 10.36 48 LEU D CA 1
ATOM 9987 C C . LEU D 1 48 ? 14.252 28.050 106.121 1.00 9.89 48 LEU D C 1
ATOM 9988 O O . LEU D 1 48 ? 14.529 28.258 107.313 1.00 10.68 48 LEU D O 1
ATOM 9993 N N . SER D 1 49 ? 13.050 27.664 105.687 1.00 11.14 49 SER D N 1
ATOM 9994 C CA . SER D 1 49 ? 11.942 27.484 106.635 1.00 11.13 49 SER D CA 1
ATOM 9995 C C . SER D 1 49 ? 12.342 26.434 107.697 1.00 10.80 49 SER D C 1
ATOM 9996 O O . SER D 1 49 ? 11.986 26.617 108.871 1.00 12.27 49 SER D O 1
ATOM 9999 N N . ASP D 1 50 ? 13.097 25.403 107.319 1.00 9.93 50 ASP D N 1
ATOM 10000 C CA . ASP D 1 50 ? 13.485 24.356 108.301 1.00 9.68 50 ASP D CA 1
ATOM 10001 C C . ASP D 1 50 ? 14.387 24.941 109.394 1.00 10.62 50 ASP D C 1
ATOM 10002 O O . ASP D 1 50 ? 14.378 24.447 110.521 1.00 9.67 50 ASP D O 1
ATOM 10007 N N . VAL D 1 51 ? 15.184 25.955 109.109 1.00 11.56 51 VAL D N 1
ATOM 10008 C CA . VAL D 1 51 ? 16.021 26.590 110.161 1.00 10.98 51 VAL D CA 1
ATOM 10009 C C . VAL D 1 51 ? 15.108 27.310 111.140 1.00 9.47 51 VAL D C 1
ATOM 10010 O O . VAL D 1 51 ? 15.291 27.185 112.341 1.00 10.95 51 VAL D O 1
ATOM 10014 N N . PHE D 1 52 ? 14.137 28.088 110.656 1.00 9.93 52 PHE D N 1
ATOM 10015 C CA . PHE D 1 52 ? 13.193 28.749 111.586 1.00 10.27 52 PHE D CA 1
ATOM 10016 C C . PHE D 1 52 ? 12.457 27.695 112.409 1.00 10.77 52 PHE D C 1
ATOM 10017 O O . PHE D 1 52 ? 12.246 27.917 113.592 1.00 11.17 52 PHE D O 1
ATOM 10025 N N . THR D 1 53 ? 12.022 26.592 111.785 1.00 11.42 53 THR D N 1
ATOM 10026 C CA . THR D 1 53 ? 11.265 25.546 112.493 1.00 10.15 53 THR D CA 1
ATOM 10027 C C . THR D 1 53 ? 12.150 24.904 113.572 1.00 11.04 53 THR D C 1
ATOM 10028 O O . THR D 1 53 ? 11.718 24.743 114.732 1.00 10.83 53 THR D O 1
ATOM 10032 N N . MET D 1 54 ? 13.352 24.544 113.206 1.00 9.81 54 MET D N 1
ATOM 10033 C CA . MET D 1 54 ? 14.307 23.882 114.135 1.00 9.19 54 MET D CA 1
ATOM 10034 C C . MET D 1 54 ? 14.627 24.846 115.292 1.00 9.26 54 MET D C 1
ATOM 10035 O O . MET D 1 54 ? 14.723 24.419 116.463 1.00 9.77 54 MET D O 1
ATOM 10040 N N . ASN D 1 55 ? 14.803 26.142 115.013 1.00 10.13 55 ASN D N 1
ATOM 10041 C CA . ASN D 1 55 ? 15.093 27.111 116.079 1.00 11.70 55 ASN D CA 1
ATOM 10042 C C . ASN D 1 55 ? 13.946 27.173 117.087 1.00 11.36 55 ASN D C 1
ATOM 10043 O O . ASN D 1 55 ? 14.229 27.308 118.293 1.00 11.69 55 ASN D O 1
ATOM 10048 N N . GLN D 1 56 ? 12.702 27.031 116.643 1.00 10.71 56 GLN D N 1
ATOM 10049 C CA . GLN D 1 56 ? 11.516 27.027 117.515 1.00 10.76 56 GLN D CA 1
ATOM 10050 C C . GLN D 1 56 ? 11.491 25.716 118.334 1.00 12.28 56 GLN D C 1
ATOM 10051 O O . GLN D 1 56 ? 11.172 25.800 119.545 1.00 14.08 56 GLN D O 1
ATOM 10057 N N . VAL D 1 57 ? 11.829 24.584 117.733 1.00 10.45 57 VAL D N 1
ATOM 10058 C CA . VAL D 1 57 ? 11.949 23.323 118.493 1.00 11.32 57 VAL D CA 1
ATOM 10059 C C . VAL D 1 57 ? 12.916 23.560 119.664 1.00 10.64 57 VAL D C 1
ATOM 10060 O O . VAL D 1 57 ? 12.601 23.252 120.816 1.00 12.50 57 VAL D O 1
ATOM 10064 N N . ILE D 1 58 ? 14.070 24.104 119.369 1.00 12.16 58 ILE D N 1
ATOM 10065 C CA . ILE D 1 58 ? 15.159 24.276 120.354 1.00 11.98 58 ILE D CA 1
ATOM 10066 C C . ILE D 1 58 ? 14.765 25.294 121.413 1.00 13.01 58 ILE D C 1
ATOM 10067 O O . ILE D 1 58 ? 15.008 25.046 122.627 1.00 12.44 58 ILE D O 1
ATOM 10072 N N . ARG D 1 59 ? 14.187 26.437 121.014 1.00 11.75 59 ARG D N 1
ATOM 10073 C CA . ARG D 1 59 ? 13.822 27.446 122.023 1.00 11.76 59 ARG D CA 1
ATOM 10074 C C . ARG D 1 59 ? 12.911 26.851 123.097 1.00 12.92 59 ARG D C 1
ATOM 10075 O O . ARG D 1 59 ? 13.072 27.237 124.275 1.00 13.92 59 ARG D O 1
ATOM 10083 N N . HIS D 1 60 ? 12.004 25.949 122.710 1.00 13.76 60 HIS D N 1
ATOM 10084 C CA A HIS D 1 60 ? 10.992 25.337 123.611 0.42 14.88 60 HIS D CA 1
ATOM 10085 C CA B HIS D 1 60 ? 11.006 25.345 123.615 0.58 15.04 60 HIS D CA 1
ATOM 10086 C C . HIS D 1 60 ? 11.684 24.428 124.632 1.00 13.64 60 HIS D C 1
ATOM 10087 O O . HIS D 1 60 ? 11.022 24.084 125.616 1.00 16.14 60 HIS D O 1
ATOM 10100 N N . LEU D 1 61 ? 12.945 24.077 124.419 1.00 12.79 61 LEU D N 1
ATOM 10101 C CA . LEU D 1 61 ? 13.727 23.239 125.352 1.00 12.56 61 LEU D CA 1
ATOM 10102 C C . LEU D 1 61 ? 14.474 24.093 126.377 1.00 15.09 61 LEU D C 1
ATOM 10103 O O . LEU D 1 61 ? 15.316 23.508 127.071 1.00 16.92 61 LEU D O 1
ATOM 10108 N N . ASN D 1 62 ? 14.172 25.398 126.462 1.00 16.54 62 ASN D N 1
ATOM 10109 C CA . ASN D 1 62 ? 14.753 26.353 127.437 1.00 15.96 62 ASN D CA 1
ATOM 10110 C C . ASN D 1 62 ? 16.147 26.755 126.975 1.00 15.38 62 ASN D C 1
ATOM 10111 O O . ASN D 1 62 ? 17.087 26.702 127.734 1.00 16.73 62 ASN D O 1
ATOM 10116 N N . VAL D 1 63 ? 16.222 27.211 125.734 1.00 12.42 63 VAL D N 1
ATOM 10117 C CA . VAL D 1 63 ? 17.454 27.572 125.025 1.00 12.40 63 VAL D CA 1
ATOM 10118 C C . VAL D 1 63 ? 17.197 28.897 124.312 1.00 13.93 63 VAL D C 1
ATOM 10119 O O . VAL D 1 63 ? 16.075 29.091 123.793 1.00 13.48 63 VAL D O 1
ATOM 10123 N N . ASP D 1 64 ? 18.184 29.777 124.336 1.00 14.11 64 ASP D N 1
ATOM 10124 C CA . ASP D 1 64 ? 18.123 31.050 123.585 1.00 13.80 64 ASP D CA 1
ATOM 10125 C C . ASP D 1 64 ? 18.719 30.843 122.208 1.00 12.94 64 ASP D C 1
ATOM 10126 O O . ASP D 1 64 ? 19.868 30.383 122.119 1.00 14.88 64 ASP D O 1
ATOM 10131 N N . VAL D 1 65 ? 17.981 31.222 121.171 1.00 14.18 65 VAL D N 1
ATOM 10132 C CA . VAL D 1 65 ? 18.424 31.082 119.763 1.00 13.22 65 VAL D CA 1
ATOM 10133 C C . VAL D 1 65 ? 18.174 32.411 119.059 1.00 14.49 65 VAL D C 1
ATOM 10134 O O . VAL D 1 65 ? 17.012 32.876 119.060 1.00 15.05 65 VAL D O 1
ATOM 10138 N N . ASP D 1 66 ? 19.234 32.991 118.496 1.00 14.22 66 ASP D N 1
ATOM 10139 C CA . ASP D 1 66 ? 19.149 34.295 117.769 1.00 15.72 66 ASP D CA 1
ATOM 10140 C C . ASP D 1 66 ? 19.692 34.075 116.357 1.00 15.50 66 ASP D C 1
ATOM 10141 O O . ASP D 1 66 ? 20.836 33.639 116.220 1.00 17.26 66 ASP D O 1
ATOM 10146 N N . PHE D 1 67 ? 18.861 34.325 115.348 1.00 15.82 67 PHE D N 1
ATOM 10147 C CA . PHE D 1 67 ? 19.222 34.168 113.921 1.00 14.49 67 PHE D CA 1
ATOM 10148 C C . PHE D 1 67 ? 19.392 35.542 113.296 1.00 16.18 67 PHE D C 1
ATOM 10149 O O . PHE D 1 67 ? 18.389 36.237 113.091 1.00 18.00 67 PHE D O 1
ATOM 10157 N N . ASP D 1 68 ? 20.635 35.934 113.045 1.00 15.99 68 ASP D N 1
ATOM 10158 C CA . ASP D 1 68 ? 20.932 37.187 112.302 1.00 16.07 68 ASP D CA 1
ATOM 10159 C C . ASP D 1 68 ? 20.980 36.811 110.819 1.00 16.21 68 ASP D C 1
ATOM 10160 O O . ASP D 1 68 ? 22.005 36.280 110.354 1.00 17.93 68 ASP D O 1
ATOM 10165 N N . GLU D 1 69 ? 19.896 37.040 110.102 1.00 17.70 69 GLU D N 1
ATOM 10166 C CA . GLU D 1 69 ? 19.762 36.567 108.703 1.00 19.14 69 GLU D CA 1
ATOM 10167 C C . GLU D 1 69 ? 20.751 37.318 107.799 1.00 19.07 69 GLU D C 1
ATOM 10168 O O . GLU D 1 69 ? 21.294 36.667 106.918 1.00 19.28 69 GLU D O 1
ATOM 10174 N N . GLN D 1 70 ? 20.987 38.618 108.033 1.00 20.27 70 GLN D N 1
ATOM 10175 C CA . GLN D 1 70 ? 21.934 39.429 107.218 1.00 21.94 70 GLN D CA 1
ATOM 10176 C C . GLN D 1 70 ? 23.340 38.802 107.319 1.00 20.45 70 GLN D C 1
ATOM 10177 O O . GLN D 1 70 ? 24.068 38.829 106.341 1.00 22.88 70 GLN D O 1
ATOM 10179 N N . LYS D 1 71 ? 23.726 38.245 108.471 1.00 20.04 71 LYS D N 1
ATOM 10180 C CA . LYS D 1 71 ? 25.073 37.656 108.676 1.00 18.37 71 LYS D CA 1
ATOM 10181 C C . LYS D 1 71 ? 25.075 36.121 108.452 1.00 15.77 71 LYS D C 1
ATOM 10182 O O . LYS D 1 71 ? 26.136 35.513 108.573 1.00 17.14 71 LYS D O 1
ATOM 10188 N N . ASN D 1 72 ? 23.925 35.518 108.171 1.00 14.34 72 ASN D N 1
ATOM 10189 C CA . ASN D 1 72 ? 23.774 34.045 108.042 1.00 12.76 72 ASN D CA 1
ATOM 10190 C C . ASN D 1 72 ? 24.368 33.408 109.308 1.00 13.61 72 ASN D C 1
ATOM 10191 O O . ASN D 1 72 ? 25.138 32.428 109.192 1.00 13.98 72 ASN D O 1
ATOM 10196 N N . GLN D 1 73 ? 23.986 33.908 110.470 1.00 14.71 73 GLN D N 1
ATOM 10197 C CA . GLN D 1 73 ? 24.623 33.496 111.730 1.00 13.73 73 GLN D CA 1
ATOM 10198 C C . GLN D 1 73 ? 23.574 33.212 112.805 1.00 13.02 73 GLN D C 1
ATOM 10199 O O . GLN D 1 73 ? 22.635 33.984 112.966 1.00 15.40 73 GLN D O 1
ATOM 10205 N N . VAL D 1 74 ? 23.716 32.065 113.474 1.00 12.78 74 VAL D N 1
ATOM 10206 C CA . VAL D 1 74 ? 22.846 31.708 114.609 1.00 11.37 74 VAL D CA 1
ATOM 10207 C C . VAL D 1 74 ? 23.717 31.598 115.874 1.00 12.96 74 VAL D C 1
ATOM 10208 O O . VAL D 1 74 ? 24.801 30.945 115.832 1.00 14.54 74 VAL D O 1
ATOM 10212 N N . THR D 1 75 ? 23.236 32.168 116.958 1.00 13.67 75 THR D N 1
ATOM 10213 C CA . THR D 1 75 ? 23.840 32.023 118.299 1.00 15.33 75 THR D CA 1
ATOM 10214 C C . THR D 1 75 ? 22.886 31.231 119.158 1.00 15.27 75 THR D C 1
ATOM 10215 O O . THR D 1 75 ? 21.680 31.462 119.082 1.00 16.08 75 THR D O 1
ATOM 10219 N N . ILE D 1 76 ? 23.446 30.299 119.921 1.00 15.63 76 ILE D N 1
ATOM 10220 C CA . ILE D 1 76 ? 22.657 29.380 120.785 1.00 14.33 76 ILE D CA 1
ATOM 10221 C C . ILE D 1 76 ? 23.253 29.422 122.181 1.00 15.54 76 ILE D C 1
ATOM 10222 O O . ILE D 1 76 ? 24.462 29.186 122.314 1.00 16.32 76 ILE D O 1
ATOM 10227 N N . ASP D 1 77 ? 22.404 29.657 123.178 1.00 16.16 77 ASP D N 1
ATOM 10228 C CA . ASP D 1 77 ? 22.763 29.520 124.614 1.00 16.04 77 ASP D CA 1
ATOM 10229 C C . ASP D 1 77 ? 21.923 28.379 125.204 1.00 16.21 77 ASP D C 1
ATOM 10230 O O . ASP D 1 77 ? 20.730 28.597 125.539 1.00 15.73 77 ASP D O 1
ATOM 10235 N N . ALA D 1 78 ? 22.539 27.200 125.317 1.00 15.09 78 ALA D N 1
ATOM 10236 C CA . ALA D 1 78 ? 21.891 26.001 125.891 1.00 14.20 78 ALA D CA 1
ATOM 10237 C C . ALA D 1 78 ? 22.458 25.693 127.288 1.00 15.03 78 ALA D C 1
ATOM 10238 O O . ALA D 1 78 ? 22.395 24.528 127.702 1.00 16.67 78 ALA D O 1
ATOM 10240 N N . SER D 1 79 ? 23.038 26.669 127.965 1.00 15.08 79 SER D N 1
ATOM 10241 C CA . SER D 1 79 ? 23.689 26.487 129.292 1.00 17.24 79 SER D CA 1
ATOM 10242 C C . SER D 1 79 ? 22.690 26.299 130.430 1.00 18.24 79 SER D C 1
ATOM 10243 O O . SER D 1 79 ? 23.139 25.913 131.526 1.00 18.86 79 SER D O 1
ATOM 10246 N N . ARG D 1 80 ? 21.418 26.571 130.242 1.00 16.92 80 ARG D N 1
ATOM 10247 C CA . ARG D 1 80 ? 20.411 26.378 131.303 1.00 18.78 80 ARG D CA 1
ATOM 10248 C C . ARG D 1 80 ? 19.997 24.903 131.376 1.00 18.19 80 ARG D C 1
ATOM 10249 O O . ARG D 1 80 ? 20.377 24.103 130.515 1.00 18.79 80 ARG D O 1
ATOM 10257 N N . GLN D 1 81 ? 19.243 24.569 132.420 1.00 18.80 81 GLN D N 1
ATOM 10258 C CA . GLN D 1 81 ? 18.640 23.224 132.574 1.00 21.11 81 GLN D CA 1
ATOM 10259 C C . GLN D 1 81 ? 17.624 23.035 131.442 1.00 20.10 81 GLN D C 1
ATOM 10260 O O . GLN D 1 81 ? 16.621 23.779 131.392 1.00 23.88 81 GLN D O 1
ATOM 10266 N N . LEU D 1 82 ? 17.851 22.064 130.568 1.00 18.59 82 LEU D N 1
ATOM 10267 C CA . LEU D 1 82 ? 16.968 21.844 129.399 1.00 16.21 82 LEU D CA 1
ATOM 10268 C C . LEU D 1 82 ? 15.657 21.245 129.864 1.00 17.08 82 LEU D C 1
ATOM 10269 O O . LEU D 1 82 ? 15.633 20.419 130.867 1.00 17.88 82 LEU D O 1
ATOM 10274 N N . GLU D 1 83 ? 14.594 21.634 129.169 1.00 17.74 83 GLU D N 1
ATOM 10275 C CA . GLU D 1 83 ? 13.284 20.976 129.280 1.00 20.00 83 GLU D CA 1
ATOM 10276 C C . GLU D 1 83 ? 13.393 19.767 128.395 1.00 21.76 83 GLU D C 1
ATOM 10277 O O . GLU D 1 83 ? 14.270 19.760 127.473 1.00 30.24 83 GLU D O 1
ATOM 10283 N N . ILE D 1 84 ? 12.534 18.792 128.591 1.00 22.31 84 ILE D N 1
ATOM 10284 C CA . ILE D 1 84 ? 12.770 17.563 127.796 1.00 23.09 84 ILE D CA 1
ATOM 10285 C C . ILE D 1 84 ? 11.634 17.226 126.829 1.00 18.07 84 ILE D C 1
ATOM 10286 O O . ILE D 1 84 ? 11.801 16.232 126.148 1.00 15.87 84 ILE D O 1
ATOM 10291 N N . GLU D 1 85 ? 10.569 18.026 126.737 1.00 16.85 85 GLU D N 1
ATOM 10292 C CA . GLU D 1 85 ? 9.521 17.745 125.744 1.00 14.73 85 GLU D CA 1
ATOM 10293 C C . GLU D 1 85 ? 9.630 18.719 124.565 1.00 12.92 85 GLU D C 1
ATOM 10294 O O . GLU D 1 85 ? 9.456 19.922 124.747 1.00 14.38 85 GLU D O 1
ATOM 10300 N N . ALA D 1 86 ? 9.888 18.206 123.393 1.00 11.55 86 ALA D N 1
ATOM 10301 C CA . ALA D 1 86 ? 9.908 19.027 122.140 1.00 12.72 86 ALA D CA 1
ATOM 10302 C C . ALA D 1 86 ? 8.468 19.306 121.690 1.00 13.42 86 ALA D C 1
ATOM 10303 O O . ALA D 1 86 ? 7.558 18.498 121.877 1.00 16.91 86 ALA D O 1
ATOM 10305 N N . PRO D 1 87 ? 8.207 20.480 121.112 1.00 12.68 87 PRO D N 1
ATOM 10306 C CA . PRO D 1 87 ? 6.834 20.906 120.794 1.00 12.88 87 PRO D CA 1
ATOM 10307 C C . PRO D 1 87 ? 6.316 20.290 119.490 1.00 10.75 87 PRO D C 1
ATOM 10308 O O . PRO D 1 87 ? 6.898 20.524 118.409 1.00 9.22 87 PRO D O 1
ATOM 10312 N N . TYR D 1 88 ? 5.217 19.552 119.567 1.00 10.90 88 TYR D N 1
ATOM 10313 C CA . TYR D 1 88 ? 4.655 18.797 118.418 1.00 10.94 88 TYR D CA 1
ATOM 10314 C C . TYR D 1 88 ? 4.417 19.754 117.236 1.00 10.95 88 TYR D C 1
ATOM 10315 O O . TYR D 1 88 ? 4.614 19.397 116.078 1.00 11.06 88 TYR D O 1
ATOM 10324 N N . GLU D 1 89 ? 3.909 20.944 117.547 1.00 12.74 89 GLU D N 1
ATOM 10325 C CA . GLU D 1 89 ? 3.552 21.936 116.518 1.00 12.50 89 GLU D CA 1
ATOM 10326 C C . GLU D 1 89 ? 4.719 22.145 115.543 1.00 11.13 89 GLU D C 1
ATOM 10327 O O . GLU D 1 89 ? 4.482 22.394 114.338 1.00 13.36 89 GLU D O 1
ATOM 10333 N N . TYR D 1 90 ? 5.953 22.151 116.030 1.00 8.87 90 TYR D N 1
ATOM 10334 C CA . TYR D 1 90 ? 7.130 22.360 115.180 1.00 8.90 90 TYR D CA 1
ATOM 10335 C C . TYR D 1 90 ? 7.786 21.036 114.776 1.00 8.32 90 TYR D C 1
ATOM 10336 O O . TYR D 1 90 ? 8.264 20.892 113.649 1.00 8.94 90 TYR D O 1
ATOM 10345 N N . VAL D 1 91 ? 7.848 20.074 115.691 1.00 9.08 91 VAL D N 1
ATOM 10346 C CA . VAL D 1 91 ? 8.484 18.767 115.413 1.00 8.75 91 VAL D CA 1
ATOM 10347 C C . VAL D 1 91 ? 7.822 18.111 114.197 1.00 8.93 91 VAL D C 1
ATOM 10348 O O . VAL D 1 91 ? 8.518 17.582 113.321 1.00 7.37 91 VAL D O 1
ATOM 10352 N N . SER D 1 92 ? 6.502 18.194 114.110 1.00 9.75 92 SER D N 1
ATOM 10353 C CA . SER D 1 92 ? 5.689 17.538 113.058 1.00 10.19 92 SER D CA 1
ATOM 10354 C C . SER D 1 92 ? 5.861 18.178 111.688 1.00 10.26 92 SER D C 1
ATOM 10355 O O . SER D 1 92 ? 5.330 17.596 110.754 1.00 12.88 92 SER D O 1
ATOM 10358 N N . GLN D 1 93 ? 6.533 19.328 111.579 1.00 11.32 93 GLN D N 1
ATOM 10359 C CA . GLN D 1 93 ? 6.590 20.090 110.316 1.00 13.46 93 GLN D CA 1
ATOM 10360 C C . GLN D 1 93 ? 7.949 19.946 109.636 1.00 11.51 93 GLN D C 1
ATOM 10361 O O . GLN D 1 93 ? 8.207 20.657 108.650 1.00 14.46 93 GLN D O 1
ATOM 10367 N N . MET D 1 94 ? 8.831 19.082 110.117 1.00 9.83 94 MET D N 1
ATOM 10368 C CA . MET D 1 94 ? 10.143 18.869 109.493 1.00 8.77 94 MET D CA 1
ATOM 10369 C C . MET D 1 94 ? 10.649 17.494 109.926 1.00 8.37 94 MET D C 1
ATOM 10370 O O . MET D 1 94 ? 10.091 16.918 110.852 1.00 8.43 94 MET D O 1
ATOM 10375 N N . ARG D 1 95 ? 11.682 17.010 109.282 1.00 7.92 95 ARG D N 1
ATOM 10376 C CA . ARG D 1 95 ? 12.281 15.684 109.594 1.00 8.17 95 ARG D CA 1
ATOM 10377 C C . ARG D 1 95 ? 13.310 15.764 110.724 1.00 8.13 95 ARG D C 1
ATOM 10378 O O . ARG D 1 95 ? 13.267 14.927 111.643 1.00 8.77 95 ARG D O 1
ATOM 10386 N N . ALA D 1 96 ? 14.266 16.707 110.663 1.00 7.78 96 ALA D N 1
ATOM 10387 C CA . ALA D 1 96 ? 15.449 16.720 111.549 1.00 8.40 96 ALA D CA 1
ATOM 10388 C C . ALA D 1 96 ? 15.068 17.050 113.000 1.00 9.17 96 ALA D C 1
ATOM 10389 O O . ALA D 1 96 ? 15.910 16.957 113.864 1.00 9.47 96 ALA D O 1
ATOM 10391 N N . SER D 1 97 ? 13.842 17.494 113.277 1.00 7.74 97 SER D N 1
ATOM 10392 C CA . SER D 1 97 ? 13.371 17.750 114.636 1.00 7.36 97 SER D CA 1
ATOM 10393 C C . SER D 1 97 ? 13.617 16.546 115.531 1.00 7.84 97 SER D C 1
ATOM 10394 O O . SER D 1 97 ? 13.903 16.717 116.717 1.00 9.86 97 SER D O 1
ATOM 10397 N N . ILE D 1 98 ? 13.547 15.343 114.966 1.00 8.38 98 ILE D N 1
ATOM 10398 C CA . ILE D 1 98 ? 13.669 14.122 115.804 1.00 7.12 98 ILE D CA 1
ATOM 10399 C C . ILE D 1 98 ? 15.109 14.008 116.362 1.00 8.07 98 ILE D C 1
ATOM 10400 O O . ILE D 1 98 ? 15.290 13.293 117.345 1.00 8.39 98 ILE D O 1
ATOM 10405 N N . VAL D 1 99 ? 16.101 14.637 115.772 1.00 7.39 99 VAL D N 1
ATOM 10406 C CA . VAL D 1 99 ? 17.496 14.454 116.246 1.00 7.97 99 VAL D CA 1
ATOM 10407 C C . VAL D 1 99 ? 17.814 15.361 117.435 1.00 7.34 99 VAL D C 1
ATOM 1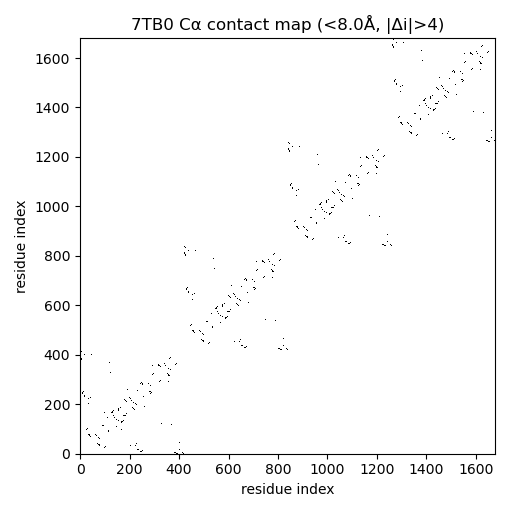0408 O O . VAL D 1 99 ? 18.990 15.377 117.863 1.00 8.50 99 VAL D O 1
ATOM 10412 N N . VAL D 1 100 ? 16.832 16.016 118.049 1.00 8.39 100 VAL D N 1
ATOM 10413 C CA . VAL D 1 100 ? 17.003 16.570 119.402 1.00 8.51 100 VAL D CA 1
ATOM 10414 C C . VAL D 1 100 ? 16.942 15.448 120.449 1.00 9.16 100 VAL D C 1
ATOM 10415 O O . VAL D 1 100 ? 17.388 15.698 121.593 1.00 10.98 100 VAL D O 1
ATOM 10419 N N . MET D 1 101 ? 16.455 14.253 120.095 1.00 8.66 101 MET D N 1
ATOM 10420 C CA . MET D 1 101 ? 16.283 13.171 121.102 1.00 9.27 101 MET D CA 1
ATOM 10421 C C . MET D 1 101 ? 17.653 12.803 121.668 1.00 9.03 101 MET D C 1
ATOM 10422 O O . MET D 1 101 ? 17.778 12.642 122.888 1.00 10.02 101 MET D O 1
ATOM 10427 N N . GLY D 1 102 ? 18.655 12.631 120.812 1.00 8.48 102 GLY D N 1
ATOM 10428 C CA . GLY D 1 102 ? 19.970 12.175 121.255 1.00 7.85 102 GLY D CA 1
ATOM 10429 C C . GLY D 1 102 ? 20.584 13.141 122.249 1.00 8.41 102 GLY D C 1
ATOM 10430 O O . GLY D 1 102 ? 21.003 12.771 123.362 1.00 8.96 102 GLY D O 1
ATOM 10431 N N . PRO D 1 103 ? 20.689 14.434 121.882 1.00 9.48 103 PRO D N 1
ATOM 10432 C CA . PRO D 1 103 ? 21.211 15.404 122.837 1.00 10.61 103 PRO D CA 1
ATOM 10433 C C . PRO D 1 103 ? 20.428 15.530 124.149 1.00 9.63 103 PRO D C 1
ATOM 10434 O O . PRO D 1 103 ? 21.042 15.781 125.206 1.00 10.41 103 PRO D O 1
ATOM 10438 N N . LEU D 1 104 ? 19.108 15.411 124.101 1.00 10.40 104 LEU D N 1
ATOM 10439 C CA . LEU D 1 104 ? 18.290 15.444 125.346 1.00 10.90 104 LEU D CA 1
ATOM 10440 C C . LEU D 1 104 ? 18.618 14.240 126.214 1.00 12.03 104 LEU D C 1
ATOM 10441 O O . LEU D 1 104 ? 18.741 14.409 127.438 1.00 12.10 104 LEU D O 1
ATOM 10446 N N . LEU D 1 105 ? 18.818 13.070 125.612 1.00 11.27 105 LEU D N 1
ATOM 10447 C CA . LEU D 1 105 ? 19.263 11.889 126.404 1.00 11.61 105 LEU D CA 1
ATOM 10448 C C . LEU D 1 105 ? 20.648 12.156 126.979 1.00 11.64 105 LEU D C 1
ATOM 10449 O O . LEU D 1 105 ? 20.888 11.844 128.173 1.00 12.66 105 LEU D O 1
ATOM 10454 N N . ALA D 1 106 ? 21.556 12.700 126.205 1.00 11.32 106 ALA D N 1
ATOM 10455 C CA . ALA D 1 106 ? 22.929 12.968 126.669 1.00 11.36 106 ALA D CA 1
ATOM 10456 C C . ALA D 1 106 ? 22.906 13.974 127.837 1.00 12.87 106 ALA D C 1
ATOM 10457 O O . ALA D 1 106 ? 23.633 13.767 128.832 1.00 14.13 106 ALA D O 1
ATOM 10459 N N . ARG D 1 107 ? 22.100 15.026 127.763 1.00 13.10 107 ARG D N 1
ATOM 10460 C CA . ARG D 1 107 ? 22.129 16.122 128.770 1.00 15.36 107 ARG D CA 1
ATOM 10461 C C . ARG D 1 107 ? 21.315 15.712 130.007 1.00 16.49 107 ARG D C 1
ATOM 10462 O O . ARG D 1 107 ? 21.759 15.988 131.105 1.00 17.77 107 ARG D O 1
ATOM 10470 N N . ASN D 1 108 ? 20.154 15.116 129.813 1.00 13.75 108 ASN D N 1
ATOM 10471 C CA . ASN D 1 108 ? 19.130 14.975 130.865 1.00 15.18 108 ASN D CA 1
ATOM 10472 C C . ASN D 1 108 ? 18.741 13.515 131.112 1.00 13.74 108 ASN D C 1
ATOM 10473 O O . ASN D 1 108 ? 18.047 13.278 132.128 1.00 16.86 108 ASN D O 1
ATOM 10478 N N . GLY D 1 109 ? 19.132 12.571 130.245 1.00 12.62 109 GLY D N 1
ATOM 10479 C CA . GLY D 1 109 ? 18.637 11.191 130.340 1.00 12.65 109 GLY D CA 1
ATOM 10480 C C . GLY D 1 109 ? 17.142 11.074 130.119 1.00 12.37 109 GLY D C 1
ATOM 10481 O O . GLY D 1 109 ? 16.526 10.082 130.536 1.00 13.55 109 GLY D O 1
ATOM 10482 N N . HIS D 1 110 ? 16.524 12.001 129.417 1.00 11.40 110 HIS D N 1
ATOM 10483 C CA . HIS D 1 110 ? 15.055 12.006 129.263 1.00 11.24 110 HIS D CA 1
ATOM 10484 C C . HIS D 1 110 ? 14.695 12.843 128.048 1.00 11.56 110 HIS D C 1
ATOM 10485 O O . HIS D 1 110 ? 15.240 13.956 127.914 1.00 13.20 110 HIS D O 1
ATOM 10492 N N . ALA D 1 111 ? 13.824 12.311 127.193 1.00 12.04 111 ALA D N 1
ATOM 10493 C CA . ALA D 1 111 ? 13.393 13.009 125.968 1.00 11.02 111 ALA D CA 1
ATOM 10494 C C . ALA D 1 111 ? 11.955 12.600 125.676 1.00 12.39 111 ALA D C 1
ATOM 10495 O O . ALA D 1 111 ? 11.649 11.407 125.748 1.00 14.32 111 ALA D O 1
ATOM 10497 N N . LYS D 1 112 ? 11.131 13.560 125.281 1.00 12.05 112 LYS D N 1
ATOM 10498 C CA . LYS D 1 112 ? 9.748 13.315 124.803 1.00 12.54 112 LYS D CA 1
ATOM 10499 C C . LYS D 1 112 ? 9.627 14.024 123.451 1.00 12.05 112 LYS D C 1
ATOM 10500 O O . LYS D 1 112 ? 9.723 15.280 123.435 1.00 12.47 112 LYS D O 1
ATOM 10506 N N . VAL D 1 113 ? 9.469 13.277 122.361 1.00 13.71 113 VAL D N 1
ATOM 10507 C CA . VAL D 1 113 ? 9.455 13.867 120.997 1.00 15.43 113 VAL D CA 1
ATOM 10508 C C . VAL D 1 113 ? 8.401 13.186 120.127 1.00 18.68 113 VAL D C 1
ATOM 10509 O O . VAL D 1 113 ? 8.364 11.999 120.111 1.00 26.69 113 VAL D O 1
ATOM 10513 N N . ALA D 1 114 ? 7.643 13.923 119.357 1.00 20.35 114 ALA D N 1
ATOM 10514 C CA . ALA D 1 114 ? 6.619 13.290 118.480 1.00 21.73 114 ALA D CA 1
ATOM 10515 C C . ALA D 1 114 ? 7.299 12.659 117.243 1.00 15.81 114 ALA D C 1
ATOM 10516 O O . ALA D 1 114 ? 8.479 12.938 116.964 1.00 14.31 114 ALA D O 1
ATOM 10518 N N A MET D 1 115 ? 6.533 11.874 116.498 0.46 17.22 115 MET D N 1
ATOM 10519 N N B MET D 1 115 ? 6.620 11.759 116.505 0.54 19.18 115 MET D N 1
ATOM 10520 C CA A MET D 1 115 ? 6.913 11.431 115.129 0.46 12.83 115 MET D CA 1
ATOM 10521 C CA B MET D 1 115 ? 7.101 11.332 115.141 0.54 15.31 115 MET D CA 1
ATOM 10522 C C A MET D 1 115 ? 7.186 12.694 114.326 0.46 10.83 115 MET D C 1
ATOM 10523 C C B MET D 1 115 ? 7.215 12.622 114.333 0.54 11.84 115 MET D C 1
ATOM 10524 O O A MET D 1 115 ? 6.371 13.618 114.330 0.46 10.80 115 MET D O 1
ATOM 10525 O O B MET D 1 115 ? 6.370 13.505 114.403 0.54 12.45 115 MET D O 1
ATOM 10534 N N . PRO D 1 116 ? 8.344 12.819 113.668 1.00 9.29 116 PRO D N 1
ATOM 10535 C CA . PRO D 1 116 ? 8.597 14.025 112.877 1.00 9.54 116 PRO D CA 1
ATOM 10536 C C . PRO D 1 116 ? 7.854 14.012 111.542 1.00 8.65 116 PRO D C 1
ATOM 10537 O O . PRO D 1 116 ? 7.272 12.990 111.109 1.00 8.26 116 PRO D O 1
ATOM 10541 N N . GLY D 1 117 ? 7.869 15.172 110.908 1.00 8.75 117 GLY D N 1
ATOM 10542 C CA . GLY D 1 117 ? 7.369 15.333 109.548 1.00 9.08 117 GLY D CA 1
ATOM 10543 C C . GLY D 1 117 ? 8.457 15.352 108.524 1.00 8.38 117 GLY D C 1
ATOM 10544 O O . GLY D 1 117 ? 9.352 14.540 108.572 1.00 9.12 117 GLY D O 1
ATOM 10545 N N . GLY D 1 118 ? 8.358 16.283 107.591 1.00 8.84 118 GLY D N 1
ATOM 10546 C CA . GLY D 1 118 ? 9.285 16.366 106.468 1.00 9.79 118 GLY D CA 1
ATOM 10547 C C . GLY D 1 118 ? 8.664 15.913 105.142 1.00 8.12 118 GLY D C 1
ATOM 10548 O O . GLY D 1 118 ? 7.424 15.738 105.010 1.00 10.44 118 GLY D O 1
ATOM 10549 N N . CYS D 1 119 ? 9.543 15.715 104.177 1.00 8.13 119 CYS D N 1
ATOM 10550 C CA . CYS D 1 119 ? 9.208 15.313 102.813 1.00 8.72 119 CYS D CA 1
ATOM 10551 C C . CYS D 1 119 ? 8.285 14.101 102.853 1.00 8.09 119 CYS D C 1
ATOM 10552 O O . CYS D 1 119 ? 8.706 13.058 103.435 1.00 9.46 119 CYS D O 1
ATOM 10555 N N . ALA D 1 120 ? 7.132 14.193 102.218 1.00 8.94 120 ALA D N 1
ATOM 10556 C CA . ALA D 1 120 ? 6.113 13.101 102.303 1.00 10.90 120 ALA D CA 1
ATOM 10557 C C . ALA D 1 120 ? 6.373 12.127 101.147 1.00 11.56 120 ALA D C 1
ATOM 10558 O O . ALA D 1 120 ? 5.592 12.112 100.151 1.00 13.85 120 ALA D O 1
ATOM 10560 N N . ILE D 1 121 ? 7.468 11.390 101.222 1.00 10.48 121 ILE D N 1
ATOM 10561 C CA . ILE D 1 121 ? 8.004 10.596 100.079 1.00 9.84 121 ILE D CA 1
ATOM 10562 C C . ILE D 1 121 ? 8.160 9.123 100.449 1.00 12.30 121 ILE D C 1
ATOM 10563 O O . ILE D 1 121 ? 8.830 8.409 99.741 1.00 12.39 121 ILE D O 1
ATOM 10568 N N . GLY D 1 122 ? 7.505 8.703 101.508 1.00 16.83 122 GLY D N 1
ATOM 10569 C CA . GLY D 1 122 ? 7.555 7.309 101.961 1.00 19.88 122 GLY D CA 1
ATOM 10570 C C . GLY D 1 122 ? 7.230 7.183 103.423 1.00 15.70 122 GLY D C 1
ATOM 10571 O O . GLY D 1 122 ? 7.017 8.185 104.030 1.00 16.59 122 GLY D O 1
ATOM 10572 N N . LYS D 1 123 ? 7.237 5.956 103.955 1.00 19.27 123 LYS D N 1
ATOM 10573 C CA . LYS D 1 123 ? 6.873 5.731 105.366 1.00 20.48 123 LYS D CA 1
ATOM 10574 C C . LYS D 1 123 ? 7.860 6.420 106.359 1.00 19.83 123 LYS D C 1
ATOM 10575 O O . LYS D 1 123 ? 7.455 6.849 107.460 1.00 29.20 123 LYS D O 1
ATOM 10581 N N . ARG D 1 124 ? 9.100 6.506 106.051 1.00 17.43 124 ARG D N 1
ATOM 10582 C CA . ARG D 1 124 ? 10.107 7.188 106.945 1.00 12.19 124 ARG D CA 1
ATOM 10583 C C . ARG D 1 124 ? 10.010 6.834 108.430 1.00 11.21 124 ARG D C 1
ATOM 10584 O O . ARG D 1 124 ? 9.906 7.673 109.309 1.00 9.77 124 ARG D O 1
ATOM 10592 N N . PRO D 1 125 ? 10.186 5.555 108.780 1.00 10.46 125 PRO D N 1
ATOM 10593 C CA . PRO D 1 125 ? 10.212 5.171 110.196 1.00 10.73 125 PRO D CA 1
ATOM 10594 C C . PRO D 1 125 ? 11.461 5.715 110.910 1.00 10.61 125 PRO D C 1
ATOM 10595 O O . PRO D 1 125 ? 12.414 6.183 110.287 1.00 10.58 125 PRO D O 1
ATOM 10599 N N . ILE D 1 126 ? 11.445 5.615 112.220 1.00 9.22 126 ILE D N 1
ATOM 10600 C CA . ILE D 1 126 ? 12.567 5.999 113.109 1.00 9.22 126 ILE D CA 1
ATOM 10601 C C . ILE D 1 126 ? 12.981 4.819 113.992 1.00 9.47 126 ILE D C 1
ATOM 10602 O O . ILE D 1 126 ? 13.677 5.050 115.024 1.00 10.60 126 ILE D O 1
ATOM 10607 N N . ASP D 1 127 ? 12.603 3.614 113.617 1.00 9.57 127 ASP D N 1
ATOM 10608 C CA . ASP D 1 127 ? 12.882 2.401 114.437 1.00 10.11 127 ASP D CA 1
ATOM 10609 C C . ASP D 1 127 ? 14.380 2.326 114.739 1.00 9.31 127 ASP D C 1
ATOM 10610 O O . ASP D 1 127 ? 14.753 1.800 115.846 1.00 11.10 127 ASP D O 1
ATOM 10615 N N . LEU D 1 128 ? 15.253 2.663 113.770 1.00 8.64 128 LEU D N 1
ATOM 10616 C CA . LEU D 1 128 ? 16.699 2.482 114.012 1.00 7.94 128 LEU D CA 1
ATOM 10617 C C . LEU D 1 128 ? 17.220 3.487 115.030 1.00 8.23 128 LEU D C 1
ATOM 10618 O O . LEU D 1 128 ? 18.222 3.159 115.754 1.00 9.24 128 LEU D O 1
ATOM 10623 N N . HIS D 1 129 ? 16.600 4.678 115.132 1.00 7.71 129 HIS D N 1
ATOM 10624 C CA . HIS D 1 129 ? 16.963 5.634 116.197 1.00 7.45 129 HIS D CA 1
ATOM 10625 C C . HIS D 1 129 ? 16.687 4.995 117.563 1.00 8.35 129 HIS D C 1
ATOM 10626 O O . HIS D 1 129 ? 17.549 5.004 118.462 1.00 8.77 129 HIS D O 1
ATOM 10633 N N . LEU D 1 130 ? 15.484 4.474 117.701 1.00 9.09 130 LEU D N 1
ATOM 10634 C CA . LEU D 1 130 ? 15.001 3.908 118.999 1.00 10.59 130 LEU D CA 1
ATOM 10635 C C . LEU D 1 130 ? 15.811 2.654 119.331 1.00 10.46 130 LEU D C 1
ATOM 10636 O O . LEU D 1 130 ? 16.151 2.480 120.493 1.00 11.43 130 LEU D O 1
ATOM 10641 N N . LYS D 1 131 ? 16.161 1.841 118.335 1.00 11.29 131 LYS D N 1
ATOM 10642 C CA . LYS D 1 131 ? 16.980 0.616 118.550 1.00 11.06 131 LYS D CA 1
ATOM 10643 C C . LYS D 1 131 ? 18.333 1.056 119.133 1.00 10.04 131 LYS D C 1
ATOM 10644 O O . LYS D 1 131 ? 18.854 0.441 120.086 1.00 11.49 131 LYS D O 1
ATOM 10650 N N . GLY D 1 132 ? 18.934 2.109 118.584 1.00 9.64 132 GLY D N 1
ATOM 10651 C CA . GLY D 1 132 ? 20.228 2.573 119.094 1.00 9.86 132 GLY D CA 1
ATOM 10652 C C . GLY D 1 132 ? 20.142 3.103 120.501 1.00 9.11 132 GLY D C 1
ATOM 10653 O O . GLY D 1 132 ? 21.021 2.805 121.311 1.00 11.02 132 GLY D O 1
ATOM 10654 N N . PHE D 1 133 ? 19.115 3.872 120.823 1.00 9.84 133 PHE D N 1
ATOM 10655 C CA . PHE D 1 133 ? 18.956 4.421 122.184 1.00 9.27 133 PHE D CA 1
ATOM 10656 C C . PHE D 1 133 ? 18.732 3.286 123.185 1.00 10.08 133 PHE D C 1
ATOM 10657 O O . PHE D 1 133 ? 19.296 3.362 124.264 1.00 10.26 133 PHE D O 1
ATOM 10665 N N . GLN D 1 134 ? 17.920 2.305 122.825 1.00 9.97 134 GLN D N 1
ATOM 10666 C CA . GLN D 1 134 ? 17.728 1.077 123.651 1.00 9.46 134 GLN D CA 1
ATOM 10667 C C . GLN D 1 134 ? 19.091 0.426 123.912 1.00 10.86 134 GLN D C 1
ATOM 10668 O O . GLN D 1 134 ? 19.336 -0.017 125.085 1.00 12.92 134 GLN D O 1
ATOM 10674 N N . ALA D 1 135 ? 19.936 0.310 122.899 1.00 9.25 135 ALA D N 1
ATOM 10675 C CA . ALA D 1 135 ? 21.235 -0.371 123.039 1.00 9.72 135 ALA D CA 1
ATOM 10676 C C . ALA D 1 135 ? 22.108 0.399 124.043 1.00 10.00 135 ALA D C 1
ATOM 10677 O O . ALA D 1 135 ? 22.982 -0.194 124.658 1.00 12.40 135 ALA D O 1
ATOM 10679 N N . LEU D 1 136 ? 21.951 1.721 124.137 1.00 10.47 136 LEU D N 1
ATOM 10680 C CA . LEU D 1 136 ? 22.725 2.580 125.065 1.00 11.72 136 LEU D CA 1
ATOM 10681 C C . LEU D 1 136 ? 22.117 2.570 126.480 1.00 13.35 136 LEU D C 1
ATOM 10682 O O . LEU D 1 136 ? 22.677 3.256 127.353 1.00 13.54 136 LEU D O 1
ATOM 10687 N N . GLY D 1 137 ? 20.998 1.894 126.705 1.00 12.70 137 GLY D N 1
ATOM 10688 C CA . GLY D 1 137 ? 20.372 1.760 128.033 1.00 15.01 137 GLY D CA 1
ATOM 10689 C C . GLY D 1 137 ? 19.102 2.564 128.192 1.00 15.11 137 GLY D C 1
ATOM 10690 O O . GLY D 1 137 ? 18.557 2.579 129.310 1.00 17.79 137 GLY D O 1
ATOM 10691 N N . ALA D 1 138 ? 18.548 3.132 127.122 1.00 12.59 138 ALA D N 1
ATOM 10692 C CA . ALA D 1 138 ? 17.288 3.885 127.254 1.00 12.97 138 ALA D CA 1
ATOM 10693 C C . ALA D 1 138 ? 16.118 2.900 127.251 1.00 13.49 138 ALA D C 1
ATOM 10694 O O . ALA D 1 138 ? 16.120 1.921 126.478 1.00 16.28 138 ALA D O 1
ATOM 10696 N N . LYS D 1 139 ? 15.129 3.177 128.098 1.00 12.26 139 LYS D N 1
ATOM 10697 C CA . LYS D 1 139 ? 13.790 2.575 127.963 1.00 13.55 139 LYS D CA 1
ATOM 10698 C C . LYS D 1 139 ? 12.977 3.465 127.021 1.00 15.64 139 LYS D C 1
ATOM 10699 O O . LYS D 1 139 ? 12.972 4.674 127.212 1.00 15.28 139 LYS D O 1
ATOM 10705 N N . ILE D 1 140 ? 12.320 2.840 126.047 1.00 15.35 140 ILE D N 1
ATOM 10706 C CA . ILE D 1 140 ? 11.484 3.520 125.029 1.00 14.90 140 ILE D CA 1
ATOM 10707 C C . ILE D 1 140 ? 10.032 3.214 125.348 1.00 14.49 140 ILE D C 1
ATOM 10708 O O . ILE D 1 140 ? 9.654 2.045 125.432 1.00 15.53 140 ILE D O 1
ATOM 10713 N N . ILE D 1 141 ? 9.241 4.240 125.501 1.00 17.17 141 ILE D N 1
ATOM 10714 C CA . ILE D 1 141 ? 7.801 4.109 125.826 1.00 19.12 141 ILE D CA 1
ATOM 10715 C C . ILE D 1 141 ? 7.052 4.763 124.689 1.00 24.27 141 ILE D C 1
ATOM 10716 O O . ILE D 1 141 ? 7.380 5.902 124.343 1.00 25.42 141 ILE D O 1
ATOM 10721 N N . GLN D 1 142 ? 6.125 4.019 124.097 1.00 26.43 142 GLN D N 1
ATOM 10722 C CA . GLN D 1 142 ? 5.419 4.454 122.857 1.00 30.61 142 GLN D CA 1
ATOM 10723 C C . GLN D 1 142 ? 3.979 4.181 123.162 1.00 39.10 142 GLN D C 1
ATOM 10724 O O . GLN D 1 142 ? 3.515 3.074 122.695 1.00 45.71 142 GLN D O 1
ATOM 10730 N N . LYS D 1 143 ? 3.380 4.978 124.062 1.00 42.66 143 LYS D N 1
ATOM 10731 C CA . LYS D 1 143 ? 1.979 4.780 124.506 1.00 45.08 143 LYS D CA 1
ATOM 10732 C C . LYS D 1 143 ? 1.114 5.859 123.811 1.00 44.89 143 LYS D C 1
ATOM 10733 O O . LYS D 1 143 ? 1.421 7.054 123.878 1.00 33.07 143 LYS D O 1
ATOM 10735 N N . ASN D 1 144 ? 0.081 5.350 123.103 1.00 37.52 144 ASN D N 1
ATOM 10736 C CA . ASN D 1 144 ? -1.081 6.149 122.662 1.00 29.86 144 ASN D CA 1
ATOM 10737 C C . ASN D 1 144 ? -0.622 7.288 121.734 1.00 24.96 144 ASN D C 1
ATOM 10738 O O . ASN D 1 144 ? -1.253 8.319 121.882 1.00 23.91 144 ASN D O 1
ATOM 10743 N N . GLY D 1 145 ? 0.394 7.157 120.848 1.00 16.32 145 GLY D N 1
ATOM 10744 C CA . GLY D 1 145 ? 0.798 8.377 120.089 1.00 23.22 145 GLY D CA 1
ATOM 10745 C C . GLY D 1 145 ? 2.172 9.005 120.373 1.00 21.89 145 GLY D C 1
ATOM 10746 O O . GLY D 1 145 ? 2.811 9.586 119.503 1.00 27.49 145 GLY D O 1
ATOM 10747 N N . TYR D 1 146 ? 2.611 9.009 121.626 1.00 25.96 146 TYR D N 1
ATOM 10748 C CA . TYR D 1 146 ? 3.810 9.742 122.079 1.00 24.46 146 TYR D CA 1
ATOM 10749 C C . TYR D 1 146 ? 5.031 8.815 122.065 1.00 23.39 146 TYR D C 1
ATOM 10750 O O . TYR D 1 146 ? 4.851 7.547 121.973 1.00 29.82 146 TYR D O 1
ATOM 10759 N N . ILE D 1 147 ? 6.216 9.398 122.054 1.00 15.87 147 ILE D N 1
ATOM 10760 C CA . ILE D 1 147 ? 7.511 8.664 122.113 1.00 18.21 147 ILE D CA 1
ATOM 10761 C C . ILE D 1 147 ? 8.368 9.273 123.223 1.00 20.24 147 ILE D C 1
ATOM 10762 O O . ILE D 1 147 ? 8.701 10.463 123.195 1.00 19.63 147 ILE D O 1
ATOM 10767 N N . GLU D 1 148 ? 8.707 8.452 124.210 1.00 21.17 148 GLU D N 1
ATOM 10768 C CA . GLU D 1 148 ? 9.439 8.920 125.401 1.00 20.29 148 GLU D CA 1
ATOM 10769 C C . GLU D 1 148 ? 10.616 7.983 125.552 1.00 17.86 148 GLU D C 1
ATOM 10770 O O . GLU D 1 148 ? 10.457 6.761 125.352 1.00 21.91 148 GLU D O 1
ATOM 10776 N N . ALA D 1 149 ? 11.768 8.531 125.810 1.00 13.82 149 ALA D N 1
ATOM 10777 C CA . ALA D 1 149 ? 13.006 7.775 126.059 1.00 13.30 149 ALA D CA 1
ATOM 10778 C C . ALA D 1 149 ? 13.545 8.208 127.420 1.00 13.93 149 ALA D C 1
ATOM 10779 O O . ALA D 1 149 ? 13.652 9.405 127.668 1.00 14.46 149 ALA D O 1
ATOM 10781 N N . ILE D 1 150 ? 13.887 7.245 128.270 1.00 13.52 150 ILE D N 1
ATOM 10782 C CA . ILE D 1 150 ? 14.413 7.487 129.632 1.00 13.94 150 ILE D CA 1
ATOM 10783 C C . ILE D 1 150 ? 15.650 6.641 129.815 1.00 14.14 150 ILE D C 1
ATOM 10784 O O . ILE D 1 150 ? 15.542 5.411 129.659 1.00 14.63 150 ILE D O 1
ATOM 10789 N N . ALA D 1 151 ? 16.761 7.255 130.207 1.00 14.16 151 ALA D N 1
ATOM 10790 C CA . ALA D 1 151 ? 18.005 6.536 130.498 1.00 16.17 151 ALA D CA 1
ATOM 10791 C C . ALA D 1 151 ? 18.583 7.077 131.798 1.00 22.59 151 ALA D C 1
ATOM 10792 O O . ALA D 1 151 ? 19.090 8.180 131.773 1.00 25.58 151 ALA D O 1
ATOM 10794 N N . ASP D 1 152 ? 18.527 6.305 132.880 1.00 23.03 152 ASP D N 1
ATOM 10795 C CA . ASP D 1 152 ? 19.203 6.662 134.154 1.00 26.25 152 ASP D CA 1
ATOM 10796 C C . ASP D 1 152 ? 20.707 6.786 133.887 1.00 24.45 152 ASP D C 1
ATOM 10797 O O . ASP D 1 152 ? 21.334 7.652 134.489 1.00 24.70 152 ASP D O 1
ATOM 10802 N N . GLU D 1 153 ? 21.258 5.954 133.000 1.00 21.83 153 GLU D N 1
ATOM 10803 C CA . GLU D 1 153 ? 22.691 6.037 132.653 1.00 23.83 153 GLU D CA 1
ATOM 10804 C C . GLU D 1 153 ? 22.894 5.501 131.248 1.00 19.31 153 GLU D C 1
ATOM 10805 O O . GLU D 1 153 ? 22.583 4.356 130.984 1.00 24.58 153 GLU D O 1
ATOM 10811 N N . LEU D 1 154 ? 23.389 6.345 130.360 1.00 15.63 154 LEU D N 1
ATOM 10812 C CA . LEU D 1 154 ? 23.761 5.903 129.019 1.00 13.74 154 LEU D CA 1
ATOM 10813 C C . LEU D 1 154 ? 25.078 5.153 129.126 1.00 13.56 154 LEU D C 1
ATOM 10814 O O . LEU D 1 154 ? 26.043 5.697 129.709 1.00 15.94 154 LEU D O 1
ATOM 10819 N N . ILE D 1 155 ? 25.132 3.964 128.566 1.00 13.51 155 ILE D N 1
ATOM 10820 C CA . ILE D 1 155 ? 26.367 3.124 128.583 1.00 13.67 155 ILE D CA 1
ATOM 10821 C C . ILE D 1 155 ? 26.705 2.686 127.159 1.00 11.38 155 ILE D C 1
ATOM 10822 O O . ILE D 1 155 ? 25.827 2.170 126.433 1.00 12.51 155 ILE D O 1
ATOM 10827 N N . GLY D 1 156 ? 27.945 2.908 126.752 1.00 11.95 156 GLY D N 1
ATOM 10828 C CA . GLY D 1 156 ? 28.405 2.542 125.408 1.00 11.13 156 GLY D CA 1
ATOM 10829 C C . GLY D 1 156 ? 28.142 1.071 125.097 1.00 12.22 156 GLY D C 1
ATOM 10830 O O . GLY D 1 156 ? 28.306 0.201 125.975 1.00 14.52 156 GLY D O 1
ATOM 10831 N N . ASN D 1 157 ? 27.854 0.792 123.836 1.00 12.63 157 ASN D N 1
ATOM 10832 C CA . ASN D 1 157 ? 27.546 -0.544 123.337 1.00 12.93 157 ASN D CA 1
ATOM 10833 C C . ASN D 1 157 ? 27.958 -0.625 121.876 1.00 12.81 157 ASN D C 1
ATOM 10834 O O . ASN D 1 157 ? 28.222 0.410 121.235 1.00 12.42 157 ASN D O 1
ATOM 10839 N N . THR D 1 158 ? 27.989 -1.834 121.343 1.00 13.30 158 THR D N 1
ATOM 10840 C CA . THR D 1 158 ? 28.122 -2.075 119.910 1.00 13.55 158 THR D CA 1
ATOM 10841 C C . THR D 1 158 ? 26.717 -2.123 119.310 1.00 13.74 158 THR D C 1
ATOM 10842 O O . THR D 1 158 ? 25.893 -2.886 119.780 1.00 19.65 158 THR D O 1
ATOM 10846 N N . ILE D 1 159 ? 26.494 -1.380 118.230 1.00 10.34 159 ILE D N 1
ATOM 10847 C CA . ILE D 1 159 ? 25.156 -1.187 117.603 1.00 11.05 159 ILE D CA 1
ATOM 10848 C C . ILE D 1 159 ? 25.320 -1.393 116.113 1.00 11.03 159 ILE D C 1
ATOM 10849 O O . ILE D 1 159 ? 26.100 -0.664 115.512 1.00 13.30 159 ILE D O 1
ATOM 10854 N N . TYR D 1 160 ? 24.597 -2.329 115.543 1.00 10.56 160 TYR D N 1
ATOM 10855 C CA . TYR D 1 160 ? 24.547 -2.572 114.099 1.00 9.37 160 TYR D CA 1
ATOM 10856 C C . TYR D 1 160 ? 23.301 -1.927 113.540 1.00 9.62 160 TYR D C 1
ATOM 10857 O O . TYR D 1 160 ? 22.199 -2.247 113.958 1.00 10.84 160 TYR D O 1
ATOM 10866 N N . LEU D 1 161 ? 23.477 -1.009 112.593 1.00 8.45 161 LEU D N 1
ATOM 10867 C CA . LEU D 1 161 ? 22.320 -0.403 111.881 1.00 8.58 161 LEU D CA 1
ATOM 10868 C C . LEU D 1 161 ? 21.974 -1.245 110.661 1.00 9.09 161 LEU D C 1
ATOM 10869 O O . LEU D 1 161 ? 22.828 -1.455 109.787 1.00 11.85 161 LEU D O 1
ATOM 10874 N N . ASP D 1 162 ? 20.718 -1.661 110.560 1.00 9.37 162 ASP D N 1
ATOM 10875 C CA . ASP D 1 162 ? 20.272 -2.518 109.443 1.00 10.65 162 ASP D CA 1
ATOM 10876 C C . ASP D 1 162 ? 20.351 -1.745 108.121 1.00 10.03 162 ASP D C 1
ATOM 10877 O O . ASP D 1 162 ? 20.560 -2.339 107.073 1.00 11.45 162 ASP D O 1
ATOM 10882 N N . PHE D 1 163 ? 20.160 -0.447 108.184 1.00 10.05 163 PHE D N 1
ATOM 10883 C CA . PHE D 1 163 ? 20.304 0.444 107.012 1.00 9.48 163 PHE D CA 1
ATOM 10884 C C . PHE D 1 163 ? 21.169 1.604 107.465 1.00 8.98 163 PHE D C 1
ATOM 10885 O O . PHE D 1 163 ? 21.030 2.041 108.615 1.00 8.91 163 PHE D O 1
ATOM 10893 N N . PRO D 1 164 ? 22.033 2.138 106.588 1.00 9.23 164 PRO D N 1
ATOM 10894 C CA . PRO D 1 164 ? 22.905 3.253 106.963 1.00 8.40 164 PRO D CA 1
ATOM 10895 C C . PRO D 1 164 ? 22.139 4.581 107.017 1.00 7.83 164 PRO D C 1
ATOM 10896 O O . PRO D 1 164 ? 22.336 5.497 106.194 1.00 9.61 164 PRO D O 1
ATOM 10900 N N . SER D 1 165 ? 21.236 4.666 107.971 1.00 7.81 165 SER D N 1
ATOM 10901 C CA . SER D 1 165 ? 20.299 5.789 108.129 1.00 6.76 165 SER D CA 1
ATOM 10902 C C . SER D 1 165 ? 21.059 7.037 108.553 1.00 5.81 165 SER D C 1
ATOM 10903 O O . SER D 1 165 ? 21.779 7.057 109.559 1.00 7.27 165 SER D O 1
ATOM 10906 N N . VAL D 1 166 ? 20.825 8.125 107.807 1.00 6.78 166 VAL D N 1
ATOM 10907 C CA . VAL D 1 166 ? 21.407 9.445 108.134 1.00 6.56 166 VAL D CA 1
ATOM 10908 C C . VAL D 1 166 ? 20.957 9.911 109.510 1.00 5.78 166 VAL D C 1
ATOM 10909 O O . VAL D 1 166 ? 21.797 10.167 110.399 1.00 6.59 166 VAL D O 1
ATOM 10913 N N . GLY D 1 167 ? 19.665 10.026 109.717 1.00 6.65 167 GLY D N 1
ATOM 10914 C CA . GLY D 1 167 ? 19.137 10.539 110.979 1.00 6.65 167 GLY D CA 1
ATOM 10915 C C . GLY D 1 167 ? 19.501 9.635 112.151 1.00 6.31 167 GLY D C 1
ATOM 10916 O O . GLY D 1 167 ? 19.804 10.137 113.225 1.00 6.62 167 GLY D O 1
ATOM 10917 N N . ALA D 1 168 ? 19.428 8.318 111.953 1.00 6.74 168 ALA D N 1
ATOM 10918 C CA . ALA D 1 168 ? 19.717 7.417 113.081 1.00 6.86 168 ALA D CA 1
ATOM 10919 C C . ALA D 1 168 ? 21.192 7.568 113.482 1.00 7.17 168 ALA D C 1
ATOM 10920 O O . ALA D 1 168 ? 21.507 7.575 114.696 1.00 8.46 168 ALA D O 1
ATOM 10922 N N . THR D 1 169 ? 22.094 7.655 112.501 1.00 6.92 169 THR D N 1
ATOM 10923 C CA . THR D 1 169 ? 23.531 7.819 112.779 1.00 6.86 169 THR D CA 1
ATOM 10924 C C . THR D 1 169 ? 23.702 9.096 113.608 1.00 7.55 169 THR D C 1
ATOM 10925 O O . THR D 1 169 ? 24.398 9.086 114.636 1.00 8.43 169 THR D O 1
ATOM 10929 N N . GLN D 1 170 ? 23.079 10.203 113.177 1.00 6.75 170 GLN D N 1
ATOM 10930 C CA . GLN D 1 170 ? 23.195 11.478 113.884 1.00 6.72 170 GLN D CA 1
ATOM 10931 C C . GLN D 1 170 ? 22.642 11.388 115.304 1.00 7.57 170 GLN D C 1
ATOM 10932 O O . GLN D 1 170 ? 23.308 11.886 116.253 1.00 8.52 170 GLN D O 1
ATOM 10938 N N . ASN D 1 171 ? 21.445 10.813 115.465 1.00 7.07 171 ASN D N 1
ATOM 10939 C CA . ASN D 1 171 ? 20.763 10.767 116.768 1.00 7.43 171 ASN D CA 1
ATOM 10940 C C . ASN D 1 171 ? 21.618 9.932 117.726 1.00 8.86 171 ASN D C 1
ATOM 10941 O O . ASN D 1 171 ? 21.837 10.359 118.884 1.00 9.03 171 ASN D O 1
ATOM 10946 N N . ILE D 1 172 ? 22.066 8.767 117.278 1.00 9.51 172 ILE D N 1
ATOM 10947 C CA . ILE D 1 172 ? 22.820 7.829 118.134 1.00 8.78 172 ILE D CA 1
ATOM 10948 C C . ILE D 1 172 ? 24.162 8.447 118.505 1.00 9.30 172 ILE D C 1
ATOM 10949 O O . ILE D 1 172 ? 24.530 8.378 119.699 1.00 10.48 172 ILE D O 1
ATOM 10954 N N . MET D 1 173 ? 24.860 9.055 117.548 1.00 9.18 173 MET D N 1
ATOM 10955 C CA . MET D 1 173 ? 26.153 9.728 117.767 1.00 10.25 173 MET D CA 1
ATOM 10956 C C . MET D 1 173 ? 26.007 10.735 118.920 1.00 10.50 173 MET D C 1
ATOM 10957 O O . MET D 1 173 ? 26.889 10.845 119.780 1.00 9.46 173 MET D O 1
ATOM 10962 N N . MET D 1 174 ? 24.935 11.548 118.873 1.00 9.95 174 MET D N 1
ATOM 10963 C CA . MET D 1 174 ? 24.762 12.660 119.813 1.00 9.93 174 MET D CA 1
ATOM 10964 C C . MET D 1 174 ? 24.382 12.168 121.227 1.00 8.95 174 MET D C 1
ATOM 10965 O O . MET D 1 174 ? 24.678 12.886 122.186 1.00 12.04 174 MET D O 1
ATOM 10970 N N . ALA D 1 175 ? 23.769 10.997 121.370 1.00 8.96 175 ALA D N 1
ATOM 10971 C CA . ALA D 1 175 ? 23.616 10.369 122.693 1.00 9.30 175 ALA D CA 1
ATOM 10972 C C . ALA D 1 175 ? 24.953 9.766 123.141 1.00 9.97 175 ALA D C 1
ATOM 10973 O O . ALA D 1 175 ? 25.346 9.918 124.325 1.00 12.00 175 ALA D O 1
ATOM 10975 N N . ALA D 1 176 ? 25.636 9.069 122.240 1.00 8.48 176 ALA D N 1
ATOM 10976 C CA . ALA D 1 176 ? 26.838 8.293 122.580 1.00 8.79 176 ALA D CA 1
ATOM 10977 C C . ALA D 1 176 ? 27.981 9.186 123.040 1.00 9.39 176 ALA D C 1
ATOM 10978 O O . ALA D 1 176 ? 28.816 8.743 123.859 1.00 11.06 176 ALA D O 1
ATOM 10980 N N . VAL D 1 177 ? 28.037 10.451 122.628 1.00 8.38 177 VAL D N 1
ATOM 10981 C CA . VAL D 1 177 ? 29.159 11.335 123.059 1.00 9.98 177 VAL D CA 1
ATOM 10982 C C . VAL D 1 177 ? 29.191 11.515 124.575 1.00 10.60 177 VAL D C 1
ATOM 10983 O O . VAL D 1 177 ? 30.240 11.889 125.091 1.00 10.94 177 VAL D O 1
ATOM 10987 N N . LYS D 1 178 ? 28.075 11.261 125.264 1.00 12.03 178 LYS D N 1
ATOM 10988 C CA . LYS D 1 178 ? 28.019 11.358 126.744 1.00 12.74 178 LYS D CA 1
ATOM 10989 C C . LYS D 1 178 ? 27.658 10.022 127.383 1.00 13.54 178 LYS D C 1
ATOM 10990 O O . LYS D 1 178 ? 27.265 10.004 128.548 1.00 17.22 178 LYS D O 1
ATOM 10996 N N . ALA D 1 179 ? 27.817 8.924 126.664 1.00 11.88 179 ALA D N 1
ATOM 10997 C CA . ALA D 1 179 ? 27.595 7.593 127.253 1.00 13.06 179 ALA D CA 1
ATOM 10998 C C . ALA D 1 179 ? 28.881 7.135 127.926 1.00 14.82 179 ALA D C 1
ATOM 10999 O O . ALA D 1 179 ? 29.971 7.585 127.602 1.00 20.66 179 ALA D O 1
ATOM 11001 N N . LYS D 1 180 ? 28.763 6.302 128.931 1.00 12.53 180 LYS D N 1
ATOM 11002 C CA . LYS D 1 180 ? 29.942 5.792 129.660 1.00 15.70 180 LYS D CA 1
ATOM 11003 C C . LYS D 1 180 ? 30.672 4.780 128.763 1.00 15.57 180 LYS D C 1
ATOM 11004 O O . LYS D 1 180 ? 30.081 3.811 128.317 1.00 17.36 180 LYS D O 1
ATOM 11010 N N . GLY D 1 181 ? 31.940 5.022 128.481 1.00 15.20 181 GLY D N 1
ATOM 11011 C CA . GLY D 1 181 ? 32.759 4.091 127.720 1.00 14.89 181 GLY D CA 1
ATOM 11012 C C . GLY D 1 181 ? 32.591 4.236 126.227 1.00 13.14 181 GLY D C 1
ATOM 11013 O O . GLY D 1 181 ? 32.254 5.337 125.710 1.00 13.13 181 GLY D O 1
ATOM 11014 N N . THR D 1 182 ? 32.834 3.137 125.546 1.00 13.05 182 THR D N 1
ATOM 11015 C CA . THR D 1 182 ? 33.001 3.077 124.094 1.00 11.58 182 THR D CA 1
ATOM 11016 C C . THR D 1 182 ? 31.717 2.634 123.410 1.00 10.02 182 THR D C 1
ATOM 11017 O O . THR D 1 182 ? 31.146 1.606 123.790 1.00 11.85 182 THR D O 1
ATOM 11021 N N . THR D 1 183 ? 31.298 3.378 122.398 1.00 9.61 183 THR D N 1
ATOM 11022 C CA . THR D 1 183 ? 30.193 2.981 121.513 1.00 10.28 183 THR D CA 1
ATOM 11023 C C . THR D 1 183 ? 30.799 2.697 120.128 1.00 10.66 183 THR D C 1
ATOM 11024 O O . THR D 1 183 ? 31.634 3.491 119.654 1.00 13.49 183 THR D O 1
ATOM 11028 N N . ILE D 1 184 ? 30.404 1.584 119.512 1.00 9.75 184 ILE D N 1
ATOM 11029 C CA . ILE D 1 184 ? 30.753 1.257 118.117 1.00 10.56 184 ILE D CA 1
ATOM 11030 C C . ILE D 1 184 ? 29.463 1.164 117.358 1.00 9.93 184 ILE D C 1
ATOM 11031 O O . ILE D 1 184 ? 28.612 0.364 117.721 1.00 13.33 184 ILE D O 1
ATOM 11036 N N . ILE D 1 185 ? 29.314 2.000 116.332 1.00 9.10 185 ILE D N 1
ATOM 11037 C CA . ILE D 1 185 ? 28.124 1.946 115.454 1.00 9.79 185 ILE D CA 1
ATOM 11038 C C . ILE D 1 185 ? 28.582 1.409 114.096 1.00 9.07 185 ILE D C 1
ATOM 11039 O O . ILE D 1 185 ? 29.426 2.035 113.412 1.00 10.80 185 ILE D O 1
ATOM 11044 N N . GLU D 1 186 ? 28.056 0.257 113.727 1.00 9.49 186 GLU D N 1
ATOM 11045 C CA . GLU D 1 186 ? 28.403 -0.469 112.473 1.00 9.73 186 GLU D CA 1
ATOM 11046 C C . GLU D 1 186 ? 27.354 -0.159 111.406 1.00 9.08 186 GLU D C 1
ATOM 11047 O O . GLU D 1 186 ? 26.147 -0.026 111.747 1.00 10.04 186 GLU D O 1
ATOM 11053 N N . ASN D 1 187 ? 27.805 -0.031 110.146 1.00 9.82 187 ASN D N 1
ATOM 11054 C CA . ASN D 1 187 ? 26.940 0.291 108.996 1.00 9.58 187 ASN D CA 1
ATOM 11055 C C . ASN D 1 187 ? 26.284 1.676 109.155 1.00 8.46 187 ASN D C 1
ATOM 11056 O O . ASN D 1 187 ? 25.084 1.836 108.871 1.00 8.94 187 ASN D O 1
ATOM 11061 N N . VAL D 1 188 ? 27.060 2.661 109.562 1.00 7.96 188 VAL D N 1
ATOM 11062 C CA . VAL D 1 188 ? 26.577 4.071 109.662 1.00 8.99 188 VAL D CA 1
ATOM 11063 C C . VAL D 1 188 ? 26.453 4.722 108.278 1.00 8.00 188 VAL D C 1
ATOM 11064 O O . VAL D 1 188 ? 27.093 4.330 107.313 1.00 9.08 188 VAL D O 1
ATOM 11068 N N . ALA D 1 189 ? 25.626 5.757 108.257 1.00 7.53 189 ALA D N 1
ATOM 11069 C CA . ALA D 1 189 ? 25.614 6.688 107.118 1.00 7.26 189 ALA D CA 1
ATOM 11070 C C . ALA D 1 189 ? 27.019 7.285 106.922 1.00 9.69 189 ALA D C 1
ATOM 11071 O O . ALA D 1 189 ? 27.658 7.719 107.886 1.00 9.89 189 ALA D O 1
ATOM 11073 N N . ARG D 1 190 ? 27.413 7.409 105.639 1.00 9.13 190 ARG D N 1
ATOM 11074 C CA . ARG D 1 190 ? 28.728 7.929 105.241 1.00 9.57 190 ARG D CA 1
ATOM 11075 C C . ARG D 1 190 ? 28.616 9.322 104.615 1.00 11.07 190 ARG D C 1
ATOM 11076 O O . ARG D 1 190 ? 29.655 9.875 104.248 1.00 11.28 190 ARG D O 1
ATOM 11084 N N . GLU D 1 191 ? 27.417 9.870 104.548 1.00 9.96 191 GLU D N 1
ATOM 11085 C CA . GLU D 1 191 ? 27.138 11.193 103.916 1.00 10.11 191 GLU D CA 1
ATOM 11086 C C . GLU D 1 191 ? 28.024 12.256 104.570 1.00 10.89 191 GLU D C 1
ATOM 11087 O O . GLU D 1 191 ? 28.366 12.205 105.751 1.00 12.00 191 GLU D O 1
ATOM 11093 N N . PRO D 1 192 ? 28.415 13.280 103.802 1.00 10.00 192 PRO D N 1
ATOM 11094 C CA . PRO D 1 192 ? 29.332 14.295 104.311 1.00 11.36 192 PRO D CA 1
ATOM 11095 C C . PRO D 1 192 ? 28.800 15.160 105.450 1.00 10.60 192 PRO D C 1
ATOM 11096 O O . PRO D 1 192 ? 29.592 15.725 106.188 1.00 12.82 192 PRO D O 1
ATOM 11100 N N . GLU D 1 193 ? 27.485 15.195 105.623 1.00 9.30 193 GLU D N 1
ATOM 11101 C CA . GLU D 1 193 ? 26.889 15.864 106.793 1.00 10.06 193 GLU D CA 1
ATOM 11102 C C . GLU D 1 193 ? 27.267 15.152 108.079 1.00 10.10 193 GLU D C 1
ATOM 11103 O O . GLU D 1 193 ? 27.327 15.823 109.115 1.00 11.57 193 GLU D O 1
ATOM 11109 N N . ILE D 1 194 ? 27.464 13.826 108.025 1.00 9.82 194 ILE D N 1
ATOM 11110 C CA . ILE D 1 194 ? 27.931 13.062 109.200 1.00 9.22 194 ILE D CA 1
ATOM 11111 C C . ILE D 1 194 ? 29.327 13.566 109.595 1.00 9.05 194 ILE D C 1
ATOM 11112 O O . ILE D 1 194 ? 29.607 13.730 110.800 1.00 10.27 194 ILE D O 1
ATOM 11117 N N . VAL D 1 195 ? 30.181 13.850 108.619 1.00 9.13 195 VAL D N 1
ATOM 11118 C CA . VAL D 1 195 ? 31.546 14.337 108.872 1.00 10.58 195 VAL D CA 1
ATOM 11119 C C . VAL D 1 195 ? 31.462 15.751 109.459 1.00 10.71 195 VAL D C 1
ATOM 11120 O O . VAL D 1 195 ? 32.176 16.056 110.421 1.00 12.31 195 VAL D O 1
ATOM 11124 N N . ASP D 1 196 ? 30.613 16.618 108.921 1.00 12.49 196 ASP D N 1
ATOM 11125 C CA . ASP D 1 196 ? 30.478 18.015 109.458 1.00 11.55 196 ASP D CA 1
ATOM 11126 C C . ASP D 1 196 ? 30.001 17.952 110.917 1.00 11.31 196 ASP D C 1
ATOM 11127 O O . ASP D 1 196 ? 30.544 18.687 111.778 1.00 12.05 196 ASP D O 1
ATOM 11132 N N . LEU D 1 197 ? 29.057 17.059 111.209 1.00 9.43 197 LEU D N 1
ATOM 11133 C CA . LEU D 1 197 ? 28.561 16.893 112.594 1.00 9.19 197 LEU D CA 1
ATOM 11134 C C . LEU D 1 197 ? 29.689 16.397 113.495 1.00 10.32 197 LEU D C 1
ATOM 11135 O O . LEU D 1 197 ? 29.883 16.924 114.595 1.00 12.13 197 LEU D O 1
ATOM 11140 N N . ALA D 1 198 ? 30.402 15.361 113.079 1.00 9.97 198 ALA D N 1
ATOM 11141 C CA . ALA D 1 198 ? 31.504 14.819 113.885 1.00 10.05 198 ALA D CA 1
ATOM 11142 C C . ALA D 1 198 ? 32.530 15.918 114.146 1.00 10.71 198 ALA D C 1
ATOM 11143 O O . ALA D 1 198 ? 33.099 16.015 115.247 1.00 12.40 198 ALA D O 1
ATOM 11145 N N . ASN D 1 199 ? 32.809 16.732 113.142 1.00 11.75 199 ASN D N 1
ATOM 11146 C CA . ASN D 1 199 ? 33.835 17.785 113.283 1.00 13.39 199 ASN D CA 1
ATOM 11147 C C . ASN D 1 199 ? 33.407 18.776 114.372 1.00 12.60 199 ASN D C 1
ATOM 11148 O O . ASN D 1 199 ? 34.216 19.097 115.199 1.00 13.19 199 ASN D O 1
ATOM 11153 N N . ILE D 1 200 ? 32.152 19.233 114.399 1.00 11.32 200 ILE D N 1
ATOM 11154 C CA . ILE D 1 200 ? 31.728 20.173 115.458 1.00 11.34 200 ILE D CA 1
ATOM 11155 C C . ILE D 1 200 ? 31.748 19.456 116.814 1.00 10.93 200 ILE D C 1
ATOM 11156 O O . ILE D 1 200 ? 32.229 20.034 117.779 1.00 11.54 200 ILE D O 1
ATOM 11161 N N . LEU D 1 201 ? 31.296 18.204 116.880 1.00 11.09 201 LEU D N 1
ATOM 11162 C CA . LEU D 1 201 ? 31.269 17.489 118.165 1.00 10.35 201 LEU D CA 1
ATOM 11163 C C . LEU D 1 201 ? 32.689 17.389 118.725 1.00 10.60 201 LEU D C 1
ATOM 11164 O O . LEU D 1 201 ? 32.873 17.610 119.937 1.00 11.99 201 LEU D O 1
ATOM 11169 N N . ASN D 1 202 ? 33.667 17.046 117.894 1.00 10.14 202 ASN D N 1
ATOM 11170 C CA . ASN D 1 202 ? 35.071 16.921 118.369 1.00 10.24 202 ASN D CA 1
ATOM 11171 C C . ASN D 1 202 ? 35.575 18.304 118.817 1.00 12.22 202 ASN D C 1
ATOM 11172 O O . ASN D 1 202 ? 36.279 18.392 119.817 1.00 13.98 202 ASN D O 1
ATOM 11177 N N . LYS D 1 203 ? 35.249 19.356 118.084 1.00 11.76 203 LYS D N 1
ATOM 11178 C CA . LYS D 1 203 ? 35.646 20.725 118.531 1.00 14.12 203 LYS D CA 1
ATOM 11179 C C . LYS D 1 203 ? 35.035 21.043 119.912 1.00 14.10 203 LYS D C 1
ATOM 11180 O O . LYS D 1 203 ? 35.709 21.699 120.717 1.00 14.00 203 LYS D O 1
ATOM 11186 N N . MET D 1 204 ? 33.829 20.525 120.181 1.00 12.81 204 MET D N 1
ATOM 11187 C CA . MET D 1 204 ? 33.085 20.776 121.424 1.00 12.82 204 MET D CA 1
ATOM 11188 C C . MET D 1 204 ? 33.633 19.926 122.588 1.00 14.24 204 MET D C 1
ATOM 11189 O O . MET D 1 204 ? 33.139 20.108 123.710 1.00 16.09 204 MET D O 1
ATOM 11194 N N . GLY D 1 205 ? 34.573 19.016 122.317 1.00 14.05 205 GLY D N 1
ATOM 11195 C CA . GLY D 1 205 ? 35.226 18.204 123.364 1.00 13.49 205 GLY D CA 1
ATOM 11196 C C . GLY D 1 205 ? 34.859 16.730 123.287 1.00 11.99 205 GLY D C 1
ATOM 11197 O O . GLY D 1 205 ? 35.307 15.951 124.195 1.00 13.63 205 GLY D O 1
ATOM 11198 N N . ALA D 1 206 ? 34.140 16.309 122.244 1.00 11.24 206 ALA D N 1
ATOM 11199 C CA . ALA D 1 206 ? 33.782 14.894 122.118 1.00 11.17 206 ALA D CA 1
ATOM 11200 C C . ALA D 1 206 ? 34.974 14.100 121.535 1.00 10.81 206 ALA D C 1
ATOM 11201 O O . ALA D 1 206 ? 36.012 14.658 121.190 1.00 11.41 206 ALA D O 1
ATOM 11203 N N . GLN D 1 207 ? 34.776 12.792 121.451 1.00 11.77 207 GLN D N 1
ATOM 11204 C CA . GLN D 1 207 ? 35.703 11.832 120.834 1.00 13.00 207 GLN D CA 1
ATOM 11205 C C . GLN D 1 207 ? 34.918 10.961 119.847 1.00 12.01 207 GLN D C 1
ATOM 11206 O O . GLN D 1 207 ? 34.453 9.858 120.194 1.00 12.45 207 GLN D O 1
ATOM 11212 N N . VAL D 1 208 ? 34.830 11.456 118.615 1.00 10.60 208 VAL D N 1
ATOM 11213 C CA . VAL D 1 208 ? 34.116 10.786 117.521 1.00 9.51 208 VAL D CA 1
ATOM 11214 C C . VAL D 1 208 ? 35.093 10.422 116.415 1.00 9.59 208 VAL D C 1
ATOM 11215 O O . VAL D 1 208 ? 35.738 11.290 115.822 1.00 11.52 208 VAL D O 1
ATOM 11219 N N . TYR D 1 209 ? 35.189 9.134 116.132 1.00 9.91 209 TYR D N 1
ATOM 11220 C CA . TYR D 1 209 ? 36.115 8.576 115.132 1.00 8.60 209 TYR D CA 1
ATOM 11221 C C . TYR D 1 209 ? 35.352 7.849 114.049 1.00 10.47 209 TYR D C 1
ATOM 11222 O O . TYR D 1 209 ? 34.305 7.194 114.328 1.00 11.91 209 TYR D O 1
ATOM 11231 N N . GLY D 1 210 ? 35.923 7.876 112.846 1.00 9.11 210 GLY D N 1
ATOM 11232 C CA . GLY D 1 210 ? 35.436 7.061 111.730 1.00 9.08 210 GLY D CA 1
ATOM 11233 C C . GLY D 1 210 ? 34.305 7.720 110.935 1.00 9.75 210 GLY D C 1
ATOM 11234 O O . GLY D 1 210 ? 33.749 7.052 110.064 1.00 12.43 210 GLY D O 1
ATOM 11235 N N . ALA D 1 211 ? 33.955 8.977 111.205 1.00 10.64 211 ALA D N 1
ATOM 11236 C CA . ALA D 1 211 ? 32.888 9.656 110.446 1.00 10.18 211 ALA D CA 1
ATOM 11237 C C . ALA D 1 211 ? 33.311 9.675 108.978 1.00 10.25 211 ALA D C 1
ATOM 11238 O O . ALA D 1 211 ? 34.483 10.039 108.674 1.00 11.89 211 ALA D O 1
ATOM 11240 N N . GLY D 1 212 ? 32.363 9.370 108.081 1.00 10.28 212 GLY D N 1
ATOM 11241 C CA . GLY D 1 212 ? 32.615 9.223 106.651 1.00 11.68 212 GLY D CA 1
ATOM 11242 C C . GLY D 1 212 ? 32.967 7.802 106.254 1.00 11.06 212 GLY D C 1
ATOM 11243 O O . GLY D 1 212 ? 32.915 7.514 105.051 1.00 12.36 212 GLY D O 1
ATOM 11244 N N . THR D 1 213 ? 33.275 6.934 107.228 1.00 11.08 213 THR D N 1
ATOM 11245 C CA . THR D 1 213 ? 33.474 5.508 106.988 1.00 11.09 213 THR D CA 1
ATOM 11246 C C . THR D 1 213 ? 32.257 4.709 107.463 1.00 10.43 213 THR D C 1
ATOM 11247 O O . THR D 1 213 ? 31.361 5.276 108.071 1.00 11.29 213 THR D O 1
ATOM 11251 N N . GLU D 1 214 ? 32.251 3.415 107.189 1.00 11.16 214 GLU D N 1
ATOM 11252 C CA . GLU D 1 214 ? 31.103 2.555 107.557 1.00 12.03 214 GLU D CA 1
ATOM 11253 C C . GLU D 1 214 ? 31.050 2.236 109.063 1.00 11.11 214 GLU D C 1
ATOM 11254 O O . GLU D 1 214 ? 30.031 1.716 109.490 1.00 12.48 214 GLU D O 1
ATOM 11260 N N . THR D 1 215 ? 32.072 2.550 109.846 1.00 10.08 215 THR D N 1
ATOM 11261 C CA . THR D 1 215 ? 32.117 2.215 111.284 1.00 10.60 215 THR D CA 1
ATOM 11262 C C . THR D 1 215 ? 32.539 3.438 112.093 1.00 10.59 215 THR D C 1
ATOM 11263 O O . THR D 1 215 ? 33.604 3.999 111.847 1.00 12.13 215 THR D O 1
ATOM 11267 N N . MET D 1 216 ? 31.714 3.800 113.056 1.00 9.77 216 MET D N 1
ATOM 11268 C CA . MET D 1 216 ? 31.981 4.950 113.929 1.00 10.11 216 MET D CA 1
ATOM 11269 C C . MET D 1 216 ? 32.306 4.454 115.323 1.00 10.56 216 MET D C 1
ATOM 11270 O O . MET D 1 216 ? 31.656 3.509 115.819 1.00 12.54 216 MET D O 1
ATOM 11275 N N . ARG D 1 217 ? 33.330 5.046 115.919 1.00 9.93 217 ARG D N 1
ATOM 11276 C CA . ARG D 1 217 ? 33.700 4.764 117.313 1.00 10.33 217 ARG D CA 1
ATOM 11277 C C . ARG D 1 217 ? 33.555 6.059 118.102 1.00 10.82 217 ARG D C 1
ATOM 11278 O O . ARG D 1 217 ? 34.117 7.096 117.679 1.00 12.05 217 ARG D O 1
ATOM 11286 N N . ILE D 1 218 ? 32.860 6.004 119.231 1.00 10.50 218 ILE D N 1
ATOM 11287 C CA . ILE D 1 218 ? 32.672 7.148 120.128 1.00 10.28 218 ILE D CA 1
ATOM 11288 C C . ILE D 1 218 ? 33.135 6.790 121.529 1.00 10.86 218 ILE D C 1
ATOM 11289 O O . ILE D 1 218 ? 32.711 5.765 122.058 1.00 12.22 218 ILE D O 1
ATOM 11294 N N . GLU D 1 219 ? 33.982 7.594 122.111 1.00 10.85 219 GLU D N 1
ATOM 11295 C CA . GLU D 1 219 ? 34.382 7.470 123.524 1.00 13.07 219 GLU D CA 1
ATOM 11296 C C . GLU D 1 219 ? 33.674 8.563 124.315 1.00 12.70 219 GLU D C 1
ATOM 11297 O O . GLU D 1 219 ? 33.910 9.751 124.060 1.00 11.36 219 GLU D O 1
ATOM 11303 N N . GLY D 1 220 ? 32.806 8.167 125.240 1.00 13.47 220 GLY D N 1
ATOM 11304 C CA . GLY D 1 220 ? 32.019 9.128 126.025 1.00 10.95 220 GLY D CA 1
ATOM 11305 C C . GLY D 1 220 ? 32.886 10.063 126.843 1.00 10.88 220 GLY D C 1
ATOM 11306 O O . GLY D 1 220 ? 33.959 9.645 127.348 1.00 12.74 220 GLY D O 1
ATOM 11307 N N . VAL D 1 221 ? 32.463 11.308 126.963 1.00 11.73 221 VAL D N 1
ATOM 11308 C CA . VAL D 1 221 ? 33.087 12.350 127.802 1.00 13.69 221 VAL D CA 1
ATOM 11309 C C . VAL D 1 221 ? 32.068 12.942 128.780 1.00 15.16 221 VAL D C 1
ATOM 11310 O O . VAL D 1 221 ? 30.859 12.771 128.607 1.00 15.49 221 VAL D O 1
ATOM 11314 N N . ASP D 1 222 ? 32.561 13.650 129.786 1.00 16.91 222 ASP D N 1
ATOM 11315 C CA . ASP D 1 222 ? 31.726 14.180 130.892 1.00 18.96 222 ASP D CA 1
ATOM 11316 C C . ASP D 1 222 ? 31.048 15.492 130.489 1.00 18.60 222 ASP D C 1
ATOM 11317 O O . ASP D 1 222 ? 29.942 15.724 130.986 1.00 20.37 222 ASP D O 1
ATOM 11322 N N . HIS D 1 223 ? 31.676 16.302 129.657 1.00 18.24 223 HIS D N 1
ATOM 11323 C CA . HIS D 1 223 ? 31.233 17.707 129.411 1.00 22.95 223 HIS D CA 1
ATOM 11324 C C . HIS D 1 223 ? 31.584 18.117 127.979 1.00 19.59 223 HIS D C 1
ATOM 11325 O O . HIS D 1 223 ? 32.682 17.835 127.533 1.00 18.13 223 HIS D O 1
ATOM 11332 N N . LEU D 1 224 ? 30.658 18.788 127.306 1.00 20.13 224 LEU D N 1
ATOM 11333 C CA . LEU D 1 224 ? 30.912 19.438 126.011 1.00 17.46 224 LEU D CA 1
ATOM 11334 C C . LEU D 1 224 ? 30.717 20.939 126.199 1.00 17.00 224 LEU D C 1
ATOM 11335 O O . LEU D 1 224 ? 29.931 21.360 127.087 1.00 18.61 224 LEU D O 1
ATOM 11340 N N . HIS D 1 225 ? 31.443 21.714 125.408 1.00 16.16 225 HIS D N 1
ATOM 11341 C CA . HIS D 1 225 ? 31.362 23.188 125.467 1.00 14.68 225 HIS D CA 1
ATOM 11342 C C . HIS D 1 225 ? 31.044 23.743 124.076 1.00 14.27 225 HIS D C 1
ATOM 11343 O O . HIS D 1 225 ? 31.225 23.058 123.087 1.00 15.96 225 HIS D O 1
ATOM 11350 N N . ALA D 1 226 ? 30.613 24.996 124.041 1.00 12.89 226 ALA D N 1
ATOM 11351 C CA . ALA D 1 226 ? 30.188 25.655 122.797 1.00 13.19 226 ALA D CA 1
ATOM 11352 C C . ALA D 1 226 ? 31.404 26.071 121.973 1.00 13.97 226 ALA D C 1
ATOM 11353 O O . ALA D 1 226 ? 32.463 26.479 122.546 1.00 15.41 226 ALA D O 1
ATOM 11355 N N . VAL D 1 227 ? 31.221 26.095 120.664 1.00 12.42 227 VAL D N 1
ATOM 11356 C CA . VAL D 1 227 ? 32.287 26.515 119.715 1.00 13.57 227 VAL D CA 1
ATOM 11357 C C . VAL D 1 227 ? 31.681 27.390 118.624 1.00 14.45 227 VAL D C 1
ATOM 11358 O O . VAL D 1 227 ? 30.478 27.573 118.589 1.00 15.93 227 VAL D O 1
ATOM 11362 N N . ASN D 1 228 ? 32.552 27.857 117.753 1.00 14.51 228 ASN D N 1
ATOM 11363 C CA . ASN D 1 228 ? 32.216 28.507 116.475 1.00 18.15 228 ASN D CA 1
ATOM 11364 C C . ASN D 1 228 ? 32.399 27.466 115.367 1.00 14.70 228 ASN D C 1
ATOM 11365 O O . ASN D 1 228 ? 33.398 26.694 115.388 1.00 16.61 228 ASN D O 1
ATOM 11370 N N . HIS D 1 229 ? 31.438 27.418 114.451 1.00 13.48 229 HIS D N 1
ATOM 11371 C CA . HIS D 1 229 ? 31.462 26.483 113.310 1.00 12.96 229 HIS D CA 1
ATOM 11372 C C . HIS D 1 229 ? 30.787 27.106 112.101 1.00 13.40 229 HIS D C 1
ATOM 11373 O O . HIS D 1 229 ? 29.699 27.705 112.262 1.00 15.47 229 HIS D O 1
ATOM 11380 N N . SER D 1 230 ? 31.392 26.893 110.946 1.00 13.65 230 SER D N 1
ATOM 11381 C CA A SER D 1 230 ? 30.854 27.281 109.624 0.55 13.76 230 SER D CA 1
ATOM 11382 C CA B SER D 1 230 ? 30.855 27.281 109.619 0.45 13.82 230 SER D CA 1
ATOM 11383 C C . SER D 1 230 ? 30.273 26.062 108.912 1.00 13.22 230 SER D C 1
ATOM 11384 O O . SER D 1 230 ? 31.009 25.106 108.688 1.00 16.10 230 SER D O 1
ATOM 11389 N N . ILE D 1 231 ? 28.999 26.114 108.569 1.00 11.78 231 ILE D N 1
ATOM 11390 C CA . ILE D 1 231 ? 28.289 24.968 107.950 1.00 11.43 231 ILE D CA 1
ATOM 11391 C C . ILE D 1 231 ? 28.909 24.689 106.573 1.00 11.18 231 ILE D C 1
ATOM 11392 O O . ILE D 1 231 ? 29.155 25.651 105.782 1.00 13.14 231 ILE D O 1
ATOM 11397 N N . VAL D 1 232 ? 29.148 23.407 106.278 1.00 11.15 232 VAL D N 1
ATOM 11398 C CA . VAL D 1 232 ? 29.622 22.963 104.942 1.00 11.87 232 VAL D CA 1
ATOM 11399 C C . VAL D 1 232 ? 28.617 23.417 103.853 1.00 12.71 232 VAL D C 1
ATOM 11400 O O . VAL D 1 232 ? 27.383 23.532 104.113 1.00 11.84 232 VAL D O 1
ATOM 11404 N N . GLN D 1 233 ? 29.138 23.680 102.651 1.00 11.11 233 GLN D N 1
ATOM 11405 C CA . GLN D 1 233 ? 28.309 24.046 101.489 1.00 11.51 233 GLN D CA 1
ATOM 11406 C C . GLN D 1 233 ? 27.263 22.953 101.192 1.00 10.57 233 GLN D C 1
ATOM 11407 O O . GLN D 1 233 ? 27.526 21.748 101.355 1.00 10.93 233 GLN D O 1
ATOM 11413 N N . ASP D 1 234 ? 26.069 23.383 100.789 1.00 9.85 234 ASP D N 1
ATOM 11414 C CA . ASP D 1 234 ? 24.927 22.529 100.370 1.00 9.87 234 ASP D CA 1
ATOM 11415 C C . ASP D 1 234 ? 25.246 21.806 99.070 1.00 9.47 234 ASP D C 1
ATOM 11416 O O . ASP D 1 234 ? 25.097 22.399 97.965 1.00 10.97 234 ASP D O 1
ATOM 11421 N N . ARG D 1 235 ? 25.573 20.510 99.154 1.00 9.22 235 ARG D N 1
ATOM 11422 C CA . ARG D 1 235 ? 25.914 19.753 97.942 1.00 9.77 235 ARG D CA 1
ATOM 11423 C C . ARG D 1 235 ? 24.676 19.526 97.062 1.00 9.02 235 ARG D C 1
ATOM 11424 O O . ARG D 1 235 ? 24.829 19.304 95.865 1.00 10.86 235 ARG D O 1
ATOM 11432 N N . ILE D 1 236 ? 23.481 19.541 97.637 1.00 9.18 236 ILE D N 1
ATOM 11433 C CA . ILE D 1 236 ? 22.243 19.292 96.860 1.00 10.53 236 ILE D CA 1
ATOM 11434 C C . ILE D 1 236 ? 21.871 20.583 96.108 1.00 11.03 236 ILE D C 1
ATOM 11435 O O . ILE D 1 236 ? 21.467 20.506 94.923 1.00 11.66 236 ILE D O 1
ATOM 11440 N N . GLU D 1 237 ? 21.958 21.729 96.755 1.00 10.91 237 GLU D N 1
ATOM 11441 C CA . GLU D 1 237 ? 21.758 22.993 96.015 1.00 10.37 237 GLU D CA 1
ATOM 11442 C C . GLU D 1 237 ? 22.802 23.081 94.906 1.00 10.88 237 GLU D C 1
ATOM 11443 O O . GLU D 1 237 ? 22.456 23.385 93.764 1.00 13.31 237 GLU D O 1
ATOM 11449 N N . ALA D 1 238 ? 24.057 22.828 95.208 1.00 11.74 238 ALA D N 1
ATOM 11450 C CA . ALA D 1 238 ? 25.131 22.838 94.198 1.00 11.65 238 ALA D CA 1
ATOM 11451 C C . ALA D 1 238 ? 24.736 21.905 93.056 1.00 13.00 238 ALA D C 1
ATOM 11452 O O . ALA D 1 238 ? 24.817 22.323 91.859 1.00 13.94 238 ALA D O 1
ATOM 11454 N N . GLY D 1 239 ? 24.358 20.671 93.370 1.00 12.03 239 GLY D N 1
ATOM 11455 C CA . GLY D 1 239 ? 24.015 19.711 92.324 1.00 12.53 239 GLY D CA 1
ATOM 11456 C C . GLY D 1 239 ? 22.813 20.156 91.468 1.00 11.24 239 GLY D C 1
ATOM 11457 O O . GLY D 1 239 ? 22.789 19.858 90.266 1.00 11.74 239 GLY D O 1
ATOM 11458 N N . THR D 1 240 ? 21.813 20.787 92.089 1.00 10.50 240 THR D N 1
ATOM 11459 C CA . THR D 1 240 ? 20.651 21.319 91.366 1.00 10.75 240 THR D CA 1
ATOM 11460 C C . THR D 1 240 ? 21.113 22.290 90.264 1.00 11.42 240 THR D C 1
ATOM 11461 O O . THR D 1 240 ? 20.641 22.203 89.139 1.00 11.64 240 THR D O 1
ATOM 11465 N N . PHE D 1 241 ? 22.049 23.174 90.571 1.00 12.61 241 PHE D N 1
ATOM 11466 C CA . PHE D 1 241 ? 22.572 24.114 89.572 1.00 12.64 241 PHE D CA 1
ATOM 11467 C C . PHE D 1 241 ? 23.476 23.411 88.550 1.00 14.21 241 PHE D C 1
ATOM 11468 O O . PHE D 1 241 ? 23.480 23.807 87.362 1.00 15.58 241 PHE D O 1
ATOM 11476 N N . MET D 1 242 ? 24.164 22.344 88.928 1.00 14.08 242 MET D N 1
ATOM 11477 C CA . MET D 1 242 ? 24.919 21.542 87.930 1.00 14.67 242 MET D CA 1
ATOM 11478 C C . MET D 1 242 ? 23.942 20.976 86.887 1.00 15.00 242 MET D C 1
ATOM 11479 O O . MET D 1 242 ? 24.252 21.022 85.686 1.00 16.02 242 MET D O 1
ATOM 11484 N N . VAL D 1 243 ? 22.807 20.431 87.337 1.00 14.36 243 VAL D N 1
ATOM 11485 C CA . VAL D 1 243 ? 21.816 19.847 86.411 1.00 13.89 243 VAL D CA 1
ATOM 11486 C C . VAL D 1 243 ? 21.272 20.975 85.507 1.00 15.06 243 VAL D C 1
ATOM 11487 O O . VAL D 1 243 ? 21.138 20.790 84.275 1.00 15.12 243 VAL D O 1
ATOM 11491 N N . ALA D 1 244 ? 20.955 22.122 86.103 1.00 15.02 244 ALA D N 1
ATOM 11492 C CA . ALA D 1 244 ? 20.374 23.252 85.363 1.00 14.62 244 ALA D CA 1
ATOM 11493 C C . ALA D 1 244 ? 21.324 23.648 84.225 1.00 14.50 244 ALA D C 1
ATOM 11494 O O . ALA D 1 244 ? 20.868 23.922 83.096 1.00 16.06 244 ALA D O 1
ATOM 11496 N N . ALA D 1 245 ? 22.600 23.784 84.522 1.00 15.62 245 ALA D N 1
ATOM 11497 C CA . ALA D 1 245 ? 23.626 24.147 83.527 1.00 17.55 245 ALA D CA 1
ATOM 11498 C C . ALA D 1 245 ? 23.716 23.061 82.449 1.00 17.29 245 ALA D C 1
ATOM 11499 O O . ALA D 1 245 ? 23.753 23.375 81.239 1.00 17.76 245 ALA D O 1
ATOM 11501 N N . ALA D 1 246 ? 23.749 21.803 82.862 1.00 15.18 246 ALA D N 1
ATOM 11502 C CA . ALA D 1 246 ? 23.921 20.680 81.933 1.00 16.31 246 ALA D CA 1
ATOM 11503 C C . ALA D 1 246 ? 22.748 20.578 80.967 1.00 19.21 246 ALA D C 1
ATOM 11504 O O . ALA D 1 246 ? 22.990 20.082 79.844 1.00 21.10 246 ALA D O 1
ATOM 11506 N N . MET D 1 247 ? 21.539 21.004 81.357 1.00 16.53 247 MET D N 1
ATOM 11507 C CA . MET D 1 247 ? 20.327 20.761 80.529 1.00 18.86 247 MET D CA 1
ATOM 11508 C C . MET D 1 247 ? 20.016 21.953 79.618 1.00 18.06 247 MET D C 1
ATOM 11509 O O . MET D 1 247 ? 19.137 21.820 78.761 1.00 19.32 247 MET D O 1
ATOM 11514 N N . THR D 1 248 ? 20.712 23.068 79.772 1.00 18.59 248 THR D N 1
ATOM 11515 C CA . THR D 1 248 ? 20.384 24.333 79.058 1.00 18.02 248 THR D CA 1
ATOM 11516 C C . THR D 1 248 ? 21.551 24.782 78.172 1.00 20.61 248 THR D C 1
ATOM 11517 O O . THR D 1 248 ? 21.627 25.994 77.870 1.00 23.08 248 THR D O 1
ATOM 11521 N N . GLN D 1 249 ? 22.441 23.877 77.763 1.00 19.23 249 GLN D N 1
ATOM 11522 C CA . GLN D 1 249 ? 23.636 24.264 76.972 1.00 21.18 249 GLN D CA 1
ATOM 11523 C C . GLN D 1 249 ? 24.366 25.386 77.710 1.00 21.66 249 GLN D C 1
ATOM 11524 O O . GLN D 1 249 ? 24.876 26.309 77.096 1.00 23.35 249 GLN D O 1
ATOM 11530 N N . GLY D 1 250 ? 24.449 25.256 79.034 1.00 19.43 250 GLY D N 1
ATOM 11531 C CA . GLY D 1 250 ? 24.935 26.339 79.898 1.00 17.68 250 GLY D CA 1
ATOM 11532 C C . GLY D 1 250 ? 26.432 26.324 80.086 1.00 19.58 250 GLY D C 1
ATOM 11533 O O . GLY D 1 250 ? 27.118 25.412 79.581 1.00 22.49 250 GLY D O 1
ATOM 11534 N N . ASN D 1 251 ? 26.914 27.344 80.765 1.00 20.45 251 ASN D N 1
ATOM 11535 C CA . ASN D 1 251 ? 28.325 27.462 81.190 1.00 21.12 251 ASN D CA 1
ATOM 11536 C C . ASN D 1 251 ? 28.297 28.149 82.544 1.00 21.09 251 ASN D C 1
ATOM 11537 O O . ASN D 1 251 ? 28.259 29.360 82.590 1.00 22.72 251 ASN D O 1
ATOM 11542 N N . VAL D 1 252 ? 28.265 27.356 83.602 1.00 20.23 252 VAL D N 1
ATOM 11543 C CA . VAL D 1 252 ? 28.022 27.859 84.973 1.00 19.43 252 VAL D CA 1
ATOM 11544 C C . VAL D 1 252 ? 29.157 27.405 85.875 1.00 18.21 252 VAL D C 1
ATOM 11545 O O . VAL D 1 252 ? 29.472 26.189 85.916 1.00 19.52 252 VAL D O 1
ATOM 11549 N N . LEU D 1 253 ? 29.716 28.346 86.593 1.00 17.38 253 LEU D N 1
ATOM 11550 C CA . LEU D 1 253 ? 30.685 28.096 87.665 1.00 19.99 253 LEU D CA 1
ATOM 11551 C C . LEU D 1 253 ? 29.903 28.028 88.972 1.00 17.57 253 LEU D C 1
ATOM 11552 O O . LEU D 1 253 ? 29.281 29.032 89.363 1.00 19.46 253 LEU D O 1
ATOM 11557 N N . ILE D 1 254 ? 29.929 26.864 89.610 1.00 17.67 254 ILE D N 1
ATOM 11558 C CA . ILE D 1 254 ? 29.336 26.691 90.969 1.00 17.05 254 ILE D CA 1
ATOM 11559 C C . ILE D 1 254 ? 30.434 27.043 91.949 1.00 17.34 254 ILE D C 1
ATOM 11560 O O . ILE D 1 254 ? 31.397 26.255 92.061 1.00 16.50 254 ILE D O 1
ATOM 11565 N N . ALA D 1 255 ? 30.344 28.249 92.525 1.00 16.76 255 ALA D N 1
ATOM 11566 C CA . ALA D 1 255 ? 31.440 28.840 93.321 1.00 17.05 255 ALA D CA 1
ATOM 11567 C C . ALA D 1 255 ? 31.757 27.949 94.527 1.00 17.73 255 ALA D C 1
ATOM 11568 O O . ALA D 1 255 ? 30.849 27.586 95.268 1.00 18.25 255 ALA D O 1
ATOM 11570 N N . ASP D 1 256 ? 33.026 27.599 94.668 1.00 18.00 256 ASP D N 1
ATOM 11571 C CA . ASP D 1 256 ? 33.595 26.889 95.834 1.00 19.07 256 ASP D CA 1
ATOM 11572 C C . ASP D 1 256 ? 32.942 25.511 95.987 1.00 16.26 256 ASP D C 1
ATOM 11573 O O . ASP D 1 256 ? 33.035 24.933 97.085 1.00 19.13 256 ASP D O 1
ATOM 11578 N N . ALA D 1 257 ? 32.358 24.952 94.941 1.00 16.13 257 ALA D N 1
ATOM 11579 C CA . ALA D 1 257 ? 31.741 23.615 95.020 1.00 16.66 257 ALA D CA 1
ATOM 11580 C C . ALA D 1 257 ? 32.794 22.569 95.404 1.00 17.61 257 ALA D C 1
ATOM 11581 O O . ALA D 1 257 ? 33.985 22.687 95.017 1.00 20.15 257 ALA D O 1
ATOM 11583 N N . ILE D 1 258 ? 32.355 21.581 96.190 1.00 15.88 258 ILE D N 1
ATOM 11584 C CA . ILE D 1 258 ? 33.213 20.473 96.625 1.00 17.56 258 ILE D CA 1
ATOM 11585 C C . ILE D 1 258 ? 32.943 19.266 95.719 1.00 16.84 258 ILE D C 1
ATOM 11586 O O . ILE D 1 258 ? 31.922 18.625 95.858 1.00 16.77 258 ILE D O 1
ATOM 11591 N N . SER D 1 259 ? 33.838 19.018 94.771 1.00 16.19 259 SER D N 1
ATOM 11592 C CA . SER D 1 259 ? 33.610 17.952 93.757 1.00 17.44 259 SER D CA 1
ATOM 11593 C C . SER D 1 259 ? 33.496 16.596 94.460 1.00 16.55 259 SER D C 1
ATOM 11594 O O . SER D 1 259 ? 32.714 15.751 93.978 1.00 15.26 259 SER D O 1
ATOM 11597 N N . GLU D 1 260 ? 34.218 16.393 95.564 1.00 16.48 260 GLU D N 1
ATOM 11598 C CA . GLU D 1 260 ? 34.214 15.099 96.338 1.00 16.54 260 GLU D CA 1
ATOM 11599 C C . GLU D 1 260 ? 32.791 14.814 96.823 1.00 13.95 260 GLU D C 1
ATOM 11600 O O . GLU D 1 260 ? 32.446 13.593 97.097 1.00 15.36 260 GLU D O 1
ATOM 11602 N N . HIS D 1 261 ? 31.962 15.841 96.988 1.00 13.89 261 HIS D N 1
ATOM 11603 C CA . HIS D 1 261 ? 30.584 15.662 97.520 1.00 11.29 261 HIS D CA 1
ATOM 11604 C C . HIS D 1 261 ? 29.579 15.303 96.425 1.00 11.33 261 HIS D C 1
ATOM 11605 O O . HIS D 1 261 ? 28.408 15.065 96.762 1.00 13.54 261 HIS D O 1
ATOM 11612 N N . ASN D 1 262 ? 29.970 15.336 95.167 1.00 11.86 262 ASN D N 1
ATOM 11613 C CA . ASN D 1 262 ? 29.042 15.069 94.037 1.00 11.74 262 ASN D CA 1
ATOM 11614 C C . ASN D 1 262 ? 29.718 14.159 92.996 1.00 12.61 262 ASN D C 1
ATOM 11615 O O . ASN D 1 262 ? 29.471 14.338 91.791 1.00 12.77 262 ASN D O 1
ATOM 11620 N N . ARG D 1 263 ? 30.465 13.136 93.413 1.00 13.53 263 ARG D N 1
ATOM 11621 C CA . ARG D 1 263 ? 31.151 12.262 92.424 1.00 14.33 263 ARG D CA 1
ATOM 11622 C C . ARG D 1 263 ? 30.124 11.522 91.549 1.00 14.55 263 ARG D C 1
ATOM 11623 O O . ARG D 1 263 ? 30.283 11.514 90.318 1.00 14.91 263 ARG D O 1
ATOM 11631 N N . PRO D 1 264 ? 29.035 10.935 92.094 1.00 14.40 264 PRO D N 1
ATOM 11632 C CA . PRO D 1 264 ? 28.065 10.260 91.230 1.00 13.66 264 PRO D CA 1
ATOM 11633 C C . PRO D 1 264 ? 27.407 11.217 90.223 1.00 15.37 264 PRO D C 1
ATOM 11634 O O . PRO D 1 264 ? 27.333 10.917 89.031 1.00 13.69 264 PRO D O 1
ATOM 11638 N N . LEU D 1 265 ? 26.944 12.359 90.727 1.00 14.00 265 LEU D N 1
ATOM 11639 C CA . LEU D 1 265 ? 26.231 13.330 89.882 1.00 13.20 265 LEU D CA 1
ATOM 11640 C C . LEU D 1 265 ? 27.167 13.791 88.763 1.00 13.64 265 LEU D C 1
ATOM 11641 O O . LEU D 1 265 ? 26.737 13.873 87.594 1.00 13.87 265 LEU D O 1
ATOM 11646 N N . ILE D 1 266 ? 28.389 14.158 89.102 1.00 13.17 266 ILE D N 1
ATOM 11647 C CA . ILE D 1 266 ? 29.366 14.612 88.097 1.00 14.56 266 ILE D CA 1
ATOM 11648 C C . ILE D 1 266 ? 29.567 13.520 87.036 1.00 13.51 266 ILE D C 1
ATOM 11649 O O . ILE D 1 266 ? 29.558 13.800 85.830 1.00 14.84 266 ILE D O 1
ATOM 11654 N N . SER D 1 267 ? 29.767 12.291 87.469 1.00 13.07 267 SER D N 1
ATOM 11655 C CA . SER D 1 267 ? 29.978 11.181 86.536 1.00 14.10 267 SER D CA 1
ATOM 11656 C C . SER D 1 267 ? 28.757 11.012 85.621 1.00 14.61 267 SER D C 1
ATOM 11657 O O . SER D 1 267 ? 28.931 10.749 84.399 1.00 15.17 267 SER D O 1
ATOM 11660 N N . LYS D 1 268 ? 27.555 11.082 86.172 1.00 13.63 268 LYS D N 1
ATOM 11661 C CA . LYS D 1 268 ? 26.335 10.835 85.374 1.00 14.73 268 LYS D CA 1
ATOM 11662 C C . LYS D 1 268 ? 26.146 11.995 84.394 1.00 14.38 268 LYS D C 1
ATOM 11663 O O . LYS D 1 268 ? 25.726 11.749 83.250 1.00 15.49 268 LYS D O 1
ATOM 11669 N N . LEU D 1 269 ? 26.406 13.227 84.810 1.00 13.79 269 LEU D N 1
ATOM 11670 C CA . LEU D 1 269 ? 26.236 14.362 83.866 1.00 15.18 269 LEU D CA 1
ATOM 11671 C C . LEU D 1 269 ? 27.259 14.274 82.737 1.00 16.03 269 LEU D C 1
ATOM 11672 O O . LEU D 1 269 ? 26.899 14.578 81.577 1.00 16.47 269 LEU D O 1
ATOM 11677 N N . ILE D 1 270 ? 28.468 13.818 83.022 1.00 18.58 270 ILE D N 1
ATOM 11678 C CA . ILE D 1 270 ? 29.465 13.543 81.954 1.00 18.41 270 ILE D CA 1
ATOM 11679 C C . ILE D 1 270 ? 28.927 12.449 81.017 1.00 19.27 270 ILE D C 1
ATOM 11680 O O . ILE D 1 270 ? 29.051 12.619 79.787 1.00 20.35 270 ILE D O 1
ATOM 11685 N N . GLU D 1 271 ? 28.311 11.386 81.529 1.00 20.41 271 GLU D N 1
ATOM 11686 C CA . GLU D 1 271 ? 27.695 10.350 80.636 1.00 18.51 271 GLU D CA 1
ATOM 11687 C C . GLU D 1 271 ? 26.652 11.010 79.707 1.00 19.87 271 GLU D C 1
ATOM 11688 O O . GLU D 1 271 ? 26.473 10.540 78.594 1.00 21.35 271 GLU D O 1
ATOM 11694 N N . MET D 1 272 ? 25.955 12.044 80.174 1.00 18.48 272 MET D N 1
ATOM 11695 C CA . MET D 1 272 ? 24.896 12.738 79.392 1.00 18.54 272 MET D CA 1
ATOM 11696 C C . MET D 1 272 ? 25.521 13.751 78.423 1.00 20.43 272 MET D C 1
ATOM 11697 O O . MET D 1 272 ? 24.766 14.341 77.616 1.00 23.13 272 MET D O 1
ATOM 11702 N N . GLY D 1 273 ? 26.847 13.929 78.470 1.00 21.48 273 GLY D N 1
ATOM 11703 C CA . GLY D 1 273 ? 27.586 14.804 77.539 1.00 22.80 273 GLY D CA 1
ATOM 11704 C C . GLY D 1 273 ? 28.042 16.123 78.144 1.00 20.77 273 GLY D C 1
ATOM 11705 O O . GLY D 1 273 ? 28.663 16.889 77.424 1.00 21.73 273 GLY D O 1
ATOM 11706 N N . ALA D 1 274 ? 27.814 16.375 79.415 1.00 21.38 274 ALA D N 1
ATOM 11707 C CA . ALA D 1 274 ? 28.340 17.600 80.055 1.00 19.85 274 ALA D CA 1
ATOM 11708 C C . ALA D 1 274 ? 29.862 17.532 80.100 1.00 20.48 274 ALA D C 1
ATOM 11709 O O . ALA D 1 274 ? 30.425 16.459 80.190 1.00 21.68 274 ALA D O 1
ATOM 11711 N N . GLU D 1 275 ? 30.479 18.691 80.033 1.00 21.54 275 GLU D N 1
ATOM 11712 C CA . GLU D 1 275 ? 31.919 18.912 80.320 1.00 23.41 275 GLU D CA 1
ATOM 11713 C C . GLU D 1 275 ? 31.985 19.564 81.702 1.00 22.80 275 GLU D C 1
ATOM 11714 O O . GLU D 1 275 ? 31.364 20.603 81.899 1.00 23.13 275 GLU D O 1
ATOM 11720 N N . ILE D 1 276 ? 32.658 18.928 82.641 1.00 22.27 276 ILE D N 1
ATOM 11721 C CA . ILE D 1 276 ? 32.738 19.383 84.050 1.00 21.62 276 ILE D CA 1
ATOM 11722 C C . ILE D 1 276 ? 34.205 19.561 84.419 1.00 23.19 276 ILE D C 1
ATOM 11723 O O . ILE D 1 276 ? 35.007 18.611 84.277 1.00 24.73 276 ILE D O 1
ATOM 11728 N N . ILE D 1 277 ? 34.543 20.759 84.871 1.00 23.15 277 ILE D N 1
ATOM 11729 C CA . ILE D 1 277 ? 35.942 21.185 85.092 1.00 23.63 277 ILE D CA 1
ATOM 11730 C C . ILE D 1 277 ? 36.109 21.654 86.530 1.00 23.07 277 ILE D C 1
ATOM 11731 O O . ILE D 1 277 ? 35.353 22.516 86.960 1.00 25.10 277 ILE D O 1
ATOM 11736 N N . GLU D 1 278 ? 37.099 21.105 87.225 1.00 26.07 278 GLU D N 1
ATOM 11737 C CA . GLU D 1 278 ? 37.502 21.569 88.576 1.00 27.53 278 GLU D CA 1
ATOM 11738 C C . GLU D 1 278 ? 38.435 22.750 88.384 1.00 26.35 278 GLU D C 1
ATOM 11739 O O . GLU D 1 278 ? 39.497 22.572 87.793 1.00 28.91 278 GLU D O 1
ATOM 11745 N N . GLU D 1 279 ? 38.032 23.912 88.854 1.00 28.75 279 GLU D N 1
ATOM 11746 C CA . GLU D 1 279 ? 38.814 25.173 88.725 1.00 32.26 279 GLU D CA 1
ATOM 11747 C C . GLU D 1 279 ? 39.163 25.693 90.115 1.00 29.66 279 GLU D C 1
ATOM 11748 O O . GLU D 1 279 ? 38.573 25.253 91.083 1.00 31.62 279 GLU D O 1
ATOM 11754 N N . GLU D 1 280 ? 40.071 26.651 90.170 1.00 36.45 280 GLU D N 1
ATOM 11755 C CA . GLU D 1 280 ? 40.410 27.419 91.394 1.00 39.26 280 GLU D CA 1
ATOM 11756 C C . GLU D 1 280 ? 39.138 27.910 92.093 1.00 33.47 280 GLU D C 1
ATOM 11757 O O . GLU D 1 280 ? 39.073 27.780 93.305 1.00 32.45 280 GLU D O 1
ATOM 11763 N N . GLY D 1 281 ? 38.170 28.446 91.359 1.00 28.03 281 GLY D N 1
ATOM 11764 C CA . GLY D 1 281 ? 37.007 29.139 91.937 1.00 26.88 281 GLY D CA 1
ATOM 11765 C C . GLY D 1 281 ? 35.805 28.236 92.152 1.00 24.36 281 GLY D C 1
ATOM 11766 O O . GLY D 1 281 ? 34.792 28.728 92.690 1.00 24.59 281 GLY D O 1
ATOM 11767 N N . GLY D 1 282 ? 35.855 26.986 91.719 1.00 23.97 282 GLY D N 1
ATOM 11768 C CA . GLY D 1 282 ? 34.705 26.081 91.872 1.00 23.17 282 GLY D CA 1
ATOM 11769 C C . GLY D 1 282 ? 34.658 25.005 90.810 1.00 21.19 282 GLY D C 1
ATOM 11770 O O . GLY D 1 282 ? 35.686 24.703 90.171 1.00 26.02 282 GLY D O 1
ATOM 11771 N N . VAL D 1 283 ? 33.483 24.444 90.628 1.00 18.23 283 VAL D N 1
ATOM 11772 C CA . VAL D 1 283 ? 33.240 23.432 89.568 1.00 19.93 283 VAL D CA 1
ATOM 11773 C C . VAL D 1 283 ? 32.446 24.090 88.444 1.00 19.49 283 VAL D C 1
ATOM 11774 O O . VAL D 1 283 ? 31.365 24.642 88.717 1.00 19.72 283 VAL D O 1
ATOM 11778 N N . ARG D 1 284 ? 32.970 24.008 87.224 1.00 19.03 284 ARG D N 1
ATOM 11779 C CA . ARG D 1 284 ? 32.303 24.544 86.025 1.00 20.10 284 ARG D CA 1
ATOM 11780 C C . ARG D 1 284 ? 31.573 23.425 85.286 1.00 19.16 284 ARG D C 1
ATOM 11781 O O . ARG D 1 284 ? 32.149 22.365 85.064 1.00 20.23 284 ARG D O 1
ATOM 11789 N N . VAL D 1 285 ? 30.321 23.668 84.941 1.00 17.86 285 VAL D N 1
ATOM 11790 C CA . VAL D 1 285 ? 29.507 22.731 84.135 1.00 18.68 285 VAL D CA 1
ATOM 11791 C C . VAL D 1 285 ? 29.164 23.401 82.811 1.00 20.50 285 VAL D C 1
ATOM 11792 O O . VAL D 1 285 ? 28.578 24.495 82.839 1.00 20.70 285 VAL D O 1
ATOM 11796 N N . ILE D 1 286 ? 29.503 22.728 81.713 1.00 21.31 286 ILE D N 1
ATOM 11797 C CA . ILE D 1 286 ? 29.169 23.121 80.326 1.00 21.08 286 ILE D CA 1
ATOM 11798 C C . ILE D 1 286 ? 28.213 22.092 79.734 1.00 21.80 286 ILE D C 1
ATOM 11799 O O . ILE D 1 286 ? 28.585 20.925 79.578 1.00 21.68 286 ILE D O 1
ATOM 11804 N N . GLY D 1 287 ? 26.987 22.517 79.446 1.00 21.06 287 GLY D N 1
ATOM 11805 C CA . GLY D 1 287 ? 25.962 21.617 78.891 1.00 21.80 287 GLY D CA 1
ATOM 11806 C C . GLY D 1 287 ? 26.210 21.323 77.423 1.00 20.11 287 GLY D C 1
ATOM 11807 O O . GLY D 1 287 ? 26.604 22.190 76.665 1.00 22.11 287 GLY D O 1
ATOM 11808 N N . PRO D 1 288 ? 25.908 20.096 76.959 1.00 21.80 288 PRO D N 1
ATOM 11809 C CA . PRO D 1 288 ? 26.117 19.750 75.563 1.00 23.55 288 PRO D CA 1
ATOM 11810 C C . PRO D 1 288 ? 24.998 20.241 74.643 1.00 24.08 288 PRO D C 1
ATOM 11811 O O . PRO D 1 288 ? 23.876 20.452 75.107 1.00 23.25 288 PRO D O 1
ATOM 11815 N N . LYS D 1 289 ? 25.295 20.346 73.350 1.00 23.22 289 LYS D N 1
ATOM 11816 C CA . LYS D 1 289 ? 24.257 20.572 72.320 1.00 26.56 289 LYS D CA 1
ATOM 11817 C C . LYS D 1 289 ? 23.295 19.376 72.312 1.00 26.41 289 LYS D C 1
ATOM 11818 O O . LYS D 1 289 ? 22.097 19.569 72.144 1.00 28.02 289 LYS D O 1
ATOM 11820 N N . HIS D 1 290 ? 23.817 18.158 72.465 1.00 27.84 290 HIS D N 1
ATOM 11821 C CA . HIS D 1 290 ? 23.036 16.904 72.380 1.00 28.52 290 HIS D CA 1
ATOM 11822 C C . HIS D 1 290 ? 23.114 16.211 73.743 1.00 26.43 290 HIS D C 1
ATOM 11823 O O . HIS D 1 290 ? 24.178 15.686 74.096 1.00 27.86 290 HIS D O 1
ATOM 11830 N N . ILE D 1 291 ? 22.045 16.303 74.522 1.00 24.10 291 ILE D N 1
ATOM 11831 C CA . ILE D 1 291 ? 21.951 15.633 75.848 1.00 21.43 291 ILE D CA 1
ATOM 11832 C C . ILE D 1 291 ? 21.713 14.150 75.584 1.00 23.10 291 ILE D C 1
ATOM 11833 O O . ILE D 1 291 ? 20.711 13.814 74.926 1.00 23.37 291 ILE D O 1
ATOM 11838 N N . LEU D 1 292 ? 22.587 13.292 76.113 1.00 23.44 292 LEU D N 1
ATOM 11839 C CA . LEU D 1 292 ? 22.522 11.825 75.881 1.00 22.05 292 LEU D CA 1
ATOM 11840 C C . LEU D 1 292 ? 21.800 11.168 77.051 1.00 20.16 292 LEU D C 1
ATOM 11841 O O . LEU D 1 292 ? 21.970 11.575 78.200 1.00 19.86 292 LEU D O 1
ATOM 11846 N N . PRO D 1 293 ? 20.982 10.121 76.788 1.00 20.97 293 PRO D N 1
ATOM 11847 C CA . PRO D 1 293 ? 20.259 9.450 77.857 1.00 20.76 293 PRO D CA 1
ATOM 11848 C C . PRO D 1 293 ? 21.215 8.704 78.787 1.00 20.24 293 PRO D C 1
ATOM 11849 O O . PRO D 1 293 ? 22.302 8.308 78.369 1.00 20.99 293 PRO D O 1
ATOM 11853 N N . THR D 1 294 ? 20.796 8.534 80.034 1.00 20.75 294 THR D N 1
ATOM 11854 C CA . THR D 1 294 ? 21.548 7.695 80.988 1.00 19.52 294 THR D CA 1
ATOM 11855 C C . THR D 1 294 ? 20.581 7.190 82.048 1.00 20.43 294 THR D C 1
ATOM 11856 O O . THR D 1 294 ? 19.516 7.811 82.271 1.00 22.48 294 THR D O 1
ATOM 11860 N N . ASP D 1 295 ? 20.960 6.084 82.655 1.00 20.05 295 ASP D N 1
ATOM 11861 C CA . ASP D 1 295 ? 20.169 5.447 83.742 1.00 20.08 295 ASP D CA 1
ATOM 11862 C C . ASP D 1 295 ? 20.732 5.853 85.100 1.00 19.18 295 ASP D C 1
ATOM 11863 O O . ASP D 1 295 ? 21.954 6.043 85.216 1.00 23.13 295 ASP D O 1
ATOM 11868 N N . VAL D 1 296 ? 19.856 5.960 86.085 1.00 17.30 296 VAL D N 1
ATOM 11869 C CA . VAL D 1 296 ? 20.193 6.390 87.467 1.00 17.30 296 VAL D CA 1
ATOM 11870 C C . VAL D 1 296 ? 19.623 5.361 88.419 1.00 15.95 296 VAL D C 1
ATOM 11871 O O . VAL D 1 296 ? 18.431 4.945 88.239 1.00 17.36 296 VAL D O 1
ATOM 11875 N N . LYS D 1 297 ? 20.412 5.035 89.435 1.00 13.18 297 LYS D N 1
ATOM 11876 C CA . LYS D 1 297 ? 19.932 4.173 90.532 1.00 13.97 297 LYS D CA 1
ATOM 11877 C C . LYS D 1 297 ? 20.315 4.885 91.840 1.00 13.94 297 LYS D C 1
ATOM 11878 O O . LYS D 1 297 ? 21.527 5.078 92.107 1.00 13.95 297 LYS D O 1
ATOM 11884 N N . THR D 1 298 ? 19.323 5.275 92.639 1.00 11.42 298 THR D N 1
ATOM 11885 C CA . THR D 1 298 ? 19.610 5.913 93.920 1.00 9.60 298 THR D CA 1
ATOM 11886 C C . THR D 1 298 ? 20.108 4.850 94.897 1.00 9.86 298 THR D C 1
ATOM 11887 O O . THR D 1 298 ? 19.649 3.678 94.840 1.00 12.08 298 THR D O 1
ATOM 11891 N N A MET D 1 299 ? 21.015 5.265 95.764 0.56 9.88 299 MET D N 1
ATOM 11892 N N B MET D 1 299 ? 21.044 5.248 95.746 0.44 10.72 299 MET D N 1
ATOM 11893 C CA A MET D 1 299 ? 21.645 4.388 96.784 0.56 10.58 299 MET D CA 1
ATOM 11894 C CA B MET D 1 299 ? 21.630 4.368 96.789 0.44 11.78 299 MET D CA 1
ATOM 11895 C C A MET D 1 299 ? 22.128 5.291 97.905 0.56 10.63 299 MET D C 1
ATOM 11896 C C B MET D 1 299 ? 22.113 5.288 97.900 0.44 11.19 299 MET D C 1
ATOM 11897 O O A MET D 1 299 ? 22.414 6.475 97.689 0.56 11.76 299 MET D O 1
ATOM 11898 O O B MET D 1 299 ? 22.415 6.470 97.666 0.44 12.01 299 MET D O 1
ATOM 11907 N N . PRO D 1 300 ? 22.301 4.747 99.109 1.00 10.71 300 PRO D N 1
ATOM 11908 C CA . PRO D 1 300 ? 23.040 5.480 100.144 1.00 10.81 300 PRO D CA 1
ATOM 11909 C C . PRO D 1 300 ? 24.464 5.765 99.660 1.00 11.76 300 PRO D C 1
ATOM 11910 O O . PRO D 1 300 ? 24.971 5.082 98.773 1.00 11.84 300 PRO D O 1
ATOM 11914 N N . HIS D 1 301 ? 25.089 6.789 100.241 1.00 10.64 301 HIS D N 1
ATOM 11915 C CA . HIS D 1 301 ? 26.485 7.106 99.964 1.00 13.15 301 HIS D CA 1
ATOM 11916 C C . HIS D 1 301 ? 27.241 5.797 100.009 1.00 14.96 301 HIS D C 1
ATOM 11917 O O . HIS D 1 301 ? 27.102 5.063 100.990 1.00 17.04 301 HIS D O 1
ATOM 11924 N N . PRO D 1 302 ? 28.135 5.478 99.063 1.00 16.69 302 PRO D N 1
ATOM 11925 C CA . PRO D 1 302 ? 28.660 6.377 98.019 1.00 15.59 302 PRO D CA 1
ATOM 11926 C C . PRO D 1 302 ? 28.015 6.326 96.631 1.00 14.52 302 PRO D C 1
ATOM 11927 O O . PRO D 1 302 ? 28.590 6.825 95.670 1.00 16.66 302 PRO D O 1
ATOM 11931 N N . GLY D 1 303 ? 26.841 5.754 96.542 1.00 13.06 303 GLY D N 1
ATOM 11932 C CA . GLY D 1 303 ? 26.070 5.706 95.292 1.00 11.49 303 GLY D CA 1
ATOM 11933 C C . GLY D 1 303 ? 25.366 7.040 95.039 1.00 10.41 303 GLY D C 1
ATOM 11934 O O . GLY D 1 303 ? 25.581 8.000 95.747 1.00 13.35 303 GLY D O 1
ATOM 11935 N N . PHE D 1 304 ? 24.457 7.035 94.093 1.00 11.02 304 PHE D N 1
ATOM 11936 C CA . PHE D 1 304 ? 23.815 8.250 93.595 1.00 10.38 304 PHE D CA 1
ATOM 11937 C C . PHE D 1 304 ? 22.765 8.716 94.605 1.00 11.01 304 PHE D C 1
ATOM 11938 O O . PHE D 1 304 ? 21.860 7.957 95.029 1.00 10.52 304 PHE D O 1
ATOM 11946 N N . PRO D 1 305 ? 22.846 9.965 95.080 1.00 9.74 305 PRO D N 1
ATOM 11947 C CA . PRO D 1 305 ? 21.963 10.440 96.152 1.00 9.72 305 PRO D CA 1
ATOM 11948 C C . PRO D 1 305 ? 20.500 10.561 95.747 1.00 9.94 305 PRO D C 1
ATOM 11949 O O . PRO D 1 305 ? 20.160 11.152 94.693 1.00 11.29 305 PRO D O 1
ATOM 11953 N N . THR D 1 306 ? 19.604 10.024 96.581 1.00 9.05 306 THR D N 1
ATOM 11954 C CA . THR D 1 306 ? 18.144 10.207 96.367 1.00 9.38 306 THR D CA 1
ATOM 11955 C C . THR D 1 306 ? 17.810 11.699 96.299 1.00 8.94 306 THR D C 1
ATOM 11956 O O . THR D 1 306 ? 16.892 12.053 95.559 1.00 10.35 306 THR D O 1
ATOM 11960 N N . ASP D 1 307 ? 18.505 12.557 97.020 1.00 7.30 307 ASP D N 1
ATOM 11961 C CA . ASP D 1 307 ? 18.169 14.010 96.999 1.00 8.82 307 ASP D CA 1
ATOM 11962 C C . ASP D 1 307 ? 18.545 14.674 95.666 1.00 9.65 307 ASP D C 1
ATOM 11963 O O . ASP D 1 307 ? 18.150 15.837 95.520 1.00 9.52 307 ASP D O 1
ATOM 11968 N N . MET D 1 308 ? 19.196 13.988 94.736 1.00 9.26 308 MET D N 1
ATOM 11969 C CA . MET D 1 308 ? 19.429 14.514 93.381 1.00 10.51 308 MET D CA 1
ATOM 11970 C C . MET D 1 308 ? 18.452 13.878 92.371 1.00 9.27 308 MET D C 1
ATOM 11971 O O . MET D 1 308 ? 18.486 14.265 91.198 1.00 10.88 308 MET D O 1
ATOM 11976 N N . GLN D 1 309 ? 17.687 12.847 92.753 1.00 9.09 309 GLN D N 1
ATOM 11977 C CA . GLN D 1 309 ? 16.895 12.024 91.802 1.00 9.83 309 GLN D CA 1
ATOM 11978 C C . GLN D 1 309 ? 15.891 12.872 91.005 1.00 11.15 309 GLN D C 1
ATOM 11979 O O . GLN D 1 309 ? 15.838 12.748 89.773 1.00 12.26 309 GLN D O 1
ATOM 11985 N N . ALA D 1 310 ? 15.079 13.667 91.684 1.00 9.33 310 ALA D N 1
ATOM 11986 C CA . ALA D 1 310 ? 13.987 14.368 91.016 1.00 10.45 310 ALA D CA 1
ATOM 11987 C C . ALA D 1 310 ? 14.625 15.319 89.990 1.00 10.58 310 ALA D C 1
ATOM 11988 O O . ALA D 1 310 ? 14.141 15.414 88.825 1.00 11.81 310 ALA D O 1
ATOM 11990 N N . GLN D 1 311 ? 15.644 16.059 90.422 1.00 10.08 311 GLN D N 1
ATOM 11991 C CA . GLN D 1 311 ? 16.292 17.041 89.547 1.00 11.45 311 GLN D CA 1
ATOM 11992 C C . GLN D 1 311 ? 16.869 16.302 88.335 1.00 11.73 311 GLN D C 1
ATOM 11993 O O . GLN D 1 311 ? 16.780 16.803 87.164 1.00 12.75 311 GLN D O 1
ATOM 11999 N N . MET D 1 312 ? 17.450 15.129 88.545 1.00 11.50 312 MET D N 1
ATOM 12000 C CA . MET D 1 312 ? 18.040 14.362 87.449 1.00 12.33 312 MET D CA 1
ATOM 12001 C C . MET D 1 312 ? 16.949 13.893 86.473 1.00 13.09 312 MET D C 1
ATOM 12002 O O . MET D 1 312 ? 17.218 13.836 85.252 1.00 12.59 312 MET D O 1
ATOM 12007 N N . THR D 1 313 ? 15.744 13.588 86.927 1.00 13.18 313 THR D N 1
ATOM 12008 C CA . THR D 1 313 ? 14.706 13.164 85.980 1.00 13.36 313 THR D CA 1
ATOM 12009 C C . THR D 1 313 ? 14.349 14.326 85.032 1.00 14.68 313 THR D C 1
ATOM 12010 O O . THR D 1 313 ? 13.954 14.042 83.899 1.00 16.09 313 THR D O 1
ATOM 12014 N N . ALA D 1 314 ? 14.520 15.581 85.453 1.00 15.41 314 ALA D N 1
ATOM 12015 C CA . ALA D 1 314 ? 14.267 16.713 84.554 1.00 15.34 314 ALA D CA 1
ATOM 12016 C C . ALA D 1 314 ? 15.222 16.679 83.358 1.00 15.38 314 ALA D C 1
ATOM 12017 O O . ALA D 1 314 ? 14.769 16.909 82.222 1.00 16.91 314 ALA D O 1
ATOM 12019 N N . ILE D 1 315 ? 16.510 16.431 83.574 1.00 13.94 315 ILE D N 1
ATOM 12020 C CA . ILE D 1 315 ? 17.448 16.336 82.423 1.00 15.15 315 ILE D CA 1
ATOM 12021 C C . ILE D 1 315 ? 17.240 15.013 81.669 1.00 15.29 315 ILE D C 1
ATOM 12022 O O . ILE D 1 315 ? 17.298 15.005 80.453 1.00 16.65 315 ILE D O 1
ATOM 12027 N N . GLN D 1 316 ? 16.940 13.914 82.358 1.00 14.68 316 GLN D N 1
ATOM 12028 C CA . GLN D 1 316 ? 16.642 12.657 81.662 1.00 15.18 316 GLN D CA 1
ATOM 12029 C C . GLN D 1 316 ? 15.461 12.867 80.698 1.00 16.61 316 GLN D C 1
ATOM 12030 O O . GLN D 1 316 ? 15.493 12.323 79.595 1.00 16.86 316 GLN D O 1
ATOM 12036 N N . LEU D 1 317 ? 14.449 13.620 81.099 1.00 17.38 317 LEU D N 1
ATOM 12037 C CA . LEU D 1 317 ? 13.236 13.770 80.269 1.00 17.77 317 LEU D CA 1
ATOM 12038 C C . LEU D 1 317 ? 13.453 14.692 79.060 1.00 18.63 317 LEU D C 1
ATOM 12039 O O . LEU D 1 317 ? 12.528 14.774 78.228 1.00 21.73 317 LEU D O 1
ATOM 12044 N N . VAL D 1 318 ? 14.600 15.345 78.936 1.00 17.98 318 VAL D N 1
ATOM 12045 C CA . VAL D 1 318 ? 14.943 16.108 77.699 1.00 19.48 318 VAL D CA 1
ATOM 12046 C C . VAL D 1 318 ? 16.148 15.512 76.977 1.00 20.97 318 VAL D C 1
ATOM 12047 O O . VAL D 1 318 ? 16.596 16.102 75.996 1.00 23.99 318 VAL D O 1
ATOM 12051 N N . ALA D 1 319 ? 16.639 14.349 77.390 1.00 20.48 319 ALA D N 1
ATOM 12052 C CA . ALA D 1 319 ? 17.755 13.655 76.700 1.00 20.16 319 ALA D CA 1
ATOM 12053 C C . ALA D 1 319 ? 17.239 12.995 75.413 1.00 20.22 319 ALA D C 1
ATOM 12054 O O . ALA D 1 319 ? 16.046 12.705 75.307 1.00 23.03 319 ALA D O 1
ATOM 12056 N N . GLU D 1 320 ? 18.150 12.756 74.471 1.00 21.68 320 GLU D N 1
ATOM 12057 C CA . GLU D 1 320 ? 17.856 12.265 73.104 1.00 24.97 320 GLU D CA 1
ATOM 12058 C C . GLU D 1 320 ? 17.763 10.732 73.147 1.00 24.47 320 GLU D C 1
ATOM 12059 O O . GLU D 1 320 ? 18.560 10.064 72.493 1.00 27.17 320 GLU D O 1
ATOM 12065 N N . GLY D 1 321 ? 16.753 10.209 73.836 1.00 23.17 321 GLY D N 1
ATOM 12066 C CA . GLY D 1 321 ? 16.498 8.757 73.909 1.00 24.00 321 GLY D CA 1
ATOM 12067 C C . GLY D 1 321 ? 15.822 8.378 75.212 1.00 24.34 321 GLY D C 1
ATOM 12068 O O . GLY D 1 321 ? 15.114 9.230 75.829 1.00 24.05 321 GLY D O 1
ATOM 12069 N N . THR D 1 322 ? 15.958 7.121 75.589 1.00 25.07 322 THR D N 1
ATOM 12070 C CA . THR D 1 322 ? 15.222 6.552 76.722 1.00 23.83 322 THR D CA 1
ATOM 12071 C C . THR D 1 322 ? 16.165 6.414 77.919 1.00 22.70 322 THR D C 1
ATOM 12072 O O . THR D 1 322 ? 17.219 5.820 77.784 1.00 23.07 322 THR D O 1
ATOM 12076 N N . SER D 1 323 ? 15.741 6.908 79.059 1.00 22.74 323 SER D N 1
ATOM 12077 C CA . SER D 1 323 ? 16.469 6.828 80.352 1.00 21.28 323 SER D CA 1
ATOM 12078 C C . SER D 1 323 ? 15.603 6.120 81.383 1.00 20.29 323 SER D C 1
ATOM 12079 O O . SER D 1 323 ? 14.367 6.200 81.315 1.00 21.55 323 SER D O 1
ATOM 12082 N N . VAL D 1 324 ? 16.269 5.514 82.344 1.00 19.42 324 VAL D N 1
ATOM 12083 C CA . VAL D 1 324 ? 15.599 4.780 83.445 1.00 19.22 324 VAL D CA 1
ATOM 12084 C C . VAL D 1 324 ? 16.059 5.385 84.761 1.00 18.37 324 VAL D C 1
ATOM 12085 O O . VAL D 1 324 ? 17.264 5.668 84.905 1.00 18.44 324 VAL D O 1
ATOM 12089 N N . VAL D 1 325 ? 15.142 5.487 85.716 1.00 14.49 325 VAL D N 1
ATOM 12090 C CA . VAL D 1 325 ? 15.519 5.783 87.114 1.00 14.88 325 VAL D CA 1
ATOM 12091 C C . VAL D 1 325 ? 14.944 4.677 87.997 1.00 15.18 325 VAL D C 1
ATOM 12092 O O . VAL D 1 325 ? 13.744 4.305 87.844 1.00 15.35 325 VAL D O 1
ATOM 12096 N N . THR D 1 326 ? 15.771 4.204 88.902 1.00 13.88 326 THR D N 1
ATOM 12097 C CA . THR D 1 326 ? 15.388 3.253 89.967 1.00 14.43 326 THR D CA 1
ATOM 12098 C C . THR D 1 326 ? 15.629 3.917 91.319 1.00 11.62 326 THR D C 1
ATOM 12099 O O . THR D 1 326 ? 16.738 4.319 91.586 1.00 14.38 326 THR D O 1
ATOM 12103 N N . GLU D 1 327 ? 14.556 4.127 92.070 1.00 12.15 327 GLU D N 1
ATOM 12104 C CA . GLU D 1 327 ? 14.572 4.805 93.382 1.00 11.36 327 GLU D CA 1
ATOM 12105 C C . GLU D 1 327 ? 14.528 3.728 94.453 1.00 12.28 327 GLU D C 1
ATOM 12106 O O . GLU D 1 327 ? 13.461 3.177 94.688 1.00 14.21 327 GLU D O 1
ATOM 12112 N N . THR D 1 328 ? 15.674 3.434 95.063 1.00 11.06 328 THR D N 1
ATOM 12113 C CA . THR D 1 328 ? 15.760 2.323 96.045 1.00 10.78 328 THR D CA 1
ATOM 12114 C C . THR D 1 328 ? 15.698 2.816 97.500 1.00 11.81 328 THR D C 1
ATOM 12115 O O . THR D 1 328 ? 15.562 1.957 98.407 1.00 14.37 328 THR D O 1
ATOM 12119 N N . VAL D 1 329 ? 15.741 4.136 97.760 1.00 11.00 329 VAL D N 1
ATOM 12120 C CA . VAL D 1 329 ? 15.875 4.642 99.132 1.00 9.95 329 VAL D CA 1
ATOM 12121 C C . VAL D 1 329 ? 14.498 4.958 99.724 1.00 11.17 329 VAL D C 1
ATOM 12122 O O . VAL D 1 329 ? 14.252 4.578 100.894 1.00 13.69 329 VAL D O 1
ATOM 12126 N N . PHE D 1 330 ? 13.633 5.599 98.945 1.00 11.11 330 PHE D N 1
ATOM 12127 C CA . PHE D 1 330 ? 12.281 6.004 99.380 1.00 10.72 330 PHE D CA 1
ATOM 12128 C C . PHE D 1 330 ? 11.226 5.361 98.496 1.00 13.20 330 PHE D C 1
ATOM 12129 O O . PHE D 1 330 ? 11.470 5.179 97.298 1.00 15.91 330 PHE D O 1
ATOM 12137 N N . GLU D 1 331 ? 10.059 5.033 99.060 1.00 13.68 331 GLU D N 1
ATOM 12138 C CA . GLU D 1 331 ? 9.012 4.257 98.349 1.00 15.82 331 GLU D CA 1
ATOM 12139 C C . GLU D 1 331 ? 8.095 5.155 97.506 1.00 15.49 331 GLU D C 1
ATOM 12140 O O . GLU D 1 331 ? 7.371 4.612 96.670 1.00 16.91 331 GLU D O 1
ATOM 12146 N N . ASN D 1 332 ? 8.065 6.467 97.732 1.00 13.13 332 ASN D N 1
ATOM 12147 C CA . ASN D 1 332 ? 7.034 7.333 97.125 1.00 13.42 332 ASN D CA 1
ATOM 12148 C C . ASN D 1 332 ? 7.681 8.625 96.658 1.00 12.48 332 ASN D C 1
ATOM 12149 O O . ASN D 1 332 ? 7.224 9.713 97.069 1.00 12.99 332 ASN D O 1
ATOM 12154 N N . ARG D 1 333 ? 8.710 8.516 95.816 1.00 10.08 333 ARG D N 1
ATOM 12155 C CA . ARG D 1 333 ? 9.455 9.714 95.375 1.00 10.53 333 ARG D CA 1
ATOM 12156 C C . ARG D 1 333 ? 9.382 9.890 93.867 1.00 11.20 333 ARG D C 1
ATOM 12157 O O . ARG D 1 333 ? 10.367 10.357 93.284 1.00 11.76 333 ARG D O 1
ATOM 12165 N N . PHE D 1 334 ? 8.234 9.610 93.255 1.00 10.80 334 PHE D N 1
ATOM 12166 C CA . PHE D 1 334 ? 8.010 9.829 91.817 1.00 13.00 334 PHE D CA 1
ATOM 12167 C C . PHE D 1 334 ? 6.830 10.763 91.542 1.00 14.48 334 PHE D C 1
ATOM 12168 O O . PHE D 1 334 ? 6.486 10.885 90.342 1.00 15.03 334 PHE D O 1
ATOM 12176 N N . GLN D 1 335 ? 6.242 11.439 92.526 1.00 14.70 335 GLN D N 1
ATOM 12177 C CA . GLN D 1 335 ? 5.036 12.264 92.218 1.00 16.27 335 GLN D CA 1
ATOM 12178 C C . GLN D 1 335 ? 5.372 13.398 91.244 1.00 16.01 335 GLN D C 1
ATOM 12179 O O . GLN D 1 335 ? 4.463 13.811 90.508 1.00 16.47 335 GLN D O 1
ATOM 12185 N N . HIS D 1 336 ? 6.592 13.908 91.237 1.00 13.30 336 HIS D N 1
ATOM 12186 C CA . HIS D 1 336 ? 6.957 14.967 90.261 1.00 14.36 336 HIS D CA 1
ATOM 12187 C C . HIS D 1 336 ? 6.804 14.449 88.824 1.00 14.47 336 HIS D C 1
ATOM 12188 O O . HIS D 1 336 ? 6.548 15.277 87.917 1.00 15.05 336 HIS D O 1
ATOM 12195 N N . LEU D 1 337 ? 7.024 13.152 88.580 1.00 14.86 337 LEU D N 1
ATOM 12196 C CA . LEU D 1 337 ? 6.926 12.592 87.211 1.00 15.20 337 LEU D CA 1
ATOM 12197 C C . LEU D 1 337 ? 5.472 12.622 86.773 1.00 16.71 337 LEU D C 1
ATOM 12198 O O . LEU D 1 337 ? 5.216 12.885 85.557 1.00 18.06 337 LEU D O 1
ATOM 12203 N N . GLU D 1 338 ? 4.553 12.367 87.685 1.00 18.55 338 GLU D N 1
ATOM 12204 C CA . GLU D 1 338 ? 3.096 12.453 87.374 1.00 19.61 338 GLU D CA 1
ATOM 12205 C C . GLU D 1 338 ? 2.769 13.893 87.013 1.00 18.91 338 GLU D C 1
ATOM 12206 O O . GLU D 1 338 ? 2.012 14.101 86.022 1.00 20.70 338 GLU D O 1
ATOM 12212 N N . GLU D 1 339 ? 3.320 14.864 87.729 1.00 17.23 339 GLU D N 1
ATOM 12213 C CA . GLU D 1 339 ? 3.064 16.288 87.380 1.00 19.94 339 GLU D CA 1
ATOM 12214 C C . GLU D 1 339 ? 3.682 16.632 86.020 1.00 17.81 339 GLU D C 1
ATOM 12215 O O . GLU D 1 339 ? 3.072 17.373 85.261 1.00 19.82 339 GLU D O 1
ATOM 12221 N N . MET D 1 340 ? 4.869 16.110 85.724 1.00 17.00 340 MET D N 1
ATOM 12222 C CA . MET D 1 340 ? 5.544 16.400 84.447 1.00 17.86 340 MET D CA 1
ATOM 12223 C C . MET D 1 340 ? 4.725 15.838 83.270 1.00 19.33 340 MET D C 1
ATOM 12224 O O . MET D 1 340 ? 4.865 16.351 82.136 1.00 19.89 340 MET D O 1
ATOM 12229 N N . ARG D 1 341 ? 3.862 14.835 83.483 1.00 19.18 341 ARG D N 1
ATOM 12230 C CA . ARG D 1 341 ? 2.965 14.387 82.400 1.00 21.96 341 ARG D CA 1
ATOM 12231 C C . ARG D 1 341 ? 2.117 15.556 81.896 1.00 22.26 341 ARG D C 1
ATOM 12232 O O . ARG D 1 341 ? 1.789 15.569 80.698 1.00 24.70 341 ARG D O 1
ATOM 12240 N N . ARG D 1 342 ? 1.750 16.494 82.764 1.00 22.19 342 ARG D N 1
ATOM 12241 C CA . ARG D 1 342 ? 0.941 17.676 82.342 1.00 24.15 342 ARG D CA 1
ATOM 12242 C C . ARG D 1 342 ? 1.759 18.532 81.367 1.00 20.69 342 ARG D C 1
ATOM 12243 O O . ARG D 1 342 ? 1.158 19.318 80.648 1.00 21.41 342 ARG D O 1
ATOM 12251 N N . MET D 1 343 ? 3.081 18.422 81.407 1.00 21.01 343 MET D N 1
ATOM 12252 C CA . MET D 1 343 ? 4.038 19.144 80.537 1.00 19.54 343 MET D CA 1
ATOM 12253 C C . MET D 1 343 ? 4.440 18.283 79.325 1.00 23.42 343 MET D C 1
ATOM 12254 O O . MET D 1 343 ? 5.443 18.601 78.662 1.00 25.43 343 MET D O 1
ATOM 12259 N N . ASN D 1 344 ? 3.676 17.239 79.032 1.00 21.89 344 ASN D N 1
ATOM 12260 C CA . ASN D 1 344 ? 3.874 16.337 77.883 1.00 24.08 344 ASN D CA 1
ATOM 12261 C C . ASN D 1 344 ? 5.036 15.370 78.139 1.00 25.27 344 ASN D C 1
ATOM 12262 O O . ASN D 1 344 ? 5.563 14.820 77.144 1.00 27.76 344 ASN D O 1
ATOM 12267 N N . ALA D 1 345 ? 5.450 15.143 79.395 1.00 23.39 345 ALA D N 1
ATOM 12268 C CA . ALA D 1 345 ? 6.492 14.148 79.673 1.00 22.68 345 ALA D CA 1
ATOM 12269 C C . ALA D 1 345 ? 5.938 12.752 79.376 1.00 22.17 345 ALA D C 1
ATOM 12270 O O . ALA D 1 345 ? 4.819 12.459 79.780 1.00 24.14 345 ALA D O 1
ATOM 12272 N N . HIS D 1 346 ? 6.722 11.942 78.683 1.00 22.16 346 HIS D N 1
ATOM 12273 C CA . HIS D 1 346 ? 6.413 10.524 78.355 1.00 22.63 346 HIS D CA 1
ATOM 12274 C C . HIS D 1 346 ? 7.166 9.637 79.335 1.00 24.12 346 HIS D C 1
ATOM 12275 O O . HIS D 1 346 ? 8.392 9.458 79.176 1.00 24.11 346 HIS D O 1
ATOM 12282 N N . VAL D 1 347 ? 6.453 9.114 80.319 1.00 23.58 347 VAL D N 1
ATOM 12283 C CA . VAL D 1 347 ? 7.098 8.301 81.384 1.00 22.64 347 VAL D CA 1
ATOM 12284 C C . VAL D 1 347 ? 6.159 7.181 81.818 1.00 22.78 347 VAL D C 1
ATOM 12285 O O . VAL D 1 347 ? 4.951 7.430 81.995 1.00 25.69 347 VAL D O 1
ATOM 12289 N N . LYS D 1 348 ? 6.722 5.982 81.930 1.00 24.94 348 LYS D N 1
ATOM 12290 C CA . LYS D 1 348 ? 6.053 4.774 82.482 1.00 28.74 348 LYS D CA 1
ATOM 12291 C C . LYS D 1 348 ? 6.656 4.507 83.851 1.00 24.00 348 LYS D C 1
ATOM 12292 O O . LYS D 1 348 ? 7.852 4.439 83.978 1.00 28.25 348 LYS D O 1
ATOM 12298 N N . ILE D 1 349 ? 5.802 4.366 84.838 1.00 24.13 349 ILE D N 1
ATOM 12299 C CA . ILE D 1 349 ? 6.214 4.058 86.227 1.00 24.18 349 ILE D CA 1
ATOM 12300 C C . ILE D 1 349 ? 5.697 2.676 86.573 1.00 25.05 349 ILE D C 1
ATOM 12301 O O . ILE D 1 349 ? 4.520 2.392 86.334 1.00 25.56 349 ILE D O 1
ATOM 12306 N N . ASP D 1 350 ? 6.566 1.840 87.094 1.00 24.88 350 ASP D N 1
ATOM 12307 C CA . ASP D 1 350 ? 6.238 0.466 87.556 1.00 27.40 350 ASP D CA 1
ATOM 12308 C C . ASP D 1 350 ? 7.004 0.236 88.872 1.00 22.86 350 ASP D C 1
ATOM 12309 O O . ASP D 1 350 ? 8.234 0.015 88.839 1.00 19.89 350 ASP D O 1
ATOM 12314 N N . GLY D 1 351 ? 6.319 0.348 90.006 1.00 22.49 351 GLY D N 1
ATOM 12315 C CA . GLY D 1 351 ? 6.961 0.260 91.325 1.00 22.35 351 GLY D CA 1
ATOM 12316 C C . GLY D 1 351 ? 8.048 1.301 91.489 1.00 19.95 351 GLY D C 1
ATOM 12317 O O . GLY D 1 351 ? 7.768 2.477 91.311 1.00 21.15 351 GLY D O 1
ATOM 12318 N N . ASN D 1 352 ? 9.275 0.873 91.731 1.00 18.48 352 ASN D N 1
ATOM 12319 C CA . ASN D 1 352 ? 10.383 1.812 92.001 1.00 17.14 352 ASN D CA 1
ATOM 12320 C C . ASN D 1 352 ? 11.185 2.126 90.730 1.00 15.54 352 ASN D C 1
ATOM 12321 O O . ASN D 1 352 ? 12.288 2.705 90.872 1.00 13.91 352 ASN D O 1
ATOM 12326 N N . VAL D 1 353 ? 10.645 1.854 89.545 1.00 15.49 353 VAL D N 1
ATOM 12327 C CA . VAL D 1 353 ? 11.353 2.106 88.258 1.00 15.64 353 VAL D CA 1
ATOM 12328 C C . VAL D 1 353 ? 10.498 3.012 87.389 1.00 17.11 353 VAL D C 1
ATOM 12329 O O . VAL D 1 353 ? 9.307 2.730 87.223 1.00 18.57 353 VAL D O 1
ATOM 12333 N N . ALA D 1 354 ? 11.094 4.067 86.865 1.00 16.30 354 ALA D N 1
ATOM 12334 C CA . ALA D 1 354 ? 10.459 4.924 85.849 1.00 17.58 354 ALA D CA 1
ATOM 12335 C C . ALA D 1 354 ? 11.285 4.896 84.563 1.00 17.09 354 ALA D C 1
ATOM 12336 O O . ALA D 1 354 ? 12.493 5.032 84.613 1.00 16.85 354 ALA D O 1
ATOM 12338 N N . ILE D 1 355 ? 10.601 4.754 83.433 1.00 20.00 355 ILE D N 1
ATOM 12339 C CA . ILE D 1 355 ? 11.200 4.762 82.073 1.00 21.53 355 ILE D CA 1
ATOM 12340 C C . ILE D 1 355 ? 10.731 6.034 81.389 1.00 22.12 355 ILE D C 1
ATOM 12341 O O . ILE D 1 355 ? 9.519 6.231 81.234 1.00 22.26 355 ILE D O 1
ATOM 12346 N N . MET D 1 356 ? 11.702 6.838 80.996 1.00 20.77 356 MET D N 1
ATOM 12347 C CA . MET D 1 356 ? 11.473 8.194 80.440 1.00 19.99 356 MET D CA 1
ATOM 12348 C C . MET D 1 356 ? 11.890 8.229 78.965 1.00 21.22 356 MET D C 1
ATOM 12349 O O . MET D 1 356 ? 13.034 7.865 78.639 1.00 23.08 356 MET D O 1
ATOM 12354 N N . ASP D 1 357 ? 10.950 8.582 78.100 1.00 23.33 357 ASP D N 1
ATOM 12355 C CA . ASP D 1 357 ? 11.233 8.814 76.657 1.00 24.50 357 ASP D CA 1
ATOM 12356 C C . ASP D 1 357 ? 11.442 10.315 76.467 1.00 25.54 357 ASP D C 1
ATOM 12357 O O . ASP D 1 357 ? 10.439 11.072 76.429 1.00 24.12 357 ASP D O 1
ATOM 12362 N N . GLY D 1 358 ? 12.697 10.731 76.318 1.00 22.34 358 GLY D N 1
ATOM 12363 C CA . GLY D 1 358 ? 13.075 12.151 76.186 1.00 25.02 358 GLY D CA 1
ATOM 12364 C C . GLY D 1 358 ? 12.892 12.703 74.770 1.00 25.35 358 GLY D C 1
ATOM 12365 O O . GLY D 1 358 ? 13.110 13.924 74.614 1.00 28.92 358 GLY D O 1
ATOM 12366 N N . ASN D 1 359 ? 12.496 11.888 73.778 1.00 28.07 359 ASN D N 1
ATOM 12367 C CA . ASN D 1 359 ? 12.325 12.352 72.359 1.00 31.80 359 ASN D CA 1
ATOM 12368 C C . ASN D 1 359 ? 10.967 13.024 72.150 1.00 31.07 359 ASN D C 1
ATOM 12369 O O . ASN D 1 359 ? 10.265 12.749 71.147 1.00 37.19 359 ASN D O 1
ATOM 12374 N N . HIS D 1 360 ? 10.614 13.907 73.052 1.00 32.61 360 HIS D N 1
ATOM 12375 C CA . HIS D 1 360 ? 9.365 14.702 73.008 1.00 33.92 360 HIS D CA 1
ATOM 12376 C C . HIS D 1 360 ? 9.691 16.075 73.572 1.00 29.93 360 HIS D C 1
ATOM 12377 O O . HIS D 1 360 ? 10.540 16.168 74.427 1.00 33.90 360 HIS D O 1
ATOM 12384 N N . GLU D 1 361 ? 9.017 17.097 73.102 1.00 28.69 361 GLU D N 1
ATOM 12385 C CA . GLU D 1 361 ? 9.226 18.480 73.577 1.00 31.32 361 GLU D CA 1
ATOM 12386 C C . GLU D 1 361 ? 8.315 18.689 74.789 1.00 25.53 361 GLU D C 1
ATOM 12387 O O . GLU D 1 361 ? 7.095 18.477 74.697 1.00 28.22 361 GLU D O 1
ATOM 12393 N N . LEU D 1 362 ? 8.869 19.118 75.895 1.00 24.44 362 LEU D N 1
ATOM 12394 C CA . LEU D 1 362 ? 8.044 19.485 77.063 1.00 23.51 362 LEU D CA 1
ATOM 12395 C C . LEU D 1 362 ? 7.292 20.766 76.747 1.00 22.57 362 LEU D C 1
ATOM 12396 O O . LEU D 1 362 ? 7.824 21.600 75.994 1.00 24.43 362 LEU D O 1
ATOM 12401 N N . GLN D 1 363 ? 6.090 20.891 77.303 1.00 23.90 363 GLN D N 1
ATOM 12402 C CA . GLN D 1 363 ? 5.194 22.055 77.104 1.00 26.25 363 GLN D CA 1
ATOM 12403 C C . GLN D 1 363 ? 4.908 22.672 78.464 1.00 23.84 363 GLN D C 1
ATOM 12404 O O . GLN D 1 363 ? 4.620 21.941 79.403 1.00 24.08 363 GLN D O 1
ATOM 12410 N N . GLY D 1 364 ? 4.922 23.994 78.547 1.00 21.64 364 GLY D N 1
ATOM 12411 C CA . GLY D 1 364 ? 4.591 24.687 79.798 1.00 20.73 364 GLY D CA 1
ATOM 12412 C C . GLY D 1 364 ? 3.223 24.303 80.308 1.00 19.78 364 GLY D C 1
ATOM 12413 O O . GLY D 1 364 ? 2.297 24.141 79.529 1.00 23.38 364 GLY D O 1
ATOM 12414 N N . ALA D 1 365 ? 3.101 24.140 81.618 1.00 20.72 365 ALA D N 1
ATOM 12415 C CA . ALA D 1 365 ? 1.821 23.856 82.285 1.00 20.51 365 ALA D CA 1
ATOM 12416 C C . ALA D 1 365 ? 1.881 24.368 83.724 1.00 20.19 365 ALA D C 1
ATOM 12417 O O . ALA D 1 365 ? 2.983 24.704 84.202 1.00 19.11 365 ALA D O 1
ATOM 12419 N N . GLU D 1 366 ? 0.722 24.366 84.371 1.00 18.04 366 GLU D N 1
ATOM 12420 C CA . GLU D 1 366 ? 0.545 24.604 85.804 1.00 17.03 366 GLU D CA 1
ATOM 12421 C C . GLU D 1 366 ? 0.848 23.297 86.510 1.00 16.78 366 GLU D C 1
ATOM 12422 O O . GLU D 1 366 ? 0.120 22.319 86.255 1.00 18.03 366 GLU D O 1
ATOM 12428 N N . VAL D 1 367 ? 1.897 23.265 87.318 1.00 15.56 367 VAL D N 1
ATOM 12429 C CA . VAL D 1 367 ? 2.304 22.020 88.016 1.00 15.57 367 VAL D CA 1
ATOM 12430 C C . VAL D 1 367 ? 2.453 22.298 89.514 1.00 15.25 367 VAL D C 1
ATOM 12431 O O . VAL D 1 367 ? 2.726 23.439 89.934 1.00 14.71 367 VAL D O 1
ATOM 12435 N N . TYR D 1 368 ? 2.244 21.249 90.306 1.00 14.94 368 TYR D N 1
ATOM 12436 C CA . TYR D 1 368 ? 2.084 21.339 91.775 1.00 16.32 368 TYR D CA 1
ATOM 12437 C C . TYR D 1 368 ? 3.180 20.506 92.412 1.00 13.05 368 TYR D C 1
ATOM 12438 O O . TYR D 1 368 ? 3.160 19.290 92.276 1.00 15.71 368 TYR D O 1
ATOM 12447 N N . ALA D 1 369 ? 4.123 21.146 93.062 1.00 12.44 369 ALA D N 1
ATOM 12448 C CA . ALA D 1 369 ? 5.137 20.442 93.877 1.00 11.79 369 ALA D CA 1
ATOM 12449 C C . ALA D 1 369 ? 4.454 19.667 94.987 1.00 11.72 369 ALA D C 1
ATOM 12450 O O . ALA D 1 369 ? 3.450 20.140 95.589 1.00 12.25 369 ALA D O 1
ATOM 12452 N N . THR D 1 370 ? 5.018 18.508 95.307 1.00 11.81 370 THR D N 1
ATOM 12453 C CA . THR D 1 370 ? 4.551 17.704 96.450 1.00 11.66 370 THR D CA 1
ATOM 12454 C C . THR D 1 370 ? 5.592 17.622 97.556 1.00 10.69 370 THR D C 1
ATOM 12455 O O . THR D 1 370 ? 5.256 17.121 98.664 1.00 11.38 370 THR D O 1
ATOM 12459 N N . ASP D 1 371 ? 6.810 18.053 97.290 1.00 11.53 371 ASP D N 1
ATOM 12460 C CA . ASP D 1 371 ? 7.931 17.943 98.245 1.00 10.19 371 ASP D CA 1
ATOM 12461 C C . ASP D 1 371 ? 9.066 18.821 97.734 1.00 10.28 371 ASP D C 1
ATOM 12462 O O . ASP D 1 371 ? 9.006 19.301 96.558 1.00 11.73 371 ASP D O 1
ATOM 12467 N N . LEU D 1 372 ? 10.053 19.041 98.586 1.00 9.25 372 LEU D N 1
ATOM 12468 C CA . LEU D 1 372 ? 11.165 20.011 98.374 1.00 9.60 372 LEU D CA 1
ATOM 12469 C C . LEU D 1 372 ? 11.868 19.771 97.028 1.00 10.25 372 LEU D C 1
ATOM 12470 O O . LEU D 1 372 ? 11.961 20.716 96.212 1.00 11.59 372 LEU D O 1
ATOM 12475 N N . ARG D 1 373 ? 12.448 18.603 96.779 1.00 10.65 373 ARG D N 1
ATOM 12476 C CA . ARG D 1 373 ? 13.251 18.409 95.540 1.00 9.87 373 ARG D CA 1
ATOM 12477 C C . ARG D 1 373 ? 12.335 18.333 94.310 1.00 9.95 373 ARG D C 1
ATOM 12478 O O . ARG D 1 373 ? 12.784 18.690 93.204 1.00 11.41 373 ARG D O 1
ATOM 12486 N N . ALA D 1 374 ? 11.090 17.888 94.466 1.00 10.23 374 ALA D N 1
ATOM 12487 C CA . ALA D 1 374 ? 10.117 17.884 93.355 1.00 10.38 374 ALA D CA 1
ATOM 12488 C C . ALA D 1 374 ? 9.918 19.329 92.900 1.00 10.92 374 ALA D C 1
ATOM 12489 O O . ALA D 1 374 ? 9.838 19.585 91.659 1.00 12.88 374 ALA D O 1
ATOM 12491 N N . ALA D 1 375 ? 9.800 20.277 93.824 1.00 11.19 375 ALA D N 1
ATOM 12492 C CA . ALA D 1 375 ? 9.621 21.710 93.440 1.00 11.50 375 ALA D CA 1
ATOM 12493 C C . ALA D 1 375 ? 10.792 22.158 92.556 1.00 12.04 375 ALA D C 1
ATOM 12494 O O . ALA D 1 375 ? 10.596 22.785 91.485 1.00 12.51 375 ALA D O 1
ATOM 12496 N N . ALA D 1 376 ? 12.018 21.890 92.982 1.00 10.84 376 ALA D N 1
ATOM 12497 C CA . ALA D 1 376 ? 13.218 22.286 92.195 1.00 11.07 376 ALA D CA 1
ATOM 12498 C C . ALA D 1 376 ? 13.211 21.581 90.832 1.00 10.99 376 ALA D C 1
ATOM 12499 O O . ALA D 1 376 ? 13.528 22.200 89.798 1.00 12.63 376 ALA D O 1
ATOM 12501 N N . ALA D 1 377 ? 12.811 20.327 90.790 1.00 10.94 377 ALA D N 1
ATOM 12502 C CA . ALA D 1 377 ? 12.774 19.528 89.541 1.00 11.79 377 ALA D CA 1
ATOM 12503 C C . ALA D 1 377 ? 11.763 20.127 88.562 1.00 12.49 377 ALA D C 1
ATOM 12504 O O . ALA D 1 377 ? 12.055 20.124 87.344 1.00 13.11 377 ALA D O 1
ATOM 12506 N N . LEU D 1 378 ? 10.615 20.589 89.065 1.00 12.07 378 LEU D N 1
ATOM 12507 C CA . LEU D 1 378 ? 9.601 21.178 88.162 1.00 12.00 378 LEU D CA 1
ATOM 12508 C C . LEU D 1 378 ? 10.131 22.500 87.609 1.00 12.91 378 LEU D C 1
ATOM 12509 O O . LEU D 1 378 ? 9.867 22.792 86.383 1.00 11.94 378 LEU D O 1
ATOM 12514 N N . VAL D 1 379 ? 10.837 23.291 88.418 1.00 12.22 379 VAL D N 1
ATOM 12515 C CA . VAL D 1 379 ? 11.406 24.563 87.892 1.00 11.78 379 VAL D CA 1
ATOM 12516 C C . VAL D 1 379 ? 12.424 24.221 86.799 1.00 13.10 379 VAL D C 1
ATOM 12517 O O . VAL D 1 379 ? 12.431 24.877 85.730 1.00 14.27 379 VAL D O 1
ATOM 12521 N N . LEU D 1 380 ? 13.276 23.234 87.032 1.00 14.40 380 LEU D N 1
ATOM 12522 C CA . LEU D 1 380 ? 14.293 22.818 86.032 1.00 14.03 380 LEU D CA 1
ATOM 12523 C C . LEU D 1 380 ? 13.585 22.343 84.761 1.00 15.32 380 LEU D C 1
ATOM 12524 O O . LEU D 1 380 ? 13.999 22.769 83.651 1.00 16.09 380 LEU D O 1
ATOM 12529 N N . ALA D 1 381 ? 12.533 21.547 84.857 1.00 12.73 381 ALA D N 1
ATOM 12530 C CA . ALA D 1 381 ? 11.793 21.115 83.643 1.00 13.80 381 ALA D CA 1
ATOM 12531 C C . ALA D 1 381 ? 11.281 22.347 82.900 1.00 14.89 381 ALA D C 1
ATOM 12532 O O . ALA D 1 381 ? 11.354 22.383 81.640 1.00 16.11 381 ALA D O 1
ATOM 12534 N N . GLY D 1 382 ? 10.796 23.330 83.637 1.00 14.18 382 GLY D N 1
ATOM 12535 C CA . GLY D 1 382 ? 10.356 24.600 83.027 1.00 15.21 382 GLY D CA 1
ATOM 12536 C C . GLY D 1 382 ? 11.427 25.255 82.174 1.00 15.92 382 GLY D C 1
ATOM 12537 O O . GLY D 1 382 ? 11.082 25.926 81.144 1.00 17.19 382 GLY D O 1
ATOM 12538 N N . LEU D 1 383 ? 12.691 25.155 82.583 1.00 16.59 383 LEU D N 1
ATOM 12539 C CA . LEU D 1 383 ? 13.812 25.769 81.826 1.00 17.00 383 LEU D CA 1
ATOM 12540 C C . LEU D 1 383 ? 13.884 25.222 80.384 1.00 17.64 383 LEU D C 1
ATOM 12541 O O . LEU D 1 383 ? 14.445 25.921 79.510 1.00 15.83 383 LEU D O 1
ATOM 12546 N N . LYS D 1 384 ? 13.376 24.020 80.134 1.00 16.76 384 LYS D N 1
ATOM 12547 C CA . LYS D 1 384 ? 13.456 23.354 78.829 1.00 17.47 384 LYS D CA 1
ATOM 12548 C C . LYS D 1 384 ? 12.069 23.159 78.200 1.00 21.36 384 LYS D C 1
ATOM 12549 O O . LYS D 1 384 ? 11.990 22.578 77.127 1.00 26.36 384 LYS D O 1
ATOM 12555 N N . ALA D 1 385 ? 11.015 23.672 78.787 1.00 19.21 385 ALA D N 1
ATOM 12556 C CA . ALA D 1 385 ? 9.652 23.518 78.243 1.00 18.06 385 ALA D CA 1
ATOM 12557 C C . ALA D 1 385 ? 9.358 24.667 77.277 1.00 19.72 385 ALA D C 1
ATOM 12558 O O . ALA D 1 385 ? 9.877 25.795 77.462 1.00 19.91 385 ALA D O 1
ATOM 12560 N N . ASN D 1 386 ? 8.541 24.365 76.285 1.00 20.93 386 ASN D N 1
ATOM 12561 C CA . ASN D 1 386 ? 8.036 25.350 75.300 1.00 23.33 386 ASN D CA 1
ATOM 12562 C C . ASN D 1 386 ? 6.930 26.141 76.014 1.00 24.68 386 ASN D C 1
ATOM 12563 O O . ASN D 1 386 ? 5.909 25.548 76.409 1.00 28.18 386 ASN D O 1
ATOM 12568 N N . GLY D 1 387 ? 7.137 27.424 76.233 1.00 24.42 387 GLY D N 1
ATOM 12569 C CA . GLY D 1 387 ? 6.123 28.324 76.795 1.00 24.85 387 GLY D CA 1
ATOM 12570 C C . GLY D 1 387 ? 6.283 28.507 78.282 1.00 22.03 387 GLY D C 1
ATOM 12571 O O . GLY D 1 387 ? 7.442 28.525 78.776 1.00 23.47 387 GLY D O 1
ATOM 12572 N N . ILE D 1 388 ? 5.152 28.661 78.971 1.00 20.12 388 ILE D N 1
ATOM 12573 C CA . ILE D 1 388 ? 5.123 29.145 80.366 1.00 19.91 388 ILE D CA 1
ATOM 12574 C C . ILE D 1 388 ? 4.817 27.984 81.288 1.00 17.73 388 ILE D C 1
ATOM 12575 O O . ILE D 1 388 ? 3.755 27.366 81.126 1.00 19.16 388 ILE D O 1
ATOM 12580 N N . THR D 1 389 ? 5.695 27.758 82.246 1.00 15.71 389 THR D N 1
ATOM 12581 C CA . THR D 1 389 ? 5.466 26.788 83.354 1.00 16.68 389 THR D CA 1
ATOM 12582 C C . THR D 1 389 ? 5.233 27.556 84.643 1.00 15.07 389 THR D C 1
ATOM 12583 O O . THR D 1 389 ? 5.977 28.517 84.925 1.00 17.16 389 THR D O 1
ATOM 12587 N N . ARG D 1 390 ? 4.216 27.172 85.387 1.00 15.50 390 ARG D N 1
ATOM 12588 C CA . ARG D 1 390 ? 3.888 27.783 86.691 1.00 15.54 390 ARG D CA 1
ATOM 12589 C C . ARG D 1 390 ? 4.012 26.682 87.745 1.00 15.23 390 ARG D C 1
ATOM 12590 O O . ARG D 1 390 ? 3.234 25.733 87.699 1.00 17.47 390 ARG D O 1
ATOM 12598 N N . VAL D 1 391 ? 4.980 26.843 88.624 1.00 13.60 391 VAL D N 1
ATOM 12599 C CA . VAL D 1 391 ? 5.274 25.872 89.716 1.00 13.82 391 VAL D CA 1
ATOM 12600 C C . VAL D 1 391 ? 4.655 26.366 91.011 1.00 13.73 391 VAL D C 1
ATOM 12601 O O . VAL D 1 391 ? 5.006 27.465 91.488 1.00 14.36 391 VAL D O 1
ATOM 12605 N N . ARG D 1 392 ? 3.766 25.559 91.572 1.00 14.00 392 ARG D N 1
ATOM 12606 C CA . ARG D 1 392 ? 2.976 25.919 92.761 1.00 14.21 392 ARG D CA 1
ATOM 12607 C C . ARG D 1 392 ? 3.401 25.047 93.940 1.00 13.93 392 ARG D C 1
ATOM 12608 O O . ARG D 1 392 ? 4.072 24.023 93.740 1.00 13.23 392 ARG D O 1
ATOM 12616 N N . ASN D 1 393 ? 2.996 25.491 95.118 1.00 13.66 393 ASN D N 1
ATOM 12617 C CA . ASN D 1 393 ? 3.302 24.907 96.440 1.00 13.07 393 ASN D CA 1
ATOM 12618 C C . ASN D 1 393 ? 4.755 25.188 96.786 1.00 12.45 393 ASN D C 1
ATOM 12619 O O . ASN D 1 393 ? 5.552 24.244 97.046 1.00 13.17 393 ASN D O 1
ATOM 12624 N N . LEU D 1 394 ? 5.105 26.457 96.867 1.00 13.06 394 LEU D N 1
ATOM 12625 C CA . LEU D 1 394 ? 6.506 26.864 97.135 1.00 13.22 394 LEU D CA 1
ATOM 12626 C C . LEU D 1 394 ? 6.871 26.683 98.613 1.00 14.16 394 LEU D C 1
ATOM 12627 O O . LEU D 1 394 ? 8.087 26.792 98.924 1.00 14.16 394 LEU D O 1
ATOM 12632 N N . ASN D 1 395 ? 5.900 26.430 99.499 1.00 12.85 395 ASN D N 1
ATOM 12633 C CA . ASN D 1 395 ? 6.198 26.043 100.896 1.00 12.85 395 ASN D CA 1
ATOM 12634 C C . ASN D 1 395 ? 7.227 24.905 100.876 1.00 12.47 395 ASN D C 1
ATOM 12635 O O . ASN D 1 395 ? 8.136 24.894 101.730 1.00 11.41 395 ASN D O 1
ATOM 12640 N N . TYR D 1 396 ? 7.108 23.956 99.955 1.00 11.27 396 TYR D N 1
ATOM 12641 C CA . TYR D 1 396 ? 8.040 22.821 99.918 1.00 10.44 396 TYR D CA 1
ATOM 12642 C C . TYR D 1 396 ? 9.436 23.317 99.540 1.00 11.12 396 TYR D C 1
ATOM 12643 O O . TYR D 1 396 ? 10.438 22.890 100.150 1.00 11.89 396 TYR D O 1
ATOM 12652 N N . LEU D 1 397 ? 9.514 24.182 98.516 1.00 10.14 397 LEU D N 1
ATOM 12653 C CA . LEU D 1 397 ? 10.827 24.663 98.009 1.00 10.71 397 LEU D CA 1
ATOM 12654 C C . LEU D 1 397 ? 11.573 25.406 99.131 1.00 10.94 397 LEU D C 1
ATOM 12655 O O . LEU D 1 397 ? 12.825 25.261 99.237 1.00 11.16 397 LEU D O 1
ATOM 12660 N N . ASP D 1 398 ? 10.861 26.198 99.916 1.00 11.06 398 ASP D N 1
ATOM 12661 C CA . ASP D 1 398 ? 11.437 27.114 100.909 1.00 10.78 398 ASP D CA 1
ATOM 12662 C C . ASP D 1 398 ? 12.086 26.342 102.075 1.00 10.12 398 ASP D C 1
ATOM 12663 O O . ASP D 1 398 ? 12.865 26.944 102.829 1.00 11.65 398 ASP D O 1
ATOM 12668 N N . ARG D 1 399 ? 11.824 25.056 102.204 1.00 10.01 399 ARG D N 1
ATOM 12669 C CA . ARG D 1 399 ? 12.517 24.216 103.205 1.00 10.01 399 ARG D CA 1
ATOM 12670 C C . ARG D 1 399 ? 13.986 24.006 102.862 1.00 10.87 399 ARG D C 1
ATOM 12671 O O . ARG D 1 399 ? 14.776 23.706 103.788 1.00 11.07 399 ARG D O 1
ATOM 12679 N N . GLY D 1 400 ? 14.390 24.149 101.600 1.00 10.20 400 GLY D N 1
ATOM 12680 C CA . GLY D 1 400 ? 15.755 23.784 101.199 1.00 11.40 400 GLY D CA 1
ATOM 12681 C C . GLY D 1 400 ? 16.457 24.680 100.235 1.00 11.01 400 GLY D C 1
ATOM 12682 O O . GLY D 1 400 ? 17.645 24.461 100.045 1.00 12.70 400 GLY D O 1
ATOM 12683 N N . TYR D 1 401 ? 15.792 25.678 99.650 1.00 10.85 401 TYR D N 1
ATOM 12684 C CA . TYR D 1 401 ? 16.450 26.623 98.730 1.00 11.93 401 TYR D CA 1
ATOM 12685 C C . TYR D 1 401 ? 16.175 28.046 99.224 1.00 13.39 401 TYR D C 1
ATOM 12686 O O . TYR D 1 401 ? 15.008 28.387 99.592 1.00 13.97 401 TYR D O 1
ATOM 12695 N N . TYR D 1 402 ? 17.206 28.871 99.232 1.00 11.32 402 TYR D N 1
ATOM 12696 C CA . TYR D 1 402 ? 17.084 30.320 99.447 1.00 13.62 402 TYR D CA 1
ATOM 12697 C C . TYR D 1 402 ? 17.271 31.029 98.103 1.00 13.64 402 TYR D C 1
ATOM 12698 O O . TYR D 1 402 ? 18.268 30.833 97.429 1.00 12.91 402 TYR D O 1
ATOM 12707 N N . ASN D 1 403 ? 16.355 31.920 97.767 1.00 15.12 403 ASN D N 1
ATOM 12708 C CA . ASN D 1 403 ? 16.466 32.829 96.596 1.00 16.12 403 ASN D CA 1
ATOM 12709 C C . ASN D 1 403 ? 16.706 32.040 95.306 1.00 14.31 403 ASN D C 1
ATOM 12710 O O . ASN D 1 403 ? 17.453 32.518 94.434 1.00 16.36 403 ASN D O 1
ATOM 12715 N N . PHE D 1 404 ? 16.077 30.871 95.148 1.00 13.59 404 PHE D N 1
ATOM 12716 C CA . PHE D 1 404 ? 16.276 30.006 93.978 1.00 13.66 404 PHE D CA 1
ATOM 12717 C C . PHE D 1 404 ? 15.993 30.783 92.680 1.00 13.78 404 PHE D C 1
ATOM 12718 O O . PHE D 1 404 ? 16.794 30.691 91.745 1.00 14.57 404 PHE D O 1
ATOM 12726 N N . HIS D 1 405 ? 14.898 31.541 92.631 1.00 16.23 405 HIS D N 1
ATOM 12727 C CA . HIS D 1 405 ? 14.489 32.305 91.434 1.00 16.66 405 HIS D CA 1
ATOM 12728 C C . HIS D 1 405 ? 15.499 33.397 91.125 1.00 16.39 405 HIS D C 1
ATOM 12729 O O . HIS D 1 405 ? 15.798 33.610 89.914 1.00 18.80 405 HIS D O 1
ATOM 12736 N N . ILE D 1 406 ? 16.043 34.039 92.145 1.00 16.27 406 ILE D N 1
ATOM 12737 C CA . ILE D 1 406 ? 17.033 35.133 91.931 1.00 16.28 406 ILE D CA 1
ATOM 12738 C C . ILE D 1 406 ? 18.324 34.540 91.375 1.00 16.14 406 ILE D C 1
ATOM 12739 O O . ILE D 1 406 ? 18.910 35.096 90.450 1.00 17.48 406 ILE D O 1
ATOM 12744 N N . LYS D 1 407 ? 18.808 33.451 91.962 1.00 15.43 407 LYS D N 1
ATOM 12745 C CA . LYS D 1 407 ? 20.058 32.814 91.484 1.00 15.41 407 LYS D CA 1
ATOM 12746 C C . LYS D 1 407 ? 19.900 32.386 90.013 1.00 15.95 407 LYS D C 1
ATOM 12747 O O . LYS D 1 407 ? 20.829 32.562 89.250 1.00 16.76 407 LYS D O 1
ATOM 12753 N N . LEU D 1 408 ? 18.753 31.827 89.638 1.00 14.69 408 LEU D N 1
ATOM 12754 C CA . LEU D 1 408 ? 18.491 31.395 88.253 1.00 15.71 408 LEU D CA 1
ATOM 12755 C C . LEU D 1 408 ? 18.444 32.616 87.337 1.00 15.12 408 LEU D C 1
ATOM 12756 O O . LEU D 1 408 ? 19.049 32.564 86.246 1.00 17.65 408 LEU D O 1
ATOM 12761 N N . GLN D 1 409 ? 17.785 33.675 87.765 1.00 16.82 409 GLN D N 1
ATOM 12762 C CA . GLN D 1 409 ? 17.653 34.933 86.965 1.00 18.73 409 GLN D CA 1
ATOM 12763 C C . GLN D 1 409 ? 19.045 35.453 86.664 1.00 18.41 409 GLN D C 1
ATOM 12764 O O . GLN D 1 409 ? 19.296 35.939 85.527 1.00 19.61 409 GLN D O 1
ATOM 12770 N N . GLN D 1 410 ? 19.916 35.447 87.660 1.00 19.42 410 GLN D N 1
ATOM 12771 C CA . GLN D 1 410 ? 21.292 36.010 87.545 1.00 20.80 410 GLN D CA 1
ATOM 12772 C C . GLN D 1 410 ? 22.135 35.181 86.566 1.00 21.46 410 GLN D C 1
ATOM 12773 O O . GLN D 1 410 ? 23.095 35.748 86.039 1.00 24.42 410 GLN D O 1
ATOM 12779 N N . LEU D 1 411 ? 21.748 33.932 86.289 1.00 19.46 411 LEU D N 1
ATOM 12780 C CA . LEU D 1 411 ? 22.398 33.072 85.278 1.00 18.43 411 LEU D CA 1
ATOM 12781 C C . LEU D 1 411 ? 21.761 33.270 83.896 1.00 19.96 411 LEU D C 1
ATOM 12782 O O . LEU D 1 411 ? 22.172 32.585 82.953 1.00 23.09 411 LEU D O 1
ATOM 12787 N N . GLY D 1 412 ? 20.765 34.139 83.778 1.00 17.94 412 GLY D N 1
ATOM 12788 C CA . GLY D 1 412 ? 20.072 34.412 82.505 1.00 17.38 412 GLY D CA 1
ATOM 12789 C C . GLY D 1 412 ? 18.788 33.614 82.302 1.00 17.24 412 GLY D C 1
ATOM 12790 O O . GLY D 1 412 ? 18.186 33.743 81.212 1.00 20.19 412 GLY D O 1
ATOM 12791 N N . ALA D 1 413 ? 18.347 32.832 83.277 1.00 18.34 413 ALA D N 1
ATOM 12792 C CA . ALA D 1 413 ? 17.070 32.090 83.173 1.00 16.48 413 ALA D CA 1
ATOM 12793 C C . ALA D 1 413 ? 15.920 33.082 83.323 1.00 17.99 413 ALA D C 1
ATOM 12794 O O . ALA D 1 413 ? 16.053 34.076 84.052 1.00 19.45 413 ALA D O 1
ATOM 12796 N N . ASP D 1 414 ? 14.826 32.802 82.635 1.00 16.84 414 ASP D N 1
ATOM 12797 C CA . ASP D 1 414 ? 13.591 33.603 82.725 1.00 19.01 414 ASP D CA 1
ATOM 12798 C C . ASP D 1 414 ? 12.702 32.940 83.768 1.00 17.92 414 ASP D C 1
ATOM 12799 O O . ASP D 1 414 ? 11.848 32.141 83.410 1.00 18.93 414 ASP D O 1
ATOM 12804 N N . VAL D 1 415 ? 12.955 33.280 85.027 1.00 18.92 415 VAL D N 1
ATOM 12805 C CA . VAL D 1 415 ? 12.321 32.684 86.227 1.00 18.19 415 VAL D CA 1
ATOM 12806 C C . VAL D 1 415 ? 11.914 33.829 87.148 1.00 18.59 415 VAL D C 1
ATOM 12807 O O . VAL D 1 415 ? 12.770 34.647 87.485 1.00 21.81 415 VAL D O 1
ATOM 12811 N N . GLU D 1 416 ? 10.658 33.860 87.572 1.00 17.48 416 GLU D N 1
ATOM 12812 C CA . GLU D 1 416 ? 10.139 34.913 88.470 1.00 19.26 416 GLU D CA 1
ATOM 12813 C C . GLU D 1 416 ? 9.369 34.210 89.593 1.00 17.62 416 GLU D C 1
ATOM 12814 O O . GLU D 1 416 ? 8.786 33.156 89.353 1.00 18.43 416 GLU D O 1
ATOM 12820 N N . ARG D 1 417 ? 9.321 34.827 90.747 1.00 17.12 417 ARG D N 1
ATOM 12821 C CA . ARG D 1 417 ? 8.448 34.406 91.844 1.00 15.42 417 ARG D CA 1
ATOM 12822 C C . ARG D 1 417 ? 7.429 35.511 92.067 1.00 15.80 417 ARG D C 1
ATOM 12823 O O . ARG D 1 417 ? 7.855 36.664 92.357 1.00 16.68 417 ARG D O 1
ATOM 12831 N N . VAL D 1 418 ? 6.140 35.199 91.883 1.00 18.24 418 VAL D N 1
ATOM 12832 C CA . VAL D 1 418 ? 5.075 36.232 91.927 1.00 21.51 418 VAL D CA 1
ATOM 12833 C C . VAL D 1 418 ? 3.867 35.728 92.701 1.00 21.85 418 VAL D C 1
ATOM 12834 O O . VAL D 1 418 ? 3.678 34.518 92.856 1.00 21.03 418 VAL D O 1
ATOM 12838 N N . ASP D 1 419 ? 3.068 36.655 93.178 1.00 28.12 419 ASP D N 1
ATOM 12839 C CA . ASP D 1 419 ? 1.766 36.357 93.820 1.00 35.45 419 ASP D CA 1
ATOM 12840 C C . ASP D 1 419 ? 0.847 35.731 92.766 1.00 36.64 419 ASP D C 1
ATOM 12841 O O . ASP D 1 419 ? 0.854 36.176 91.616 1.00 39.92 419 ASP D O 1
ATOM 12846 N N . MET D 1 420 ? 0.094 34.708 93.139 1.00 38.77 420 MET D N 1
ATOM 12847 C CA . MET D 1 420 ? -1.074 34.262 92.354 1.00 41.52 420 MET D CA 1
ATOM 12848 C C . MET D 1 420 ? -2.238 35.197 92.710 1.00 42.48 420 MET D C 1
ATOM 12849 O O . MET D 1 420 ? -2.996 35.324 91.789 1.00 49.87 420 MET D O 1
#

Foldseek 3Di:
DKWKKFAAQWAFEDEFEFAFALLLVLLLLLLQLQALADKAKEFRADQFPLVVLSQLQQVQQVKDWDQPNVRSMIIIGNNDRTHAEGDCVSQQVAQSSVLNNQQSCLRPQKHKGFHGHAFPFAPDDPVLLVQLLVQQAWDWDDDPRITMTGHPAGAADEGERPEQDASSLSSSQSNLQAHAAKHKYAQHFLACSQVLNVVQQVVQPWAWPDRNHRMIMTTHDHGGHHDYYYGHTHQLVLLLVLLLNQQNQYKYFHFPHDCQNQVQSVVQSVVQPWDWDQDPGHIIIGHDPAGAAEEAEDDGPPGHHPSCQLQVVLSNLQHQAKYKYFYDPTFGSCVLVVQQVQQVWDWDDDGRMIITGNNDAGAADEGEDSAQSSQSNQNSNSNRHNGMHIYDDCSRNSNTDDCVQVSSVVSVTRMDMDDD/DKWKKFAAAAAFEDEFEFAFALLLVLLLLLLQLQALADKAKEFRAAQFVLVVLSQQQQVQQVKDWDQPNVRSMIIIGNNDRTHAEGDCVSQAAAQSSVLNNQQSCLRPQKHKYFHGHAFPQAPPDPVLLVQLLVQQAWDWDCPPGITMTGHPAGAADEGERPEQDASSLSSNQSNQQAHAAKHKYAQHFLACSQVLSVVQQVVQPWAWPQRNHRMIMTGHDHGGHHDYYYGHGHQLLLLLVLLLNQQNQYKYFHFPHDCQNCVQSVVQSVVQPWDWDQDPGHIIIGHDPAGAAEEAEDDGPPGHHPSCQLQVVLSNLQHQAKYKYFYPPTFGPCVLVVQQVQQVWDWDDDGRMIITGNNDAGAADEGEASAQSSQSNQNSNSNRHRGMHIYDDCSRNSNTDDCSQVSSVVSVTRMDMDDD/DKWKKFAAAAAFEDEFEFAFALLLVLLLLLLQLQALADKAKEFRADQFVLVVLSCQQQVQQVKDWDQPNVRSMIIIGNNDRTHAEGDCVSQQPAQSSVLNNQQSCLRPQKHKGFHGHAFPQADDDPVLLVQLLVQQAWDWDDDPRIIMTGHPAGAADEAERPEQDASSLSSNQSNLQAHAAKHKYAQHFLACSQVLSVVQQVVQPWAWPQRNHRMIMTGHDHGGHHDYYYGDTHQLVLLLVLLLNQQNQYKYFHFPHDCQNQVQSVVQSVVQPWDWDQDPGHIIIGHDPAGAAEEAEDDGPPGHHPSCQLQVVLSNLQHQAKYKYFYDPTFGPCVLVVQQVQQVWDWDDDGRMIITGNNDAGAADEGEASAQSSQSNQNSNSNRHNGMHIYDDCSRNSNTDDCPQVSSVVSVTRMDMDDD/DKWKKFAAQAAFEDEFEFAFALLQVLLLLLLQLQALADKAKEFSAAQFPLVVLSCQQQVQQVKDWDQPNVRSMIIIGNNDRTHAEGDCVSQAAAQSSVLNNQQSCLRPQKHKGFHGHAFPFAPDDPVLLVQLLVQQAWDWDCPPGITMTGHPAGAADEAERPEQDASSLSSNQSNLQAHAAKHKYAQHFLACSQVLNVVQQVVQPWAWPDRNHRMIMTTHDHGGHHDYYYGHGHQLRLLLVLLLNQQNQYKYFHFPHDCQNQVQSVVQSVVQPWDWDQDPGHIIIGHDPAGAAEEAEDDGPPGHHPSCQLLVVLSNLQHQAKYKYFYDPTFGSCVLVVQQVQQVWDWDDDGRMIITGNNDAGAADEGEDSAQSSQSNQNSNSNRHRGMHIYDDCSRVSNTDDPPQVSSVVSVTRMDMDDD

Sequence (1680 aa):
MEEIIVRGGNQLNGTVRIEGAKNAVLPILAASLLAEEGITTLDNVPILSDVFTMNQVIRHHLNVDVDFDEQKNQVTIDASRQLEIEAPYEYVSQMRASIVVMGPLLARNGHAKVAMMPGGCAIGKRPIDLHLKGFQALGAKIIQKNGYIEAIADELIGNTIYLDFPSVGATQNIMMAAVKAKGTTIIENVAREPEIVDLANILNKMGAQVYGAGTETMRIEGVDHHLHAVNHSSIVQDRIEAGTFMVAAAMTQGNVLIADAISEHNRPLISKLIEMGAEIIEEEGGVRVIGPKHILPTDVKTMMPHPGFPTDMQAQMTAIQLVAEGTSVVTETVFENRFQHLEEMRRMNAHVKIDGNVAIMDGNHELQGAEVYATDLRAAAALVLAGLKANGITRVRNLNYLDRGYYNFHIKLQQLGADVEERVDMMEEIIVRGGNQLNGTVRIEGAKNAVLPILAASLLAEEGITTLDNVPILSDVFTMNQVIRHHLNVDVDFDEQKNQVTIDASRQLEIEAPYEYVSQMRASIVVMGPLLARNGHAKVAMMPGGCAIGKRPIDLHLKGFQALGAKIIQKNGYIEAIADELIGNTIYLDFPSVGATQNIMMAAVKAKGTTIIENVAREPEIVDLANILNKMGAQVYGAGTETMRIEGVDHLHAVNHSSIVQDRIEAGTFMVAAAMTQGNVLIADAISEHNRPLISKLIEMGAEIIEEEGGVRVIGPKHILPTDVKTMMPHPGFPTDMQAQMTAIQLVAEGTSVVTETVFENRFQHLEEMRRMNAHVKIDGNVAIMDGNHELQGAEVYATDLRAAAALVLAGLKANGITRVRNLNYLDRGYYNFHIKLQQLGADVERVDMMEEIIVRGGNQLNGTVRIEGAKNAVLPILAASLLAEEGITTLDNVPILSDVFTMNQVIRHHLNVDVDFDEQKNQVTIDASRQLEIEAPYEYVSQMRASIVVMGPLLARNGHAKVAMMPGGCAIGKRPIDLHLKGFQALGAKIIQQKNGYIEAIADELIGNTIYLDFPSVGATQNIMMAAVKAKGTTIIENVAREPEIVDLANILNKMGAQVYGAGTETMRIEGVDHLHAVNHSSIVQDRIEAGTFMVAAAMTQGNVLIADAISEHNRPLISKLIEMGAEIIEEEGGVRVIGPKHILPTDVKTMMPHPGFPTDMQAQMTAIQLVAEGTSVVTETVFENRFQHLEEMRRMNAHVKIDGNVAIMDGNHELQGAEVYATDLRAAAALVLAGLKANGITRVRNLNYLDRGYYNFHIKLQQLGADVERVDMMEEIIVRGGNQLNGTVRIEGAKNAVLPILAASLLAEEGITTLDNVPILSDVFTMNQVIRHHLNVDVDFDEQKNQVTIDASRQLEIEAPYEYVSQMRASIVVMGPLLARNGHAKVAMMPGGCAIGKRPIDLHLKGFQALGAKIIQKNGYIEAIADELIGNTIYLDFPSVGATQNIMMAAVKAKGTTIIENVAREPEIVDLANILNKMGAQVYGAGTETMRIEGVDHLHAVNHSSIVQDRIEAGTFMVAAAMTQGNVLIADAISEHNRPLISKLIEMGAEIIEEEGGVRVIGPKHILPTDVKTMMPHPGFPTDMQAQMTAIQLVAEGTSVVTETVFENRFQHLEEMRRMNAHVKIDGNVAIMDGNHELQGAEVYATDLRAAAALVLAGLKANGITRVRNLNYLDRGYYNFHIKLQQLGADVERVDM

B-factor: mean 20.36, std 10.63, range [5.78, 143.29]

Nearest PDB structures (foldseek):
  7tb0-assembly1_A  TM=1.002E+00  e=2.159E-96  Enterococcus faecium
  8d84-assembly1_B  TM=9.949E-01  e=1.272E-90  Enterococcus faecalis
  6q0y-assembly1_A  TM=9.880E-01  e=3.189E-66  Clostridioides difficile 630
  6q03-assembly1_A  TM=9.876E-01  e=6.604E-66  Clostridioides difficile 630
  6q0a-assembly1_A  TM=9.878E-01  e=8.944E-66  Clostridioides difficile 630

Radius of gyration: 40.33 Å; Cα contacts (8 Å, |Δi|>4): 4526; chains: 4; bounding box: 64×101×122 Å